Protein 4F0Q (pdb70)

Sequence (1800 aa):
KADIAWAASAEVANKPRLVFVGDELRYAQGANQRDVELDGFVNYHWLTSPGGLGLPKVMLEAGINAPAEVVGPDRSRRALIAIRSSPWKAGHETNPWHDEFDLDHGHVRYFGDHKPSTVGLPGETKGNRLLLEAARLHAGTTREERLLAPPLFLFRAVTVHRAGRAVVKGHVEFCGAAIIERLEHVVQRDPETGRSFPNLSLDLAVVSGGEIDGVDFRWIDDRRNAALAAGETLRHAPESWIRWVRQGRLAIPGIRRRVLASAVQSSKEQQPASGSAEAATLQTLYKFYDGRKHAFELLASRVAAEVFRESGARYKEGWLSRSSGDGGVDFIGRIDMGSLKASTPVVVLGQAKCIQPTSSVSPEQVARVVARLRRGWIGVYVTTGSFSRQAQVEIIDDQYPVVLIAGGTLAATVRRMVQANYGGDLDALLASTVDEYGAAVTHRRPEEVISLKADIAWAASAEVANKPRLVFVGDELRYAQGANQRDVELDGFVNYHWLTSPGGLGLPKVMLEAGINAPAEVVGPDRSRRALIAIRSSPWKAGHETNPWHDEFDLDHGHVRYFGDHKPSTVGLPGETKGNRLLLEAARLHAGTTREERLLAPPLFLFRAVTVHRAGRAVVKGHVEFCGAAIIERLEHVVQRDPETGRSFPNLSLDLAVVSGGEIDGVDFRWIDDRRNAALAAGETLRHAPESWIRWVRQGRLAIPGIRRRVLASAVQSSKEQQPASGSAEAATLQTLYKFYDGRKHAFELLASRVAAEVFRESGARYKEGWLSRSSGDGGVDFIGRIDMGSLKASTPVVVLGQAKCIQPTSSVSPEQVARVVARLRRGWIGVYVTTGSFSRQAQVEIIDDQYPVVLIAGGTLAATVRRMVQANYGGDLDALLASTVDEYGAAVTHRRPEEVISLIAWAASAEVANKPRLVFVGDELRYAQGANQRDVELDGFVNYHWLTSPGGLGLPKVMLEAGINAPAEVVGPDRSRRALIAIRSSPWKAGHETNPWHDEFDLDHGHVRYFGDHKPSTVGLPGETKGNRLLLEAARLHAGTTREERLLAPPLFLFRAVTVHRAGRAVVKGHVEFCGAAIIERLEHVVQRDPETGRSFPNLSLDLAVVSGGEIDGVDFRWIDDRRNAALAAGETLRHAPESWIRWVRQGRLAIPGIRRRVLASAVQSSKEQQPASGSAEAATLQTLYKFYDGRKHAFELLASRVAAEVFRESGARYKEGWLSRSSGDGGVDFIGRIDMGSLKASTPVVVLGQAKCIQPTSSVSPEQVARVVARLRRGWIGVYVTTGSFSRQAQVEIIDDQYPVVLIAGGTLAATVRRMVQANYGGDLDALLASTVDEYGAAVTHRRPEEVISLWAASAEVANKPRLVFVGDELRYAQGANQRDVELDGFVNYHWLTSPGGLGLPKVMLEAGINAPAEVVGPDRSRRALIAIRSSPWKAGHETNPWHDEFDLDHGHVRYFGDHKPSTVGLPGETKGNRLLLEAARLHAGTTREERLLAPPLFLFRAVTVHRAGRAVVKGHVEFCGAAIIERLEHVVQRDPETGRSFPNLSLDLAVVSGGEIDGVDFRWIDDRRNAALAAGETLRHAPESWIRWVRQGRLAIPGIRRRVLASAVQSSKEQQPASGSAEAATLQTLYKFYDGRKHAFELLASRVAAEVFRESGARYKEGWLSRSSGDGGVDFIGRIDMGSLKASTPVVVLGQAKCIQPTSSVSPEQVARVVARLRRGWIGVYVTTGSFSRQAQVEIIDDQYPVVLIAGGTLAATVRRMVQANYGGDLDALLASTVDEYGAAVTHRRPEEVISL

B-factor: mean 28.58, std 13.29, range [6.38, 129.26]

Structure (mmCIF, N/CA/C/O backbone):
data_4F0Q
#
_entry.id   4F0Q
#
_cell.length_a   87.764
_cell.length_b   144.284
_cell.length_c   87.842
_cell.angle_alpha   90.00
_cell.angle_beta   116.27
_cell.angle_gamma   90.00
#
_symmetry.space_group_name_H-M   'P 1 21 1'
#
loop_
_entity.id
_entity.type
_entity.pdbx_description
1 polymer 'Restriction endonuclease'
2 non-polymer 'MAGNESIUM ION'
3 water water
#
loop_
_atom_site.group_PDB
_atom_site.id
_atom_site.type_symbol
_atom_site.label_atom_id
_atom_site.label_alt_id
_atom_site.label_comp_id
_atom_site.label_asym_id
_atom_site.label_entity_id
_atom_site.label_seq_id
_atom_site.pdbx_PDB_ins_code
_atom_site.Cartn_x
_atom_site.Cartn_y
_atom_site.Cartn_z
_atom_site.occupancy
_atom_site.B_iso_or_equiv
_atom_site.auth_seq_id
_atom_site.auth_comp_id
_atom_site.auth_asym_id
_atom_site.auth_atom_id
_atom_site.pdbx_PDB_model_num
ATOM 1 N N . LYS A 1 5 ? 34.419 -26.193 2.365 1.00 76.13 5 LYS A N 1
ATOM 2 C CA . LYS A 1 5 ? 35.538 -25.622 1.624 1.00 77.66 5 LYS A CA 1
ATOM 3 C C . LYS A 1 5 ? 35.949 -24.273 2.203 1.00 80.11 5 LYS A C 1
ATOM 4 O O . LYS A 1 5 ? 37.114 -24.061 2.542 1.00 77.43 5 LYS A O 1
ATOM 6 N N . ALA A 1 6 ? 34.985 -23.365 2.313 1.00 77.09 6 ALA A N 1
ATOM 7 C CA . ALA A 1 6 ? 35.238 -22.037 2.860 1.00 69.06 6 ALA A CA 1
ATOM 8 C C . ALA A 1 6 ? 35.544 -22.110 4.352 1.00 65.99 6 ALA A C 1
ATOM 9 O O . ALA A 1 6 ? 36.518 -21.522 4.826 1.00 70.72 6 ALA A O 1
ATOM 11 N N . ASP A 1 7 ? 34.707 -22.837 5.085 1.00 69.57 7 ASP A N 1
ATOM 12 C CA . ASP A 1 7 ? 34.881 -22.999 6.523 1.00 69.75 7 ASP A CA 1
ATOM 13 C C . ASP A 1 7 ? 36.188 -23.716 6.841 1.00 68.66 7 ASP A C 1
ATOM 14 O O . ASP A 1 7 ? 36.843 -23.417 7.839 1.00 66.12 7 ASP A O 1
ATOM 16 N N . ILE A 1 8 ? 36.563 -24.660 5.983 1.00 69.37 8 ILE A N 1
ATOM 17 C CA . ILE A 1 8 ? 37.795 -25.420 6.163 1.00 69.68 8 ILE A CA 1
ATOM 18 C C . ILE A 1 8 ? 39.023 -24.526 6.028 1.00 63.49 8 ILE A C 1
ATOM 19 O O . ILE A 1 8 ? 39.904 -24.536 6.887 1.00 62.02 8 ILE A O 1
ATOM 21 N N . ALA A 1 9 ? 39.073 -23.754 4.946 1.00 63.59 9 ALA A N 1
ATOM 22 C CA . ALA A 1 9 ? 40.193 -22.854 4.692 1.00 60.62 9 ALA A CA 1
ATOM 23 C C . ALA A 1 9 ? 40.266 -21.749 5.741 1.00 60.63 9 ALA A C 1
ATOM 24 O O . ALA A 1 9 ? 41.351 -21.382 6.198 1.00 60.15 9 ALA A O 1
ATOM 26 N N . TRP A 1 10 ? 39.104 -21.226 6.119 1.00 60.04 10 TRP A N 1
ATOM 27 C CA . TRP A 1 10 ? 39.024 -20.168 7.120 1.00 51.53 10 TRP A CA 1
ATOM 28 C C . TRP A 1 10 ? 39.510 -20.653 8.484 1.00 50.92 10 TRP A C 1
ATOM 29 O O . TRP A 1 10 ? 40.313 -19.987 9.143 1.00 46.44 10 TRP A O 1
ATOM 40 N N . ALA A 1 11 ? 39.024 -21.820 8.898 1.00 54.06 11 ALA A N 1
ATOM 41 C CA . ALA A 1 11 ? 39.405 -22.397 10.183 1.00 49.95 11 ALA A CA 1
ATOM 42 C C . ALA A 1 11 ? 40.866 -22.833 10.190 1.00 51.99 11 ALA A C 1
ATOM 43 O O . ALA A 1 11 ? 41.519 -22.814 11.231 1.00 50.95 11 ALA A O 1
ATOM 45 N N . ALA A 1 12 ? 41.371 -23.234 9.026 1.00 49.69 12 ALA A N 1
ATOM 46 C CA . ALA A 1 12 ? 42.773 -23.610 8.897 1.00 45.92 12 ALA A CA 1
ATOM 47 C C . ALA A 1 12 ? 43.655 -22.378 9.053 1.00 39.94 12 ALA A C 1
ATOM 48 O O . ALA A 1 12 ? 44.661 -22.408 9.762 1.00 42.79 12 ALA A O 1
ATOM 50 N N . SER A 1 13 ? 43.265 -21.297 8.384 1.00 39.97 13 SER A N 1
ATOM 51 C CA . SER A 1 13 ? 43.979 -20.031 8.482 1.00 41.39 13 SER A CA 1
ATOM 52 C C . SER A 1 13 ? 43.984 -19.530 9.922 1.00 38.73 13 SER A C 1
ATOM 53 O O . SER A 1 13 ? 45.019 -19.102 10.440 1.00 42.56 13 SER A O 1
ATOM 55 N N . ALA A 1 14 ? 42.822 -19.597 10.565 1.00 40.12 14 ALA A N 1
ATOM 56 C CA . ALA A 1 14 ? 42.693 -19.181 11.957 1.00 37.85 14 ALA A CA 1
ATOM 57 C C . ALA A 1 14 ? 43.508 -20.082 12.882 1.00 38.63 14 ALA A C 1
ATOM 58 O O . ALA A 1 14 ? 43.974 -19.646 13.935 1.00 34.31 14 ALA A O 1
ATOM 60 N N . GLU A 1 15 ? 43.678 -21.338 12.480 1.00 40.85 15 GLU A N 1
ATOM 61 C CA . GLU A 1 15 ? 44.434 -22.299 13.275 1.00 37.27 15 GLU A CA 1
ATOM 62 C C . GLU A 1 15 ? 45.927 -22.014 13.191 1.00 34.70 15 GLU A C 1
ATOM 63 O O . GLU A 1 15 ? 46.636 -22.070 14.195 1.00 36.38 15 GLU A O 1
ATOM 69 N N . VAL A 1 16 ? 46.397 -21.713 11.985 1.00 39.51 16 VAL A N 1
ATOM 70 C CA . VAL A 1 16 ? 47.791 -21.343 11.778 1.00 35.32 16 VAL A CA 1
ATOM 71 C C . VAL A 1 16 ? 48.096 -20.026 12.486 1.00 32.22 16 VAL A C 1
ATOM 72 O O . VAL A 1 16 ? 49.161 -19.860 13.083 1.00 33.01 16 VAL A O 1
ATOM 76 N N . ALA A 1 17 ? 47.145 -19.099 12.428 1.00 33.47 17 ALA A N 1
ATOM 77 C CA . ALA A 1 17 ? 47.318 -17.781 13.032 1.00 28.32 17 ALA A CA 1
ATOM 78 C C . ALA A 1 17 ? 47.413 -17.829 14.556 1.00 30.14 17 ALA A C 1
ATOM 79 O O . ALA A 1 17 ? 48.024 -16.957 15.173 1.00 27.87 17 ALA A O 1
ATOM 81 N N . ASN A 1 18 ? 46.812 -18.851 15.158 1.00 33.53 18 ASN A N 1
ATOM 82 C CA . ASN A 1 18 ? 46.734 -18.934 16.613 1.00 30.40 18 ASN A CA 1
ATOM 83 C C . ASN A 1 18 ? 47.755 -19.895 17.219 1.00 29.45 18 ASN A C 1
ATOM 84 O O . ASN A 1 18 ? 47.757 -20.129 18.427 1.00 28.47 18 ASN A O 1
ATOM 89 N N . LYS A 1 19 ? 48.623 -20.446 16.376 1.00 29.20 19 LYS A N 1
ATOM 90 C CA . LYS A 1 19 ? 49.641 -21.383 16.835 1.00 27.91 19 LYS A CA 1
ATOM 91 C C . LYS A 1 19 ? 51.045 -20.890 16.499 1.00 27.59 19 LYS A C 1
ATOM 92 O O . LYS A 1 19 ? 51.380 -20.712 15.328 1.00 28.51 19 LYS A O 1
ATOM 98 N N . PRO A 1 20 ? 51.872 -20.669 17.532 1.00 25.64 20 PRO A N 1
ATOM 99 C CA . PRO A 1 20 ? 53.241 -20.173 17.356 1.00 25.97 20 PRO A CA 1
ATOM 100 C C . PRO A 1 20 ? 54.168 -21.238 16.780 1.00 25.80 20 PRO A C 1
ATOM 101 O O . PRO A 1 20 ? 54.131 -22.386 17.222 1.00 30.41 20 PRO A O 1
ATOM 105 N N . ARG A 1 21 ? 54.985 -20.859 15.802 1.00 22.60 21 ARG A N 1
ATOM 106 C CA . ARG A 1 21 ? 56.006 -21.758 15.274 1.00 24.28 21 ARG A CA 1
ATOM 107 C C . ARG A 1 21 ? 57.390 -21.110 15.335 1.00 22.51 21 ARG A C 1
ATOM 108 O O . ARG A 1 21 ? 57.814 -20.407 14.417 1.00 22.76 21 ARG A O 1
ATOM 116 N N . LEU A 1 22 ? 58.087 -21.357 16.439 1.00 22.01 22 LEU A N 1
ATOM 117 C CA . LEU A 1 22 ? 59.354 -20.696 16.720 1.00 21.13 22 LEU A CA 1
ATOM 118 C C . LEU A 1 22 ? 60.529 -21.358 16.013 1.00 20.55 22 LEU A C 1
ATOM 119 O O . LEU A 1 22 ? 60.776 -22.552 16.183 1.00 21.93 22 LEU A O 1
ATOM 124 N N . VAL A 1 23 ? 61.254 -20.575 15.222 1.00 21.52 23 VAL A N 1
ATOM 125 C CA . VAL A 1 23 ? 62.500 -21.044 14.630 1.00 15.84 23 VAL A CA 1
ATOM 126 C C . VAL A 1 23 ? 63.674 -20.384 15.349 1.00 16.94 23 VAL A C 1
ATOM 127 O O . VAL A 1 23 ? 63.697 -19.169 15.533 1.00 16.90 23 VAL A O 1
ATOM 131 N N . PHE A 1 24 ? 64.636 -21.194 15.776 1.00 19.76 24 PHE A N 1
ATOM 132 C CA . PHE A 1 24 ? 65.762 -20.686 16.549 1.00 17.99 24 PHE A CA 1
ATOM 133 C C . PHE A 1 24 ? 67.018 -20.546 15.700 1.00 15.31 24 PHE A C 1
ATOM 134 O O . PHE A 1 24 ? 67.150 -21.188 14.660 1.00 19.18 24 PHE A O 1
ATOM 142 N N . VAL A 1 25 ? 67.936 -19.696 16.147 1.00 17.65 25 VAL A N 1
ATOM 143 C CA . VAL A 1 25 ? 69.188 -19.485 15.432 1.00 18.71 25 VAL A CA 1
ATOM 144 C C . VAL A 1 25 ? 70.033 -20.753 15.447 1.00 17.51 25 VAL A C 1
ATOM 145 O O . VAL A 1 25 ? 70.452 -21.219 16.506 1.00 20.35 25 VAL A O 1
ATOM 149 N N . GLY A 1 26 ? 70.272 -21.311 14.265 1.00 16.26 26 GLY A N 1
ATOM 150 C CA . GLY A 1 26 ? 71.048 -22.530 14.142 1.00 16.40 26 GLY A CA 1
ATOM 151 C C . GLY A 1 26 ? 70.195 -23.721 13.752 1.00 18.29 26 GLY A C 1
ATOM 152 O O . GLY A 1 26 ? 70.713 -24.815 13.528 1.00 18.58 26 GLY A O 1
ATOM 153 N N . ASP A 1 27 ? 68.884 -23.506 13.673 1.00 19.23 27 ASP A N 1
ATOM 154 C CA . ASP A 1 27 ? 67.951 -24.560 13.285 1.00 16.53 27 ASP A CA 1
ATOM 155 C C . ASP A 1 27 ? 68.253 -25.086 11.888 1.00 14.58 27 ASP A C 1
ATOM 156 O O . ASP A 1 27 ? 68.369 -24.317 10.934 1.00 13.32 27 ASP A O 1
ATOM 161 N N . GLU A 1 28 ? 68.384 -26.404 11.781 1.00 14.52 28 GLU A N 1
ATOM 162 C CA . GLU A 1 28 ? 68.679 -27.050 10.510 1.00 17.81 28 GLU A CA 1
ATOM 163 C C . GLU A 1 28 ? 67.394 -27.430 9.786 1.00 17.58 28 GLU A C 1
ATOM 164 O O . GLU A 1 28 ? 66.650 -28.304 10.231 1.00 17.40 28 GLU A O 1
ATOM 170 N N . LEU A 1 29 ? 67.143 -26.764 8.665 1.00 17.31 29 LEU A N 1
ATOM 171 C CA . LEU A 1 29 ? 65.906 -26.945 7.921 1.00 15.54 29 LEU A CA 1
ATOM 172 C C . LEU A 1 29 ? 66.158 -27.653 6.596 1.00 21.50 29 LEU A C 1
ATOM 173 O O . LEU A 1 29 ? 67.175 -27.423 5.942 1.00 20.51 29 LEU A O 1
ATOM 178 N N . ARG A 1 30 ? 65.227 -28.517 6.207 1.00 20.94 30 ARG A N 1
ATOM 179 C CA . ARG A 1 30 ? 65.299 -29.193 4.919 1.00 20.59 30 ARG A CA 1
ATOM 180 C C . ARG A 1 30 ? 64.716 -28.296 3.836 1.00 19.44 30 ARG A C 1
ATOM 181 O O . ARG A 1 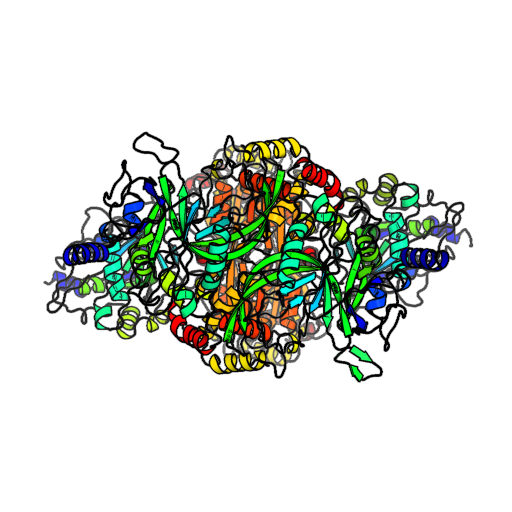30 ? 63.568 -27.864 3.935 1.00 20.26 30 ARG A O 1
ATOM 189 N N . TYR A 1 31 ? 65.506 -28.009 2.806 1.00 19.96 31 TYR A N 1
ATOM 190 C CA . TYR A 1 31 ? 65.027 -27.178 1.707 1.00 21.66 31 TYR A CA 1
ATOM 191 C C . TYR A 1 31 ? 64.949 -27.933 0.386 1.00 22.18 31 TYR A C 1
ATOM 192 O O . TYR A 1 31 ? 65.965 -28.362 -0.160 1.00 25.12 31 TYR A O 1
ATOM 201 N N . ALA A 1 32 ? 63.732 -28.084 -0.123 1.00 27.62 32 ALA A N 1
ATOM 202 C CA . ALA A 1 32 ? 63.513 -28.661 -1.442 1.00 32.93 32 ALA A CA 1
ATOM 203 C C . ALA A 1 32 ? 62.634 -27.724 -2.260 1.00 31.18 32 ALA A C 1
ATOM 204 O O . ALA A 1 32 ? 61.566 -27.312 -1.809 1.00 30.11 32 ALA A O 1
ATOM 206 N N . GLN A 1 33 ? 63.089 -27.386 -3.463 1.00 38.50 33 GLN A N 1
ATOM 207 C CA . GLN A 1 33 ? 62.380 -26.437 -4.318 1.00 38.05 33 GLN A CA 1
ATOM 208 C C . GLN A 1 33 ? 61.010 -26.954 -4.752 1.00 37.16 33 GLN A C 1
ATOM 209 O O . GLN A 1 33 ? 60.147 -26.176 -5.162 1.00 38.70 33 GLN A O 1
ATOM 211 N N . GLY A 1 34 ? 60.816 -28.265 -4.658 1.00 34.68 34 GLY A N 1
ATOM 212 C CA . GLY A 1 34 ? 59.554 -28.877 -5.031 1.00 34.00 34 GLY A CA 1
ATOM 213 C C . GLY A 1 34 ? 58.746 -29.346 -3.836 1.00 30.45 34 GLY A C 1
ATOM 214 O O . GLY A 1 34 ? 57.658 -29.901 -3.995 1.00 32.68 34 GLY A O 1
ATOM 215 N N . ALA A 1 35 ? 59.278 -29.122 -2.638 1.00 30.24 35 ALA A N 1
ATOM 216 C CA . ALA A 1 35 ? 58.608 -29.535 -1.410 1.00 27.84 35 ALA A CA 1
ATOM 217 C C . ALA A 1 35 ? 57.277 -28.819 -1.231 1.00 28.69 35 ALA A C 1
ATOM 218 O O . ALA A 1 35 ? 57.092 -27.701 -1.711 1.00 29.22 35 ALA A O 1
ATOM 220 N N . ASN A 1 36 ? 56.350 -29.472 -0.539 1.00 31.09 36 ASN A N 1
ATOM 221 C CA . ASN A 1 36 ? 55.040 -28.890 -0.286 1.00 28.59 36 ASN A CA 1
ATOM 222 C C . ASN A 1 36 ? 55.033 -28.042 0.980 1.00 26.49 36 ASN A C 1
ATOM 223 O O . ASN A 1 36 ? 56.069 -27.851 1.615 1.00 27.79 36 ASN A O 1
ATOM 228 N N . GLN A 1 37 ? 53.858 -27.542 1.343 1.00 26.65 37 GLN A N 1
ATOM 229 C CA . GLN A 1 37 ? 53.726 -26.641 2.477 1.00 23.30 37 GLN A CA 1
ATOM 230 C C . GLN A 1 37 ? 52.838 -27.244 3.557 1.00 27.29 37 GLN A C 1
ATOM 231 O O . GLN A 1 37 ?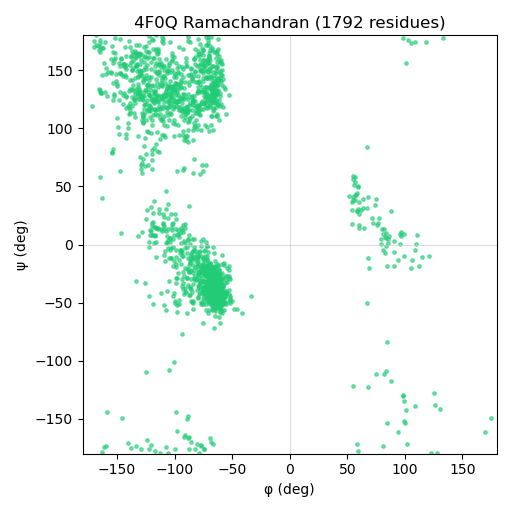 52.379 -26.545 4.461 1.00 28.08 37 GLN A O 1
ATOM 237 N N . ARG A 1 38 ? 52.605 -28.549 3.461 1.00 27.12 38 ARG A N 1
ATOM 238 C CA . ARG A 1 38 ? 51.730 -29.243 4.398 1.00 28.85 38 ARG A CA 1
ATOM 239 C C . ARG A 1 38 ? 52.516 -29.935 5.508 1.00 29.85 38 ARG A C 1
ATOM 240 O O . ARG A 1 38 ? 52.233 -29.742 6.690 1.00 34.89 38 ARG A O 1
ATOM 242 N N . ASP A 1 39 ? 53.502 -30.738 5.124 1.00 33.03 39 ASP A N 1
ATOM 243 C CA . ASP A 1 39 ? 54.295 -31.489 6.093 1.00 29.91 39 ASP A CA 1
ATOM 244 C C . ASP A 1 39 ? 55.183 -30.588 6.947 1.00 30.09 39 ASP A C 1
ATOM 245 O O . ASP A 1 39 ? 55.921 -29.751 6.429 1.00 33.72 39 ASP A O 1
ATOM 250 N N . VAL A 1 40 ? 55.105 -30.770 8.260 1.00 30.99 40 VAL A N 1
ATOM 251 C CA . VAL A 1 40 ? 55.874 -29.961 9.198 1.00 25.98 40 VAL A CA 1
ATOM 252 C C . VAL A 1 40 ? 57.313 -30.454 9.297 1.00 27.67 40 VAL A C 1
ATOM 253 O O . VAL A 1 40 ? 58.164 -29.799 9.900 1.00 30.63 40 VAL A O 1
ATOM 257 N N . GLU A 1 41 ? 57.579 -31.611 8.701 1.00 26.30 41 GLU A N 1
ATOM 258 C CA . GLU A 1 41 ? 58.901 -32.219 8.755 1.00 28.92 41 GLU A CA 1
ATOM 259 C C . GLU A 1 41 ? 59.205 -32.934 7.442 1.00 28.83 41 GLU A C 1
ATOM 260 O O . GLU A 1 41 ? 58.310 -33.496 6.812 1.00 26.40 41 GLU A O 1
ATOM 266 N N . LEU A 1 42 ? 60.468 -32.904 7.029 1.00 28.16 42 LEU A N 1
ATOM 267 C CA . LEU A 1 42 ? 60.871 -33.515 5.767 1.00 26.59 42 LEU A CA 1
ATOM 268 C C . LEU A 1 42 ? 62.301 -34.044 5.831 1.00 28.23 42 LEU A C 1
ATOM 269 O O . LEU A 1 42 ? 63.233 -33.299 6.140 1.00 29.43 42 LEU A O 1
ATOM 274 N N . ASP A 1 43 ? 62.461 -35.331 5.534 1.00 30.69 43 ASP A N 1
ATOM 275 C CA . ASP A 1 43 ? 63.764 -35.997 5.561 1.00 27.95 43 ASP A CA 1
ATOM 276 C C . ASP A 1 43 ? 64.480 -35.852 6.903 1.00 25.34 43 ASP A C 1
ATOM 277 O O . ASP A 1 43 ? 65.691 -35.636 6.952 1.00 26.01 43 ASP A O 1
ATOM 282 N N . GLY A 1 44 ? 63.721 -35.971 7.988 1.00 24.03 44 GLY A N 1
ATOM 283 C CA . GLY A 1 44 ? 64.283 -35.916 9.325 1.00 22.91 44 GLY A CA 1
ATOM 284 C C . GLY A 1 44 ? 64.468 -34.505 9.848 1.00 23.12 44 GLY A C 1
ATOM 285 O O . GLY A 1 44 ? 64.914 -34.308 10.979 1.00 25.89 44 GLY A O 1
ATOM 286 N N . PHE A 1 45 ? 64.126 -33.520 9.025 1.00 25.79 45 PHE A N 1
ATOM 287 C CA . PHE A 1 45 ? 64.276 -32.120 9.406 1.00 23.28 45 PHE A CA 1
ATOM 288 C C . PHE A 1 45 ? 63.007 -31.324 9.128 1.00 23.04 45 PHE A C 1
ATOM 289 O O . PHE A 1 45 ? 62.147 -31.757 8.361 1.00 26.92 45 PHE A O 1
ATOM 297 N N . VAL A 1 46 ? 62.897 -30.160 9.759 1.00 23.21 46 VAL A N 1
ATOM 298 C CA . VAL A 1 46 ? 61.748 -29.287 9.566 1.00 22.01 46 VAL A CA 1
ATOM 299 C C . VAL A 1 46 ? 61.688 -28.774 8.132 1.00 23.66 46 VAL A C 1
ATOM 300 O O . VAL A 1 46 ? 62.663 -28.228 7.615 1.00 23.21 46 VAL A O 1
ATOM 304 N N . ASN A 1 47 ? 60.540 -28.966 7.492 1.00 23.92 47 ASN A N 1
ATOM 305 C CA . ASN A 1 47 ? 60.333 -28.495 6.130 1.00 23.76 47 ASN A CA 1
ATOM 306 C C . ASN A 1 47 ? 60.348 -26.971 6.070 1.00 23.09 47 ASN A C 1
ATOM 307 O O . ASN A 1 47 ? 59.601 -26.307 6.788 1.00 22.97 47 ASN A O 1
ATOM 312 N N . TYR A 1 48 ? 61.212 -26.428 5.218 1.00 22.85 48 TYR A N 1
ATOM 313 C CA . TYR A 1 48 ? 61.353 -24.984 5.068 1.00 20.64 48 TYR A CA 1
ATOM 314 C C . TYR A 1 48 ? 60.057 -24.327 4.606 1.00 20.19 48 TYR A C 1
ATOM 315 O O . TYR A 1 48 ? 59.597 -23.353 5.202 1.00 20.72 48 TYR A O 1
ATOM 324 N N . HIS A 1 49 ? 59.478 -24.865 3.537 1.00 22.50 49 HIS A N 1
ATOM 325 C CA . HIS A 1 49 ? 58.304 -24.263 2.913 1.00 21.80 49 HIS A CA 1
ATOM 326 C C . HIS A 1 49 ? 57.077 -24.254 3.818 1.00 19.59 49 HIS A C 1
ATOM 327 O O . HIS A 1 49 ? 56.203 -23.401 3.675 1.00 20.00 49 HIS A O 1
ATOM 334 N N . TRP A 1 50 ? 57.011 -25.198 4.749 1.00 22.61 50 TRP A N 1
ATOM 335 C CA . TRP A 1 50 ? 55.936 -25.190 5.731 1.00 23.46 50 TRP A CA 1
ATOM 336 C C . TRP A 1 50 ? 56.176 -24.108 6.775 1.00 22.41 50 TRP A C 1
ATOM 337 O O . TRP A 1 50 ? 55.251 -23.406 7.180 1.00 24.86 50 TRP A O 1
ATOM 348 N N . LEU A 1 51 ? 57.425 -23.987 7.210 1.00 20.32 51 LEU A N 1
ATOM 349 C CA . LEU A 1 51 ? 57.788 -23.029 8.246 1.00 18.95 51 LEU A CA 1
ATOM 350 C C . LEU A 1 51 ? 57.617 -21.592 7.762 1.00 18.18 51 LEU A C 1
ATOM 351 O O . LEU A 1 51 ? 57.195 -20.720 8.520 1.00 20.87 51 LEU A O 1
ATOM 356 N N . THR A 1 52 ? 57.936 -21.355 6.494 1.00 17.93 52 THR A N 1
ATOM 357 C CA . THR A 1 52 ? 57.872 -20.010 5.929 1.00 21.42 52 THR A CA 1
ATOM 358 C C . THR A 1 52 ? 56.502 -19.686 5.340 1.00 22.57 52 THR A C 1
ATOM 359 O O . THR A 1 52 ? 56.093 -18.525 5.305 1.00 21.32 52 THR A O 1
ATOM 363 N N . SER A 1 53 ? 55.799 -20.712 4.874 1.00 20.94 53 SER A N 1
ATOM 364 C CA . SER A 1 53 ? 54.487 -20.521 4.269 1.00 22.83 53 SER A CA 1
ATOM 365 C C . SER A 1 53 ? 53.634 -21.778 4.377 1.00 24.43 53 SER A C 1
ATOM 366 O O . SER A 1 53 ? 53.501 -22.520 3.405 1.00 26.57 53 SER A O 1
ATOM 369 N N . PRO A 1 54 ? 53.043 -22.013 5.559 1.00 23.51 54 PRO A N 1
ATOM 370 C CA . PRO A 1 54 ? 52.236 -23.213 5.811 1.00 24.48 54 PRO A CA 1
ATOM 371 C C . PRO A 1 54 ? 51.037 -23.312 4.871 1.00 29.35 54 PRO A C 1
ATOM 372 O O . PRO A 1 54 ? 50.484 -22.288 4.469 1.00 34.60 54 PRO A O 1
ATOM 376 N N . GLY A 1 55 ? 50.650 -24.537 4.529 1.00 23.98 55 GLY A N 1
ATOM 377 C CA . GLY A 1 55 ? 49.580 -24.770 3.576 1.00 24.62 55 GLY A CA 1
ATOM 378 C C . GLY A 1 55 ? 48.230 -24.234 4.009 1.00 26.85 55 GLY A C 1
ATOM 379 O O . GLY A 1 55 ? 47.395 -23.888 3.173 1.00 31.27 55 GLY A O 1
ATOM 380 N N . GLY A 1 56 ? 48.014 -24.159 5.319 1.00 23.75 56 GLY A N 1
ATOM 381 C CA . GLY A 1 56 ? 46.756 -23.676 5.856 1.00 27.26 56 GLY A CA 1
ATOM 382 C C . GLY A 1 56 ? 46.596 -22.172 5.730 1.00 29.49 56 GLY A C 1
ATOM 383 O O . GLY A 1 56 ? 45.539 -21.624 6.046 1.00 26.66 56 GLY A O 1
ATOM 384 N N . LEU A 1 57 ? 47.646 -21.504 5.263 1.00 25.34 57 LEU A N 1
ATOM 385 C CA . LEU A 1 57 ? 47.628 -20.056 5.113 1.00 28.29 57 LEU A CA 1
ATOM 386 C C . LEU A 1 57 ? 47.149 -19.653 3.720 1.00 28.42 57 LEU A C 1
ATOM 387 O O . LEU A 1 57 ? 46.709 -18.524 3.506 1.00 27.88 57 LEU A O 1
ATOM 392 N N . GLY A 1 58 ? 47.237 -20.586 2.777 1.00 25.45 58 GLY A N 1
ATOM 393 C CA . GLY A 1 58 ? 46.777 -20.350 1.421 1.00 23.34 58 GLY A CA 1
ATOM 394 C C . GLY A 1 58 ? 47.610 -19.324 0.678 1.00 24.52 58 GLY A C 1
ATOM 395 O O . GLY A 1 58 ? 47.103 -18.598 -0.176 1.00 26.82 58 GLY A O 1
ATOM 396 N N . LEU A 1 59 ? 48.896 -19.265 1.005 1.00 23.85 59 LEU A N 1
ATOM 397 C CA . LEU A 1 59 ? 49.801 -18.305 0.386 1.00 23.08 59 LEU A CA 1
ATOM 398 C C . LEU A 1 59 ? 50.858 -19.012 -0.455 1.00 21.30 59 LEU A C 1
ATOM 399 O O . LEU A 1 59 ? 51.160 -20.181 -0.219 1.00 25.10 59 LEU A O 1
ATOM 404 N N . PRO A 1 60 ? 51.415 -18.306 -1.452 1.00 20.00 60 PRO A N 1
ATOM 405 C CA . PRO A 1 60 ? 52.511 -18.859 -2.256 1.00 24.34 60 PRO A CA 1
ATOM 406 C C . PRO A 1 60 ? 53.756 -19.111 -1.412 1.00 20.95 60 PRO A C 1
ATOM 407 O O . PRO A 1 60 ? 53.855 -18.611 -0.292 1.00 20.29 60 PRO A O 1
ATOM 411 N N . LYS A 1 61 ? 54.696 -19.880 -1.952 1.00 21.82 61 LYS A N 1
ATOM 412 C CA . LYS A 1 61 ? 55.923 -20.205 -1.237 1.00 22.65 61 LYS A CA 1
ATOM 413 C C . LYS A 1 61 ? 56.854 -19.003 -1.143 1.00 24.71 61 LYS A C 1
ATOM 414 O O . LYS A 1 61 ? 56.865 -18.141 -2.023 1.00 26.38 61 LYS A O 1
ATOM 420 N N . VAL A 1 62 ? 57.632 -18.952 -0.068 1.00 22.40 62 VAL A N 1
ATOM 421 C CA . VAL A 1 62 ? 58.712 -17.984 0.048 1.00 21.72 62 VAL A CA 1
ATOM 422 C C . VAL A 1 62 ? 59.978 -18.638 -0.490 1.00 19.18 62 VAL A C 1
ATOM 423 O O . VAL A 1 62 ? 60.715 -19.287 0.250 1.00 18.46 62 VAL A O 1
ATOM 427 N N . MET A 1 63 ? 60.213 -18.479 -1.789 1.00 24.09 63 MET A N 1
ATOM 428 C CA . MET A 1 63 ? 61.326 -19.146 -2.457 1.00 26.03 63 MET A CA 1
ATOM 429 C C . MET A 1 63 ? 62.678 -18.719 -1.900 1.00 26.51 63 MET A C 1
ATOM 430 O O . MET A 1 63 ? 62.892 -17.548 -1.589 1.00 25.03 63 MET A O 1
ATOM 435 N N . LEU A 1 64 ? 63.586 -19.682 -1.773 1.00 23.64 64 LEU A N 1
ATOM 436 C CA . LEU A 1 64 ? 64.916 -19.415 -1.246 1.00 20.12 64 LEU A CA 1
ATOM 437 C C . LEU A 1 64 ? 65.989 -19.911 -2.210 1.00 21.11 64 LEU A C 1
ATOM 438 O O . LEU A 1 64 ? 66.710 -20.866 -1.921 1.00 22.80 64 LEU A O 1
ATOM 443 N N . GLU A 1 65 ? 66.084 -19.259 -3.364 1.00 25.86 65 GLU A N 1
ATOM 444 C CA . GLU A 1 65 ? 67.115 -19.586 -4.340 1.00 26.63 65 GLU A CA 1
ATOM 445 C C . GLU A 1 65 ? 68.465 -19.067 -3.864 1.00 28.42 65 GLU A C 1
ATOM 446 O O . GLU A 1 65 ? 68.583 -18.538 -2.758 1.00 27.13 65 GLU A O 1
ATOM 452 N N . ALA A 1 66 ? 69.483 -19.216 -4.702 1.00 30.74 66 ALA A N 1
ATOM 453 C CA . ALA A 1 66 ? 70.806 -18.706 -4.373 1.00 29.13 66 ALA A CA 1
ATOM 454 C C . ALA A 1 66 ? 70.797 -17.181 -4.347 1.00 27.25 66 ALA A C 1
ATOM 455 O O . ALA A 1 66 ? 70.375 -16.536 -5.307 1.00 28.38 66 ALA A O 1
ATOM 457 N N . GLY A 1 67 ? 71.250 -16.609 -3.237 1.00 27.69 67 GLY A N 1
ATOM 458 C CA . GLY A 1 67 ? 71.387 -15.170 -3.131 1.00 23.36 67 GLY A CA 1
ATOM 459 C C . GLY A 1 67 ? 70.241 -14.468 -2.432 1.00 17.98 67 GLY A C 1
ATOM 460 O O . GLY A 1 67 ? 69.830 -14.853 -1.338 1.00 16.89 67 GLY A O 1
ATOM 461 N N . ILE A 1 68 ? 69.723 -13.428 -3.077 1.00 17.64 68 ILE A N 1
ATOM 462 C CA . ILE A 1 68 ? 68.712 -12.565 -2.481 1.00 21.16 68 ILE A CA 1
ATOM 463 C C . ILE A 1 68 ? 67.324 -12.846 -3.048 1.00 16.32 68 ILE A C 1
ATOM 464 O O . ILE A 1 68 ? 67.123 -12.835 -4.262 1.00 16.85 68 ILE A O 1
ATOM 469 N N . ASN A 1 69 ? 66.371 -13.091 -2.154 1.00 18.84 69 ASN A N 1
ATOM 470 C CA . ASN A 1 69 ? 65.012 -13.447 -2.544 1.00 19.97 69 ASN A CA 1
ATOM 471 C C . ASN A 1 69 ? 63.980 -12.554 -1.868 1.00 20.93 69 ASN A C 1
ATOM 472 O O . ASN A 1 69 ? 64.193 -12.077 -0.755 1.00 23.14 69 ASN A O 1
ATOM 477 N N . ALA A 1 70 ? 62.855 -12.340 -2.541 1.00 23.85 70 ALA A N 1
ATOM 478 C CA . ALA A 1 70 ? 61.769 -11.546 -1.977 1.00 23.24 70 ALA A CA 1
ATOM 479 C C . ALA A 1 70 ? 60.439 -11.865 -2.649 1.00 25.30 70 ALA A C 1
ATOM 480 O O . ALA A 1 70 ? 60.336 -11.838 -3.875 1.00 26.43 70 ALA A O 1
ATOM 482 N N . PRO A 1 71 ? 59.415 -12.181 -1.841 1.00 27.07 71 PRO A N 1
ATOM 483 C CA . PRO A 1 71 ? 58.065 -12.443 -2.349 1.00 31.32 71 PRO A CA 1
ATOM 484 C C . PRO A 1 71 ? 57.456 -11.190 -2.967 1.00 33.03 71 PRO A C 1
ATOM 485 O O . PRO A 1 71 ? 57.977 -10.092 -2.762 1.00 32.44 71 PRO A O 1
ATOM 489 N N . ALA A 1 72 ? 56.368 -11.356 -3.714 1.00 35.39 72 ALA A N 1
ATOM 490 C CA . ALA A 1 72 ? 55.679 -10.224 -4.324 1.00 38.50 72 ALA A CA 1
ATOM 491 C C . ALA A 1 72 ? 55.162 -9.266 -3.256 1.00 32.14 72 ALA A C 1
ATOM 492 O O . ALA A 1 72 ? 54.723 -9.690 -2.187 1.00 29.83 72 ALA A O 1
ATOM 494 N N . GLU A 1 73 ? 55.224 -7.972 -3.552 1.00 31.64 73 GLU A N 1
ATOM 495 C CA . GLU A 1 73 ? 54.868 -6.937 -2.586 1.00 28.97 73 GLU A CA 1
ATOM 496 C C . GLU A 1 73 ? 53.405 -7.014 -2.152 1.00 30.18 73 GLU A C 1
ATOM 497 O O . GLU A 1 73 ? 52.513 -7.228 -2.972 1.00 40.07 73 GLU A O 1
ATOM 503 N N . VAL A 1 74 ? 53.171 -6.837 -0.855 1.00 29.27 74 VAL A N 1
ATOM 504 C CA . VAL A 1 74 ? 51.825 -6.910 -0.295 1.00 20.88 74 VAL A CA 1
ATOM 505 C C . VAL A 1 74 ? 51.173 -5.534 -0.206 1.00 25.38 74 VAL A C 1
ATOM 506 O O . VAL A 1 74 ? 51.739 -4.604 0.368 1.00 24.06 74 VAL A O 1
ATOM 510 N N . VAL A 1 75 ? 49.979 -5.411 -0.778 1.00 29.83 75 VAL A N 1
ATOM 511 C CA . VAL A 1 75 ? 49.214 -4.175 -0.685 1.00 30.54 75 VAL A CA 1
ATOM 512 C C . VAL A 1 75 ? 48.340 -4.198 0.565 1.00 27.72 75 VAL A C 1
ATOM 513 O O . VAL A 1 75 ? 47.326 -4.894 0.613 1.00 25.09 75 VAL A O 1
ATOM 517 N N . GLY A 1 76 ? 48.745 -3.441 1.579 1.00 31.12 76 GLY A N 1
ATOM 518 C CA . GLY A 1 76 ? 48.001 -3.379 2.822 1.00 26.82 76 GLY A CA 1
ATOM 519 C C . GLY A 1 76 ? 46.930 -2.309 2.793 1.00 27.71 76 GLY A C 1
ATOM 520 O O . GLY A 1 76 ? 46.826 -1.559 1.821 1.00 27.82 76 GLY A O 1
ATOM 521 N N . PRO A 1 77 ? 46.121 -2.234 3.861 1.00 29.80 77 PRO A N 1
ATOM 522 C CA . PRO A 1 77 ? 45.065 -1.225 3.983 1.00 30.21 77 PRO A CA 1
ATOM 523 C C . PRO A 1 77 ? 45.662 0.174 4.022 1.00 27.24 77 PRO A C 1
ATOM 524 O O . PRO A 1 77 ? 45.170 1.081 3.352 1.00 24.95 77 PRO A O 1
ATOM 528 N N . ASP A 1 78 ? 46.722 0.333 4.807 1.00 27.82 78 ASP A N 1
ATOM 529 C CA . ASP A 1 78 ? 47.393 1.618 4.951 1.00 27.37 78 ASP A CA 1
ATOM 530 C C . ASP A 1 78 ? 48.240 1.946 3.727 1.00 29.86 78 ASP A C 1
ATOM 531 O O . ASP A 1 78 ? 48.120 3.027 3.150 1.00 32.91 78 ASP A O 1
ATOM 536 N N . ARG A 1 79 ? 49.092 1.003 3.337 1.00 29.72 79 ARG A N 1
ATOM 537 C CA . ARG A 1 79 ? 49.974 1.181 2.192 1.00 25.55 79 ARG A CA 1
ATOM 538 C C . ARG A 1 79 ? 50.598 -0.145 1.778 1.00 30.85 79 ARG A C 1
ATOM 539 O O . ARG A 1 79 ? 50.474 -1.148 2.482 1.00 29.95 79 ARG A O 1
ATOM 547 N N . SER A 1 80 ? 51.268 -0.141 0.632 1.00 32.01 80 SER A N 1
ATOM 548 C CA . SER A 1 80 ? 51.947 -1.331 0.138 1.00 31.90 80 SER A CA 1
ATOM 549 C C . SER A 1 80 ? 53.259 -1.530 0.890 1.00 28.13 80 SER A C 1
ATOM 550 O O . SER A 1 80 ? 53.868 -0.564 1.351 1.00 30.01 80 SER A O 1
ATOM 553 N N . ARG A 1 81 ? 53.692 -2.780 1.017 1.00 29.21 81 ARG A N 1
ATOM 554 C CA . ARG A 1 81 ? 54.896 -3.084 1.784 1.00 24.86 81 ARG A CA 1
ATOM 555 C C . ARG A 1 81 ? 55.566 -4.389 1.356 1.00 19.99 81 ARG A C 1
ATOM 556 O O . ARG A 1 81 ? 54.902 -5.337 0.937 1.00 17.16 81 ARG A O 1
ATOM 564 N N . ARG A 1 82 ? 56.889 -4.425 1.471 1.00 21.92 82 ARG A N 1
ATOM 565 C CA . ARG A 1 82 ? 57.647 -5.647 1.242 1.00 21.98 82 ARG A CA 1
ATOM 566 C C . ARG A 1 82 ? 57.704 -6.442 2.544 1.00 18.52 82 ARG A C 1
ATOM 567 O O . ARG A 1 82 ? 58.204 -5.953 3.558 1.00 15.11 82 ARG A O 1
ATOM 575 N N . ALA A 1 83 ? 57.182 -7.665 2.511 1.00 22.09 83 ALA A N 1
ATOM 576 C CA . ALA A 1 83 ? 57.076 -8.497 3.707 1.00 14.04 83 ALA A CA 1
ATOM 577 C C . ALA A 1 83 ? 58.431 -8.804 4.340 1.00 14.50 83 ALA A C 1
ATOM 578 O O . ALA A 1 83 ? 58.635 -8.567 5.531 1.00 14.55 83 ALA A O 1
ATOM 580 N N . LEU A 1 84 ? 59.350 -9.333 3.541 1.00 16.03 84 LEU A N 1
ATOM 581 C CA . LEU A 1 84 ? 60.676 -9.686 4.036 1.00 14.68 84 LEU A CA 1
ATOM 582 C C . LEU A 1 84 ? 61.650 -9.915 2.890 1.00 15.27 84 LEU A C 1
ATOM 583 O O . LEU A 1 84 ? 61.255 -9.979 1.726 1.00 19.72 84 LEU A O 1
ATOM 588 N N . ILE A 1 85 ? 62.928 -10.034 3.232 1.00 18.68 85 ILE A N 1
ATOM 589 C CA . ILE A 1 85 ? 63.948 -10.433 2.273 1.00 15.87 85 ILE A CA 1
ATOM 590 C C . ILE A 1 85 ? 64.669 -11.677 2.779 1.00 16.76 85 ILE A C 1
ATOM 591 O O . ILE A 1 85 ? 65.316 -11.650 3.826 1.00 22.06 85 ILE A O 1
ATOM 596 N N . ALA A 1 86 ? 64.540 -12.770 2.034 1.00 19.19 86 ALA A N 1
ATOM 597 C CA . ALA A 1 86 ? 65.156 -14.036 2.409 1.00 18.28 86 ALA A CA 1
ATOM 598 C C . ALA A 1 86 ? 66.499 -14.208 1.713 1.00 18.39 86 ALA A C 1
ATOM 599 O O . ALA A 1 86 ? 66.570 -14.257 0.487 1.00 21.56 86 ALA A O 1
ATOM 601 N N . ILE A 1 87 ? 67.563 -14.302 2.503 1.00 17.59 87 ILE A N 1
ATOM 602 C CA . ILE A 1 87 ? 68.912 -14.411 1.961 1.00 16.10 87 ILE A CA 1
ATOM 603 C C . ILE A 1 87 ? 69.521 -15.789 2.206 1.00 18.11 87 ILE A C 1
ATOM 604 O O . ILE A 1 87 ? 69.561 -16.273 3.337 1.00 20.04 87 ILE A O 1
ATOM 609 N N . ARG A 1 88 ? 69.986 -16.417 1.130 1.00 21.53 88 ARG A N 1
ATOM 610 C CA . ARG A 1 88 ? 70.631 -17.720 1.214 1.00 23.60 88 ARG A CA 1
ATOM 611 C C . ARG A 1 88 ? 72.107 -17.603 0.851 1.00 21.97 88 ARG A C 1
ATOM 612 O O . ARG A 1 88 ? 72.458 -17.393 -0.310 1.00 25.28 88 ARG A O 1
ATOM 620 N N . SER A 1 89 ? 72.966 -17.736 1.854 1.00 20.92 89 SER A N 1
ATOM 621 C CA . SER A 1 89 ? 74.401 -17.595 1.652 1.00 23.14 89 SER A CA 1
ATOM 622 C C . SER A 1 89 ? 75.065 -18.953 1.472 1.00 25.07 89 SER A C 1
ATOM 623 O O . SER A 1 89 ? 74.634 -19.949 2.050 1.00 23.15 89 SER A O 1
ATOM 626 N N . SER A 1 90 ? 76.119 -18.981 0.664 1.00 32.40 90 SER A N 1
ATOM 627 C CA . SER A 1 90 ? 76.859 -20.206 0.399 1.00 36.12 90 SER A CA 1
ATOM 628 C C . SER A 1 90 ? 78.215 -19.859 -0.206 1.00 46.43 90 SER A C 1
ATOM 629 O O . SER A 1 90 ? 78.330 -18.886 -0.954 1.00 51.00 90 SER A O 1
ATOM 632 N N . PRO A 1 91 ? 79.248 -20.658 0.110 1.00 56.09 91 PRO A N 1
ATOM 633 C CA . PRO A 1 91 ? 79.163 -21.816 1.007 1.00 64.75 91 PRO A CA 1
ATOM 634 C C . PRO A 1 91 ? 79.729 -21.572 2.403 1.00 60.64 91 PRO A C 1
ATOM 635 O O . PRO A 1 91 ? 79.518 -22.409 3.282 1.00 57.56 91 PRO A O 1
ATOM 639 N N . TRP A 1 92 ? 80.443 -20.459 2.585 1.00 66.69 92 TRP A N 1
ATOM 640 C CA . TRP A 1 92 ? 81.289 -20.210 3.763 1.00 73.78 92 TRP A CA 1
ATOM 641 C C . TRP A 1 92 ? 82.492 -21.164 3.789 1.00 73.71 92 TRP A C 1
ATOM 642 O O . TRP A 1 92 ? 83.634 -20.738 3.967 1.00 67.52 92 TRP A O 1
ATOM 644 N N . LYS A 1 93 ? 82.214 -22.455 3.637 1.00 74.73 93 LYS A N 1
ATOM 645 C CA . LYS A 1 93 ? 83.222 -23.473 3.322 1.00 66.32 93 LYS A CA 1
ATOM 646 C C . LYS A 1 93 ? 84.331 -23.718 4.352 1.00 66.52 93 LYS A C 1
ATOM 647 O O . LYS A 1 93 ? 85.445 -24.080 3.977 1.00 68.38 93 LYS A O 1
ATOM 649 N N . ALA A 1 94 ? 84.020 -23.536 5.633 1.00 67.45 94 ALA A N 1
ATOM 650 C CA . ALA A 1 94 ? 84.926 -23.936 6.711 1.00 70.16 94 ALA A CA 1
ATOM 651 C C . ALA A 1 94 ? 86.352 -23.410 6.541 1.00 69.77 94 ALA A C 1
ATOM 652 O O . ALA A 1 94 ? 87.320 -24.137 6.764 1.00 65.18 94 ALA A O 1
ATOM 654 N N . GLY A 1 95 ? 86.477 -22.154 6.122 1.00 73.38 95 GLY A N 1
ATOM 655 C CA . GLY A 1 95 ? 87.778 -21.526 5.963 1.00 66.24 95 GLY A CA 1
ATOM 656 C C . GLY A 1 95 ? 88.548 -21.944 4.723 1.00 63.49 95 GLY A C 1
ATOM 657 O O . GLY A 1 95 ? 89.762 -21.750 4.648 1.00 53.76 95 GLY A O 1
ATOM 658 N N . HIS A 1 96 ? 87.848 -22.510 3.746 1.00 63.96 96 HIS A N 1
ATOM 659 C CA . HIS A 1 96 ? 88.484 -22.939 2.505 1.00 61.83 96 HIS A CA 1
ATOM 660 C C . HIS A 1 96 ? 87.995 -22.116 1.316 1.00 62.26 96 HIS A C 1
ATOM 661 O O . HIS A 1 96 ? 87.940 -22.608 0.189 1.00 62.45 96 HIS A O 1
ATOM 663 N N . GLU A 1 97 ? 87.645 -20.860 1.576 1.00 60.14 97 GLU A N 1
ATOM 664 C CA . GLU A 1 97 ? 87.129 -19.974 0.536 1.00 53.59 97 GLU A CA 1
ATOM 665 C C . GLU A 1 97 ? 88.247 -19.411 -0.335 1.00 50.15 97 GLU A C 1
ATOM 666 O O . GLU A 1 97 ? 89.323 -19.073 0.159 1.00 50.16 97 GLU A O 1
ATOM 668 N N . THR A 1 98 ? 87.984 -19.311 -1.635 1.00 43.87 98 THR A N 1
ATOM 669 C CA . THR A 1 98 ? 88.954 -18.759 -2.573 1.00 42.63 98 THR A CA 1
ATOM 670 C C . THR A 1 98 ? 88.610 -17.316 -2.933 1.00 37.63 98 THR A C 1
ATOM 671 O O . THR A 1 98 ? 89.459 -16.569 -3.421 1.00 35.86 98 THR A O 1
ATOM 675 N N . ASN A 1 99 ? 87.361 -16.932 -2.689 1.00 35.92 99 ASN A N 1
ATOM 676 C CA . ASN A 1 99 ? 86.911 -15.568 -2.940 1.00 27.66 99 ASN A CA 1
ATOM 677 C C . ASN A 1 99 ? 87.077 -14.693 -1.703 1.00 26.56 99 ASN A C 1
ATOM 678 O O . ASN A 1 99 ? 86.428 -14.926 -0.683 1.00 26.87 99 ASN A O 1
ATOM 683 N N . PRO A 1 100 ? 87.953 -13.680 -1.791 1.00 24.40 100 PRO A N 1
ATOM 684 C CA . PRO A 1 100 ? 88.244 -12.769 -0.677 1.00 20.57 100 PRO A CA 1
ATOM 685 C C . PRO A 1 100 ? 87.019 -11.974 -0.235 1.00 19.53 100 PRO A C 1
ATOM 686 O O . PRO A 1 100 ? 86.998 -11.447 0.878 1.00 22.47 100 PRO A O 1
ATOM 690 N N . TRP A 1 101 ? 86.013 -11.887 -1.099 1.00 18.80 101 TRP A N 1
ATOM 691 C CA . TRP A 1 101 ? 84.792 -11.159 -0.775 1.00 17.78 101 TRP A CA 1
ATOM 692 C C . TRP A 1 101 ? 83.625 -12.106 -0.518 1.00 15.99 101 TRP A C 1
ATOM 693 O O . TRP A 1 101 ? 82.523 -11.906 -1.027 1.00 20.17 101 TRP A O 1
ATOM 704 N N . HIS A 1 102 ? 83.879 -13.141 0.275 1.00 18.25 102 HIS A N 1
ATOM 705 C CA . HIS A 1 102 ? 82.835 -14.072 0.676 1.00 16.90 102 HIS A CA 1
ATOM 706 C C . HIS A 1 102 ? 82.082 -13.502 1.870 1.00 19.00 102 HIS A C 1
ATOM 707 O O . HIS A 1 102 ? 82.590 -12.626 2.569 1.00 19.31 102 HIS A O 1
ATOM 714 N N . ASP A 1 103 ? 80.870 -13.999 2.099 1.00 20.10 103 ASP A N 1
ATOM 715 C CA . ASP A 1 103 ? 80.061 -13.540 3.222 1.00 20.63 103 ASP A CA 1
ATOM 716 C C . ASP A 1 103 ? 80.710 -13.920 4.548 1.00 17.32 103 ASP A C 1
ATOM 717 O O . ASP A 1 103 ? 81.135 -15.060 4.737 1.00 19.08 103 ASP A O 1
ATOM 722 N N . GLU A 1 104 ? 80.789 -12.959 5.462 1.00 20.37 104 GLU A N 1
ATOM 723 C CA . GLU A 1 104 ? 81.387 -13.203 6.770 1.00 18.53 104 GLU A CA 1
ATOM 724 C C . GLU A 1 104 ? 80.317 -13.278 7.854 1.00 19.01 104 GLU A C 1
ATOM 725 O O . GLU A 1 104 ? 79.644 -12.291 8.146 1.00 21.27 104 GLU A O 1
ATOM 727 N N . PHE A 1 105 ? 80.165 -14.457 8.446 1.00 21.91 105 PHE A N 1
ATOM 728 C CA . PHE A 1 105 ? 79.170 -14.664 9.491 1.00 16.23 105 PHE A CA 1
ATOM 729 C C . PHE A 1 105 ? 79.785 -14.641 10.884 1.00 17.34 105 PHE A C 1
ATOM 730 O O . PHE A 1 105 ? 80.635 -15.467 11.215 1.00 20.55 105 PHE A O 1
ATOM 738 N N . ASP A 1 106 ? 79.348 -13.684 11.695 1.00 17.03 106 ASP A N 1
ATOM 739 C CA . ASP A 1 106 ? 79.757 -13.609 13.091 1.00 20.71 106 ASP A CA 1
ATOM 740 C C . ASP A 1 106 ? 78.515 -13.515 13.969 1.00 20.08 106 ASP A C 1
ATOM 741 O O . ASP A 1 106 ? 78.201 -12.454 14.510 1.00 19.89 106 ASP A O 1
ATOM 746 N N . LEU A 1 107 ? 77.810 -14.634 14.101 1.00 15.69 107 LEU A N 1
ATOM 747 C CA . LEU A 1 107 ? 76.532 -14.661 14.801 1.00 16.11 107 LEU A CA 1
ATOM 748 C C . LEU A 1 107 ? 76.685 -14.556 16.317 1.00 20.19 107 LEU A C 1
ATOM 749 O O . LEU A 1 107 ? 75.714 -14.300 17.029 1.00 21.03 107 LEU A O 1
ATOM 754 N N . ASP A 1 108 ? 77.905 -14.754 16.806 1.00 18.87 108 ASP A N 1
ATOM 755 C CA . ASP A 1 108 ? 78.185 -14.609 18.231 1.00 17.28 108 ASP A CA 1
ATOM 756 C C . ASP A 1 108 ? 78.143 -13.145 18.652 1.00 15.11 108 ASP A C 1
ATOM 757 O O . ASP A 1 108 ? 77.860 -12.829 19.807 1.00 16.97 108 ASP A O 1
ATOM 762 N N . HIS A 1 109 ? 78.427 -12.254 17.707 1.00 15.43 109 HIS A N 1
ATOM 763 C CA . HIS A 1 109 ? 78.386 -10.821 17.972 1.00 17.56 109 HIS A CA 1
ATOM 764 C C . HIS A 1 109 ? 77.313 -10.134 17.133 1.00 18.47 109 HIS A C 1
ATOM 765 O O . HIS A 1 109 ? 77.295 -8.909 17.012 1.00 22.18 109 HIS A O 1
ATOM 772 N N . GLY A 1 110 ? 76.427 -10.937 16.553 1.00 17.08 110 GLY A N 1
ATOM 773 C CA . GLY A 1 110 ? 75.276 -10.428 15.830 1.00 16.08 110 GLY A CA 1
ATOM 774 C C . GLY A 1 110 ? 75.587 -9.569 14.620 1.00 18.23 110 GLY A C 1
ATOM 775 O O . GLY A 1 110 ? 74.810 -8.682 14.271 1.00 17.14 110 GLY A O 1
ATOM 776 N N . HIS A 1 111 ? 76.721 -9.824 13.976 1.00 17.43 111 HIS A N 1
ATOM 777 C CA . HIS A 1 111 ? 77.073 -9.089 12.766 1.00 18.48 111 HIS A CA 1
ATOM 778 C C . HIS A 1 111 ? 77.321 -10.016 11.583 1.00 20.10 111 HIS A C 1
ATOM 779 O O . HIS A 1 111 ? 77.949 -11.066 11.722 1.00 18.54 111 HIS A O 1
ATOM 786 N N . VAL A 1 112 ? 76.817 -9.621 10.418 1.00 20.35 112 VAL A N 1
ATOM 787 C CA . VAL A 1 112 ? 77.054 -10.373 9.191 1.00 21.48 112 VAL A CA 1
ATOM 788 C C . VAL A 1 112 ? 77.434 -9.441 8.044 1.00 20.32 112 VAL A C 1
ATOM 789 O O . VAL A 1 112 ? 76.685 -8.526 7.702 1.00 17.66 112 VAL A O 1
ATOM 793 N N . ARG A 1 113 ? 78.607 -9.673 7.465 1.00 15.94 113 ARG A N 1
ATOM 794 C CA . ARG A 1 113 ? 79.044 -8.934 6.288 1.00 16.77 113 ARG A CA 1
ATOM 795 C C . ARG A 1 113 ? 78.561 -9.657 5.039 1.00 17.41 113 ARG A C 1
ATOM 796 O O . ARG A 1 113 ? 78.991 -10.776 4.758 1.00 19.38 113 ARG A O 1
ATOM 804 N N . TYR A 1 114 ? 77.662 -9.020 4.294 1.00 18.41 114 TYR A N 1
ATOM 805 C CA . TYR A 1 114 ? 77.055 -9.666 3.134 1.00 16.69 114 TYR A CA 1
ATOM 806 C C . TYR A 1 114 ? 77.264 -8.879 1.843 1.00 14.77 114 TYR A C 1
ATOM 807 O O . TYR A 1 114 ? 77.018 -7.677 1.792 1.00 14.60 114 TYR A O 1
ATOM 816 N N . PHE A 1 115 ? 77.709 -9.571 0.800 1.00 13.46 115 PHE A N 1
ATOM 817 C CA . PHE A 1 115 ? 77.962 -8.938 -0.490 1.00 12.96 115 PHE A CA 1
ATOM 818 C C . PHE A 1 115 ? 76.814 -9.169 -1.468 1.00 14.74 115 PHE A C 1
ATOM 819 O O . PHE A 1 115 ? 76.181 -10.225 -1.460 1.00 16.24 115 PHE A O 1
ATOM 827 N N . GLY A 1 116 ? 76.559 -8.176 -2.314 1.00 14.62 116 GLY A N 1
ATOM 828 C CA . GLY A 1 116 ? 75.437 -8.214 -3.235 1.00 17.17 116 GLY A CA 1
ATOM 829 C C . GLY A 1 116 ? 75.549 -9.226 -4.362 1.00 19.76 116 GLY A C 1
ATOM 830 O O . GLY A 1 116 ? 76.405 -10.110 -4.338 1.00 18.80 116 GLY A O 1
ATOM 831 N N . ASP A 1 117 ? 74.679 -9.089 -5.359 1.00 19.57 117 ASP A N 1
ATOM 832 C CA . ASP A 1 117 ? 74.613 -10.052 -6.454 1.00 18.90 117 ASP A CA 1
ATOM 833 C C . ASP A 1 117 ? 75.115 -9.483 -7.779 1.00 17.82 117 ASP A C 1
ATOM 834 O O . ASP A 1 117 ? 74.822 -10.027 -8.844 1.00 23.94 117 ASP A O 1
ATOM 839 N N . HIS A 1 118 ? 75.864 -8.387 -7.715 1.00 17.67 118 HIS A N 1
ATOM 840 C CA . HIS A 1 118 ? 76.459 -7.810 -8.914 1.00 19.14 118 HIS A CA 1
ATOM 841 C C . HIS A 1 118 ? 77.505 -8.771 -9.467 1.00 19.68 118 HIS A C 1
ATOM 842 O O . HIS A 1 118 ? 78.301 -9.335 -8.716 1.00 20.46 118 HIS A O 1
ATOM 849 N N . LYS A 1 119 ? 77.495 -8.961 -10.781 1.00 22.68 119 LYS A N 1
ATOM 850 C CA . LYS A 1 119 ? 78.380 -9.925 -11.423 1.00 21.88 119 LYS A CA 1
ATOM 851 C C . LYS A 1 119 ? 79.399 -9.231 -12.324 1.00 22.31 119 LYS A C 1
ATOM 852 O O . LYS A 1 119 ? 79.200 -8.081 -12.715 1.00 26.14 119 LYS A O 1
ATOM 858 N N . PRO A 1 120 ? 80.508 -9.922 -12.642 1.00 19.35 120 PRO A N 1
ATOM 859 C CA . PRO A 1 120 ? 81.511 -9.374 -13.562 1.00 22.54 120 PRO A CA 1
ATOM 860 C C . PRO A 1 120 ? 80.937 -9.030 -14.937 1.00 27.63 120 PRO A C 1
ATOM 861 O O . PRO A 1 120 ? 81.443 -8.125 -15.601 1.00 29.41 120 PRO A O 1
ATOM 865 N N . SER A 1 121 ? 79.893 -9.741 -15.351 1.00 27.22 121 SER A N 1
ATOM 866 C CA . SER A 1 121 ? 79.296 -9.530 -16.666 1.00 26.41 121 SER A CA 1
ATOM 867 C C . SER A 1 121 ? 78.169 -8.502 -16.636 1.00 24.08 121 SER A C 1
ATOM 868 O O . SER A 1 121 ? 77.594 -8.173 -17.672 1.00 30.88 121 SER A O 1
ATOM 871 N N . THR A 1 122 ? 77.853 -7.998 -15.447 1.00 22.85 122 THR A N 1
ATOM 872 C CA . THR A 1 122 ? 76.788 -7.013 -15.298 1.00 21.54 122 THR A CA 1
ATOM 873 C C . THR A 1 122 ? 77.199 -5.660 -15.870 1.00 23.76 122 THR A C 1
ATOM 874 O O . THR A 1 122 ? 78.222 -5.095 -15.483 1.00 29.27 122 THR A O 1
ATOM 878 N N . VAL A 1 123 ? 76.396 -5.146 -16.795 1.00 24.36 123 VAL A N 1
ATOM 879 C CA . VAL A 1 123 ? 76.679 -3.864 -17.429 1.00 29.07 123 VAL A CA 1
ATOM 880 C C . VAL A 1 123 ? 75.875 -2.729 -16.794 1.00 30.01 123 VAL A C 1
ATOM 881 O O . VAL A 1 123 ? 74.644 -2.746 -16.794 1.00 31.22 123 VAL A O 1
ATOM 885 N N . GLY A 1 124 ? 76.582 -1.746 -16.247 1.00 26.26 124 GLY A N 1
ATOM 886 C CA . GLY A 1 124 ? 75.939 -0.613 -15.610 1.00 27.76 124 GLY A CA 1
ATOM 887 C C . GLY A 1 124 ? 76.287 -0.501 -14.139 1.00 24.75 124 GLY A C 1
ATOM 888 O O . GLY A 1 124 ? 76.949 -1.374 -13.579 1.00 25.05 124 GLY A O 1
ATOM 889 N N . LEU A 1 125 ? 75.835 0.579 -13.512 1.00 22.38 125 LEU A N 1
ATOM 890 C CA . LEU A 1 125 ? 76.111 0.819 -12.102 1.00 24.81 125 LEU A CA 1
ATOM 891 C C . LEU A 1 125 ? 75.214 -0.032 -11.210 1.00 28.35 125 LEU A C 1
ATOM 892 O O . LEU A 1 125 ? 74.085 -0.351 -11.582 1.00 33.11 125 LEU A O 1
ATOM 897 N N . PRO A 1 126 ? 75.721 -0.411 -10.027 1.00 23.41 126 PRO A N 1
ATOM 898 C CA . PRO A 1 126 ? 74.901 -1.113 -9.035 1.00 21.90 126 PRO A CA 1
ATOM 899 C C . PRO A 1 126 ? 73.893 -0.161 -8.397 1.00 20.91 126 PRO A C 1
ATOM 900 O O . PRO A 1 126 ? 74.212 1.009 -8.188 1.00 29.87 126 PRO A O 1
ATOM 904 N N . GLY A 1 127 ? 72.695 -0.652 -8.094 1.00 22.43 127 GLY A N 1
ATOM 905 C CA . GLY A 1 127 ? 72.351 -2.043 -8.321 1.00 21.76 127 GLY A CA 1
ATOM 906 C C . GLY A 1 127 ? 71.374 -2.260 -9.459 1.00 24.23 127 GLY A C 1
ATOM 907 O O . GLY A 1 127 ? 70.159 -2.221 -9.263 1.00 18.35 127 GLY A O 1
ATOM 908 N N . GLU A 1 128 ? 71.906 -2.495 -10.654 1.00 25.79 128 GLU A N 1
ATOM 909 C CA . GLU A 1 128 ? 71.074 -2.797 -11.810 1.00 26.06 128 GLU A CA 1
ATOM 910 C C . GLU A 1 128 ? 70.502 -4.203 -11.676 1.00 25.26 128 GLU A C 1
ATOM 911 O O . GLU A 1 128 ? 69.441 -4.509 -12.219 1.00 33.04 128 GLU A O 1
ATOM 917 N N . THR A 1 129 ? 71.216 -5.056 -10.948 1.00 23.23 129 THR A N 1
ATOM 918 C CA . THR A 1 129 ? 70.766 -6.419 -10.698 1.00 20.40 129 THR A CA 1
ATOM 919 C C . THR A 1 129 ? 69.575 -6.431 -9.743 1.00 21.11 129 THR A C 1
ATOM 920 O O . THR A 1 129 ? 69.356 -5.471 -9.003 1.00 19.40 129 THR A O 1
ATOM 924 N N . LYS A 1 130 ? 68.810 -7.519 -9.769 1.00 22.36 130 LYS A N 1
ATOM 925 C CA . LYS A 1 130 ? 67.606 -7.650 -8.952 1.00 24.69 130 LYS A CA 1
ATOM 926 C C . LYS A 1 130 ? 67.915 -7.561 -7.460 1.00 21.04 130 LYS A C 1
ATOM 927 O O . LYS A 1 130 ? 67.330 -6.747 -6.735 1.00 27.56 130 LYS A O 1
ATOM 933 N N . GLY A 1 131 ? 68.837 -8.410 -7.016 1.00 22.85 131 GLY A N 1
ATOM 934 C CA . GLY A 1 131 ? 69.202 -8.504 -5.616 1.00 15.94 131 GLY A CA 1
ATOM 935 C C . GLY A 1 131 ? 69.639 -7.188 -5.008 1.00 15.94 131 GLY A C 1
ATOM 936 O O . GLY A 1 131 ? 69.136 -6.792 -3.959 1.00 16.88 131 GLY A O 1
ATOM 937 N N . ASN A 1 132 ? 70.573 -6.510 -5.668 1.00 21.60 132 ASN A N 1
ATOM 938 C CA . ASN A 1 132 ? 71.063 -5.218 -5.194 1.00 20.36 132 ASN A CA 1
ATOM 939 C C . ASN A 1 132 ? 69.981 -4.144 -5.184 1.00 17.23 132 ASN A C 1
ATOM 940 O O . ASN A 1 132 ? 69.997 -3.247 -4.341 1.00 16.48 132 ASN A O 1
ATOM 945 N N . ARG A 1 133 ? 69.045 -4.239 -6.123 1.00 18.13 133 ARG A N 1
ATOM 946 C CA . ARG A 1 133 ? 67.916 -3.319 -6.162 1.00 19.68 133 ARG A CA 1
ATOM 947 C C . ARG A 1 133 ? 67.019 -3.545 -4.949 1.00 15.04 133 ARG A C 1
ATOM 948 O O . ARG A 1 133 ? 66.551 -2.590 -4.324 1.00 14.94 133 ARG A O 1
ATOM 956 N N . LEU A 1 134 ? 66.791 -4.812 -4.615 1.00 14.25 134 LEU A N 1
ATOM 957 C CA . LEU A 1 134 ? 66.022 -5.153 -3.421 1.00 14.94 134 LEU A CA 1
ATOM 958 C C . LEU A 1 134 ? 66.731 -4.680 -2.154 1.00 13.70 134 LEU A C 1
ATOM 959 O O . LEU A 1 134 ? 66.095 -4.192 -1.218 1.00 14.07 134 LEU A O 1
ATOM 964 N N . LEU A 1 135 ? 68.053 -4.823 -2.135 1.00 16.90 135 LEU A N 1
ATOM 965 C CA . LEU A 1 135 ? 68.855 -4.420 -0.984 1.00 16.43 135 LEU A CA 1
ATOM 966 C C . LEU A 1 135 ? 68.872 -2.906 -0.795 1.00 14.28 135 LEU A C 1
ATOM 967 O O . LEU A 1 135 ? 68.903 -2.421 0.332 1.00 13.38 135 LEU A O 1
ATOM 972 N N . LEU A 1 136 ? 68.861 -2.164 -1.899 1.00 14.81 136 LEU A N 1
ATOM 973 C CA . LEU A 1 136 ? 68.810 -0.705 -1.838 1.00 13.86 136 LEU A CA 1
ATOM 974 C C . LEU A 1 136 ? 67.425 -0.232 -1.407 1.00 14.36 136 LEU A C 1
ATOM 975 O O . LEU A 1 136 ? 67.291 0.641 -0.537 1.00 18.94 136 LEU A O 1
ATOM 980 N N . GLU A 1 137 ? 66.398 -0.820 -2.017 1.00 15.96 137 GLU A N 1
ATOM 981 C CA . GLU A 1 137 ? 65.015 -0.507 -1.672 1.00 15.88 137 GLU A CA 1
ATOM 982 C C . GLU A 1 137 ? 64.730 -0.809 -0.204 1.00 16.48 137 GLU A C 1
ATOM 983 O O . GLU A 1 137 ? 63.931 -0.125 0.436 1.00 14.85 137 GLU A O 1
ATOM 989 N N . ALA A 1 138 ? 65.393 -1.833 0.325 1.00 15.05 138 ALA A N 1
ATOM 990 C CA . ALA A 1 138 ? 65.288 -2.154 1.743 1.00 14.83 138 ALA A CA 1
ATOM 991 C C . ALA A 1 138 ? 66.098 -1.168 2.577 1.00 13.15 138 ALA A C 1
ATOM 992 O O . ALA A 1 138 ? 65.669 -0.757 3.652 1.00 14.36 138 ALA A O 1
ATOM 994 N N . ALA A 1 139 ? 67.268 -0.791 2.068 1.00 13.23 139 ALA A N 1
ATOM 995 C CA . ALA A 1 139 ? 68.165 0.125 2.766 1.00 12.68 139 ALA A CA 1
ATOM 996 C C . ALA A 1 139 ? 67.502 1.476 2.987 1.00 14.37 139 ALA A C 1
ATOM 997 O O . ALA A 1 139 ? 67.754 2.146 3.989 1.00 14.06 139 ALA A O 1
ATOM 999 N N . ARG A 1 140 ? 66.655 1.869 2.041 1.00 13.74 140 ARG A N 1
ATOM 1000 C CA . ARG A 1 140 ? 65.877 3.097 2.173 1.00 12.29 140 ARG A CA 1
ATOM 1001 C C . ARG A 1 140 ? 65.003 3.084 3.431 1.00 14.02 140 ARG A C 1
ATOM 1002 O O . ARG A 1 140 ? 64.804 4.117 4.071 1.00 11.85 140 ARG A O 1
ATOM 1010 N N . LEU A 1 141 ? 64.499 1.907 3.790 1.00 13.65 141 LEU A N 1
ATOM 1011 C CA . LEU A 1 141 ? 63.566 1.783 4.908 1.00 14.54 141 LEU A CA 1
ATOM 1012 C C . LEU A 1 141 ? 64.233 1.372 6.221 1.00 15.69 141 LEU A C 1
ATOM 1013 O O . LEU A 1 141 ? 63.712 1.650 7.301 1.00 13.71 141 LEU A O 1
ATOM 1018 N N . HIS A 1 142 ? 65.382 0.712 6.127 1.00 16.22 142 HIS A N 1
ATOM 1019 C CA . HIS A 1 142 ? 66.139 0.330 7.314 1.00 12.15 142 HIS A CA 1
ATOM 1020 C C . HIS A 1 142 ? 66.843 1.544 7.907 1.00 15.27 142 HIS A C 1
ATOM 1021 O O . HIS A 1 142 ? 67.347 1.501 9.029 1.00 15.12 142 HIS A O 1
ATOM 1028 N N . ALA A 1 143 ? 66.873 2.625 7.136 1.00 17.36 143 ALA A N 1
ATOM 1029 C CA . ALA A 1 143 ? 67.362 3.905 7.621 1.00 17.17 143 ALA A CA 1
ATOM 1030 C C . ALA A 1 143 ? 66.248 4.939 7.511 1.00 17.39 143 ALA A C 1
ATOM 1031 O O . ALA A 1 143 ? 66.504 6.120 7.276 1.00 17.99 143 ALA A O 1
ATOM 1033 N N . GLY A 1 144 ? 65.011 4.479 7.677 1.00 17.15 144 GLY A N 1
ATOM 1034 C CA . GLY A 1 144 ? 63.849 5.347 7.619 1.00 16.09 144 GLY A CA 1
ATOM 1035 C C . GLY A 1 144 ? 63.904 6.451 8.657 1.00 17.13 144 GLY A C 1
ATOM 1036 O O . GLY A 1 144 ? 64.267 6.215 9.809 1.00 16.70 144 GLY A O 1
ATOM 1037 N N . THR A 1 145 ? 63.538 7.660 8.246 1.00 18.00 145 THR A N 1
ATOM 1038 C CA . THR A 1 145 ? 63.653 8.830 9.111 1.00 18.01 145 THR A CA 1
ATOM 1039 C C . THR A 1 145 ? 62.522 8.932 10.129 1.00 15.83 145 THR A C 1
ATOM 1040 O O . THR A 1 145 ? 62.571 9.765 11.032 1.00 17.55 145 THR A O 1
ATOM 1044 N N . THR A 1 146 ? 61.501 8.096 9.975 1.00 18.81 146 THR A N 1
ATOM 1045 C CA . THR A 1 146 ? 60.390 8.069 10.921 1.00 17.06 146 THR A CA 1
ATOM 1046 C C . THR A 1 146 ? 60.048 6.638 11.315 1.00 17.26 146 THR A C 1
ATOM 1047 O O . THR A 1 146 ? 60.467 5.686 10.657 1.00 17.69 146 THR A O 1
ATOM 1051 N N . ARG A 1 147 ? 59.283 6.496 12.392 1.00 17.92 147 ARG A N 1
ATOM 1052 C CA . ARG A 1 147 ? 58.808 5.189 12.825 1.00 18.06 147 ARG A CA 1
ATOM 1053 C C . ARG A 1 147 ? 57.881 4.600 11.768 1.00 18.25 147 ARG A C 1
ATOM 1054 O O . ARG A 1 147 ? 57.843 3.387 11.563 1.00 18.44 147 ARG A O 1
ATOM 1062 N N . GLU A 1 148 ? 57.144 5.476 11.093 1.00 18.47 148 GLU A N 1
ATOM 1063 C CA . GLU A 1 148 ? 56.194 5.065 10.070 1.00 18.46 148 GLU A CA 1
ATOM 1064 C C . GLU A 1 148 ? 56.900 4.421 8.879 1.00 21.84 148 GLU A C 1
ATOM 1065 O O . GLU A 1 148 ? 56.383 3.483 8.271 1.00 19.93 148 GLU A O 1
ATOM 1071 N N . GLU A 1 149 ? 58.082 4.931 8.548 1.00 21.87 149 GLU A N 1
ATOM 1072 C CA . GLU A 1 149 ? 58.866 4.375 7.450 1.00 15.25 149 GLU A CA 1
ATOM 1073 C C . GLU A 1 149 ? 59.517 3.057 7.852 1.00 15.94 149 GLU A C 1
ATOM 1074 O O . GLU A 1 149 ? 59.605 2.129 7.049 1.00 17.12 149 GLU A O 1
ATOM 1080 N N . ARG A 1 150 ? 59.967 2.980 9.101 1.00 20.91 150 ARG A N 1
ATOM 1081 C CA . ARG A 1 150 ? 60.632 1.783 9.604 1.00 17.43 150 ARG A CA 1
ATOM 1082 C C . ARG A 1 150 ? 59.657 0.624 9.792 1.00 13.51 150 ARG A C 1
ATOM 1083 O O . ARG A 1 150 ? 60.062 -0.538 9.829 1.00 13.93 150 ARG A O 1
ATOM 1091 N N . LEU A 1 151 ? 58.373 0.947 9.906 1.00 17.88 151 LEU A N 1
ATOM 1092 C CA . LEU A 1 151 ? 57.329 -0.069 10.001 1.00 17.94 151 LEU A CA 1
ATOM 1093 C C . LEU A 1 151 ? 57.242 -0.876 8.711 1.00 18.26 151 LEU A C 1
ATOM 1094 O O . LEU A 1 151 ? 56.840 -2.039 8.720 1.00 17.50 151 LEU A O 1
ATOM 1099 N N . LEU A 1 152 ? 57.628 -0.247 7.605 1.00 20.94 152 LEU A N 1
ATOM 1100 C CA . LEU A 1 152 ? 57.541 -0.862 6.285 1.00 15.20 152 LEU A CA 1
ATOM 1101 C C . LEU A 1 152 ? 58.783 -1.677 5.942 1.00 14.44 152 LEU A C 1
ATOM 1102 O O . LEU A 1 152 ? 58.752 -2.506 5.033 1.00 16.94 152 LEU A O 1
ATOM 1107 N N . ALA A 1 153 ? 59.870 -1.433 6.669 1.00 12.55 153 ALA A N 1
ATOM 1108 C CA . ALA A 1 153 ? 61.150 -2.084 6.398 1.00 11.73 153 ALA A CA 1
ATOM 1109 C C . ALA A 1 153 ? 61.072 -3.604 6.494 1.00 14.32 153 ALA A C 1
ATOM 1110 O O . ALA A 1 153 ? 60.720 -4.149 7.540 1.00 15.33 153 ALA A O 1
ATOM 1112 N N . PRO A 1 154 ? 61.405 -4.294 5.392 1.00 15.42 154 PRO A N 1
ATOM 1113 C CA . PRO A 1 154 ? 61.393 -5.759 5.339 1.00 13.18 154 PRO A CA 1
ATOM 1114 C C . PRO A 1 154 ? 62.573 -6.374 6.086 1.00 13.77 154 PRO A C 1
ATOM 1115 O O . PRO A 1 154 ? 63.724 -6.082 5.761 1.00 18.98 154 PRO A O 1
ATOM 1119 N N . PRO A 1 155 ? 62.287 -7.218 7.088 1.00 14.32 155 PRO A N 1
ATOM 1120 C CA . PRO A 1 155 ? 63.319 -7.919 7.860 1.00 17.16 155 PRO A CA 1
ATOM 1121 C C . PRO A 1 155 ? 64.189 -8.802 6.974 1.00 13.36 155 PRO A C 1
ATOM 1122 O O . PRO A 1 155 ? 63.679 -9.441 6.056 1.00 15.25 155 PRO A O 1
ATOM 1126 N N . LEU A 1 156 ? 65.489 -8.832 7.248 1.00 17.12 156 LEU A N 1
ATOM 1127 C CA . LEU A 1 156 ? 66.402 -9.686 6.496 1.00 18.91 156 LEU A CA 1
ATOM 1128 C C . LEU A 1 156 ? 66.645 -11.010 7.212 1.00 16.05 156 LEU A C 1
ATOM 1129 O O . LEU A 1 156 ? 67.518 -11.114 8.075 1.00 16.97 156 LEU A O 1
ATOM 1134 N N . PHE A 1 157 ? 65.859 -12.018 6.846 1.00 17.33 157 PHE A N 1
ATOM 1135 C CA . PHE A 1 157 ? 66.006 -13.356 7.404 1.00 17.70 157 PHE A CA 1
ATOM 1136 C C . PHE A 1 157 ? 67.176 -14.075 6.750 1.00 16.52 157 PHE A C 1
ATOM 1137 O O . PHE A 1 157 ? 67.128 -14.413 5.567 1.00 17.31 157 PHE A O 1
ATOM 1145 N N . LEU A 1 158 ? 68.227 -14.303 7.528 1.00 13.65 158 LEU A N 1
ATOM 1146 C CA . LEU A 1 158 ? 69.445 -14.902 7.002 1.00 15.98 158 LEU A CA 1
ATOM 1147 C C . LEU A 1 158 ? 69.406 -16.425 7.046 1.00 15.63 158 LEU A C 1
ATOM 1148 O O . LEU A 1 158 ? 68.960 -17.019 8.024 1.00 13.97 158 LEU A O 1
ATOM 1153 N N . PHE A 1 159 ? 69.872 -17.045 5.968 1.00 17.95 159 PHE A N 1
ATOM 1154 C CA . PHE A 1 159 ? 70.009 -18.493 5.904 1.00 15.93 159 PHE A CA 1
ATOM 1155 C C . PHE A 1 159 ? 71.344 -18.846 5.264 1.00 15.68 159 PHE A C 1
ATOM 1156 O O . PHE A 1 159 ? 71.854 -18.095 4.434 1.00 17.80 159 PHE A O 1
ATOM 1164 N N . ARG A 1 160 ? 71.916 -19.983 5.648 1.00 16.48 160 ARG A N 1
ATOM 1165 C CA . ARG A 1 160 ? 73.141 -20.442 4.994 1.00 19.51 160 ARG A CA 1
ATOM 1166 C C . ARG A 1 160 ? 73.158 -21.949 4.744 1.00 19.45 160 ARG A C 1
ATOM 1167 O O . ARG A 1 160 ? 72.856 -22.739 5.634 1.00 20.17 160 ARG A O 1
ATOM 1175 N N . ALA A 1 161 ? 73.509 -22.336 3.522 1.00 24.86 161 ALA A N 1
ATOM 1176 C CA . ALA A 1 161 ? 73.584 -23.746 3.154 1.00 25.77 161 ALA A CA 1
ATOM 1177 C C . ALA A 1 161 ? 74.670 -24.462 3.950 1.00 26.74 161 ALA A C 1
ATOM 1178 O O . ALA A 1 161 ? 75.860 -24.221 3.749 1.00 38.75 161 ALA A O 1
ATOM 1180 N N . VAL A 1 162 ? 74.253 -25.341 4.856 1.00 26.56 162 VAL A N 1
ATOM 1181 C CA . VAL A 1 162 ? 75.191 -26.045 5.722 1.00 25.84 162 VAL A CA 1
ATOM 1182 C C . VAL A 1 162 ? 75.065 -27.558 5.587 1.00 28.39 162 VAL A C 1
ATOM 1183 O O . VAL A 1 162 ? 74.089 -28.066 5.034 1.00 28.53 162 VAL A O 1
ATOM 1187 N N . THR A 1 163 ? 76.063 -28.271 6.100 1.00 28.80 163 THR A N 1
ATOM 1188 C CA . THR A 1 163 ? 76.058 -29.727 6.086 1.00 26.60 163 THR A CA 1
ATOM 1189 C C . THR A 1 163 ? 75.489 -30.271 7.390 1.00 25.85 163 THR A C 1
ATOM 1190 O O . THR A 1 163 ? 75.999 -29.975 8.471 1.00 31.13 163 THR A O 1
ATOM 1194 N N . VAL A 1 164 ? 74.428 -31.063 7.285 1.00 26.16 164 VAL A N 1
ATOM 1195 C CA . VAL A 1 164 ? 73.790 -31.638 8.462 1.00 27.81 164 VAL A CA 1
ATOM 1196 C C . VAL A 1 164 ? 74.236 -33.079 8.675 1.00 26.63 164 VAL A C 1
ATOM 1197 O O . VAL A 1 164 ? 75.092 -33.587 7.951 1.00 23.44 164 VAL A O 1
ATOM 1201 N N . HIS A 1 165 ? 73.655 -33.732 9.675 1.00 27.47 165 HIS A N 1
ATOM 1202 C CA . HIS A 1 165 ? 73.964 -35.129 9.952 1.00 26.77 165 HIS A CA 1
ATOM 1203 C C . HIS A 1 165 ? 72.699 -35.942 10.208 1.00 25.30 165 HIS A C 1
ATOM 1204 O O . HIS A 1 165 ? 71.855 -35.559 11.017 1.00 28.91 165 HIS A O 1
ATOM 1211 N N . ARG A 1 166 ? 72.575 -37.064 9.507 1.00 26.60 166 ARG A N 1
ATOM 1212 C CA . ARG A 1 166 ? 71.431 -37.951 9.674 1.00 22.97 166 ARG A CA 1
ATOM 1213 C C . ARG A 1 166 ? 71.886 -39.405 9.700 1.00 29.41 166 ARG A C 1
ATOM 1214 O O . ARG A 1 166 ? 72.601 -39.855 8.801 1.00 29.72 166 ARG A O 1
ATOM 1222 N N . ALA A 1 167 ? 71.471 -40.126 10.739 1.00 27.88 167 ALA A N 1
ATOM 1223 C CA . ALA A 1 167 ? 71.811 -41.539 10.917 1.00 27.38 167 ALA A CA 1
ATOM 1224 C C . ALA A 1 167 ? 73.317 -41.795 10.986 1.00 21.98 167 ALA A C 1
ATOM 1225 O O . ALA A 1 167 ? 73.793 -42.856 10.585 1.00 21.14 167 ALA A O 1
ATOM 1227 N N . GLY A 1 168 ? 74.060 -40.818 11.497 1.00 25.31 168 GLY A N 1
ATOM 1228 C CA . GLY A 1 168 ? 75.492 -40.968 11.691 1.00 23.35 168 GLY A CA 1
ATOM 1229 C C . GLY A 1 168 ? 76.339 -40.525 10.512 1.00 25.16 168 GLY A C 1
ATOM 1230 O O . GLY A 1 168 ? 77.567 -40.493 10.600 1.00 25.13 168 GLY A O 1
ATOM 1231 N N . ARG A 1 169 ? 75.686 -40.183 9.406 1.00 26.47 169 ARG A N 1
ATOM 1232 C CA . ARG A 1 169 ? 76.394 -39.762 8.202 1.00 24.68 169 ARG A CA 1
ATOM 1233 C C . ARG A 1 169 ? 76.317 -38.253 8.008 1.00 25.81 169 ARG A C 1
ATOM 1234 O O . ARG A 1 169 ? 75.619 -37.560 8.744 1.00 27.60 169 ARG A O 1
ATOM 1242 N N . ALA A 1 170 ? 77.036 -37.753 7.008 1.00 25.38 170 ALA A N 1
ATOM 1243 C CA . ALA A 1 170 ? 77.036 -36.328 6.702 1.00 25.33 170 ALA A CA 1
ATOM 1244 C C . ALA A 1 170 ? 76.271 -36.033 5.414 1.00 28.89 170 ALA A C 1
ATOM 1245 O O . ALA A 1 170 ? 76.541 -36.623 4.368 1.00 26.55 170 ALA A O 1
ATOM 1247 N N . VAL A 1 171 ? 75.311 -35.117 5.503 1.00 27.26 171 VAL A N 1
ATOM 1248 C CA . VAL A 1 171 ? 74.526 -34.707 4.345 1.00 24.28 171 VAL A CA 1
ATOM 1249 C C . VAL A 1 171 ? 74.870 -33.269 3.965 1.00 27.92 171 VAL A C 1
ATOM 1250 O O . VAL A 1 171 ? 74.497 -32.324 4.661 1.00 25.91 171 VAL A O 1
ATOM 1254 N N . VAL A 1 172 ? 75.580 -33.116 2.851 1.00 32.20 172 VAL A N 1
ATOM 1255 C CA . VAL A 1 172 ? 76.134 -31.825 2.452 1.00 28.88 172 VAL A CA 1
ATOM 1256 C C . VAL A 1 172 ? 75.117 -30.900 1.777 1.00 24.70 172 VAL A C 1
ATOM 1257 O O . VAL A 1 172 ? 75.105 -29.693 2.027 1.00 31.29 172 VAL A O 1
ATOM 1261 N N . LYS A 1 173 ? 74.255 -31.463 0.938 1.00 23.84 173 LYS A N 1
ATOM 1262 C CA . LYS A 1 173 ? 73.291 -30.659 0.194 1.00 23.60 173 LYS A CA 1
ATOM 1263 C C . LYS A 1 173 ? 71.855 -30.870 0.665 1.00 19.62 173 LYS A C 1
ATOM 1264 O O . LYS A 1 173 ? 71.514 -31.924 1.201 1.00 20.65 173 LYS A O 1
ATOM 1270 N N . GLY A 1 174 ? 71.020 -29.855 0.462 1.00 16.83 174 GLY A N 1
ATOM 1271 C CA . GLY A 1 174 ? 69.597 -29.967 0.723 1.00 19.35 174 GLY A CA 1
ATOM 1272 C C . GLY A 1 174 ? 69.130 -29.385 2.043 1.00 19.09 174 GLY A C 1
ATOM 1273 O O . GLY A 1 174 ? 67.978 -29.573 2.430 1.00 22.79 174 GLY A O 1
ATOM 1274 N N . HIS A 1 175 ? 70.014 -28.676 2.739 1.00 19.74 175 HIS A N 1
ATOM 1275 C CA . HIS A 1 175 ? 69.666 -28.115 4.041 1.00 19.39 175 HIS A CA 1
ATOM 1276 C C . HIS A 1 175 ? 70.188 -26.694 4.239 1.00 21.81 175 HIS A C 1
ATOM 1277 O O . HIS A 1 175 ? 71.296 -26.363 3.820 1.00 20.58 175 HIS A O 1
ATOM 1284 N N . VAL A 1 176 ? 69.379 -25.862 4.887 1.00 20.74 176 VAL A N 1
ATOM 1285 C CA . VAL A 1 176 ? 69.778 -24.499 5.212 1.00 21.16 176 VAL A CA 1
ATOM 1286 C C . VAL A 1 176 ? 69.653 -24.225 6.708 1.00 20.72 176 VAL A C 1
ATOM 1287 O O . VAL A 1 176 ? 68.760 -24.743 7.375 1.00 19.23 176 VAL A O 1
ATOM 1291 N N . GLU A 1 177 ? 70.562 -23.407 7.225 1.00 19.96 177 GLU A N 1
ATOM 1292 C CA . GLU A 1 177 ? 70.575 -23.050 8.635 1.00 16.94 177 GLU A CA 1
ATOM 1293 C C . GLU A 1 177 ? 70.062 -21.628 8.826 1.00 16.02 177 GLU A C 1
ATOM 1294 O O . GLU A 1 177 ? 70.445 -20.718 8.088 1.00 15.33 177 GLU A O 1
ATOM 1300 N N . PHE A 1 178 ? 69.193 -21.450 9.818 1.00 16.73 178 PHE A N 1
ATOM 1301 C CA . PHE A 1 178 ? 68.642 -20.140 10.145 1.00 15.61 178 PHE A CA 1
ATOM 1302 C C . PHE A 1 178 ? 69.639 -19.322 10.961 1.00 17.96 178 PHE A C 1
ATOM 1303 O O . PHE A 1 178 ? 70.198 -19.805 11.945 1.00 18.94 178 PHE A O 1
ATOM 1311 N N . CYS A 1 179 ? 69.856 -18.078 10.545 1.00 17.62 179 CYS A N 1
ATOM 1312 C CA . CYS A 1 179 ? 70.871 -17.227 11.157 1.00 15.69 179 CYS A CA 1
ATOM 1313 C C . CYS A 1 179 ? 70.287 -15.951 11.757 1.00 15.88 179 CYS A C 1
ATOM 1314 O O . CYS A 1 179 ? 71.025 -15.035 12.120 1.00 15.41 179 CYS A O 1
ATOM 1317 N N . GLY A 1 180 ? 68.964 -15.893 11.857 1.00 15.30 180 GLY A N 1
ATOM 1318 C CA . GLY A 1 180 ? 68.300 -14.775 12.501 1.00 16.53 180 GLY A CA 1
ATOM 1319 C C . GLY A 1 180 ? 67.767 -13.717 11.554 1.00 16.57 180 GLY A C 1
ATOM 1320 O O . GLY A 1 180 ? 67.931 -13.809 10.336 1.00 16.81 180 GLY A O 1
ATOM 1321 N N . ALA A 1 181 ? 67.114 -12.711 12.126 1.00 15.02 181 ALA A N 1
ATOM 1322 C CA . ALA A 1 181 ? 66.628 -11.566 11.366 1.00 17.83 181 ALA A CA 1
ATOM 1323 C C . ALA A 1 181 ? 67.623 -10.421 11.506 1.00 14.67 181 ALA A C 1
ATOM 1324 O O . ALA A 1 181 ? 68.143 -10.175 12.593 1.00 16.37 181 ALA A O 1
ATOM 1326 N N . ALA A 1 182 ? 67.887 -9.721 10.408 1.00 18.45 182 ALA A N 1
ATOM 1327 C CA . ALA A 1 182 ? 68.927 -8.698 10.405 1.00 15.76 182 ALA A CA 1
ATOM 1328 C C . ALA A 1 182 ? 68.440 -7.323 9.955 1.00 14.86 182 ALA A C 1
ATOM 1329 O O . ALA A 1 182 ? 67.505 -7.204 9.162 1.00 14.01 182 ALA A O 1
ATOM 1331 N N . ILE A 1 183 ? 69.090 -6.288 10.478 1.00 14.99 183 ILE A N 1
ATOM 1332 C CA . ILE A 1 183 ? 68.863 -4.918 10.040 1.00 13.81 183 ILE A CA 1
ATOM 1333 C C . ILE A 1 183 ? 70.063 -4.470 9.217 1.00 14.51 183 ILE A C 1
ATOM 1334 O O . ILE A 1 183 ? 71.205 -4.735 9.588 1.00 13.85 183 ILE A O 1
ATOM 1339 N N . ILE A 1 184 ? 69.809 -3.800 8.099 1.00 11.34 184 ILE A N 1
ATOM 1340 C CA . ILE A 1 184 ? 70.894 -3.229 7.316 1.00 14.36 184 ILE A CA 1
ATOM 1341 C C . ILE A 1 184 ? 71.507 -2.061 8.080 1.00 17.77 184 ILE A C 1
ATOM 1342 O O . ILE A 1 184 ? 70.983 -0.946 8.060 1.00 16.40 184 ILE A O 1
ATOM 1347 N N . GLU A 1 185 ? 72.612 -2.329 8.767 1.00 17.47 185 GLU A N 1
ATOM 1348 C CA . GLU A 1 185 ? 73.285 -1.301 9.549 1.00 20.75 185 GLU A CA 1
ATOM 1349 C C . GLU A 1 185 ? 74.092 -0.379 8.646 1.00 20.93 185 GLU A C 1
ATOM 1350 O O . GLU A 1 185 ? 74.146 0.832 8.869 1.00 23.07 185 GLU A O 1
ATOM 1356 N N . ARG A 1 186 ? 74.719 -0.951 7.625 1.00 17.20 186 ARG A N 1
ATOM 1357 C CA . ARG A 1 186 ? 75.472 -0.140 6.674 1.00 16.20 186 ARG A CA 1
ATOM 1358 C C . ARG A 1 186 ? 75.427 -0.732 5.267 1.00 16.00 186 ARG A C 1
ATOM 1359 O O . ARG A 1 186 ? 75.347 -1.945 5.098 1.00 19.70 186 ARG A O 1
ATOM 1367 N N . LEU A 1 187 ? 75.457 0.136 4.262 1.00 17.90 187 LEU A N 1
ATOM 1368 C CA . LEU A 1 187 ? 75.504 -0.297 2.870 1.00 17.82 187 LEU A CA 1
ATOM 1369 C C . LEU A 1 187 ? 76.474 0.595 2.108 1.00 17.86 187 LEU A C 1
ATOM 1370 O O . LEU A 1 187 ? 76.241 1.794 1.964 1.00 20.65 187 LEU A O 1
ATOM 1375 N N . GLU A 1 188 ? 77.560 0.008 1.617 1.00 18.95 188 GLU A N 1
ATOM 1376 C CA . GLU A 1 188 ? 78.602 0.786 0.958 1.00 21.00 188 GLU A CA 1
ATOM 1377 C C . GLU A 1 188 ? 79.044 0.210 -0.384 1.00 20.48 188 GLU A C 1
ATOM 1378 O O . GLU A 1 188 ? 78.772 -0.948 -0.701 1.00 13.84 188 GLU A O 1
ATOM 1384 N N . HIS A 1 189 ? 79.724 1.041 -1.168 1.00 17.75 189 HIS A N 1
ATOM 1385 C CA . HIS A 1 189 ? 80.261 0.638 -2.460 1.00 17.59 189 HIS A CA 1
ATOM 1386 C C . HIS A 1 189 ? 81.554 -0.143 -2.265 1.00 16.31 189 HIS A C 1
ATOM 1387 O O . HIS A 1 189 ? 82.326 0.142 -1.351 1.00 16.74 189 HIS A O 1
ATOM 1394 N N . VAL A 1 190 ? 81.785 -1.132 -3.120 1.00 17.43 190 VAL A N 1
ATOM 1395 C CA . VAL A 1 190 ? 83.018 -1.907 -3.061 1.00 15.65 190 VAL A CA 1
ATOM 1396 C C . VAL A 1 190 ? 83.414 -2.366 -4.462 1.00 14.04 190 VAL A C 1
ATOM 1397 O O . VAL A 1 190 ? 82.573 -2.447 -5.352 1.00 15.61 190 VAL A O 1
ATOM 1401 N N . VAL A 1 191 ? 84.698 -2.634 -4.666 1.00 19.70 191 VAL A N 1
ATOM 1402 C CA . VAL A 1 191 ? 85.161 -3.197 -5.928 1.00 15.74 191 VAL A CA 1
ATOM 1403 C C . VAL A 1 191 ? 85.795 -4.559 -5.680 1.00 15.05 191 VAL A C 1
ATOM 1404 O O . VAL A 1 191 ? 86.702 -4.693 -4.859 1.00 19.15 191 VAL A O 1
ATOM 1408 N N . GLN A 1 192 ? 85.304 -5.570 -6.388 1.00 13.69 192 GLN A N 1
ATOM 1409 C CA . GLN A 1 192 ? 85.778 -6.933 -6.205 1.00 14.93 192 GLN A CA 1
ATOM 1410 C C . GLN A 1 192 ? 86.490 -7.442 -7.450 1.00 17.36 192 GLN A C 1
ATOM 1411 O O . GLN A 1 192 ? 86.377 -6.858 -8.527 1.00 15.75 192 GLN A O 1
ATOM 1417 N N . ARG A 1 193 ? 87.223 -8.539 -7.288 1.00 17.96 193 ARG A N 1
ATOM 1418 C CA . ARG A 1 193 ? 87.935 -9.163 -8.394 1.00 17.75 193 ARG A CA 1
ATOM 1419 C C . ARG A 1 193 ? 87.718 -10.672 -8.381 1.00 19.05 193 ARG A C 1
ATOM 1420 O O . ARG A 1 193 ? 87.849 -11.315 -7.340 1.00 21.42 193 ARG A O 1
ATOM 1428 N N . ASP A 1 194 ? 87.374 -11.230 -9.537 1.00 18.68 194 ASP A N 1
ATOM 1429 C CA . ASP A 1 194 ? 87.233 -12.673 -9.677 1.00 19.97 194 ASP A CA 1
ATOM 1430 C C . ASP A 1 194 ? 88.614 -13.274 -9.909 1.00 22.64 194 ASP A C 1
ATOM 1431 O O . ASP A 1 194 ? 89.230 -13.034 -10.946 1.00 22.02 194 ASP A O 1
ATOM 1436 N N . PRO A 1 195 ? 89.106 -14.061 -8.941 1.00 20.57 195 PRO A N 1
ATOM 1437 C CA . PRO A 1 195 ? 90.458 -14.628 -9.008 1.00 21.01 195 PRO A CA 1
ATOM 1438 C C . PRO A 1 195 ? 90.634 -15.644 -10.137 1.00 25.91 195 PRO A C 1
ATOM 1439 O O . PRO A 1 195 ? 91.766 -15.920 -10.532 1.00 31.48 195 PRO A O 1
ATOM 1443 N N . GLU A 1 196 ? 89.534 -16.187 -10.648 1.00 29.72 196 GLU A N 1
ATOM 1444 C CA . GLU A 1 196 ? 89.609 -17.202 -11.694 1.00 31.90 196 GLU A CA 1
ATOM 1445 C C . GLU A 1 196 ? 89.599 -16.597 -13.098 1.00 22.95 196 GLU A C 1
ATOM 1446 O O . GLU A 1 196 ? 90.337 -17.043 -13.976 1.00 25.02 196 GLU A O 1
ATOM 1452 N N . THR A 1 197 ? 88.766 -15.582 -13.305 1.00 25.82 197 THR A N 1
ATOM 1453 C CA . THR A 1 197 ? 88.640 -14.954 -14.619 1.00 23.89 197 THR A CA 1
ATOM 1454 C C . THR A 1 197 ? 89.449 -13.664 -14.726 1.00 19.87 197 THR A C 1
ATOM 1455 O O . THR A 1 197 ? 89.742 -13.196 -15.826 1.00 20.55 197 THR A O 1
ATOM 1459 N N . GLY A 1 198 ? 89.801 -13.089 -13.581 1.00 18.43 198 GLY A N 1
ATOM 1460 C CA . GLY A 1 198 ? 90.630 -11.898 -13.547 1.00 17.62 198 GLY A CA 1
ATOM 1461 C C . GLY A 1 198 ? 89.868 -10.603 -13.750 1.00 16.03 198 GLY A C 1
ATOM 1462 O O . GLY A 1 198 ? 90.469 -9.535 -13.858 1.00 17.56 198 GLY A O 1
ATOM 1463 N N . ARG A 1 199 ? 88.543 -10.691 -13.800 1.00 18.77 199 ARG A N 1
ATOM 1464 C CA . ARG A 1 199 ? 87.714 -9.511 -14.022 1.00 14.91 199 ARG A CA 1
ATOM 1465 C C . ARG A 1 199 ? 87.395 -8.782 -12.721 1.00 14.58 199 ARG A C 1
ATOM 1466 O O . ARG A 1 199 ? 87.237 -9.402 -11.669 1.00 17.20 199 ARG A O 1
ATOM 1474 N N . SER A 1 200 ? 87.302 -7.458 -12.802 1.00 17.84 200 SER A N 1
ATOM 1475 C CA . SER A 1 200 ? 86.959 -6.638 -11.647 1.00 17.70 200 SER A CA 1
ATOM 1476 C C . SER A 1 200 ? 85.604 -5.974 -11.859 1.00 16.99 200 SER A C 1
ATOM 1477 O O . SER A 1 200 ? 85.223 -5.682 -12.991 1.00 17.60 200 SER A O 1
ATOM 1480 N N . PHE A 1 201 ? 84.877 -5.739 -10.771 1.00 20.05 201 PHE A N 1
ATOM 1481 C CA . PHE A 1 201 ? 83.517 -5.221 -10.877 1.00 15.59 201 PHE A CA 1
ATOM 1482 C C . PHE A 1 201 ? 83.036 -4.562 -9.587 1.00 14.87 201 PHE A C 1
ATOM 1483 O O . PHE A 1 201 ? 83.412 -4.983 -8.495 1.00 15.46 201 PHE A O 1
ATOM 1491 N N . PRO A 1 202 ? 82.196 -3.523 -9.713 1.00 15.94 202 PRO A N 1
ATOM 1492 C CA . PRO A 1 202 ? 81.594 -2.880 -8.541 1.00 14.88 202 PRO A CA 1
ATOM 1493 C C . PRO A 1 202 ? 80.574 -3.798 -7.881 1.00 15.49 202 PRO A C 1
ATOM 1494 O O . PRO A 1 202 ? 80.115 -4.751 -8.507 1.00 19.96 202 PRO A O 1
ATOM 1498 N N . ASN A 1 203 ? 80.229 -3.505 -6.632 1.00 18.26 203 ASN A N 1
ATOM 1499 C CA . ASN A 1 203 ? 79.294 -4.319 -5.868 1.00 15.42 203 ASN A CA 1
ATOM 1500 C C . ASN A 1 203 ? 78.905 -3.601 -4.581 1.00 15.02 203 ASN A C 1
ATOM 1501 O O . ASN A 1 203 ? 79.504 -2.585 -4.219 1.00 13.34 203 ASN A O 1
ATOM 1506 N N . LEU A 1 204 ? 77.900 -4.132 -3.893 1.00 17.18 204 LEU A N 1
ATOM 1507 C CA . LEU A 1 204 ? 77.449 -3.558 -2.634 1.00 15.22 204 LEU A CA 1
ATOM 1508 C C . LEU A 1 204 ? 77.864 -4.434 -1.458 1.00 15.64 204 LEU A C 1
ATOM 1509 O O . LEU A 1 204 ? 77.608 -5.637 -1.446 1.00 17.33 204 LEU A O 1
ATOM 1514 N N . SER A 1 205 ? 78.516 -3.820 -0.476 1.00 15.88 205 SER A N 1
ATOM 1515 C CA . SER A 1 205 ? 78.913 -4.511 0.743 1.00 14.36 205 SER A CA 1
ATOM 1516 C C . SER A 1 205 ? 78.057 -4.022 1.905 1.00 16.00 205 SER A C 1
ATOM 1517 O O . SER A 1 205 ? 77.942 -2.819 2.138 1.00 17.90 205 SER A O 1
ATOM 1520 N N . LEU A 1 206 ? 77.456 -4.958 2.631 1.00 15.29 206 LEU A N 1
ATOM 1521 C CA . LEU A 1 206 ? 76.494 -4.613 3.671 1.00 16.50 206 LEU A CA 1
ATOM 1522 C C . LEU A 1 206 ? 76.888 -5.117 5.058 1.00 15.84 206 LEU A C 1
ATOM 1523 O O . LEU A 1 206 ? 77.199 -6.296 5.242 1.00 16.89 206 LEU A O 1
ATOM 1528 N N . ASP A 1 207 ? 76.877 -4.203 6.024 1.00 14.12 207 ASP A N 1
ATOM 1529 C CA . ASP A 1 207 ? 76.989 -4.553 7.432 1.00 15.62 207 ASP A CA 1
ATOM 1530 C C . ASP A 1 207 ? 75.595 -4.797 7.987 1.00 18.43 207 ASP A C 1
ATOM 1531 O O . ASP A 1 207 ? 74.780 -3.871 8.076 1.00 14.48 207 ASP A O 1
ATOM 1536 N N . LEU A 1 208 ? 75.327 -6.048 8.351 1.00 18.20 208 LEU A N 1
ATOM 1537 C CA . LEU A 1 208 ? 74.024 -6.445 8.867 1.00 18.99 208 LEU A CA 1
ATOM 1538 C C . LEU A 1 208 ? 74.088 -6.735 10.360 1.00 15.40 208 LEU A C 1
ATOM 1539 O O . LEU A 1 208 ? 75.039 -7.350 10.848 1.00 15.55 208 LEU A O 1
ATOM 1544 N N . ALA A 1 209 ? 73.063 -6.292 11.079 1.00 16.64 209 ALA A N 1
ATOM 1545 C CA . ALA A 1 209 ? 72.976 -6.510 12.515 1.00 14.26 209 ALA A CA 1
ATOM 1546 C C . ALA A 1 209 ? 71.867 -7.502 12.844 1.00 15.34 209 ALA A C 1
ATOM 1547 O O . ALA A 1 209 ? 70.684 -7.171 12.764 1.00 16.81 209 ALA A O 1
ATOM 1549 N N . VAL A 1 210 ? 72.254 -8.720 13.206 1.00 13.73 210 VAL A N 1
ATOM 1550 C CA . VAL A 1 210 ? 71.292 -9.738 13.607 1.00 15.15 210 VAL A CA 1
ATOM 1551 C C . VAL A 1 210 ? 70.705 -9.383 14.968 1.00 13.31 210 VAL A C 1
ATOM 1552 O O . VAL A 1 210 ? 71.429 -9.283 15.956 1.00 14.47 210 VAL A O 1
ATOM 1556 N N . VAL A 1 211 ? 69.390 -9.192 15.012 1.00 15.57 211 VAL A N 1
ATOM 1557 C CA . VAL A 1 211 ? 68.723 -8.736 16.228 1.00 13.19 211 VAL A CA 1
ATOM 1558 C C . VAL A 1 211 ? 68.587 -9.828 17.286 1.00 15.21 211 VAL A C 1
ATOM 1559 O O . VAL A 1 211 ? 68.359 -10.996 16.969 1.00 12.81 211 VAL A O 1
ATOM 1563 N N . SER A 1 212 ? 68.733 -9.432 18.547 1.00 14.91 212 SER A N 1
ATOM 1564 C CA . SER A 1 212 ? 68.533 -10.341 19.668 1.00 14.21 212 SER A CA 1
ATOM 1565 C C . SER A 1 212 ? 67.078 -10.789 19.716 1.00 15.77 212 SER A C 1
ATOM 1566 O O . SER A 1 212 ? 66.168 -9.995 19.479 1.00 16.73 212 SER A O 1
ATOM 1569 N N . GLY A 1 213 ? 66.862 -12.063 20.023 1.00 17.89 213 GLY A N 1
ATOM 1570 C CA . GLY A 1 213 ? 65.524 -12.623 20.030 1.00 16.19 213 GLY A CA 1
ATOM 1571 C C . GLY A 1 213 ? 64.730 -12.304 21.282 1.00 16.63 213 GLY A C 1
ATOM 1572 O O . GLY A 1 213 ? 63.501 -12.368 21.277 1.00 19.07 213 GLY A O 1
ATOM 1573 N N . GLY A 1 214 ? 65.429 -11.960 22.359 1.00 16.19 214 GLY A N 1
ATOM 1574 C CA . GLY A 1 214 ? 64.779 -11.659 23.621 1.00 13.10 214 GLY A CA 1
ATOM 1575 C C . GLY A 1 214 ? 64.578 -12.896 24.476 1.00 16.00 214 GLY A C 1
ATOM 1576 O O . GLY A 1 214 ? 65.542 -13.541 24.882 1.00 19.83 214 GLY A O 1
ATOM 1577 N N . GLU A 1 215 ? 63.319 -13.233 24.743 1.00 16.10 215 GLU A N 1
ATOM 1578 C CA . GLU A 1 215 ? 62.993 -14.381 25.585 1.00 15.77 215 GLU A CA 1
ATOM 1579 C C . GLU A 1 215 ? 63.341 -15.713 24.924 1.00 17.09 215 GLU A C 1
ATOM 1580 O O . GLU A 1 215 ? 63.438 -16.741 25.595 1.00 19.09 215 GLU A O 1
ATOM 1586 N N . ILE A 1 216 ? 63.518 -15.691 23.608 1.00 20.74 216 ILE A N 1
ATOM 1587 C CA . ILE A 1 216 ? 63.944 -16.874 22.868 1.00 17.23 216 ILE A CA 1
ATOM 1588 C C . ILE A 1 216 ? 65.085 -16.511 21.923 1.00 16.52 216 ILE A C 1
ATOM 1589 O O . ILE A 1 216 ? 65.224 -15.356 21.528 1.00 15.50 216 ILE A O 1
ATOM 1594 N N . ASP A 1 217 ? 65.906 -17.493 21.568 1.00 15.52 217 ASP A N 1
ATOM 1595 C CA . ASP A 1 217 ? 66.978 -17.260 20.608 1.00 14.29 217 ASP A CA 1
ATOM 1596 C C . ASP A 1 217 ? 66.490 -17.572 19.198 1.00 18.01 217 ASP A C 1
ATOM 1597 O O . ASP A 1 217 ? 66.956 -18.514 18.561 1.00 21.02 217 ASP A O 1
ATOM 1602 N N . GLY A 1 218 ? 65.543 -16.772 18.720 1.00 14.47 218 GLY A N 1
ATOM 1603 C CA . GLY A 1 218 ? 64.966 -16.969 17.405 1.00 17.43 218 GLY A CA 1
ATOM 1604 C C . GLY A 1 218 ? 63.743 -16.100 17.192 1.00 19.03 218 GLY A C 1
ATOM 1605 O O . GLY A 1 218 ? 63.545 -15.114 17.902 1.00 19.99 218 GLY A O 1
ATOM 1606 N N . VAL A 1 219 ? 62.919 -16.461 16.213 1.00 15.77 219 VAL A N 1
ATOM 1607 C CA . VAL A 1 219 ? 61.727 -15.678 15.900 1.00 19.41 219 VAL A CA 1
ATOM 1608 C C . VAL A 1 219 ? 60.484 -16.544 15.711 1.00 20.12 219 VAL A C 1
ATOM 1609 O O . VAL A 1 219 ? 60.576 -17.749 15.469 1.00 19.02 219 VAL A O 1
ATOM 1613 N N . ASP A 1 220 ? 59.322 -15.910 15.835 1.00 19.02 220 ASP A N 1
ATOM 1614 C CA . ASP A 1 220 ? 58.051 -16.550 15.536 1.00 18.23 220 ASP A CA 1
ATOM 1615 C C . ASP A 1 220 ? 57.694 -16.196 14.100 1.00 21.01 220 ASP A C 1
ATOM 1616 O O . ASP A 1 220 ? 57.670 -15.022 13.735 1.00 19.39 220 ASP A O 1
ATOM 1621 N N . PHE A 1 221 ? 57.419 -17.209 13.284 1.00 20.77 221 PHE A N 1
ATOM 1622 C CA . PHE A 1 221 ? 57.138 -16.979 11.871 1.00 21.69 221 PHE A CA 1
ATOM 1623 C C . PHE A 1 221 ? 55.761 -16.372 11.621 1.00 20.05 221 PHE A C 1
ATOM 1624 O O . PHE A 1 221 ? 55.422 -16.037 10.486 1.00 24.20 221 PHE A O 1
ATOM 1632 N N . ARG A 1 222 ? 54.971 -16.226 12.681 1.00 22.69 222 ARG A N 1
ATOM 1633 C CA . ARG A 1 222 ? 53.687 -15.544 12.580 1.00 20.96 222 ARG A CA 1
ATOM 1634 C C . ARG A 1 222 ? 53.899 -14.050 12.344 1.00 21.04 222 ARG A C 1
ATOM 1635 O O . ARG A 1 222 ? 52.996 -13.348 11.890 1.00 23.07 222 ARG A O 1
ATOM 1643 N N . TRP A 1 223 ? 55.101 -13.579 12.663 1.00 17.89 223 TRP A N 1
ATOM 1644 C CA . TRP A 1 223 ? 55.527 -12.222 12.348 1.00 17.22 223 TRP A CA 1
ATOM 1645 C C . TRP A 1 223 ? 55.449 -12.014 10.839 1.00 19.30 223 TRP A C 1
ATOM 1646 O O . TRP A 1 223 ? 54.871 -11.035 10.354 1.00 20.95 223 TRP A O 1
ATOM 1657 N N . ILE A 1 224 ? 56.031 -12.956 10.104 1.00 21.43 224 ILE A N 1
ATOM 1658 C CA . ILE A 1 224 ? 56.024 -12.917 8.648 1.00 25.65 224 ILE A CA 1
ATOM 1659 C C . ILE A 1 224 ? 54.613 -13.120 8.106 1.00 22.63 224 ILE A C 1
ATOM 1660 O O . ILE A 1 224 ? 54.226 -12.491 7.121 1.00 23.52 224 ILE A O 1
ATOM 1665 N N . ASP A 1 225 ? 53.847 -13.990 8.760 1.00 24.16 225 ASP A N 1
ATOM 1666 C CA . ASP A 1 225 ? 52.451 -14.211 8.395 1.00 18.94 225 ASP A CA 1
ATOM 1667 C C . ASP A 1 225 ? 51.684 -12.898 8.436 1.00 18.41 225 ASP A C 1
ATOM 1668 O O . ASP A 1 225 ? 50.921 -12.585 7.524 1.00 21.70 225 ASP A O 1
ATOM 1673 N N . ASP A 1 226 ? 51.898 -12.132 9.501 1.00 22.10 226 ASP A N 1
ATOM 1674 C CA . ASP A 1 226 ? 51.259 -10.832 9.652 1.00 20.77 226 ASP A CA 1
ATOM 1675 C C . ASP A 1 226 ? 51.769 -9.844 8.610 1.00 20.71 226 ASP A C 1
ATOM 1676 O O . ASP A 1 226 ? 50.985 -9.103 8.019 1.00 23.20 226 ASP A O 1
ATOM 1681 N N . ARG A 1 227 ? 53.081 -9.833 8.385 1.00 21.13 227 ARG A N 1
ATOM 1682 C CA . ARG A 1 227 ? 53.655 -8.954 7.369 1.00 15.87 227 ARG A CA 1
ATOM 1683 C C . ARG A 1 227 ? 53.199 -9.326 5.955 1.00 21.68 227 ARG A C 1
ATOM 1684 O O . ARG A 1 227 ? 53.091 -8.463 5.084 1.00 16.07 227 ARG A O 1
ATOM 1692 N N . ARG A 1 228 ? 52.932 -10.610 5.734 1.00 19.40 228 ARG A N 1
ATOM 1693 C CA . ARG A 1 228 ? 52.428 -11.073 4.445 1.00 20.05 228 ARG A CA 1
ATOM 1694 C C . ARG A 1 228 ? 50.909 -10.955 4.376 1.00 21.46 228 ARG A C 1
ATOM 1695 O O . ARG A 1 228 ? 50.309 -11.161 3.322 1.00 21.61 228 ARG A O 1
ATOM 1703 N N . ASN A 1 229 ? 50.294 -10.627 5.507 1.00 23.29 229 ASN A N 1
ATOM 1704 C CA . ASN A 1 229 ? 48.843 -10.508 5.584 1.00 21.54 229 ASN A CA 1
ATOM 1705 C C . ASN A 1 229 ? 48.359 -9.176 5.020 1.00 22.37 229 ASN A C 1
ATOM 1706 O O . ASN A 1 229 ? 48.663 -8.114 5.562 1.00 21.93 229 ASN A O 1
ATOM 1711 N N . ALA A 1 230 ? 47.601 -9.241 3.929 1.00 26.13 230 ALA A N 1
ATOM 1712 C CA . ALA A 1 230 ? 47.112 -8.040 3.260 1.00 22.95 230 ALA A CA 1
ATOM 1713 C C . ALA A 1 230 ? 46.004 -7.355 4.053 1.00 20.40 230 ALA A C 1
ATOM 1714 O O . ALA A 1 230 ? 45.707 -6.180 3.835 1.00 21.71 230 ALA A O 1
ATOM 1716 N N . ALA A 1 231 ? 45.398 -8.094 4.976 1.00 19.90 231 ALA A N 1
ATOM 1717 C CA . ALA A 1 231 ? 44.314 -7.562 5.794 1.00 20.76 231 ALA A CA 1
ATOM 1718 C C . ALA A 1 231 ? 44.848 -6.701 6.933 1.00 25.50 231 ALA A C 1
ATOM 1719 O O . ALA A 1 231 ? 44.109 -5.918 7.532 1.00 25.15 231 ALA A O 1
ATOM 1721 N N . LEU A 1 232 ? 46.136 -6.849 7.225 1.00 28.19 232 LEU A N 1
ATOM 1722 C CA . LEU A 1 232 ? 46.760 -6.134 8.332 1.00 24.27 232 LEU A CA 1
ATOM 1723 C C . LEU A 1 232 ? 47.611 -4.967 7.847 1.00 23.89 232 LEU A C 1
ATOM 1724 O O . LEU A 1 232 ? 48.374 -5.098 6.890 1.00 21.52 232 LEU A O 1
ATOM 1729 N N . ALA A 1 233 ? 47.475 -3.826 8.515 1.00 25.57 233 ALA A N 1
ATOM 1730 C CA . ALA A 1 233 ? 48.333 -2.680 8.247 1.00 23.59 233 ALA A CA 1
ATOM 1731 C C . ALA A 1 233 ? 49.737 -2.992 8.747 1.00 21.63 233 ALA A C 1
ATOM 1732 O O . ALA A 1 233 ? 49.923 -3.907 9.547 1.00 19.76 233 ALA A O 1
ATOM 1734 N N . ALA A 1 234 ? 50.721 -2.233 8.276 1.00 23.93 234 ALA A N 1
ATOM 1735 C CA . ALA A 1 234 ? 52.115 -2.463 8.650 1.00 22.02 234 ALA A CA 1
ATOM 1736 C C . ALA A 1 234 ? 52.333 -2.331 10.155 1.00 21.00 234 ALA A C 1
ATOM 1737 O O . ALA A 1 234 ? 53.171 -3.023 10.731 1.00 20.42 234 ALA A O 1
ATOM 1739 N N . GLY A 1 235 ? 51.571 -1.443 10.784 1.00 23.93 235 GLY A N 1
ATOM 1740 C CA . GLY A 1 235 ? 51.669 -1.232 12.217 1.00 21.58 235 GLY A CA 1
ATOM 1741 C C . GLY A 1 235 ? 50.950 -2.299 13.020 1.00 19.33 235 GLY A C 1
ATOM 1742 O O . GLY A 1 235 ? 51.044 -2.333 14.246 1.00 21.15 235 GLY A O 1
ATOM 1743 N N . GLU A 1 236 ? 50.229 -3.173 12.324 1.00 16.14 236 GLU A N 1
ATOM 1744 C CA . GLU A 1 236 ? 49.504 -4.259 12.971 1.00 17.39 236 GLU A CA 1
ATOM 1745 C C . GLU A 1 236 ? 50.247 -5.581 12.812 1.00 22.33 236 GLU A C 1
ATOM 1746 O O . GLU A 1 236 ? 49.696 -6.649 13.083 1.00 21.99 236 GLU A O 1
ATOM 1752 N N . THR A 1 237 ? 51.500 -5.504 12.372 1.00 22.60 237 THR A N 1
ATOM 1753 C CA . THR A 1 237 ? 52.287 -6.697 12.080 1.00 18.41 237 THR A CA 1
ATOM 1754 C C . THR A 1 237 ? 53.404 -6.927 13.092 1.00 16.78 237 THR A C 1
ATOM 1755 O O . THR A 1 237 ? 54.322 -7.706 12.841 1.00 19.13 237 THR A O 1
ATOM 1759 N N . LEU A 1 238 ? 53.321 -6.254 14.235 1.00 21.29 238 LEU A N 1
ATOM 1760 C CA . LEU A 1 238 ? 54.370 -6.341 15.245 1.00 17.94 238 LEU A CA 1
ATOM 1761 C C . LEU A 1 238 ? 53.955 -7.146 16.475 1.00 22.37 238 LEU A C 1
ATOM 1762 O O . LEU A 1 238 ? 54.649 -7.131 17.491 1.00 28.09 238 LEU A O 1
ATOM 1767 N N . ARG A 1 239 ? 52.831 -7.849 16.385 1.00 21.07 239 ARG A N 1
ATOM 1768 C CA . ARG A 1 239 ? 52.316 -8.586 17.537 1.00 23.10 239 ARG A CA 1
ATOM 1769 C C . ARG A 1 239 ? 53.103 -9.862 17.839 1.00 26.45 239 ARG A C 1
ATOM 1770 O O . ARG A 1 239 ? 53.114 -10.336 18.975 1.00 27.01 239 ARG A O 1
ATOM 1778 N N . HIS A 1 240 ? 53.763 -10.411 16.824 1.00 26.04 240 HIS A N 1
ATOM 1779 C CA . HIS A 1 240 ? 54.576 -11.610 17.005 1.00 20.61 240 HIS A CA 1
ATOM 1780 C C . HIS A 1 240 ? 56.035 -11.343 16.654 1.00 19.91 240 HIS A C 1
ATOM 1781 O O . HIS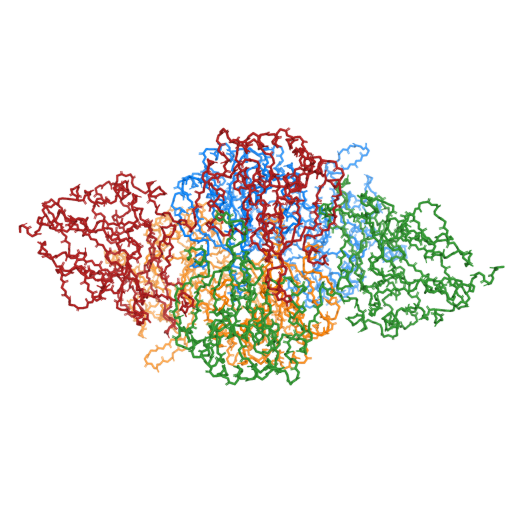 A 1 240 ? 56.811 -12.270 16.418 1.00 17.00 240 HIS A O 1
ATOM 1788 N N . ALA A 1 241 ? 56.399 -10.065 16.625 1.00 17.60 241 ALA A N 1
ATOM 1789 C CA . ALA A 1 241 ? 57.759 -9.652 16.303 1.00 16.07 241 ALA A CA 1
ATOM 1790 C C . ALA A 1 241 ? 58.611 -9.583 17.567 1.00 16.75 241 ALA A C 1
ATOM 1791 O O . ALA A 1 241 ? 58.082 -9.396 18.662 1.00 18.78 241 ALA A O 1
ATOM 1793 N N . PRO A 1 242 ? 59.937 -9.752 17.423 1.00 17.30 242 PRO A N 1
ATOM 1794 C CA . PRO A 1 242 ? 60.851 -9.621 18.562 1.00 17.71 242 PRO A CA 1
ATOM 1795 C C . PRO A 1 242 ? 60.791 -8.225 19.177 1.00 18.17 242 PRO A C 1
ATOM 1796 O O . PRO A 1 242 ? 60.532 -7.255 18.465 1.00 19.72 242 PRO A O 1
ATOM 1800 N N . GLU A 1 243 ? 61.026 -8.134 20.482 1.00 17.55 243 GLU A N 1
ATOM 1801 C CA . GLU A 1 243 ? 61.011 -6.851 21.178 1.00 18.56 243 GLU A CA 1
ATOM 1802 C C . GLU A 1 243 ? 62.090 -5.913 20.645 1.00 16.77 243 GLU A C 1
ATOM 1803 O O . GLU A 1 243 ? 61.907 -4.696 20.615 1.00 21.20 243 GLU A O 1
ATOM 1809 N N . SER A 1 244 ? 63.213 -6.489 20.227 1.00 20.07 244 SER A N 1
ATOM 1810 C CA . SER A 1 244 ? 64.330 -5.715 19.695 1.00 18.64 244 SER A CA 1
ATOM 1811 C C . SER A 1 244 ? 63.949 -5.000 18.403 1.00 17.60 244 SER A C 1
ATOM 1812 O O . SER A 1 244 ? 64.329 -3.847 18.183 1.00 15.64 244 SER A O 1
ATOM 1815 N N . TRP A 1 245 ? 63.193 -5.688 17.553 1.00 17.54 245 TRP A N 1
ATOM 1816 C CA . TRP A 1 245 ? 62.764 -5.114 16.285 1.00 18.69 245 TRP A CA 1
ATOM 1817 C C . TRP A 1 245 ? 61.738 -4.011 16.513 1.00 15.70 245 TRP A C 1
ATOM 1818 O O . TRP A 1 245 ? 61.704 -3.024 15.783 1.00 17.11 245 TRP A O 1
ATOM 1829 N N . ILE A 1 246 ? 60.901 -4.191 17.530 1.00 18.51 246 ILE A N 1
ATOM 1830 C CA . ILE A 1 246 ? 59.930 -3.174 17.916 1.00 16.66 246 ILE A CA 1
ATOM 1831 C C . ILE A 1 246 ? 60.657 -1.930 18.420 1.00 13.25 246 ILE A C 1
ATOM 1832 O O . ILE A 1 246 ? 60.309 -0.798 18.060 1.00 18.16 246 ILE A O 1
ATOM 1837 N N . ARG A 1 247 ? 61.678 -2.151 19.244 1.00 14.30 247 ARG A N 1
ATOM 1838 C CA . ARG A 1 247 ? 62.496 -1.061 19.761 1.00 15.45 247 ARG A CA 1
ATOM 1839 C C . ARG A 1 247 ? 63.202 -0.322 18.630 1.00 14.60 247 ARG A C 1
ATOM 1840 O O . ARG A 1 247 ? 63.317 0.900 18.661 1.00 14.58 247 ARG A O 1
ATOM 1848 N N . TRP A 1 248 ? 63.678 -1.064 17.634 1.00 16.52 248 TRP A N 1
ATOM 1849 C CA . TRP A 1 248 ? 64.309 -0.435 16.479 1.00 13.89 248 TRP A CA 1
ATOM 1850 C C . TRP A 1 248 ? 63.304 0.386 15.680 1.00 15.55 248 TRP A C 1
ATOM 1851 O O . TRP A 1 248 ? 63.608 1.496 15.242 1.00 18.87 248 TRP A O 1
ATOM 1862 N N . VAL A 1 249 ? 62.114 -0.171 15.482 1.00 12.83 249 VAL A N 1
ATOM 1863 C CA . VAL A 1 249 ? 61.047 0.533 14.783 1.00 15.51 249 VAL A CA 1
ATOM 1864 C C . VAL A 1 249 ? 60.740 1.853 15.484 1.00 18.37 249 VAL A C 1
ATOM 1865 O O . VAL A 1 249 ? 60.586 2.889 14.835 1.00 17.25 249 VAL A O 1
ATOM 1869 N N . ARG A 1 250 ? 60.684 1.817 16.813 1.00 16.74 250 ARG A N 1
ATOM 1870 C CA . ARG A 1 250 ? 60.412 3.023 17.591 1.00 14.58 250 ARG A CA 1
ATOM 1871 C C . ARG A 1 250 ? 61.545 4.050 17.524 1.00 16.61 250 ARG A C 1
ATOM 1872 O O . ARG A 1 250 ? 61.315 5.219 17.213 1.00 15.72 250 ARG A O 1
ATOM 1880 N N . GLN A 1 251 ? 62.766 3.607 17.809 1.00 15.59 251 GLN A N 1
ATOM 1881 C CA . GLN A 1 251 ? 63.902 4.513 17.978 1.00 16.76 251 GLN A CA 1
ATOM 1882 C C . GLN A 1 251 ? 64.702 4.772 16.701 1.00 17.69 251 GLN A C 1
ATOM 1883 O O . GLN A 1 251 ? 65.102 5.904 16.433 1.00 20.89 251 GLN A O 1
ATOM 1889 N N . GLY A 1 252 ? 64.948 3.723 15.923 1.00 17.66 252 GLY A N 1
ATOM 1890 C CA . GLY A 1 252 ? 65.723 3.856 14.703 1.00 13.77 252 GLY A CA 1
ATOM 1891 C C . GLY A 1 252 ? 67.165 3.427 14.883 1.00 15.56 252 GLY A C 1
ATOM 1892 O O . GLY A 1 252 ? 67.439 2.389 15.483 1.00 19.04 252 GLY A O 1
ATOM 1893 N N . ARG A 1 253 ? 68.091 4.232 14.369 1.00 20.32 253 ARG A N 1
ATOM 1894 C CA . ARG A 1 253 ? 69.515 3.914 14.445 1.00 19.12 253 ARG A CA 1
ATOM 1895 C C . ARG A 1 253 ? 70.043 3.943 15.876 1.00 15.93 253 ARG A C 1
ATOM 1896 O O . ARG A 1 253 ? 71.093 3.374 16.170 1.00 19.77 253 ARG A O 1
ATOM 1904 N N . LEU A 1 254 ? 69.311 4.610 16.761 1.00 15.15 254 LEU A N 1
ATOM 1905 C CA . LEU A 1 254 ? 69.706 4.720 18.160 1.00 18.25 254 LEU A CA 1
ATOM 1906 C C . LEU A 1 254 ? 69.596 3.380 18.882 1.00 22.78 254 LEU A C 1
ATOM 1907 O O . LEU A 1 254 ? 70.299 3.133 19.863 1.00 21.33 254 LEU A O 1
ATOM 1912 N N . ALA A 1 255 ? 68.713 2.518 18.389 1.00 21.33 255 ALA A N 1
ATOM 1913 C CA . ALA A 1 255 ? 68.473 1.222 19.014 1.00 17.12 255 ALA A CA 1
ATOM 1914 C C . ALA A 1 255 ? 69.503 0.180 18.590 1.00 18.58 255 ALA A C 1
ATOM 1915 O O . ALA A 1 255 ? 69.813 -0.738 19.347 1.00 20.11 255 ALA A O 1
ATOM 1917 N N . ILE A 1 256 ? 70.030 0.335 17.379 1.00 17.54 256 ILE A N 1
ATOM 1918 C CA . ILE A 1 256 ? 70.970 -0.626 16.797 1.00 19.11 256 ILE A CA 1
ATOM 1919 C C . ILE A 1 256 ? 72.189 -1.007 17.665 1.00 21.78 256 ILE A C 1
ATOM 1920 O O . ILE A 1 256 ? 72.527 -2.188 17.755 1.00 23.74 256 ILE A O 1
ATOM 1925 N N . PRO A 1 257 ? 72.849 -0.024 18.311 1.00 23.13 257 PRO A N 1
ATOM 1926 C CA . PRO A 1 257 ? 74.008 -0.415 19.126 1.00 24.19 257 PRO A CA 1
ATOM 1927 C C . PRO A 1 257 ? 73.671 -1.263 20.356 1.00 24.22 257 PRO A C 1
ATOM 1928 O O . PRO A 1 257 ? 74.588 -1.662 21.071 1.00 25.60 257 PRO A O 1
ATOM 1932 N N . GLY A 1 258 ? 72.392 -1.536 20.598 1.00 20.75 258 GLY A N 1
ATOM 1933 C CA . GLY A 1 258 ? 71.999 -2.280 21.781 1.00 21.36 258 GLY A CA 1
ATOM 1934 C C . GLY A 1 258 ? 71.043 -3.432 21.538 1.00 19.24 258 GLY A C 1
ATOM 1935 O O . GLY A 1 258 ? 70.547 -4.037 22.488 1.00 21.56 258 GLY A O 1
ATOM 1936 N N . ILE A 1 259 ? 70.786 -3.747 20.272 1.00 18.94 259 ILE A N 1
ATOM 1937 C CA . ILE A 1 259 ? 69.835 -4.805 19.937 1.00 21.18 259 ILE A CA 1
ATOM 1938 C C . ILE A 1 259 ? 70.465 -5.961 19.164 1.00 19.40 259 ILE A C 1
ATOM 1939 O O . ILE A 1 259 ? 69.762 -6.854 18.693 1.00 18.41 259 ILE A O 1
ATOM 1944 N N . ARG A 1 260 ? 71.788 -5.946 19.037 1.00 19.32 260 ARG A N 1
ATOM 1945 C CA . ARG A 1 260 ? 72.492 -7.008 18.327 1.00 15.39 260 ARG A CA 1
ATOM 1946 C C . ARG A 1 260 ? 72.507 -8.303 19.131 1.00 15.63 260 ARG A C 1
ATOM 1947 O O . ARG A 1 260 ? 72.623 -8.282 20.356 1.00 14.62 260 ARG A O 1
ATOM 1955 N N . ARG A 1 261 ? 72.389 -9.428 18.431 1.00 13.86 261 ARG A N 1
ATOM 1956 C CA . ARG A 1 261 ? 72.433 -10.740 19.068 1.00 14.86 261 ARG A CA 1
ATOM 1957 C C . ARG A 1 261 ? 73.806 -11.002 19.682 1.00 21.03 261 ARG A C 1
ATOM 1958 O O . ARG A 1 261 ? 74.835 -10.719 19.070 1.00 14.44 261 ARG A O 1
ATOM 1966 N N . ARG A 1 262 ? 73.812 -11.542 20.897 1.00 20.34 262 ARG A N 1
ATOM 1967 C CA . ARG A 1 262 ? 75.053 -11.804 21.612 1.00 20.88 262 ARG A CA 1
ATOM 1968 C C . ARG A 1 262 ? 75.085 -13.223 22.166 1.00 18.61 262 ARG A C 1
ATOM 1969 O O . ARG A 1 262 ? 74.136 -13.670 22.808 1.00 15.80 262 ARG A O 1
ATOM 1977 N N . VAL A 1 263 ? 76.181 -13.929 21.909 1.00 19.28 263 VAL A N 1
ATOM 1978 C CA . VAL A 1 263 ? 76.377 -15.264 22.460 1.00 20.02 263 VAL A CA 1
ATOM 1979 C C . VAL A 1 263 ? 77.640 -15.302 23.308 1.00 19.16 263 VAL A C 1
ATOM 1980 O O . VAL A 1 263 ? 78.741 -15.082 22.804 1.00 19.06 263 VAL A O 1
ATOM 1984 N N . LEU A 1 264 ? 77.476 -15.573 24.599 1.00 21.45 264 LEU A N 1
ATOM 1985 C CA . LEU A 1 264 ? 78.613 -15.662 25.508 1.00 21.63 264 LEU A CA 1
ATOM 1986 C C . LEU A 1 264 ? 79.389 -16.955 25.281 1.00 21.45 264 LEU A C 1
ATOM 1987 O O . LEU A 1 264 ? 78.968 -18.029 25.708 1.00 19.83 264 LEU A O 1
ATOM 1992 N N . ALA A 1 265 ? 80.524 -16.840 24.600 1.00 23.55 265 ALA A N 1
ATOM 1993 C CA . ALA A 1 265 ? 81.357 -17.995 24.300 1.00 22.61 265 ALA A CA 1
ATOM 1994 C C . ALA A 1 265 ? 82.808 -17.729 24.678 1.00 25.21 265 ALA A C 1
ATOM 1995 O O . ALA A 1 265 ? 83.204 -16.583 24.890 1.00 25.71 265 ALA A O 1
ATOM 1997 N N . SER A 1 266 ? 83.595 -18.797 24.764 1.00 26.65 266 SER A N 1
ATOM 1998 C CA . SER A 1 266 ? 85.012 -18.677 25.078 1.00 28.88 266 SER A CA 1
ATOM 1999 C C . SER A 1 266 ? 85.741 -17.898 23.989 1.00 26.28 266 SER A C 1
ATOM 2000 O O . SER A 1 266 ? 85.603 -18.194 22.802 1.00 28.66 266 SER A O 1
ATOM 2003 N N . ALA A 1 267 ? 86.511 -16.896 24.401 1.00 29.00 267 ALA A N 1
ATOM 2004 C CA . ALA A 1 267 ? 87.257 -16.068 23.461 1.00 26.53 267 ALA A CA 1
ATOM 2005 C C . ALA A 1 267 ? 88.631 -16.665 23.174 1.00 24.85 267 ALA A C 1
ATOM 2006 O O . ALA A 1 267 ? 89.446 -16.067 22.473 1.00 19.37 267 ALA A O 1
ATOM 2008 N N . VAL A 1 268 ? 88.878 -17.849 23.724 1.00 26.90 268 VAL A N 1
ATOM 2009 C CA . VAL A 1 268 ? 90.138 -18.548 23.505 1.00 22.36 268 VAL A CA 1
ATOM 2010 C C . VAL A 1 268 ? 90.058 -19.439 22.270 1.00 21.96 268 VAL A C 1
ATOM 2011 O O . VAL A 1 268 ? 89.309 -20.415 22.244 1.00 25.34 268 VAL A O 1
ATOM 2015 N N . GLN A 1 269 ? 90.831 -19.094 21.247 1.00 22.98 269 GLN A N 1
ATOM 2016 C CA . GLN A 1 269 ? 90.864 -19.881 20.023 1.00 24.32 269 GLN A CA 1
ATOM 2017 C C . GLN A 1 269 ? 92.011 -20.880 20.055 1.00 24.95 269 GLN A C 1
ATOM 2018 O O . GLN A 1 269 ? 93.097 -20.575 20.546 1.00 25.72 269 GLN A O 1
ATOM 2024 N N . SER A 1 270 ? 91.763 -22.075 19.532 1.00 23.93 270 SER A N 1
ATOM 2025 C CA . SER A 1 270 ? 92.805 -23.086 19.433 1.00 27.24 270 SER A CA 1
ATOM 2026 C C . SER A 1 270 ? 93.792 -22.686 18.346 1.00 26.33 270 SER A C 1
ATOM 2027 O O . SER A 1 270 ? 93.563 -21.722 17.615 1.00 24.08 270 SER A O 1
ATOM 2030 N N . SER A 1 271 ? 94.892 -23.424 18.242 1.00 23.42 271 SER A N 1
ATOM 2031 C CA . SER A 1 271 ? 95.873 -23.163 17.199 1.00 23.76 271 SER A CA 1
ATOM 2032 C C . SER A 1 271 ? 95.270 -23.441 15.827 1.00 23.25 271 SER A C 1
ATOM 2033 O O . SER A 1 271 ? 95.612 -22.784 14.847 1.00 26.92 271 SER A O 1
ATOM 2036 N N . LYS A 1 272 ? 94.360 -24.409 15.770 1.00 25.19 272 LYS A N 1
ATOM 2037 C CA . LYS A 1 272 ? 93.724 -24.789 14.513 1.00 27.13 272 LYS A CA 1
ATOM 2038 C C . LYS A 1 272 ? 92.743 -23.724 14.031 1.00 27.00 272 LYS A C 1
ATOM 2039 O O . LYS A 1 272 ? 92.588 -23.508 12.829 1.00 28.35 272 LYS A O 1
ATOM 2045 N N . GLU A 1 273 ? 92.086 -23.058 14.974 1.00 23.21 273 GLU A N 1
ATOM 2046 C CA . GLU A 1 273 ? 91.127 -22.012 14.642 1.00 23.84 273 GLU A CA 1
ATOM 2047 C C . GLU A 1 273 ? 91.816 -20.761 14.103 1.00 23.92 273 GLU A C 1
ATOM 2048 O O . GLU A 1 273 ? 91.324 -20.124 13.173 1.00 25.95 273 GLU A O 1
ATOM 2054 N N . GLN A 1 274 ? 92.956 -20.415 14.691 1.00 26.41 274 GLN A N 1
ATOM 2055 C CA . GLN A 1 274 ? 93.703 -19.233 14.274 1.00 25.99 274 GLN A CA 1
ATOM 2056 C C . GLN A 1 274 ? 94.364 -19.449 12.916 1.00 21.26 274 GLN A C 1
ATOM 2057 O O . GLN A 1 274 ? 94.650 -18.495 12.193 1.00 21.48 274 GLN A O 1
ATOM 2063 N N . GLN A 1 275 ? 94.609 -20.711 12.581 1.00 22.50 275 GLN A N 1
ATOM 2064 C CA . GLN A 1 275 ? 95.187 -21.072 11.296 1.00 20.78 275 GLN A CA 1
ATOM 2065 C C . GLN A 1 275 ? 94.077 -21.316 10.280 1.00 24.90 275 GLN A C 1
ATOM 2066 O O . GLN A 1 275 ? 92.959 -21.669 10.656 1.00 22.93 275 GLN A O 1
ATOM 2072 N N . PRO A 1 276 ? 94.377 -21.123 8.986 1.00 27.59 276 PRO A N 1
ATOM 2073 C CA . PRO A 1 276 ? 93.382 -21.383 7.939 1.00 32.00 276 PRO A CA 1
ATOM 2074 C C . PRO A 1 276 ? 93.129 -22.877 7.763 1.00 31.46 276 PRO A C 1
ATOM 2075 O O . PRO A 1 276 ? 93.756 -23.690 8.443 1.00 33.29 276 PRO A O 1
ATOM 2079 N N . ALA A 1 277 ? 92.221 -23.232 6.859 1.00 33.45 277 ALA A N 1
ATOM 2080 C CA . ALA A 1 277 ? 91.911 -24.634 6.595 1.00 32.57 277 ALA A CA 1
ATOM 2081 C C . ALA A 1 277 ? 93.129 -25.371 6.046 1.00 32.89 277 ALA A C 1
ATOM 2082 O O . ALA A 1 277 ? 94.111 -24.748 5.643 1.00 37.26 277 ALA A O 1
ATOM 2084 N N . SER A 1 278 ? 93.055 -26.699 6.030 1.00 38.93 278 SER A N 1
ATOM 2085 C CA . SER A 1 278 ? 94.188 -27.534 5.637 1.00 40.02 278 SER A CA 1
ATOM 2086 C C . SER A 1 278 ? 94.655 -27.292 4.201 1.00 40.28 278 SER A C 1
ATOM 2087 O O . SER A 1 278 ? 95.791 -26.876 3.974 1.00 49.52 278 SER A O 1
ATOM 2090 N N . GLY A 1 279 ? 93.778 -27.555 3.238 1.00 33.19 279 GLY A N 1
ATOM 2091 C CA . GLY A 1 279 ? 94.133 -27.422 1.836 1.00 35.10 279 GLY A CA 1
ATOM 2092 C C . GLY A 1 279 ? 93.614 -26.149 1.199 1.00 36.34 279 GLY A C 1
ATOM 2093 O O . GLY A 1 279 ? 93.534 -26.046 -0.025 1.00 33.12 279 GLY A O 1
ATOM 2094 N N . SER A 1 280 ? 93.264 -25.174 2.032 1.00 35.40 280 SER A N 1
ATOM 2095 C CA . SER A 1 280 ? 92.717 -23.910 1.554 1.00 29.78 280 SER A CA 1
ATOM 2096 C C . SER A 1 280 ? 93.749 -23.095 0.783 1.00 26.01 280 SER A C 1
ATOM 2097 O O . SER A 1 280 ? 94.942 -23.394 0.817 1.00 36.52 280 SER A O 1
ATOM 2100 N N . ALA A 1 281 ? 93.280 -22.065 0.087 1.00 25.72 281 ALA A N 1
ATOM 2101 C CA . ALA A 1 281 ? 94.165 -21.168 -0.644 1.00 28.55 281 ALA A CA 1
ATOM 2102 C C . ALA A 1 281 ? 94.916 -20.272 0.332 1.00 28.19 281 ALA A C 1
ATOM 2103 O O . ALA A 1 281 ? 96.066 -19.893 0.094 1.00 32.30 281 ALA A O 1
ATOM 2105 N N . GLU A 1 282 ? 94.256 -19.944 1.438 1.00 28.64 282 GLU A N 1
ATOM 2106 C CA . GLU A 1 282 ? 94.850 -19.105 2.470 1.00 26.26 282 GLU A CA 1
ATOM 2107 C C . GLU A 1 282 ? 95.976 -19.842 3.188 1.00 27.86 282 GLU A C 1
ATOM 2108 O O . GLU A 1 282 ? 96.902 -19.221 3.708 1.00 29.99 282 GLU A O 1
ATOM 2114 N N . ALA A 1 283 ? 95.892 -21.169 3.209 1.00 27.55 283 ALA A N 1
ATOM 2115 C CA . ALA A 1 283 ? 96.946 -21.995 3.787 1.00 25.44 283 ALA A CA 1
ATOM 2116 C C . ALA A 1 283 ? 98.214 -21.904 2.946 1.00 24.68 283 ALA A C 1
ATOM 2117 O O . ALA A 1 283 ? 99.309 -21.689 3.472 1.00 27.19 283 ALA A O 1
ATOM 2119 N N . ALA A 1 284 ? 98.055 -22.072 1.637 1.00 25.38 284 ALA A N 1
ATOM 2120 C CA . ALA A 1 284 ? 99.166 -21.955 0.701 1.00 27.80 284 ALA A CA 1
ATOM 2121 C C . ALA A 1 284 ? 99.745 -20.547 0.742 1.00 25.26 284 ALA A C 1
ATOM 2122 O O . ALA A 1 284 ? 100.964 -20.362 0.693 1.00 31.61 284 ALA A O 1
ATOM 2124 N N . THR A 1 285 ? 98.859 -19.558 0.834 1.00 25.29 285 THR A N 1
ATOM 2125 C CA . THR A 1 285 ? 99.270 -18.164 0.952 1.00 22.61 285 THR A CA 1
ATOM 2126 C C . THR A 1 285 ? 100.136 -17.962 2.188 1.00 23.18 285 THR A C 1
ATOM 2127 O O . THR A 1 285 ? 101.193 -17.335 2.122 1.00 23.23 285 THR A O 1
ATOM 2131 N N . LEU A 1 286 ? 99.686 -18.511 3.312 1.00 25.03 286 LEU A N 1
ATOM 2132 C CA . LEU A 1 286 ? 100.419 -18.404 4.568 1.00 24.26 286 LEU A CA 1
ATOM 2133 C C . LEU A 1 286 ? 101.773 -19.099 4.490 1.00 21.84 286 LEU A C 1
ATOM 2134 O O . LEU A 1 286 ? 102.765 -18.602 5.023 1.00 21.73 286 LEU A O 1
ATOM 2139 N N . GLN A 1 287 ? 101.810 -20.252 3.830 1.00 24.24 287 GLN A N 1
ATOM 2140 C CA . GLN A 1 287 ? 103.063 -20.975 3.640 1.00 25.21 287 GLN A CA 1
ATOM 2141 C C . GLN A 1 287 ? 104.042 -20.143 2.821 1.00 26.85 287 GLN A C 1
ATOM 2142 O O . GLN A 1 287 ? 105.230 -20.064 3.145 1.00 28.72 287 GLN A O 1
ATOM 2148 N N . THR A 1 288 ? 103.532 -19.515 1.766 1.00 28.48 288 THR A N 1
ATOM 2149 C CA . THR A 1 288 ? 104.338 -18.622 0.945 1.00 25.07 288 THR A CA 1
ATOM 2150 C C . THR A 1 288 ? 104.881 -17.469 1.785 1.00 22.90 288 THR A C 1
ATOM 2151 O O . THR A 1 288 ? 106.058 -17.121 1.692 1.00 24.35 288 THR A O 1
ATOM 2155 N N . LEU A 1 289 ? 104.016 -16.891 2.615 1.00 22.23 289 LEU A N 1
ATOM 2156 C CA . LEU A 1 289 ? 104.398 -15.772 3.472 1.00 22.16 289 LEU A CA 1
ATOM 2157 C C . LEU A 1 289 ? 105.485 -16.155 4.471 1.00 20.58 289 LEU A C 1
ATOM 2158 O O . LEU A 1 289 ? 106.402 -15.376 4.727 1.00 20.90 289 LEU A O 1
ATOM 2163 N N . TYR A 1 290 ? 105.382 -17.355 5.035 1.00 24.34 290 TYR A N 1
ATOM 2164 C CA . TYR A 1 290 ? 106.385 -17.819 5.986 1.00 23.51 290 TYR A CA 1
ATOM 2165 C C . TYR A 1 290 ? 107.714 -18.116 5.302 1.00 22.58 290 TYR A C 1
ATOM 2166 O O . TYR A 1 290 ? 108.770 -17.711 5.786 1.00 22.37 2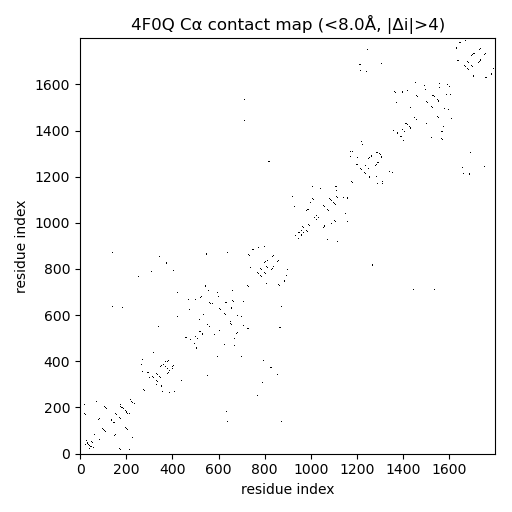90 TYR A O 1
ATOM 2175 N N . LYS A 1 291 ? 107.655 -18.826 4.179 1.00 27.47 291 LYS A N 1
ATOM 2176 C CA . LYS A 1 291 ? 108.863 -19.193 3.446 1.00 22.63 291 LYS A CA 1
ATOM 2177 C C . LYS A 1 291 ? 109.586 -17.970 2.887 1.00 23.91 291 LYS A C 1
ATOM 2178 O O . LYS A 1 291 ? 110.811 -17.968 2.762 1.00 23.24 291 LYS A O 1
ATOM 2184 N N . PHE A 1 292 ? 108.825 -16.932 2.555 1.00 26.23 292 PHE A N 1
ATOM 2185 C CA . PHE A 1 292 ? 109.404 -15.708 2.013 1.00 20.99 292 PHE A CA 1
ATOM 2186 C C . PHE A 1 292 ? 110.039 -14.857 3.107 1.00 18.71 292 PHE A C 1
ATOM 2187 O O . PHE A 1 292 ? 111.194 -14.446 2.995 1.00 21.58 292 PHE A O 1
ATOM 2195 N N . TYR A 1 293 ? 109.278 -14.600 4.166 1.00 17.89 293 TYR A N 1
ATOM 2196 C CA . TYR A 1 293 ? 109.728 -13.721 5.239 1.00 18.38 293 TYR A CA 1
ATOM 2197 C C . TYR A 1 293 ? 110.447 -14.462 6.360 1.00 18.38 293 TYR A C 1
ATOM 2198 O O . TYR A 1 293 ? 110.601 -13.933 7.460 1.00 23.36 293 TYR A O 1
ATOM 2207 N N . ASP A 1 294 ? 110.885 -15.685 6.079 1.00 24.14 294 ASP A N 1
ATOM 2208 C CA . ASP A 1 294 ? 111.633 -16.464 7.057 1.00 21.30 294 ASP A CA 1
ATOM 2209 C C . ASP A 1 294 ? 112.987 -15.814 7.312 1.00 25.55 294 ASP A C 1
ATOM 2210 O O . ASP A 1 294 ? 113.509 -15.855 8.426 1.00 26.19 294 ASP A O 1
ATOM 2215 N N . GLY A 1 295 ? 113.546 -15.208 6.269 1.00 24.11 295 GLY A N 1
ATOM 2216 C CA . GLY A 1 295 ? 114.816 -14.513 6.374 1.00 24.68 295 GLY A CA 1
ATOM 2217 C C . GLY A 1 295 ? 114.676 -13.028 6.101 1.00 22.41 295 GLY A C 1
ATOM 2218 O O . GLY A 1 295 ? 115.666 -12.331 5.881 1.00 26.13 295 GLY A O 1
ATOM 2219 N N . ARG A 1 296 ? 113.438 -12.544 6.114 1.00 21.62 296 ARG A N 1
ATOM 2220 C CA . ARG A 1 296 ? 113.157 -11.130 5.890 1.00 19.24 296 ARG A CA 1
ATOM 2221 C C . ARG A 1 296 ? 112.312 -10.563 7.028 1.00 23.50 296 ARG A C 1
ATOM 2222 O O . ARG A 1 296 ? 111.086 -10.493 6.933 1.00 27.31 296 ARG A O 1
ATOM 2230 N N . LYS A 1 297 ? 112.983 -10.153 8.098 1.00 21.72 297 LYS A N 1
ATOM 2231 C CA . LYS A 1 297 ? 112.322 -9.709 9.323 1.00 24.68 297 LYS A CA 1
ATOM 2232 C C . LYS A 1 297 ? 111.591 -8.374 9.174 1.00 20.36 297 LYS A C 1
ATOM 2233 O O . LYS A 1 297 ? 110.389 -8.274 9.439 1.00 20.26 297 LYS A O 1
ATOM 2239 N N . HIS A 1 298 ? 112.321 -7.350 8.747 1.00 20.47 298 HIS A N 1
ATOM 2240 C CA . HIS A 1 298 ? 111.783 -5.994 8.713 1.00 25.07 298 HIS A CA 1
ATOM 2241 C C . HIS A 1 298 ? 110.845 -5.751 7.530 1.00 25.41 298 HIS A C 1
ATOM 2242 O O . HIS A 1 298 ? 109.960 -4.894 7.593 1.00 24.94 298 HIS A O 1
ATOM 2249 N N . ALA A 1 299 ? 111.037 -6.509 6.455 1.00 23.73 299 ALA A N 1
ATOM 2250 C CA . ALA A 1 299 ? 110.097 -6.487 5.343 1.00 24.31 299 ALA A CA 1
ATOM 2251 C C . ALA A 1 299 ? 108.768 -7.047 5.833 1.00 20.95 299 ALA A C 1
ATOM 2252 O O . ALA A 1 299 ? 107.693 -6.550 5.480 1.00 23.71 299 ALA A O 1
ATOM 2254 N N . PHE A 1 300 ? 108.855 -8.082 6.663 1.00 20.39 300 PHE A N 1
ATOM 2255 C CA . PHE A 1 300 ? 107.676 -8.651 7.296 1.00 18.39 300 PHE A CA 1
ATOM 2256 C C . PHE A 1 300 ? 107.086 -7.663 8.290 1.00 17.50 300 PHE A C 1
ATOM 2257 O O . PHE A 1 300 ? 105.886 -7.678 8.541 1.00 18.80 300 PHE A O 1
ATOM 2265 N N . GLU A 1 301 ? 107.932 -6.809 8.858 1.00 17.48 301 GLU A N 1
ATOM 2266 C CA . GLU A 1 301 ? 107.447 -5.745 9.732 1.00 20.12 301 GLU A CA 1
ATOM 2267 C C . GLU A 1 301 ? 106.617 -4.724 8.948 1.00 15.46 301 GLU A C 1
ATOM 2268 O O . GLU A 1 301 ? 105.557 -4.289 9.406 1.00 15.35 301 GLU A O 1
ATOM 2274 N N . LEU A 1 302 ? 107.099 -4.353 7.765 1.00 19.24 302 LEU A N 1
ATOM 2275 C CA . LEU A 1 302 ? 106.366 -3.431 6.896 1.00 19.28 302 LEU A CA 1
ATOM 2276 C C . LEU A 1 302 ? 105.039 -4.041 6.445 1.00 17.34 302 LEU A C 1
ATOM 2277 O O . LEU A 1 302 ? 103.977 -3.395 6.512 1.00 17.11 302 LEU A O 1
ATOM 2282 N N . LEU A 1 303 ? 105.109 -5.289 5.986 1.00 17.27 303 LEU A N 1
ATOM 2283 C CA . LEU A 1 303 ? 103.912 -6.025 5.595 1.00 17.76 303 LEU A CA 1
ATOM 2284 C C . LEU A 1 303 ? 102.915 -6.080 6.745 1.00 15.58 303 LEU A C 1
ATOM 2285 O O . LEU A 1 303 ? 101.716 -5.926 6.541 1.00 15.42 303 LEU A O 1
ATOM 2290 N N . ALA A 1 304 ? 103.421 -6.291 7.955 1.00 18.48 304 ALA A N 1
ATOM 2291 C CA . ALA A 1 304 ? 102.574 -6.368 9.138 1.00 13.85 304 ALA A CA 1
ATOM 2292 C C . ALA A 1 304 ? 101.949 -5.018 9.458 1.00 13.78 304 ALA A C 1
ATOM 2293 O O . ALA A 1 304 ? 100.830 -4.956 9.959 1.00 15.61 304 ALA A O 1
ATOM 2295 N N . SER A 1 305 ? 102.675 -3.940 9.178 1.00 15.36 305 SER A N 1
ATOM 2296 C CA . SER A 1 305 ? 102.128 -2.600 9.369 1.00 14.93 305 SER A CA 1
ATOM 2297 C C . SER A 1 305 ? 100.970 -2.359 8.402 1.00 17.45 305 SER A C 1
ATOM 2298 O O . SER A 1 305 ? 99.904 -1.868 8.798 1.00 16.10 305 SER A O 1
ATOM 2301 N N . ARG A 1 306 ? 101.177 -2.716 7.137 1.00 17.22 306 ARG A N 1
ATOM 2302 C CA . ARG A 1 306 ? 100.122 -2.559 6.136 1.00 13.01 306 ARG A CA 1
ATOM 2303 C C . ARG A 1 306 ? 98.894 -3.416 6.452 1.00 14.47 306 ARG A C 1
ATOM 2304 O O . ARG A 1 306 ? 97.753 -2.954 6.347 1.00 18.84 306 ARG A O 1
ATOM 2312 N N . VAL A 1 307 ? 99.141 -4.662 6.844 1.00 15.86 307 VAL A N 1
ATOM 2313 C CA . VAL A 1 307 ? 98.081 -5.597 7.203 1.00 15.42 307 VAL A CA 1
ATOM 2314 C C . VAL A 1 307 ? 97.304 -5.100 8.417 1.00 18.36 307 VAL A C 1
ATOM 2315 O O . VAL A 1 307 ? 96.080 -5.194 8.459 1.00 20.27 307 VAL A O 1
ATOM 2319 N N . ALA A 1 308 ? 98.023 -4.562 9.397 1.00 15.71 308 ALA A N 1
ATOM 2320 C CA . ALA A 1 308 ? 97.393 -3.985 10.578 1.00 16.33 308 ALA A CA 1
ATOM 2321 C C . ALA A 1 308 ? 96.500 -2.821 10.175 1.00 18.48 308 ALA A C 1
ATOM 2322 O O . ALA A 1 308 ? 95.357 -2.720 10.627 1.00 20.32 308 ALA A O 1
ATOM 2324 N N . ALA A 1 309 ? 97.027 -1.950 9.317 1.00 17.18 309 ALA A N 1
ATOM 2325 C CA . ALA A 1 309 ? 96.256 -0.822 8.801 1.00 15.39 309 ALA A CA 1
ATOM 2326 C C . ALA A 1 309 ? 94.964 -1.290 8.134 1.00 19.00 309 ALA A C 1
ATOM 2327 O O . ALA A 1 309 ? 93.889 -0.727 8.366 1.00 19.82 309 ALA A O 1
ATOM 2329 N N . GLU A 1 310 ? 95.074 -2.334 7.317 1.00 19.34 310 GLU A N 1
ATOM 2330 C CA . GLU A 1 310 ? 93.917 -2.886 6.617 1.00 18.86 310 GLU A CA 1
ATOM 2331 C C . GLU A 1 310 ? 92.879 -3.458 7.586 1.00 20.73 310 GLU A C 1
ATOM 2332 O O . GLU A 1 310 ? 91.679 -3.200 7.456 1.00 21.67 310 GLU A O 1
ATOM 2338 N N . VAL A 1 311 ? 93.355 -4.233 8.555 1.00 19.08 311 VAL A N 1
ATOM 2339 C CA . VAL A 1 311 ? 92.494 -4.845 9.561 1.00 24.62 311 VAL A CA 1
ATOM 2340 C C . VAL A 1 311 ? 91.749 -3.781 10.358 1.00 25.89 311 VAL A C 1
ATOM 2341 O O . VAL A 1 311 ? 90.557 -3.919 10.631 1.00 28.70 311 VAL A O 1
ATOM 2345 N N . PHE A 1 312 ? 92.452 -2.712 10.717 1.00 23.45 312 PHE A N 1
ATOM 2346 C CA . PHE A 1 312 ? 91.819 -1.612 11.433 1.00 22.42 312 PHE A CA 1
ATOM 2347 C C . PHE A 1 312 ? 90.801 -0.857 10.583 1.00 26.09 312 PHE A C 1
ATOM 2348 O O . PHE A 1 312 ? 89.717 -0.533 11.065 1.00 29.57 312 PHE A O 1
ATOM 2356 N N . ARG A 1 313 ? 91.136 -0.587 9.325 1.00 25.59 313 ARG A N 1
ATOM 2357 C CA . ARG A 1 313 ? 90.196 0.110 8.452 1.00 24.76 313 ARG A CA 1
ATOM 2358 C C . ARG A 1 313 ? 88.976 -0.744 8.136 1.00 29.02 313 ARG A C 1
ATOM 2359 O O . ARG A 1 313 ? 87.920 -0.225 7.780 1.00 28.98 313 ARG A O 1
ATOM 2367 N N . GLU A 1 314 ? 89.131 -2.057 8.262 1.00 31.50 314 GLU A N 1
ATOM 2368 C CA . GLU A 1 314 ? 88.044 -2.986 7.972 1.00 30.95 314 GLU A CA 1
ATOM 2369 C C . GLU A 1 314 ? 86.915 -2.823 8.984 1.00 35.56 314 GLU A C 1
ATOM 2370 O O . GLU A 1 314 ? 85.752 -3.102 8.687 1.00 39.12 314 GLU A O 1
ATOM 2376 N N . SER A 1 315 ? 87.269 -2.362 10.180 1.00 37.98 315 SER A N 1
ATOM 2377 C CA . SER A 1 315 ? 86.297 -2.141 11.242 1.00 40.98 315 SER A CA 1
ATOM 2378 C C . SER A 1 315 ? 85.782 -0.707 11.228 1.00 37.17 315 SER A C 1
ATOM 2379 O O . SER A 1 315 ? 85.113 -0.272 12.166 1.00 36.31 315 SER A O 1
ATOM 2382 N N . GLY A 1 316 ? 86.100 0.024 10.165 1.00 39.03 316 GLY A N 1
ATOM 2383 C CA . GLY A 1 316 ? 85.695 1.412 10.045 1.00 36.51 316 GLY A CA 1
ATOM 2384 C C . GLY A 1 316 ? 86.620 2.373 10.767 1.00 41.27 316 GLY A C 1
ATOM 2385 O O . GLY A 1 316 ? 86.479 3.592 10.640 1.00 42.43 316 GLY A O 1
ATOM 2386 N N . ALA A 1 317 ? 87.566 1.830 11.528 1.00 34.76 317 ALA A N 1
ATOM 2387 C CA . ALA A 1 317 ? 88.520 2.656 12.260 1.00 28.29 317 ALA A CA 1
ATOM 2388 C C . ALA A 1 317 ? 89.437 3.417 11.311 1.00 24.98 317 ALA A C 1
ATOM 2389 O O . ALA A 1 317 ? 90.050 2.829 10.420 1.00 27.04 317 ALA A O 1
ATOM 2391 N N . ARG A 1 318 ? 89.529 4.728 11.506 1.00 31.64 318 ARG A N 1
ATOM 2392 C CA . ARG A 1 318 ? 90.375 5.566 10.664 1.00 30.85 318 ARG A CA 1
ATOM 2393 C C . ARG A 1 318 ? 91.833 5.498 11.096 1.00 22.87 318 ARG A C 1
ATOM 2394 O O . ARG A 1 318 ? 92.247 6.166 12.037 1.00 23.69 318 ARG A O 1
ATOM 2402 N N . TYR A 1 319 ? 92.604 4.681 10.390 1.00 22.90 319 TYR A N 1
ATOM 2403 C CA . TYR A 1 319 ? 93.986 4.422 10.752 1.00 22.47 319 TYR A CA 1
ATOM 2404 C C . TYR A 1 319 ? 94.936 5.353 10.002 1.00 24.62 319 TYR A C 1
ATOM 2405 O O . TYR A 1 319 ? 94.738 5.642 8.821 1.00 27.48 319 TYR A O 1
ATOM 2414 N N . LYS A 1 320 ? 95.963 5.827 10.699 1.00 21.94 320 LYS A N 1
ATOM 2415 C CA . LYS A 1 320 ? 96.977 6.672 10.082 1.00 22.02 320 LYS A CA 1
ATOM 2416 C C . LYS A 1 320 ? 98.328 5.968 10.087 1.00 21.38 320 LYS A C 1
ATOM 2417 O O . LYS A 1 320 ? 98.800 5.516 11.130 1.00 23.22 320 LYS A O 1
ATOM 2423 N N . GLU A 1 321 ? 98.940 5.874 8.911 1.00 25.77 321 GLU A N 1
ATOM 2424 C CA . GLU A 1 321 ? 100.229 5.211 8.756 1.00 25.98 321 GLU A CA 1
ATOM 2425 C C . GLU A 1 321 ? 101.345 5.983 9.454 1.00 26.01 321 GLU A C 1
ATOM 2426 O O . GLU A 1 321 ? 101.550 7.168 9.194 1.00 34.30 321 GLU A O 1
ATOM 2432 N N . GLY A 1 322 ? 102.062 5.304 10.344 1.00 20.89 322 GLY A N 1
ATOM 2433 C CA . GLY A 1 322 ? 103.148 5.927 11.078 1.00 23.06 322 GLY A CA 1
ATOM 2434 C C . GLY A 1 322 ? 104.507 5.594 10.496 1.00 22.37 322 GLY A C 1
ATOM 2435 O O . GLY A 1 322 ? 104.909 6.174 9.486 1.00 23.93 322 GLY A O 1
ATOM 2436 N N . TRP A 1 323 ? 105.216 4.659 11.126 1.00 23.07 323 TRP A N 1
ATOM 2437 C CA . TRP A 1 323 ? 106.549 4.279 10.655 1.00 22.41 323 TRP A CA 1
ATOM 2438 C C . TRP A 1 323 ? 107.035 2.945 11.217 1.00 19.86 323 TRP A C 1
ATOM 2439 O O . TRP A 1 323 ? 106.325 2.275 11.963 1.00 17.62 323 TRP A O 1
ATOM 2450 N N . LEU A 1 324 ? 108.255 2.569 10.845 1.00 18.45 324 LEU A N 1
ATOM 2451 C CA . LEU A 1 324 ? 108.898 1.374 11.380 1.00 19.55 324 LEU A CA 1
ATOM 2452 C C . LEU A 1 324 ? 109.980 1.770 12.378 1.00 22.80 324 LEU A C 1
ATOM 2453 O O . LEU A 1 324 ? 110.563 2.849 12.277 1.00 27.52 324 LEU A O 1
ATOM 2458 N N . SER A 1 325 ? 110.248 0.891 13.339 1.00 19.34 325 SER A N 1
ATOM 2459 C CA . SER A 1 325 ? 111.210 1.184 14.396 1.00 23.43 325 SER A CA 1
ATOM 2460 C C . SER A 1 325 ? 112.651 1.215 13.887 1.00 25.11 325 SER A C 1
ATOM 2461 O O . SER A 1 325 ? 113.388 2.165 14.152 1.00 24.37 325 SER A O 1
ATOM 2464 N N . ARG A 1 326 ? 113.047 0.174 13.161 1.00 24.00 326 ARG A N 1
ATOM 2465 C CA . ARG A 1 326 ? 114.410 0.076 12.646 1.00 23.79 326 ARG A CA 1
ATOM 2466 C C . ARG A 1 326 ? 114.482 -0.778 11.386 1.00 26.62 326 ARG A C 1
ATOM 2467 O O . ARG A 1 326 ? 113.540 -1.499 11.056 1.00 29.99 326 ARG A O 1
ATOM 2475 N N . SER A 1 327 ? 115.610 -0.690 10.687 1.00 23.97 327 SER A N 1
ATOM 2476 C CA . SER A 1 327 ? 115.832 -1.474 9.478 1.00 22.96 327 SER A CA 1
ATOM 2477 C C . SER A 1 327 ? 116.771 -2.640 9.763 1.00 27.85 327 SER A C 1
ATOM 2478 O O . SER A 1 327 ? 117.027 -3.474 8.895 1.00 28.54 327 SER A O 1
ATOM 2480 N N . SER A 1 328 ? 117.284 -2.687 10.989 1.00 32.36 328 SER A N 1
ATOM 2481 C CA . SER A 1 328 ? 118.171 -3.761 11.420 1.00 30.91 328 SER A CA 1
ATOM 2482 C C . SER A 1 328 ? 118.109 -3.916 12.935 1.00 27.29 328 SER A C 1
ATOM 2483 O O . SER A 1 328 ? 117.900 -2.942 13.657 1.00 33.74 328 SER A O 1
ATOM 2486 N N . GLY A 1 329 ? 118.290 -5.142 13.412 1.00 31.31 329 GLY A N 1
ATOM 2487 C CA . GLY A 1 329 ? 118.233 -5.418 14.836 1.00 27.80 329 GLY A CA 1
ATOM 2488 C C . GLY A 1 329 ? 116.855 -5.869 15.281 1.00 32.80 329 GLY A C 1
ATOM 2489 O O . GLY A 1 329 ? 116.038 -6.296 14.465 1.00 31.38 329 GLY A O 1
ATOM 2490 N N . ASP A 1 330 ? 116.595 -5.769 16.581 1.00 30.51 330 ASP A N 1
ATOM 2491 C CA . ASP A 1 330 ? 115.325 -6.214 17.143 1.00 25.66 330 ASP A CA 1
ATOM 2492 C C . ASP A 1 330 ? 114.920 -5.340 18.328 1.00 23.02 330 ASP A C 1
ATOM 2493 O O . ASP A 1 330 ? 115.753 -4.656 18.920 1.00 25.60 330 ASP A O 1
ATOM 2498 N N . GLY A 1 331 ? 113.635 -5.365 18.664 1.00 22.74 331 GLY A N 1
ATOM 2499 C CA . GLY A 1 331 ? 113.120 -4.605 19.788 1.00 24.98 331 GLY A CA 1
ATOM 2500 C C . GLY A 1 331 ? 111.706 -5.025 20.139 1.00 26.31 331 GLY A C 1
ATOM 2501 O O . GLY A 1 331 ? 111.138 -5.909 19.499 1.00 28.17 331 GLY A O 1
ATOM 2502 N N . GLY A 1 332 ? 111.137 -4.391 21.158 1.00 25.85 332 GLY A N 1
ATOM 2503 C CA . GLY A 1 332 ? 109.792 -4.713 21.597 1.00 29.36 332 GLY A CA 1
ATOM 2504 C C . GLY A 1 332 ? 108.732 -4.301 20.594 1.00 30.54 332 GLY A C 1
ATOM 2505 O O . GLY A 1 332 ? 107.814 -5.065 20.296 1.00 31.28 332 GLY A O 1
ATOM 2506 N N . VAL A 1 333 ? 108.862 -3.086 20.069 1.00 28.98 333 VAL A N 1
ATOM 2507 C CA . VAL A 1 333 ? 107.903 -2.557 19.107 1.00 24.30 333 VAL A CA 1
ATOM 2508 C C . VAL A 1 333 ? 108.505 -2.521 17.706 1.00 24.14 333 VAL A C 1
ATOM 2509 O O . VAL A 1 333 ? 109.615 -2.028 17.514 1.00 22.52 333 VAL A O 1
ATOM 2513 N N . ASP A 1 334 ? 107.767 -3.044 16.732 1.00 23.31 334 ASP A N 1
ATOM 2514 C CA . ASP A 1 334 ? 108.258 -3.131 15.361 1.00 17.58 334 ASP A CA 1
ATOM 2515 C C . ASP A 1 334 ? 107.748 -2.001 14.468 1.00 18.07 334 ASP A C 1
ATOM 2516 O O . ASP A 1 334 ? 108.420 -1.609 13.515 1.00 21.91 334 ASP A O 1
ATOM 2521 N N . PHE A 1 335 ? 106.562 -1.483 14.771 1.00 19.08 335 PHE A N 1
ATOM 2522 C CA . PHE A 1 335 ? 106.025 -0.350 14.019 1.00 18.10 335 PHE A CA 1
ATOM 2523 C C . PHE A 1 335 ? 105.019 0.482 14.812 1.00 17.76 335 PHE A C 1
ATOM 2524 O O . PHE A 1 335 ? 104.447 0.019 15.797 1.00 17.38 335 PHE A O 1
ATOM 2532 N N . ILE A 1 336 ? 104.820 1.719 14.368 1.00 19.25 336 ILE A N 1
ATOM 2533 C CA . ILE A 1 336 ? 103.924 2.655 15.033 1.00 18.84 336 ILE A CA 1
ATOM 2534 C C . ILE A 1 336 ? 102.875 3.175 14.055 1.00 18.62 336 ILE A C 1
ATOM 2535 O O . ILE A 1 336 ? 103.186 3.475 12.901 1.00 17.91 336 ILE A O 1
ATOM 2540 N N . GLY A 1 337 ? 101.632 3.258 14.524 1.00 18.00 337 GLY A N 1
ATOM 2541 C CA . GLY A 1 337 ? 100.542 3.837 13.760 1.00 17.07 337 GLY A CA 1
ATOM 2542 C C . GLY A 1 337 ? 99.646 4.665 14.663 1.00 18.05 337 GLY A C 1
ATOM 2543 O O . GLY A 1 337 ? 99.984 4.909 15.821 1.00 22.95 337 GLY A O 1
ATOM 2544 N N . ARG A 1 338 ? 98.501 5.096 14.145 1.00 20.14 338 ARG A N 1
ATOM 2545 C CA . ARG A 1 338 ? 97.586 5.920 14.929 1.00 22.86 338 ARG A CA 1
ATOM 2546 C C . ARG A 1 338 ? 96.142 5.786 14.460 1.00 19.68 338 ARG A C 1
ATOM 2547 O O . ARG A 1 338 ? 95.871 5.744 13.260 1.00 22.38 338 ARG A O 1
ATOM 2555 N N . ILE A 1 339 ? 95.218 5.722 15.412 1.00 18.46 339 ILE A N 1
ATOM 2556 C CA . ILE A 1 339 ? 93.797 5.686 15.089 1.00 20.96 339 ILE A CA 1
ATOM 2557 C C . ILE A 1 339 ? 93.096 6.913 15.658 1.00 23.03 339 ILE A C 1
ATOM 2558 O O . ILE A 1 339 ? 93.296 7.265 16.817 1.00 25.49 339 ILE A O 1
ATOM 2563 N N . ASP A 1 340 ? 92.283 7.571 14.840 1.00 20.66 340 ASP A N 1
ATOM 2564 C CA . ASP A 1 340 ? 91.503 8.707 15.313 1.00 25.10 340 ASP A CA 1
ATOM 2565 C C . ASP A 1 340 ? 90.130 8.241 15.781 1.00 27.80 340 ASP A C 1
ATOM 2566 O O . ASP A 1 340 ? 89.220 8.052 14.973 1.00 28.30 340 ASP A O 1
ATOM 2571 N N . MET A 1 341 ? 89.990 8.050 17.089 1.00 28.45 341 MET A N 1
ATOM 2572 C CA . MET A 1 341 ? 88.743 7.550 17.660 1.00 28.09 341 MET A CA 1
ATOM 2573 C C . MET A 1 341 ? 87.730 8.667 17.883 1.00 28.55 341 MET A C 1
ATOM 2574 O O . MET A 1 341 ? 88.003 9.639 18.586 1.00 31.20 341 MET A O 1
ATOM 2579 N N . GLY A 1 342 ? 86.557 8.514 17.278 1.00 27.87 342 GLY A N 1
ATOM 2580 C CA . GLY A 1 342 ? 85.519 9.525 17.348 1.00 27.15 342 GLY A CA 1
ATOM 2581 C C . GLY A 1 342 ? 84.984 9.840 15.966 1.00 23.00 342 GLY A C 1
ATOM 2582 O O . GLY A 1 342 ? 84.826 8.946 15.135 1.00 23.78 342 GLY A O 1
ATOM 2583 N N . SER A 1 343 ? 84.707 11.116 15.718 1.00 28.63 343 SER A N 1
ATOM 2584 C CA . SER A 1 343 ? 84.214 11.549 14.416 1.00 28.39 343 SER A CA 1
ATOM 2585 C C . SER A 1 343 ? 85.117 12.625 13.825 1.00 28.98 343 SER A C 1
ATOM 2586 O O . SER A 1 343 ? 86.215 12.868 14.323 1.00 33.91 343 SER A O 1
ATOM 2589 N N . LEU A 1 344 ? 84.647 13.269 12.763 1.00 29.40 344 LEU A N 1
ATOM 2590 C CA . LEU A 1 344 ? 85.433 14.282 12.071 1.00 26.77 344 LEU A CA 1
ATOM 2591 C C . LEU A 1 344 ? 85.626 15.530 12.930 1.00 27.61 344 LEU A C 1
ATOM 2592 O O . LEU A 1 344 ? 86.727 16.075 13.008 1.00 36.54 344 LEU A O 1
ATOM 2597 N N . LYS A 1 345 ? 84.555 15.977 13.577 1.00 28.61 345 LYS A N 1
ATOM 2598 C CA . LYS A 1 345 ? 84.613 17.179 14.403 1.00 32.57 345 LYS A CA 1
ATOM 2599 C C . LYS A 1 345 ? 85.125 16.876 15.811 1.00 33.16 345 LYS A C 1
ATOM 2600 O O . LYS A 1 345 ? 85.806 17.700 16.425 1.00 33.80 345 LYS A O 1
ATOM 2606 N N . ALA A 1 346 ? 84.795 15.691 16.315 1.00 30.47 346 ALA A N 1
ATOM 2607 C CA . ALA A 1 346 ? 85.219 15.277 17.648 1.00 32.21 346 ALA A CA 1
ATOM 2608 C C . ALA A 1 346 ? 85.979 13.956 17.597 1.00 30.75 346 ALA A C 1
ATOM 2609 O O . ALA A 1 346 ? 85.416 12.920 17.248 1.00 27.94 346 ALA A O 1
ATOM 2611 N N . SER A 1 347 ? 87.258 13.995 17.955 1.00 33.36 347 SER A N 1
ATOM 2612 C CA . SER A 1 347 ? 88.095 12.804 17.908 1.00 31.55 347 SER A CA 1
ATOM 2613 C C . SER A 1 347 ? 89.336 12.927 18.788 1.00 29.66 347 SER A C 1
ATOM 2614 O O . SER A 1 347 ? 89.837 14.026 19.026 1.00 35.28 347 SER A O 1
ATOM 2617 N N . THR A 1 348 ? 89.828 11.790 19.266 1.00 29.78 348 THR A N 1
ATOM 2618 C CA . THR A 1 348 ? 91.085 11.757 20.001 1.00 28.55 348 THR A CA 1
ATOM 2619 C C . THR A 1 348 ? 92.030 10.737 19.363 1.00 28.86 348 THR A C 1
ATOM 2620 O O . THR A 1 348 ? 91.592 9.693 18.872 1.00 26.73 348 THR A O 1
ATOM 2624 N N . PRO A 1 349 ? 93.332 11.059 19.328 1.00 26.34 349 PRO A N 1
ATOM 2625 C CA . PRO A 1 349 ? 94.320 10.158 18.729 1.00 21.56 349 PRO A CA 1
ATOM 2626 C C . PRO A 1 349 ? 94.799 9.078 19.697 1.00 28.05 349 PRO A C 1
ATOM 2627 O O . PRO A 1 349 ? 95.265 9.387 20.795 1.00 28.38 349 PRO A O 1
ATOM 2631 N N . VAL A 1 350 ? 94.670 7.820 19.290 1.00 28.44 350 VAL A N 1
ATOM 2632 C CA . VAL A 1 350 ? 95.219 6.710 20.058 1.00 25.77 350 VAL A CA 1
ATOM 2633 C C . VAL A 1 350 ? 96.396 6.080 19.315 1.00 25.24 350 VAL A C 1
ATOM 2634 O O . VAL A 1 350 ? 96.295 5.737 18.132 1.00 22.95 350 VAL A O 1
ATOM 2638 N N . VAL A 1 351 ? 97.518 5.951 20.016 1.00 28.85 351 VAL A N 1
ATOM 2639 C CA . VAL A 1 351 ? 98.749 5.449 19.420 1.00 25.68 351 VAL A CA 1
ATOM 2640 C C . VAL A 1 351 ? 98.740 3.927 19.323 1.00 22.14 351 VAL A C 1
ATOM 2641 O O . VAL A 1 351 ? 98.411 3.230 20.286 1.00 24.45 351 VAL A O 1
ATOM 2645 N N . VAL A 1 352 ? 99.097 3.420 18.148 1.00 19.56 352 VAL A N 1
ATOM 2646 C CA . VAL A 1 352 ? 99.125 1.985 17.909 1.00 21.26 352 VAL A CA 1
ATOM 2647 C C . VAL A 1 352 ? 100.556 1.460 17.884 1.00 20.63 352 VAL A C 1
ATOM 2648 O O . VAL A 1 352 ? 101.366 1.870 17.055 1.00 20.60 352 VAL A O 1
ATOM 2652 N N . LEU A 1 353 ? 100.860 0.553 18.805 1.00 17.15 353 LEU A N 1
ATOM 2653 C CA . LEU A 1 353 ? 102.165 -0.090 18.844 1.00 14.65 353 LEU A CA 1
ATOM 2654 C C . LEU A 1 353 ? 102.083 -1.455 18.175 1.00 14.91 353 LEU A C 1
ATOM 2655 O O . LEU A 1 353 ? 101.287 -2.307 18.571 1.00 20.11 353 LEU A O 1
ATOM 2660 N N . GLY A 1 354 ? 102.905 -1.656 17.154 1.00 17.48 354 GLY A N 1
ATOM 2661 C CA . GLY A 1 354 ? 102.877 -2.891 16.397 1.00 16.80 354 GLY A CA 1
ATOM 2662 C C . GLY A 1 354 ? 104.053 -3.804 16.674 1.00 16.33 354 GLY A C 1
ATOM 2663 O O . GLY A 1 354 ? 105.158 -3.347 16.961 1.00 16.37 354 GLY A O 1
ATOM 2664 N N . GLN A 1 355 ? 103.802 -5.105 16.588 1.00 18.43 355 GLN A N 1
ATOM 2665 C CA . GLN A 1 355 ? 104.846 -6.111 16.727 1.00 19.26 355 GLN A CA 1
ATOM 2666 C C . GLN A 1 355 ? 104.634 -7.213 15.701 1.00 17.98 355 GLN A C 1
ATOM 2667 O O . GLN A 1 355 ? 103.520 -7.695 15.527 1.00 17.81 355 GLN A O 1
ATOM 2673 N N . ALA A 1 356 ? 105.705 -7.608 15.023 1.00 20.34 356 ALA A N 1
ATOM 2674 C CA . ALA A 1 356 ? 105.615 -8.629 13.988 1.00 19.30 356 ALA A CA 1
ATOM 2675 C C . ALA A 1 356 ? 106.606 -9.759 14.233 1.00 18.92 356 ALA A C 1
ATOM 2676 O O . ALA A 1 356 ? 107.788 -9.515 14.479 1.00 19.67 356 ALA A O 1
ATOM 2678 N N . LYS A 1 357 ? 106.127 -10.997 14.163 1.00 16.11 357 LYS A N 1
ATOM 2679 C CA . LYS A 1 357 ? 107.016 -12.143 14.325 1.00 20.78 357 LYS A CA 1
ATOM 2680 C C . LYS A 1 357 ? 106.694 -13.277 13.358 1.00 17.38 357 LYS A C 1
ATOM 2681 O O . LYS A 1 357 ? 105.651 -13.921 13.461 1.00 21.54 357 LYS A O 1
ATOM 2687 N N . CYS A 1 358 ? 107.605 -13.515 12.420 1.00 20.58 358 CYS A N 1
ATOM 2688 C CA . CYS A 1 358 ? 107.426 -14.558 11.419 1.00 18.26 358 CYS A CA 1
ATOM 2689 C C . CYS A 1 358 ? 108.006 -15.889 11.886 1.00 24.30 358 CYS A C 1
ATOM 2690 O O . CYS A 1 358 ? 109.180 -16.182 11.656 1.00 27.17 358 CYS A O 1
ATOM 2693 N N . ILE A 1 359 ? 107.176 -16.688 12.547 1.00 25.16 359 ILE A N 1
ATOM 2694 C CA . ILE A 1 359 ? 107.575 -18.018 12.988 1.00 21.72 359 ILE A CA 1
ATOM 2695 C C . ILE A 1 359 ? 106.834 -19.067 12.173 1.00 21.39 359 ILE A C 1
ATOM 2696 O O . ILE A 1 359 ? 106.007 -18.728 11.327 1.00 23.16 359 ILE A O 1
ATOM 2701 N N . GLN A 1 360 ? 107.139 -20.337 12.426 1.00 23.51 360 GLN A N 1
ATOM 2702 C CA . GLN A 1 360 ? 106.429 -21.438 11.786 1.00 21.96 360 GLN A CA 1
ATOM 2703 C C . GLN A 1 360 ? 104.936 -21.317 12.055 1.00 23.62 360 GLN A C 1
ATOM 2704 O O . GLN A 1 360 ? 104.529 -21.065 13.189 1.00 28.85 360 GLN A O 1
ATOM 2710 N N . PRO A 1 361 ? 104.113 -21.485 11.008 1.00 23.69 361 PRO A N 1
ATOM 2711 C CA . PRO A 1 361 ? 102.652 -21.416 11.130 1.00 21.59 361 PRO A CA 1
ATOM 2712 C C . PRO A 1 361 ? 102.120 -22.380 12.188 1.00 23.82 361 PRO A C 1
ATOM 2713 O O . PRO A 1 361 ? 101.069 -22.129 12.777 1.00 23.63 361 PRO A O 1
ATOM 2717 N N . THR A 1 362 ? 102.850 -23.466 12.424 1.00 26.14 362 THR A N 1
ATOM 2718 C CA . THR A 1 362 ? 102.482 -24.437 13.448 1.00 24.07 362 THR A CA 1
ATOM 2719 C C . THR A 1 362 ? 102.975 -24.006 14.829 1.00 22.75 362 THR A C 1
ATOM 2720 O O . THR A 1 362 ? 102.412 -24.404 15.848 1.00 24.72 362 THR A O 1
ATOM 2724 N N . SER A 1 363 ? 104.026 -23.191 14.856 1.00 20.59 363 SER A N 1
ATOM 2725 C CA . SER A 1 363 ? 104.575 -22.693 16.113 1.00 20.72 363 SER A CA 1
ATOM 2726 C C . SER A 1 363 ? 103.630 -21.694 16.767 1.00 22.49 363 SER A C 1
ATOM 2727 O O . SER A 1 363 ? 102.715 -21.179 16.125 1.00 24.92 363 SER A O 1
ATOM 2730 N N . SER A 1 364 ? 103.859 -21.417 18.046 1.00 22.20 364 SER A N 1
ATOM 2731 C CA . SER A 1 364 ? 102.959 -20.558 18.803 1.00 22.03 364 SER A CA 1
ATOM 2732 C C . SER A 1 364 ? 103.690 -19.403 19.487 1.00 21.08 364 SER A C 1
ATOM 2733 O O . SER A 1 364 ? 104.892 -19.479 19.742 1.00 24.16 364 SER A O 1
ATOM 2736 N N . VAL A 1 365 ? 102.952 -18.336 19.779 1.00 17.13 365 VAL A N 1
ATOM 2737 C CA . VAL A 1 365 ? 103.510 -17.164 20.447 1.00 16.28 365 VAL A CA 1
ATOM 2738 C C . VAL A 1 365 ? 103.241 -17.204 21.950 1.00 20.18 365 VAL A C 1
ATOM 2739 O O . VAL A 1 365 ? 102.094 -17.314 22.384 1.00 19.32 365 VAL A O 1
ATOM 2743 N N . SER A 1 366 ? 104.309 -17.107 22.736 1.00 19.94 366 SER A N 1
ATOM 2744 C CA . SER A 1 366 ? 104.229 -17.232 24.188 1.00 19.35 366 SER A CA 1
ATOM 2745 C C . SER A 1 366 ? 103.625 -15.988 24.841 1.00 18.89 366 SER A C 1
ATOM 2746 O O . SER A 1 366 ? 103.622 -14.913 24.244 1.00 20.36 366 SER A O 1
ATOM 2749 N N . PRO A 1 367 ? 103.101 -16.135 26.073 1.00 20.75 367 PRO A N 1
ATOM 2750 C CA . PRO A 1 367 ? 102.580 -14.991 26.832 1.00 21.14 367 PRO A CA 1
ATOM 2751 C C . PRO A 1 367 ? 103.638 -13.923 27.114 1.00 23.90 367 PRO A C 1
ATOM 2752 O O . PRO A 1 367 ? 103.303 -12.741 27.210 1.00 21.14 367 PRO A O 1
ATOM 2756 N N . GLU A 1 368 ? 104.896 -14.335 27.247 1.00 24.75 368 GLU A N 1
ATOM 2757 C CA . GLU A 1 368 ? 105.986 -13.387 27.454 1.00 21.32 368 GLU A CA 1
ATOM 2758 C C . GLU A 1 368 ? 106.145 -12.482 26.236 1.00 19.16 368 GLU A C 1
ATOM 2759 O O . GLU A 1 368 ? 106.328 -11.269 26.365 1.00 20.60 368 GLU A O 1
ATOM 2765 N N . GLN A 1 369 ? 106.063 -13.087 25.056 1.00 18.00 369 GLN A N 1
ATOM 2766 C CA . GLN A 1 369 ? 106.246 -12.372 23.799 1.00 20.23 369 GLN A CA 1
ATOM 2767 C C . GLN A 1 369 ? 105.184 -11.299 23.564 1.00 19.74 369 GLN A C 1
ATOM 2768 O O . GLN A 1 369 ? 105.486 -10.230 23.034 1.00 21.13 369 GLN A O 1
ATOM 2774 N N . VAL A 1 370 ? 103.945 -11.577 23.961 1.00 20.27 370 VAL A N 1
ATOM 2775 C CA . VAL A 1 370 ? 102.886 -10.578 23.843 1.00 22.32 370 VAL A CA 1
ATOM 2776 C C . VAL A 1 370 ? 102.992 -9.553 24.971 1.00 20.72 370 VAL A C 1
ATOM 2777 O O . VAL A 1 370 ? 102.764 -8.356 24.765 1.00 21.65 370 VAL A O 1
ATOM 2784 N N . ALA A 1 371 ? 103.370 -10.022 26.158 1.00 22.26 371 ALA A N 1
ATOM 2785 C CA . ALA A 1 371 ? 103.532 -9.137 27.305 1.00 20.94 371 ALA A CA 1
ATOM 2786 C C . ALA A 1 371 ? 104.639 -8.112 27.074 1.00 25.40 371 ALA A C 1
ATOM 2787 O O . ALA A 1 371 ? 104.616 -7.027 27.655 1.00 27.19 371 ALA A O 1
ATOM 2789 N N . ARG A 1 372 ? 105.604 -8.455 26.226 1.00 24.34 372 ARG A N 1
ATOM 2790 C CA . ARG A 1 372 ? 106.691 -7.534 25.911 1.00 21.57 372 ARG A CA 1
ATOM 2791 C C . ARG A 1 372 ? 106.172 -6.316 25.156 1.00 23.68 372 ARG A C 1
ATOM 2792 O O . ARG A 1 372 ? 106.749 -5.230 25.231 1.00 24.87 372 ARG A O 1
ATOM 2800 N N . VAL A 1 373 ? 105.075 -6.503 24.432 1.00 21.23 373 VAL A N 1
ATOM 2801 C CA . VAL A 1 373 ? 104.459 -5.417 23.687 1.00 22.71 373 VAL A CA 1
ATOM 2802 C C . VAL A 1 373 ? 103.413 -4.719 24.549 1.00 23.84 373 VAL A C 1
ATOM 2803 O O . VAL A 1 373 ? 103.261 -3.498 24.491 1.00 26.88 373 VAL A O 1
ATOM 2807 N N . VAL A 1 374 ? 102.699 -5.501 25.353 1.00 22.31 374 VAL A N 1
ATOM 2808 C CA . VAL A 1 374 ? 101.679 -4.950 26.241 1.00 24.05 374 VAL A CA 1
ATOM 2809 C C . VAL A 1 374 ? 102.286 -4.021 27.295 1.00 22.90 374 VAL A C 1
ATOM 2810 O O . VAL A 1 374 ? 101.717 -2.977 27.616 1.00 27.77 374 VAL A O 1
ATOM 2814 N N . ALA A 1 375 ? 103.450 -4.396 27.815 1.00 21.05 375 ALA A N 1
ATOM 2815 C CA . ALA A 1 375 ? 104.124 -3.608 28.845 1.00 24.94 375 ALA A CA 1
ATOM 2816 C C . ALA A 1 375 ? 104.507 -2.216 28.347 1.00 26.26 375 ALA A C 1
ATOM 2817 O O . ALA A 1 375 ? 104.623 -1.276 29.132 1.00 27.49 375 ALA A O 1
ATOM 2819 N N . ARG A 1 376 ? 104.701 -2.093 27.038 1.00 24.85 376 ARG A N 1
ATOM 2820 C CA . ARG A 1 376 ? 105.070 -0.820 26.430 1.00 28.96 376 ARG A CA 1
ATOM 2821 C C . ARG A 1 376 ? 103.880 0.130 26.324 1.00 27.40 376 ARG A C 1
ATOM 2822 O O . ARG A 1 376 ? 104.052 1.336 26.145 1.00 30.96 376 ARG A O 1
ATOM 2830 N N . LEU A 1 377 ? 102.675 -0.418 26.437 1.00 25.13 377 LEU A N 1
ATOM 2831 C CA . LEU A 1 377 ? 101.460 0.367 26.253 1.00 20.79 377 LEU A CA 1
ATOM 2832 C C . LEU A 1 377 ? 101.136 1.259 27.446 1.00 24.68 377 LEU A C 1
ATOM 2833 O O . LEU A 1 377 ? 101.222 0.837 28.599 1.00 27.90 377 LEU A O 1
ATOM 2838 N N . ARG A 1 378 ? 100.765 2.500 27.151 1.00 26.22 378 ARG A N 1
ATOM 2839 C CA . ARG A 1 378 ? 100.258 3.420 28.157 1.00 24.34 378 ARG A CA 1
ATOM 2840 C C . ARG A 1 378 ? 98.757 3.553 27.960 1.00 23.48 378 ARG A C 1
ATOM 2841 O O . ARG A 1 378 ? 98.188 2.925 27.068 1.00 24.26 378 ARG A O 1
ATOM 2849 N N . ARG A 1 379 ? 98.109 4.365 28.788 1.00 30.97 379 ARG A N 1
ATOM 2850 C CA . ARG A 1 379 ? 96.689 4.629 28.599 1.00 34.12 379 ARG A CA 1
ATOM 2851 C C . ARG A 1 379 ? 96.485 5.480 27.350 1.00 31.62 379 ARG A C 1
ATOM 2852 O O . ARG A 1 379 ? 97.200 6.458 27.127 1.00 28.88 379 ARG A O 1
ATOM 2860 N N . GLY A 1 380 ? 95.514 5.093 26.532 1.00 31.45 380 GLY A N 1
ATOM 2861 C CA . GLY A 1 380 ? 95.274 5.767 25.271 1.00 27.78 380 GLY A CA 1
ATOM 2862 C C . GLY A 1 380 ? 96.071 5.133 24.151 1.00 25.21 380 GLY A C 1
ATOM 2863 O O . GLY A 1 380 ? 96.053 5.606 23.017 1.00 28.14 380 GLY A O 1
ATOM 2864 N N . TRP A 1 381 ? 96.783 4.059 24.478 1.00 28.72 381 TRP A N 1
ATOM 2865 C CA . TRP A 1 381 ? 97.544 3.309 23.489 1.00 25.80 381 TRP A CA 1
ATOM 2866 C C . TRP A 1 381 ? 96.951 1.920 23.311 1.00 24.49 381 TRP A C 1
ATOM 2867 O O . TRP A 1 381 ? 96.441 1.328 24.262 1.00 23.10 381 TRP A O 1
ATOM 2878 N N . ILE A 1 382 ? 97.013 1.404 22.089 1.00 24.32 382 ILE A N 1
ATOM 2879 C CA . ILE A 1 382 ? 96.626 0.023 21.832 1.00 22.78 382 ILE A CA 1
ATOM 2880 C C . ILE A 1 382 ? 97.763 -0.701 21.127 1.00 21.74 382 ILE A C 1
ATOM 2881 O O . ILE A 1 382 ? 98.663 -0.069 20.577 1.00 21.89 382 ILE A O 1
ATOM 2886 N N . GLY A 1 383 ? 97.723 -2.027 21.146 1.00 21.32 383 GLY A N 1
ATOM 2887 C CA . GLY A 1 383 ? 98.759 -2.817 20.510 1.00 21.32 383 GLY A CA 1
ATOM 2888 C C . GLY A 1 383 ? 98.219 -3.685 19.393 1.00 20.27 383 GLY A C 1
ATOM 2889 O O . GLY A 1 383 ? 97.007 -3.828 19.239 1.00 23.59 383 GLY A O 1
ATOM 2890 N N . VAL A 1 384 ? 99.123 -4.256 18.605 1.00 22.36 384 VAL A N 1
ATOM 2891 C CA . VAL A 1 384 ? 98.744 -5.212 17.571 1.00 17.66 384 VAL A CA 1
ATOM 2892 C C . VAL A 1 384 ? 99.890 -6.187 17.294 1.00 18.12 384 VAL A C 1
ATOM 2893 O O . VAL A 1 384 ? 101.028 -5.779 17.067 1.00 22.50 384 VAL A O 1
ATOM 2897 N N . TYR A 1 385 ? 99.586 -7.480 17.336 1.00 19.80 385 TYR A N 1
ATOM 2898 C CA . TYR A 1 385 ? 100.603 -8.508 17.152 1.00 19.49 385 TYR A CA 1
ATOM 2899 C C . TYR A 1 385 ? 100.308 -9.347 15.912 1.00 14.11 385 TYR A C 1
ATOM 2900 O O . TYR A 1 385 ? 99.333 -10.096 15.873 1.00 15.28 385 TYR A O 1
ATOM 2909 N N . VAL A 1 386 ? 101.161 -9.213 14.903 1.00 17.03 386 VAL A N 1
ATOM 2910 C CA . VAL A 1 386 ? 101.013 -9.945 13.652 1.00 15.20 386 VAL A CA 1
ATOM 2911 C C . VAL A 1 386 ? 102.022 -11.088 13.563 1.00 16.87 386 VAL A C 1
ATOM 2912 O O . VAL A 1 386 ? 103.236 -10.880 13.680 1.00 13.25 386 VAL A O 1
ATOM 2916 N N . THR A 1 387 ? 101.511 -12.297 13.360 1.00 18.88 387 THR A N 1
ATOM 2917 C CA . THR A 1 387 ? 102.363 -13.475 13.266 1.00 19.60 387 THR A CA 1
ATOM 2918 C C . THR A 1 387 ? 101.818 -14.473 12.250 1.00 17.68 387 THR A C 1
ATOM 2919 O O . THR A 1 387 ? 100.616 -14.510 11.982 1.00 15.65 387 THR A O 1
ATOM 2923 N N . THR A 1 388 ? 102.712 -15.273 11.680 1.00 17.68 388 THR A N 1
ATOM 2924 C CA . THR A 1 388 ? 102.326 -16.299 10.720 1.00 18.48 388 THR A CA 1
ATOM 2925 C C . THR A 1 388 ? 101.796 -17.540 11.432 1.00 17.75 388 THR A C 1
ATOM 2926 O O . THR A 1 388 ? 101.121 -18.374 10.829 1.00 16.96 388 THR A O 1
ATOM 2930 N N . GLY A 1 389 ? 102.109 -17.654 12.719 1.00 21.53 389 GLY A N 1
ATOM 2931 C CA . GLY A 1 389 ? 101.661 -18.781 13.516 1.00 20.04 389 GLY A CA 1
ATOM 2932 C C . GLY A 1 389 ? 100.433 -18.450 14.341 1.00 21.06 389 GLY A C 1
ATOM 2933 O O . GLY A 1 389 ? 99.562 -17.700 13.903 1.00 19.54 389 GLY A O 1
ATOM 2934 N N . SER A 1 390 ? 100.366 -19.014 15.542 1.00 24.91 390 SER A N 1
ATOM 2935 C CA . SER A 1 390 ? 99.235 -18.786 16.433 1.00 21.00 390 SER A CA 1
ATOM 2936 C C . SER A 1 390 ? 99.701 -18.262 17.786 1.00 19.09 390 SER A C 1
ATOM 2937 O O . SER A 1 390 ? 100.896 -18.241 18.076 1.00 17.83 390 SER A O 1
ATOM 2940 N N . PHE A 1 391 ? 98.750 -17.834 18.607 1.00 18.31 391 PHE A N 1
ATOM 2941 C CA . PHE A 1 391 ? 99.049 -17.425 19.972 1.00 18.83 391 PHE A CA 1
ATOM 2942 C C . PHE A 1 391 ? 98.667 -18.548 20.927 1.00 20.10 391 PHE A C 1
ATOM 2943 O O . PHE A 1 391 ? 97.605 -19.156 20.786 1.00 19.67 391 PHE A O 1
ATOM 2951 N N . SER A 1 392 ? 99.539 -18.825 21.891 1.00 19.31 392 SER A N 1
ATOM 2952 C CA . SER A 1 392 ? 99.312 -19.901 22.850 1.00 23.12 392 SER A CA 1
ATOM 2953 C C . SER A 1 392 ? 98.058 -19.652 23.676 1.00 23.47 392 SER A C 1
ATOM 2954 O O . SER A 1 392 ? 97.592 -18.518 23.785 1.00 22.63 392 SER A O 1
ATOM 2957 N N . ARG A 1 393 ? 97.516 -20.719 24.254 1.00 25.38 393 ARG A N 1
ATOM 2958 C CA . ARG A 1 393 ? 96.300 -20.617 25.047 1.00 24.70 393 ARG A CA 1
ATOM 2959 C C . ARG A 1 393 ? 96.518 -19.734 26.269 1.00 24.83 393 ARG A C 1
ATOM 2960 O O . ARG A 1 393 ? 95.660 -18.924 26.623 1.00 24.31 393 ARG A O 1
ATOM 2968 N N . GLN A 1 394 ? 97.676 -19.888 26.903 1.00 24.59 394 GLN A N 1
ATOM 2969 C CA . GLN A 1 394 ? 97.999 -19.128 28.103 1.00 21.73 394 GLN A CA 1
ATOM 2970 C C . GLN A 1 394 ? 98.119 -17.636 27.805 1.00 21.60 394 GLN A C 1
ATOM 2971 O O . GLN A 1 394 ? 97.729 -16.800 28.620 1.00 23.29 394 GLN A O 1
ATOM 2977 N N . ALA A 1 395 ? 98.654 -17.310 26.632 1.00 19.24 395 ALA A N 1
ATOM 2978 C CA . ALA A 1 395 ? 98.772 -15.921 26.204 1.00 20.73 395 ALA A CA 1
ATOM 2979 C C . ALA A 1 395 ? 97.396 -15.272 26.106 1.00 22.00 395 ALA A C 1
ATOM 2980 O O . ALA A 1 395 ? 97.158 -14.205 26.674 1.00 22.76 395 ALA A O 1
ATOM 2982 N N . GLN A 1 396 ? 96.493 -15.934 25.389 1.00 21.75 396 GLN A N 1
ATOM 2983 C CA . GLN A 1 396 ? 95.129 -15.450 25.219 1.00 18.44 396 GLN A CA 1
ATOM 2984 C C . GLN A 1 396 ? 94.408 -15.345 26.559 1.00 20.53 396 GLN A C 1
ATOM 2985 O O . GLN A 1 396 ? 93.667 -14.392 26.799 1.00 21.68 396 GLN A O 1
ATOM 2991 N N . VAL A 1 397 ? 94.631 -16.329 27.426 1.00 25.30 397 VAL A N 1
ATOM 2992 C CA . VAL A 1 397 ? 94.040 -16.328 28.761 1.00 23.96 397 VAL A CA 1
ATOM 2993 C C . VAL A 1 397 ? 94.496 -15.113 29.567 1.00 23.23 397 VAL A C 1
ATOM 2994 O O . VAL A 1 397 ? 93.686 -14.435 30.199 1.00 28.56 397 VAL A O 1
ATOM 2998 N N . GLU A 1 398 ? 95.794 -14.832 29.527 1.00 20.80 398 GLU A N 1
ATOM 2999 C CA . GLU A 1 398 ? 96.343 -13.689 30.248 1.00 21.46 398 GLU A CA 1
ATOM 3000 C C . GLU A 1 398 ? 95.908 -12.361 29.630 1.00 20.24 398 GLU A C 1
ATOM 3001 O O . GLU A 1 398 ? 95.832 -11.345 30.320 1.00 20.71 398 GLU A O 1
ATOM 3007 N N . ILE A 1 399 ? 95.621 -12.373 28.331 1.00 23.81 399 ILE A N 1
ATOM 3008 C CA . ILE A 1 399 ? 95.106 -11.185 27.655 1.00 19.67 399 ILE A CA 1
ATOM 3009 C C . ILE A 1 399 ? 93.668 -10.894 28.083 1.00 21.95 399 ILE A C 1
ATOM 3010 O O . ILE A 1 399 ? 93.317 -9.754 28.387 1.00 20.21 399 ILE A O 1
ATOM 3015 N N . ILE A 1 400 ? 92.844 -11.936 28.111 1.00 20.90 400 ILE A N 1
ATOM 3016 C CA . ILE A 1 400 ? 91.445 -11.808 28.508 1.00 24.63 400 ILE A CA 1
ATOM 3017 C C . ILE A 1 400 ? 91.298 -11.438 29.984 1.00 30.08 400 ILE A C 1
ATOM 3018 O O . ILE A 1 400 ? 90.546 -10.526 30.331 1.00 33.00 400 ILE A O 1
ATOM 3023 N N . ASP A 1 401 ? 92.020 -12.148 30.845 1.00 29.62 401 ASP A N 1
ATOM 3024 C CA . ASP A 1 401 ? 91.927 -11.933 32.287 1.00 31.31 401 ASP A CA 1
ATOM 3025 C C . ASP A 1 401 ? 92.385 -10.541 32.709 1.00 33.87 401 ASP A C 1
ATOM 3026 O O . ASP A 1 401 ? 91.654 -9.817 33.385 1.00 37.29 401 ASP A O 1
ATOM 3031 N N . ASP A 1 402 ? 93.595 -10.170 32.304 1.00 29.59 402 ASP A N 1
ATOM 3032 C CA . ASP A 1 402 ? 94.173 -8.894 32.708 1.00 25.90 402 ASP A CA 1
ATOM 3033 C C . ASP A 1 402 ? 93.777 -7.755 31.772 1.00 25.49 402 ASP A C 1
ATOM 3034 O O . ASP A 1 402 ? 94.293 -6.643 31.886 1.00 28.47 402 ASP A O 1
ATOM 3039 N N . GLN A 1 403 ? 92.860 -8.046 30.853 1.00 29.93 403 GLN A N 1
ATOM 3040 C CA . GLN A 1 403 ? 92.314 -7.052 29.929 1.00 29.02 403 GLN A CA 1
ATOM 3041 C C . GLN A 1 403 ? 93.388 -6.319 29.125 1.00 24.61 403 GLN A C 1
ATOM 3042 O O . GLN A 1 403 ? 93.499 -5.095 29.196 1.00 24.44 403 GLN A O 1
ATOM 3048 N N . TYR A 1 404 ? 94.174 -7.071 28.362 1.00 21.75 404 TYR A N 1
ATOM 3049 C CA . TYR A 1 404 ? 95.215 -6.478 27.530 1.00 20.61 404 TYR A CA 1
ATOM 3050 C C . TYR A 1 404 ? 94.633 -5.921 26.235 1.00 17.39 404 TYR A C 1
ATOM 3051 O O . TYR A 1 404 ? 94.067 -6.665 25.435 1.00 19.48 404 TYR A O 1
ATOM 3060 N N . PRO A 1 405 ? 94.771 -4.604 26.027 1.00 22.55 405 PRO A N 1
ATOM 3061 C CA . PRO A 1 405 ? 94.283 -3.950 24.809 1.00 21.72 405 PRO A CA 1
ATOM 3062 C C . PRO A 1 405 ? 95.190 -4.220 23.612 1.00 21.85 405 PRO A C 1
ATOM 3063 O O . PRO A 1 405 ? 95.845 -3.303 23.117 1.00 23.46 405 PRO A O 1
ATOM 3067 N N . VAL A 1 406 ? 95.222 -5.466 23.155 1.00 22.94 406 VAL A N 1
ATOM 3068 C CA . VAL A 1 406 ? 96.061 -5.839 22.024 1.00 18.54 406 VAL A CA 1
ATOM 3069 C C . VAL A 1 406 ? 95.269 -6.608 20.968 1.00 16.58 406 VAL A C 1
ATOM 3070 O O . VAL A 1 406 ? 94.573 -7.576 21.276 1.00 23.46 406 VAL A O 1
ATOM 3074 N N . VAL A 1 407 ? 95.367 -6.158 19.722 1.00 17.85 407 VAL A N 1
ATOM 3075 C CA . VAL A 1 407 ? 94.710 -6.829 18.609 1.00 17.51 407 VAL A CA 1
ATOM 3076 C C . VAL A 1 407 ? 95.567 -7.992 18.125 1.00 17.36 407 VAL A C 1
ATOM 3077 O O . VAL A 1 407 ? 96.753 -7.824 17.843 1.00 18.08 407 VAL A O 1
ATOM 3081 N N . LEU A 1 408 ? 94.963 -9.173 18.035 1.00 17.54 408 LEU A N 1
ATOM 3082 C CA . LEU A 1 408 ? 95.687 -10.368 17.619 1.00 16.24 408 LEU A CA 1
ATOM 3083 C C . LEU A 1 408 ? 95.467 -10.682 16.144 1.00 15.03 408 LEU A C 1
ATOM 3084 O O . LEU A 1 408 ? 94.333 -10.837 15.694 1.00 20.57 408 LEU A O 1
ATOM 3089 N N . ILE A 1 409 ? 96.562 -10.774 15.398 1.00 14.82 409 ILE A N 1
ATOM 3090 C CA . ILE A 1 409 ? 96.510 -11.156 13.992 1.00 14.04 409 ILE A CA 1
ATOM 3091 C C . ILE A 1 409 ? 97.383 -12.384 13.750 1.00 18.31 409 ILE A C 1
ATOM 3092 O O . ILE A 1 409 ? 98.601 -12.276 13.586 1.00 17.65 409 ILE A O 1
ATOM 3097 N N . ALA A 1 410 ? 96.750 -13.554 13.739 1.00 16.93 410 ALA A N 1
ATOM 3098 C CA . ALA A 1 410 ? 97.458 -14.813 13.550 1.00 18.21 410 ALA A CA 1
ATOM 3099 C C . ALA A 1 410 ? 97.518 -15.206 12.076 1.00 20.60 410 ALA A C 1
ATOM 3100 O O . ALA A 1 410 ? 97.242 -14.389 11.198 1.00 18.20 410 ALA A O 1
ATOM 3102 N N . GLY A 1 411 ? 97.869 -16.463 11.820 1.00 18.93 411 GLY A N 1
ATOM 3103 C CA . GLY A 1 411 ? 98.089 -16.952 10.470 1.00 16.85 411 GLY A CA 1
ATOM 3104 C C . GLY A 1 411 ? 96.906 -16.844 9.526 1.00 16.77 411 GLY A C 1
ATOM 3105 O O . GLY A 1 411 ? 97.058 -16.410 8.385 1.00 16.55 411 GLY A O 1
ATOM 3106 N N . GLY A 1 412 ? 95.729 -17.247 9.993 1.00 19.83 412 GLY A N 1
ATOM 3107 C CA . GLY A 1 412 ? 94.531 -17.208 9.173 1.00 16.05 412 GLY A CA 1
ATOM 3108 C C . GLY A 1 412 ? 94.125 -15.795 8.806 1.00 14.82 412 GLY A C 1
ATOM 3109 O O . GLY A 1 412 ? 93.860 -15.494 7.639 1.00 20.40 412 GLY A O 1
ATOM 3110 N N . THR A 1 413 ? 94.080 -14.925 9.810 1.00 14.07 413 THR A N 1
ATOM 3111 C CA . THR A 1 413 ? 93.724 -13.527 9.605 1.00 14.32 413 THR A CA 1
ATOM 3112 C C . THR A 1 413 ? 94.729 -12.843 8.686 1.00 14.79 413 THR A C 1
ATOM 3113 O O . THR A 1 413 ? 94.350 -12.091 7.787 1.00 12.80 413 THR A O 1
ATOM 3117 N N . LEU A 1 414 ? 96.011 -13.115 8.914 1.00 19.32 414 LEU A N 1
ATOM 3118 C CA . LEU A 1 414 ? 97.078 -12.561 8.087 1.00 14.16 414 LEU A CA 1
ATOM 3119 C C . LEU A 1 414 ? 96.944 -13.004 6.635 1.00 14.39 414 LEU A C 1
ATOM 3120 O O . LEU A 1 414 ? 97.053 -12.191 5.722 1.00 15.29 414 LEU A O 1
ATOM 3125 N N . ALA A 1 415 ? 96.707 -14.296 6.431 1.00 13.61 415 ALA A N 1
ATOM 3126 C CA . ALA A 1 415 ? 96.574 -14.851 5.088 1.00 13.58 415 ALA A CA 1
ATOM 3127 C C . ALA A 1 415 ? 95.369 -14.269 4.357 1.00 13.97 415 ALA A C 1
ATOM 3128 O O . ALA A 1 415 ? 95.474 -13.862 3.198 1.00 15.86 415 ALA A O 1
ATOM 3130 N N . ALA A 1 416 ? 94.229 -14.232 5.041 1.00 17.22 416 ALA A N 1
ATOM 3131 C CA . ALA A 1 416 ? 93.003 -13.690 4.462 1.00 19.20 416 ALA A CA 1
ATOM 3132 C C . ALA A 1 416 ? 93.163 -12.216 4.096 1.00 15.21 416 ALA A C 1
ATOM 3133 O O . ALA A 1 416 ? 92.798 -11.791 2.993 1.00 20.29 416 ALA A O 1
ATOM 3135 N N . THR A 1 417 ? 93.717 -11.446 5.028 1.00 13.74 417 THR A N 1
ATOM 3136 C CA . THR A 1 417 ? 93.927 -10.018 4.825 1.00 15.65 417 THR A CA 1
ATOM 3137 C C . THR A 1 417 ? 94.871 -9.762 3.658 1.00 15.18 417 THR A C 1
ATOM 3138 O O . THR A 1 417 ? 94.588 -8.937 2.794 1.00 19.19 417 THR A O 1
ATOM 3142 N N . VAL A 1 418 ? 95.992 -10.478 3.639 1.00 16.40 418 VAL A N 1
ATOM 3143 C CA . VAL A 1 418 ? 96.978 -10.344 2.572 1.00 16.26 418 VAL A CA 1
ATOM 3144 C C . VAL A 1 418 ? 96.378 -10.699 1.213 1.00 16.94 418 VAL A C 1
ATOM 3145 O O . VAL A 1 418 ? 96.596 -9.994 0.227 1.00 18.50 418 VAL A O 1
ATOM 3149 N N . ARG A 1 419 ? 95.610 -11.783 1.170 1.00 20.46 419 ARG A N 1
ATOM 3150 C CA . ARG A 1 419 ? 94.933 -12.186 -0.059 1.00 19.55 419 ARG A CA 1
ATOM 3151 C C . ARG A 1 419 ? 93.961 -11.113 -0.544 1.00 17.82 419 ARG A C 1
ATOM 3152 O O . ARG A 1 419 ? 93.908 -10.807 -1.739 1.00 18.64 419 ARG A O 1
ATOM 3160 N N . ARG A 1 420 ? 93.201 -10.540 0.385 1.00 17.59 420 ARG A N 1
ATOM 3161 C CA . ARG A 1 420 ? 92.273 -9.462 0.048 1.00 18.84 420 ARG A CA 1
ATOM 3162 C C . ARG A 1 420 ? 93.012 -8.249 -0.520 1.00 15.21 420 ARG A C 1
ATOM 3163 O O . ARG A 1 420 ? 92.624 -7.705 -1.555 1.00 18.61 420 ARG A O 1
ATOM 3171 N N . MET A 1 421 ? 94.076 -7.838 0.165 1.00 14.21 421 MET A N 1
ATOM 3172 C CA . MET A 1 421 ? 94.896 -6.703 -0.253 1.00 17.33 421 MET A CA 1
ATOM 3173 C C . MET A 1 421 ? 95.455 -6.904 -1.655 1.00 16.06 421 MET A C 1
ATOM 3174 O O . MET A 1 421 ? 95.362 -6.023 -2.512 1.00 16.56 421 MET A O 1
ATOM 3179 N N . VAL A 1 422 ? 96.039 -8.075 -1.875 1.00 15.78 422 VAL A N 1
ATOM 3180 C CA . VAL A 1 422 ? 96.661 -8.406 -3.148 1.00 18.03 422 VAL A CA 1
ATOM 3181 C C . VAL A 1 422 ? 95.637 -8.465 -4.280 1.00 16.27 422 VAL A C 1
ATOM 3182 O O . VAL A 1 422 ? 95.873 -7.936 -5.368 1.00 15.81 422 VAL A O 1
ATOM 3186 N N . GLN A 1 423 ? 94.495 -9.092 -4.019 1.00 16.33 423 GLN A N 1
ATOM 3187 C CA . GLN A 1 423 ? 93.442 -9.185 -5.026 1.00 16.50 423 GLN A CA 1
ATOM 3188 C C . GLN A 1 423 ? 92.822 -7.826 -5.352 1.00 17.09 423 GLN A C 1
ATOM 3189 O O . GLN A 1 423 ? 92.416 -7.579 -6.487 1.00 16.35 423 GLN A O 1
ATOM 3195 N N . ALA A 1 424 ? 92.760 -6.946 -4.358 1.00 16.86 424 ALA A N 1
ATOM 3196 C CA . ALA A 1 424 ? 92.094 -5.658 -4.529 1.00 14.19 424 ALA A CA 1
ATOM 3197 C C . ALA A 1 424 ? 93.031 -4.534 -4.966 1.00 14.22 424 ALA A C 1
ATOM 3198 O O . ALA A 1 424 ? 92.574 -3.450 -5.327 1.00 13.12 424 ALA A O 1
ATOM 3200 N N . ASN A 1 425 ? 94.337 -4.784 -4.938 1.00 17.49 425 ASN A N 1
ATOM 3201 C CA . ASN A 1 425 ? 95.300 -3.734 -5.265 1.00 15.49 425 ASN A CA 1
ATOM 3202 C C . ASN A 1 425 ? 96.310 -4.075 -6.360 1.00 14.39 425 ASN A C 1
ATOM 3203 O O . ASN A 1 425 ? 96.726 -3.199 -7.117 1.00 12.70 425 ASN A O 1
ATOM 3208 N N . TYR A 1 426 ? 96.701 -5.343 -6.446 1.00 17.78 426 TYR A N 1
ATOM 3209 C CA . TYR A 1 426 ? 97.776 -5.734 -7.352 1.00 15.96 426 TYR A CA 1
ATOM 3210 C C . TYR A 1 426 ? 97.376 -6.823 -8.342 1.00 13.99 426 TYR A C 1
ATOM 3211 O O . TYR A 1 426 ? 98.214 -7.612 -8.777 1.00 17.66 426 TYR A O 1
ATOM 3220 N N . GLY A 1 427 ? 96.096 -6.858 -8.699 1.00 10.53 427 GLY A N 1
ATOM 3221 C CA . GLY A 1 427 ? 95.596 -7.806 -9.678 1.00 13.01 427 GLY A CA 1
ATOM 3222 C C . GLY A 1 427 ? 95.832 -9.259 -9.310 1.00 15.19 427 GLY A C 1
ATOM 3223 O O . GLY A 1 427 ? 95.972 -10.115 -10.185 1.00 15.40 427 GLY A O 1
ATOM 3224 N N . GLY A 1 428 ? 95.884 -9.538 -8.012 1.00 14.13 428 GLY A N 1
ATOM 3225 C CA . GLY A 1 428 ? 96.062 -10.896 -7.534 1.00 16.07 428 GLY A CA 1
ATOM 3226 C C . GLY A 1 428 ? 97.492 -11.391 -7.631 1.00 18.55 428 GLY A C 1
ATOM 3227 O O . GLY A 1 428 ? 97.736 -12.598 -7.669 1.00 21.06 428 GLY A O 1
ATOM 3228 N N . ASP A 1 429 ? 98.440 -10.459 -7.667 1.00 16.79 429 ASP A N 1
ATOM 3229 C CA . ASP A 1 429 ? 99.857 -10.809 -7.719 1.00 19.21 429 ASP A CA 1
ATOM 3230 C C . ASP A 1 429 ? 100.540 -10.555 -6.377 1.00 16.34 429 ASP A C 1
ATOM 3231 O O . ASP A 1 429 ? 100.858 -9.416 -6.030 1.00 18.05 429 ASP A O 1
ATOM 3236 N N . LEU A 1 430 ? 100.753 -11.631 -5.626 1.00 15.65 430 LEU A N 1
ATOM 3237 C CA . LEU A 1 430 ? 101.352 -11.560 -4.298 1.00 14.18 430 LEU A CA 1
ATOM 3238 C C . LEU A 1 430 ? 102.773 -11.003 -4.352 1.00 17.61 430 LEU A C 1
ATOM 3239 O O . LEU A 1 430 ? 103.215 -10.279 -3.447 1.00 20.51 430 LEU A O 1
ATOM 3244 N N . ASP A 1 431 ? 103.479 -11.337 -5.427 1.00 17.31 431 ASP A N 1
ATOM 3245 C CA . ASP A 1 431 ? 104.858 -10.904 -5.606 1.00 17.58 431 ASP A CA 1
ATOM 3246 C C . ASP A 1 431 ? 105.002 -9.387 -5.620 1.00 16.86 431 ASP A C 1
ATOM 3247 O O . ASP A 1 431 ? 106.016 -8.860 -5.172 1.00 20.15 431 ASP A O 1
ATOM 3252 N N . ALA A 1 432 ? 103.999 -8.687 -6.139 1.00 19.11 432 ALA A N 1
ATOM 3253 C CA . ALA A 1 432 ? 104.040 -7.229 -6.171 1.00 18.12 432 ALA A CA 1
ATOM 3254 C C . ALA A 1 432 ? 104.099 -6.669 -4.753 1.00 19.31 432 ALA A C 1
ATOM 3255 O O . ALA A 1 432 ? 104.940 -5.822 -4.438 1.00 22.27 432 ALA A O 1
ATOM 3257 N N . LEU A 1 433 ? 103.214 -7.171 -3.896 1.00 18.87 433 LEU A N 1
ATOM 3258 C CA . LEU A 1 433 ? 103.178 -6.760 -2.498 1.00 16.07 433 LEU A CA 1
ATOM 3259 C C . LEU A 1 433 ? 104.453 -7.154 -1.759 1.00 21.86 433 LEU A C 1
ATOM 3260 O O . LEU A 1 433 ? 105.043 -6.335 -1.047 1.00 22.13 433 LEU A O 1
ATOM 3265 N N . LEU A 1 434 ? 104.880 -8.405 -1.926 1.00 23.45 434 LEU A N 1
ATOM 3266 C CA . LEU A 1 434 ? 106.071 -8.883 -1.223 1.00 19.16 434 LEU A CA 1
ATOM 3267 C C . LEU A 1 434 ? 107.318 -8.080 -1.604 1.00 18.51 434 LEU A C 1
ATOM 3268 O O . LEU A 1 434 ? 108.071 -7.627 -0.735 1.00 22.30 434 LEU A O 1
ATOM 3273 N N . ALA A 1 435 ? 107.520 -7.898 -2.906 1.00 19.07 435 ALA A N 1
ATOM 3274 C CA . ALA A 1 435 ? 108.646 -7.124 -3.415 1.00 21.48 435 ALA A CA 1
ATOM 3275 C C . ALA A 1 435 ? 108.546 -5.667 -2.986 1.00 22.76 435 ALA A C 1
ATOM 3276 O O . ALA A 1 435 ? 109.562 -5.009 -2.763 1.00 32.83 435 ALA A O 1
ATOM 3278 N N . SER A 1 436 ? 107.319 -5.165 -2.878 1.00 21.50 436 SER A N 1
ATOM 3279 C CA . SER A 1 436 ? 107.103 -3.827 -2.341 1.00 22.02 436 SER A CA 1
ATOM 3280 C C . SER A 1 436 ? 107.635 -3.741 -0.913 1.00 21.09 436 SER A C 1
ATOM 3281 O O . SER A 1 436 ? 108.358 -2.804 -0.564 1.00 24.76 436 SER A O 1
ATOM 3284 N N . THR A 1 437 ? 107.284 -4.731 -0.097 1.00 22.57 437 THR A N 1
ATOM 3285 C CA . THR A 1 437 ? 107.729 -4.767 1.295 1.00 23.15 437 THR A CA 1
ATOM 3286 C C . THR A 1 437 ? 109.246 -4.897 1.410 1.00 25.73 437 THR A C 1
ATOM 3287 O O . THR A 1 437 ? 109.862 -4.303 2.297 1.00 24.73 437 THR A O 1
ATOM 3291 N N . VAL A 1 438 ? 109.845 -5.677 0.514 1.00 23.17 438 VAL A N 1
ATOM 3292 C CA . VAL A 1 438 ? 111.295 -5.852 0.515 1.00 21.62 438 VAL A CA 1
ATOM 3293 C C . VAL A 1 438 ? 112.015 -4.569 0.100 1.00 25.28 438 VAL A C 1
ATOM 3294 O O . VAL A 1 438 ? 113.047 -4.209 0.669 1.00 24.14 438 VAL A O 1
ATOM 3298 N N . ASP A 1 439 ? 111.456 -3.872 -0.883 1.00 25.76 439 ASP A N 1
ATOM 3299 C CA . ASP A 1 439 ? 112.105 -2.690 -1.442 1.00 25.44 439 ASP A CA 1
ATOM 3300 C C . ASP A 1 439 ? 111.865 -1.412 -0.642 1.00 28.21 439 ASP A C 1
ATOM 3301 O O . ASP A 1 439 ? 112.640 -0.460 -0.746 1.00 31.11 439 ASP A O 1
ATOM 3306 N N . GLU A 1 440 ? 110.800 -1.380 0.152 1.00 23.31 440 GLU A N 1
ATOM 3307 C CA . GLU A 1 440 ? 110.404 -0.128 0.791 1.00 23.37 440 GLU A CA 1
ATOM 3308 C C . GLU A 1 440 ? 110.455 -0.112 2.321 1.00 24.10 440 GLU A C 1
ATOM 3309 O O . GLU A 1 440 ? 110.003 0.851 2.940 1.00 24.97 440 GLU A O 1
ATOM 3315 N N . TYR A 1 441 ? 111.006 -1.153 2.936 1.00 22.83 441 TYR A N 1
ATOM 3316 C CA . TYR A 1 441 ? 111.018 -1.217 4.398 1.00 24.11 441 TYR A CA 1
ATOM 3317 C C . TYR A 1 441 ? 112.062 -0.296 5.031 1.00 24.62 441 TYR A C 1
ATOM 3318 O O . TYR A 1 441 ? 111.863 0.212 6.134 1.00 25.63 441 TYR A O 1
ATOM 3327 N N . GLY A 1 442 ? 113.171 -0.082 4.330 1.00 24.03 442 GLY A N 1
ATOM 3328 C CA . GLY A 1 442 ? 114.232 0.772 4.832 1.00 23.75 442 GLY A CA 1
ATOM 3329 C C . GLY A 1 442 ? 113.831 2.233 4.913 1.00 25.46 442 GLY A C 1
ATOM 3330 O O . GLY A 1 442 ? 114.210 2.939 5.848 1.00 26.97 442 GLY A O 1
ATOM 3331 N N . ALA A 1 443 ? 113.057 2.686 3.932 1.00 29.77 443 ALA A N 1
ATOM 3332 C CA . ALA A 1 443 ? 112.630 4.081 3.870 1.00 30.75 443 ALA A CA 1
ATOM 3333 C C . ALA A 1 443 ? 111.405 4.346 4.741 1.00 30.88 443 ALA A C 1
ATOM 3334 O O . ALA A 1 443 ? 110.930 5.479 4.830 1.00 34.50 443 ALA A O 1
ATOM 3336 N N . ALA A 1 444 ? 110.897 3.298 5.381 1.00 29.14 444 ALA A N 1
ATOM 3337 C CA . ALA A 1 444 ? 109.736 3.423 6.254 1.00 24.69 444 ALA A CA 1
ATOM 3338 C C . ALA A 1 444 ? 110.168 3.511 7.712 1.00 24.52 444 ALA A C 1
ATOM 3339 O O . ALA A 1 444 ? 109.351 3.381 8.622 1.00 27.89 444 ALA A O 1
ATOM 3341 N N . VAL A 1 445 ? 111.459 3.740 7.926 1.00 27.12 445 VAL A N 1
ATOM 3342 C CA . VAL A 1 445 ? 112.026 3.740 9.268 1.00 22.78 445 VAL A CA 1
ATOM 3343 C C . VAL A 1 445 ? 112.366 5.140 9.769 1.00 29.03 445 VAL A C 1
ATOM 3344 O O . VAL A 1 445 ? 113.111 5.877 9.123 1.00 36.64 445 VAL A O 1
ATOM 3348 N N . THR A 1 446 ? 111.806 5.504 10.919 1.00 24.49 446 THR A N 1
ATOM 3349 C CA . THR A 1 446 ? 112.204 6.721 11.618 1.00 22.99 446 THR A CA 1
ATOM 3350 C C . THR A 1 446 ? 112.567 6.357 13.052 1.00 24.42 446 THR A C 1
ATOM 3351 O O . THR A 1 446 ? 112.183 5.296 13.544 1.00 21.42 446 THR A O 1
ATOM 3355 N N . HIS A 1 447 ? 113.305 7.235 13.721 1.00 26.20 447 HIS A N 1
ATOM 3356 C CA . HIS A 1 447 ? 113.710 6.986 15.099 1.00 24.90 447 HIS A CA 1
ATOM 3357 C C . HIS A 1 447 ? 112.930 7.881 16.057 1.00 22.31 447 HIS A C 1
ATOM 3358 O O . HIS A 1 447 ? 113.430 8.268 17.114 1.00 22.48 447 HIS A O 1
ATOM 3365 N N . ARG A 1 448 ? 111.697 8.204 15.681 1.00 22.52 448 ARG A N 1
ATOM 3366 C CA . ARG A 1 448 ? 110.859 9.082 16.486 1.00 23.06 448 ARG A CA 1
ATOM 3367 C C . ARG A 1 448 ? 110.170 8.318 17.610 1.00 24.37 448 ARG A C 1
ATOM 3368 O O . ARG A 1 448 ? 109.974 7.105 17.522 1.00 23.13 448 ARG A O 1
ATOM 3376 N N . ARG A 1 449 ? 109.808 9.037 18.668 1.00 22.55 449 ARG A N 1
ATOM 3377 C CA . ARG A 1 449 ? 109.027 8.465 19.755 1.00 22.92 449 ARG A CA 1
ATOM 3378 C C . ARG A 1 449 ? 107.634 8.124 19.239 1.00 26.45 449 ARG A C 1
ATOM 3379 O O . ARG A 1 449 ? 107.127 8.797 18.343 1.00 26.15 449 ARG A O 1
ATOM 3387 N N . PRO A 1 450 ? 107.013 7.072 19.797 1.00 26.28 450 PRO A N 1
ATOM 3388 C CA . PRO A 1 450 ? 105.654 6.679 19.408 1.00 26.02 450 PRO A CA 1
ATOM 3389 C C . PRO A 1 450 ? 104.663 7.832 19.551 1.00 28.13 450 PRO A C 1
ATOM 3390 O O . PRO A 1 450 ? 103.817 8.024 18.679 1.00 28.37 450 PRO A O 1
ATOM 3394 N N . GLU A 1 451 ? 104.788 8.591 20.636 1.00 30.59 451 GLU A N 1
ATOM 3395 C CA . GLU A 1 451 ? 103.923 9.738 20.900 1.00 31.77 451 GLU A CA 1
ATOM 3396 C C . GLU A 1 451 ? 103.881 10.707 19.719 1.00 24.55 451 GLU A C 1
ATOM 3397 O O . GLU A 1 451 ? 102.824 11.246 19.376 1.00 31.23 451 GLU A O 1
ATOM 3403 N N . GLU A 1 452 ? 105.033 10.903 19.084 1.00 25.30 452 GLU A N 1
ATOM 3404 C CA . GLU A 1 452 ? 105.154 11.816 17.951 1.00 23.48 452 GLU A CA 1
ATOM 3405 C C . GLU A 1 452 ? 104.208 11.470 16.798 1.00 26.31 452 GLU A C 1
ATOM 3406 O O . GLU A 1 452 ? 103.974 12.298 15.916 1.00 26.09 452 GLU A O 1
ATOM 3412 N N . VAL A 1 453 ? 103.653 10.259 16.814 1.00 28.93 453 VAL A N 1
ATOM 3413 C CA . VAL A 1 453 ? 102.703 9.845 15.783 1.00 24.24 453 VAL A CA 1
ATOM 3414 C C . VAL A 1 453 ? 101.440 10.707 15.819 1.00 25.19 453 VAL A C 1
ATOM 3415 O O . VAL A 1 453 ? 100.670 10.735 14.859 1.00 26.84 453 VAL A O 1
ATOM 3419 N N . ILE A 1 454 ? 101.234 11.414 16.928 1.00 29.55 454 ILE A N 1
ATOM 3420 C CA . ILE A 1 454 ? 100.106 12.331 17.039 1.00 29.82 454 ILE A CA 1
ATOM 3421 C C . ILE A 1 454 ? 100.275 13.505 16.072 1.00 30.50 454 ILE A C 1
ATOM 3422 O O . ILE A 1 454 ? 99.296 14.058 15.568 1.00 31.32 454 ILE A O 1
ATOM 3427 N N . SER A 1 455 ? 101.525 13.860 15.790 1.00 32.25 455 SER A N 1
ATOM 3428 C CA . SER A 1 455 ? 101.821 14.993 14.916 1.00 33.74 455 SER A CA 1
ATOM 3429 C C . SER A 1 455 ? 101.636 14.671 13.432 1.00 32.57 455 SER A C 1
ATOM 3430 O O . SER A 1 455 ? 101.824 15.536 12.576 1.00 31.52 455 SER A O 1
ATOM 3433 N N . LEU A 1 456 ? 101.273 13.429 13.130 1.00 28.66 456 LEU A N 1
ATOM 3434 C CA . LEU A 1 456 ? 101.017 13.030 11.751 1.00 26.33 456 LEU A CA 1
ATOM 3435 C C . LEU A 1 456 ? 99.596 13.390 11.331 1.00 24.63 456 LEU A C 1
ATOM 3436 O O . LEU A 1 456 ? 99.217 13.214 10.173 1.00 29.43 456 LEU A O 1
ATOM 3441 N N . LYS B 1 5 ? 97.233 29.059 -38.544 1.00 43.41 5 LYS B N 1
ATOM 3442 C CA . LYS B 1 5 ? 96.543 28.860 -37.275 1.00 46.87 5 LYS B CA 1
ATOM 3443 C C . LYS B 1 5 ? 97.074 27.632 -36.545 1.00 55.62 5 LYS B C 1
ATOM 3444 O O . LYS B 1 5 ? 96.823 27.449 -35.355 1.00 59.06 5 LYS B O 1
ATOM 3446 N N . ALA B 1 6 ? 97.810 26.793 -37.267 1.00 59.06 6 ALA B N 1
ATOM 3447 C CA . ALA B 1 6 ? 98.375 25.578 -36.691 1.00 55.37 6 ALA B CA 1
ATOM 3448 C C . ALA B 1 6 ? 99.643 25.880 -35.901 1.00 51.67 6 ALA B C 1
ATOM 3449 O O . ALA B 1 6 ? 99.815 25.400 -34.780 1.00 56.52 6 ALA B O 1
ATOM 3451 N N . ASP B 1 7 ? 100.527 26.676 -36.492 1.00 49.79 7 ASP B N 1
ATOM 3452 C CA . ASP B 1 7 ? 101.779 27.049 -35.844 1.00 55.91 7 ASP B CA 1
ATOM 3453 C C . ASP B 1 7 ? 101.523 27.930 -34.626 1.00 55.13 7 ASP B C 1
ATOM 3454 O O . ASP B 1 7 ? 102.204 27.811 -33.606 1.00 54.88 7 ASP B O 1
ATOM 3456 N N . ILE B 1 8 ? 100.534 28.811 -34.741 1.00 53.63 8 ILE B N 1
ATOM 3457 C CA . ILE B 1 8 ? 100.162 29.699 -33.646 1.00 55.13 8 ILE B CA 1
ATOM 3458 C C . ILE B 1 8 ? 99.596 28.909 -32.471 1.00 56.08 8 ILE B C 1
ATOM 3459 O O . ILE B 1 8 ? 99.946 29.160 -31.317 1.00 58.03 8 ILE B O 1
ATOM 3461 N N . ALA B 1 9 ? 98.721 27.954 -32.772 1.00 52.90 9 ALA B N 1
ATOM 3462 C CA . ALA B 1 9 ? 98.124 27.108 -31.745 1.00 54.69 9 ALA B CA 1
ATOM 3463 C C . ALA B 1 9 ? 99.175 26.211 -31.099 1.00 49.94 9 ALA B C 1
ATOM 3464 O O . ALA B 1 9 ? 99.136 25.964 -29.893 1.00 48.92 9 ALA B O 1
ATOM 3466 N N . TRP B 1 10 ? 100.112 25.729 -31.910 1.00 44.96 10 TRP B N 1
ATOM 3467 C CA . TRP B 1 10 ? 101.201 24.898 -31.412 1.00 48.17 10 TRP B CA 1
ATOM 3468 C C . TRP B 1 10 ? 102.084 25.686 -30.451 1.00 41.38 10 TRP B C 1
ATOM 3469 O O . TRP B 1 10 ? 102.420 25.205 -29.367 1.00 37.08 10 TRP B O 1
ATOM 3471 N N . ALA B 1 11 ? 102.449 26.900 -30.853 1.00 45.43 11 ALA B N 1
ATOM 3472 C CA . ALA B 1 11 ? 103.291 27.763 -30.031 1.00 45.84 11 ALA B CA 1
ATOM 3473 C C . ALA B 1 11 ? 102.587 28.171 -28.740 1.00 45.79 11 ALA B C 1
ATOM 3474 O O . ALA B 1 11 ? 103.205 28.226 -27.675 1.00 46.27 11 ALA B O 1
ATOM 3476 N N . ALA B 1 12 ? 101.292 28.454 -28.843 1.00 44.55 12 ALA B N 1
ATOM 3477 C CA . ALA B 1 12 ? 100.496 28.834 -27.681 1.00 40.89 12 ALA B CA 1
ATOM 3478 C C . ALA B 1 12 ? 100.401 27.686 -26.681 1.00 39.47 12 ALA B C 1
ATOM 3479 O O . ALA B 1 12 ? 100.697 27.856 -25.495 1.00 37.74 12 ALA B O 1
ATOM 3481 N N . SER B 1 13 ? 99.991 26.519 -27.169 1.00 40.23 13 SER B N 1
ATOM 3482 C CA . SER B 1 13 ? 99.864 25.333 -26.329 1.00 38.21 13 SER B CA 1
ATOM 3483 C C . SER B 1 13 ? 101.197 24.953 -25.690 1.00 39.98 13 SER B C 1
ATOM 3484 O O . SER B 1 13 ? 101.245 24.562 -24.522 1.00 36.66 13 SER B O 1
ATOM 3486 N N . ALA B 1 14 ? 102.276 25.073 -26.458 1.00 38.98 14 ALA B N 1
ATOM 3487 C CA . ALA B 1 14 ? 103.610 24.777 -25.948 1.00 33.89 14 ALA B CA 1
ATOM 3488 C C . ALA B 1 14 ? 104.003 25.760 -24.849 1.00 34.83 14 ALA B C 1
ATOM 3489 O O . ALA B 1 14 ? 104.568 25.369 -23.825 1.00 33.36 14 ALA B O 1
ATOM 3491 N N . GLU B 1 15 ? 103.695 27.035 -25.070 1.00 39.53 15 GLU B N 1
ATOM 3492 C CA . GLU B 1 15 ? 103.996 28.080 -24.097 1.00 37.50 15 GLU B CA 1
ATOM 3493 C C . GLU B 1 15 ? 103.209 27.870 -22.808 1.00 35.38 15 GLU B C 1
ATOM 3494 O O . GLU B 1 15 ? 103.684 28.195 -21.720 1.00 34.75 15 GLU B O 1
ATOM 3496 N N . VAL B 1 16 ? 102.002 27.328 -22.937 1.00 39.50 16 VAL B N 1
ATOM 3497 C CA . VAL B 1 16 ? 101.182 27.013 -21.772 1.00 33.51 16 VAL B CA 1
ATOM 3498 C C . VAL B 1 16 ? 101.749 25.815 -21.014 1.00 26.67 16 VAL B C 1
ATOM 3499 O O . VAL B 1 16 ? 101.877 25.845 -19.792 1.00 25.02 16 VAL B O 1
ATOM 3503 N N . ALA B 1 17 ? 102.100 24.766 -21.753 1.00 25.62 17 ALA B N 1
ATOM 3504 C CA . ALA B 1 17 ? 102.628 23.543 -21.157 1.00 26.43 17 ALA B CA 1
ATOM 3505 C C . ALA B 1 17 ? 104.050 23.719 -20.631 1.00 25.68 17 ALA B C 1
ATOM 3506 O O . ALA B 1 17 ? 104.578 22.842 -19.948 1.00 20.27 17 ALA B O 1
ATOM 3508 N N . ASN B 1 18 ? 104.666 24.852 -20.954 1.00 29.87 18 ASN B N 1
ATOM 3509 C CA . ASN B 1 18 ? 106.029 25.132 -20.518 1.00 26.59 18 ASN B CA 1
ATOM 3510 C C . ASN B 1 18 ? 106.084 25.766 -19.128 1.00 29.08 18 ASN B C 1
ATOM 3511 O O . ASN B 1 18 ? 107.051 25.577 -18.388 1.00 26.78 18 ASN B O 1
ATOM 3516 N N . LYS B 1 19 ? 105.040 26.512 -18.777 1.00 30.70 19 LYS B N 1
ATOM 3517 C CA . LYS B 1 19 ? 105.004 27.245 -17.513 1.00 25.45 19 LYS B CA 1
ATOM 3518 C C . LYS B 1 19 ? 104.187 26.525 -16.444 1.00 24.46 19 LYS B C 1
ATOM 3519 O O . LYS B 1 19 ? 103.017 26.210 -16.662 1.00 24.51 19 LYS B O 1
ATOM 3525 N N . PRO B 1 20 ? 104.805 26.266 -15.280 1.00 21.28 20 PRO B N 1
ATOM 3526 C CA . PRO B 1 20 ? 104.120 25.652 -14.138 1.00 20.64 20 PRO B CA 1
ATOM 3527 C C . PRO B 1 20 ? 102.985 26.535 -13.632 1.00 21.28 20 PRO B C 1
ATOM 3528 O O . PRO B 1 20 ? 103.226 27.673 -13.231 1.00 21.60 20 PRO B O 1
ATOM 3532 N N . ARG B 1 21 ? 101.764 26.011 -13.657 1.00 20.81 21 ARG B N 1
ATOM 3533 C CA . ARG B 1 21 ? 100.599 26.765 -13.212 1.00 18.17 21 ARG B CA 1
ATOM 3534 C C . ARG B 1 21 ? 100.061 26.168 -11.917 1.00 19.97 21 ARG B C 1
ATOM 3535 O O . ARG B 1 21 ? 99.262 25.231 -11.933 1.00 18.29 21 ARG B O 1
ATOM 3543 N N . LEU B 1 22 ? 100.506 26.724 -10.795 1.00 20.90 22 LEU B N 1
ATOM 3544 C CA . LEU B 1 22 ? 100.221 26.151 -9.486 1.00 18.19 22 LEU B CA 1
ATOM 3545 C C . LEU B 1 22 ? 98.985 26.755 -8.833 1.00 19.06 22 LEU B C 1
ATOM 3546 O O . LEU B 1 22 ? 98.619 27.899 -9.101 1.00 19.98 22 LEU B O 1
ATOM 3551 N N . VAL B 1 23 ? 98.345 25.970 -7.974 1.00 18.60 23 VAL B N 1
ATOM 3552 C CA . VAL B 1 23 ? 97.283 26.474 -7.113 1.00 15.97 23 VAL B CA 1
ATOM 3553 C C . VAL B 1 23 ? 97.363 25.771 -5.762 1.00 14.22 23 VAL B C 1
ATOM 3554 O O . VAL B 1 23 ? 97.471 24.547 -5.694 1.00 16.14 23 VAL B O 1
ATOM 3558 N N . PHE B 1 24 ? 97.336 26.549 -4.685 1.00 15.02 24 PHE B N 1
ATOM 3559 C CA . PHE B 1 24 ? 97.501 25.989 -3.350 1.00 15.89 24 PHE B CA 1
ATOM 3560 C C . PHE B 1 24 ? 96.169 25.872 -2.621 1.00 16.81 24 PHE B C 1
ATOM 3561 O O . PHE B 1 24 ? 95.199 26.546 -2.966 1.00 17.49 24 PHE B O 1
ATOM 3569 N N . VAL B 1 25 ? 96.130 25.008 -1.612 1.00 16.78 25 VAL B N 1
ATOM 3570 C CA . VAL B 1 25 ? 94.944 24.858 -0.779 1.00 17.94 25 VAL B CA 1
ATOM 3571 C C . VAL B 1 25 ? 94.690 26.140 0.005 1.00 17.68 25 VAL B C 1
ATOM 3572 O O . VAL B 1 25 ? 95.557 26.607 0.743 1.00 18.79 25 VAL B O 1
ATOM 3576 N N . GLY B 1 26 ? 93.503 26.711 -0.168 1.00 17.12 26 GLY B N 1
ATOM 3577 C CA . GLY B 1 26 ? 93.141 27.933 0.525 1.00 18.83 26 GLY B CA 1
ATOM 3578 C C . GLY B 1 26 ? 93.144 29.146 -0.383 1.00 18.71 26 GLY B C 1
ATOM 3579 O O . GLY B 1 26 ? 92.630 30.204 -0.018 1.00 21.57 26 GLY B O 1
ATOM 3580 N N . ASP B 1 27 ? 93.728 28.993 -1.568 1.00 20.42 27 ASP B N 1
ATOM 3581 C CA . ASP B 1 27 ? 93.770 30.070 -2.552 1.00 19.08 27 ASP B CA 1
ATOM 3582 C C . ASP B 1 27 ? 92.369 30.463 -3.006 1.00 18.40 27 ASP B C 1
ATOM 3583 O O . ASP B 1 27 ? 91.550 29.607 -3.341 1.00 16.45 27 ASP B O 1
ATOM 3588 N N . GLU B 1 28 ? 92.104 31.764 -3.013 1.00 20.35 28 GLU B N 1
ATOM 3589 C CA . GLU B 1 28 ? 90.804 32.282 -3.418 1.00 20.67 28 GLU B CA 1
ATOM 3590 C C . GLU B 1 28 ? 90.793 32.614 -4.905 1.00 19.68 28 GLU B C 1
ATOM 3591 O O . GLU B 1 28 ? 91.678 33.308 -5.404 1.00 21.37 28 GLU B O 1
ATOM 3597 N N . LEU B 1 29 ? 89.784 32.110 -5.607 1.00 18.44 29 LEU B N 1
ATOM 3598 C CA . LEU B 1 29 ? 89.685 32.277 -7.049 1.00 18.09 29 LEU B CA 1
ATOM 3599 C C . LEU B 1 29 ? 88.369 32.944 -7.427 1.00 26.37 29 LEU B C 1
ATOM 3600 O O . LEU B 1 29 ? 87.311 32.583 -6.912 1.00 28.22 29 LEU B O 1
ATOM 3605 N N . ARG B 1 30 ? 88.440 33.917 -8.329 1.00 26.24 30 ARG B N 1
ATOM 3606 C CA . ARG B 1 30 ? 87.244 34.586 -8.823 1.00 26.44 30 ARG B CA 1
ATOM 3607 C C . ARG B 1 30 ? 86.535 33.706 -9.839 1.00 28.28 30 ARG B C 1
ATOM 3608 O O . ARG B 1 30 ? 87.083 33.403 -10.899 1.00 28.19 30 ARG B O 1
ATOM 3616 N N . TYR B 1 31 ? 85.314 33.294 -9.516 1.00 26.79 31 TYR B N 1
ATOM 3617 C CA . TYR B 1 31 ? 84.547 32.458 -10.428 1.00 24.69 31 TYR B CA 1
ATOM 3618 C C . TYR B 1 31 ? 83.433 33.231 -11.122 1.00 25.60 31 TYR B C 1
ATOM 3619 O O . TYR B 1 31 ? 82.465 33.656 -10.492 1.00 22.90 31 TYR B O 1
ATOM 3628 N N . ALA B 1 32 ? 83.590 33.414 -12.427 1.00 30.92 32 ALA B N 1
ATOM 3629 C CA . ALA B 1 32 ? 82.547 33.998 -13.256 1.00 31.70 32 ALA B CA 1
ATOM 3630 C C . ALA B 1 32 ? 82.295 33.068 -14.436 1.00 30.86 32 ALA B C 1
ATOM 3631 O O . ALA B 1 32 ? 83.146 32.919 -15.311 1.00 31.19 32 ALA B O 1
ATOM 3633 N N . GLN B 1 33 ? 81.126 32.434 -14.445 1.00 33.01 33 GLN B N 1
ATOM 3634 C CA . GLN B 1 33 ? 80.788 31.445 -15.465 1.00 29.35 33 GLN B CA 1
ATOM 3635 C C . GLN B 1 33 ? 80.790 32.030 -16.876 1.00 37.09 33 GLN B C 1
ATOM 3636 O O . GLN B 1 33 ? 80.984 31.307 -17.854 1.00 36.80 33 GLN B O 1
ATOM 3638 N N . GLY B 1 34 ? 80.574 33.338 -16.975 1.00 36.39 34 GLY B N 1
ATOM 3639 C CA . GLY B 1 34 ? 80.531 34.010 -18.261 1.00 34.64 34 GLY B CA 1
ATOM 3640 C C . GLY B 1 34 ? 81.817 34.734 -18.615 1.00 36.97 34 GLY B C 1
ATOM 3641 O O . GLY B 1 34 ? 81.872 35.467 -19.602 1.00 35.86 34 GLY B O 1
ATOM 3642 N N . ALA B 1 35 ? 82.856 34.527 -17.812 1.00 39.37 35 ALA B N 1
ATOM 3643 C CA . ALA B 1 35 ? 84.144 35.174 -18.041 1.00 29.80 35 ALA B CA 1
ATOM 3644 C C . ALA B 1 35 ? 84.909 34.504 -19.176 1.00 31.14 35 ALA B C 1
ATOM 3645 O O . ALA B 1 35 ? 84.382 33.631 -19.863 1.00 33.85 35 ALA B O 1
ATOM 3647 N N . ASN B 1 36 ? 86.157 34.921 -19.367 1.00 30.82 36 ASN B N 1
ATOM 3648 C CA . ASN B 1 36 ? 87.002 34.350 -20.408 1.00 27.00 36 ASN B CA 1
ATOM 3649 C C . ASN B 1 36 ? 88.088 33.449 -19.833 1.00 28.90 36 ASN B C 1
ATOM 3650 O O . ASN B 1 36 ? 88.119 33.186 -18.630 1.00 30.97 36 ASN B O 1
ATOM 3655 N N . GLN B 1 37 ? 88.981 32.982 -20.699 1.00 29.87 37 GLN B N 1
ATOM 3656 C CA . GLN B 1 37 ? 90.043 32.073 -20.289 1.00 27.68 37 GLN B CA 1
ATOM 3657 C C . GLN B 1 37 ? 91.418 32.656 -20.593 1.00 25.00 37 GLN B C 1
ATOM 3658 O O . GLN B 1 37 ? 92.427 31.954 -20.530 1.00 24.50 37 GLN B O 1
ATOM 3664 N N . ARG B 1 38 ? 91.452 33.944 -20.921 1.00 31.62 38 ARG B N 1
ATOM 3665 C CA . ARG B 1 38 ? 92.698 34.606 -21.294 1.00 34.03 38 ARG B CA 1
ATOM 3666 C C . ARG B 1 38 ? 93.296 35.403 -20.137 1.00 31.97 38 ARG B C 1
ATOM 3667 O O . ARG B 1 38 ? 94.484 35.281 -19.838 1.00 30.75 38 ARG B O 1
ATOM 3669 N N . ASP B 1 39 ? 92.468 36.218 -19.492 1.00 32.98 39 ASP B N 1
ATOM 3670 C CA . ASP B 1 39 ? 92.923 37.056 -18.387 1.00 31.52 39 ASP B CA 1
ATOM 3671 C C . ASP B 1 39 ? 93.329 36.218 -17.181 1.00 30.56 39 ASP B C 1
ATOM 3672 O O . ASP B 1 39 ? 92.574 35.356 -16.732 1.00 30.47 39 ASP B O 1
ATOM 3677 N N . VAL B 1 40 ? 94.525 36.477 -16.662 1.00 33.02 40 VAL B N 1
ATOM 3678 C CA . VAL B 1 40 ? 95.042 35.735 -15.518 1.00 28.32 40 VAL B CA 1
ATOM 3679 C C . VAL B 1 40 ? 94.367 36.166 -14.219 1.00 28.27 40 VAL B C 1
ATOM 3680 O O . VAL B 1 40 ? 94.189 35.361 -13.305 1.00 24.66 40 VAL B O 1
ATOM 3684 N N . GLU B 1 41 ? 93.984 37.437 -14.149 1.00 30.53 41 GLU B N 1
ATOM 3685 C CA . GLU B 1 41 ? 93.364 37.988 -12.951 1.00 28.24 41 GLU B CA 1
ATOM 3686 C C . GLU B 1 41 ? 91.996 38.573 -13.276 1.00 32.19 41 GLU B C 1
ATOM 3687 O O . GLU B 1 41 ? 91.804 39.185 -14.328 1.00 33.14 41 GLU B O 1
ATOM 3693 N N . LEU B 1 42 ? 91.045 38.379 -12.370 1.00 30.79 42 LEU B N 1
ATOM 3694 C CA . LEU B 1 42 ? 89.690 38.876 -12.566 1.00 24.77 42 LEU B CA 1
ATOM 3695 C C . LEU B 1 42 ? 89.137 39.454 -11.269 1.00 22.65 42 LEU B C 1
ATOM 3696 O O . LEU B 1 42 ? 88.923 38.726 -10.300 1.00 24.48 42 LEU B O 1
ATOM 3701 N N . ASP B 1 43 ? 88.918 40.766 -11.260 1.00 22.49 43 ASP B N 1
ATOM 3702 C CA . ASP B 1 43 ? 88.378 41.471 -10.098 1.00 22.25 43 ASP B CA 1
ATOM 3703 C C . ASP B 1 43 ? 89.222 41.285 -8.836 1.00 24.91 43 ASP B C 1
ATOM 3704 O O . ASP B 1 43 ? 88.687 41.069 -7.749 1.00 27.71 43 ASP B O 1
ATOM 3709 N N . GLY B 1 44 ? 90.540 41.368 -8.987 1.00 23.18 44 GLY B N 1
ATOM 3710 C CA . GLY B 1 44 ? 91.444 41.306 -7.853 1.00 23.38 44 GLY B CA 1
ATOM 3711 C C . GLY B 1 44 ? 91.793 39.901 -7.398 1.00 26.57 44 GLY B C 1
ATOM 3712 O O . GLY B 1 44 ? 92.472 39.721 -6.386 1.00 32.69 44 GLY B O 1
ATOM 3713 N N . PHE B 1 45 ? 91.331 38.902 -8.142 1.00 28.96 45 PHE B N 1
ATOM 3714 C CA . PHE B 1 45 ? 91.623 37.509 -7.820 1.00 25.25 45 PHE B CA 1
ATOM 3715 C C . PHE B 1 45 ? 92.058 36.740 -9.060 1.00 25.65 45 PHE B C 1
ATOM 3716 O O . PHE B 1 45 ? 91.807 37.170 -10.185 1.00 26.45 45 PHE B O 1
ATOM 3724 N N . VAL B 1 46 ? 92.713 35.603 -8.849 1.00 24.11 46 VAL B N 1
ATOM 3725 C CA . VAL B 1 46 ? 93.113 34.740 -9.952 1.00 20.83 46 VAL B CA 1
ATOM 3726 C C . VAL B 1 46 ? 91.882 34.193 -10.664 1.00 26.19 46 VAL B C 1
ATOM 3727 O O . VAL B 1 46 ? 91.011 33.587 -10.039 1.00 27.50 46 VAL B O 1
ATOM 3731 N N . ASN B 1 47 ? 91.811 34.422 -11.972 1.00 25.17 47 ASN B N 1
ATOM 3732 C CA . ASN B 1 47 ? 90.691 33.950 -12.775 1.00 22.16 47 ASN B CA 1
ATOM 3733 C C . ASN B 1 47 ? 90.611 32.428 -12.784 1.00 20.92 47 ASN B C 1
ATOM 3734 O O . ASN B 1 47 ? 91.558 31.750 -13.183 1.00 20.56 47 ASN B O 1
ATOM 3739 N N . TYR B 1 48 ? 89.475 31.904 -12.333 1.00 22.04 48 TYR B N 1
ATOM 3740 C CA . TYR B 1 48 ? 89.260 30.464 -12.240 1.00 19.88 48 TYR B CA 1
ATOM 3741 C C . TYR B 1 48 ? 89.403 29.770 -13.590 1.00 18.54 48 TYR B C 1
ATOM 3742 O O . TYR B 1 48 ? 90.053 28.730 -13.698 1.00 19.98 48 TYR B O 1
ATOM 3751 N N . HIS B 1 49 ? 88.791 30.351 -14.616 1.00 20.21 49 HIS B N 1
ATOM 3752 C CA . HIS B 1 49 ? 88.753 29.728 -15.934 1.00 20.35 49 HIS B CA 1
ATOM 3753 C C . HIS B 1 49 ? 90.098 29.762 -16.651 1.00 20.48 49 HIS B C 1
ATOM 3754 O O . HIS B 1 49 ? 90.350 28.951 -17.541 1.00 20.35 49 HIS B O 1
ATOM 3761 N N . TRP B 1 50 ? 90.960 30.696 -16.266 1.00 21.60 50 TRP B N 1
ATOM 3762 C CA . TRP B 1 50 ? 92.314 30.722 -16.802 1.00 20.54 50 TRP B CA 1
ATOM 3763 C C . TRP B 1 50 ? 93.155 29.633 -16.150 1.00 20.01 50 TRP B C 1
ATOM 3764 O O . TRP B 1 50 ? 93.951 28.965 -16.810 1.00 21.11 50 TRP B O 1
ATOM 3775 N N . LEU B 1 51 ? 92.975 29.466 -14.845 1.00 15.45 51 LEU B N 1
ATOM 3776 C CA . LEU B 1 51 ? 93.719 28.473 -14.083 1.00 15.81 51 LEU B CA 1
ATOM 3777 C C . LEU B 1 51 ? 93.331 27.056 -14.488 1.00 16.74 51 LEU B C 1
ATOM 3778 O O . LEU B 1 51 ? 94.192 26.195 -14.669 1.00 20.75 51 LEU B O 1
ATOM 3783 N N . THR B 1 52 ? 92.032 26.822 -14.635 1.00 17.68 52 THR B N 1
ATOM 3784 C CA . THR B 1 52 ? 91.525 25.487 -14.936 1.00 15.44 52 THR B CA 1
ATOM 3785 C C . THR B 1 52 ? 91.609 25.141 -16.419 1.00 21.43 52 THR B C 1
ATOM 3786 O O . THR B 1 52 ? 91.764 23.975 -16.783 1.00 21.48 52 THR B O 1
ATOM 3790 N N . SER B 1 53 ? 91.505 26.154 -17.272 1.00 21.06 53 SER B N 1
ATOM 3791 C CA . SER B 1 53 ? 91.542 25.937 -18.713 1.00 21.99 53 SER B CA 1
ATOM 3792 C C . SER B 1 53 ? 92.026 27.179 -19.452 1.00 26.39 53 SER B C 1
ATOM 3793 O O . SER B 1 53 ? 91.221 27.934 -19.996 1.00 27.12 53 SER B O 1
ATOM 3796 N N . PRO B 1 54 ? 93.351 27.391 -19.476 1.00 27.18 54 PRO B N 1
ATOM 3797 C CA . PRO B 1 54 ? 93.940 28.549 -20.158 1.00 28.28 54 PRO B CA 1
ATOM 3798 C C . PRO B 1 54 ? 93.642 28.532 -21.654 1.00 26.67 54 PRO B C 1
ATOM 3799 O O . PRO B 1 54 ? 93.612 27.462 -22.264 1.00 28.08 54 PRO B O 1
ATOM 3803 N N . GLY B 1 55 ? 93.424 29.710 -22.231 1.00 27.97 55 GLY B N 1
ATOM 3804 C CA . GLY B 1 55 ? 93.023 29.829 -23.622 1.00 22.92 55 GLY B CA 1
ATOM 3805 C C . GLY B 1 55 ? 94.056 29.347 -24.622 1.00 21.83 55 GLY B C 1
ATOM 3806 O O . GLY B 1 55 ? 93.723 29.048 -25.768 1.00 31.63 55 GLY B O 1
ATOM 3807 N N . GLY B 1 56 ? 95.311 29.270 -24.190 1.00 20.99 56 GLY B N 1
ATOM 3808 C CA . GLY B 1 56 ? 96.390 28.833 -25.057 1.00 23.45 56 GLY B CA 1
ATOM 3809 C C . GLY B 1 56 ? 96.259 27.385 -25.489 1.00 25.57 56 GLY B C 1
ATOM 3810 O O . GLY B 1 56 ? 96.856 26.967 -26.481 1.00 29.14 56 GLY B O 1
ATOM 3811 N N . LEU B 1 57 ? 95.472 26.618 -24.742 1.00 27.48 57 LEU B N 1
ATOM 3812 C CA . LEU B 1 57 ? 95.255 25.209 -25.047 1.00 24.71 57 LEU B CA 1
ATOM 3813 C C . LEU B 1 57 ? 94.114 25.022 -26.042 1.00 23.63 57 LEU B C 1
ATOM 3814 O O . LEU B 1 57 ? 94.036 24.001 -26.725 1.00 26.00 57 LEU B O 1
ATOM 3819 N N . GLY B 1 58 ? 93.229 26.010 -26.116 1.00 22.06 58 GLY B N 1
ATOM 3820 C CA . GLY B 1 58 ? 92.097 25.955 -27.022 1.00 22.35 58 GLY B CA 1
ATOM 3821 C C . GLY B 1 58 ? 91.049 24.958 -26.571 1.00 24.14 58 GLY B C 1
ATOM 3822 O O . GLY B 1 58 ? 90.199 24.535 -27.354 1.00 33.59 58 GLY B O 1
ATOM 3823 N N . LEU B 1 59 ? 91.112 24.584 -25.298 1.00 26.14 59 LEU B N 1
ATOM 3824 C CA . LEU B 1 59 ? 90.176 23.623 -24.731 1.00 27.18 59 LEU B CA 1
ATOM 3825 C C . LEU B 1 59 ? 88.979 24.337 -24.112 1.00 20.36 59 LEU B C 1
ATOM 3826 O O . LEU B 1 59 ? 89.099 25.478 -23.666 1.00 23.46 59 LEU B O 1
ATOM 3831 N N . PRO B 1 60 ? 87.816 23.669 -24.093 1.00 21.16 60 PRO B N 1
ATOM 3832 C CA . PRO B 1 60 ? 86.605 24.227 -23.482 1.00 21.56 60 PRO B CA 1
ATOM 3833 C C . PRO B 1 60 ? 86.774 24.481 -21.985 1.00 25.74 60 PRO B C 1
ATOM 3834 O O . PRO B 1 60 ? 87.748 24.027 -21.384 1.00 26.97 60 PRO B O 1
ATOM 3838 N N . LYS B 1 61 ? 85.828 25.204 -21.396 1.00 22.04 61 LYS B N 1
ATOM 3839 C CA . LYS B 1 61 ? 85.871 25.511 -19.973 1.00 22.41 61 LYS B CA 1
ATOM 3840 C C . LYS B 1 61 ? 85.580 24.289 -19.114 1.00 27.01 61 LYS B C 1
ATOM 3841 O O . LYS B 1 61 ? 84.768 23.439 -19.478 1.00 27.73 61 LYS B O 1
ATOM 3847 N N . VAL B 1 62 ? 86.251 24.208 -17.971 1.00 27.23 62 VAL B N 1
ATOM 3848 C CA . VAL B 1 62 ? 85.874 23.256 -16.939 1.00 23.43 62 VAL B CA 1
ATOM 3849 C C . VAL B 1 62 ? 84.883 23.968 -16.026 1.00 23.46 62 VAL B C 1
ATOM 3850 O O . VAL B 1 62 ? 85.276 24.653 -15.081 1.00 20.82 62 VAL B O 1
ATOM 3854 N N . MET B 1 63 ? 83.598 23.824 -16.332 1.00 26.45 63 MET B N 1
ATOM 3855 C CA . MET B 1 63 ? 82.553 24.540 -15.607 1.00 23.45 63 MET B CA 1
ATOM 3856 C C . MET B 1 63 ? 82.416 24.055 -14.170 1.00 23.23 63 MET B C 1
ATOM 3857 O O . MET B 1 63 ? 82.539 22.864 -13.891 1.00 22.69 63 MET B O 1
ATOM 3862 N N . LEU B 1 64 ? 82.158 24.992 -13.264 1.00 20.80 64 LEU B N 1
ATOM 3863 C CA . LEU B 1 64 ? 82.008 24.671 -11.852 1.00 23.41 64 LEU B CA 1
ATOM 3864 C C . LEU B 1 64 ? 80.621 25.070 -11.357 1.00 24.12 64 LEU B C 1
ATOM 3865 O O . LEU B 1 64 ? 80.482 25.963 -10.522 1.00 28.80 64 LEU B O 1
ATOM 3870 N N . GLU B 1 65 ? 79.595 24.413 -11.886 1.00 25.67 65 GLU B N 1
ATOM 3871 C CA . GLU B 1 65 ? 78.237 24.630 -11.410 1.00 30.45 65 GLU B CA 1
ATOM 3872 C C . GLU B 1 65 ? 78.099 23.989 -10.036 1.00 31.36 65 GLU B C 1
ATOM 3873 O O . GLU B 1 65 ? 78.831 23.054 -9.711 1.00 33.13 65 GLU B O 1
ATOM 3879 N N . ALA B 1 66 ? 77.168 24.496 -9.232 1.00 32.26 66 ALA B N 1
ATOM 3880 C CA . ALA B 1 66 ? 76.973 24.000 -7.872 1.00 29.53 66 ALA B CA 1
ATOM 3881 C C . ALA B 1 66 ? 76.720 22.495 -7.844 1.00 36.76 66 ALA B C 1
ATOM 3882 O O . ALA B 1 66 ? 75.692 22.019 -8.323 1.00 49.85 66 ALA B O 1
ATOM 3884 N N . GLY B 1 67 ? 77.672 21.752 -7.290 1.00 31.39 67 GLY B N 1
ATOM 3885 C CA . GLY B 1 67 ? 77.537 20.313 -7.169 1.00 20.91 67 GLY B CA 1
ATOM 3886 C C . GLY B 1 67 ? 78.687 19.538 -7.782 1.00 20.27 67 GLY B C 1
ATOM 3887 O O . GLY B 1 67 ? 79.853 19.790 -7.482 1.00 18.69 67 GLY B O 1
ATOM 3888 N N . ILE B 1 68 ? 78.351 18.592 -8.650 1.00 24.55 68 ILE B N 1
ATOM 3889 C CA . ILE B 1 68 ? 79.341 17.699 -9.239 1.00 20.49 68 ILE B CA 1
ATOM 3890 C C . ILE B 1 68 ? 79.509 17.950 -10.734 1.00 18.62 68 ILE B C 1
ATOM 3891 O O . ILE B 1 68 ? 78.578 17.764 -11.517 1.00 18.22 68 ILE B O 1
ATOM 3896 N N . ASN B 1 69 ? 80.707 18.374 -11.121 1.00 20.62 69 ASN B N 1
ATOM 3897 C CA . ASN B 1 69 ? 80.999 18.700 -12.510 1.00 19.75 69 ASN B CA 1
ATOM 3898 C C . ASN B 1 69 ? 82.079 17.793 -13.087 1.00 20.20 69 ASN B C 1
ATOM 3899 O O . ASN B 1 69 ? 82.916 17.268 -12.353 1.00 20.52 69 ASN B O 1
ATOM 3904 N N . ALA B 1 70 ? 82.053 17.618 -14.405 1.00 20.07 70 ALA B N 1
ATOM 3905 C CA . ALA B 1 70 ? 83.069 16.839 -15.105 1.00 24.27 70 ALA B CA 1
ATOM 3906 C C . ALA B 1 70 ? 83.033 17.123 -16.603 1.00 26.34 70 ALA B C 1
ATOM 3907 O O . ALA B 1 70 ? 81.968 17.081 -17.219 1.00 22.78 70 ALA B O 1
ATOM 3909 N N . PRO B 1 71 ? 84.200 17.423 -17.192 1.00 25.51 71 PRO B N 1
ATOM 3910 C CA . PRO B 1 71 ? 84.318 17.652 -18.636 1.00 27.19 71 PRO B CA 1
ATOM 3911 C C . PRO B 1 71 ? 84.081 16.372 -19.432 1.00 28.85 71 PRO B C 1
ATOM 3912 O O . PRO B 1 71 ? 83.858 15.312 -18.846 1.00 28.62 71 PRO B O 1
ATOM 3916 N N . ALA B 1 72 ? 84.135 16.475 -20.756 1.00 33.21 72 ALA B N 1
ATOM 3917 C CA . ALA B 1 72 ? 83.913 15.323 -21.623 1.00 35.26 72 ALA B CA 1
ATOM 3918 C C . ALA B 1 72 ? 85.028 14.292 -21.478 1.00 33.63 72 ALA B C 1
ATOM 3919 O O . ALA B 1 72 ? 86.159 14.629 -21.125 1.00 32.64 72 ALA B O 1
ATOM 3921 N N . GLU B 1 73 ? 84.696 13.034 -21.752 1.00 33.82 73 GLU B N 1
ATOM 3922 C CA . GLU B 1 73 ? 85.651 11.940 -21.627 1.00 29.68 73 GLU B CA 1
ATOM 3923 C C . GLU B 1 73 ? 86.756 12.057 -22.674 1.00 31.36 73 GLU B C 1
ATOM 3924 O O . GLU B 1 73 ? 86.486 12.273 -23.855 1.00 31.84 73 GLU B O 1
ATOM 3930 N N . VAL B 1 74 ? 88.000 11.916 -22.230 1.00 34.63 74 VAL B N 1
ATOM 3931 C CA . VAL B 1 74 ? 89.151 12.030 -23.119 1.00 27.30 74 VAL B CA 1
ATOM 3932 C C . VAL B 1 74 ? 89.511 10.687 -23.744 1.00 24.40 74 VAL B C 1
ATOM 3933 O O . VAL B 1 74 ? 89.858 9.737 -23.042 1.00 27.48 74 VAL B O 1
ATOM 3937 N N . VAL B 1 75 ? 89.426 10.614 -25.068 1.00 28.62 75 VAL B N 1
ATOM 3938 C CA . VAL B 1 75 ? 89.778 9.398 -25.788 1.00 23.94 75 VAL B CA 1
ATOM 3939 C C . VAL B 1 75 ? 91.258 9.410 -26.156 1.00 26.72 75 VAL B C 1
ATOM 3940 O O . VAL B 1 75 ? 91.648 9.949 -27.192 1.00 24.86 75 VAL B O 1
ATOM 3944 N N . GLY B 1 76 ? 92.080 8.822 -25.293 1.00 24.40 76 GLY B N 1
ATOM 3945 C CA . GLY B 1 76 ? 93.506 8.740 -25.541 1.00 22.75 76 GLY B CA 1
ATOM 3946 C C . GLY B 1 76 ? 93.834 7.639 -26.529 1.00 22.75 76 GLY B C 1
ATOM 3947 O O . GLY B 1 76 ? 92.935 6.956 -27.018 1.00 23.85 76 GLY B O 1
ATOM 3948 N N . PRO B 1 77 ? 95.128 7.458 -26.828 1.00 26.19 77 PRO B N 1
ATOM 3949 C CA . PRO B 1 77 ? 95.562 6.412 -27.758 1.00 25.88 77 PRO B CA 1
ATOM 3950 C C . PRO B 1 77 ? 95.501 5.038 -27.106 1.00 22.42 77 PRO B C 1
ATOM 3951 O O . PRO B 1 77 ? 95.514 4.022 -27.801 1.00 23.44 77 PRO B O 1
ATOM 3955 N N . ASP B 1 78 ? 95.430 5.014 -25.779 1.00 22.92 78 ASP B N 1
ATOM 3956 C CA . ASP B 1 78 ? 95.381 3.763 -25.034 1.00 23.84 78 ASP B CA 1
ATOM 3957 C C . ASP B 1 78 ? 93.953 3.383 -24.649 1.00 22.90 78 ASP B C 1
ATOM 3958 O O . ASP B 1 78 ? 93.464 2.312 -25.011 1.00 26.37 78 ASP B O 1
ATOM 3963 N N . ARG B 1 79 ? 93.295 4.272 -23.913 1.00 25.03 79 ARG B N 1
ATOM 3964 C CA . ARG B 1 79 ? 91.956 4.035 -23.396 1.00 22.63 79 ARG B CA 1
ATOM 3965 C C . ARG B 1 79 ? 91.210 5.359 -23.353 1.00 21.91 79 ARG B C 1
ATOM 3966 O O . ARG B 1 79 ? 91.772 6.407 -23.667 1.00 24.81 79 ARG B O 1
ATOM 3974 N N . SER B 1 80 ? 89.944 5.306 -22.958 1.00 22.83 80 SER B N 1
ATOM 3975 C CA . SER B 1 80 ? 89.152 6.513 -22.768 1.00 25.02 80 SER B CA 1
ATOM 3976 C C . SER B 1 80 ? 89.115 6.839 -21.278 1.00 23.58 80 SER B C 1
ATOM 3977 O O . SER B 1 80 ? 88.985 5.939 -20.448 1.00 29.04 80 SER B O 1
ATOM 3980 N N . ARG B 1 81 ? 89.236 8.117 -20.933 1.00 23.71 81 ARG B N 1
ATOM 3981 C CA . ARG B 1 81 ? 89.341 8.498 -19.527 1.00 23.44 81 ARG B CA 1
ATOM 3982 C C . ARG B 1 81 ? 88.618 9.794 -19.175 1.00 22.65 81 ARG B C 1
ATOM 3983 O O . ARG B 1 81 ? 88.444 10.676 -20.016 1.00 22.30 81 ARG B O 1
ATOM 3991 N N . ARG B 1 82 ? 88.208 9.896 -17.914 1.00 19.54 82 ARG B N 1
ATOM 3992 C CA . ARG B 1 82 ? 87.648 11.127 -17.378 1.00 19.10 82 ARG B CA 1
ATOM 3993 C C . ARG B 1 82 ? 88.790 12.016 -16.904 1.00 16.84 82 ARG B C 1
ATOM 3994 O O . ARG B 1 82 ? 89.637 11.582 -16.122 1.00 19.65 82 ARG B O 1
ATOM 4002 N N . ALA B 1 83 ? 88.815 13.254 -17.386 1.00 17.73 83 ALA B N 1
ATOM 4003 C CA . ALA B 1 83 ? 89.874 14.194 -17.038 1.00 17.01 83 ALA B CA 1
ATOM 4004 C C . ALA B 1 83 ? 89.940 14.427 -15.532 1.00 14.72 83 ALA B C 1
ATOM 4005 O O . ALA B 1 83 ? 90.964 14.173 -14.898 1.00 15.94 83 ALA B O 1
ATOM 4007 N N . LEU B 1 84 ? 88.836 14.903 -14.967 1.00 14.11 84 LEU B N 1
ATOM 4008 C CA . LEU B 1 84 ? 88.753 15.157 -13.536 1.00 15.68 84 LEU B CA 1
ATOM 4009 C C . LEU B 1 84 ? 87.303 15.329 -13.110 1.00 13.92 84 LEU B C 1
ATOM 4010 O O . LEU B 1 84 ? 86.400 15.366 -13.945 1.00 20.03 84 LEU B O 1
ATOM 4015 N N . ILE B 1 85 ? 87.087 15.429 -11.804 1.00 16.52 85 ILE B N 1
ATOM 4016 C CA . ILE B 1 85 ? 85.776 15.770 -11.273 1.00 16.62 85 ILE B CA 1
ATOM 4017 C C . ILE B 1 85 ? 85.873 17.042 -10.440 1.00 14.14 85 ILE B C 1
ATOM 4018 O O . ILE B 1 85 ? 86.457 17.043 -9.357 1.00 17.72 85 ILE B O 1
ATOM 4023 N N . ALA B 1 86 ? 85.309 18.126 -10.962 1.00 18.29 86 ALA B N 1
ATOM 4024 C CA . ALA B 1 86 ? 85.332 19.412 -10.275 1.00 16.68 86 ALA B CA 1
ATOM 4025 C C . ALA B 1 86 ? 84.112 19.562 -9.375 1.00 14.96 86 ALA B C 1
ATOM 4026 O O . ALA B 1 86 ? 82.982 19.640 -9.854 1.00 13.81 86 ALA B O 1
ATOM 4028 N N . ILE B 1 87 ? 84.349 19.604 -8.069 1.00 17.96 87 ILE B N 1
ATOM 4029 C CA . ILE B 1 87 ? 83.267 19.668 -7.094 1.00 17.26 87 ILE B CA 1
ATOM 4030 C C . ILE B 1 87 ? 83.185 21.031 -6.416 1.00 14.37 87 ILE B C 1
ATOM 4031 O O . ILE B 1 87 ? 84.179 21.533 -5.893 1.00 17.28 87 ILE B O 1
ATOM 4036 N N . ARG B 1 88 ? 81.997 21.628 -6.430 1.00 19.00 88 ARG B N 1
ATOM 4037 C CA . ARG B 1 88 ? 81.782 22.909 -5.766 1.00 19.51 88 ARG B CA 1
ATOM 4038 C C . ARG B 1 88 ? 80.848 22.777 -4.567 1.00 23.36 88 ARG B C 1
ATOM 4039 O O . ARG B 1 88 ? 79.659 22.503 -4.721 1.00 24.53 88 ARG B O 1
ATOM 4047 N N . SER B 1 89 ? 81.397 22.973 -3.372 1.00 27.26 89 SER B N 1
ATOM 4048 C CA . SER B 1 89 ? 80.594 22.991 -2.156 1.00 30.78 89 SER B CA 1
ATOM 4049 C C . SER B 1 89 ? 80.087 24.410 -1.918 1.00 32.99 89 SER B C 1
ATOM 4050 O O . SER B 1 89 ? 80.871 25.327 -1.683 1.00 32.15 89 SER B O 1
ATOM 4053 N N . SER B 1 90 ? 78.770 24.580 -1.979 1.00 40.31 90 SER B N 1
ATOM 4054 C CA . SER B 1 90 ? 78.155 25.910 -1.986 1.00 46.63 90 SER B CA 1
ATOM 4055 C C . SER B 1 90 ? 77.895 26.609 -0.633 1.00 58.27 90 SER B C 1
ATOM 4056 O O . SER B 1 90 ? 78.261 27.775 -0.478 1.00 59.71 90 SER B O 1
ATOM 4059 N N . PRO B 1 91 ? 77.263 25.919 0.340 1.00 64.72 91 PRO B N 1
ATOM 4060 C CA . PRO B 1 91 ? 76.832 26.644 1.546 1.00 66.28 91 PRO B CA 1
ATOM 4061 C C . PRO B 1 91 ? 77.975 27.228 2.382 1.00 71.71 91 PRO B C 1
ATOM 4062 O O . PRO B 1 91 ? 78.929 26.528 2.717 1.00 70.85 91 PRO B O 1
ATOM 4066 N N . TRP B 1 92 ? 77.864 28.513 2.704 1.00 74.17 92 TRP B N 1
ATOM 4067 C CA . TRP B 1 92 ? 78.832 29.194 3.553 1.00 84.36 92 TRP B CA 1
ATOM 4068 C C . TRP B 1 92 ? 78.142 29.571 4.860 1.00 84.07 92 TRP B C 1
ATOM 4069 O O . TRP B 1 92 ? 77.732 30.716 5.056 1.00 76.58 92 TRP B O 1
ATOM 4071 N N . LYS B 1 93 ? 78.010 28.589 5.745 1.00 84.74 93 LYS B N 1
ATOM 4072 C CA . LYS B 1 93 ? 77.185 28.728 6.937 1.00 79.08 93 LYS B CA 1
ATOM 4073 C C . LYS B 1 93 ? 77.966 29.210 8.147 1.00 75.28 93 LYS B C 1
ATOM 4074 O O . LYS B 1 93 ? 77.449 29.993 8.947 1.00 71.75 93 LYS B O 1
ATOM 4076 N N . ALA B 1 94 ? 79.200 28.727 8.280 1.00 70.93 94 ALA B N 1
ATOM 4077 C CA . ALA B 1 94 ? 80.011 28.958 9.474 1.00 76.88 94 ALA B CA 1
ATOM 4078 C C . ALA B 1 94 ? 79.308 28.385 10.699 1.00 78.40 94 ALA B C 1
ATOM 4079 O O . ALA B 1 94 ? 79.518 28.834 11.825 1.00 82.83 94 ALA B O 1
ATOM 4081 N N . GLY B 1 95 ? 78.477 27.377 10.460 1.00 72.62 95 GLY B N 1
ATOM 4082 C CA . GLY B 1 95 ? 77.678 26.770 11.504 1.00 66.83 95 GLY B CA 1
ATOM 4083 C C . GLY B 1 95 ? 76.190 27.026 11.338 1.00 61.49 95 GLY B C 1
ATOM 4084 O O . GLY B 1 95 ? 75.373 26.310 11.910 1.00 55.06 95 GLY B O 1
ATOM 4085 N N . HIS B 1 96 ? 75.832 28.035 10.548 1.00 66.60 96 HIS B N 1
ATOM 4086 C CA . HIS B 1 96 ? 74.427 28.424 10.400 1.00 62.95 96 HIS B CA 1
ATOM 4087 C C . HIS B 1 96 ? 73.673 27.664 9.309 1.00 64.41 96 HIS B C 1
ATOM 4088 O O . HIS B 1 96 ? 72.773 28.213 8.673 1.00 69.44 96 HIS B O 1
ATOM 4090 N N . GLU B 1 97 ? 74.033 26.403 9.100 1.00 61.60 97 GLU B N 1
ATOM 4091 C CA . GLU B 1 97 ? 73.378 25.588 8.083 1.00 58.50 97 GLU B CA 1
ATOM 4092 C C . GLU B 1 97 ? 72.104 24.955 8.630 1.00 55.19 97 GLU B C 1
ATOM 4093 O O . GLU B 1 97 ? 72.053 24.546 9.790 1.00 54.28 97 GLU B O 1
ATOM 4095 N N . THR B 1 98 ? 71.075 24.878 7.792 1.00 49.46 98 THR B N 1
ATOM 4096 C CA . THR B 1 98 ? 69.806 24.284 8.202 1.00 50.80 98 THR B CA 1
ATOM 4097 C C . THR B 1 98 ? 69.685 22.841 7.722 1.00 40.35 98 THR B C 1
ATOM 4098 O O . THR B 1 98 ? 68.725 22.148 8.052 1.00 44.39 98 THR B O 1
ATOM 4102 N N . ASN B 1 99 ? 70.666 22.396 6.944 1.00 33.79 99 ASN B N 1
ATOM 4103 C CA . ASN B 1 99 ? 70.691 21.027 6.447 1.00 28.60 99 ASN B CA 1
ATOM 4104 C C . ASN B 1 99 ? 71.703 20.182 7.214 1.00 26.14 99 ASN B C 1
ATOM 4105 O O . ASN B 1 99 ? 72.907 20.420 7.125 1.00 28.34 99 ASN B O 1
ATOM 4110 N N . PRO B 1 100 ? 71.211 19.192 7.976 1.00 25.45 100 PRO B N 1
ATOM 4111 C CA . PRO B 1 100 ? 72.045 18.323 8.814 1.00 20.08 100 PRO B CA 1
ATOM 4112 C C . PRO B 1 100 ? 73.084 17.556 8.004 1.00 22.84 100 PRO B C 1
ATOM 4113 O O . PRO B 1 100 ? 74.178 17.289 8.502 1.00 30.41 100 PRO B O 1
ATOM 4117 N N . TRP B 1 101 ? 72.742 17.207 6.769 1.00 21.78 101 TRP B N 1
ATOM 4118 C CA . TRP B 1 101 ? 73.661 16.477 5.903 1.00 23.38 101 TRP B CA 1
ATOM 4119 C C . TRP B 1 101 ? 74.379 17.413 4.938 1.00 19.31 101 TRP B C 1
ATOM 4120 O O . TRP B 1 101 ? 74.217 17.314 3.722 1.00 20.18 101 TRP B O 1
ATOM 4131 N N . HIS B 1 102 ? 75.170 18.325 5.494 1.00 22.89 102 HIS B N 1
ATOM 4132 C CA . HIS B 1 102 ? 75.968 19.244 4.694 1.00 19.15 102 HIS B CA 1
ATOM 4133 C C . HIS B 1 102 ? 77.413 18.764 4.632 1.00 17.21 102 HIS B C 1
ATOM 4134 O O . HIS B 1 102 ? 77.840 17.951 5.452 1.00 15.49 102 HIS B O 1
ATOM 4141 N N . ASP B 1 103 ? 78.161 19.271 3.657 1.00 19.72 103 ASP B N 1
ATOM 4142 C CA . ASP B 1 103 ? 79.554 18.874 3.475 1.00 21.40 103 ASP B CA 1
ATOM 4143 C C . ASP B 1 103 ? 80.417 19.287 4.664 1.00 20.40 103 ASP B C 1
ATOM 4144 O O . ASP B 1 103 ? 80.383 20.439 5.099 1.00 20.08 103 ASP B O 1
ATOM 4149 N N . GLU B 1 104 ? 81.186 18.336 5.186 1.00 24.33 104 GLU B N 1
ATOM 4150 C CA . GLU B 1 104 ? 82.080 18.599 6.307 1.00 20.97 104 GLU B CA 1
ATOM 4151 C C . GLU B 1 104 ? 83.526 18.665 5.829 1.00 20.46 104 GLU B C 1
ATOM 4152 O O . GLU B 1 104 ? 83.970 17.822 5.048 1.00 18.31 104 GLU B O 1
ATOM 4158 N N . PHE B 1 105 ? 84.256 19.668 6.305 1.00 21.83 105 PHE B N 1
ATOM 4159 C CA . PHE B 1 105 ? 85.636 19.874 5.883 1.00 19.57 105 PHE B CA 1
ATOM 4160 C C . PHE B 1 105 ? 86.623 19.763 7.039 1.00 19.26 105 PHE B C 1
ATOM 4161 O O . PHE B 1 105 ? 86.531 20.493 8.025 1.00 20.91 105 PHE B O 1
ATOM 4169 N N . ASP B 1 106 ? 87.566 18.837 6.903 1.00 19.22 106 ASP B N 1
ATOM 4170 C CA . ASP B 1 106 ? 88.654 18.687 7.860 1.00 22.41 106 ASP B CA 1
ATOM 4171 C C . ASP B 1 106 ? 89.966 18.657 7.087 1.00 17.66 106 ASP B C 1
ATOM 4172 O O . ASP B 1 106 ? 90.670 17.647 7.066 1.00 21.12 106 ASP B O 1
ATOM 4177 N N . LEU B 1 107 ? 90.282 19.776 6.444 1.00 19.40 107 LEU B N 1
ATOM 4178 C CA . LEU B 1 107 ? 91.446 19.867 5.569 1.00 17.10 107 LEU B CA 1
ATOM 4179 C C . LEU B 1 107 ? 92.762 19.758 6.336 1.00 18.24 107 LEU B C 1
ATOM 4180 O O . LEU B 1 107 ? 93.793 19.406 5.763 1.00 17.90 107 LEU B O 1
ATOM 4185 N N . ASP B 1 108 ? 92.720 20.059 7.631 1.00 20.13 108 ASP B N 1
ATOM 4186 C CA . ASP B 1 108 ? 93.894 19.936 8.488 1.00 19.42 108 ASP B CA 1
ATOM 4187 C C . ASP B 1 108 ? 94.345 18.485 8.614 1.00 18.74 108 ASP B C 1
ATOM 4188 O O . ASP B 1 108 ? 95.518 18.211 8.865 1.00 16.09 108 ASP B O 1
ATOM 4193 N N . HIS B 1 109 ? 93.407 17.559 8.442 1.00 21.39 109 HIS B N 1
ATOM 4194 C CA . HIS B 1 109 ? 93.718 16.136 8.512 1.00 21.51 109 HIS B CA 1
ATOM 4195 C C . HIS B 1 109 ? 93.393 15.423 7.203 1.00 19.70 109 HIS B C 1
ATOM 4196 O O . HIS B 1 109 ? 93.314 14.196 7.161 1.00 26.26 109 HIS B O 1
ATOM 4203 N N . GLY B 1 110 ? 93.202 16.203 6.142 1.00 17.07 110 GLY B N 1
ATOM 4204 C CA . GLY B 1 110 ? 92.974 15.662 4.813 1.00 15.67 110 GLY B CA 1
ATOM 4205 C C . GLY B 1 110 ? 91.747 14.778 4.698 1.00 20.22 110 GLY B C 1
ATOM 4206 O O . GLY B 1 110 ? 91.755 13.787 3.970 1.00 21.66 110 GLY B O 1
ATOM 4207 N N . HIS B 1 111 ? 90.688 15.138 5.414 1.00 16.34 111 HIS B N 1
ATOM 4208 C CA . HIS B 1 111 ? 89.456 14.362 5.392 1.00 19.73 111 HIS B CA 1
ATOM 4209 C C . HIS B 1 111 ? 88.262 15.249 5.059 1.00 21.17 111 HIS B C 1
ATOM 4210 O O . HIS B 1 111 ? 88.054 16.285 5.689 1.00 21.72 111 HIS B O 1
ATOM 4217 N N . VAL B 1 112 ? 87.483 14.847 4.061 1.00 20.69 112 VAL B N 1
ATOM 4218 C CA . VAL B 1 112 ? 86.288 15.601 3.692 1.00 20.41 112 VAL B CA 1
ATOM 4219 C C . VAL B 1 112 ? 85.076 14.686 3.554 1.00 18.99 112 VAL B C 1
ATOM 4220 O O . VAL B 1 112 ? 85.131 13.681 2.854 1.00 13.63 112 VAL B O 1
ATOM 4224 N N . ARG B 1 113 ? 83.985 15.033 4.228 1.00 18.84 113 ARG B N 1
ATOM 4225 C CA . ARG B 1 113 ? 82.737 14.299 4.063 1.00 17.20 113 ARG B CA 1
ATOM 4226 C C . ARG B 1 113 ? 81.844 15.014 3.056 1.00 16.74 113 ARG B C 1
ATOM 4227 O O . ARG B 1 113 ? 81.443 16.157 3.274 1.00 19.59 113 ARG B O 1
ATOM 4235 N N . TYR B 1 114 ? 81.541 14.337 1.952 1.00 13.65 114 TYR B N 1
ATOM 4236 C CA . TYR B 1 114 ? 80.770 14.945 0.871 1.00 15.71 114 TYR B CA 1
ATOM 4237 C C . TYR B 1 114 ? 79.479 14.179 0.597 1.00 16.21 114 TYR B C 1
ATOM 4238 O O . TYR B 1 114 ? 79.446 12.957 0.692 1.00 15.12 114 TYR B O 1
ATOM 4247 N N . PHE B 1 115 ? 78.416 14.900 0.256 1.00 17.49 115 PHE B N 1
ATOM 4248 C CA . PHE B 1 115 ? 77.129 14.267 -0.025 1.00 15.28 115 PHE B CA 1
ATOM 4249 C C . PHE B 1 115 ? 76.694 14.465 -1.474 1.00 16.01 115 PHE B C 1
ATOM 4250 O O . PHE B 1 115 ? 76.912 15.525 -2.060 1.00 18.72 115 PHE B O 1
ATOM 4258 N N . GLY B 1 116 ? 76.073 13.434 -2.040 1.00 14.29 116 GLY B N 1
ATOM 4259 C CA . GLY B 1 116 ? 75.682 13.436 -3.437 1.00 14.26 116 GLY B CA 1
ATOM 4260 C C . GLY B 1 116 ? 74.567 14.402 -3.794 1.00 19.08 116 GLY B C 1
ATOM 4261 O O . GLY B 1 116 ? 74.165 15.237 -2.984 1.00 18.82 116 GLY B O 1
ATOM 4262 N N . ASP B 1 117 ? 74.060 14.278 -5.017 1.00 18.97 117 ASP B N 1
ATOM 4263 C CA . ASP B 1 117 ? 73.069 15.215 -5.537 1.00 20.67 117 ASP B CA 1
ATOM 4264 C C . ASP B 1 117 ? 71.703 14.571 -5.772 1.00 21.01 117 ASP B C 1
ATOM 4265 O O . ASP B 1 117 ? 70.938 15.017 -6.627 1.00 24.70 117 ASP B O 1
ATOM 4270 N N . HIS B 1 118 ? 71.401 13.523 -5.016 1.00 19.23 118 HIS B N 1
ATOM 4271 C CA . HIS B 1 118 ? 70.085 12.903 -5.078 1.00 18.74 118 HIS B CA 1
ATOM 4272 C C . HIS B 1 118 ? 69.080 13.833 -4.406 1.00 22.69 118 HIS B C 1
ATOM 4273 O O . HIS B 1 118 ? 69.348 14.376 -3.334 1.00 21.88 118 HIS B O 1
ATOM 4280 N N . LYS B 1 119 ? 67.928 14.019 -5.043 1.00 24.47 119 LYS B N 1
ATOM 4281 C CA . LYS B 1 119 ? 66.921 14.956 -4.554 1.00 25.66 119 LYS B CA 1
ATOM 4282 C C . LYS B 1 119 ? 65.639 14.229 -4.149 1.00 24.70 119 LYS B C 1
ATOM 4283 O O . LYS B 1 119 ? 65.447 13.068 -4.506 1.00 28.17 119 LYS B O 1
ATOM 4289 N N . PRO B 1 120 ? 64.766 14.901 -3.379 1.00 25.52 120 PRO B N 1
ATOM 4290 C CA . PRO B 1 120 ? 63.469 14.301 -3.041 1.00 29.31 120 PRO B CA 1
ATOM 4291 C C . PRO B 1 120 ? 62.616 14.026 -4.277 1.00 30.54 120 PRO B C 1
ATOM 4292 O O . PRO B 1 120 ? 61.853 13.058 -4.296 1.00 32.59 120 PRO B O 1
ATOM 4296 N N . SER B 1 121 ? 62.750 14.867 -5.298 1.00 28.88 121 SER B N 1
ATOM 4297 C CA . SER B 1 121 ? 61.976 14.715 -6.526 1.00 24.37 121 SER B CA 1
ATOM 4298 C C . SER B 1 121 ? 62.609 13.702 -7.473 1.00 26.13 121 SER B C 1
ATOM 4299 O O . SER B 1 121 ? 62.050 13.392 -8.525 1.00 31.43 121 SER B O 1
ATOM 4302 N N . THR B 1 122 ? 63.780 13.194 -7.101 1.00 28.40 122 THR B N 1
ATOM 4303 C CA . THR B 1 122 ? 64.466 12.198 -7.913 1.00 18.78 122 THR B CA 1
ATOM 4304 C C . THR B 1 122 ? 63.752 10.857 -7.824 1.00 24.78 122 THR B C 1
ATOM 4305 O O . THR B 1 122 ? 63.437 10.382 -6.733 1.00 29.36 122 THR B O 1
ATOM 4309 N N . VAL B 1 123 ? 63.491 10.252 -8.978 1.00 24.64 123 VAL B N 1
ATOM 4310 C CA . VAL B 1 123 ? 62.865 8.938 -9.019 1.00 25.78 123 VAL B CA 1
ATOM 4311 C C . VAL B 1 123 ? 63.855 7.880 -9.498 1.00 22.25 123 VAL B C 1
ATOM 4312 O O . VAL B 1 123 ? 64.388 7.961 -10.605 1.00 27.52 123 VAL B O 1
ATOM 4316 N N . GLY B 1 124 ? 64.111 6.893 -8.647 1.00 24.05 124 GLY B N 1
ATOM 4317 C CA . GLY B 1 124 ? 65.045 5.834 -8.974 1.00 30.85 124 GLY B CA 1
ATOM 4318 C C . GLY B 1 124 ? 66.101 5.635 -7.905 1.00 29.34 124 GLY B C 1
ATOM 4319 O O . GLY B 1 124 ? 66.108 6.327 -6.887 1.00 28.56 124 GLY B O 1
ATOM 4320 N N . LEU B 1 125 ? 66.998 4.683 -8.143 1.00 29.33 125 LEU B N 1
ATOM 4321 C CA . LEU B 1 125 ? 68.054 4.361 -7.192 1.00 25.81 125 LEU B CA 1
ATOM 4322 C C . LEU B 1 125 ? 69.268 5.261 -7.389 1.00 27.79 125 LEU B C 1
ATOM 4323 O O . LEU B 1 125 ? 69.522 5.732 -8.497 1.00 30.01 125 LEU B O 1
ATOM 4328 N N . PRO B 1 126 ? 70.020 5.511 -6.308 1.00 28.50 126 PRO B N 1
ATOM 4329 C CA . PRO B 1 126 ? 71.297 6.222 -6.427 1.00 28.35 126 PRO B CA 1
ATOM 4330 C C . PRO B 1 126 ? 72.319 5.372 -7.178 1.00 21.71 126 PRO B C 1
ATOM 4331 O O . PRO B 1 126 ? 72.550 4.223 -6.801 1.00 32.08 126 PRO B O 1
ATOM 4335 N N . GLY B 1 127 ? 72.922 5.929 -8.224 1.00 24.56 127 GLY B N 1
ATOM 4336 C CA . GLY B 1 127 ? 72.652 7.296 -8.626 1.00 21.36 127 GLY B CA 1
ATOM 4337 C C . GLY B 1 127 ? 72.104 7.426 -10.034 1.00 27.63 127 GLY B C 1
ATOM 4338 O O . GLY B 1 127 ? 72.845 7.322 -11.013 1.00 18.64 127 GLY B O 1
ATOM 4339 N N . GLU B 1 128 ? 70.799 7.654 -10.135 1.00 25.49 128 GLU B N 1
ATOM 4340 C CA . GLU B 1 128 ? 70.170 7.922 -11.422 1.00 24.98 128 GLU B CA 1
ATOM 4341 C C . GLU B 1 128 ? 70.499 9.338 -11.878 1.00 25.98 128 GLU B C 1
ATOM 4342 O O . GLU B 1 128 ? 70.400 9.657 -13.062 1.00 38.92 128 GLU B O 1
ATOM 4348 N N . THR B 1 129 ? 70.890 10.182 -10.929 1.00 25.61 129 THR B N 1
ATOM 4349 C CA . THR B 1 129 ? 71.299 11.548 -11.234 1.00 23.46 129 THR B CA 1
ATOM 4350 C C . THR B 1 129 ? 72.715 11.573 -11.802 1.00 26.32 129 THR B C 1
ATOM 4351 O O . THR B 1 129 ? 73.493 10.642 -11.594 1.00 22.71 129 THR B O 1
ATOM 4355 N N . LYS B 1 130 ? 73.040 12.647 -12.516 1.00 26.40 130 LYS B N 1
ATOM 4356 C CA . LYS B 1 130 ? 74.325 12.770 -13.201 1.00 26.02 130 LYS B CA 1
ATOM 4357 C C . LYS B 1 130 ? 75.513 12.745 -12.240 1.00 20.82 130 LYS B C 1
ATOM 4358 O O . LYS B 1 130 ? 76.469 11.990 -12.438 1.00 25.72 130 LYS B O 1
ATOM 4364 N N . GLY B 1 131 ? 75.442 13.574 -11.203 1.00 20.39 131 GLY B N 1
ATOM 4365 C CA . GLY B 1 131 ? 76.521 13.701 -10.241 1.00 17.28 131 GLY B CA 1
ATOM 4366 C C . GLY B 1 131 ? 76.880 12.404 -9.544 1.00 17.51 131 GLY B C 1
ATOM 4367 O O . GLY B 1 131 ? 78.050 12.019 -9.498 1.00 17.94 131 GLY B O 1
ATOM 4368 N N . ASN B 1 132 ? 75.873 11.728 -8.999 1.00 19.40 132 ASN B N 1
ATOM 4369 C CA . ASN B 1 132 ? 76.087 10.453 -8.324 1.00 18.02 132 ASN B CA 1
ATOM 4370 C C . ASN B 1 132 ? 76.595 9.371 -9.269 1.00 14.39 132 ASN B C 1
ATOM 4371 O O . ASN B 1 132 ? 77.327 8.472 -8.857 1.00 19.14 132 ASN B O 1
ATOM 4376 N N . ARG B 1 133 ? 76.207 9.462 -10.538 1.00 20.06 133 ARG B N 1
ATOM 4377 C CA . ARG B 1 133 ? 76.717 8.541 -11.546 1.00 20.26 133 ARG B CA 1
ATOM 4378 C C . ARG B 1 133 ? 78.205 8.780 -11.765 1.00 16.60 133 ARG B C 1
ATOM 4379 O O . ARG B 1 133 ? 78.992 7.834 -11.843 1.00 15.94 133 ARG B O 1
ATOM 4387 N N . LEU B 1 134 ? 78.582 10.051 -11.861 1.00 19.17 134 LEU B N 1
ATOM 4388 C CA . LEU B 1 134 ? 79.986 10.422 -11.995 1.00 17.36 134 LEU B CA 1
ATOM 4389 C C . LEU B 1 134 ? 80.793 9.932 -10.797 1.00 16.45 134 LEU B C 1
ATOM 4390 O O . LEU B 1 134 ? 81.899 9.415 -10.953 1.00 19.27 134 LEU B O 1
ATOM 4395 N N . LEU B 1 135 ? 80.230 10.091 -9.603 1.00 17.80 135 LEU B N 1
ATOM 4396 C CA . LEU B 1 135 ? 80.903 9.665 -8.378 1.00 15.72 135 LEU B CA 1
ATOM 4397 C C . LEU B 1 135 ? 81.054 8.147 -8.288 1.00 16.03 135 LEU B C 1
ATOM 4398 O O . LEU B 1 135 ? 82.079 7.652 -7.829 1.00 14.65 135 LEU B O 1
ATOM 4403 N N . LEU B 1 136 ? 80.030 7.414 -8.717 1.00 17.08 136 LEU B N 1
ATOM 4404 C CA . LEU B 1 136 ? 80.083 5.954 -8.708 1.00 14.84 136 LEU B CA 1
ATOM 4405 C C . LEU B 1 136 ? 81.098 5.430 -9.721 1.00 17.09 136 LEU B C 1
ATOM 4406 O O . LEU B 1 136 ? 81.926 4.568 -9.404 1.00 18.71 136 LEU B O 1
ATOM 4411 N N . GLU B 1 137 ? 81.030 5.961 -10.939 1.00 19.35 137 GLU B N 1
ATOM 4412 C CA . GLU B 1 137 ? 81.958 5.576 -11.997 1.00 18.85 137 GLU B CA 1
ATOM 4413 C C . GLU B 1 137 ? 83.393 5.944 -11.636 1.00 16.25 137 GLU B C 1
ATOM 4414 O O . GLU B 1 137 ? 84.336 5.263 -12.036 1.00 18.63 137 GLU B O 1
ATOM 4420 N N . ALA B 1 138 ? 83.553 7.023 -10.877 1.00 15.96 138 ALA B N 1
ATOM 4421 C CA . ALA B 1 138 ? 84.869 7.416 -10.392 1.00 15.87 138 ALA B CA 1
ATOM 4422 C C . ALA B 1 138 ? 85.350 6.447 -9.320 1.00 16.55 138 ALA B C 1
ATOM 4423 O O . ALA B 1 138 ? 86.482 5.974 -9.367 1.00 14.41 138 ALA B O 1
ATOM 4425 N N . ALA B 1 139 ? 84.477 6.151 -8.361 1.00 15.43 139 ALA B N 1
ATOM 4426 C CA . ALA B 1 139 ? 84.807 5.260 -7.252 1.00 14.05 139 ALA B CA 1
ATOM 4427 C C . ALA B 1 139 ? 85.169 3.865 -7.744 1.00 15.03 139 ALA B C 1
ATOM 4428 O O . ALA B 1 139 ? 85.937 3.151 -7.098 1.00 12.42 139 ALA B O 1
ATOM 4430 N N . ARG B 1 140 ? 84.608 3.481 -8.886 1.00 13.86 140 ARG B N 1
ATOM 4431 C CA . ARG B 1 140 ? 84.976 2.227 -9.535 1.00 13.84 140 ARG B CA 1
ATOM 4432 C C . ARG B 1 140 ? 86.476 2.192 -9.837 1.00 16.15 140 ARG B C 1
ATOM 4433 O O . ARG B 1 140 ? 87.116 1.143 -9.745 1.00 13.31 140 ARG B O 1
ATOM 4441 N N . LEU B 1 141 ? 87.034 3.349 -10.180 1.00 17.08 141 LEU B N 1
ATOM 4442 C CA . LEU B 1 141 ? 88.444 3.447 -10.541 1.00 14.40 141 LEU B CA 1
ATOM 4443 C C . LEU B 1 141 ? 89.336 3.789 -9.347 1.00 16.07 141 LEU B C 1
ATOM 4444 O O . LEU B 1 141 ? 90.485 3.354 -9.278 1.00 14.80 141 LEU B O 1
ATOM 4449 N N . HIS B 1 142 ? 88.804 4.572 -8.413 1.00 14.50 142 HIS B N 1
ATOM 4450 C CA . HIS B 1 142 ? 89.535 4.931 -7.203 1.00 12.15 142 HIS B CA 1
ATOM 4451 C C . HIS B 1 142 ? 89.829 3.688 -6.375 1.00 16.57 142 HIS B C 1
ATOM 4452 O O . HIS B 1 142 ? 90.824 3.629 -5.653 1.00 16.82 142 HIS B O 1
ATOM 4459 N N . ALA B 1 143 ? 88.953 2.696 -6.489 1.00 13.57 143 ALA B N 1
ATOM 4460 C CA . ALA B 1 143 ? 89.187 1.399 -5.875 1.00 13.98 143 ALA B CA 1
ATOM 4461 C C . ALA B 1 143 ? 89.570 0.391 -6.952 1.00 12.62 143 ALA B C 1
ATOM 4462 O O . ALA B 1 143 ? 89.205 -0.782 -6.877 1.00 14.39 143 ALA B O 1
ATOM 4464 N N . GLY B 1 144 ? 90.301 0.864 -7.957 1.00 14.98 144 GLY B N 1
ATOM 4465 C CA . GLY B 1 144 ? 90.776 0.012 -9.031 1.00 13.95 144 GLY B CA 1
ATOM 4466 C C . GLY B 1 144 ? 91.703 -1.070 -8.516 1.00 12.55 144 GLY B C 1
ATOM 4467 O O . GLY B 1 144 ? 92.518 -0.827 -7.627 1.00 13.72 144 GLY B O 1
ATOM 4468 N N . THR B 1 145 ? 91.579 -2.267 -9.080 1.00 13.50 145 THR B N 1
ATOM 4469 C CA . THR B 1 145 ? 92.320 -3.428 -8.597 1.00 14.59 145 THR B CA 1
ATOM 4470 C C . THR B 1 145 ? 93.723 -3.531 -9.188 1.00 13.53 145 THR B C 1
ATOM 4471 O O . THR B 1 145 ? 94.503 -4.400 -8.800 1.00 15.45 145 THR B O 1
ATOM 4475 N N . THR B 1 146 ? 94.037 -2.655 -10.136 1.00 17.62 146 THR B N 1
ATOM 4476 C CA . THR B 1 146 ? 95.367 -2.617 -10.735 1.00 12.50 146 THR B CA 1
ATOM 4477 C C . THR B 1 146 ? 95.843 -1.180 -10.873 1.00 12.48 146 THR B C 1
ATOM 4478 O O . THR B 1 146 ? 95.059 -0.242 -10.735 1.00 11.33 146 THR B O 1
ATOM 4482 N N . ARG B 1 147 ? 97.132 -1.010 -11.148 1.00 16.98 147 ARG B N 1
ATOM 4483 C CA . ARG B 1 147 ? 97.686 0.316 -11.378 1.00 14.74 147 ARG B CA 1
ATOM 4484 C C . ARG B 1 147 ? 97.099 0.916 -12.650 1.00 13.91 147 ARG B C 1
ATOM 4485 O O . ARG B 1 147 ? 96.878 2.122 -12.734 1.00 18.25 147 ARG B O 1
ATOM 4493 N N . GLU B 1 148 ? 96.841 0.059 -13.632 1.00 18.62 148 GLU B N 1
ATOM 4494 C CA . GLU B 1 148 ? 96.271 0.488 -14.904 1.00 20.44 148 GLU B CA 1
ATOM 4495 C C . GLU B 1 148 ? 94.883 1.103 -14.734 1.00 22.01 148 GLU B C 1
ATOM 4496 O O . GLU B 1 148 ? 94.536 2.067 -15.418 1.00 18.25 148 GLU B O 1
ATOM 4502 N N . GLU B 1 149 ? 94.092 0.542 -13.825 1.00 18.28 149 GLU B N 1
ATOM 4503 C CA . GLU B 1 149 ? 92.763 1.077 -13.548 1.00 14.33 149 GLU B CA 1
ATOM 4504 C C . GLU B 1 149 ? 92.846 2.387 -12.777 1.00 13.60 149 GLU B C 1
ATOM 4505 O O . GLU B 1 149 ? 92.100 3.326 -13.052 1.00 18.17 149 GLU B O 1
ATOM 4511 N N . ARG B 1 150 ? 93.760 2.445 -11.813 1.00 15.81 150 ARG B N 1
ATOM 4512 C CA . ARG B 1 150 ? 93.940 3.644 -11.000 1.00 15.72 150 ARG B CA 1
ATOM 4513 C C . ARG B 1 150 ? 94.546 4.789 -11.806 1.00 15.32 150 ARG B C 1
ATOM 4514 O O . ARG B 1 150 ? 94.447 5.952 -11.416 1.00 12.88 150 ARG B O 1
ATOM 4522 N N . LEU B 1 151 ? 95.172 4.451 -12.930 1.00 18.32 151 LEU B N 1
ATOM 4523 C CA . LEU B 1 151 ? 95.712 5.452 -13.845 1.00 18.21 151 LEU B CA 1
ATOM 4524 C C . LEU B 1 151 ? 94.589 6.269 -14.465 1.00 14.32 151 LEU B C 1
ATOM 4525 O O . LEU B 1 151 ? 94.757 7.450 -14.767 1.00 13.77 151 LEU B O 1
ATOM 4530 N N . LEU B 1 152 ? 93.440 5.626 -14.648 1.00 17.85 152 LEU B N 1
ATOM 4531 C CA . LEU B 1 152 ? 92.301 6.239 -15.318 1.00 15.48 152 LEU B CA 1
ATOM 4532 C C . LEU B 1 152 ? 91.434 7.040 -14.356 1.00 12.81 152 LEU B C 1
ATOM 4533 O O . LEU B 1 152 ? 90.607 7.845 -14.781 1.00 14.47 152 LEU B O 1
ATOM 4538 N N . ALA B 1 153 ? 91.626 6.810 -13.060 1.00 13.74 153 ALA B N 1
ATOM 4539 C CA . ALA B 1 153 ? 90.813 7.450 -12.030 1.00 13.81 153 ALA B CA 1
ATOM 4540 C C . ALA B 1 153 ? 90.932 8.970 -12.056 1.00 16.10 153 ALA B C 1
ATOM 4541 O O . ALA B 1 153 ? 92.020 9.517 -11.874 1.00 14.58 153 ALA B O 1
ATOM 4543 N N . PRO B 1 154 ? 89.804 9.657 -12.288 1.00 16.31 154 PRO B N 1
ATOM 4544 C CA . PRO B 1 154 ? 89.775 11.122 -12.300 1.00 14.14 154 PRO B CA 1
ATOM 4545 C C . PRO B 1 154 ? 89.874 11.698 -10.892 1.00 17.70 154 PRO B C 1
ATOM 4546 O O . PRO B 1 154 ? 89.087 11.325 -10.022 1.00 19.90 154 PRO B O 1
ATOM 4550 N N . PRO B 1 155 ? 90.843 12.596 -10.666 1.00 21.72 155 PRO B N 1
ATOM 4551 C CA . PRO B 1 155 ? 90.998 13.245 -9.361 1.00 16.88 155 PRO B CA 1
ATOM 4552 C C . PRO B 1 155 ? 89.822 14.161 -9.045 1.00 14.13 155 PRO B C 1
ATOM 4553 O O . PRO B 1 155 ? 89.339 14.871 -9.925 1.00 16.54 155 PRO B O 1
ATOM 4557 N N . LEU B 1 156 ? 89.364 14.133 -7.799 1.00 16.63 156 LEU B N 1
ATOM 4558 C CA . LEU B 1 156 ? 88.288 15.015 -7.365 1.00 15.70 156 LEU B CA 1
ATOM 4559 C C . LEU B 1 156 ? 88.852 16.337 -6.861 1.00 12.79 156 LEU B C 1
ATOM 4560 O O . LEU B 1 156 ? 89.304 16.431 -5.720 1.00 16.37 156 LEU B O 1
ATOM 4565 N N . PHE B 1 157 ? 88.835 17.353 -7.718 1.00 14.52 157 PHE B N 1
ATOM 4566 C CA . PHE B 1 157 ? 89.263 18.688 -7.317 1.00 15.75 157 PHE B CA 1
ATOM 4567 C C . PHE B 1 157 ? 88.157 19.382 -6.534 1.00 15.31 157 PHE B C 1
ATOM 4568 O O . PHE B 1 157 ? 87.053 19.584 -7.042 1.00 17.53 157 PHE B O 1
ATOM 4576 N N . LEU B 1 158 ? 88.462 19.743 -5.293 1.00 15.11 158 LEU B N 1
ATOM 4577 C CA . LEU B 1 158 ? 87.465 20.301 -4.392 1.00 14.81 158 LEU B CA 1
ATOM 4578 C C . LEU B 1 158 ? 87.480 21.825 -4.390 1.00 14.08 158 LEU B C 1
ATOM 4579 O O . LEU B 1 158 ? 88.537 22.448 -4.325 1.00 16.40 158 LEU B O 1
ATOM 4584 N N . PHE B 1 159 ? 86.293 22.415 -4.468 1.00 18.94 159 PHE B N 1
ATOM 4585 C CA . PHE B 1 159 ? 86.143 23.861 -4.391 1.00 17.91 159 PHE B CA 1
ATOM 4586 C C . PHE B 1 159 ? 85.034 24.208 -3.407 1.00 19.28 159 PHE B C 1
ATOM 4587 O O . PHE B 1 159 ? 83.970 23.593 -3.418 1.00 21.69 159 PHE B O 1
ATOM 4595 N N . ARG B 1 160 ? 85.288 25.192 -2.552 1.00 23.10 160 ARG B N 1
ATOM 4596 C CA . ARG B 1 160 ? 84.309 25.598 -1.551 1.00 23.49 160 ARG B CA 1
ATOM 4597 C C . ARG B 1 160 ? 84.029 27.094 -1.625 1.00 28.72 160 ARG B C 1
ATOM 4598 O O . ARG B 1 160 ? 84.932 27.910 -1.456 1.00 27.17 160 ARG B O 1
ATOM 4606 N N . ALA B 1 161 ? 82.772 27.446 -1.880 1.00 28.91 161 ALA B N 1
ATOM 4607 C CA . ALA B 1 161 ? 82.364 28.844 -1.961 1.00 32.27 161 ALA B CA 1
ATOM 4608 C C . ALA B 1 161 ? 82.567 29.553 -0.626 1.00 39.78 161 ALA B C 1
ATOM 4609 O O . ALA B 1 161 ? 81.866 29.277 0.347 1.00 45.11 161 ALA B O 1
ATOM 4611 N N . VAL B 1 162 ? 83.534 30.464 -0.590 1.00 48.53 162 VAL B N 1
ATOM 4612 C CA . VAL B 1 162 ? 83.879 31.177 0.636 1.00 48.55 162 VAL B CA 1
ATOM 4613 C C . VAL B 1 162 ? 83.815 32.689 0.439 1.00 55.10 162 VAL B C 1
ATOM 4614 O O . VAL B 1 162 ? 84.339 33.219 -0.541 1.00 55.20 162 VAL B O 1
ATOM 4618 N N . THR B 1 163 ? 83.165 33.375 1.375 1.00 55.49 163 THR B N 1
ATOM 4619 C CA . THR B 1 163 ? 83.082 34.831 1.353 1.00 61.01 163 THR B CA 1
ATOM 4620 C C . THR B 1 163 ? 84.464 35.461 1.515 1.00 58.15 163 THR B C 1
ATOM 4621 O O . THR B 1 163 ? 85.128 35.269 2.534 1.00 62.62 163 THR B O 1
ATOM 4625 N N . VAL B 1 164 ? 84.890 36.213 0.505 1.00 54.29 164 VAL B N 1
ATOM 4626 C CA . VAL B 1 164 ? 86.214 36.828 0.511 1.00 53.43 164 VAL B CA 1
ATOM 4627 C C . VAL B 1 164 ? 86.171 38.273 0.998 1.00 59.61 164 VAL B C 1
ATOM 4628 O O . VAL B 1 164 ? 85.099 38.853 1.160 1.00 58.53 164 VAL B O 1
ATOM 4632 N N . HIS B 1 165 ? 87.349 38.845 1.229 1.00 61.18 165 HIS B N 1
ATOM 4633 C CA . HIS B 1 165 ? 87.463 40.232 1.667 1.00 55.88 165 HIS B CA 1
ATOM 4634 C C . HIS B 1 165 ? 88.615 40.928 0.949 1.00 58.53 165 HIS B C 1
ATOM 4635 O O . HIS B 1 165 ? 89.765 40.495 1.036 1.00 56.67 165 HIS B O 1
ATOM 4637 N N . ARG B 1 166 ? 88.301 42.008 0.240 1.00 62.16 166 ARG B N 1
ATOM 4638 C CA . ARG B 1 166 ? 89.304 42.735 -0.532 1.00 53.67 166 ARG B CA 1
ATOM 4639 C C . ARG B 1 166 ? 89.505 44.154 -0.009 1.00 57.38 166 ARG B C 1
ATOM 4640 O O . ARG B 1 166 ? 88.872 45.096 -0.488 1.00 57.55 166 ARG B O 1
ATOM 4642 N N . ALA B 1 167 ? 90.390 44.288 0.976 1.00 67.97 167 ALA B N 1
ATOM 4643 C CA . ALA B 1 167 ? 90.734 45.578 1.573 1.00 68.74 167 ALA B CA 1
ATOM 4644 C C . ALA B 1 167 ? 89.524 46.342 2.112 1.00 62.42 167 ALA B C 1
ATOM 4645 O O . ALA B 1 167 ? 89.328 47.516 1.796 1.00 53.15 167 ALA B O 1
ATOM 4647 N N . GLY B 1 168 ? 88.720 45.667 2.927 1.00 62.64 168 GLY B N 1
ATOM 4648 C CA . GLY B 1 168 ? 87.572 46.292 3.558 1.00 63.72 168 GLY B CA 1
ATOM 4649 C C . GLY B 1 168 ? 86.268 46.057 2.820 1.00 67.06 168 GLY B C 1
ATOM 4650 O O . GLY B 1 168 ? 85.253 46.684 3.124 1.00 63.85 168 GLY B O 1
ATOM 4651 N N . ARG B 1 169 ? 86.294 45.150 1.849 1.00 64.41 169 ARG B N 1
ATOM 4652 C CA . ARG B 1 169 ? 85.106 44.845 1.059 1.00 58.64 169 ARG B CA 1
ATOM 4653 C C . ARG B 1 169 ? 84.817 43.347 1.034 1.00 57.12 169 ARG B C 1
ATOM 4654 O O . ARG B 1 169 ? 85.497 42.586 0.346 1.00 55.08 169 ARG B O 1
ATOM 4656 N N . ALA B 1 170 ? 83.802 42.931 1.785 1.00 55.90 170 ALA B N 1
ATOM 4657 C CA . ALA B 1 170 ? 83.420 41.525 1.843 1.00 55.41 170 ALA B CA 1
ATOM 4658 C C . ALA B 1 170 ? 82.421 41.170 0.744 1.00 55.20 170 ALA B C 1
ATOM 4659 O O . ALA B 1 170 ? 81.369 41.797 0.622 1.00 49.60 170 ALA B O 1
ATOM 4661 N N . VAL B 1 171 ? 82.761 40.162 -0.054 1.00 63.80 171 VAL B N 1
ATOM 4662 C CA . VAL B 1 171 ? 81.893 39.707 -1.136 1.00 64.82 171 VAL B CA 1
ATOM 4663 C C . VAL B 1 171 ? 81.398 38.287 -0.878 1.00 63.12 171 VAL B C 1
ATOM 4664 O O . VAL B 1 171 ? 82.194 37.361 -0.723 1.00 58.08 171 VAL B O 1
ATOM 4666 N N . VAL B 1 172 ? 80.079 38.121 -0.842 1.00 65.48 172 VAL B N 1
ATOM 4667 C CA . VAL B 1 172 ? 79.471 36.843 -0.485 1.00 68.08 172 VAL B CA 1
ATOM 4668 C C . VAL B 1 172 ? 79.596 35.778 -1.574 1.00 65.94 172 VAL B C 1
ATOM 4669 O O . VAL B 1 172 ? 79.874 34.615 -1.283 1.00 65.42 172 VAL B O 1
ATOM 4671 N N . LYS B 1 173 ? 79.387 36.175 -2.826 1.00 61.40 173 LYS B N 1
ATOM 4672 C CA . LYS B 1 173 ? 79.388 35.220 -3.930 1.00 61.16 173 LYS B CA 1
ATOM 4673 C C . LYS B 1 173 ? 80.406 35.569 -5.012 1.00 48.38 173 LYS B C 1
ATOM 4674 O O . LYS B 1 173 ? 80.938 36.678 -5.048 1.00 43.13 173 LYS B O 1
ATOM 4676 N N . GLY B 1 174 ? 80.672 34.606 -5.890 1.00 41.44 174 GLY B N 1
ATOM 4677 C CA . GLY B 1 174 ? 81.559 34.820 -7.019 1.00 33.51 174 GLY B CA 1
ATOM 4678 C C . GLY B 1 174 ? 82.987 34.367 -6.784 1.00 30.51 174 GLY B C 1
ATOM 4679 O O . GLY B 1 174 ? 83.865 34.618 -7.609 1.00 30.76 174 GLY B O 1
ATOM 4680 N N . HIS B 1 175 ? 83.225 33.697 -5.661 1.00 29.23 175 HIS B N 1
ATOM 4681 C CA . HIS B 1 175 ? 84.569 33.240 -5.326 1.00 30.65 175 HIS B CA 1
ATOM 4682 C C . HIS B 1 175 ? 84.587 31.821 -4.768 1.00 28.00 175 HIS B C 1
ATOM 4683 O O . HIS B 1 175 ? 83.797 31.477 -3.889 1.00 27.76 175 HIS B O 1
ATOM 4690 N N . VAL B 1 176 ? 85.501 31.004 -5.282 1.00 26.85 176 VAL B N 1
ATOM 4691 C CA . VAL B 1 176 ? 85.666 29.638 -4.800 1.00 24.48 176 VAL B CA 1
ATOM 4692 C C . VAL B 1 176 ? 87.052 29.426 -4.196 1.00 24.65 176 VAL B C 1
ATOM 4693 O O . VAL B 1 176 ? 88.025 30.054 -4.608 1.00 20.65 176 VAL B O 1
ATOM 4697 N N . GLU B 1 177 ? 87.131 28.539 -3.212 1.00 24.45 177 GLU B N 1
ATOM 4698 C CA . GLU B 1 177 ? 88.386 28.243 -2.538 1.00 21.71 177 GLU B CA 1
ATOM 4699 C C . GLU B 1 177 ? 88.848 26.838 -2.892 1.00 19.67 177 GLU B C 1
ATOM 4700 O O . GLU B 1 177 ? 88.103 25.874 -2.721 1.00 20.65 177 GLU B O 1
ATOM 4706 N N . PHE B 1 178 ? 90.074 26.723 -3.390 1.00 19.22 178 PHE B N 1
ATOM 4707 C CA . PHE B 1 178 ? 90.629 25.419 -3.731 1.00 17.40 178 PHE B CA 1
ATOM 4708 C C . PHE B 1 178 ? 90.971 24.637 -2.468 1.00 16.98 178 PHE B C 1
ATOM 4709 O O . PHE B 1 178 ? 91.747 25.099 -1.632 1.00 16.69 178 PHE B O 1
ATOM 4717 N N . CYS B 1 179 ? 90.387 23.451 -2.335 1.00 21.27 179 CYS B N 1
ATOM 4718 C CA . CYS B 1 179 ? 90.544 22.652 -1.126 1.00 15.93 179 CYS B CA 1
ATOM 4719 C C . CYS B 1 179 ? 91.293 21.344 -1.373 1.00 15.17 179 CYS B C 1
ATOM 4720 O O . CYS B 1 179 ? 91.278 20.449 -0.530 1.00 16.82 179 CYS B O 1
ATOM 4723 N N . GLY B 1 180 ? 91.937 21.236 -2.531 1.00 16.00 180 GLY B N 1
ATOM 4724 C CA . GLY B 1 180 ? 92.814 20.113 -2.814 1.00 14.38 180 GLY B CA 1
ATOM 4725 C C . GLY B 1 180 ? 92.252 19.042 -3.731 1.00 12.94 180 GLY B C 1
ATOM 4726 O O . GLY B 1 180 ? 91.093 19.096 -4.141 1.00 14.41 180 GLY B O 1
ATOM 4727 N N . ALA B 1 181 ? 93.095 18.064 -4.054 1.00 14.22 181 ALA B N 1
ATOM 4728 C CA . ALA B 1 181 ? 92.695 16.916 -4.862 1.00 13.42 181 ALA B CA 1
ATOM 4729 C C . ALA B 1 181 ? 92.444 15.720 -3.954 1.00 13.46 181 ALA B C 1
ATOM 4730 O O . ALA B 1 181 ? 93.277 15.394 -3.109 1.00 14.12 181 ALA B O 1
ATOM 4732 N N . ALA B 1 182 ? 91.303 15.062 -4.132 1.00 12.47 182 ALA B N 1
ATOM 4733 C CA . ALA B 1 182 ? 90.897 14.008 -3.208 1.00 12.29 182 ALA B CA 1
ATOM 4734 C C . ALA B 1 182 ? 90.699 12.640 -3.855 1.00 9.03 182 ALA B C 1
ATOM 4735 O O . ALA B 1 182 ? 90.360 12.531 -5.033 1.00 9.94 182 ALA B O 1
ATOM 4737 N N . ILE B 1 183 ? 90.919 11.600 -3.058 1.00 11.32 183 ILE B N 1
ATOM 4738 C CA . ILE B 1 183 ? 90.631 10.231 -3.456 1.00 11.95 183 ILE B CA 1
ATOM 4739 C C . ILE B 1 183 ? 89.403 9.745 -2.696 1.00 10.10 183 ILE B C 1
ATOM 4740 O O . ILE B 1 183 ? 89.310 9.924 -1.482 1.00 16.43 183 ILE B O 1
ATOM 4745 N N . ILE B 1 184 ? 88.456 9.146 -3.410 1.00 9.05 184 ILE B N 1
ATOM 4746 C CA . ILE B 1 184 ? 87.280 8.572 -2.771 1.00 12.95 184 ILE B CA 1
ATOM 4747 C C . ILE B 1 184 ? 87.695 7.388 -1.905 1.00 13.31 184 ILE B C 1
ATOM 4748 O O . ILE B 1 184 ? 87.904 6.283 -2.405 1.00 13.64 184 ILE B O 1
ATOM 4753 N N . GLU B 1 185 ? 87.829 7.636 -0.606 1.00 15.29 185 GLU B N 1
ATOM 4754 C CA . GLU B 1 185 ? 88.262 6.611 0.336 1.00 17.40 185 GLU B CA 1
ATOM 4755 C C . GLU B 1 185 ? 87.112 5.679 0.705 1.00 22.01 185 GLU B C 1
ATOM 4756 O O . GLU B 1 185 ? 87.311 4.479 0.894 1.00 23.22 185 GLU B O 1
ATOM 4762 N N . ARG B 1 186 ? 85.909 6.233 0.806 1.00 16.97 186 ARG B N 1
ATOM 4763 C CA . ARG B 1 186 ? 84.733 5.419 1.099 1.00 18.44 186 ARG B CA 1
ATOM 4764 C C . ARG B 1 186 ? 83.488 5.991 0.430 1.00 17.39 186 ARG B C 1
ATOM 4765 O O . ARG B 1 186 ? 83.365 7.200 0.265 1.00 17.83 186 ARG B O 1
ATOM 4773 N N . LEU B 1 187 ? 82.575 5.111 0.032 1.00 20.58 187 LEU B N 1
ATOM 4774 C CA . LEU B 1 187 ? 81.312 5.531 -0.563 1.00 18.68 187 LEU B CA 1
ATOM 4775 C C . LEU B 1 187 ? 80.202 4.606 -0.078 1.00 20.29 187 LEU B C 1
ATOM 4776 O O . LEU B 1 187 ? 80.224 3.405 -0.345 1.00 20.52 187 LEU B O 1
ATOM 4781 N N . GLU B 1 188 ? 79.233 5.169 0.634 1.00 19.23 188 GLU B N 1
ATOM 4782 C CA . GLU B 1 188 ? 78.157 4.367 1.202 1.00 21.24 188 GLU B CA 1
ATOM 4783 C C . GLU B 1 188 ? 76.773 4.963 0.968 1.00 18.28 188 GLU B C 1
ATOM 4784 O O . GLU B 1 188 ? 76.637 6.086 0.485 1.00 16.35 188 GLU B O 1
ATOM 4790 N N . HIS B 1 189 ? 75.750 4.190 1.312 1.00 16.71 189 HIS B N 1
ATOM 4791 C CA . HIS B 1 189 ? 74.368 4.615 1.158 1.00 17.47 189 HIS B CA 1
ATOM 4792 C C . HIS B 1 189 ? 73.953 5.442 2.367 1.00 13.70 189 HIS B C 1
ATOM 4793 O O . HIS B 1 189 ? 74.328 5.131 3.496 1.00 17.44 189 HIS B O 1
ATOM 4800 N N . VAL B 1 190 ? 73.186 6.500 2.131 1.00 16.69 190 VAL B N 1
ATOM 4801 C CA . VAL B 1 190 ? 72.692 7.326 3.225 1.00 16.06 190 VAL B CA 1
ATOM 4802 C C . VAL B 1 190 ? 71.223 7.677 3.001 1.00 13.34 190 VAL B C 1
ATOM 4803 O O . VAL B 1 190 ? 70.762 7.747 1.866 1.00 16.18 190 VAL B O 1
ATOM 4807 N N . VAL B 1 191 ? 70.480 7.860 4.087 1.00 16.18 191 VAL B N 1
ATOM 4808 C CA . VAL B 1 191 ? 69.113 8.355 3.989 1.00 17.74 191 VAL B CA 1
ATOM 4809 C C . VAL B 1 191 ? 69.003 9.693 4.708 1.00 15.07 191 VAL B C 1
ATOM 4810 O O . VAL B 1 191 ? 69.313 9.803 5.894 1.00 15.50 191 VAL B O 1
ATOM 4814 N N . GLN B 1 192 ? 68.569 10.711 3.975 1.00 16.62 192 GLN B N 1
ATOM 4815 C CA . GLN B 1 192 ? 68.508 12.061 4.510 1.00 16.73 192 GLN B CA 1
ATOM 4816 C C . GLN B 1 192 ? 67.077 12.570 4.576 1.00 16.30 192 GLN B C 1
ATOM 4817 O O . GLN B 1 192 ? 66.166 11.984 3.984 1.00 17.83 192 GLN B O 1
ATOM 4823 N N . ARG B 1 193 ? 66.889 13.666 5.303 1.00 16.86 193 ARG B N 1
ATOM 4824 C CA . ARG B 1 193 ? 65.595 14.328 5.379 1.00 18.84 193 ARG B CA 1
ATOM 4825 C C . ARG B 1 193 ? 65.757 15.808 5.046 1.00 18.96 193 ARG B C 1
ATOM 4826 O O . ARG B 1 193 ? 66.740 16.437 5.449 1.00 21.04 193 ARG B O 1
ATOM 4834 N N . ASP B 1 194 ? 64.799 16.354 4.301 1.00 22.59 194 ASP B N 1
ATOM 4835 C CA . ASP B 1 194 ? 64.816 17.766 3.953 1.00 22.62 194 ASP B CA 1
ATOM 4836 C C . ASP B 1 194 ? 63.987 18.556 4.959 1.00 25.45 194 ASP B C 1
ATOM 4837 O O . ASP B 1 194 ? 62.763 18.438 4.990 1.00 26.95 194 ASP B O 1
ATOM 4842 N N . PRO B 1 195 ? 64.656 19.373 5.786 1.00 24.54 195 PRO B N 1
ATOM 4843 C CA . PRO B 1 195 ? 64.016 20.098 6.891 1.00 26.89 195 PRO B CA 1
ATOM 4844 C C . PRO B 1 195 ? 63.001 21.154 6.447 1.00 30.24 195 PRO B C 1
ATOM 4845 O O . PRO B 1 195 ? 62.307 21.713 7.297 1.00 36.20 195 PRO B O 1
ATOM 4849 N N . GLU B 1 196 ? 62.909 21.423 5.148 1.00 26.76 196 GLU B N 1
ATOM 4850 C CA . GLU B 1 196 ? 61.992 22.449 4.661 1.00 33.67 196 GLU B CA 1
ATOM 4851 C C . GLU B 1 196 ? 60.700 21.865 4.091 1.00 28.27 196 GLU B C 1
ATOM 4852 O O . GLU B 1 196 ? 59.615 22.393 4.333 1.00 28.20 196 GLU B O 1
ATOM 4858 N N . THR B 1 197 ? 60.820 20.778 3.335 1.00 25.45 197 THR B N 1
ATOM 4859 C CA . THR B 1 197 ? 59.655 20.138 2.731 1.00 19.32 197 THR B CA 1
ATOM 4860 C C . THR B 1 197 ? 59.218 18.904 3.516 1.00 19.09 197 THR B C 1
ATOM 4861 O O . THR B 1 197 ? 58.118 18.390 3.318 1.00 18.81 197 THR B O 1
ATOM 4865 N N . GLY B 1 198 ? 60.088 18.433 4.405 1.00 18.39 198 GLY B N 1
ATOM 4866 C CA . GLY B 1 198 ? 59.771 17.305 5.263 1.00 19.10 198 GLY B CA 1
ATOM 4867 C C . GLY B 1 198 ? 59.811 15.964 4.556 1.00 16.49 198 GLY B C 1
ATOM 4868 O O . GLY B 1 198 ? 59.278 14.974 5.056 1.00 19.38 198 GLY B O 1
ATOM 4869 N N . ARG B 1 199 ? 60.447 15.929 3.391 1.00 16.66 199 ARG B N 1
ATOM 4870 C CA . ARG B 1 199 ? 60.537 14.700 2.613 1.00 15.01 199 ARG B CA 1
ATOM 4871 C C . ARG B 1 199 ? 61.880 14.009 2.817 1.00 15.60 199 ARG B C 1
ATOM 4872 O O . ARG B 1 199 ? 62.922 14.660 2.877 1.00 15.53 199 ARG B O 1
ATOM 4880 N N . SER B 1 200 ? 61.846 12.685 2.927 1.00 17.95 200 SER B N 1
ATOM 4881 C CA . SER B 1 200 ? 63.061 11.903 3.106 1.00 16.32 200 SER B CA 1
ATOM 4882 C C . SER B 1 200 ? 63.464 11.240 1.794 1.00 19.66 200 SER B C 1
ATOM 4883 O O . SER B 1 200 ? 62.613 10.927 0.961 1.00 20.57 200 SER B O 1
ATOM 4886 N N . PHE B 1 201 ? 64.763 11.027 1.611 1.00 20.29 201 PHE B N 1
ATOM 4887 C CA . PHE B 1 201 ? 65.268 10.502 0.347 1.00 19.55 201 PHE B CA 1
ATOM 4888 C C . PHE B 1 201 ? 66.631 9.837 0.507 1.00 18.63 201 PHE B C 1
ATOM 4889 O O . PHE B 1 201 ? 67.426 10.241 1.353 1.00 18.15 201 PHE B O 1
ATOM 4897 N N . PRO B 1 202 ? 66.903 8.809 -0.311 1.00 20.79 202 PRO B N 1
ATOM 4898 C CA . PRO B 1 202 ? 68.222 8.171 -0.320 1.00 19.26 202 PRO B CA 1
ATOM 4899 C C . PRO B 1 202 ? 69.249 9.045 -1.033 1.00 20.15 202 PRO B C 1
ATOM 4900 O O . PRO B 1 202 ? 68.872 9.958 -1.767 1.00 19.48 202 PRO B O 1
ATOM 4904 N N . ASN B 1 203 ? 70.528 8.759 -0.815 1.00 20.22 203 ASN B N 1
ATOM 4905 C CA . ASN B 1 203 ? 71.617 9.531 -1.397 1.00 16.64 203 ASN B CA 1
ATOM 4906 C C . ASN B 1 203 ? 72.944 8.816 -1.162 1.00 16.59 203 ASN B C 1
ATOM 4907 O O . ASN B 1 203 ? 72.991 7.786 -0.484 1.00 14.23 203 ASN B O 1
ATOM 4912 N N . LEU B 1 204 ? 74.019 9.360 -1.722 1.00 19.97 204 LEU B N 1
ATOM 4913 C CA . LEU B 1 204 ? 75.347 8.788 -1.542 1.00 16.44 204 LEU B CA 1
ATOM 4914 C C . LEU B 1 204 ? 76.199 9.633 -0.599 1.00 14.19 204 LEU B C 1
ATOM 4915 O O . LEU B 1 204 ? 76.231 10.859 -0.703 1.00 17.36 204 LEU B O 1
ATOM 4920 N N . SER B 1 205 ? 76.879 8.964 0.325 1.00 14.48 205 SER B N 1
ATOM 4921 C CA . SER B 1 205 ? 77.790 9.621 1.252 1.00 17.14 205 SER B CA 1
ATOM 4922 C C . SER B 1 205 ? 79.220 9.216 0.920 1.00 18.37 205 SER B C 1
ATOM 4923 O O . SER B 1 205 ? 79.493 8.048 0.650 1.00 18.57 205 SER B O 1
ATOM 4926 N N . LEU B 1 206 ? 80.131 10.183 0.936 1.00 15.31 206 LEU B N 1
ATOM 4927 C CA . LEU B 1 206 ? 81.513 9.935 0.540 1.00 16.86 206 LEU B CA 1
ATOM 4928 C C . LEU B 1 206 ? 82.534 10.430 1.559 1.00 15.04 206 LEU B C 1
ATOM 4929 O O . LEU B 1 206 ? 82.498 11.585 1.988 1.00 15.11 206 LEU B O 1
ATOM 4934 N N . ASP B 1 207 ? 83.441 9.537 1.941 1.00 16.11 207 ASP B N 1
ATOM 4935 C CA . ASP B 1 207 ? 84.615 9.900 2.719 1.00 17.25 207 ASP B CA 1
ATOM 4936 C C . ASP B 1 207 ? 85.787 10.088 1.765 1.00 18.53 207 ASP B C 1
ATOM 4937 O O . ASP B 1 207 ? 86.219 9.142 1.099 1.00 14.91 207 ASP B O 1
ATOM 4942 N N . LEU B 1 208 ? 86.286 11.318 1.703 1.00 21.72 208 LEU B N 1
ATOM 4943 C CA . LEU B 1 208 ? 87.339 11.694 0.770 1.00 17.50 208 LEU B CA 1
ATOM 4944 C C . LEU B 1 208 ? 88.651 11.983 1.489 1.00 14.57 208 LEU B C 1
ATOM 4945 O O . LEU B 1 208 ? 88.676 12.655 2.524 1.00 14.83 208 LEU B O 1
ATOM 4950 N N . ALA B 1 209 ? 89.739 11.475 0.921 1.00 14.63 209 ALA B N 1
ATOM 4951 C CA . ALA B 1 209 ? 91.073 11.716 1.448 1.00 18.06 209 ALA B CA 1
ATOM 4952 C C . ALA B 1 209 ? 91.810 12.723 0.573 1.00 20.07 209 ALA B C 1
ATOM 4953 O O . ALA B 1 209 ? 92.218 12.404 -0.544 1.00 16.22 209 ALA B O 1
ATOM 4955 N N . VAL B 1 210 ? 91.970 13.941 1.081 1.00 20.28 210 VAL B N 1
ATOM 4956 C CA . VAL B 1 210 ? 92.710 14.971 0.365 1.00 18.06 210 VAL B CA 1
ATOM 4957 C C . VAL B 1 210 ? 94.203 14.689 0.468 1.00 17.34 210 VAL B C 1
ATOM 4958 O O . VAL B 1 210 ? 94.770 14.699 1.561 1.00 19.54 210 VAL B O 1
ATOM 4962 N N . VAL B 1 211 ? 94.833 14.432 -0.673 1.00 15.73 211 VAL B N 1
ATOM 4963 C CA . VAL B 1 211 ? 96.234 14.028 -0.699 1.00 16.02 211 VAL B CA 1
ATOM 4964 C C . VAL B 1 211 ? 97.192 15.189 -0.452 1.00 16.94 211 VAL B C 1
ATOM 4965 O O . VAL B 1 211 ? 96.873 16.348 -0.722 1.00 17.02 211 VAL B O 1
ATOM 4969 N N . SER B 1 212 ? 98.370 14.862 0.068 1.00 19.62 212 SER B N 1
ATOM 4970 C CA . SER B 1 212 ? 99.410 15.852 0.303 1.00 16.79 212 SER B CA 1
ATOM 4971 C C . SER B 1 212 ? 100.067 16.237 -1.016 1.00 15.71 212 SER B C 1
ATOM 4972 O O . SER B 1 212 ? 100.289 15.389 -1.879 1.00 19.97 212 SER B O 1
ATOM 4975 N N . GLY B 1 213 ? 100.375 17.520 -1.169 1.00 14.94 213 GLY B N 1
ATOM 4976 C CA . GLY B 1 213 ? 101.002 18.005 -2.383 1.00 17.11 213 GLY B CA 1
ATOM 4977 C C . GLY B 1 213 ? 102.508 17.835 -2.367 1.00 17.76 213 GLY B C 1
ATOM 4978 O O . GLY B 1 213 ? 103.174 18.011 -3.387 1.00 22.43 213 GLY B O 1
ATOM 4979 N N . GLY B 1 214 ? 103.048 17.490 -1.203 1.00 15.26 214 GLY B N 1
ATOM 4980 C CA . GLY B 1 214 ? 104.479 17.307 -1.051 1.00 12.77 214 GLY B CA 1
ATOM 4981 C C . GLY B 1 214 ? 105.239 18.618 -1.016 1.00 14.34 214 GLY B C 1
ATOM 4982 O O . GLY B 1 214 ? 105.112 19.393 -0.069 1.00 16.84 214 GLY B O 1
ATOM 4983 N N . GLU B 1 215 ? 106.025 18.866 -2.060 1.00 14.49 215 GLU B N 1
ATOM 4984 C CA . GLU B 1 215 ? 106.873 20.051 -2.141 1.00 14.12 215 GLU B CA 1
ATOM 4985 C C . GLU B 1 215 ? 106.073 21.351 -2.094 1.00 16.42 215 GLU B C 1
ATOM 4986 O O . GLU B 1 215 ? 106.576 22.386 -1.654 1.00 15.02 215 GLU B O 1
ATOM 4992 N N . ILE B 1 216 ? 104.828 21.292 -2.554 1.00 19.78 216 ILE B N 1
ATOM 4993 C CA . ILE B 1 216 ? 103.929 22.438 -2.488 1.00 17.37 216 ILE B CA 1
ATOM 4994 C C . ILE B 1 216 ? 102.607 22.025 -1.851 1.00 14.09 216 ILE B C 1
ATOM 4995 O O . ILE B 1 216 ? 102.160 20.893 -2.015 1.00 12.63 216 ILE B O 1
ATOM 5000 N N . ASP B 1 217 ? 101.988 22.942 -1.115 1.00 13.52 217 ASP B N 1
ATOM 5001 C CA . ASP B 1 217 ? 100.688 22.668 -0.513 1.00 15.75 217 ASP B CA 1
ATOM 5002 C C . ASP B 1 217 ? 99.574 22.942 -1.519 1.00 15.96 217 ASP B C 1
ATOM 5003 O O . ASP B 1 217 ? 98.727 23.809 -1.309 1.00 17.75 217 ASP B O 1
ATOM 5008 N N . GLY B 1 218 ? 99.592 22.195 -2.617 1.00 15.48 218 GLY B N 1
ATOM 5009 C CA . GLY B 1 218 ? 98.590 22.321 -3.657 1.00 14.30 218 GLY B CA 1
ATOM 5010 C C . GLY B 1 218 ? 98.929 21.439 -4.842 1.00 16.97 218 GLY B C 1
ATOM 5011 O O . GLY B 1 218 ? 99.547 20.385 -4.681 1.00 20.90 218 GLY B O 1
ATOM 5012 N N . VAL B 1 219 ? 98.530 21.869 -6.035 1.00 19.96 219 VAL B N 1
ATOM 5013 C CA . VAL B 1 219 ? 98.796 21.100 -7.248 1.00 14.94 219 VAL B CA 1
ATOM 5014 C C . VAL B 1 219 ? 99.280 21.964 -8.410 1.00 14.58 219 VAL B C 1
ATOM 5015 O O . VAL B 1 219 ? 99.051 23.177 -8.443 1.00 16.32 219 VAL B O 1
ATOM 5019 N N . ASP B 1 220 ? 99.961 21.323 -9.356 1.00 15.79 220 ASP B N 1
ATOM 5020 C CA . ASP B 1 220 ? 100.305 21.944 -10.628 1.00 16.44 220 ASP B CA 1
ATOM 5021 C C . ASP B 1 220 ? 99.192 21.599 -11.607 1.00 15.09 220 ASP B C 1
ATOM 5022 O O . ASP B 1 220 ? 98.982 20.430 -11.926 1.00 12.27 220 ASP B O 1
ATOM 5027 N N . PHE B 1 221 ? 98.482 22.615 -12.087 1.00 15.75 221 PHE B N 1
ATOM 5028 C CA . PHE B 1 221 ? 97.307 22.385 -12.922 1.00 17.58 221 PHE B CA 1
ATOM 5029 C C . PHE B 1 221 ? 97.638 21.872 -14.324 1.00 17.32 221 PHE B C 1
ATOM 5030 O O . PHE B 1 221 ? 96.739 21.612 -15.122 1.00 15.44 221 PHE B O 1
ATOM 5038 N N . ARG B 1 222 ? 98.926 21.722 -14.617 1.00 18.35 222 ARG B N 1
ATOM 5039 C CA . ARG B 1 222 ? 99.351 21.104 -15.868 1.00 15.88 222 ARG B CA 1
ATOM 5040 C C . ARG B 1 222 ? 99.072 19.604 -15.833 1.00 14.95 222 ARG B C 1
ATOM 5041 O O . ARG B 1 222 ? 99.032 18.945 -16.870 1.00 17.88 222 ARG B O 1
ATOM 5049 N N . TRP B 1 223 ? 98.888 19.077 -14.626 1.00 18.54 223 TRP B N 1
ATOM 5050 C CA . TRP B 1 223 ? 98.488 17.689 -14.419 1.00 16.80 223 TRP B CA 1
ATOM 5051 C C . TRP B 1 223 ? 97.160 17.423 -15.123 1.00 14.15 223 TRP B C 1
ATOM 5052 O O . TRP B 1 223 ? 97.010 16.442 -15.860 1.00 15.23 223 TRP B O 1
ATOM 5063 N N . ILE B 1 224 ? 96.202 18.315 -14.896 1.00 16.46 224 ILE B N 1
ATOM 5064 C CA . ILE B 1 224 ? 94.891 18.216 -15.523 1.00 17.75 224 ILE B CA 1
ATOM 5065 C C . ILE B 1 224 ? 94.986 18.494 -17.022 1.00 20.56 224 ILE B C 1
ATOM 5066 O O . ILE B 1 224 ? 94.279 17.880 -17.821 1.00 19.89 224 ILE B O 1
ATOM 5071 N N . ASP B 1 225 ? 95.872 19.414 -17.397 1.00 18.17 225 ASP B N 1
ATOM 5072 C CA . ASP B 1 225 ? 96.110 19.717 -18.804 1.00 16.96 225 ASP B CA 1
ATOM 5073 C C . ASP B 1 225 ? 96.562 18.464 -19.545 1.00 17.49 225 ASP B C 1
ATOM 5074 O O . ASP B 1 225 ? 96.150 18.218 -20.679 1.00 23.15 225 ASP B O 1
ATOM 5079 N N . ASP B 1 226 ? 97.409 17.673 -18.895 1.00 17.92 226 ASP B N 1
ATOM 5080 C CA . ASP B 1 226 ? 97.852 16.404 -19.457 1.00 17.89 226 ASP B CA 1
ATOM 5081 C C . ASP B 1 226 ? 96.717 15.387 -19.443 1.00 21.73 226 ASP B C 1
ATOM 5082 O O . ASP B 1 226 ? 96.573 14.597 -20.376 1.00 25.03 226 ASP B O 1
ATOM 5087 N N . ARG B 1 227 ? 95.909 15.408 -18.386 1.00 22.06 227 ARG B N 1
ATOM 5088 C CA . ARG B 1 227 ? 94.755 14.514 -18.306 1.00 20.20 227 ARG B CA 1
ATOM 5089 C C . ARG B 1 227 ? 93.650 14.880 -19.304 1.00 21.57 227 ARG B C 1
ATOM 5090 O O . ARG B 1 227 ? 92.754 14.078 -19.568 1.00 20.33 227 ARG B O 1
ATOM 5098 N N . ARG B 1 228 ? 93.718 16.089 -19.855 1.00 18.93 228 ARG B N 1
ATOM 5099 C CA . ARG B 1 228 ? 92.743 16.532 -20.848 1.00 21.45 228 ARG B CA 1
ATOM 5100 C C . ARG B 1 228 ? 93.275 16.380 -22.271 1.00 20.16 228 ARG B C 1
ATOM 5101 O O . ARG B 1 228 ? 92.527 16.522 -23.239 1.00 22.19 228 ARG B O 1
ATOM 5109 N N . ASN B 1 229 ? 94.568 16.096 -22.390 1.00 22.26 229 ASN B N 1
ATOM 5110 C CA . ASN B 1 229 ? 95.204 15.935 -23.693 1.00 23.12 229 ASN B CA 1
ATOM 5111 C C . ASN B 1 229 ? 95.045 14.516 -24.232 1.00 22.44 229 ASN B C 1
ATOM 5112 O O . ASN B 1 229 ? 95.560 13.560 -23.652 1.00 23.69 229 ASN B O 1
ATOM 5117 N N . ALA B 1 230 ? 94.332 14.390 -25.347 1.00 26.40 230 ALA B N 1
ATOM 5118 C CA . ALA B 1 230 ? 94.026 13.087 -25.931 1.00 23.21 230 ALA B CA 1
ATOM 5119 C C . ALA B 1 230 ? 95.251 12.417 -26.543 1.00 20.64 230 ALA B C 1
ATOM 5120 O O . ALA B 1 230 ? 95.263 11.207 -26.756 1.00 22.35 230 ALA B O 1
ATOM 5122 N N . ALA B 1 231 ? 96.281 13.207 -26.823 1.00 21.17 231 ALA B N 1
ATOM 5123 C CA . ALA B 1 231 ? 97.503 12.682 -27.421 1.00 22.92 231 ALA B CA 1
ATOM 5124 C C . ALA B 1 231 ? 98.320 11.883 -26.412 1.00 24.80 231 ALA B C 1
ATOM 5125 O O . ALA B 1 231 ? 99.288 11.214 -26.777 1.00 25.97 231 ALA B O 1
ATOM 5127 N N . LEU B 1 232 ? 97.922 11.953 -25.146 1.00 24.31 232 LEU B N 1
ATOM 5128 C CA . LEU B 1 232 ? 98.656 11.296 -24.070 1.00 24.37 232 LEU B CA 1
ATOM 5129 C C . LEU B 1 232 ? 97.917 10.077 -23.526 1.00 20.30 232 LEU B C 1
ATOM 5130 O O . LEU B 1 232 ? 96.689 10.072 -23.432 1.00 19.58 232 LEU B O 1
ATOM 5135 N N . ALA B 1 233 ? 98.675 9.046 -23.170 1.00 21.15 233 ALA B N 1
ATOM 5136 C CA . ALA B 1 233 ? 98.116 7.882 -22.497 1.00 21.36 233 ALA B CA 1
ATOM 5137 C C . ALA B 1 233 ? 97.933 8.202 -21.018 1.00 20.90 233 ALA B C 1
ATOM 5138 O O . ALA B 1 233 ? 98.462 9.197 -20.524 1.00 21.08 233 ALA B O 1
ATOM 5140 N N . ALA B 1 234 ? 97.186 7.359 -20.312 1.00 20.55 234 ALA B N 1
ATOM 5141 C CA . ALA B 1 234 ? 96.915 7.582 -18.895 1.00 17.41 234 ALA B CA 1
ATOM 5142 C C . ALA B 1 234 ? 98.185 7.496 -18.054 1.00 22.91 234 ALA B C 1
ATOM 5143 O O . ALA B 1 234 ? 98.270 8.086 -16.977 1.00 23.12 234 ALA B O 1
ATOM 5145 N N . GLY B 1 235 ? 99.171 6.756 -18.552 1.00 21.47 235 GLY B N 1
ATOM 5146 C CA . GLY B 1 235 ? 100.440 6.621 -17.863 1.00 17.86 235 GLY B CA 1
ATOM 5147 C C . GLY B 1 235 ? 101.408 7.732 -18.217 1.00 13.66 235 GLY B C 1
ATOM 5148 O O . GLY B 1 235 ? 102.531 7.768 -17.719 1.00 20.67 235 GLY B O 1
ATOM 5149 N N . GLU B 1 236 ? 100.967 8.643 -19.079 1.00 14.99 236 GLU B N 1
ATOM 5150 C CA . GLU B 1 236 ? 101.802 9.754 -19.517 1.00 18.57 236 GLU B CA 1
ATOM 5151 C C . GLU B 1 236 ? 101.319 11.075 -18.928 1.00 21.20 236 GLU B C 1
ATOM 5152 O O . GLU B 1 236 ? 101.734 12.149 -19.366 1.00 20.52 236 GLU B O 1
ATOM 5158 N N . THR B 1 237 ? 100.444 10.992 -17.932 1.00 18.45 237 THR B N 1
ATOM 5159 C CA . THR B 1 237 ? 99.834 12.182 -17.350 1.00 17.83 237 THR B CA 1
ATOM 5160 C C . THR B 1 237 ? 100.241 12.399 -15.895 1.00 19.56 237 THR B C 1
ATOM 5161 O O . THR B 1 237 ? 99.641 13.211 -15.193 1.00 17.18 237 THR B O 1
ATOM 5165 N N . LEU B 1 238 ? 101.264 11.676 -15.448 1.00 22.59 238 LEU B N 1
ATOM 5166 C CA . LEU B 1 238 ? 101.701 11.750 -14.056 1.00 15.70 238 LEU B CA 1
ATOM 5167 C C . LEU B 1 238 ? 102.980 12.564 -13.880 1.00 20.90 238 LEU B C 1
ATOM 5168 O O . LEU B 1 238 ? 103.535 12.627 -12.782 1.00 21.53 238 LEU B O 1
ATOM 5173 N N . ARG B 1 239 ? 103.445 13.185 -14.959 1.00 19.33 239 ARG B N 1
ATOM 5174 C CA . ARG B 1 239 ? 104.702 13.927 -14.923 1.00 14.55 239 ARG B CA 1
ATOM 5175 C C . ARG B 1 239 ? 104.629 15.187 -14.062 1.00 21.48 239 ARG B C 1
ATOM 5176 O O . ARG B 1 239 ? 105.645 15.645 -13.539 1.00 22.98 239 ARG B O 1
ATOM 5184 N N . HIS B 1 240 ? 103.429 15.740 -13.912 1.00 22.22 240 HIS B N 1
ATOM 5185 C CA . HIS B 1 240 ? 103.234 16.927 -13.082 1.00 16.85 240 HIS B CA 1
ATOM 5186 C C . HIS B 1 240 ? 102.307 16.644 -11.904 1.00 16.15 240 HIS B C 1
ATOM 5187 O O . HIS B 1 240 ? 101.918 17.556 -11.175 1.00 16.23 240 HIS B O 1
ATOM 5194 N N . ALA B 1 241 ? 101.956 15.376 -11.724 1.00 17.77 241 ALA B N 1
ATOM 5195 C CA . ALA B 1 241 ? 101.083 14.968 -10.631 1.00 15.97 241 ALA B CA 1
ATOM 5196 C C . ALA B 1 241 ? 101.834 14.990 -9.303 1.00 15.92 241 ALA B C 1
ATOM 5197 O O . ALA B 1 241 ? 103.056 14.851 -9.279 1.00 22.49 241 ALA B O 1
ATOM 5199 N N . PRO B 1 242 ? 101.104 15.185 -8.192 1.00 15.24 242 PRO B N 1
ATOM 5200 C CA . PRO B 1 242 ? 101.713 15.093 -6.861 1.00 18.03 242 PRO B CA 1
ATOM 5201 C C . PRO B 1 242 ? 102.306 13.709 -6.626 1.00 16.02 242 PRO B C 1
ATOM 5202 O O . PRO B 1 242 ? 101.754 12.721 -7.110 1.00 15.40 242 PRO B O 1
ATOM 5206 N N . GLU B 1 243 ? 103.415 13.645 -5.895 1.00 17.13 243 GLU B N 1
ATOM 5207 C CA . GLU B 1 243 ? 104.086 12.377 -5.625 1.00 15.05 243 GLU B CA 1
ATOM 5208 C C . GLU B 1 243 ? 103.201 11.421 -4.833 1.00 15.93 243 GLU B C 1
ATOM 5209 O O . GLU B 1 243 ? 103.292 10.204 -4.992 1.00 18.38 243 GLU B O 1
ATOM 5215 N N . SER B 1 244 ? 102.349 11.979 -3.979 1.00 17.05 244 SER B N 1
ATOM 5216 C CA . SER B 1 244 ? 101.414 11.178 -3.200 1.00 16.68 244 SER B CA 1
ATOM 5217 C C . SER B 1 244 ? 100.440 10.461 -4.125 1.00 15.34 244 SER B C 1
ATOM 5218 O O . SER B 1 244 ? 100.063 9.313 -3.881 1.00 17.42 244 SER B O 1
ATOM 5221 N N . TRP B 1 245 ? 100.041 11.142 -5.195 1.00 14.36 245 TRP B N 1
ATOM 5222 C CA . TRP B 1 245 ? 99.099 10.568 -6.145 1.00 17.05 245 TRP B CA 1
ATOM 5223 C C . TRP B 1 245 ? 99.753 9.463 -6.963 1.00 18.26 245 TRP B C 1
ATOM 5224 O O . TRP B 1 245 ? 99.116 8.462 -7.280 1.00 15.86 245 TRP B O 1
ATOM 5235 N N . ILE B 1 246 ? 101.023 9.655 -7.307 1.00 13.75 246 ILE B N 1
ATOM 5236 C CA . ILE B 1 246 ? 101.786 8.640 -8.023 1.00 14.79 246 ILE B CA 1
ATOM 5237 C C . ILE B 1 246 ? 101.937 7.408 -7.136 1.00 13.70 246 ILE B C 1
ATOM 5238 O O . ILE B 1 246 ? 101.821 6.264 -7.596 1.00 14.35 246 ILE B O 1
ATOM 5243 N N . ARG B 1 247 ? 102.180 7.662 -5.854 1.00 17.09 247 ARG B N 1
ATOM 5244 C CA . ARG B 1 247 ? 102.280 6.603 -4.861 1.00 15.85 247 ARG B CA 1
ATOM 5245 C C . ARG B 1 247 ? 100.965 5.844 -4.740 1.00 15.02 247 ARG B C 1
ATOM 5246 O O . ARG B 1 247 ? 100.963 4.627 -4.586 1.00 16.41 247 ARG B O 1
ATOM 5254 N N . TRP B 1 248 ? 99.846 6.561 -4.804 1.00 15.65 248 TRP B N 1
ATOM 5255 C CA . TRP B 1 248 ? 98.541 5.911 -4.743 1.00 15.87 248 TRP B CA 1
ATOM 5256 C C . TRP B 1 248 ? 98.250 5.101 -6.002 1.00 13.79 248 TRP B C 1
ATOM 5257 O O . TRP B 1 248 ? 97.635 4.041 -5.936 1.00 15.50 248 TRP B O 1
ATOM 5268 N N . VAL B 1 249 ? 98.677 5.612 -7.150 1.00 14.71 249 VAL B N 1
ATOM 5269 C CA . VAL B 1 249 ? 98.495 4.898 -8.406 1.00 13.64 249 VAL B CA 1
ATOM 5270 C C . VAL B 1 249 ? 99.286 3.594 -8.363 1.00 14.18 249 VAL B C 1
ATOM 5271 O O . VAL B 1 249 ? 98.820 2.558 -8.841 1.00 15.71 249 VAL B O 1
ATOM 5275 N N . ARG B 1 250 ? 100.468 3.643 -7.754 1.00 14.74 250 ARG B N 1
ATOM 5276 C CA . ARG B 1 250 ? 101.302 2.449 -7.620 1.00 12.05 250 ARG B CA 1
ATOM 5277 C C . ARG B 1 250 ? 100.771 1.437 -6.597 1.00 13.08 250 ARG B C 1
ATOM 5278 O O . ARG B 1 250 ? 100.550 0.272 -6.926 1.00 17.67 250 ARG B O 1
ATOM 5286 N N . GLN B 1 251 ? 100.570 1.890 -5.363 1.00 13.58 251 GLN B N 1
ATOM 5287 C CA . GLN B 1 251 ? 100.250 1.009 -4.240 1.00 14.09 251 GLN B CA 1
ATOM 5288 C C . GLN B 1 251 ? 98.758 0.714 -4.091 1.00 16.22 251 GLN B C 1
ATOM 5289 O O . GLN B 1 251 ? 98.364 -0.423 -3.831 1.00 19.68 251 GLN B O 1
ATOM 5295 N N . GLY B 1 252 ? 97.935 1.746 -4.236 1.00 17.66 252 GLY B N 1
ATOM 5296 C CA . GLY B 1 252 ? 96.495 1.592 -4.157 1.00 16.00 252 GLY B CA 1
ATOM 5297 C C . GLY B 1 252 ? 95.932 1.951 -2.796 1.00 15.52 252 GLY B C 1
ATOM 5298 O O . GLY B 1 252 ? 96.231 3.012 -2.248 1.00 16.14 252 GLY B O 1
ATOM 5299 N N . ARG B 1 253 ? 95.115 1.055 -2.252 1.00 17.49 253 ARG B N 1
ATOM 5300 C CA . ARG B 1 253 ? 94.483 1.251 -0.951 1.00 21.51 253 ARG B CA 1
ATOM 5301 C C . ARG B 1 253 ? 95.518 1.412 0.160 1.00 18.46 253 ARG B C 1
ATOM 5302 O O . ARG B 1 253 ? 95.281 2.102 1.151 1.00 22.27 253 ARG B O 1
ATOM 5310 N N . LEU B 1 254 ? 96.673 0.782 -0.023 1.00 20.89 254 LEU B N 1
ATOM 5311 C CA . LEU B 1 254 ? 97.722 0.782 0.991 1.00 21.19 254 LEU B CA 1
ATOM 5312 C C . LEU B 1 254 ? 98.366 2.156 1.157 1.00 22.74 254 LEU B C 1
ATOM 5313 O O . LEU B 1 254 ? 98.953 2.454 2.197 1.00 21.30 254 LEU B O 1
ATOM 5318 N N . ALA B 1 255 ? 98.256 2.988 0.127 1.00 19.65 255 ALA B N 1
ATOM 5319 C CA . ALA B 1 255 ? 98.876 4.308 0.142 1.00 18.65 255 ALA B CA 1
ATOM 5320 C C . ALA B 1 255 ? 98.038 5.327 0.908 1.00 19.65 255 ALA B C 1
ATOM 5321 O O . ALA B 1 255 ? 98.574 6.266 1.493 1.00 18.35 255 ALA B O 1
ATOM 5323 N N . ILE B 1 256 ? 96.723 5.127 0.900 1.00 23.02 256 ILE B N 1
ATOM 5324 C CA . ILE B 1 256 ? 95.774 6.062 1.512 1.00 23.10 256 ILE B CA 1
ATOM 5325 C C . ILE B 1 256 ? 96.078 6.505 2.957 1.00 24.39 256 ILE B C 1
ATOM 5326 O O . ILE B 1 256 ? 96.059 7.703 3.244 1.00 22.33 256 ILE B O 1
ATOM 5331 N N . PRO B 1 257 ? 96.370 5.557 3.870 1.00 22.55 257 PRO B N 1
ATOM 5332 C CA . PRO B 1 257 ? 96.594 6.018 5.247 1.00 25.95 257 PRO B CA 1
ATOM 5333 C C . PRO B 1 257 ? 97.920 6.753 5.456 1.00 25.05 257 PRO B C 1
ATOM 5334 O O . PRO B 1 257 ? 98.216 7.142 6.584 1.00 24.54 257 PRO B O 1
ATOM 5338 N N . GLY B 1 258 ? 98.698 6.948 4.395 1.00 24.26 258 GLY B N 1
ATOM 5339 C CA . GLY B 1 258 ? 99.986 7.603 4.522 1.00 18.36 258 GLY B CA 1
ATOM 5340 C C . GLY B 1 258 ? 100.214 8.761 3.568 1.00 17.93 258 GLY B C 1
ATOM 5341 O O . GLY B 1 258 ? 101.332 9.261 3.456 1.00 22.03 258 GLY B O 1
ATOM 5342 N N . ILE B 1 259 ? 99.161 9.195 2.881 1.00 19.11 259 ILE B N 1
ATOM 5343 C CA . ILE B 1 259 ? 99.293 10.279 1.909 1.00 17.55 259 ILE B CA 1
ATOM 5344 C C . ILE B 1 259 ? 98.384 11.467 2.210 1.00 16.86 259 ILE B C 1
ATOM 5345 O O . ILE B 1 259 ? 98.419 12.474 1.504 1.00 18.31 259 ILE B O 1
ATOM 5350 N N . ARG B 1 260 ? 97.573 11.348 3.256 1.00 15.52 260 ARG B N 1
ATOM 5351 C CA . ARG B 1 260 ? 96.625 12.401 3.601 1.00 17.95 260 ARG B CA 1
ATOM 5352 C C . ARG B 1 260 ? 97.311 13.711 3.976 1.00 16.29 260 ARG B C 1
ATOM 5353 O O . ARG B 1 260 ? 98.364 13.713 4.615 1.00 20.79 260 ARG B O 1
ATOM 5361 N N . ARG B 1 261 ? 96.706 14.822 3.567 1.00 17.51 261 ARG B N 1
ATOM 5362 C CA . ARG B 1 261 ? 97.224 16.147 3.884 1.00 18.31 261 ARG B CA 1
ATOM 5363 C C . ARG B 1 261 ? 97.206 16.378 5.391 1.00 19.04 261 ARG B C 1
ATOM 5364 O O . ARG B 1 261 ? 96.290 15.936 6.085 1.00 18.17 261 ARG B O 1
ATOM 5372 N N . ARG B 1 262 ? 98.226 17.065 5.893 1.00 21.71 262 ARG B N 1
ATOM 5373 C CA . ARG B 1 262 ? 98.335 17.340 7.319 1.00 21.25 262 ARG B CA 1
ATOM 5374 C C . ARG B 1 262 ? 98.846 18.754 7.582 1.00 18.06 262 ARG B C 1
ATOM 5375 O O . ARG B 1 262 ? 99.948 19.114 7.171 1.00 15.13 262 ARG B O 1
ATOM 5383 N N . VAL B 1 263 ? 98.032 19.550 8.267 1.00 19.79 263 VAL B N 1
ATOM 5384 C CA . VAL B 1 263 ? 98.433 20.889 8.676 1.00 17.38 263 VAL B CA 1
ATOM 5385 C C . VAL B 1 263 ? 98.739 20.907 10.166 1.00 20.99 263 VAL B C 1
ATOM 5386 O O . VAL B 1 263 ? 97.889 20.564 10.988 1.00 22.88 263 VAL B O 1
ATOM 5390 N N . LEU B 1 264 ? 99.961 21.302 10.509 1.00 19.51 264 LEU B N 1
ATOM 5391 C CA . LEU B 1 264 ? 100.379 21.366 11.903 1.00 20.68 264 LEU B CA 1
ATOM 5392 C C . LEU B 1 264 ? 99.805 22.602 12.584 1.00 19.06 264 LEU B C 1
ATOM 5393 O O . LEU B 1 264 ? 100.344 23.701 12.455 1.00 19.83 264 LEU B O 1
ATOM 5398 N N . ALA B 1 265 ? 98.705 22.415 13.305 1.00 20.13 265 ALA B N 1
ATOM 5399 C CA . ALA B 1 265 ? 98.056 23.514 14.008 1.00 21.25 265 ALA B CA 1
ATOM 5400 C C . ALA B 1 265 ? 97.686 23.115 15.431 1.00 21.62 265 ALA B C 1
ATOM 5401 O O . ALA B 1 265 ? 97.705 21.935 15.780 1.00 21.57 265 ALA B O 1
ATOM 5403 N N . SER B 1 266 ? 97.351 24.106 16.249 1.00 25.03 266 SER B N 1
ATOM 5404 C CA . SER B 1 266 ? 96.951 23.853 17.626 1.00 27.94 266 SER B CA 1
ATOM 5405 C C . SER B 1 266 ? 95.541 23.274 17.689 1.00 28.34 266 SER B C 1
ATOM 5406 O O . SER B 1 266 ? 94.625 23.768 17.030 1.00 23.37 266 SER B O 1
ATOM 5409 N N . ALA B 1 267 ? 95.374 22.225 18.487 1.00 27.04 267 ALA B N 1
ATOM 5410 C CA . ALA B 1 267 ? 94.070 21.599 18.664 1.00 29.78 267 ALA B CA 1
ATOM 5411 C C . ALA B 1 267 ? 93.232 22.375 19.675 1.00 28.19 267 ALA B C 1
ATOM 5412 O O . ALA B 1 267 ? 92.058 22.072 19.887 1.00 26.20 267 ALA B O 1
ATOM 5414 N N . VAL B 1 268 ? 93.847 23.378 20.295 1.00 29.47 268 VAL B N 1
ATOM 5415 C CA . VAL B 1 268 ? 93.160 24.223 21.263 1.00 26.89 268 VAL B CA 1
ATOM 5416 C C . VAL B 1 268 ? 92.110 25.091 20.580 1.00 28.29 268 VAL B C 1
ATOM 5417 O O . VAL B 1 268 ? 92.440 26.003 19.822 1.00 32.33 268 VAL B O 1
ATOM 5421 N N . GLN B 1 269 ? 90.844 24.798 20.852 1.00 31.04 269 GLN B N 1
ATOM 5422 C CA . GLN B 1 269 ? 89.743 25.541 20.257 1.00 27.19 269 GLN B CA 1
ATOM 5423 C C . GLN B 1 269 ? 89.186 26.551 21.249 1.00 26.68 269 GLN B C 1
ATOM 5424 O O . GLN B 1 269 ? 88.955 26.227 22.413 1.00 30.24 269 GLN B O 1
ATOM 5430 N N . SER B 1 270 ? 88.974 27.778 20.784 1.00 22.68 270 SER B N 1
ATOM 5431 C CA . SER B 1 270 ? 88.388 28.813 21.624 1.00 25.76 270 SER B CA 1
ATOM 5432 C C . SER B 1 270 ? 86.927 28.481 21.895 1.00 23.59 270 SER B C 1
ATOM 5433 O O . SER B 1 270 ? 86.373 27.560 21.296 1.00 27.22 270 SER B O 1
ATOM 5436 N N . SER B 1 271 ? 86.304 29.233 22.795 1.00 23.95 271 SER B N 1
ATOM 5437 C CA . SER B 1 271 ? 84.906 29.001 23.137 1.00 23.26 271 SER B CA 1
ATOM 5438 C C . SER B 1 271 ? 83.990 29.258 21.947 1.00 23.18 271 SER B C 1
ATOM 5439 O O . SER B 1 271 ? 82.878 28.739 21.888 1.00 24.49 271 SER B O 1
ATOM 5442 N N . LYS B 1 272 ? 84.463 30.058 20.999 1.00 26.83 272 LYS B N 1
ATOM 5443 C CA . LYS B 1 272 ? 83.686 30.358 19.804 1.00 27.69 272 LYS B CA 1
ATOM 5444 C C . LYS B 1 272 ? 83.751 29.212 18.798 1.00 27.90 272 LYS B C 1
ATOM 5445 O O . LYS B 1 272 ? 82.780 28.935 18.093 1.00 34.46 272 LYS B O 1
ATOM 5451 N N . GLU B 1 273 ? 84.900 28.547 18.740 1.00 21.69 273 GLU B N 1
ATOM 5452 C CA . GLU B 1 273 ? 85.082 27.414 17.843 1.00 21.90 273 GLU B CA 1
ATOM 5453 C C . GLU B 1 273 ? 84.373 26.169 18.373 1.00 25.36 273 GLU B C 1
ATOM 5454 O O . GLU B 1 273 ? 84.051 25.257 17.612 1.00 26.10 273 GLU B O 1
ATOM 5460 N N . GLN B 1 274 ? 84.129 26.138 19.680 1.00 25.87 274 GLN B N 1
ATOM 5461 C CA . GLN B 1 274 ? 83.446 25.009 20.306 1.00 22.85 274 GLN B CA 1
ATOM 5462 C C . GLN B 1 274 ? 81.936 25.215 20.316 1.00 23.12 274 GLN B C 1
ATOM 5463 O O . GLN B 1 274 ? 81.168 24.261 20.443 1.00 21.88 274 GLN B O 1
ATOM 5469 N N . GLN B 1 275 ? 81.518 26.469 20.187 1.00 23.43 275 GLN B N 1
ATOM 5470 C CA . GLN B 1 275 ? 80.104 26.814 20.176 1.00 22.55 275 GLN B CA 1
ATOM 5471 C C . GLN B 1 275 ? 79.601 26.978 18.747 1.00 24.68 275 GLN B C 1
ATOM 5472 O O . GLN B 1 275 ? 80.372 27.324 17.852 1.00 29.89 275 GLN B O 1
ATOM 5478 N N . PRO B 1 276 ? 78.302 26.723 18.525 1.00 26.57 276 PRO B N 1
ATOM 5479 C CA . PRO B 1 276 ? 77.711 26.896 17.195 1.00 30.79 276 PRO B CA 1
ATOM 5480 C C . PRO B 1 276 ? 77.642 28.367 16.802 1.00 31.79 276 PRO B C 1
ATOM 5481 O O . PRO B 1 276 ? 77.833 29.235 17.654 1.00 33.37 276 PRO B O 1
ATOM 5485 N N . ALA B 1 277 ? 77.374 28.639 15.527 1.00 32.07 277 ALA B N 1
ATOM 5486 C CA . ALA B 1 277 ? 77.259 30.012 15.044 1.00 34.62 277 ALA B CA 1
ATOM 5487 C C . ALA B 1 277 ? 76.129 30.748 15.755 1.00 35.23 277 ALA B C 1
ATOM 5488 O O . ALA B 1 277 ? 75.200 30.126 16.269 1.00 35.87 277 ALA B O 1
ATOM 5490 N N . SER B 1 278 ? 76.216 32.075 15.777 1.00 40.30 278 SER B N 1
ATOM 5491 C CA . SER B 1 278 ? 75.261 32.908 16.505 1.00 44.23 278 SER B CA 1
ATOM 5492 C C . SER B 1 278 ? 73.819 32.725 16.036 1.00 42.85 278 SER B C 1
ATOM 5493 O O . SER B 1 278 ? 72.937 32.400 16.831 1.00 47.17 278 SER B O 1
ATOM 5496 N N . GLY B 1 279 ? 73.582 32.936 14.746 1.00 37.39 279 GLY B N 1
ATOM 5497 C CA . GLY B 1 279 ? 72.244 32.818 14.194 1.00 44.13 279 GLY B CA 1
ATOM 5498 C C . GLY B 1 279 ? 71.953 31.436 13.644 1.00 44.49 279 GLY B C 1
ATOM 5499 O O . GLY B 1 279 ? 71.009 31.248 12.876 1.00 46.12 279 GLY B O 1
ATOM 5500 N N . SER B 1 280 ? 72.766 30.464 14.042 1.00 43.18 280 SER B N 1
ATOM 5501 C CA . SER B 1 280 ? 72.634 29.101 13.541 1.00 43.66 280 SER B CA 1
ATOM 5502 C C . SER B 1 280 ? 71.392 28.405 14.082 1.00 36.19 280 SER B C 1
ATOM 5503 O O . SER B 1 280 ? 70.832 28.811 15.100 1.00 34.65 280 SER B O 1
ATOM 5506 N N . ALA B 1 281 ? 70.966 27.354 13.389 1.00 33.55 281 ALA B N 1
ATOM 5507 C CA . ALA B 1 281 ? 69.900 26.496 13.884 1.00 30.34 281 ALA B CA 1
ATOM 5508 C C . ALA B 1 281 ? 70.465 25.635 15.004 1.00 29.05 281 ALA B C 1
ATOM 5509 O O . ALA B 1 281 ? 69.739 25.181 15.891 1.00 31.51 281 ALA B O 1
ATOM 5511 N N . GLU B 1 282 ? 71.776 25.422 14.954 1.00 29.27 282 GLU B N 1
ATOM 5512 C CA . GLU B 1 282 ? 72.479 24.667 15.982 1.00 28.68 282 GLU B CA 1
ATOM 5513 C C . GLU B 1 282 ? 72.483 25.429 17.302 1.00 24.95 282 GLU B C 1
ATOM 5514 O O . GLU B 1 282 ? 72.471 24.827 18.373 1.00 26.23 282 GLU B O 1
ATOM 5520 N N . ALA B 1 283 ? 72.502 26.757 17.221 1.00 27.17 283 ALA B N 1
ATOM 5521 C CA . ALA B 1 283 ? 72.452 27.595 18.414 1.00 26.16 283 ALA B CA 1
ATOM 5522 C C . ALA B 1 283 ? 71.094 27.482 19.095 1.00 26.14 283 ALA B C 1
ATOM 5523 O O . ALA B 1 283 ? 71.011 27.338 20.315 1.00 25.57 283 ALA B O 1
ATOM 5525 N N . ALA B 1 284 ? 70.033 27.551 18.296 1.00 26.12 284 ALA B N 1
ATOM 5526 C CA . ALA B 1 284 ? 68.675 27.410 18.805 1.00 23.63 284 ALA B CA 1
ATOM 5527 C C . ALA B 1 284 ? 68.477 26.021 19.399 1.00 22.29 284 ALA B C 1
ATOM 5528 O O . ALA B 1 284 ? 67.867 25.868 20.461 1.00 30.34 284 ALA B O 1
ATOM 5530 N N . THR B 1 285 ? 69.002 25.015 18.706 1.00 25.54 285 THR B N 1
ATOM 5531 C CA . THR B 1 285 ? 68.934 23.637 19.177 1.00 23.54 285 THR B CA 1
ATOM 5532 C C . THR B 1 285 ? 69.625 23.500 20.528 1.00 21.64 285 THR B C 1
ATOM 5533 O O . THR B 1 285 ? 69.081 22.904 21.457 1.00 19.03 285 THR B O 1
ATOM 5537 N N . LEU B 1 286 ? 70.824 24.065 20.628 1.00 22.28 286 LEU B N 1
ATOM 5538 C CA . LEU B 1 286 ? 71.609 24.007 21.855 1.00 24.50 286 LEU B CA 1
ATOM 5539 C C . LEU B 1 286 ? 70.916 24.730 23.004 1.00 22.65 286 LEU B C 1
ATOM 5540 O O . LEU B 1 286 ? 70.959 24.277 24.147 1.00 24.05 286 LEU B O 1
ATOM 5545 N N . GLN B 1 287 ? 70.281 25.857 22.696 1.00 22.79 287 GLN B N 1
ATOM 5546 C CA . GLN B 1 287 ? 69.539 26.610 23.701 1.00 23.73 287 GLN B CA 1
ATOM 5547 C C . GLN B 1 287 ? 68.343 25.813 24.203 1.00 24.10 287 GLN B C 1
ATOM 5548 O O . GLN B 1 287 ? 68.051 25.805 25.400 1.00 24.91 287 GLN B O 1
ATOM 5554 N N . THR B 1 288 ? 67.656 25.141 23.285 1.00 22.97 288 THR B N 1
ATOM 5555 C CA . THR B 1 288 ? 66.540 24.279 23.658 1.00 24.18 288 THR B CA 1
ATOM 5556 C C . THR B 1 288 ? 67.026 23.143 24.554 1.00 26.67 288 THR B C 1
ATOM 5557 O O . THR B 1 288 ? 66.395 22.820 25.562 1.00 28.66 288 THR B O 1
ATOM 5561 N N . LEU B 1 289 ? 68.158 22.550 24.183 1.00 21.90 289 LEU B N 1
ATOM 5562 C CA . LEU B 1 289 ? 68.754 21.462 24.952 1.00 19.66 289 LEU B CA 1
ATOM 5563 C C . LEU B 1 289 ? 69.128 21.908 26.361 1.00 22.50 289 LEU B C 1
ATOM 5564 O O . LEU B 1 289 ? 68.926 21.173 27.328 1.00 22.13 289 LEU B O 1
ATOM 5569 N N . TYR B 1 290 ? 69.678 23.113 26.471 1.00 25.85 290 TYR B N 1
ATOM 5570 C CA . TYR B 1 290 ? 70.063 23.653 27.769 1.00 26.50 290 TYR B CA 1
ATOM 5571 C C . TYR B 1 290 ? 68.844 23.954 28.634 1.00 26.86 290 TYR B C 1
ATOM 5572 O O . TYR B 1 290 ? 68.810 23.602 29.813 1.00 25.59 290 TYR B O 1
ATOM 5581 N N . LYS B 1 291 ? 67.846 24.604 28.041 1.00 29.50 291 LYS B N 1
ATOM 5582 C CA . LYS B 1 291 ? 66.625 24.952 28.761 1.00 27.18 291 LYS B CA 1
ATOM 5583 C C . LYS B 1 291 ? 65.841 23.711 29.174 1.00 27.34 291 LYS B C 1
ATOM 5584 O O . LYS B 1 291 ? 65.073 23.743 30.136 1.00 33.29 291 LYS B O 1
ATOM 5590 N N . PHE B 1 292 ? 66.041 22.618 28.446 1.00 23.07 292 PHE B N 1
ATOM 5591 C CA . PHE B 1 292 ? 65.355 21.368 28.750 1.00 22.12 292 PHE B CA 1
ATOM 5592 C C . PHE B 1 292 ? 66.077 20.561 29.826 1.00 22.80 292 PHE B C 1
ATOM 5593 O O . PHE B 1 292 ? 65.459 20.105 30.787 1.00 26.86 292 PHE B O 1
ATOM 5601 N N . TYR B 1 293 ? 67.384 20.388 29.661 1.00 24.66 293 TYR B N 1
ATOM 5602 C CA . TYR B 1 293 ? 68.158 19.535 30.559 1.00 23.35 293 TYR B CA 1
ATOM 5603 C C . TYR B 1 293 ? 68.823 20.291 31.706 1.00 23.51 293 TYR B C 1
ATOM 5604 O O . TYR B 1 293 ? 69.710 19.757 32.372 1.00 22.46 293 TYR B O 1
ATOM 5613 N N . ASP B 1 294 ? 68.397 21.529 31.935 1.00 29.41 294 ASP B N 1
ATOM 5614 C CA . ASP B 1 294 ? 68.923 22.318 33.044 1.00 26.58 294 ASP B CA 1
ATOM 5615 C C . ASP B 1 294 ? 68.555 21.677 34.378 1.00 27.51 294 ASP B C 1
ATOM 5616 O O . ASP B 1 294 ? 69.294 21.786 35.356 1.00 29.52 294 ASP B O 1
ATOM 5618 N N . GLY B 1 295 ? 67.409 21.003 34.405 1.00 30.50 295 GLY B N 1
ATOM 5619 C CA . GLY B 1 295 ? 66.948 20.325 35.602 1.00 28.91 295 GLY B CA 1
ATOM 5620 C C . GLY B 1 295 ? 66.774 18.831 35.401 1.00 24.86 295 GLY B C 1
ATOM 5621 O O . GLY B 1 295 ? 66.241 18.139 36.268 1.00 34.09 295 GLY B O 1
ATOM 5622 N N . ARG B 1 296 ? 67.223 18.333 34.253 1.00 27.35 296 ARG B N 1
ATOM 5623 C CA . ARG B 1 296 ? 67.139 16.909 33.945 1.00 26.80 296 ARG B CA 1
ATOM 5624 C C . ARG B 1 296 ? 68.528 16.320 33.711 1.00 25.76 296 ARG B C 1
ATOM 5625 O O . ARG B 1 296 ? 68.957 16.151 32.569 1.00 26.44 296 ARG B O 1
ATOM 5633 N N . LYS B 1 297 ? 69.219 16.004 34.802 1.00 23.53 297 LYS B N 1
ATOM 5634 C CA . LYS B 1 297 ? 70.602 15.534 34.747 1.00 26.02 297 LYS B CA 1
ATOM 5635 C C . LYS B 1 297 ? 70.770 14.181 34.056 1.00 20.95 297 LYS B C 1
ATOM 5636 O O . LYS B 1 297 ? 71.519 14.054 33.085 1.00 25.77 297 LYS B O 1
ATOM 5642 N N . HIS B 1 298 ? 70.070 13.173 34.563 1.00 23.49 298 HIS B N 1
ATOM 5643 C CA . HIS B 1 298 ? 70.271 11.800 34.111 1.00 25.97 298 HIS B CA 1
ATOM 5644 C C . HIS B 1 298 ? 69.658 11.530 32.736 1.00 24.17 298 HIS B C 1
ATOM 5645 O O . HIS B 1 298 ? 70.140 10.674 31.988 1.00 26.87 298 HIS B O 1
ATOM 5652 N N . ALA B 1 299 ? 68.600 12.264 32.405 1.00 22.05 299 ALA B N 1
ATOM 5653 C CA . ALA B 1 299 ? 68.030 12.206 31.066 1.00 21.96 299 ALA B CA 1
ATOM 5654 C C . ALA B 1 299 ? 69.058 12.738 30.073 1.00 20.52 299 ALA B C 1
ATOM 5655 O O . ALA B 1 299 ? 69.216 12.206 28.970 1.00 21.98 299 ALA B O 1
ATOM 5657 N N . PHE B 1 300 ? 69.763 13.788 30.485 1.00 23.21 300 PHE B N 1
ATOM 5658 C CA . PHE B 1 300 ? 70.852 14.340 29.691 1.00 19.80 300 PHE B CA 1
ATOM 5659 C C . PHE B 1 300 ? 72.009 13.356 29.625 1.00 15.78 300 PHE B C 1
ATOM 5660 O O . PHE B 1 300 ? 72.758 13.342 28.654 1.00 16.24 300 PHE B O 1
ATOM 5668 N N . GLU B 1 301 ? 72.159 12.540 30.664 1.00 16.29 301 GLU B N 1
ATOM 5669 C CA . GLU B 1 301 ? 73.178 11.497 30.660 1.00 19.21 301 GLU B CA 1
ATOM 5670 C C . GLU B 1 301 ? 72.865 10.434 29.606 1.00 18.66 301 GLU B C 1
ATOM 5671 O O . GLU B 1 301 ? 73.754 9.991 28.873 1.00 17.14 301 GLU B O 1
ATOM 5677 N N . LEU B 1 302 ? 71.598 10.033 29.529 1.00 18.24 302 LEU B N 1
ATOM 5678 C CA . LEU B 1 302 ? 71.166 9.075 28.514 1.00 17.08 302 LEU B CA 1
ATOM 5679 C C . LEU B 1 302 ? 71.344 9.662 27.115 1.00 16.11 302 LEU B C 1
ATOM 5680 O O . LEU B 1 302 ? 71.862 8.997 26.204 1.00 15.88 302 LEU B O 1
ATOM 5685 N N . LEU B 1 303 ? 70.912 10.911 26.957 1.00 17.57 303 LEU B N 1
ATOM 5686 C CA . LEU B 1 303 ? 71.094 11.634 25.703 1.00 18.86 303 LEU B CA 1
ATOM 5687 C C . LEU B 1 303 ? 72.562 11.663 25.297 1.00 14.64 303 LEU B C 1
ATOM 5688 O O . LEU B 1 303 ? 72.893 11.482 24.131 1.00 16.44 303 LEU B O 1
ATOM 5693 N N . ALA B 1 304 ? 73.436 11.887 26.272 1.00 20.78 304 ALA B N 1
ATOM 5694 C CA . ALA B 1 304 ? 74.869 11.967 26.021 1.00 16.02 304 ALA B CA 1
ATOM 5695 C C . ALA B 1 304 ? 75.441 10.612 25.633 1.00 14.44 304 ALA B C 1
ATOM 5696 O O . ALA B 1 304 ? 76.360 10.532 24.819 1.00 15.62 304 ALA B O 1
ATOM 5698 N N . SER B 1 305 ? 74.903 9.548 26.221 1.00 15.64 305 SER B N 1
ATOM 5699 C CA . SER B 1 305 ? 75.319 8.199 25.853 1.00 16.74 305 SER B CA 1
ATOM 5700 C C . SER B 1 305 ? 74.951 7.920 24.398 1.00 17.40 305 SER B C 1
ATOM 5701 O O . SER B 1 305 ? 75.749 7.362 23.638 1.00 16.80 305 SER B O 1
ATOM 5704 N N . ARG B 1 306 ? 73.743 8.325 24.012 1.00 17.03 306 ARG B N 1
ATOM 5705 C CA . ARG B 1 306 ? 73.288 8.142 22.635 1.00 14.50 306 ARG B CA 1
ATOM 5706 C C . ARG B 1 306 ? 74.100 8.979 21.643 1.00 15.68 306 ARG B C 1
ATOM 5707 O O . ARG B 1 306 ? 74.453 8.510 20.557 1.00 18.95 306 ARG B O 1
ATOM 5715 N N . VAL B 1 307 ? 74.392 10.219 22.024 1.00 16.07 307 VAL B N 1
ATOM 5716 C CA . VAL B 1 307 ? 75.178 11.126 21.194 1.00 16.46 307 VAL B CA 1
ATOM 5717 C C . VAL B 1 307 ? 76.595 10.599 20.993 1.00 17.63 307 VAL B C 1
ATOM 5718 O O . VAL B 1 307 ? 77.110 10.595 19.875 1.00 19.11 307 VAL B O 1
ATOM 5722 N N . ALA B 1 308 ? 77.215 10.152 22.081 1.00 17.86 308 ALA B N 1
ATOM 5723 C CA . ALA B 1 308 ? 78.546 9.559 22.023 1.00 16.61 308 ALA B CA 1
ATOM 5724 C C . ALA B 1 308 ? 78.532 8.318 21.141 1.00 18.63 308 ALA B C 1
ATOM 5725 O O . ALA B 1 308 ? 79.467 8.079 20.369 1.00 18.60 308 ALA B O 1
ATOM 5727 N N . ALA B 1 309 ? 77.464 7.534 21.259 1.00 18.25 309 ALA B N 1
ATOM 5728 C CA . ALA B 1 309 ? 77.277 6.368 20.404 1.00 17.01 309 ALA B CA 1
ATOM 5729 C C . ALA B 1 309 ? 77.251 6.778 18.937 1.00 20.51 309 ALA B C 1
ATOM 5730 O O . ALA B 1 309 ? 77.836 6.110 18.087 1.00 22.39 309 ALA B O 1
ATOM 5732 N N . GLU B 1 310 ? 76.579 7.888 18.647 1.00 21.02 310 GLU B N 1
ATOM 5733 C CA . GLU B 1 310 ? 76.463 8.369 17.273 1.00 21.56 310 GLU B CA 1
ATOM 5734 C C . GLU B 1 310 ? 77.795 8.894 16.735 1.00 20.79 310 GLU B C 1
ATOM 5735 O O . GLU B 1 310 ? 78.125 8.693 15.566 1.00 20.55 310 GLU B O 1
ATOM 5741 N N . VAL B 1 311 ? 78.555 9.564 17.595 1.00 19.90 311 VAL B N 1
ATOM 5742 C CA . VAL B 1 311 ? 79.858 10.105 17.222 1.00 19.49 311 VAL B CA 1
ATOM 5743 C C . VAL B 1 311 ? 80.860 8.989 16.939 1.00 21.87 311 VAL B C 1
ATOM 5744 O O . VAL B 1 311 ? 81.599 9.038 15.954 1.00 20.48 311 VAL B O 1
ATOM 5748 N N . PHE B 1 312 ? 80.873 7.976 17.800 1.00 22.16 312 PHE B N 1
ATOM 5749 C CA . PHE B 1 312 ? 81.815 6.869 17.657 1.00 19.98 312 PHE B CA 1
ATOM 5750 C C . PHE B 1 312 ? 81.493 5.937 16.488 1.00 26.35 312 PHE B C 1
ATOM 5751 O O . PHE B 1 312 ? 82.320 5.110 16.107 1.00 35.98 312 PHE B O 1
ATOM 5759 N N . ARG B 1 313 ? 80.300 6.074 15.919 1.00 27.61 313 ARG B N 1
ATOM 5760 C CA . ARG B 1 313 ? 79.874 5.194 14.832 1.00 26.17 313 ARG B CA 1
ATOM 5761 C C . ARG B 1 313 ? 79.959 5.846 13.454 1.00 27.51 313 ARG B C 1
ATOM 5762 O O . ARG B 1 313 ? 79.682 5.199 12.444 1.00 31.84 313 ARG B O 1
ATOM 5770 N N . GLU B 1 314 ? 80.334 7.121 13.414 1.00 28.28 314 GLU B N 1
ATOM 5771 C CA . GLU B 1 314 ? 80.434 7.846 12.149 1.00 30.15 314 GLU B CA 1
ATOM 5772 C C . GLU B 1 314 ? 81.455 7.208 11.214 1.00 38.01 314 GLU B C 1
ATOM 5773 O O . GLU B 1 314 ? 81.178 6.984 10.034 1.00 42.10 314 GLU B O 1
ATOM 5779 N N . SER B 1 315 ? 82.634 6.915 11.752 1.00 46.51 315 SER B N 1
ATOM 5780 C CA . SER B 1 315 ? 83.701 6.292 10.980 1.00 43.23 315 SER B CA 1
ATOM 5781 C C . SER B 1 315 ? 83.336 4.865 10.586 1.00 43.71 315 SER B C 1
ATOM 5782 O O . SER B 1 315 ? 83.867 4.322 9.617 1.00 48.63 315 SER B O 1
ATOM 5785 N N . GLY B 1 316 ? 82.424 4.264 11.341 1.00 39.71 316 GLY B N 1
ATOM 5786 C CA . GLY B 1 316 ? 82.003 2.900 11.088 1.00 37.02 316 GLY B CA 1
ATOM 5787 C C . GLY B 1 316 ? 82.491 1.965 12.175 1.00 35.89 316 GLY B C 1
ATOM 5788 O O . GLY B 1 316 ? 82.360 0.746 12.065 1.00 33.67 316 GLY B O 1
ATOM 5789 N N . ALA B 1 317 ? 83.060 2.545 13.228 1.00 41.33 317 ALA B N 1
ATOM 5790 C CA . ALA B 1 317 ? 83.564 1.772 14.356 1.00 39.91 317 ALA B CA 1
ATOM 5791 C C . ALA B 1 317 ? 82.432 1.049 15.075 1.00 31.75 317 ALA B C 1
ATOM 5792 O O . ALA B 1 317 ? 81.308 1.544 15.142 1.00 33.35 317 ALA B O 1
ATOM 5794 N N . ARG B 1 318 ? 82.741 -0.125 15.613 1.00 29.96 318 ARG B N 1
ATOM 5795 C CA . ARG B 1 318 ? 81.740 -0.963 16.257 1.00 29.13 318 ARG B CA 1
ATOM 5796 C C . ARG B 1 318 ? 81.527 -0.547 17.707 1.00 24.99 318 ARG B C 1
ATOM 5797 O O . ARG B 1 318 ? 82.194 -1.048 18.611 1.00 28.45 318 ARG B O 1
ATOM 5805 N N . TYR B 1 319 ? 80.594 0.375 17.921 1.00 21.57 319 TYR B N 1
ATOM 5806 C CA . TYR B 1 319 ? 80.289 0.855 19.261 1.00 21.91 319 TYR B CA 1
ATOM 5807 C C . TYR B 1 319 ? 79.138 0.063 19.869 1.00 24.25 319 TYR B C 1
ATOM 5808 O O . TYR B 1 319 ? 78.061 -0.038 19.282 1.00 24.03 319 TYR B O 1
ATOM 5817 N N . LYS B 1 320 ? 79.374 -0.500 21.049 1.00 19.89 320 LYS B N 1
ATOM 5818 C CA . LYS B 1 320 ? 78.344 -1.247 21.756 1.00 18.74 320 LYS B CA 1
ATOM 5819 C C . LYS B 1 320 ? 77.717 -0.393 22.850 1.00 21.02 320 LYS B C 1
ATOM 5820 O O . LYS B 1 320 ? 78.419 0.244 23.635 1.00 20.16 320 LYS B O 1
ATOM 5826 N N . GLU B 1 321 ? 76.389 -0.377 22.888 1.00 27.53 321 GLU B N 1
ATOM 5827 C CA . GLU B 1 321 ? 75.662 0.329 23.933 1.00 27.43 321 GLU B CA 1
ATOM 5828 C C . GLU B 1 321 ? 75.897 -0.342 25.279 1.00 25.66 321 GLU B C 1
ATOM 5829 O O . GLU B 1 321 ? 75.761 -1.558 25.409 1.00 30.12 321 GLU B O 1
ATOM 5835 N N . GLY B 1 322 ? 76.259 0.455 26.278 1.00 21.09 322 GLY B N 1
ATOM 5836 C CA . GLY B 1 322 ? 76.482 -0.064 27.612 1.00 18.42 322 GLY B CA 1
ATOM 5837 C C . GLY B 1 322 ? 75.342 0.296 28.541 1.00 23.93 322 GLY B C 1
ATOM 5838 O O . GLY B 1 322 ? 74.245 -0.250 28.418 1.00 24.71 322 GLY B O 1
ATOM 5839 N N . TRP B 1 323 ? 75.589 1.223 29.464 1.00 23.43 323 TRP B N 1
ATOM 5840 C CA . TRP B 1 323 ? 74.561 1.583 30.445 1.00 21.04 323 TRP B CA 1
ATOM 5841 C C . TRP B 1 323 ? 74.851 2.888 31.174 1.00 18.29 323 TRP B C 1
ATOM 5842 O O . TRP B 1 323 ? 75.965 3.395 31.132 1.00 21.27 323 TRP B O 1
ATOM 5853 N N . LEU B 1 324 ? 73.841 3.420 31.852 1.00 18.79 324 LEU B N 1
ATOM 5854 C CA . LEU B 1 324 ? 74.029 4.591 32.701 1.00 19.63 324 LEU B CA 1
ATOM 5855 C C . LEU B 1 324 ? 74.450 4.159 34.102 1.00 22.02 324 LEU B C 1
ATOM 5856 O O . LEU B 1 324 ? 73.938 3.175 34.634 1.00 24.01 324 LEU B O 1
ATOM 5861 N N . SER B 1 325 ? 75.383 4.899 34.691 1.00 19.03 325 SER B N 1
ATOM 5862 C CA . SER B 1 325 ? 75.949 4.536 35.985 1.00 20.09 325 SER B CA 1
ATOM 5863 C C . SER B 1 325 ? 74.992 4.799 37.143 1.00 28.03 325 SER B C 1
ATOM 5864 O O . SER B 1 325 ? 75.002 4.078 38.141 1.00 31.80 325 SER B O 1
ATOM 5867 N N . ARG B 1 326 ? 74.165 5.829 37.008 1.00 26.08 326 ARG B N 1
ATOM 5868 C CA . ARG B 1 326 ? 73.325 6.269 38.115 1.00 24.13 326 ARG B CA 1
ATOM 5869 C C . ARG B 1 326 ? 71.942 6.728 37.676 1.00 27.29 326 ARG B C 1
ATOM 5870 O O . ARG B 1 326 ? 71.757 7.210 36.558 1.00 28.95 326 ARG B O 1
ATOM 5878 N N . SER B 1 327 ? 70.975 6.573 38.574 1.00 29.76 327 SER B N 1
ATOM 5879 C CA . SER B 1 327 ? 69.634 7.101 38.365 1.00 28.10 327 SER B CA 1
ATOM 5880 C C . SER B 1 327 ? 69.427 8.290 39.295 1.00 31.47 327 SER B C 1
ATOM 5881 O O . SER B 1 327 ? 68.484 9.065 39.135 1.00 32.55 327 SER B O 1
ATOM 5883 N N . SER B 1 328 ? 70.322 8.421 40.269 1.00 33.75 328 SER B N 1
ATOM 5884 C CA . SER B 1 328 ? 70.293 9.530 41.215 1.00 33.91 328 SER B CA 1
ATOM 5885 C C . SER B 1 328 ? 71.695 9.793 41.754 1.00 32.38 328 SER B C 1
ATOM 5886 O O . SER B 1 328 ? 72.548 8.906 41.745 1.00 28.02 328 SER B O 1
ATOM 5889 N N . GLY B 1 329 ? 71.930 11.014 42.222 1.00 36.46 329 GLY B N 1
ATOM 5890 C CA . GLY B 1 329 ? 73.231 11.384 42.748 1.00 37.74 329 GLY B CA 1
ATOM 5891 C C . GLY B 1 329 ? 74.209 11.742 41.647 1.00 33.36 329 GLY B C 1
ATOM 5892 O O . GLY B 1 329 ? 73.840 11.811 40.475 1.00 34.77 329 GLY B O 1
ATOM 5893 N N . ASP B 1 330 ? 75.463 11.967 42.023 1.00 35.49 330 ASP B N 1
ATOM 5894 C CA . ASP B 1 330 ? 76.481 12.364 41.060 1.00 29.94 330 ASP B CA 1
ATOM 5895 C C . ASP B 1 330 ? 77.752 11.537 41.231 1.00 32.03 330 ASP B C 1
ATOM 5896 O O . ASP B 1 330 ? 78.081 11.105 42.336 1.00 37.09 330 ASP B O 1
ATOM 5901 N N . GLY B 1 331 ? 78.461 11.317 40.128 1.00 28.33 331 GLY B N 1
ATOM 5902 C CA . GLY B 1 331 ? 79.696 10.556 40.149 1.00 25.18 331 GLY B CA 1
ATOM 5903 C C . GLY B 1 331 ? 80.645 10.987 39.049 1.00 27.74 331 GLY B C 1
ATOM 5904 O O . GLY B 1 331 ? 80.318 11.858 38.242 1.00 24.44 331 GLY B O 1
ATOM 5905 N N . GLY B 1 332 ? 81.824 10.374 39.015 1.00 26.99 332 GLY B N 1
ATOM 5906 C CA . GLY B 1 332 ? 82.828 10.703 38.019 1.00 22.23 332 GLY B CA 1
ATOM 5907 C C . GLY B 1 332 ? 82.454 10.225 36.630 1.00 28.50 332 GLY B C 1
ATOM 5908 O O . GLY B 1 332 ? 82.710 10.908 35.638 1.00 29.09 332 GLY B O 1
ATOM 5909 N N . VAL B 1 333 ? 81.847 9.045 36.558 1.00 23.41 333 VAL B N 1
ATOM 5910 C CA . VAL B 1 333 ? 81.435 8.474 35.282 1.00 19.99 333 VAL B CA 1
ATOM 5911 C C . VAL B 1 333 ? 79.916 8.368 35.207 1.00 21.03 333 VAL B C 1
ATOM 5912 O O . VAL B 1 333 ? 79.277 7.826 36.108 1.00 21.22 333 VAL B O 1
ATOM 5916 N N . ASP B 1 334 ? 79.342 8.895 34.130 1.00 18.87 334 ASP B N 1
ATOM 5917 C CA . ASP B 1 334 ? 77.894 8.922 33.973 1.00 14.47 334 ASP B CA 1
ATOM 5918 C C . ASP B 1 334 ? 77.370 7.775 33.114 1.00 17.83 334 ASP B C 1
ATOM 5919 O O . ASP B 1 334 ? 76.236 7.329 33.293 1.00 19.02 334 ASP B O 1
ATOM 5924 N N . PHE B 1 335 ? 78.188 7.299 32.180 1.00 16.51 335 PHE B N 1
ATOM 5925 C CA . PHE B 1 335 ? 77.789 6.167 31.350 1.00 15.32 335 PHE B CA 1
ATOM 5926 C C . PHE B 1 335 ? 78.966 5.328 30.854 1.00 17.49 335 PHE B C 1
ATOM 5927 O O . PHE B 1 335 ? 80.109 5.781 30.832 1.00 15.68 335 PHE B O 1
ATOM 5935 N N . ILE B 1 336 ? 78.660 4.096 30.460 1.00 19.64 336 ILE B N 1
ATOM 5936 C CA . ILE B 1 336 ? 79.651 3.143 29.987 1.00 17.68 336 ILE B CA 1
ATOM 5937 C C . ILE B 1 336 ? 79.271 2.653 28.598 1.00 18.73 336 ILE B C 1
ATOM 5938 O O . ILE B 1 336 ? 78.098 2.370 28.331 1.00 22.88 336 ILE B O 1
ATOM 5943 N N . GLY B 1 337 ? 80.270 2.559 27.722 1.00 20.35 337 GLY B N 1
ATOM 5944 C CA . GLY B 1 337 ? 80.098 2.009 26.390 1.00 14.62 337 GLY B CA 1
ATOM 5945 C C . GLY B 1 337 ? 81.266 1.111 26.026 1.00 16.97 337 GLY B C 1
ATOM 5946 O O . GLY B 1 337 ? 82.142 0.860 26.854 1.00 16.19 337 GLY B O 1
ATOM 5947 N N . ARG B 1 338 ? 81.289 0.627 24.788 1.00 19.64 338 ARG B N 1
ATOM 5948 C CA . ARG B 1 338 ? 82.346 -0.281 24.351 1.00 18.86 338 ARG B CA 1
ATOM 5949 C C . ARG B 1 338 ? 82.625 -0.163 22.856 1.00 19.55 338 ARG B C 1
ATOM 5950 O O . ARG B 1 338 ? 81.703 -0.016 22.055 1.00 21.20 338 ARG B O 1
ATOM 5958 N N . ILE B 1 339 ? 83.900 -0.234 22.486 1.00 19.86 339 ILE B N 1
ATOM 5959 C CA . ILE B 1 339 ? 84.295 -0.171 21.082 1.00 18.97 339 ILE B CA 1
ATOM 5960 C C . ILE B 1 339 ? 85.213 -1.327 20.698 1.00 21.42 339 ILE B C 1
ATOM 5961 O O . ILE B 1 339 ? 86.380 -1.358 21.084 1.00 23.36 339 ILE B O 1
ATOM 5966 N N . ASP B 1 340 ? 84.682 -2.274 19.932 1.00 24.00 340 ASP B N 1
ATOM 5967 C CA . ASP B 1 340 ? 85.475 -3.400 19.448 1.00 26.04 340 ASP B CA 1
ATOM 5968 C C . ASP B 1 340 ? 86.318 -2.952 18.259 1.00 26.11 340 ASP B C 1
ATOM 5969 O O . ASP B 1 340 ? 85.781 -2.599 17.210 1.00 23.60 340 ASP B O 1
ATOM 5974 N N . MET B 1 341 ? 87.638 -2.968 18.419 1.00 27.80 341 MET B N 1
ATOM 5975 C CA . MET B 1 341 ? 88.511 -2.389 17.403 1.00 33.50 341 MET B CA 1
ATOM 5976 C C . MET B 1 341 ? 89.323 -3.379 16.566 1.00 38.75 341 MET B C 1
ATOM 5977 O O . MET B 1 341 ? 90.004 -4.259 17.094 1.00 34.85 341 MET B O 1
ATOM 5982 N N . GLY B 1 342 ? 89.222 -3.221 15.247 1.00 38.24 342 GLY B N 1
ATOM 5983 C CA . GLY B 1 342 ? 90.145 -3.841 14.313 1.00 38.81 342 GLY B CA 1
ATOM 5984 C C . GLY B 1 342 ? 89.864 -5.269 13.891 1.00 46.69 342 GLY B C 1
ATOM 5985 O O . GLY B 1 342 ? 89.269 -5.506 12.839 1.00 52.18 342 GLY B O 1
ATOM 5986 N N . SER B 1 343 ? 90.305 -6.209 14.721 1.00 45.64 343 SER B N 1
ATOM 5987 C CA . SER B 1 343 ? 90.401 -7.626 14.368 1.00 47.16 343 SER B CA 1
ATOM 5988 C C . SER B 1 343 ? 89.198 -8.255 13.649 1.00 51.99 343 SER B C 1
ATOM 5989 O O . SER B 1 343 ? 89.363 -8.845 12.573 1.00 56.17 343 SER B O 1
ATOM 5992 N N . LEU B 1 344 ? 88.011 -8.153 14.253 1.00 44.95 344 LEU B N 1
ATOM 5993 C CA . LEU B 1 344 ? 86.782 -8.774 13.727 1.00 49.67 344 LEU B CA 1
ATOM 5994 C C . LEU B 1 344 ? 86.804 -10.302 13.779 1.00 54.75 344 LEU B C 1
ATOM 5995 O O . LEU B 1 344 ? 85.779 -10.945 13.565 1.00 53.28 344 LEU B O 1
ATOM 6000 N N . LYS B 1 345 ? 87.973 -10.872 14.057 1.00 54.28 345 LYS B N 1
ATOM 6001 C CA . LYS B 1 345 ? 88.111 -12.309 14.227 1.00 55.82 345 LYS B CA 1
ATOM 6002 C C . LYS B 1 345 ? 88.325 -12.589 15.711 1.00 54.13 345 LYS B C 1
ATOM 6003 O O . LYS B 1 345 ? 87.589 -13.358 16.329 1.00 49.06 345 LYS B O 1
ATOM 6005 N N . ALA B 1 346 ? 89.350 -11.965 16.274 1.00 47.34 346 ALA B N 1
ATOM 6006 C CA . ALA B 1 346 ? 89.568 -11.991 17.715 1.00 42.86 346 ALA B CA 1
ATOM 6007 C C . ALA B 1 346 ? 89.518 -10.562 18.233 1.00 44.79 346 ALA B C 1
ATOM 6008 O O . ALA B 1 346 ? 90.548 -9.976 18.578 1.00 43.28 346 ALA B O 1
ATOM 6010 N N . SER B 1 347 ? 88.310 -10.009 18.275 1.00 43.15 347 SER B N 1
ATOM 6011 C CA . SER B 1 347 ? 88.108 -8.590 18.546 1.00 41.88 347 SER B CA 1
ATOM 6012 C C . SER B 1 347 ? 88.570 -8.172 19.934 1.00 34.49 347 SER B C 1
ATOM 6013 O O . SER B 1 347 ? 88.319 -8.859 20.923 1.00 33.25 347 SER B O 1
ATOM 6016 N N . THR B 1 348 ? 89.250 -7.035 19.994 1.00 31.41 348 THR B N 1
ATOM 6017 C CA . THR B 1 348 ? 89.637 -6.447 21.261 1.00 26.17 348 THR B CA 1
ATOM 6018 C C . THR B 1 348 ? 88.672 -5.316 21.593 1.00 25.59 348 THR B C 1
ATOM 6019 O O . THR B 1 348 ? 88.493 -4.390 20.802 1.00 23.97 348 THR B O 1
ATOM 6023 N N . PRO B 1 349 ? 88.020 -5.413 22.758 1.00 25.26 349 PRO B N 1
ATOM 6024 C CA . PRO B 1 349 ? 87.067 -4.407 23.230 1.00 22.18 349 PRO B CA 1
ATOM 6025 C C . PRO B 1 349 ? 87.765 -3.243 23.921 1.00 21.56 349 PRO B C 1
ATOM 6026 O O . PRO B 1 349 ? 88.784 -3.429 24.585 1.00 21.96 349 PRO B O 1
ATOM 6030 N N . VAL B 1 350 ? 87.212 -2.048 23.755 1.00 24.12 350 VAL B N 1
ATOM 6031 C CA . VAL B 1 350 ? 87.747 -0.855 24.389 1.00 19.38 350 VAL B CA 1
ATOM 6032 C C . VAL B 1 350 ? 86.671 -0.233 25.262 1.00 16.95 350 VAL B C 1
ATOM 6033 O O . VAL B 1 350 ? 85.638 0.216 24.767 1.00 17.54 350 VAL B O 1
ATOM 6037 N N . VAL B 1 351 ? 86.914 -0.225 26.566 1.00 19.59 351 VAL B N 1
ATOM 6038 C CA . VAL B 1 351 ? 85.938 0.289 27.514 1.00 19.76 351 VAL B CA 1
ATOM 6039 C C . VAL B 1 351 ? 85.842 1.808 27.421 1.00 18.45 351 VAL B C 1
ATOM 6040 O O . VAL B 1 351 ? 86.849 2.515 27.498 1.00 18.39 351 VAL B O 1
ATOM 6044 N N . VAL B 1 352 ? 84.620 2.298 27.236 1.00 17.60 352 VAL B N 1
ATOM 6045 C CA . VAL B 1 352 ? 84.366 3.725 27.103 1.00 16.97 352 VAL B CA 1
ATOM 6046 C C . VAL B 1 352 ? 83.738 4.285 28.371 1.00 17.04 352 VAL B C 1
ATOM 6047 O O . VAL B 1 352 ? 82.642 3.883 28.761 1.00 21.04 352 VAL B O 1
ATOM 6051 N N . LEU B 1 353 ? 84.439 5.214 29.010 1.00 14.00 353 LEU B N 1
ATOM 6052 C CA . LEU B 1 353 ? 83.934 5.880 30.202 1.00 16.57 353 LEU B CA 1
ATOM 6053 C C . LEU B 1 353 ? 83.402 7.259 29.840 1.00 15.49 353 LEU B C 1
ATOM 6054 O O . LEU B 1 353 ? 84.148 8.126 29.383 1.00 18.06 353 LEU B O 1
ATOM 6059 N N . GLY B 1 354 ? 82.106 7.457 30.043 1.00 15.29 354 GLY B N 1
ATOM 6060 C CA . GLY B 1 354 ? 81.463 8.692 29.643 1.00 15.06 354 GLY B CA 1
ATOM 6061 C C . GLY B 1 354 ? 81.038 9.580 30.793 1.00 15.97 354 GLY B C 1
ATOM 6062 O O . GLY B 1 354 ? 80.638 9.102 31.853 1.00 17.59 354 GLY B O 1
ATOM 6063 N N . GLN B 1 355 ? 81.127 10.887 30.572 1.00 15.00 355 GLN B N 1
ATOM 6064 C CA . GLN B 1 355 ? 80.698 11.874 31.552 1.00 16.71 355 GLN B CA 1
ATOM 6065 C C . GLN B 1 355 ? 79.898 12.981 30.880 1.00 20.39 355 GLN B C 1
ATOM 6066 O O . GLN B 1 355 ? 80.363 13.607 29.927 1.00 19.22 355 GLN B O 1
ATOM 6072 N N . ALA B 1 356 ? 78.692 13.217 31.385 1.00 20.13 356 ALA B N 1
ATOM 6073 C CA . ALA B 1 356 ? 77.826 14.260 30.853 1.00 16.96 356 ALA B CA 1
ATOM 6074 C C . ALA B 1 356 ? 77.669 15.388 31.862 1.00 16.90 356 ALA B C 1
ATOM 6075 O O . ALA B 1 356 ? 77.523 15.142 33.059 1.00 19.65 356 ALA B O 1
ATOM 6077 N N . LYS B 1 357 ? 77.699 16.627 31.381 1.00 17.14 357 LYS B N 1
ATOM 6078 C CA . LYS B 1 357 ? 77.515 17.772 32.268 1.00 19.04 357 LYS B CA 1
ATOM 6079 C C . LYS B 1 357 ? 76.868 18.954 31.553 1.00 20.18 357 LYS B C 1
ATOM 6080 O O . LYS B 1 357 ? 77.489 19.601 30.710 1.00 23.08 357 LYS B O 1
ATOM 6086 N N . CYS B 1 358 ? 75.616 19.231 31.898 1.00 20.26 358 CYS B N 1
ATOM 6087 C CA . CYS B 1 358 ? 74.883 20.328 31.282 1.00 22.48 358 CYS B CA 1
ATOM 6088 C C . CYS B 1 358 ? 75.121 21.639 32.022 1.00 23.52 358 CYS B C 1
ATOM 6089 O O . CYS B 1 358 ? 74.646 21.832 33.142 1.00 22.63 358 CYS B O 1
ATOM 6092 N N . ILE B 1 359 ? 75.868 22.535 31.388 1.00 25.70 359 ILE B N 1
ATOM 6093 C CA . ILE B 1 359 ? 76.130 23.855 31.942 1.00 24.76 359 ILE B CA 1
ATOM 6094 C C . ILE B 1 359 ? 75.659 24.919 30.960 1.00 26.63 359 ILE B C 1
ATOM 6095 O O . ILE B 1 359 ? 75.145 24.598 29.888 1.00 25.08 359 ILE B O 1
ATOM 6100 N N . GLN B 1 360 ? 75.827 26.184 31.331 1.00 25.39 360 GLN B N 1
ATOM 6101 C CA . GLN B 1 360 ? 75.489 27.285 30.439 1.00 26.98 360 GLN B CA 1
ATOM 6102 C C . GLN B 1 360 ? 76.391 27.237 29.212 1.00 23.73 360 GLN B C 1
ATOM 6103 O O . GLN B 1 360 ? 77.605 27.082 29.343 1.00 28.08 360 GLN B O 1
ATOM 6109 N N . PRO B 1 361 ? 75.797 27.358 28.014 1.00 27.68 361 PRO B N 1
ATOM 6110 C CA . PRO B 1 361 ? 76.529 27.326 26.742 1.00 25.37 361 PRO B CA 1
ATOM 6111 C C . PRO B 1 361 ? 77.693 28.316 26.689 1.00 25.55 361 PRO B C 1
ATOM 6112 O O . PRO B 1 361 ? 78.662 28.076 25.969 1.00 28.30 361 PRO B O 1
ATOM 6116 N N . THR B 1 362 ? 77.598 29.407 27.442 1.00 31.42 362 THR B N 1
ATOM 6117 C CA . THR B 1 362 ? 78.661 30.407 27.474 1.00 29.62 362 THR B CA 1
ATOM 6118 C C . THR B 1 362 ? 79.749 30.052 28.487 1.00 24.59 362 THR B C 1
ATOM 6119 O O . THR B 1 362 ? 80.807 30.681 28.518 1.00 24.18 362 THR B O 1
ATOM 6123 N N . SER B 1 363 ? 79.484 29.042 29.311 1.00 23.21 363 SER B N 1
ATOM 6124 C CA . SER B 1 363 ? 80.451 28.584 30.304 1.00 21.51 363 SER B CA 1
ATOM 6125 C C . SER B 1 363 ? 81.306 27.449 29.749 1.00 22.71 363 SER B C 1
ATOM 6126 O O . SER B 1 363 ? 81.003 26.891 28.695 1.00 23.69 363 SER B O 1
ATOM 6129 N N . SER B 1 364 ? 82.374 27.108 30.462 1.00 19.79 364 SER B N 1
ATOM 6130 C CA . SER B 1 364 ? 83.290 26.070 30.000 1.00 22.15 364 SER B CA 1
ATOM 6131 C C . SER B 1 364 ? 83.596 25.036 31.081 1.00 22.64 364 SER B C 1
ATOM 6132 O O . SER B 1 364 ? 83.224 25.204 32.242 1.00 23.74 364 SER B O 1
ATOM 6135 N N . VAL B 1 365 ? 84.277 23.965 30.684 1.00 26.18 365 VAL B N 1
ATOM 6136 C CA . VAL B 1 365 ? 84.621 22.882 31.599 1.00 23.45 365 VAL B CA 1
ATOM 6137 C C . VAL B 1 365 ? 86.075 22.984 32.056 1.00 21.70 365 VAL B C 1
ATOM 6138 O O . VAL B 1 365 ? 86.991 23.054 31.238 1.00 22.09 365 VAL B O 1
ATOM 6142 N N . SER B 1 366 ? 86.274 22.991 33.371 1.00 22.45 366 SER B N 1
ATOM 6143 C CA . SER B 1 366 ? 87.603 23.121 33.961 1.00 17.77 366 SER B CA 1
ATOM 6144 C C . SER B 1 366 ? 88.409 21.830 33.804 1.00 19.93 366 SER B C 1
ATOM 6145 O O . SER B 1 366 ? 87.832 20.755 33.649 1.00 18.97 366 SER B O 1
ATOM 6148 N N . PRO B 1 367 ? 89.751 21.935 33.837 1.00 19.68 367 PRO B N 1
ATOM 6149 C CA . PRO B 1 367 ? 90.627 20.761 33.719 1.00 19.32 367 PRO B CA 1
ATOM 6150 C C . PRO B 1 367 ? 90.426 19.739 34.836 1.00 20.74 367 PRO B C 1
ATOM 6151 O O . PRO B 1 367 ? 90.652 18.547 34.617 1.00 19.44 367 PRO B O 1
ATOM 6155 N N . GLU B 1 368 ? 90.015 20.201 36.014 1.00 21.00 368 GLU B N 1
ATOM 6156 C CA . GLU B 1 368 ? 89.739 19.308 37.135 1.00 20.63 368 GLU B CA 1
ATOM 6157 C C . GLU B 1 368 ? 88.585 18.366 36.804 1.00 19.34 368 GLU B C 1
ATOM 6158 O O . GLU B 1 368 ? 88.661 17.158 37.046 1.00 22.62 368 GLU B O 1
ATOM 6164 N N . GLN B 1 369 ? 87.521 18.934 36.244 1.00 21.47 369 GLN B N 1
ATOM 6165 C CA . GLN B 1 369 ? 86.332 18.174 35.875 1.00 21.22 369 GLN B CA 1
ATOM 6166 C C . GLN B 1 369 ? 86.640 17.108 34.827 1.00 19.74 369 GLN B C 1
ATOM 6167 O O . GLN B 1 369 ? 86.103 16.002 34.880 1.00 18.58 369 GLN B O 1
ATOM 6173 N N . VAL B 1 370 ? 87.508 17.447 33.879 1.00 21.78 370 VAL B N 1
ATOM 6174 C CA . VAL B 1 370 ? 87.925 16.507 32.845 1.00 20.59 370 VAL B CA 1
ATOM 6175 C C . VAL B 1 370 ? 88.784 15.401 33.448 1.00 22.22 370 VAL B C 1
ATOM 6176 O O . VAL B 1 370 ? 88.586 14.212 33.173 1.00 21.64 370 VAL B O 1
ATOM 6180 N N . ALA B 1 371 ? 89.737 15.804 34.282 1.00 23.47 371 ALA B N 1
ATOM 6181 C CA . ALA B 1 371 ? 90.654 14.860 34.906 1.00 23.38 371 ALA B CA 1
ATOM 6182 C C . ALA B 1 371 ? 89.943 13.925 35.883 1.00 25.70 371 ALA B C 1
ATOM 6183 O O . ALA B 1 371 ? 90.461 12.859 36.212 1.00 28.36 371 ALA B O 1
ATOM 6185 N N . ARG B 1 372 ? 88.762 14.323 36.346 1.00 22.78 372 ARG B N 1
ATOM 6186 C CA . ARG B 1 372 ? 87.968 13.450 37.206 1.00 23.78 372 ARG B CA 1
ATOM 6187 C C . ARG B 1 372 ? 87.487 12.235 36.421 1.00 21.52 372 ARG B C 1
ATOM 6188 O O . ARG B 1 372 ? 87.319 11.146 36.971 1.00 23.31 372 ARG B O 1
ATOM 6196 N N . VAL B 1 373 ? 87.279 12.431 35.124 1.00 19.69 373 VAL B N 1
ATOM 6197 C CA . VAL B 1 373 ? 86.853 11.356 34.243 1.00 19.29 373 VAL B CA 1
ATOM 6198 C C . VAL B 1 373 ? 88.068 10.604 33.717 1.00 21.78 373 VAL B C 1
ATOM 6199 O O . VAL B 1 373 ? 88.032 9.384 33.554 1.00 23.85 373 VAL B O 1
ATOM 6203 N N . VAL B 1 374 ? 89.143 11.341 33.453 1.00 21.53 374 VAL B N 1
ATOM 6204 C CA . VAL B 1 374 ? 90.368 10.743 32.926 1.00 23.90 374 VAL B CA 1
ATOM 6205 C C . VAL B 1 374 ? 91.038 9.811 33.940 1.00 21.69 374 VAL B C 1
ATOM 6206 O O . VAL B 1 374 ? 91.566 8.759 33.575 1.00 22.49 374 VAL B O 1
ATOM 6210 N N . ALA B 1 375 ? 90.996 10.193 35.214 1.00 22.42 375 ALA B N 1
ATOM 6211 C CA . ALA B 1 375 ? 91.631 9.417 36.279 1.00 22.90 375 ALA B CA 1
ATOM 6212 C C . ALA B 1 375 ? 91.060 8.005 36.405 1.00 24.59 375 ALA B C 1
ATOM 6213 O O . ALA B 1 375 ? 91.736 7.092 36.878 1.00 19.90 375 ALA B O 1
ATOM 6215 N N . ARG B 1 376 ? 89.813 7.834 35.978 1.00 26.18 376 ARG B N 1
ATOM 6216 C CA . ARG B 1 376 ? 89.135 6.547 36.068 1.00 24.21 376 ARG B CA 1
ATOM 6217 C C . ARG B 1 376 ? 89.553 5.594 34.950 1.00 25.09 376 ARG B C 1
ATOM 6218 O O . ARG B 1 376 ? 89.278 4.396 35.010 1.00 27.65 376 ARG B O 1
ATOM 6226 N N . LEU B 1 377 ? 90.219 6.132 33.934 1.00 22.04 377 LEU B N 1
ATOM 6227 C CA . LEU B 1 377 ? 90.597 5.343 32.766 1.00 18.14 377 LEU B CA 1
ATOM 6228 C C . LEU B 1 377 ? 91.766 4.400 33.033 1.00 22.62 377 LEU B C 1
ATOM 6229 O O . LEU B 1 377 ? 92.815 4.815 33.526 1.00 23.54 377 LEU B O 1
ATOM 6234 N N . ARG B 1 378 ? 91.573 3.127 32.701 1.00 26.20 378 ARG B N 1
ATOM 6235 C CA . ARG B 1 378 ? 92.643 2.141 32.771 1.00 22.91 378 ARG B CA 1
ATOM 6236 C C . ARG B 1 378 ? 93.359 2.068 31.430 1.00 21.52 378 ARG B C 1
ATOM 6237 O O . ARG B 1 378 ? 93.214 2.956 30.590 1.00 23.26 378 ARG B O 1
ATOM 6245 N N . ARG B 1 379 ? 94.131 1.005 31.232 1.00 28.55 379 ARG B N 1
ATOM 6246 C CA . ARG B 1 379 ? 94.804 0.780 29.960 1.00 29.99 379 ARG B CA 1
ATOM 6247 C C . ARG B 1 379 ? 93.824 0.199 28.947 1.00 23.51 379 ARG B C 1
ATOM 6248 O O . ARG B 1 379 ? 93.097 -0.748 29.248 1.00 25.49 379 ARG B O 1
ATOM 6250 N N . GLY B 1 380 ? 93.802 0.776 27.750 1.00 24.73 380 GLY B N 1
ATOM 6251 C CA . GLY B 1 380 ? 92.902 0.323 26.705 1.00 27.23 380 GLY B CA 1
ATOM 6252 C C . GLY B 1 380 ? 91.494 0.849 26.881 1.00 24.96 380 GLY B C 1
ATOM 6253 O O . GLY B 1 380 ? 90.556 0.371 26.243 1.00 19.60 380 GLY B O 1
ATOM 6254 N N . TRP B 1 381 ? 91.347 1.832 27.761 1.00 22.16 381 TRP B N 1
ATOM 6255 C CA . TRP B 1 381 ? 90.066 2.487 27.974 1.00 19.76 381 TRP B CA 1
ATOM 6256 C C . TRP B 1 381 ? 90.132 3.893 27.403 1.00 20.63 381 TRP B C 1
ATOM 6257 O O . TRP B 1 381 ? 91.199 4.505 27.375 1.00 18.74 381 TRP B O 1
ATOM 6268 N N . ILE B 1 382 ? 88.998 4.408 26.941 1.00 21.03 382 ILE B N 1
ATOM 6269 C CA . ILE B 1 382 ? 88.948 5.799 26.505 1.00 15.71 382 ILE B CA 1
ATOM 6270 C C . ILE B 1 382 ? 87.769 6.537 27.121 1.00 15.55 382 ILE B C 1
ATOM 6271 O O . ILE B 1 382 ? 86.739 5.940 27.423 1.00 19.79 382 ILE B O 1
ATOM 6276 N N . GLY B 1 383 ? 87.936 7.839 27.317 1.00 18.32 383 GLY B N 1
ATOM 6277 C CA . GLY B 1 383 ? 86.897 8.651 27.915 1.00 15.57 383 GLY B CA 1
ATOM 6278 C C . GLY B 1 383 ? 86.151 9.471 26.886 1.00 16.56 383 GLY B C 1
ATOM 6279 O O . GLY B 1 383 ? 86.616 9.648 25.761 1.00 18.39 383 GLY B O 1
ATOM 6280 N N . VAL B 1 384 ? 84.977 9.958 27.270 1.00 15.08 384 VAL B N 1
ATOM 6281 C CA . VAL B 1 384 ? 84.221 10.884 26.436 1.00 17.52 384 VAL B CA 1
ATOM 6282 C C . VAL B 1 384 ? 83.440 11.852 27.322 1.00 16.28 384 VAL B C 1
ATOM 6283 O O . VAL B 1 384 ? 82.777 11.440 28.270 1.00 21.35 384 VAL B O 1
ATOM 6287 N N . TYR B 1 385 ? 83.545 13.142 27.024 1.00 19.38 385 TYR B N 1
ATOM 6288 C CA . TYR B 1 385 ? 82.914 14.167 27.847 1.00 18.16 385 TYR B CA 1
ATOM 6289 C C . TYR B 1 385 ? 81.945 15.005 27.019 1.00 14.71 385 TYR B C 1
ATOM 6290 O O . TYR B 1 385 ? 82.350 15.708 26.096 1.00 13.71 385 TYR B O 1
ATOM 6299 N N . VAL B 1 386 ? 80.664 14.927 27.361 1.00 18.96 386 VAL B N 1
ATOM 6300 C CA . VAL B 1 386 ? 79.630 15.657 26.636 1.00 18.02 386 VAL B CA 1
ATOM 6301 C C . VAL B 1 386 ? 79.081 16.819 27.462 1.00 16.11 386 VAL B C 1
ATOM 6302 O O . VAL B 1 386 ? 78.687 16.643 28.620 1.00 15.24 386 VAL B O 1
ATOM 6306 N N . THR B 1 387 ? 79.059 18.006 26.862 1.00 18.71 387 THR B N 1
ATOM 6307 C CA . THR B 1 387 ? 78.561 19.192 27.550 1.00 23.25 387 THR B CA 1
ATOM 6308 C C . THR B 1 387 ? 77.888 20.169 26.588 1.00 20.50 387 THR B C 1
ATOM 6309 O O . THR B 1 387 ? 78.202 20.199 25.399 1.00 17.07 387 THR B O 1
ATOM 6313 N N . THR B 1 388 ? 76.957 20.962 27.112 1.00 20.77 388 THR B N 1
ATOM 6314 C CA . THR B 1 388 ? 76.274 21.979 26.320 1.00 23.23 388 THR B CA 1
ATOM 6315 C C . THR B 1 388 ? 77.144 23.220 26.175 1.00 21.06 388 THR B C 1
ATOM 6316 O O . THR B 1 388 ? 76.989 23.998 25.232 1.00 23.24 388 THR B O 1
ATOM 6320 N N . GLY B 1 389 ? 78.053 23.403 27.125 1.00 27.99 389 GLY B N 1
ATOM 6321 C CA . GLY B 1 389 ? 78.986 24.510 27.082 1.00 22.69 389 GLY B CA 1
ATOM 6322 C C . GLY B 1 389 ? 80.229 24.138 26.301 1.00 23.35 389 GLY B C 1
ATOM 6323 O O . GLY B 1 389 ? 80.170 23.350 25.357 1.00 23.91 389 GLY B O 1
ATOM 6324 N N . SER B 1 390 ? 81.361 24.703 26.702 1.00 26.05 390 SER B N 1
ATOM 6325 C CA . SER B 1 390 ? 82.621 24.450 26.022 1.00 21.32 390 SER B CA 1
ATOM 6326 C C . SER B 1 390 ? 83.640 23.852 26.980 1.00 20.92 390 SER B C 1
ATOM 6327 O O . SER B 1 390 ? 83.314 23.505 28.114 1.00 26.60 390 SER B O 1
ATOM 6330 N N . PHE B 1 391 ? 84.876 23.728 26.512 1.00 21.66 391 PHE B N 1
ATOM 6331 C CA . PHE B 1 391 ? 85.977 23.295 27.359 1.00 23.05 391 PHE B CA 1
ATOM 6332 C C . PHE B 1 391 ? 86.999 24.419 27.461 1.00 22.84 391 PHE B C 1
ATOM 6333 O O . PHE B 1 391 ? 87.418 24.977 26.446 1.00 24.53 391 PHE B O 1
ATOM 6341 N N . SER B 1 392 ? 87.385 24.755 28.688 1.00 24.10 392 SER B N 1
ATOM 6342 C CA . SER B 1 392 ? 88.334 25.838 28.931 1.00 25.19 392 SER B CA 1
ATOM 6343 C C . SER B 1 392 ? 89.664 25.571 28.235 1.00 25.05 392 SER B C 1
ATOM 6344 O O . SER B 1 392 ? 90.006 24.422 27.957 1.00 25.18 392 SER B O 1
ATOM 6347 N N . ARG B 1 393 ? 90.405 26.638 27.955 1.00 26.62 393 ARG B N 1
ATOM 6348 C CA . ARG B 1 393 ? 91.689 26.521 27.275 1.00 26.02 393 ARG B CA 1
ATOM 6349 C C . ARG B 1 393 ? 92.659 25.650 28.063 1.00 25.33 393 ARG B C 1
ATOM 6350 O O . ARG B 1 393 ? 93.368 24.821 27.492 1.00 26.57 393 ARG B O 1
ATOM 6358 N N . GLN B 1 394 ? 92.681 25.840 29.379 1.00 26.48 394 GLN B N 1
ATOM 6359 C CA . GLN B 1 394 ? 93.593 25.097 30.237 1.00 23.21 394 GLN B CA 1
ATOM 6360 C C . GLN B 1 394 ? 93.269 23.607 30.241 1.00 24.88 394 GLN B C 1
ATOM 6361 O O . GLN B 1 394 ? 94.171 22.769 30.282 1.00 26.24 394 GLN B O 1
ATOM 6367 N N . ALA B 1 395 ? 91.981 23.283 30.194 1.00 21.59 395 ALA B N 1
ATOM 6368 C CA . ALA B 1 395 ? 91.550 21.893 30.110 1.00 23.93 395 ALA B CA 1
ATOM 6369 C C . ALA B 1 395 ? 92.070 21.264 28.822 1.00 26.22 395 ALA B C 1
ATOM 6370 O O . ALA B 1 395 ? 92.590 20.146 28.826 1.00 25.61 395 ALA B O 1
ATOM 6372 N N . GLN B 1 396 ? 91.938 22.002 27.725 1.00 23.52 396 GLN B N 1
ATOM 6373 C CA . GLN B 1 396 ? 92.383 21.531 26.421 1.00 21.28 396 GLN B CA 1
ATOM 6374 C C . GLN B 1 396 ? 93.890 21.309 26.386 1.00 23.72 396 GLN B C 1
ATOM 6375 O O . GLN B 1 396 ? 94.352 20.251 25.964 1.00 25.77 396 GLN B O 1
ATOM 6381 N N . VAL B 1 397 ? 94.655 22.302 26.832 1.00 25.64 397 VAL B N 1
ATOM 6382 C CA . VAL B 1 397 ? 96.111 22.196 26.815 1.00 23.29 397 VAL B CA 1
ATOM 6383 C C . VAL B 1 397 ? 96.608 21.128 27.789 1.00 25.13 397 VAL B C 1
ATOM 6384 O O . VAL B 1 397 ? 97.680 20.554 27.596 1.00 24.16 397 VAL B O 1
ATOM 6388 N N . GLU B 1 398 ? 95.822 20.857 28.826 1.00 23.23 398 GLU B N 1
ATOM 6389 C CA . GLU B 1 398 ? 96.174 19.816 29.783 1.00 20.10 398 GLU B CA 1
ATOM 6390 C C . GLU B 1 398 ? 95.889 18.437 29.196 1.00 22.76 398 GLU B C 1
ATOM 6391 O O . GLU B 1 398 ? 96.596 17.473 29.485 1.00 26.14 398 GLU B O 1
ATOM 6397 N N . ILE B 1 399 ? 94.852 18.352 28.368 1.00 24.55 399 ILE B N 1
ATOM 6398 C CA . ILE B 1 399 ? 94.552 17.117 27.650 1.00 20.34 399 ILE B CA 1
ATOM 6399 C C . ILE B 1 399 ? 95.621 16.841 26.594 1.00 23.08 399 ILE B C 1
ATOM 6400 O O . ILE B 1 399 ? 96.085 15.710 26.441 1.00 23.67 399 ILE B O 1
ATOM 6405 N N . ILE B 1 400 ? 96.017 17.889 25.881 1.00 24.57 400 ILE B N 1
ATOM 6406 C CA . ILE B 1 400 ? 97.009 17.778 24.817 1.00 24.64 400 ILE B CA 1
ATOM 6407 C C . ILE B 1 400 ? 98.404 17.447 25.345 1.00 29.02 400 ILE B C 1
ATOM 6408 O O . ILE B 1 400 ? 99.036 16.495 24.885 1.00 29.57 400 ILE B O 1
ATOM 6413 N N . ASP B 1 401 ? 98.879 18.232 26.308 1.00 27.48 401 ASP B N 1
ATOM 6414 C CA . ASP B 1 401 ? 100.232 18.062 26.833 1.00 29.81 401 ASP B CA 1
ATOM 6415 C C . ASP B 1 401 ? 100.449 16.709 27.507 1.00 31.91 401 ASP B C 1
ATOM 6416 O O . ASP B 1 401 ? 101.554 16.167 27.480 1.00 34.24 401 ASP B O 1
ATOM 6421 N N . ASP B 1 402 ? 99.395 16.165 28.106 1.00 30.66 402 ASP B N 1
ATOM 6422 C CA . ASP B 1 402 ? 99.503 14.899 28.824 1.00 27.04 402 ASP B CA 1
ATOM 6423 C C . ASP B 1 402 ? 98.914 13.733 28.035 1.00 25.71 402 ASP B C 1
ATOM 6424 O O . ASP B 1 402 ? 98.892 12.599 28.517 1.00 29.39 402 ASP B O 1
ATOM 6429 N N . GLN B 1 403 ? 98.442 14.023 26.825 1.00 29.87 403 GLN B N 1
ATOM 6430 C CA . GLN B 1 403 ? 97.887 13.012 25.925 1.00 31.39 403 GLN B CA 1
ATOM 6431 C C . GLN B 1 403 ? 96.726 12.237 26.546 1.00 29.07 403 GLN B C 1
ATOM 6432 O O . GLN B 1 403 ? 96.738 11.006 26.582 1.00 30.34 403 GLN B O 1
ATOM 6438 N N . TYR B 1 404 ? 95.726 12.963 27.033 1.00 23.53 404 TYR B N 1
ATOM 6439 C CA . TYR B 1 404 ? 94.555 12.340 27.638 1.00 25.92 404 TYR B CA 1
ATOM 6440 C C . TYR B 1 404 ? 93.636 11.735 26.580 1.00 22.17 404 TYR B C 1
ATOM 6441 O O . TYR B 1 404 ? 93.148 12.443 25.700 1.00 19.48 404 TYR B O 1
ATOM 6450 N N . PRO B 1 405 ? 93.395 10.417 26.669 1.00 23.27 405 PRO B N 1
ATOM 6451 C CA . PRO B 1 405 ? 92.525 9.709 25.724 1.00 20.63 405 PRO B CA 1
ATOM 6452 C C . PRO B 1 405 ? 91.046 9.983 25.981 1.00 21.40 405 PRO B C 1
ATOM 6453 O O . PRO B 1 405 ? 90.296 9.060 26.297 1.00 23.00 405 PRO B O 1
ATOM 6457 N N . VAL B 1 406 ? 90.636 11.239 25.841 1.00 19.48 406 VAL B N 1
ATOM 6458 C CA . VAL B 1 406 ? 89.243 11.611 26.048 1.00 18.48 406 VAL B CA 1
ATOM 6459 C C . VAL B 1 406 ? 88.698 12.415 24.868 1.00 19.90 406 VAL B C 1
ATOM 6460 O O . VAL B 1 406 ? 89.306 13.395 24.435 1.00 19.59 406 VAL B O 1
ATOM 6464 N N . VAL B 1 407 ? 87.558 11.982 24.341 1.00 18.82 407 VAL B N 1
ATOM 6465 C CA . VAL B 1 407 ? 86.902 12.686 23.247 1.00 17.79 407 VAL B CA 1
ATOM 6466 C C . VAL B 1 407 ? 86.026 13.806 23.795 1.00 16.27 407 VAL B C 1
ATOM 6467 O O . VAL B 1 407 ? 85.201 13.582 24.681 1.00 18.01 407 VAL B O 1
ATOM 6471 N N . LEU B 1 408 ? 86.214 15.012 23.270 1.00 19.22 408 LEU B N 1
ATOM 6472 C CA . LEU B 1 408 ? 85.461 16.171 23.732 1.00 15.41 408 LEU B CA 1
ATOM 6473 C C . LEU B 1 408 ? 84.264 16.461 22.836 1.00 16.80 408 LEU B C 1
ATOM 6474 O O . LEU B 1 408 ? 84.395 16.549 21.616 1.00 20.69 408 LEU B O 1
ATOM 6479 N N . ILE B 1 409 ? 83.097 16.606 23.454 1.00 16.44 409 ILE B N 1
ATOM 6480 C CA . ILE B 1 409 ? 81.880 16.969 22.740 1.00 16.44 409 ILE B CA 1
ATOM 6481 C C . ILE B 1 409 ? 81.275 18.233 23.345 1.00 22.88 409 ILE B C 1
ATOM 6482 O O . ILE B 1 409 ? 80.577 18.184 24.364 1.00 22.98 409 ILE B O 1
ATOM 6487 N N . ALA B 1 410 ? 81.562 19.367 22.714 1.00 25.00 410 ALA B N 1
ATOM 6488 C CA . ALA B 1 410 ? 81.075 20.659 23.178 1.00 22.85 410 ALA B CA 1
ATOM 6489 C C . ALA B 1 410 ? 79.684 20.949 22.626 1.00 19.59 410 ALA B C 1
ATOM 6490 O O . ALA B 1 410 ? 79.050 20.076 22.036 1.00 15.57 410 ALA B O 1
ATOM 6492 N N . GLY B 1 411 ? 79.223 22.182 22.814 1.00 21.30 411 GLY B N 1
ATOM 6493 C CA . GLY B 1 411 ? 77.881 22.574 22.424 1.00 17.64 411 GLY B CA 1
ATOM 6494 C C . GLY B 1 411 ? 77.591 22.496 20.937 1.00 17.22 411 GLY B C 1
ATOM 6495 O O . GLY B 1 411 ? 76.495 22.111 20.537 1.00 18.65 411 GLY B O 1
ATOM 6496 N N . GLY B 1 412 ? 78.569 22.867 20.117 1.00 20.18 412 GLY B N 1
ATOM 6497 C CA . GLY B 1 412 ? 78.396 22.849 18.675 1.00 23.36 412 GLY B CA 1
ATOM 6498 C C . GLY B 1 412 ? 78.234 21.443 18.133 1.00 20.76 412 GLY B C 1
ATOM 6499 O O . GLY B 1 412 ? 77.269 21.142 17.425 1.00 26.98 412 GLY B O 1
ATOM 6500 N N . THR B 1 413 ? 79.188 20.582 18.472 1.00 20.30 413 THR B N 1
ATOM 6501 C CA . THR B 1 413 ? 79.158 19.188 18.051 1.00 18.56 413 THR B CA 1
ATOM 6502 C C . THR B 1 413 ? 77.921 18.482 18.598 1.00 17.30 413 THR B C 1
ATOM 6503 O O . THR B 1 413 ? 77.286 17.696 17.897 1.00 21.39 413 THR B O 1
ATOM 6507 N N . LEU B 1 414 ? 77.580 18.775 19.849 1.00 20.11 414 LEU B N 1
ATOM 6508 C CA . LEU B 1 414 ? 76.400 18.194 20.480 1.00 18.78 414 LEU B CA 1
ATOM 6509 C C . LEU B 1 414 ? 75.124 18.593 19.747 1.00 19.16 414 LEU B C 1
ATOM 6510 O O . LEU B 1 414 ? 74.284 17.747 19.446 1.00 23.77 414 LEU B O 1
ATOM 6515 N N . ALA B 1 415 ? 74.990 19.884 19.462 1.00 20.56 415 ALA B N 1
ATOM 6516 C CA . ALA B 1 415 ? 73.815 20.402 18.771 1.00 18.89 415 ALA B CA 1
ATOM 6517 C C . ALA B 1 415 ? 73.686 19.811 17.372 1.00 18.73 415 ALA B C 1
ATOM 6518 O O . ALA B 1 415 ? 72.604 19.381 16.970 1.00 19.11 415 ALA B O 1
ATOM 6520 N N . ALA B 1 416 ? 74.794 19.792 16.638 1.00 21.20 416 ALA B N 1
ATOM 6521 C CA . ALA B 1 416 ? 74.811 19.235 15.289 1.00 22.58 416 ALA B CA 1
ATOM 6522 C C . ALA B 1 416 ? 74.430 17.756 15.296 1.00 16.83 416 ALA B C 1
ATOM 6523 O O . ALA B 1 416 ? 73.613 17.305 14.486 1.00 21.62 416 ALA B O 1
ATOM 6525 N N . THR B 1 417 ? 75.023 17.012 16.226 1.00 19.40 417 THR B N 1
ATOM 6526 C CA . THR B 1 417 ? 74.773 15.580 16.350 1.00 21.56 417 THR B CA 1
ATOM 6527 C C . THR B 1 417 ? 73.310 15.302 16.666 1.00 20.86 417 THR B C 1
ATOM 6528 O O . THR B 1 417 ? 72.659 14.524 15.972 1.00 18.32 417 THR B O 1
ATOM 6532 N N . VAL B 1 418 ? 72.801 15.946 17.713 1.00 19.07 418 VAL B N 1
ATOM 6533 C CA . VAL B 1 418 ? 71.410 15.780 18.121 1.00 17.04 418 VAL B CA 1
ATOM 6534 C C . VAL B 1 418 ? 70.453 16.155 16.992 1.00 14.54 418 VAL B C 1
ATOM 6535 O O . VAL B 1 418 ? 69.453 15.475 16.764 1.00 15.94 418 VAL B O 1
ATOM 6539 N N . ARG B 1 419 ? 70.774 17.228 16.276 1.00 19.69 419 ARG B N 1
ATOM 6540 C CA . ARG B 1 419 ? 69.948 17.669 15.158 1.00 22.44 419 ARG B CA 1
ATOM 6541 C C . ARG B 1 419 ? 69.905 16.617 14.051 1.00 20.12 419 ARG B C 1
ATOM 6542 O O . ARG B 1 419 ? 68.839 16.322 13.502 1.00 22.22 419 ARG B O 1
ATOM 6550 N N . ARG B 1 420 ? 71.063 16.045 13.734 1.00 19.06 420 ARG B N 1
ATOM 6551 C CA . ARG B 1 420 ? 71.134 14.997 12.720 1.00 16.45 420 ARG B CA 1
ATOM 6552 C C . ARG B 1 420 ? 70.378 13.735 13.144 1.00 15.83 420 ARG B C 1
ATOM 6553 O O . ARG B 1 420 ? 69.671 13.128 12.340 1.00 16.97 420 ARG B O 1
ATOM 6561 N N . MET B 1 421 ? 70.529 13.349 14.409 1.00 18.04 421 MET B N 1
ATOM 6562 C CA . MET B 1 421 ? 69.843 12.179 14.953 1.00 17.88 421 MET B CA 1
ATOM 6563 C C . MET B 1 421 ? 68.332 12.353 14.882 1.00 16.64 421 MET B C 1
ATOM 6564 O O . MET B 1 421 ? 67.607 11.463 14.432 1.00 16.62 421 MET B O 1
ATOM 6569 N N . VAL B 1 422 ? 67.869 13.511 15.336 1.00 18.20 422 VAL B N 1
ATOM 6570 C CA . VAL B 1 422 ? 66.453 13.842 15.330 1.00 16.89 422 VAL B CA 1
ATOM 6571 C C . VAL B 1 422 ? 65.890 13.852 13.910 1.00 19.00 422 VAL B C 1
ATOM 6572 O O . VAL B 1 422 ? 64.833 13.274 13.649 1.00 18.04 422 VAL B O 1
ATOM 6576 N N . GLN B 1 423 ? 66.605 14.496 12.992 1.00 17.26 423 GLN B N 1
ATOM 6577 C CA . GLN B 1 423 ? 66.168 14.551 11.600 1.00 17.14 423 GLN B CA 1
ATOM 6578 C C . GLN B 1 423 ? 66.171 13.175 10.931 1.00 15.85 423 GLN B C 1
ATOM 6579 O O . GLN B 1 423 ? 65.380 12.919 10.024 1.00 16.59 423 GLN B O 1
ATOM 6585 N N . ALA B 1 424 ? 67.053 12.290 11.388 1.00 15.85 424 ALA B N 1
ATOM 6586 C CA . ALA B 1 424 ? 67.217 10.984 10.753 1.00 13.72 424 ALA B CA 1
ATOM 6587 C C . ALA B 1 424 ? 66.419 9.863 11.415 1.00 16.11 424 ALA B C 1
ATOM 6588 O O . ALA B 1 424 ? 66.368 8.749 10.894 1.00 15.68 424 ALA B O 1
ATOM 6590 N N . ASN B 1 425 ? 65.801 10.145 12.559 1.00 19.41 425 ASN B N 1
ATOM 6591 C CA . ASN B 1 425 ? 65.084 9.101 13.289 1.00 16.41 425 ASN B CA 1
ATOM 6592 C C . ASN B 1 425 ? 63.687 9.484 13.776 1.00 17.72 425 ASN B C 1
ATOM 6593 O O . ASN B 1 425 ? 62.800 8.633 13.858 1.00 16.02 425 ASN B O 1
ATOM 6598 N N . TYR B 1 426 ? 63.490 10.758 14.096 1.00 16.91 426 TYR B N 1
ATOM 6599 C CA . TYR B 1 426 ? 62.222 11.198 14.668 1.00 16.37 426 TYR B CA 1
ATOM 6600 C C . TYR B 1 426 ? 61.496 12.226 13.805 1.00 15.09 426 TYR B C 1
ATOM 6601 O O . TYR B 1 426 ? 60.728 13.040 14.315 1.00 17.42 426 TYR B O 1
ATOM 6610 N N . GLY B 1 427 ? 61.739 12.180 12.500 1.00 12.95 427 GLY B N 1
ATOM 6611 C CA . GLY B 1 427 ? 61.064 13.056 11.559 1.00 13.23 427 GLY B CA 1
ATOM 6612 C C . GLY B 1 427 ? 61.267 14.535 11.832 1.00 16.35 427 GLY B C 1
ATOM 6613 O O . GLY B 1 427 ? 60.410 15.356 11.509 1.00 17.89 427 GLY B O 1
ATOM 6614 N N . GLY B 1 428 ? 62.403 14.875 12.431 1.00 15.54 428 GLY B N 1
ATOM 6615 C CA . GLY B 1 428 ? 62.719 16.260 12.724 1.00 13.94 428 GLY B CA 1
ATOM 6616 C C . GLY B 1 428 ? 62.070 16.761 13.998 1.00 17.04 428 GLY B C 1
ATOM 6617 O O . GLY B 1 428 ? 62.044 17.965 14.256 1.00 22.02 428 GLY B O 1
ATOM 6618 N N . ASP B 1 429 ? 61.552 15.837 14.802 1.00 17.62 429 ASP B N 1
ATOM 6619 C CA . ASP B 1 429 ? 60.910 16.194 16.064 1.00 19.46 429 ASP B CA 1
ATOM 6620 C C . ASP B 1 429 ? 61.852 15.980 17.247 1.00 16.84 429 ASP B C 1
ATOM 6621 O O . ASP B 1 429 ? 62.081 14.850 17.677 1.00 20.44 429 ASP B O 1
ATOM 6626 N N . LEU B 1 430 ? 62.393 17.079 17.762 1.00 17.64 430 LEU B N 1
ATOM 6627 C CA . LEU B 1 430 ? 63.347 17.047 18.865 1.00 18.04 430 LEU B CA 1
ATOM 6628 C C . LEU B 1 430 ? 62.717 16.482 20.136 1.00 19.08 430 LEU B C 1
ATOM 6629 O O . LEU B 1 430 ? 63.354 15.735 20.892 1.00 17.72 430 LEU B O 1
ATOM 6634 N N . ASP B 1 431 ? 61.455 16.839 20.357 1.00 19.58 431 ASP B N 1
ATOM 6635 C CA . ASP B 1 431 ? 60.730 16.438 21.556 1.00 17.58 431 ASP B CA 1
ATOM 6636 C C . ASP B 1 431 ? 60.584 14.926 21.686 1.00 16.47 431 ASP B C 1
ATOM 6637 O O . ASP B 1 431 ? 60.507 14.403 22.792 1.00 19.96 431 ASP B O 1
ATOM 6642 N N . ALA B 1 432 ? 60.534 14.227 20.557 1.00 17.84 432 ALA B N 1
ATOM 6643 C CA . ALA B 1 432 ? 60.456 12.773 20.577 1.00 15.13 432 ALA B CA 1
ATOM 6644 C C . ALA B 1 432 ? 61.700 12.201 21.246 1.00 18.80 432 ALA B C 1
ATOM 6645 O O . ALA B 1 432 ? 61.609 11.341 22.126 1.00 19.28 432 ALA B O 1
ATOM 6647 N N . LEU B 1 433 ? 62.861 12.702 20.834 1.00 16.61 433 LEU B N 1
ATOM 6648 C CA . LEU B 1 433 ? 64.131 12.279 21.410 1.00 17.54 433 LEU B CA 1
ATOM 6649 C C . LEU B 1 433 ? 64.248 12.684 22.876 1.00 18.15 433 LEU B C 1
ATOM 6650 O O . LEU B 1 433 ? 64.602 11.861 23.725 1.00 20.30 433 LEU B O 1
ATOM 6655 N N . LEU B 1 434 ? 63.952 13.949 23.168 1.00 17.60 434 LEU B N 1
ATOM 6656 C CA . LEU B 1 434 ? 64.055 14.454 24.538 1.00 17.71 434 LEU B CA 1
ATOM 6657 C C . LEU B 1 434 ? 63.177 13.657 25.503 1.00 18.57 434 LEU B C 1
ATOM 6658 O O . LEU B 1 434 ? 63.640 13.187 26.549 1.00 20.18 434 LEU B O 1
ATOM 6663 N N . ALA B 1 435 ? 61.909 13.498 25.138 1.00 18.51 435 ALA B N 1
ATOM 6664 C CA . ALA B 1 435 ? 60.960 12.747 25.949 1.00 22.85 435 ALA B CA 1
ATOM 6665 C C . ALA B 1 435 ? 61.344 11.274 26.033 1.00 21.22 435 ALA B C 1
ATOM 6666 O O . ALA B 1 435 ? 61.085 10.620 27.044 1.00 27.81 435 ALA B O 1
ATOM 6668 N N . SER B 1 436 ? 61.955 10.753 24.972 1.00 22.58 436 SER B N 1
ATOM 6669 C CA . SER B 1 436 ? 62.454 9.382 25.000 1.00 21.83 436 SER B CA 1
ATOM 6670 C C . SER B 1 436 ? 63.514 9.253 26.086 1.00 24.49 436 SER B C 1
ATOM 6671 O O . SER B 1 436 ? 63.517 8.288 26.851 1.00 30.97 436 SER B O 1
ATOM 6674 N N . THR B 1 437 ? 64.407 10.237 26.153 1.00 24.74 437 THR B N 1
ATOM 6675 C CA . THR B 1 437 ? 65.446 10.249 27.179 1.00 22.73 437 THR B CA 1
ATOM 6676 C C . THR B 1 437 ? 64.845 10.384 28.576 1.00 24.42 437 THR B C 1
ATOM 6677 O O . THR B 1 437 ? 65.335 9.782 29.529 1.00 23.39 437 THR B O 1
ATOM 6681 N N . VAL B 1 438 ? 63.783 11.176 28.690 1.00 25.19 438 VAL B N 1
ATOM 6682 C CA . VAL B 1 438 ? 63.100 11.350 29.972 1.00 24.50 438 VAL B CA 1
ATOM 6683 C C . VAL B 1 438 ? 62.447 10.052 30.451 1.00 27.50 438 VAL B C 1
ATOM 6684 O O . VAL B 1 438 ? 62.502 9.716 31.635 1.00 25.85 438 VAL B O 1
ATOM 6688 N N . ASP B 1 439 ? 61.838 9.320 29.525 1.00 31.02 439 ASP B N 1
ATOM 6689 C CA . ASP B 1 439 ? 61.121 8.097 29.868 1.00 30.85 439 ASP B CA 1
ATOM 6690 C C . ASP B 1 439 ? 62.042 6.899 30.085 1.00 32.98 439 ASP B C 1
ATOM 6691 O O . ASP B 1 439 ? 61.743 6.019 30.892 1.00 35.39 439 ASP B O 1
ATOM 6696 N N . GLU B 1 440 ? 63.162 6.868 29.369 1.00 30.90 440 GLU B N 1
ATOM 6697 C CA . GLU B 1 440 ? 63.984 5.663 29.317 1.00 26.76 440 GLU B CA 1
ATOM 6698 C C . GLU B 1 440 ? 65.290 5.722 30.109 1.00 28.43 440 GLU B C 1
ATOM 6699 O O . GLU B 1 440 ? 66.059 4.761 30.095 1.00 35.27 440 GLU B O 1
ATOM 6705 N N . TYR B 1 441 ? 65.553 6.827 30.799 1.00 25.30 441 TYR B N 1
ATOM 6706 C CA . TYR B 1 441 ? 66.828 6.957 31.506 1.00 23.80 441 TYR B CA 1
ATOM 6707 C C . TYR B 1 441 ? 66.904 6.076 32.752 1.00 25.02 441 TYR B C 1
ATOM 6708 O O . TYR B 1 441 ? 67.967 5.558 33.087 1.00 26.43 441 TYR B O 1
ATOM 6717 N N . GLY B 1 442 ? 65.774 5.908 33.430 1.00 22.69 442 GLY B N 1
ATOM 6718 C CA . GLY B 1 442 ? 65.729 5.118 34.647 1.00 21.40 442 GLY B CA 1
ATOM 6719 C C . GLY B 1 442 ? 65.982 3.641 34.411 1.00 23.39 442 GLY B C 1
ATOM 6720 O O . GLY B 1 442 ? 66.670 2.987 35.195 1.00 21.07 442 GLY B O 1
ATOM 6721 N N . ALA B 1 443 ? 65.424 3.116 33.325 1.00 22.98 443 ALA B N 1
ATOM 6722 C CA . ALA B 1 443 ? 65.560 1.701 32.995 1.00 23.83 443 ALA B CA 1
ATOM 6723 C C . ALA B 1 443 ? 66.881 1.400 32.289 1.00 25.97 443 ALA B C 1
ATOM 6724 O O . ALA B 1 443 ? 67.240 0.238 32.097 1.00 26.70 443 ALA B O 1
ATOM 6726 N N . ALA B 1 444 ? 67.599 2.450 31.906 1.00 23.62 444 ALA B N 1
ATOM 6727 C CA . ALA B 1 444 ? 68.878 2.292 31.222 1.00 24.45 444 ALA B CA 1
ATOM 6728 C C . ALA B 1 444 ? 70.028 2.199 32.219 1.00 25.06 444 ALA B C 1
ATOM 6729 O O . ALA B 1 444 ? 71.194 2.128 31.831 1.00 27.19 444 ALA B O 1
ATOM 6731 N N . VAL B 1 445 ? 69.690 2.194 33.504 1.00 27.16 445 VAL B N 1
ATOM 6732 C CA . VAL B 1 445 ? 70.691 2.183 34.563 1.00 20.90 445 VAL B CA 1
ATOM 6733 C C . VAL B 1 445 ? 70.934 0.785 35.123 1.00 23.17 445 VAL B C 1
ATOM 6734 O O . VAL B 1 445 ? 69.995 0.080 35.490 1.00 25.20 445 VAL B O 1
ATOM 6738 N N . THR B 1 446 ? 72.202 0.386 35.174 1.00 21.47 446 THR B N 1
ATOM 6739 C CA . THR B 1 446 ? 72.600 -0.826 35.879 1.00 22.57 446 THR B CA 1
ATOM 6740 C C . THR B 1 446 ? 73.631 -0.444 36.933 1.00 21.50 446 THR B C 1
ATOM 6741 O O . THR B 1 446 ? 74.064 0.706 36.994 1.00 19.14 446 THR B O 1
ATOM 6745 N N . HIS B 1 447 ? 74.022 -1.405 37.763 1.00 20.92 447 HIS B N 1
ATOM 6746 C CA . HIS B 1 447 ? 75.041 -1.154 38.775 1.00 19.78 447 HIS B CA 1
ATOM 6747 C C . HIS B 1 447 ? 76.255 -2.046 38.538 1.00 20.89 447 HIS B C 1
ATOM 6748 O O . HIS B 1 447 ? 76.884 -2.526 39.480 1.00 23.69 447 HIS B O 1
ATOM 6755 N N . ARG B 1 448 ? 76.579 -2.259 37.267 1.00 21.12 448 ARG B N 1
ATOM 6756 C CA . ARG B 1 448 ? 77.691 -3.123 36.893 1.00 19.51 448 ARG B CA 1
ATOM 6757 C C . ARG B 1 448 ? 78.995 -2.343 36.787 1.00 19.73 448 ARG B C 1
ATOM 6758 O O . ARG B 1 448 ? 78.990 -1.128 36.586 1.00 18.56 448 ARG B O 1
ATOM 6766 N N . ARG B 1 449 ? 80.111 -3.051 36.926 1.00 20.44 449 ARG B N 1
ATOM 6767 C CA . ARG B 1 449 ? 81.425 -2.469 36.695 1.00 20.49 449 ARG B CA 1
ATOM 6768 C C . ARG B 1 449 ? 81.601 -2.220 35.203 1.00 22.43 449 ARG B C 1
ATOM 6769 O O . ARG B 1 449 ? 81.055 -2.961 34.388 1.00 23.66 449 ARG B O 1
ATOM 6777 N N . PRO B 1 450 ? 82.356 -1.170 34.841 1.00 20.68 450 PRO B N 1
ATOM 6778 C CA . PRO B 1 450 ? 82.611 -0.831 33.435 1.00 19.31 450 PRO B CA 1
ATOM 6779 C C . PRO B 1 450 ? 83.156 -2.012 32.637 1.00 20.25 450 PRO B C 1
ATOM 6780 O O . PRO B 1 450 ? 82.723 -2.236 31.508 1.00 20.22 450 PRO B O 1
ATOM 6784 N N . GLU B 1 451 ? 84.084 -2.758 33.228 1.00 24.24 451 GLU B N 1
ATOM 6785 C CA . GLU B 1 451 ? 84.693 -3.912 32.570 1.00 21.92 451 GLU B CA 1
ATOM 6786 C C . GLU B 1 451 ? 83.653 -4.932 32.110 1.00 20.74 451 GLU B C 1
ATOM 6787 O O . GLU B 1 451 ? 83.822 -5.584 31.078 1.00 29.47 451 GLU B O 1
ATOM 6789 N N . GLU B 1 452 ? 82.567 -5.051 32.868 1.00 22.24 452 GLU B N 1
ATOM 6790 C CA . GLU B 1 452 ? 81.497 -5.988 32.536 1.00 22.01 452 GLU B CA 1
ATOM 6791 C C . GLU B 1 452 ? 80.892 -5.719 31.156 1.00 23.31 452 GLU B C 1
ATOM 6792 O O . GLU B 1 452 ? 80.230 -6.587 30.584 1.00 24.45 452 GLU B O 1
ATOM 6798 N N . VAL B 1 453 ? 81.138 -4.525 30.617 1.00 22.82 453 VAL B N 1
ATOM 6799 C CA . VAL B 1 453 ? 80.643 -4.168 29.289 1.00 21.06 453 VAL B CA 1
ATOM 6800 C C . VAL B 1 453 ? 81.234 -5.081 28.216 1.00 19.70 453 VAL B C 1
ATOM 6801 O O . VAL B 1 453 ? 80.711 -5.168 27.106 1.00 18.02 453 VAL B O 1
ATOM 6805 N N . ILE B 1 454 ? 82.323 -5.766 28.558 1.00 26.62 454 ILE B N 1
ATOM 6806 C CA . ILE B 1 454 ? 82.947 -6.717 27.645 1.00 23.31 454 ILE B CA 1
ATOM 6807 C C . ILE B 1 454 ? 82.016 -7.904 27.375 1.00 20.77 454 ILE B C 1
ATOM 6808 O O . ILE B 1 454 ? 82.054 -8.505 26.301 1.00 23.00 454 ILE B O 1
ATOM 6813 N N . SER B 1 455 ? 81.156 -8.217 28.341 1.00 24.01 455 SER B N 1
ATOM 6814 C CA . SER B 1 455 ? 80.244 -9.354 28.210 1.00 27.85 455 SER B CA 1
ATOM 6815 C C . SER B 1 455 ? 78.957 -9.006 27.464 1.00 24.68 455 SER B C 1
ATOM 6816 O O . SER B 1 455 ? 78.054 -9.835 27.348 1.00 23.60 455 SER B O 1
ATOM 6819 N N . LEU B 1 456 ? 78.876 -7.779 26.962 1.00 24.63 456 LEU B N 1
ATOM 6820 C CA . LEU B 1 456 ? 77.720 -7.348 26.183 1.00 24.36 456 LEU B CA 1
ATOM 6821 C C . LEU B 1 456 ? 77.884 -7.698 24.708 1.00 24.88 456 LEU B C 1
ATOM 6822 O O . LEU B 1 456 ? 76.934 -7.602 23.932 1.00 25.95 456 LEU B O 1
ATOM 6827 N N . ILE C 1 8 ? 58.403 -30.395 73.925 1.00 48.87 8 ILE C N 1
ATOM 6828 C CA . ILE C 1 8 ? 59.379 -29.475 73.354 1.00 54.80 8 ILE C CA 1
ATOM 6829 C C . ILE C 1 8 ? 58.963 -29.003 71.963 1.00 53.71 8 ILE C C 1
ATOM 6830 O O . ILE C 1 8 ? 59.772 -28.452 71.218 1.00 52.63 8 ILE C O 1
ATOM 6832 N N . ALA C 1 9 ? 57.697 -29.221 71.620 1.00 55.11 9 ALA C N 1
ATOM 6833 C CA . ALA C 1 9 ? 57.174 -28.794 70.327 1.00 52.22 9 ALA C CA 1
ATOM 6834 C C . ALA C 1 9 ? 57.022 -27.278 70.278 1.00 48.72 9 ALA C C 1
ATOM 6835 O O . ALA C 1 9 ? 56.911 -26.689 69.202 1.00 45.30 9 ALA C O 1
ATOM 6837 N N . TRP C 1 10 ? 57.020 -26.653 71.450 1.00 52.25 10 TRP C N 1
ATOM 6838 C CA . TRP C 1 10 ? 56.876 -25.207 71.549 1.00 54.19 10 TRP C CA 1
ATOM 6839 C C . TRP C 1 10 ? 58.064 -24.580 72.271 1.00 47.68 10 TRP C C 1
ATOM 6840 O O . TRP C 1 10 ? 58.599 -23.564 71.830 1.00 44.49 10 TRP C O 1
ATOM 6842 N N . ALA C 1 11 ? 58.473 -25.197 73.376 1.00 45.81 11 ALA C N 1
ATOM 6843 C CA . ALA C 1 11 ? 59.557 -24.675 74.206 1.00 46.88 11 ALA C CA 1
ATOM 6844 C C . ALA C 1 11 ? 60.882 -24.572 73.451 1.00 46.65 11 ALA C C 1
ATOM 6845 O O . ALA C 1 11 ? 61.613 -23.592 73.599 1.00 48.72 11 ALA C O 1
ATOM 6847 N N . ALA C 1 12 ? 61.187 -25.585 72.647 1.00 47.27 12 ALA C N 1
ATOM 6848 C CA . ALA C 1 12 ? 62.399 -25.571 71.835 1.00 43.52 12 ALA C CA 1
ATOM 6849 C C . ALA C 1 12 ? 62.277 -24.537 70.722 1.00 36.55 12 ALA C C 1
ATOM 6850 O O . ALA C 1 12 ? 63.223 -23.801 70.438 1.00 33.32 12 ALA C O 1
ATOM 6852 N N . SER C 1 13 ? 61.103 -24.487 70.099 1.00 40.10 13 SER C N 1
ATOM 6853 C CA . SER C 1 13 ? 60.829 -23.516 69.048 1.00 33.00 13 SER C CA 1
ATOM 6854 C C . SER C 1 13 ? 60.804 -22.099 69.612 1.00 34.04 13 SER C C 1
ATOM 6855 O O . SER C 1 13 ? 61.119 -21.138 68.911 1.00 33.46 13 SER C O 1
ATOM 6857 N N . ALA C 1 14 ? 60.428 -21.977 70.881 1.00 35.63 14 ALA C N 1
ATOM 6858 C CA . ALA C 1 14 ? 60.435 -20.685 71.558 1.00 36.60 14 ALA C CA 1
ATOM 6859 C C . ALA C 1 14 ? 61.861 -20.257 71.892 1.00 34.32 14 ALA C C 1
ATOM 6860 O O . ALA C 1 14 ? 62.205 -19.081 71.775 1.00 33.68 14 ALA C O 1
ATOM 6862 N N . GLU C 1 15 ? 62.684 -21.215 72.311 1.00 34.98 15 GLU C N 1
ATOM 6863 C CA . GLU C 1 15 ? 64.097 -20.952 72.571 1.00 33.07 15 GLU C CA 1
ATOM 6864 C C . GLU C 1 15 ? 64.814 -20.557 71.287 1.00 29.52 15 GLU C C 1
ATOM 6865 O O . GLU C 1 15 ? 65.733 -19.739 71.301 1.00 30.50 15 GLU C O 1
ATOM 6871 N N . VAL C 1 16 ? 64.390 -21.151 70.178 1.00 30.95 16 VAL C N 1
ATOM 6872 C CA . VAL C 1 16 ? 64.914 -20.786 68.870 1.00 28.93 16 VAL C CA 1
ATOM 6873 C C . VAL C 1 16 ? 64.442 -19.385 68.494 1.00 29.50 16 VAL C C 1
ATOM 6874 O O . VAL C 1 16 ? 65.209 -18.580 67.963 1.00 30.02 16 VAL C O 1
ATOM 6878 N N . ALA C 1 17 ? 63.180 -19.094 68.795 1.00 27.83 17 ALA C N 1
ATOM 6879 C CA . ALA C 1 17 ? 62.570 -17.822 68.416 1.00 25.91 17 ALA C CA 1
ATOM 6880 C C . ALA C 1 17 ? 63.115 -16.619 69.189 1.00 26.67 17 ALA C C 1
ATOM 6881 O O . ALA C 1 17 ? 63.079 -15.493 68.693 1.00 24.34 17 ALA C O 1
ATOM 6883 N N . ASN C 1 18 ? 63.620 -16.854 70.396 1.00 28.35 18 ASN C N 1
ATOM 6884 C CA . ASN C 1 18 ? 64.135 -15.762 71.223 1.00 25.65 18 ASN C CA 1
ATOM 6885 C C . ASN C 1 18 ? 65.646 -15.541 71.101 1.00 24.71 18 ASN C C 1
ATOM 6886 O O . ASN C 1 18 ? 66.206 -14.663 71.756 1.00 27.74 18 ASN C O 1
ATOM 6891 N N . LYS C 1 19 ? 66.297 -16.337 70.258 1.00 24.76 19 LYS C N 1
ATOM 6892 C CA . LYS C 1 19 ? 67.737 -16.212 70.042 1.00 24.12 19 LYS C CA 1
ATOM 6893 C C . LYS C 1 19 ? 68.055 -15.837 68.602 1.00 21.31 19 LYS C C 1
ATOM 6894 O O . LYS C 1 19 ? 67.780 -16.604 67.682 1.00 23.77 19 LYS C O 1
ATOM 6900 N N . PRO C 1 20 ? 68.643 -14.649 68.405 1.00 22.07 20 PRO C N 1
ATOM 6901 C CA . PRO C 1 20 ? 69.001 -14.161 67.070 1.00 18.97 20 PRO C CA 1
ATOM 6902 C C . PRO C 1 20 ? 70.179 -14.925 66.483 1.00 22.89 20 PRO C C 1
ATOM 6903 O O . PRO C 1 20 ? 71.094 -15.305 67.214 1.00 29.13 20 PRO C O 1
ATOM 6907 N N . ARG C 1 21 ? 70.148 -15.149 65.174 1.00 21.64 21 ARG C N 1
ATOM 6908 C CA . ARG C 1 21 ? 71.268 -15.761 64.471 1.00 23.46 21 ARG C CA 1
ATOM 6909 C C . ARG C 1 21 ? 71.870 -14.773 63.481 1.00 23.29 21 ARG C C 1
ATOM 6910 O O . ARG C 1 21 ? 71.579 -14.820 62.285 1.00 20.40 21 ARG C O 1
ATOM 6918 N N . LEU C 1 22 ? 72.706 -13.876 63.991 1.00 24.51 22 LEU C N 1
ATOM 6919 C CA . LEU C 1 22 ? 73.346 -12.866 63.160 1.00 18.51 22 LEU C CA 1
ATOM 6920 C C . LEU C 1 22 ? 74.413 -13.475 62.260 1.00 20.57 22 LEU C C 1
ATOM 6921 O O . LEU C 1 22 ? 75.405 -14.028 62.736 1.00 26.59 22 LEU C O 1
ATOM 6926 N N . VAL C 1 23 ? 74.194 -13.372 60.955 1.00 23.99 23 VAL C N 1
ATOM 6927 C CA . VAL C 1 23 ? 75.151 -13.850 59.971 1.00 24.60 23 VAL C CA 1
ATOM 6928 C C . VAL C 1 23 ? 75.662 -12.662 59.170 1.00 22.72 23 VAL C C 1
ATOM 6929 O O . VAL C 1 23 ? 74.894 -11.995 58.476 1.00 22.96 23 VAL C O 1
ATOM 6933 N N . PHE C 1 24 ? 76.959 -12.401 59.275 1.00 21.81 24 PHE C N 1
ATOM 6934 C CA . PHE C 1 24 ? 77.561 -11.234 58.645 1.00 24.53 24 PHE C CA 1
ATOM 6935 C C . PHE C 1 24 ? 78.181 -11.592 57.299 1.00 26.95 24 PHE C C 1
ATOM 6936 O O . PHE C 1 24 ? 78.566 -12.739 57.069 1.00 24.55 24 PHE C O 1
ATOM 6944 N N . VAL C 1 25 ? 78.270 -10.607 56.412 1.00 25.34 25 VAL C N 1
ATOM 6945 C CA . VAL C 1 25 ? 78.862 -10.817 55.096 1.00 26.20 25 VAL C CA 1
ATOM 6946 C C . VAL C 1 25 ? 80.355 -11.111 55.209 1.00 25.71 25 VAL C C 1
ATOM 6947 O O . VAL C 1 25 ? 81.131 -10.277 55.677 1.00 20.93 25 VAL C O 1
ATOM 6951 N N . GLY C 1 26 ? 80.747 -12.306 54.782 1.00 31.60 26 GLY C N 1
ATOM 6952 C CA . GLY C 1 26 ? 82.133 -12.727 54.855 1.00 30.64 26 GLY C CA 1
ATOM 6953 C C . GLY C 1 26 ? 82.323 -13.894 55.805 1.00 37.39 26 GLY C C 1
ATOM 6954 O O . GLY C 1 26 ? 83.392 -14.503 55.847 1.00 50.00 26 GLY C O 1
ATOM 6955 N N . ASP C 1 27 ? 81.281 -14.203 56.570 1.00 29.57 27 ASP C N 1
ATOM 6956 C CA . ASP C 1 27 ? 81.330 -15.302 57.528 1.00 28.16 27 ASP C CA 1
ATOM 6957 C C . ASP C 1 27 ? 81.487 -16.647 56.829 1.00 27.95 27 ASP C C 1
ATOM 6958 O O . ASP C 1 27 ? 80.671 -17.020 55.987 1.00 27.80 27 ASP C O 1
ATOM 6963 N N . GLU C 1 28 ? 82.544 -17.368 57.184 1.00 34.48 28 GLU C N 1
ATOM 6964 C CA . GLU C 1 28 ? 82.799 -18.684 56.615 1.00 34.52 28 GLU C CA 1
ATOM 6965 C C . GLU C 1 28 ? 82.013 -19.752 57.367 1.00 32.83 28 GLU C C 1
ATOM 6966 O O . GLU C 1 28 ? 82.184 -19.931 58.574 1.00 32.26 28 GLU C O 1
ATOM 6972 N N . LEU C 1 29 ? 81.148 -20.457 56.646 1.00 29.74 29 LEU C N 1
ATOM 6973 C CA . LEU C 1 29 ? 80.278 -21.454 57.254 1.00 29.40 29 LEU C CA 1
ATOM 6974 C C . LEU C 1 29 ? 80.657 -22.862 56.812 1.00 33.97 29 LEU C C 1
ATOM 6975 O O . LEU C 1 29 ? 81.202 -23.057 55.726 1.00 34.68 29 LEU C O 1
ATOM 6980 N N . ARG C 1 30 ? 80.367 -23.843 57.660 1.00 33.91 30 ARG C N 1
ATOM 6981 C CA . ARG C 1 30 ? 80.639 -25.238 57.336 1.00 34.25 30 ARG C CA 1
ATOM 6982 C C . ARG C 1 30 ? 79.432 -25.906 56.689 1.00 31.87 30 ARG C C 1
ATOM 6983 O O . ARG C 1 30 ? 78.373 -26.026 57.305 1.00 33.07 30 ARG C O 1
ATOM 6991 N N . TYR C 1 31 ? 79.596 -26.340 55.444 1.00 33.53 31 TYR C N 1
ATOM 6992 C CA . TYR C 1 31 ? 78.533 -27.053 54.750 1.00 36.18 31 TYR C CA 1
ATOM 6993 C C . TYR C 1 31 ? 78.943 -28.491 54.456 1.00 39.83 31 TYR C C 1
ATOM 6994 O O . TYR C 1 31 ? 79.831 -28.740 53.640 1.00 37.40 31 TYR C O 1
ATOM 7003 N N . ALA C 1 32 ? 78.291 -29.434 55.128 1.00 40.45 32 ALA C N 1
ATOM 7004 C CA . ALA C 1 32 ? 78.594 -30.848 54.950 1.00 42.06 32 ALA C CA 1
ATOM 7005 C C . ALA C 1 32 ? 77.371 -31.619 54.468 1.00 41.66 32 ALA C C 1
ATOM 7006 O O . ALA C 1 32 ? 76.234 -31.193 54.672 1.00 36.47 32 ALA C O 1
ATOM 7008 N N . GLN C 1 33 ? 77.616 -32.757 53.826 1.00 51.82 33 GLN C N 1
ATOM 7009 C CA . GLN C 1 33 ? 76.540 -33.622 53.362 1.00 50.64 33 GLN C CA 1
ATOM 7010 C C . GLN C 1 33 ? 76.024 -34.478 54.513 1.00 50.35 33 GLN C C 1
ATOM 7011 O O . GLN C 1 33 ? 76.775 -35.247 55.112 1.00 47.99 33 GLN C O 1
ATOM 7013 N N . GLY C 1 34 ? 74.739 -34.337 54.818 1.00 51.85 34 GLY C N 1
ATOM 7014 C CA . GLY C 1 34 ? 74.140 -35.053 55.929 1.00 45.90 34 GLY C CA 1
ATOM 7015 C C . GLY C 1 34 ? 74.553 -34.450 57.256 1.00 45.16 34 GLY C C 1
ATOM 7016 O O . GLY C 1 34 ? 74.807 -35.166 58.224 1.00 44.55 34 GLY C O 1
ATOM 7017 N N . ALA C 1 35 ? 74.621 -33.123 57.298 1.00 47.86 35 ALA C N 1
ATOM 7018 C CA . ALA C 1 35 ? 75.022 -32.411 58.505 1.00 41.19 35 ALA C CA 1
ATOM 7019 C C . ALA C 1 35 ? 73.853 -32.251 59.470 1.00 36.30 35 ALA C C 1
ATOM 7020 O O . ALA C 1 35 ? 72.698 -32.152 59.054 1.00 35.17 35 ALA C O 1
ATOM 7022 N N . ASN C 1 36 ? 74.163 -32.227 60.761 1.00 44.51 36 ASN C N 1
ATOM 7023 C CA . ASN C 1 36 ? 73.149 -32.078 61.796 1.00 39.27 36 ASN C CA 1
ATOM 7024 C C . ASN C 1 36 ? 72.646 -30.640 61.880 1.00 38.82 36 ASN C C 1
ATOM 7025 O O . ASN C 1 36 ? 73.351 -29.704 61.501 1.00 39.91 36 ASN C O 1
ATOM 7030 N N . GLN C 1 37 ? 71.426 -30.468 62.376 1.00 37.43 37 GLN C N 1
ATOM 7031 C CA . GLN C 1 37 ? 70.827 -29.144 62.486 1.00 32.84 37 GLN C CA 1
ATOM 7032 C C . GLN C 1 37 ? 70.892 -28.612 63.915 1.00 31.11 37 GLN C C 1
ATOM 7033 O O . GLN C 1 37 ? 70.469 -27.490 64.185 1.00 32.98 37 GLN C O 1
ATOM 7039 N N . ARG C 1 38 ? 71.428 -29.417 64.826 1.00 38.47 38 ARG C N 1
ATOM 7040 C CA . ARG C 1 38 ? 71.508 -29.034 66.233 1.00 32.98 38 ARG C CA 1
ATOM 7041 C C . ARG C 1 38 ? 72.886 -28.493 66.608 1.00 34.23 38 ARG C C 1
ATOM 7042 O O . ARG C 1 38 ? 73.005 -27.617 67.465 1.00 37.60 38 ARG C O 1
ATOM 7044 N N . ASP C 1 39 ? 73.924 -29.021 65.967 1.00 32.63 39 ASP C N 1
ATOM 7045 C CA . ASP C 1 39 ? 75.292 -28.596 66.244 1.00 31.31 39 ASP C CA 1
ATOM 7046 C C . ASP C 1 39 ? 75.535 -27.178 65.740 1.00 29.10 39 ASP C C 1
ATOM 7047 O O . ASP C 1 39 ? 75.373 -26.899 64.554 1.00 34.57 39 ASP C O 1
ATOM 7049 N N . VAL C 1 40 ? 75.923 -26.287 66.646 1.00 27.90 40 VAL C N 1
ATOM 7050 C CA . VAL C 1 40 ? 76.143 -24.887 66.298 1.00 30.45 40 VAL C CA 1
ATOM 7051 C C . VAL C 1 40 ? 77.450 -24.695 65.535 1.00 31.55 40 VAL C C 1
ATOM 7052 O O . VAL C 1 40 ? 77.446 -24.348 64.354 1.00 31.17 40 VAL C O 1
ATOM 7056 N N . GLU C 1 41 ? 78.568 -24.918 66.217 1.00 32.83 41 GLU C N 1
ATOM 7057 C CA . GLU C 1 41 ? 79.879 -24.792 65.594 1.00 35.75 41 GLU C CA 1
ATOM 7058 C C . GLU C 1 41 ? 80.395 -26.156 65.151 1.00 42.80 41 GLU C C 1
ATOM 7059 O O . GLU C 1 41 ? 80.291 -27.138 65.886 1.00 45.33 41 GLU C O 1
ATOM 7061 N N . LEU C 1 42 ? 80.949 -26.210 63.944 1.00 39.61 42 LEU C N 1
ATOM 7062 C CA . LEU C 1 42 ? 81.443 -27.462 63.382 1.00 37.90 42 LEU C CA 1
ATOM 7063 C C . LEU C 1 42 ? 82.814 -27.280 62.735 1.00 40.59 42 LEU C C 1
ATOM 7064 O O . LEU C 1 42 ? 82.985 -26.435 61.857 1.00 46.08 42 LEU C O 1
ATOM 7069 N N . ASP C 1 43 ? 83.782 -28.079 63.179 1.00 36.66 43 ASP C N 1
ATOM 7070 C CA . ASP C 1 43 ? 85.143 -28.060 62.638 1.00 36.15 43 ASP C CA 1
ATOM 7071 C C . ASP C 1 43 ? 85.788 -26.675 62.647 1.00 37.67 43 ASP C C 1
ATOM 7072 O O . ASP C 1 43 ? 86.524 -26.319 61.726 1.00 40.39 43 ASP C O 1
ATOM 7077 N N . GLY C 1 44 ? 85.509 -25.899 63.688 1.00 34.47 44 GLY C N 1
ATOM 7078 C CA . GLY C 1 44 ? 86.080 -24.571 63.817 1.00 34.83 44 GLY C CA 1
ATOM 7079 C C . GLY C 1 44 ? 85.285 -23.505 63.089 1.00 38.09 44 GLY C C 1
ATOM 7080 O O . GLY C 1 44 ? 85.664 -22.333 63.081 1.00 42.15 44 GLY C O 1
ATOM 7081 N N . PHE C 1 45 ? 84.178 -23.912 62.473 1.00 33.74 45 PHE C N 1
ATOM 7082 C CA . PHE C 1 45 ? 83.312 -22.981 61.758 1.00 30.84 45 PHE C CA 1
ATOM 7083 C C . PHE C 1 45 ? 81.856 -23.175 62.168 1.00 35.02 45 PHE C C 1
ATOM 7084 O O . PHE C 1 45 ? 81.499 -24.189 62.770 1.00 34.06 45 PHE C O 1
ATOM 7092 N N . VAL C 1 46 ? 81.016 -22.201 61.836 1.00 33.23 46 VAL C N 1
ATOM 7093 C CA . VAL C 1 46 ? 79.593 -22.299 62.125 1.00 30.38 46 VAL C CA 1
ATOM 7094 C C . VAL C 1 46 ? 78.916 -23.278 61.168 1.00 28.33 46 VAL C C 1
ATOM 7095 O O . VAL C 1 46 ? 79.121 -23.213 59.953 1.00 29.14 46 VAL C O 1
ATOM 7099 N N . ASN C 1 47 ? 78.132 -24.199 61.723 1.00 27.44 47 ASN C N 1
ATOM 7100 C CA . ASN C 1 47 ? 77.375 -25.147 60.914 1.00 30.08 47 ASN C CA 1
ATOM 7101 C C . ASN C 1 47 ? 76.265 -24.444 60.143 1.00 30.34 47 ASN C C 1
ATOM 7102 O O . ASN C 1 47 ? 75.469 -23.704 60.720 1.00 28.72 47 ASN C O 1
ATOM 7107 N N . TYR C 1 48 ? 76.222 -24.680 58.836 1.00 29.34 48 TYR C N 1
ATOM 7108 C CA . TYR C 1 48 ? 75.248 -24.032 57.966 1.00 29.69 48 TYR C CA 1
ATOM 7109 C C . TYR C 1 48 ? 73.818 -24.476 58.257 1.00 25.35 48 TYR C C 1
ATOM 7110 O O . TYR C 1 48 ? 72.914 -23.648 58.354 1.00 26.37 48 TYR C O 1
ATOM 7119 N N . HIS C 1 49 ? 73.619 -25.783 58.382 1.00 25.37 49 HIS C N 1
ATOM 7120 C CA . HIS C 1 49 ? 72.279 -26.341 58.532 1.00 26.55 49 HIS C CA 1
ATOM 7121 C C . HIS C 1 49 ? 71.583 -25.889 59.810 1.00 26.59 49 HIS C C 1
ATOM 7122 O O . HIS C 1 49 ? 70.380 -25.631 59.807 1.00 29.23 49 HIS C O 1
ATOM 7129 N N . TRP C 1 50 ? 72.337 -25.789 60.899 1.00 28.22 50 TRP C N 1
ATOM 7130 C CA . TRP C 1 50 ? 71.792 -25.261 62.144 1.00 28.95 50 TRP C CA 1
ATOM 7131 C C . TRP C 1 50 ? 71.442 -23.788 61.981 1.00 27.57 50 TRP C C 1
ATOM 7132 O O . TRP C 1 50 ? 70.461 -23.303 62.540 1.00 29.21 50 TRP C O 1
ATOM 7143 N N . LEU C 1 51 ? 72.257 -23.082 61.206 1.00 28.80 51 LEU C N 1
ATOM 7144 C CA . LEU C 1 51 ? 72.079 -21.652 60.998 1.00 24.52 51 LEU C CA 1
ATOM 7145 C C . LEU C 1 51 ? 70.796 -21.362 60.227 1.00 23.30 51 LEU C C 1
ATOM 7146 O O . LEU C 1 51 ? 69.996 -20.519 60.631 1.00 23.72 51 LEU C O 1
ATOM 7151 N N . THR C 1 52 ? 70.603 -22.072 59.120 1.00 28.10 52 THR C N 1
ATOM 7152 C CA . THR C 1 52 ? 69.425 -21.879 58.280 1.00 26.89 52 THR C CA 1
ATOM 7153 C C . THR C 1 52 ? 68.191 -22.584 58.837 1.00 27.19 52 THR C C 1
ATOM 7154 O O . THR C 1 52 ? 67.063 -22.175 58.573 1.00 29.28 52 THR C O 1
ATOM 7158 N N . SER C 1 53 ? 68.409 -23.642 59.611 1.00 28.84 53 SER C N 1
ATOM 7159 C CA . SER C 1 53 ? 67.307 -24.356 60.246 1.00 27.14 53 SER C CA 1
ATOM 7160 C C . SER C 1 53 ? 67.734 -24.943 61.589 1.00 30.20 53 SER C C 1
ATOM 7161 O O . SER C 1 53 ? 68.290 -26.038 61.639 1.00 35.06 53 SER C O 1
ATOM 7164 N N . PRO C 1 54 ? 67.470 -24.211 62.682 1.00 30.91 54 PRO C N 1
ATOM 7165 C CA . PRO C 1 54 ? 67.945 -24.542 64.033 1.00 33.50 54 PRO C CA 1
ATOM 7166 C C . PRO C 1 54 ? 67.589 -25.949 64.526 1.00 37.96 54 PRO C C 1
ATOM 7167 O O . PRO C 1 54 ? 68.232 -26.444 65.454 1.00 40.58 54 PRO C O 1
ATOM 7171 N N . GLY C 1 55 ? 66.578 -26.571 63.924 1.00 33.32 55 GLY C N 1
ATOM 7172 C CA . GLY C 1 55 ? 66.130 -27.895 64.327 1.00 30.68 55 GLY C CA 1
ATOM 7173 C C . GLY C 1 55 ? 65.148 -27.896 65.488 1.00 28.01 55 GLY C C 1
ATOM 7174 O O . GLY C 1 55 ? 64.447 -28.881 65.722 1.00 25.83 55 GLY C O 1
ATOM 7175 N N . GLY C 1 56 ? 65.104 -26.790 66.224 1.00 33.17 56 GLY C N 1
ATOM 7176 C CA . GLY C 1 56 ? 64.153 -26.624 67.309 1.00 30.63 56 GLY C CA 1
ATOM 7177 C C . GLY C 1 56 ? 62.767 -26.350 66.762 1.00 30.95 56 GLY C C 1
ATOM 7178 O O . GLY C 1 56 ? 61.766 -26.472 67.468 1.00 37.92 56 GLY C O 1
ATOM 7179 N N . LEU C 1 57 ? 62.718 -25.985 65.485 1.00 32.94 57 LEU C N 1
ATOM 7180 C CA . LEU C 1 57 ? 61.468 -25.705 64.793 1.00 31.66 57 LEU C CA 1
ATOM 7181 C C . LEU C 1 57 ? 60.829 -26.999 64.303 1.00 30.97 57 LEU C C 1
ATOM 7182 O O . LEU C 1 57 ? 59.608 -27.096 64.186 1.00 38.58 57 LEU C O 1
ATOM 7187 N N . GLY C 1 58 ? 61.667 -27.991 64.018 1.00 31.78 58 GLY C N 1
ATOM 7188 C CA . GLY C 1 58 ? 61.198 -29.268 63.511 1.00 30.55 58 GLY C CA 1
ATOM 7189 C C . GLY C 1 58 ? 60.983 -29.232 62.011 1.00 28.96 58 GLY C C 1
ATOM 7190 O O . GLY C 1 58 ? 60.415 -30.157 61.431 1.00 30.73 58 GLY C O 1
ATOM 7191 N N . LEU C 1 59 ? 61.441 -28.154 61.384 1.00 33.76 59 LEU C N 1
ATOM 7192 C CA . LEU C 1 59 ? 61.293 -27.971 59.945 1.00 30.62 59 LEU C CA 1
ATOM 7193 C C . LEU C 1 59 ? 62.428 -28.648 59.184 1.00 34.37 59 LEU C C 1
ATOM 7194 O O . LEU C 1 59 ? 63.530 -28.795 59.714 1.00 32.75 59 LEU C O 1
ATOM 7199 N N . PRO C 1 60 ? 62.156 -29.070 57.938 1.00 31.87 60 PRO C N 1
ATOM 7200 C CA . PRO C 1 60 ? 63.200 -29.617 57.064 1.00 31.17 60 PRO C CA 1
ATOM 7201 C C . PRO C 1 60 ? 64.307 -28.593 56.849 1.00 31.18 60 PRO C C 1
ATOM 7202 O O . PRO C 1 60 ? 64.026 -27.396 56.812 1.00 33.79 60 PRO C O 1
ATOM 7206 N N . LYS C 1 61 ? 65.546 -29.051 56.715 1.00 28.52 61 LYS C N 1
ATOM 7207 C CA . LYS C 1 61 ? 66.670 -28.134 56.568 1.00 33.63 61 LYS C CA 1
ATOM 7208 C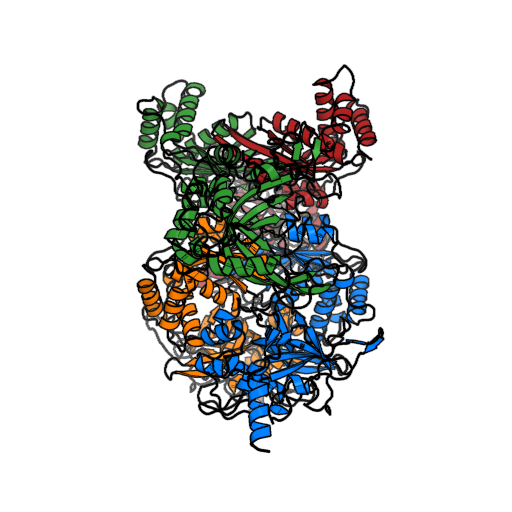 C . LYS C 1 61 ? 66.743 -27.519 55.173 1.00 32.03 61 LYS C C 1
ATOM 7209 O O . LYS C 1 61 ? 66.344 -28.138 54.186 1.00 27.04 61 LYS C O 1
ATOM 7215 N N . VAL C 1 62 ? 67.249 -26.292 55.107 1.00 30.54 62 VAL C N 1
ATOM 7216 C CA . VAL C 1 62 ? 67.398 -25.585 53.843 1.00 29.26 62 VAL C CA 1
ATOM 7217 C C . VAL C 1 62 ? 68.670 -26.034 53.131 1.00 28.95 62 VAL C C 1
ATOM 7218 O O . VAL C 1 62 ? 69.778 -25.683 53.538 1.00 27.31 62 VAL C O 1
ATOM 7222 N N . MET C 1 63 ? 68.502 -26.815 52.068 1.00 31.64 63 MET C N 1
ATOM 7223 C CA . MET C 1 63 ? 69.635 -27.352 51.322 1.00 30.82 63 MET C CA 1
ATOM 7224 C C . MET C 1 63 ? 70.383 -26.260 50.567 1.00 23.68 63 MET C C 1
ATOM 7225 O O . MET C 1 63 ? 69.781 -25.305 50.078 1.00 20.79 63 MET C O 1
ATOM 7230 N N . LEU C 1 64 ? 71.701 -26.407 50.477 1.00 24.84 64 LEU C N 1
ATOM 7231 C CA . LEU C 1 64 ? 72.526 -25.456 49.745 1.00 25.64 64 LEU C CA 1
ATOM 7232 C C . LEU C 1 64 ? 73.445 -26.180 48.765 1.00 26.07 64 LEU C C 1
ATOM 7233 O O . LEU C 1 64 ? 74.661 -26.221 48.947 1.00 28.55 64 LEU C O 1
ATOM 7238 N N . GLU C 1 65 ? 72.851 -26.762 47.730 1.00 28.36 65 GLU C N 1
ATOM 7239 C CA . GLU C 1 65 ? 73.625 -27.393 46.672 1.00 26.42 65 GLU C CA 1
ATOM 7240 C C . GLU C 1 65 ? 74.153 -26.317 45.734 1.00 26.77 65 GLU C C 1
ATOM 7241 O O . GLU C 1 65 ? 73.657 -25.189 45.735 1.00 28.39 65 GLU C O 1
ATOM 7247 N N . ALA C 1 66 ? 75.161 -26.664 44.940 1.00 27.42 66 ALA C N 1
ATOM 7248 C CA . ALA C 1 66 ? 75.766 -25.717 44.010 1.00 26.01 66 ALA C CA 1
ATOM 7249 C C . ALA C 1 66 ? 74.752 -25.223 42.984 1.00 29.04 66 ALA C C 1
ATOM 7250 O O . ALA C 1 66 ? 74.361 -25.958 42.078 1.00 42.00 66 ALA C O 1
ATOM 7252 N N . GLY C 1 67 ? 74.328 -23.973 43.136 1.00 24.14 67 GLY C N 1
ATOM 7253 C CA . GLY C 1 67 ? 73.360 -23.385 42.232 1.00 22.96 67 GLY C CA 1
ATOM 7254 C C . GLY C 1 67 ? 72.158 -22.807 42.951 1.00 21.32 67 GLY C C 1
ATOM 7255 O O . GLY C 1 67 ? 72.290 -22.173 43.998 1.00 22.12 67 GLY C O 1
ATOM 7256 N N . ILE C 1 68 ? 70.977 -23.036 42.387 1.00 22.27 68 ILE C N 1
ATOM 7257 C CA . ILE C 1 68 ? 69.745 -22.464 42.915 1.00 20.29 68 ILE C CA 1
ATOM 7258 C C . ILE C 1 68 ? 68.989 -23.457 43.789 1.00 21.07 68 ILE C C 1
ATOM 7259 O O . ILE C 1 68 ? 68.639 -24.549 43.345 1.00 22.06 68 ILE C O 1
ATOM 7264 N N . ASN C 1 69 ? 68.739 -23.066 45.035 1.00 26.75 69 ASN C N 1
ATOM 7265 C CA . ASN C 1 69 ? 68.005 -23.904 45.976 1.00 22.06 69 ASN C CA 1
ATOM 7266 C C . ASN C 1 69 ? 66.815 -23.163 46.571 1.00 20.92 69 ASN C C 1
ATOM 7267 O O . ASN C 1 69 ? 66.831 -21.939 46.674 1.00 23.12 69 ASN C O 1
ATOM 7272 N N . ALA C 1 70 ? 65.785 -23.909 46.960 1.00 26.55 70 ALA C N 1
ATOM 7273 C CA . ALA C 1 70 ? 64.598 -23.327 47.580 1.00 22.80 70 ALA C CA 1
ATOM 7274 C C . ALA C 1 70 ? 63.761 -24.392 48.277 1.00 25.80 70 ALA C C 1
ATOM 7275 O O . ALA C 1 70 ? 63.450 -25.427 47.687 1.00 25.32 70 ALA C O 1
ATOM 7277 N N . PRO C 1 71 ? 63.390 -24.140 49.541 1.00 24.90 71 PRO C N 1
ATOM 7278 C CA . PRO C 1 71 ? 62.534 -25.066 50.290 1.00 26.26 71 PRO C CA 1
ATOM 7279 C C . PRO C 1 71 ? 61.105 -25.053 49.759 1.00 25.87 71 PRO C C 1
ATOM 7280 O O . PRO C 1 71 ? 60.787 -24.263 48.870 1.00 26.31 71 PRO C O 1
ATOM 7284 N N . ALA C 1 72 ? 60.256 -25.921 50.301 1.00 21.73 72 ALA C N 1
ATOM 7285 C CA . ALA C 1 72 ? 58.878 -26.037 49.840 1.00 22.25 72 ALA C CA 1
ATOM 7286 C C . ALA C 1 72 ? 58.088 -24.754 50.078 1.00 25.37 72 ALA C C 1
ATOM 7287 O O . ALA C 1 72 ? 58.438 -23.949 50.942 1.00 32.51 72 ALA C O 1
ATOM 7289 N N . GLU C 1 73 ? 57.026 -24.571 49.299 1.00 26.47 73 GLU C N 1
ATOM 7290 C CA . GLU C 1 73 ? 56.154 -23.409 49.433 1.00 25.27 73 GLU C CA 1
ATOM 7291 C C . GLU C 1 73 ? 55.481 -23.369 50.800 1.00 29.15 73 GLU C C 1
ATOM 7292 O O . GLU C 1 73 ? 54.944 -24.371 51.270 1.00 32.41 73 GLU C O 1
ATOM 7298 N N . VAL C 1 74 ? 55.518 -22.201 51.432 1.00 30.89 74 VAL C N 1
ATOM 7299 C CA . VAL C 1 74 ? 54.890 -22.013 52.731 1.00 26.65 74 VAL C CA 1
ATOM 7300 C C . VAL C 1 74 ? 53.506 -21.396 52.568 1.00 26.28 74 VAL C C 1
ATOM 7301 O O . VAL C 1 74 ? 53.374 -20.198 52.317 1.00 26.62 74 VAL C O 1
ATOM 7305 N N . VAL C 1 75 ? 52.476 -22.224 52.704 1.00 29.79 75 VAL C N 1
ATOM 7306 C CA . VAL C 1 75 ? 51.102 -21.758 52.569 1.00 24.18 75 VAL C CA 1
ATOM 7307 C C . VAL C 1 75 ? 50.634 -21.074 53.850 1.00 27.02 75 VAL C C 1
ATOM 7308 O O . VAL C 1 75 ? 50.309 -21.735 54.837 1.00 25.19 75 VAL C O 1
ATOM 7312 N N . GLY C 1 76 ? 50.607 -19.746 53.830 1.00 25.53 76 GLY C N 1
ATOM 7313 C CA . GLY C 1 76 ? 50.172 -18.976 54.979 1.00 21.84 76 GLY C CA 1
ATOM 7314 C C . GLY C 1 76 ? 48.667 -19.018 55.155 1.00 31.54 76 GLY C C 1
ATOM 7315 O O . GLY C 1 76 ? 47.973 -19.715 54.414 1.00 32.50 76 GLY C O 1
ATOM 7316 N N . PRO C 1 77 ? 48.152 -18.270 56.144 1.00 35.58 77 PRO C N 1
ATOM 7317 C CA . PRO C 1 77 ? 46.712 -18.209 56.420 1.00 33.02 77 PRO C CA 1
ATOM 7318 C C . PRO C 1 77 ? 45.906 -17.659 55.245 1.00 33.90 77 PRO C C 1
ATOM 7319 O O . PRO C 1 77 ? 44.765 -18.075 55.042 1.00 34.63 77 PRO C O 1
ATOM 7323 N N . ASP C 1 78 ? 46.493 -16.745 54.480 1.00 31.97 78 ASP C N 1
ATOM 7324 C CA . ASP C 1 78 ? 45.795 -16.133 53.354 1.00 32.68 78 ASP C CA 1
ATOM 7325 C C . ASP C 1 78 ? 46.482 -16.407 52.018 1.00 34.50 78 ASP C C 1
ATOM 7326 O O . ASP C 1 78 ? 45.846 -16.858 51.066 1.00 37.89 78 ASP C O 1
ATOM 7331 N N . ARG C 1 79 ? 47.779 -16.131 51.953 1.00 32.21 79 ARG C N 1
ATOM 7332 C CA . ARG C 1 79 ? 48.536 -16.286 50.715 1.00 28.18 79 ARG C CA 1
ATOM 7333 C C . ARG C 1 79 ? 49.610 -17.362 50.824 1.00 22.28 79 ARG C C 1
ATOM 7334 O O . ARG C 1 79 ? 50.173 -17.587 51.895 1.00 24.54 79 ARG C O 1
ATOM 7342 N N . SER C 1 80 ? 49.890 -18.024 49.706 1.00 23.56 80 SER C N 1
ATOM 7343 C CA . SER C 1 80 ? 50.991 -18.975 49.634 1.00 22.23 80 SER C CA 1
ATOM 7344 C C . SER C 1 80 ? 52.252 -18.247 49.190 1.00 22.48 80 SER C C 1
ATOM 7345 O O . SER C 1 80 ? 52.200 -17.378 48.320 1.00 25.94 80 SER C O 1
ATOM 7348 N N . ARG C 1 81 ? 53.384 -18.600 49.787 1.00 27.24 81 ARG C N 1
ATOM 7349 C CA . ARG C 1 81 ? 54.625 -17.884 49.525 1.00 22.53 81 ARG C CA 1
ATOM 7350 C C . ARG C 1 81 ? 55.842 -18.799 49.511 1.00 22.81 81 ARG C C 1
ATOM 7351 O O . ARG C 1 81 ? 55.838 -19.872 50.114 1.00 24.69 81 ARG C O 1
ATOM 7359 N N . ARG C 1 82 ? 56.884 -18.362 48.813 1.00 24.88 82 ARG C N 1
ATOM 7360 C CA . ARG C 1 82 ? 58.176 -19.026 48.865 1.00 24.23 82 ARG C CA 1
ATOM 7361 C C . ARG C 1 82 ? 58.996 -18.360 49.962 1.00 24.46 82 ARG C C 1
ATOM 7362 O O . ARG C 1 82 ? 59.165 -17.140 49.962 1.00 26.94 82 ARG C O 1
ATOM 7370 N N . ALA C 1 83 ? 59.493 -19.158 50.901 1.00 21.16 83 ALA C N 1
ATOM 7371 C CA . ALA C 1 83 ? 60.221 -18.628 52.049 1.00 19.65 83 ALA C CA 1
ATOM 7372 C C . ALA C 1 83 ? 61.490 -17.893 51.633 1.00 21.54 83 ALA C C 1
ATOM 7373 O O . ALA C 1 83 ? 61.689 -16.732 51.988 1.00 19.07 83 ALA C O 1
ATOM 7375 N N . LEU C 1 84 ? 62.345 -18.574 50.878 1.00 23.26 84 LEU C N 1
ATOM 7376 C CA . LEU C 1 84 ? 63.592 -17.979 50.414 1.00 22.03 84 LEU C CA 1
ATOM 7377 C C . LEU C 1 84 ? 64.188 -18.781 49.265 1.00 22.45 84 LEU C C 1
ATOM 7378 O O . LEU C 1 84 ? 63.744 -19.891 48.970 1.00 19.73 84 LEU C O 1
ATOM 7383 N N . ILE C 1 85 ? 65.197 -18.205 48.621 1.00 20.65 85 ILE C N 1
ATOM 7384 C CA . ILE C 1 85 ? 65.951 -18.904 47.591 1.00 19.81 85 ILE C CA 1
ATOM 7385 C C . ILE C 1 85 ? 67.441 -18.819 47.899 1.00 20.18 85 ILE C C 1
ATOM 7386 O O . ILE C 1 85 ? 68.064 -17.773 47.721 1.00 27.59 85 ILE C O 1
ATOM 7391 N N . ALA C 1 86 ? 68.002 -19.923 48.377 1.00 19.84 86 ALA C N 1
ATOM 7392 C CA . ALA C 1 86 ? 69.418 -19.982 48.708 1.00 21.32 86 ALA C CA 1
ATOM 7393 C C . ALA C 1 86 ? 70.260 -20.216 47.457 1.00 22.43 86 ALA C C 1
ATOM 7394 O O . ALA C 1 86 ? 70.152 -21.255 46.806 1.00 21.42 86 ALA C O 1
ATOM 7396 N N . ILE C 1 87 ? 71.095 -19.238 47.127 1.00 23.28 87 ILE C N 1
ATOM 7397 C CA . ILE C 1 87 ? 71.950 -19.317 45.950 1.00 21.94 87 ILE C CA 1
ATOM 7398 C C . ILE C 1 87 ? 73.380 -19.666 46.345 1.00 22.14 87 ILE C C 1
ATOM 7399 O O . ILE C 1 87 ? 73.921 -19.113 47.303 1.00 20.53 87 ILE C O 1
ATOM 7404 N N . ARG C 1 88 ? 73.986 -20.594 45.611 1.00 24.44 88 ARG C N 1
ATOM 7405 C CA . ARG C 1 88 ? 75.375 -20.965 45.845 1.00 25.60 88 ARG C CA 1
ATOM 7406 C C . ARG C 1 88 ? 76.182 -20.890 44.552 1.00 28.45 88 ARG C C 1
ATOM 7407 O O . ARG C 1 88 ? 75.994 -21.703 43.646 1.00 28.37 88 ARG C O 1
ATOM 7415 N N . SER C 1 89 ? 77.075 -19.908 44.469 1.00 28.14 89 SER C N 1
ATOM 7416 C CA . SER C 1 89 ? 77.925 -19.744 43.295 1.00 34.22 89 SER C CA 1
ATOM 7417 C C . SER C 1 89 ? 78.861 -20.940 43.165 1.00 39.48 89 SER C C 1
ATOM 7418 O O . SER C 1 89 ? 79.423 -21.407 44.156 1.00 39.30 89 SER C O 1
ATOM 7421 N N . SER C 1 90 ? 79.026 -21.436 41.942 1.00 51.14 90 SER C N 1
ATOM 7422 C CA . SER C 1 90 ? 79.712 -22.709 41.729 1.00 55.14 90 SER C CA 1
ATOM 7423 C C . SER C 1 90 ? 81.251 -22.643 41.656 1.00 60.77 90 SER C C 1
ATOM 7424 O O . SER C 1 90 ? 81.923 -23.340 42.416 1.00 66.95 90 SER C O 1
ATOM 7426 N N . PRO C 1 91 ? 81.817 -21.819 40.752 1.00 62.57 91 PRO C N 1
ATOM 7427 C CA . PRO C 1 91 ? 83.280 -21.849 40.651 1.00 69.49 91 PRO C CA 1
ATOM 7428 C C . PRO C 1 91 ? 83.983 -20.632 41.261 1.00 71.47 91 PRO C C 1
ATOM 7429 O O . PRO C 1 91 ? 83.435 -19.529 41.262 1.00 68.91 91 PRO C O 1
ATOM 7433 N N . TRP C 1 92 ? 85.198 -20.850 41.761 1.00 68.83 92 TRP C N 1
ATOM 7434 C CA . TRP C 1 92 ? 86.032 -19.784 42.315 1.00 71.46 92 TRP C CA 1
ATOM 7435 C C . TRP C 1 92 ? 87.435 -20.304 42.616 1.00 83.12 92 TRP C C 1
ATOM 7436 O O . TRP C 1 92 ? 87.602 -21.214 43.429 1.00 83.34 92 TRP C O 1
ATOM 7438 N N . LYS C 1 93 ? 88.440 -19.724 41.965 1.00 86.01 93 LYS C N 1
ATOM 7439 C CA . LYS C 1 93 ? 89.826 -20.139 42.169 1.00 89.12 93 LYS C CA 1
ATOM 7440 C C . LYS C 1 93 ? 90.819 -19.123 41.612 1.00 96.94 93 LYS C C 1
ATOM 7441 O O . LYS C 1 93 ? 91.635 -19.462 40.758 1.00 104.00 93 LYS C O 1
ATOM 7443 N N . ALA C 1 94 ? 90.731 -17.883 42.095 1.00 94.24 94 ALA C N 1
ATOM 7444 C CA . ALA C 1 94 ? 91.596 -16.773 41.668 1.00 101.23 94 ALA C CA 1
ATOM 7445 C C . ALA C 1 94 ? 91.342 -16.303 40.232 1.00 108.47 94 ALA C C 1
ATOM 7446 O O . ALA C 1 94 ? 91.702 -15.185 39.865 1.00 108.36 94 ALA C O 1
ATOM 7448 N N . GLY C 1 95 ? 90.726 -17.164 39.429 1.00 107.07 95 GLY C N 1
ATOM 7449 C CA . GLY C 1 95 ? 90.269 -16.799 38.101 1.00 106.64 95 GLY C CA 1
ATOM 7450 C C . GLY C 1 95 ? 91.339 -16.492 37.066 1.00 104.29 95 GLY C C 1
ATOM 7451 O O . GLY C 1 95 ? 91.653 -15.317 36.876 1.00 101.41 95 GLY C O 1
ATOM 7452 N N . HIS C 1 96 ? 91.913 -17.492 36.385 1.00 100.95 96 HIS C N 1
ATOM 7453 C CA . HIS C 1 96 ? 91.733 -18.944 36.597 1.00 103.11 96 HIS C CA 1
ATOM 7454 C C . HIS C 1 96 ? 90.306 -19.517 36.602 1.00 94.69 96 HIS C C 1
ATOM 7455 O O . HIS C 1 96 ? 90.029 -20.514 37.269 1.00 84.40 96 HIS C O 1
ATOM 7457 N N . GLU C 1 97 ? 89.417 -18.875 35.853 1.00 86.27 97 GLU C N 1
ATOM 7458 C CA . GLU C 1 97 ? 88.026 -19.295 35.750 1.00 77.79 97 GLU C CA 1
ATOM 7459 C C . GLU C 1 97 ? 87.436 -18.613 34.527 1.00 72.47 97 GLU C C 1
ATOM 7460 O O . GLU C 1 97 ? 86.291 -18.162 34.535 1.00 66.43 97 GLU C O 1
ATOM 7462 N N . THR C 1 98 ? 88.245 -18.549 33.475 1.00 71.38 98 THR C N 1
ATOM 7463 C CA . THR C 1 98 ? 87.936 -17.763 32.287 1.00 68.22 98 THR C CA 1
ATOM 7464 C C . THR C 1 98 ? 86.761 -18.319 31.489 1.00 59.23 98 THR C C 1
ATOM 7465 O O . THR C 1 98 ? 86.901 -19.298 30.756 1.00 60.67 98 THR C O 1
ATOM 7469 N N . ASN C 1 99 ? 85.608 -17.676 31.640 1.00 54.63 99 ASN C N 1
ATOM 7470 C CA . ASN C 1 99 ? 84.410 -18.012 30.880 1.00 48.54 99 ASN C CA 1
ATOM 7471 C C . ASN C 1 99 ? 83.380 -16.895 31.018 1.00 41.67 99 ASN C C 1
ATOM 7472 O O . ASN C 1 99 ? 83.133 -16.412 32.122 1.00 41.53 99 ASN C O 1
ATOM 7474 N N . PRO C 1 100 ? 82.778 -16.481 29.892 1.00 35.50 100 PRO C N 1
ATOM 7475 C CA . PRO C 1 100 ? 81.910 -15.297 29.833 1.00 29.92 100 PRO C CA 1
ATOM 7476 C C . PRO C 1 100 ? 80.618 -15.404 30.645 1.00 28.81 100 PRO C C 1
ATOM 7477 O O . PRO C 1 100 ? 79.968 -14.382 30.864 1.00 30.53 100 PRO C O 1
ATOM 7481 N N . TRP C 1 101 ? 80.251 -16.605 31.080 1.00 29.83 101 TRP C N 1
ATOM 7482 C CA . TRP C 1 101 ? 79.042 -16.776 31.883 1.00 26.42 101 TRP C CA 1
ATOM 7483 C C . TRP C 1 101 ? 79.363 -16.965 33.361 1.00 26.06 101 TRP C C 1
ATOM 7484 O O . TRP C 1 101 ? 78.591 -17.578 34.098 1.00 26.38 101 TRP C O 1
ATOM 7495 N N . HIS C 1 102 ? 80.504 -16.435 33.789 1.00 28.13 102 HIS C N 1
ATOM 7496 C CA . HIS C 1 102 ? 80.919 -16.541 35.183 1.00 24.98 102 HIS C CA 1
ATOM 7497 C C . HIS C 1 102 ? 80.207 -15.511 36.049 1.00 23.75 102 HIS C C 1
ATOM 7498 O O . HIS C 1 102 ? 80.018 -14.366 35.640 1.00 22.42 102 HIS C O 1
ATOM 7500 N N . ASP C 1 103 ? 79.809 -15.929 37.247 1.00 25.75 103 ASP C N 1
ATOM 7501 C CA . ASP C 1 103 ? 79.155 -15.033 38.190 1.00 24.54 103 ASP C CA 1
ATOM 7502 C C . ASP C 1 103 ? 80.118 -13.942 38.638 1.00 24.73 103 ASP C C 1
ATOM 7503 O O . ASP C 1 103 ? 81.272 -14.216 38.968 1.00 28.04 103 ASP C O 1
ATOM 7508 N N . GLU C 1 104 ? 79.642 -12.702 38.642 1.00 23.64 104 GLU C N 1
ATOM 7509 C CA . GLU C 1 104 ? 80.481 -11.574 39.021 1.00 26.93 104 GLU C CA 1
ATOM 7510 C C . GLU C 1 104 ? 80.053 -10.994 40.365 1.00 22.75 104 GLU C C 1
ATOM 7511 O O . GLU C 1 104 ? 78.937 -10.497 40.511 1.00 18.28 104 GLU C O 1
ATOM 7517 N N . PHE C 1 105 ? 80.949 -11.060 41.343 1.00 21.08 105 PHE C N 1
ATOM 7518 C CA . PHE C 1 105 ? 80.656 -10.558 42.680 1.00 22.90 105 PHE C CA 1
ATOM 7519 C C . PHE C 1 105 ? 81.375 -9.246 42.983 1.00 25.47 105 PHE C C 1
ATOM 7520 O O . PHE C 1 105 ? 82.604 -9.182 42.998 1.00 30.49 105 PHE C O 1
ATOM 7528 N N . ASP C 1 106 ? 80.588 -8.201 43.218 1.00 23.54 106 ASP C N 1
ATOM 7529 C CA . ASP C 1 106 ? 81.112 -6.900 43.609 1.00 20.13 106 ASP C CA 1
ATOM 7530 C C . ASP C 1 106 ? 80.376 -6.443 44.866 1.00 21.84 106 ASP C C 1
ATOM 7531 O O . ASP C 1 106 ? 79.582 -5.503 44.832 1.00 22.75 106 ASP C O 1
ATOM 7536 N N . LEU C 1 107 ? 80.650 -7.124 45.975 1.00 28.53 107 LEU C N 1
ATOM 7537 C CA . LEU C 1 107 ? 79.908 -6.932 47.218 1.00 22.56 107 LEU C CA 1
ATOM 7538 C C . LEU C 1 107 ? 80.086 -5.548 47.839 1.00 27.36 107 LEU C C 1
ATOM 7539 O O . LEU C 1 107 ? 79.222 -5.082 48.583 1.00 28.91 107 LEU C O 1
ATOM 7544 N N . ASP C 1 108 ? 81.205 -4.895 47.537 1.00 26.94 108 ASP C N 1
ATOM 7545 C CA . ASP C 1 108 ? 81.467 -3.554 48.052 1.00 29.69 108 ASP C CA 1
ATOM 7546 C C . ASP C 1 108 ? 80.459 -2.540 47.521 1.00 23.64 108 ASP C C 1
ATOM 7547 O O . ASP C 1 108 ? 80.154 -1.550 48.185 1.00 24.74 108 ASP C O 1
ATOM 7552 N N . HIS C 1 109 ? 79.946 -2.794 46.322 1.00 26.60 109 HIS C N 1
ATOM 7553 C CA . HIS C 1 109 ? 78.949 -1.920 45.715 1.00 24.30 109 HIS C CA 1
ATOM 7554 C C . HIS C 1 109 ? 77.566 -2.561 45.732 1.00 24.60 109 HIS C C 1
ATOM 7555 O O . HIS C 1 109 ? 76.623 -2.038 45.138 1.00 27.25 109 HIS C O 1
ATOM 7562 N N . GLY C 1 110 ? 77.456 -3.697 46.416 1.00 28.24 110 GLY C N 1
ATOM 7563 C CA . GLY C 1 110 ? 76.190 -4.394 46.559 1.00 22.39 110 GLY C CA 1
ATOM 7564 C C . GLY C 1 110 ? 75.625 -4.890 45.241 1.00 21.02 110 GLY C C 1
ATOM 7565 O O . GLY C 1 110 ? 74.418 -4.827 45.014 1.00 16.14 110 GLY C O 1
ATOM 7566 N N . HIS C 1 111 ? 76.500 -5.385 44.372 1.00 20.07 111 HIS C N 1
ATOM 7567 C CA . HIS C 1 111 ? 76.087 -5.873 43.063 1.00 18.43 111 HIS C CA 1
ATOM 7568 C C . HIS C 1 111 ? 76.550 -7.302 42.819 1.00 16.59 111 HIS C C 1
ATOM 7569 O O . HIS C 1 111 ? 77.710 -7.636 43.062 1.00 18.02 111 HIS C O 1
ATOM 7576 N N . VAL C 1 112 ? 75.638 -8.144 42.342 1.00 17.78 112 VAL C N 1
ATOM 7577 C CA . VAL C 1 112 ? 75.980 -9.520 41.986 1.00 19.26 112 VAL C CA 1
ATOM 7578 C C . VAL C 1 112 ? 75.339 -9.939 40.665 1.00 18.95 112 VAL C C 1
ATOM 7579 O O . VAL C 1 112 ? 74.117 -9.952 40.534 1.00 15.90 112 VAL C O 1
ATOM 7583 N N . ARG C 1 113 ? 76.171 -10.280 39.686 1.00 16.52 113 ARG C N 1
ATOM 7584 C CA . ARG C 1 113 ? 75.685 -10.832 38.429 1.00 17.93 113 ARG C CA 1
ATOM 7585 C C . ARG C 1 113 ? 75.689 -12.351 38.530 1.00 18.07 113 ARG C C 1
ATOM 7586 O O . ARG C 1 113 ? 76.749 -12.964 38.641 1.00 18.61 113 ARG C O 1
ATOM 7594 N N . TYR C 1 114 ? 74.507 -12.959 38.500 1.00 14.81 114 TYR C N 1
ATOM 7595 C CA . TYR C 1 114 ? 74.406 -14.407 38.663 1.00 15.38 114 TYR C CA 1
ATOM 7596 C C . TYR C 1 114 ? 73.808 -15.090 37.437 1.00 18.79 114 TYR C C 1
ATOM 7597 O O . TYR C 1 114 ? 72.831 -14.614 36.866 1.00 16.51 114 TYR C O 1
ATOM 7606 N N . PHE C 1 115 ? 74.397 -16.212 37.039 1.00 18.60 115 PHE C N 1
ATOM 7607 C CA . PHE C 1 115 ? 73.902 -16.960 35.888 1.00 17.90 115 PHE C CA 1
ATOM 7608 C C . PHE C 1 115 ? 73.145 -18.217 36.306 1.00 16.47 115 PHE C C 1
ATOM 7609 O O . PHE C 1 115 ? 73.570 -18.939 37.206 1.00 16.43 115 PHE C O 1
ATOM 7617 N N . GLY C 1 116 ? 72.021 -18.469 35.640 1.00 18.95 116 GLY C N 1
ATOM 7618 C CA . GLY C 1 116 ? 71.140 -19.570 35.986 1.00 18.15 116 GLY C CA 1
ATOM 7619 C C . GLY C 1 116 ? 71.729 -20.950 35.757 1.00 20.91 116 GLY C C 1
ATOM 7620 O O . GLY C 1 116 ? 72.911 -21.094 35.444 1.00 24.68 116 GLY C O 1
ATOM 7621 N N . ASP C 1 117 ? 70.891 -21.971 35.905 1.00 24.38 117 ASP C N 1
ATOM 7622 C CA . ASP C 1 117 ? 71.347 -23.355 35.832 1.00 22.10 117 ASP C CA 1
ATOM 7623 C C . ASP C 1 117 ? 70.891 -24.093 34.574 1.00 25.92 117 ASP C C 1
ATOM 7624 O O . ASP C 1 117 ? 70.813 -25.322 34.567 1.00 27.53 117 ASP C O 1
ATOM 7629 N N . HIS C 1 118 ? 70.585 -23.351 33.514 1.00 22.17 118 HIS C N 1
ATOM 7630 C CA . HIS C 1 118 ? 70.175 -23.979 32.263 1.00 25.40 118 HIS C CA 1
ATOM 7631 C C . HIS C 1 118 ? 71.371 -24.677 31.623 1.00 26.61 118 HIS C C 1
ATOM 7632 O O . HIS C 1 118 ? 72.468 -24.123 31.568 1.00 30.87 118 HIS C O 1
ATOM 7639 N N . LYS C 1 119 ? 71.152 -25.898 31.146 1.00 30.50 119 LYS C N 1
ATOM 7640 C CA . LYS C 1 119 ? 72.229 -26.714 30.597 1.00 31.87 119 LYS C CA 1
ATOM 7641 C C . LYS C 1 119 ? 72.073 -26.904 29.088 1.00 28.96 119 LYS C C 1
ATOM 7642 O O . LYS C 1 119 ? 70.968 -26.792 28.558 1.00 29.96 119 LYS C O 1
ATOM 7648 N N . PRO C 1 120 ? 73.187 -27.183 28.388 1.00 30.48 120 PRO C N 1
ATOM 7649 C CA . PRO C 1 120 ? 73.135 -27.432 26.942 1.00 29.57 120 PRO C CA 1
ATOM 7650 C C . PRO C 1 120 ? 72.350 -28.693 26.588 1.00 31.10 120 PRO C C 1
ATOM 7651 O O . PRO C 1 120 ? 71.914 -28.840 25.447 1.00 38.19 120 PRO C O 1
ATOM 7655 N N . SER C 1 121 ? 72.175 -29.586 27.556 1.00 31.99 121 SER C N 1
ATOM 7656 C CA . SER C 1 121 ? 71.425 -30.816 27.335 1.00 32.50 121 SER C CA 1
ATOM 7657 C C . SER C 1 121 ? 69.958 -30.646 27.717 1.00 36.04 121 SER C C 1
ATOM 7658 O O . SER C 1 121 ? 69.131 -31.514 27.438 1.00 43.84 121 SER C O 1
ATOM 7661 N N . THR C 1 122 ? 69.643 -29.524 28.357 1.00 35.48 122 THR C N 1
ATOM 7662 C CA . THR C 1 122 ? 68.276 -29.242 28.780 1.00 34.20 122 THR C CA 1
ATOM 7663 C C . THR C 1 122 ? 67.368 -28.986 27.583 1.00 32.28 122 THR C C 1
ATOM 7664 O O . THR C 1 122 ? 67.601 -28.064 26.802 1.00 36.95 122 THR C O 1
ATOM 7668 N N . VAL C 1 123 ? 66.335 -29.809 27.442 1.00 36.33 123 VAL C N 1
ATOM 7669 C CA . VAL C 1 123 ? 65.359 -29.623 26.375 1.00 39.28 123 VAL C CA 1
ATOM 7670 C C . VAL C 1 123 ? 64.357 -28.534 26.747 1.00 37.79 123 VAL C C 1
ATOM 7671 O O . VAL C 1 123 ? 63.932 -28.436 27.897 1.00 31.98 123 VAL C O 1
ATOM 7675 N N . GLY C 1 124 ? 63.994 -27.708 25.772 1.00 36.43 124 GLY C N 1
ATOM 7676 C CA . GLY C 1 124 ? 63.040 -26.640 26.000 1.00 29.76 124 GLY C CA 1
ATOM 7677 C C . GLY C 1 124 ? 63.691 -25.286 26.204 1.00 36.70 124 GLY C C 1
ATOM 7678 O O . GLY C 1 124 ? 64.799 -25.037 25.726 1.00 38.90 124 GLY C O 1
ATOM 7679 N N . LEU C 1 125 ? 62.997 -24.410 26.924 1.00 29.59 125 LEU C N 1
ATOM 7680 C CA . LEU C 1 125 ? 63.450 -23.039 27.132 1.00 27.71 125 LEU C CA 1
ATOM 7681 C C . LEU C 1 125 ? 63.556 -22.726 28.624 1.00 27.41 125 LEU C C 1
ATOM 7682 O O . LEU C 1 125 ? 62.969 -23.430 29.446 1.00 29.74 125 LEU C O 1
ATOM 7687 N N . PRO C 1 126 ? 64.316 -21.677 28.982 1.00 24.75 126 PRO C N 1
ATOM 7688 C CA . PRO C 1 126 ? 64.364 -21.259 30.387 1.00 24.86 126 PRO C CA 1
ATOM 7689 C C . PRO C 1 126 ? 63.008 -20.737 30.852 1.00 25.22 126 PRO C C 1
ATOM 7690 O O . PRO C 1 126 ? 62.381 -19.953 30.142 1.00 34.26 126 PRO C O 1
ATOM 7694 N N . GLY C 1 127 ? 62.565 -21.165 32.030 1.00 27.65 127 GLY C N 1
ATOM 7695 C CA . GLY C 1 127 ? 63.336 -22.075 32.855 1.00 26.15 127 GLY C CA 1
ATOM 7696 C C . GLY C 1 127 ? 62.742 -23.467 32.918 1.00 27.32 127 GLY C C 1
ATOM 7697 O O . GLY C 1 127 ? 61.868 -23.744 33.740 1.00 26.46 127 GLY C O 1
ATOM 7698 N N . GLU C 1 128 ? 63.220 -24.349 32.047 1.00 29.70 128 GLU C N 1
ATOM 7699 C CA . GLU C 1 128 ? 62.749 -25.726 32.035 1.00 26.30 128 GLU C CA 1
ATOM 7700 C C . GLU C 1 128 ? 63.334 -26.478 33.221 1.00 27.11 128 GLU C C 1
ATOM 7701 O O . GLU C 1 128 ? 62.816 -27.517 33.630 1.00 30.97 128 GLU C O 1
ATOM 7707 N N . THR C 1 129 ? 64.423 -25.946 33.767 1.00 29.10 129 THR C N 1
ATOM 7708 C CA . THR C 1 129 ? 64.999 -26.471 34.995 1.00 28.96 129 THR C CA 1
ATOM 7709 C C . THR C 1 129 ? 64.265 -25.878 36.192 1.00 28.61 129 THR C C 1
ATOM 7710 O O . THR C 1 129 ? 63.608 -24.843 36.076 1.00 29.24 129 THR C O 1
ATOM 7714 N N . LYS C 1 130 ? 64.374 -26.539 37.340 1.00 28.02 130 LYS C N 1
ATOM 7715 C CA . LYS C 1 130 ? 63.678 -26.098 38.543 1.00 32.22 130 LYS C CA 1
ATOM 7716 C C . LYS C 1 130 ? 64.198 -24.750 39.031 1.00 30.26 130 LYS C C 1
ATOM 7717 O O . LYS C 1 130 ? 63.416 -23.857 39.366 1.00 28.39 130 LYS C O 1
ATOM 7719 N N . GLY C 1 131 ? 65.520 -24.610 39.058 1.00 28.23 131 GLY C N 1
ATOM 7720 C CA . GLY C 1 131 ? 66.161 -23.401 39.541 1.00 23.49 131 GLY C CA 1
ATOM 7721 C C . GLY C 1 131 ? 65.759 -22.152 38.781 1.00 22.20 131 GLY C C 1
ATOM 7722 O O . GLY C 1 131 ? 65.361 -21.154 39.382 1.00 24.99 131 GLY C O 1
ATOM 7723 N N . ASN C 1 132 ? 65.864 -22.204 37.457 1.00 20.87 132 ASN C N 1
ATOM 7724 C CA . ASN C 1 132 ? 65.478 -21.073 36.621 1.00 22.63 132 ASN C CA 1
ATOM 7725 C C . ASN C 1 132 ? 63.987 -20.757 36.719 1.00 20.02 132 ASN C C 1
ATOM 7726 O O . ASN C 1 132 ? 63.582 -19.596 36.618 1.00 20.55 132 ASN C O 1
ATOM 7731 N N . ARG C 1 133 ? 63.175 -21.791 36.921 1.00 24.82 133 ARG C N 1
ATOM 7732 C CA . ARG C 1 133 ? 61.745 -21.601 37.136 1.00 23.48 133 ARG C CA 1
ATOM 7733 C C . ARG C 1 133 ? 61.528 -20.822 38.424 1.00 19.69 133 ARG C C 1
ATOM 7734 O O . ARG C 1 133 ? 60.679 -19.932 38.491 1.00 20.37 133 ARG C O 1
ATOM 7742 N N . LEU C 1 134 ? 62.308 -21.165 39.445 1.00 22.01 134 LEU C N 1
ATOM 7743 C CA . LEU C 1 134 ? 62.270 -20.450 40.714 1.00 23.31 134 LEU C CA 1
ATOM 7744 C C . LEU C 1 134 ? 62.731 -19.010 40.525 1.00 23.83 134 LEU C C 1
ATOM 7745 O O . LEU C 1 134 ? 62.248 -18.104 41.201 1.00 23.94 134 LEU C O 1
ATOM 7750 N N . LEU C 1 135 ? 63.666 -18.808 39.600 1.00 25.72 135 LEU C N 1
ATOM 7751 C CA . LEU C 1 135 ? 64.183 -17.473 39.309 1.00 19.12 135 LEU C CA 1
ATOM 7752 C C . LEU C 1 135 ? 63.137 -16.588 38.641 1.00 17.47 135 LEU C C 1
ATOM 7753 O O . LEU C 1 135 ? 63.004 -15.415 38.982 1.00 19.96 135 LEU C O 1
ATOM 7758 N N . LEU C 1 136 ? 62.405 -17.148 37.683 1.00 20.98 136 LEU C N 1
ATOM 7759 C CA . LEU C 1 136 ? 61.327 -16.417 37.024 1.00 22.82 136 LEU C CA 1
ATOM 7760 C C . LEU C 1 136 ? 60.213 -16.124 38.022 1.00 21.84 136 LEU C C 1
ATOM 7761 O O . LEU C 1 136 ? 59.708 -14.997 38.106 1.00 22.77 136 LEU C O 1
ATOM 7766 N N . GLU C 1 137 ? 59.846 -17.156 38.779 1.00 21.93 137 GLU C N 1
ATOM 7767 C CA . GLU C 1 137 ? 58.821 -17.059 39.811 1.00 21.74 137 GLU C CA 1
ATOM 7768 C C . GLU C 1 137 ? 59.138 -15.962 40.822 1.00 22.32 137 GLU C C 1
ATOM 7769 O O . GLU C 1 137 ? 58.256 -15.206 41.229 1.00 26.81 137 GLU C O 1
ATOM 7775 N N . ALA C 1 138 ? 60.403 -15.877 41.219 1.00 20.32 138 ALA C N 1
ATOM 7776 C CA . ALA C 1 138 ? 60.833 -14.893 42.205 1.00 19.55 138 ALA C CA 1
ATOM 7777 C C . ALA C 1 138 ? 60.916 -13.496 41.605 1.00 17.62 138 ALA C C 1
ATOM 7778 O O . ALA C 1 138 ? 60.445 -12.528 42.201 1.00 19.68 138 ALA C O 1
ATOM 7780 N N . ALA C 1 139 ? 61.517 -13.400 40.423 1.00 17.34 139 ALA C N 1
ATOM 7781 C CA . ALA C 1 139 ? 61.705 -12.116 39.759 1.00 17.33 139 ALA C CA 1
ATOM 7782 C C . ALA C 1 139 ? 60.373 -11.469 39.412 1.00 21.62 139 ALA C C 1
ATOM 7783 O O . ALA C 1 139 ? 60.276 -10.245 39.319 1.00 25.16 139 ALA C O 1
ATOM 7785 N N . ARG C 1 140 ? 59.348 -12.294 39.219 1.00 25.36 140 ARG C N 1
ATOM 7786 C CA . ARG C 1 140 ? 58.012 -11.778 38.950 1.00 18.62 140 ARG C CA 1
ATOM 7787 C C . ARG C 1 140 ? 57.488 -10.989 40.151 1.00 21.15 140 ARG C C 1
ATOM 7788 O O . ARG C 1 140 ? 56.692 -10.063 39.998 1.00 25.55 140 ARG C O 1
ATOM 7796 N N . LEU C 1 141 ? 57.948 -11.357 41.343 1.00 19.96 141 LEU C N 1
ATOM 7797 C CA . LEU C 1 141 ? 57.544 -10.681 42.573 1.00 20.58 141 LEU C CA 1
ATOM 7798 C C . LEU C 1 141 ? 58.513 -9.566 42.958 1.00 20.72 141 LEU C C 1
ATOM 7799 O O . LEU C 1 141 ? 58.120 -8.576 43.576 1.00 22.13 141 LEU C O 1
ATOM 7804 N N . HIS C 1 142 ? 59.781 -9.731 42.594 1.00 21.64 142 HIS C N 1
ATOM 7805 C CA . HIS C 1 142 ? 60.794 -8.718 42.872 1.00 17.10 142 HIS C CA 1
ATOM 7806 C C . HIS C 1 142 ? 60.591 -7.479 42.005 1.00 22.94 142 HIS C C 1
ATOM 7807 O O . HIS C 1 142 ? 61.140 -6.413 42.288 1.00 25.85 142 HIS C O 1
ATOM 7814 N N . ALA C 1 143 ? 59.800 -7.627 40.947 1.00 24.11 143 ALA C N 1
ATOM 7815 C CA . ALA C 1 143 ? 59.475 -6.512 40.067 1.00 23.30 143 ALA C CA 1
ATOM 7816 C C . ALA C 1 143 ? 58.046 -6.039 40.311 1.00 23.60 143 ALA C C 1
ATOM 7817 O O . ALA C 1 143 ? 57.428 -5.423 39.443 1.00 24.67 143 ALA C O 1
ATOM 7819 N N . GLY C 1 144 ? 57.529 -6.333 41.500 1.00 22.35 144 GLY C N 1
ATOM 7820 C CA . GLY C 1 144 ? 56.171 -5.967 41.856 1.00 23.93 144 GLY C CA 1
ATOM 7821 C C . GLY C 1 144 ? 55.968 -4.470 41.975 1.00 23.75 144 GLY C C 1
ATOM 7822 O O . GLY C 1 144 ? 56.818 -3.759 42.510 1.00 24.31 144 GLY C O 1
ATOM 7823 N N . THR C 1 145 ? 54.834 -3.992 41.472 1.00 29.24 145 THR C N 1
ATOM 7824 C CA . THR C 1 145 ? 54.505 -2.573 41.524 1.00 29.40 145 THR C CA 1
ATOM 7825 C C . THR C 1 145 ? 53.770 -2.247 42.822 1.00 29.09 145 THR C C 1
ATOM 7826 O O . THR C 1 145 ? 53.745 -1.099 43.265 1.00 32.76 145 THR C O 1
ATOM 7830 N N . THR C 1 146 ? 53.179 -3.270 43.432 1.00 27.55 146 THR C N 1
ATOM 7831 C CA . THR C 1 146 ? 52.446 -3.095 44.680 1.00 25.18 146 THR C CA 1
ATOM 7832 C C . THR C 1 146 ? 53.265 -3.576 45.874 1.00 25.00 146 THR C C 1
ATOM 7833 O O . THR C 1 146 ? 54.255 -4.290 45.713 1.00 27.57 146 THR C O 1
ATOM 7837 N N . ARG C 1 147 ? 52.843 -3.182 47.071 1.00 24.38 147 ARG C N 1
ATOM 7838 C CA . ARG C 1 147 ? 53.538 -3.566 48.294 1.00 20.79 147 ARG C CA 1
ATOM 7839 C C . ARG C 1 147 ? 53.325 -5.039 48.629 1.00 21.76 147 ARG C C 1
ATOM 7840 O O . ARG C 1 147 ? 54.198 -5.680 49.213 1.00 22.90 147 ARG C O 1
ATOM 7848 N N . GLU C 1 148 ? 52.164 -5.568 48.256 1.00 22.41 148 GLU C N 1
ATOM 7849 C CA . GLU C 1 148 ? 51.834 -6.965 48.523 1.00 18.70 148 GLU C CA 1
ATOM 7850 C C . GLU C 1 148 ? 52.742 -7.917 47.748 1.00 22.36 148 GLU C C 1
ATOM 7851 O O . GLU C 1 148 ? 53.206 -8.925 48.287 1.00 24.97 148 GLU C O 1
ATOM 7853 N N . GLU C 1 149 ? 52.990 -7.591 46.482 1.00 23.27 149 GLU C N 1
ATOM 7854 C CA . GLU C 1 149 ? 53.870 -8.393 45.638 1.00 22.06 149 GLU C CA 1
ATOM 7855 C C . GLU C 1 149 ? 55.278 -8.455 46.216 1.00 20.76 149 GLU C C 1
ATOM 7856 O O . GLU C 1 149 ? 55.848 -9.535 46.365 1.00 21.55 149 GLU C O 1
ATOM 7862 N N . ARG C 1 150 ? 55.832 -7.291 46.542 1.00 19.20 150 ARG C N 1
ATOM 7863 C CA . ARG C 1 150 ? 57.167 -7.214 47.123 1.00 18.73 150 ARG C CA 1
ATOM 7864 C C . ARG C 1 150 ? 57.202 -7.856 48.507 1.00 21.56 150 ARG C C 1
ATOM 7865 O O . ARG C 1 150 ? 58.255 -8.287 48.978 1.00 20.56 150 ARG C O 1
ATOM 7873 N N . LEU C 1 151 ? 56.041 -7.919 49.151 1.00 21.89 151 LEU C N 1
ATOM 7874 C CA . LEU C 1 151 ? 55.922 -8.554 50.456 1.00 19.19 151 LEU C CA 1
ATOM 7875 C C . LEU C 1 151 ? 55.994 -10.070 50.313 1.00 19.59 151 LEU C C 1
ATOM 7876 O O . LEU C 1 151 ? 56.559 -10.757 51.164 1.00 18.70 151 LEU C O 1
ATOM 7881 N N . LEU C 1 152 ? 55.421 -10.585 49.230 1.00 21.64 152 LEU C N 1
ATOM 7882 C CA . LEU C 1 152 ? 55.429 -12.023 48.972 1.00 21.53 152 LEU C CA 1
ATOM 7883 C C . LEU C 1 152 ? 56.741 -12.488 48.345 1.00 19.70 152 LEU C C 1
ATOM 7884 O O . LEU C 1 152 ? 57.002 -13.688 48.252 1.00 23.21 152 LEU C O 1
ATOM 7889 N N . ALA C 1 153 ? 57.563 -11.534 47.917 1.00 20.92 153 ALA C N 1
ATOM 7890 C CA . ALA C 1 153 ? 58.814 -11.843 47.229 1.00 20.01 153 ALA C CA 1
ATOM 7891 C C . ALA C 1 153 ? 59.833 -12.517 48.146 1.00 18.09 153 ALA C C 1
ATOM 7892 O O . ALA C 1 153 ? 60.138 -12.007 49.223 1.00 19.45 153 ALA C O 1
ATOM 7894 N N . PRO C 1 154 ? 60.363 -13.672 47.713 1.00 17.31 154 PRO C N 1
ATOM 7895 C CA . PRO C 1 154 ? 61.361 -14.422 48.482 1.00 19.41 154 PRO C CA 1
ATOM 7896 C C . PRO C 1 154 ? 62.756 -13.813 48.366 1.00 20.63 154 PRO C C 1
ATOM 7897 O O . PRO C 1 154 ? 63.203 -13.508 47.260 1.00 21.53 154 PRO C O 1
ATOM 7901 N N . PRO C 1 155 ? 63.439 -13.629 49.505 1.00 20.37 155 PRO C N 1
ATOM 7902 C CA . PRO C 1 155 ? 64.807 -13.106 49.512 1.00 19.34 155 PRO C CA 1
ATOM 7903 C C . PRO C 1 155 ? 65.783 -14.106 48.905 1.00 19.73 155 PRO C C 1
ATOM 7904 O O . PRO C 1 155 ? 65.613 -15.313 49.079 1.00 20.58 155 PRO C O 1
ATOM 7908 N N . LEU C 1 156 ? 66.790 -13.608 48.197 1.00 20.42 156 LEU C N 1
ATOM 7909 C CA . LEU C 1 156 ? 67.821 -14.470 47.635 1.00 17.67 156 LEU C CA 1
ATOM 7910 C C . LEU C 1 156 ? 69.084 -14.427 48.486 1.00 19.47 156 LEU C C 1
ATOM 7911 O O . LEU C 1 156 ? 69.837 -13.455 48.448 1.00 19.60 156 LEU C O 1
ATOM 7916 N N . PHE C 1 157 ? 69.304 -15.483 49.262 1.00 20.92 157 PHE C N 1
ATOM 7917 C CA . PHE C 1 157 ? 70.491 -15.583 50.101 1.00 18.98 157 PHE C CA 1
ATOM 7918 C C . PHE C 1 157 ? 71.664 -16.129 49.297 1.00 19.61 157 PHE C C 1
ATOM 7919 O O . PHE C 1 157 ? 71.580 -17.213 48.722 1.00 24.10 157 PHE C O 1
ATOM 7927 N N . LEU C 1 158 ? 72.755 -15.372 49.261 1.00 19.15 158 LEU C N 1
ATOM 7928 C CA . LEU C 1 158 ? 73.907 -15.726 48.441 1.00 22.97 158 LEU C CA 1
ATOM 7929 C C . LEU C 1 158 ? 75.017 -16.388 49.250 1.00 18.96 158 LEU C C 1
ATOM 7930 O O . LEU C 1 158 ? 75.367 -15.929 50.336 1.00 18.80 158 LEU C O 1
ATOM 7935 N N . PHE C 1 159 ? 75.567 -17.469 48.704 1.00 22.42 159 PHE C N 1
ATOM 7936 C CA . PHE C 1 159 ? 76.671 -18.191 49.324 1.00 22.42 159 PHE C CA 1
ATOM 7937 C C . PHE C 1 159 ? 77.714 -18.529 48.262 1.00 26.04 159 PHE C C 1
ATOM 7938 O O . PHE C 1 159 ? 77.378 -18.688 47.085 1.00 26.79 159 PHE C O 1
ATOM 7946 N N . ARG C 1 160 ? 78.975 -18.636 48.677 1.00 30.34 160 ARG C N 1
ATOM 7947 C CA . ARG C 1 160 ? 80.067 -18.928 47.746 1.00 35.61 160 ARG C CA 1
ATOM 7948 C C . ARG C 1 160 ? 81.048 -19.962 48.270 1.00 29.66 160 ARG C C 1
ATOM 7949 O O . ARG C 1 160 ? 81.445 -19.906 49.428 1.00 30.96 160 ARG C O 1
ATOM 7957 N N . ALA C 1 161 ? 81.458 -20.886 47.406 1.00 34.60 161 ALA C N 1
ATOM 7958 C CA . ALA C 1 161 ? 82.520 -21.831 47.739 1.00 36.26 161 ALA C CA 1
ATOM 7959 C C . ALA C 1 161 ? 83.828 -21.086 47.984 1.00 39.77 161 ALA C C 1
ATOM 7960 O O . ALA C 1 161 ? 84.321 -20.374 47.107 1.00 43.33 161 ALA C O 1
ATOM 7962 N N . VAL C 1 162 ? 84.386 -21.249 49.179 1.00 42.43 162 VAL C N 1
ATOM 7963 C CA . VAL C 1 162 ? 85.579 -20.505 49.573 1.00 39.61 162 VAL C CA 1
ATOM 7964 C C . VAL C 1 162 ? 86.661 -21.407 50.174 1.00 46.44 162 VAL C C 1
ATOM 7965 O O . VAL C 1 162 ? 86.368 -22.317 50.952 1.00 44.65 162 VAL C O 1
ATOM 7969 N N . THR C 1 163 ? 87.909 -21.157 49.789 1.00 49.98 163 THR C N 1
ATOM 7970 C CA . THR C 1 163 ? 89.050 -21.869 50.352 1.00 48.12 163 THR C CA 1
ATOM 7971 C C . THR C 1 163 ? 89.457 -21.236 51.677 1.00 50.56 163 THR C C 1
ATOM 7972 O O . THR C 1 163 ? 89.824 -20.062 51.726 1.00 57.98 163 THR C O 1
ATOM 7976 N N . VAL C 1 164 ? 89.393 -22.018 52.750 1.00 55.29 164 VAL C N 1
ATOM 7977 C CA . VAL C 1 164 ? 89.642 -21.497 54.089 1.00 54.19 164 VAL C CA 1
ATOM 7978 C C . VAL C 1 164 ? 90.943 -22.031 54.683 1.00 60.97 164 VAL C C 1
ATOM 7979 O O . VAL C 1 164 ? 91.644 -22.826 54.057 1.00 61.27 164 VAL C O 1
ATOM 7983 N N . HIS C 1 165 ? 91.260 -21.581 55.894 1.00 68.57 165 HIS C N 1
ATOM 7984 C CA . HIS C 1 165 ? 92.450 -22.041 56.605 1.00 64.01 165 HIS C CA 1
ATOM 7985 C C . HIS C 1 165 ? 92.193 -22.195 58.100 1.00 69.66 165 HIS C C 1
ATOM 7986 O O . HIS C 1 165 ? 92.297 -21.233 58.860 1.00 77.28 165 HIS C O 1
ATOM 7993 N N . ARG C 1 166 ? 91.858 -23.411 58.517 1.00 70.72 166 ARG C N 1
ATOM 7994 C CA . ARG C 1 166 ? 91.706 -23.711 59.934 1.00 75.55 166 ARG C CA 1
ATOM 7995 C C . ARG C 1 166 ? 93.040 -24.186 60.508 1.00 86.12 166 ARG C C 1
ATOM 7996 O O . ARG C 1 166 ? 93.633 -25.146 60.013 1.00 86.45 166 ARG C O 1
ATOM 7998 N N . ALA C 1 167 ? 93.578 -23.457 61.475 1.00 88.74 167 ALA C N 1
ATOM 7999 C CA . ALA C 1 167 ? 94.843 -23.857 62.082 1.00 82.06 167 ALA C CA 1
ATOM 8000 C C . ALA C 1 167 ? 95.969 -24.046 61.056 1.00 81.81 167 ALA C C 1
ATOM 8001 O O . ALA C 1 167 ? 96.786 -24.957 61.190 1.00 79.33 167 ALA C O 1
ATOM 8003 N N . GLY C 1 168 ? 96.018 -23.182 60.044 1.00 81.37 168 GLY C N 1
ATOM 8004 C CA . GLY C 1 168 ? 97.121 -23.174 59.093 1.00 78.71 168 GLY C CA 1
ATOM 8005 C C . GLY C 1 168 ? 97.155 -24.173 57.943 1.00 77.05 168 GLY C C 1
ATOM 8006 O O . GLY C 1 168 ? 98.169 -24.271 57.251 1.00 73.29 168 GLY C O 1
ATOM 8007 N N . ARG C 1 169 ? 96.071 -24.912 57.725 1.00 81.49 169 ARG C N 1
ATOM 8008 C CA . ARG C 1 169 ? 96.013 -25.878 56.623 1.00 73.66 169 ARG C CA 1
ATOM 8009 C C . ARG C 1 169 ? 94.927 -25.481 55.625 1.00 69.10 169 ARG C C 1
ATOM 8010 O O . ARG C 1 169 ? 93.810 -25.159 56.029 1.00 63.87 169 ARG C O 1
ATOM 8012 N N . ALA C 1 170 ? 95.242 -25.485 54.329 1.00 55.41 170 ALA C N 1
ATOM 8013 C CA . ALA C 1 170 ? 94.280 -24.961 53.369 1.00 53.98 170 ALA C CA 1
ATOM 8014 C C . ALA C 1 170 ? 93.192 -25.983 53.056 1.00 57.26 170 ALA C C 1
ATOM 8015 O O . ALA C 1 170 ? 93.476 -27.162 52.844 1.00 58.99 170 ALA C O 1
ATOM 8017 N N . VAL C 1 171 ? 91.947 -25.520 53.026 1.00 59.86 171 VAL C N 1
ATOM 8018 C CA . VAL C 1 171 ? 90.812 -26.385 52.724 1.00 61.13 171 VAL C CA 1
ATOM 8019 C C . VAL C 1 171 ? 89.973 -25.784 51.602 1.00 57.48 171 VAL C C 1
ATOM 8020 O O . VAL C 1 171 ? 89.320 -24.757 51.788 1.00 57.55 171 VAL C O 1
ATOM 8022 N N . VAL C 1 172 ? 89.991 -26.430 50.441 1.00 51.76 172 VAL C N 1
ATOM 8023 C CA . VAL C 1 172 ? 89.307 -25.906 49.262 1.00 51.87 172 VAL C CA 1
ATOM 8024 C C . VAL C 1 172 ? 87.787 -26.070 49.327 1.00 52.74 172 VAL C C 1
ATOM 8025 O O . VAL C 1 172 ? 87.043 -25.122 49.069 1.00 51.94 172 VAL C O 1
ATOM 8029 N N . LYS C 1 173 ? 87.332 -27.266 49.684 1.00 49.85 173 LYS C N 1
ATOM 8030 C CA . LYS C 1 173 ? 85.905 -27.565 49.699 1.00 43.44 173 LYS C CA 1
ATOM 8031 C C . LYS C 1 173 ? 85.370 -27.761 51.114 1.00 44.05 173 LYS C C 1
ATOM 8032 O O . LYS C 1 173 ? 86.127 -27.743 52.085 1.00 47.89 173 LYS C O 1
ATOM 8034 N N . GLY C 1 174 ? 84.058 -27.945 51.219 1.00 37.12 174 GLY C N 1
ATOM 8035 C CA . GLY C 1 174 ? 83.417 -28.185 52.499 1.00 37.61 174 GLY C CA 1
ATOM 8036 C C . GLY C 1 174 ? 83.079 -26.914 53.254 1.00 38.68 174 GLY C C 1
ATOM 8037 O O . GLY C 1 174 ? 82.616 -26.965 54.392 1.00 35.68 174 GLY C O 1
ATOM 8038 N N . HIS C 1 175 ? 83.309 -25.768 52.621 1.00 41.06 175 HIS C N 1
ATOM 8039 C CA . HIS C 1 175 ? 83.044 -24.485 53.260 1.00 35.63 175 HIS C CA 1
ATOM 8040 C C . HIS C 1 175 ? 82.361 -23.504 52.315 1.00 35.92 175 HIS C C 1
ATOM 8041 O O . HIS C 1 175 ? 82.674 -23.448 51.126 1.00 32.21 175 HIS C O 1
ATOM 8048 N N . VAL C 1 176 ? 81.426 -22.732 52.857 1.00 35.89 176 VAL C N 1
ATOM 8049 C CA . VAL C 1 176 ? 80.773 -21.678 52.095 1.00 29.56 176 VAL C CA 1
ATOM 8050 C C . VAL C 1 176 ? 81.018 -20.319 52.740 1.00 29.26 176 VAL C C 1
ATOM 8051 O O . VAL C 1 176 ? 81.644 -20.222 53.796 1.00 30.02 176 VAL C O 1
ATOM 8055 N N . GLU C 1 177 ? 80.524 -19.273 52.092 1.00 30.43 177 GLU C N 1
ATOM 8056 C CA . GLU C 1 177 ? 80.708 -17.913 52.572 1.00 27.31 177 GLU C CA 1
ATOM 8057 C C . GLU C 1 177 ? 79.472 -17.088 52.254 1.00 25.52 177 GLU C C 1
ATOM 8058 O O . GLU C 1 177 ? 79.082 -16.960 51.089 1.00 26.85 177 GLU C O 1
ATOM 8064 N N . PHE C 1 178 ? 78.858 -16.541 53.299 1.00 22.46 178 PHE C N 1
ATOM 8065 C CA . PHE C 1 178 ? 77.668 -15.715 53.156 1.00 21.63 178 PHE C CA 1
ATOM 8066 C C . PHE C 1 178 ? 78.009 -14.399 52.471 1.00 20.28 178 PHE C C 1
ATOM 8067 O O . PHE C 1 178 ? 79.013 -13.762 52.790 1.00 23.06 178 PHE C O 1
ATOM 8075 N N . CYS C 1 179 ? 77.167 -13.996 51.525 1.00 24.18 179 CYS C N 1
ATOM 8076 C CA . CYS C 1 179 ? 77.426 -12.803 50.732 1.00 21.12 179 CYS C CA 1
ATOM 8077 C C . CYS C 1 179 ? 76.295 -11.787 50.844 1.00 20.91 179 CYS C C 1
ATOM 8078 O O . CYS C 1 179 ? 76.331 -10.737 50.205 1.00 24.97 179 CYS C O 1
ATOM 8081 N N . GLY C 1 180 ? 75.291 -12.106 51.655 1.00 24.80 180 GLY C N 1
ATOM 8082 C CA . GLY C 1 180 ? 74.183 -11.197 51.886 1.00 19.13 180 GLY C CA 1
ATOM 8083 C C . GLY C 1 180 ? 72.877 -11.636 51.253 1.00 17.73 180 GLY C C 1
ATOM 8084 O O . GLY C 1 180 ? 72.823 -12.630 50.528 1.00 13.74 180 GLY C O 1
ATOM 8085 N N . ALA C 1 181 ? 71.814 -10.892 51.544 1.00 24.31 181 ALA C N 1
ATOM 8086 C CA . ALA C 1 181 ? 70.519 -11.109 50.912 1.00 20.32 181 ALA C CA 1
ATOM 8087 C C . ALA C 1 181 ? 70.310 -10.039 49.849 1.00 19.77 181 ALA C C 1
ATOM 8088 O O . ALA C 1 181 ? 70.467 -8.849 50.119 1.00 22.94 181 ALA C O 1
ATOM 8090 N N . ALA C 1 182 ? 69.960 -10.460 48.638 1.00 20.00 182 ALA C N 1
ATOM 8091 C CA . ALA C 1 182 ? 69.885 -9.535 47.513 1.00 16.24 182 ALA C CA 1
ATOM 8092 C C . ALA C 1 182 ? 68.490 -9.426 46.906 1.00 19.06 182 ALA C C 1
ATOM 8093 O O . ALA C 1 182 ? 67.643 -10.301 47.089 1.00 19.33 182 ALA C O 1
ATOM 8095 N N . ILE C 1 183 ? 68.269 -8.335 46.181 1.00 18.88 183 ILE C N 1
ATOM 8096 C CA . ILE C 1 183 ? 67.033 -8.123 45.446 1.00 17.21 183 ILE C CA 1
ATOM 8097 C C . ILE C 1 183 ? 67.298 -8.303 43.958 1.00 18.00 183 ILE C C 1
ATOM 8098 O O . ILE C 1 183 ? 68.283 -7.787 43.433 1.00 20.80 183 ILE C O 1
ATOM 8103 N N . ILE C 1 184 ? 66.424 -9.042 43.282 1.00 17.38 184 ILE C N 1
ATOM 8104 C CA . ILE C 1 184 ? 66.517 -9.191 41.835 1.00 18.40 184 ILE C CA 1
ATOM 8105 C C . ILE C 1 184 ? 66.103 -7.885 41.166 1.00 17.10 184 ILE C C 1
ATOM 8106 O O . ILE C 1 184 ? 64.916 -7.594 41.049 1.00 17.83 184 ILE C O 1
ATOM 8111 N N . GLU C 1 185 ? 67.078 -7.092 40.736 1.00 18.32 185 GLU C N 1
ATOM 8112 C CA . GLU C 1 185 ? 66.770 -5.828 40.076 1.00 21.49 185 GLU C CA 1
ATOM 8113 C C . GLU C 1 185 ? 66.741 -5.964 38.552 1.00 18.14 185 GLU C C 1
ATOM 8114 O O . GLU C 1 185 ? 66.198 -5.099 37.863 1.00 19.22 185 GLU C O 1
ATOM 8120 N N . ARG C 1 186 ? 67.312 -7.046 38.027 1.00 18.20 186 ARG C N 1
ATOM 8121 C CA . ARG C 1 186 ? 67.199 -7.312 36.592 1.00 17.25 186 ARG C CA 1
ATOM 8122 C C . ARG C 1 186 ? 67.229 -8.801 36.245 1.00 16.52 186 ARG C C 1
ATOM 8123 O O . ARG C 1 186 ? 68.001 -9.567 36.817 1.00 19.09 186 ARG C O 1
ATOM 8131 N N . LEU C 1 187 ? 66.369 -9.201 35.312 1.00 17.44 187 LEU C N 1
ATOM 8132 C CA . LEU C 1 187 ? 66.408 -10.544 34.744 1.00 19.24 187 LEU C CA 1
ATOM 8133 C C . LEU C 1 187 ? 66.393 -10.441 33.226 1.00 17.81 187 LEU C C 1
ATOM 8134 O O . LEU C 1 187 ? 65.500 -9.820 32.648 1.00 23.50 187 LEU C O 1
ATOM 8139 N N . GLU C 1 188 ? 67.379 -11.053 32.580 1.00 17.67 188 GLU C N 1
ATOM 8140 C CA . GLU C 1 188 ? 67.418 -11.067 31.123 1.00 17.59 188 GLU C CA 1
ATOM 8141 C C . GLU C 1 188 ? 67.729 -12.464 30.604 1.00 15.23 188 GLU C C 1
ATOM 8142 O O . GLU C 1 188 ? 68.159 -13.336 31.358 1.00 13.06 188 GLU C O 1
ATOM 8148 N N . HIS C 1 189 ? 67.493 -12.674 29.314 1.00 18.41 189 HIS C N 1
ATOM 8149 C CA . HIS C 1 189 ? 67.783 -13.954 28.683 1.00 16.37 189 HIS C CA 1
ATOM 8150 C C . HIS C 1 189 ? 69.075 -13.875 27.880 1.00 17.43 189 HIS C C 1
ATOM 8151 O O . HIS C 1 189 ? 69.288 -12.934 27.115 1.00 14.75 189 HIS C O 1
ATOM 8158 N N . VAL C 1 190 ? 69.936 -14.870 28.065 1.00 20.05 190 VAL C N 1
ATOM 8159 C CA . VAL C 1 190 ? 71.223 -14.906 27.383 1.00 23.61 190 VAL C CA 1
ATOM 8160 C C . VAL C 1 190 ? 71.399 -16.207 26.605 1.00 19.74 190 VAL C C 1
ATOM 8161 O O . VAL C 1 190 ? 70.638 -17.159 26.785 1.00 22.42 190 VAL C O 1
ATOM 8165 N N . VAL C 1 191 ? 72.400 -16.236 25.731 1.00 20.68 191 VAL C N 1
ATOM 8166 C CA . VAL C 1 191 ? 72.734 -17.438 24.975 1.00 23.50 191 VAL C CA 1
ATOM 8167 C C . VAL C 1 191 ? 74.205 -17.770 25.179 1.00 20.05 191 VAL C C 1
ATOM 8168 O O . VAL C 1 191 ? 75.078 -16.959 24.875 1.00 18.75 191 VAL C O 1
ATOM 8172 N N . GLN C 1 192 ? 74.480 -18.956 25.705 1.00 17.81 192 GLN C N 1
ATOM 8173 C CA . GLN C 1 192 ? 75.849 -19.334 26.025 1.00 22.57 192 GLN C CA 1
ATOM 8174 C C . GLN C 1 192 ? 76.332 -20.479 25.146 1.00 22.20 192 GLN C C 1
ATOM 8175 O O . GLN C 1 192 ? 75.534 -21.266 24.649 1.00 24.57 192 GLN C O 1
ATOM 8181 N N . ARG C 1 193 ? 77.642 -20.565 24.952 1.00 23.14 193 ARG C N 1
ATOM 8182 C CA . ARG C 1 193 ? 78.226 -21.695 24.240 1.00 26.68 193 ARG C CA 1
ATOM 8183 C C . ARG C 1 193 ? 79.164 -22.483 25.143 1.00 28.19 193 ARG C C 1
ATOM 8184 O O . ARG C 1 193 ? 80.185 -21.967 25.600 1.00 27.54 193 ARG C O 1
ATOM 8192 N N . ASP C 1 194 ? 78.810 -23.736 25.398 1.00 33.64 194 ASP C N 1
ATOM 8193 C CA . ASP C 1 194 ? 79.644 -24.612 26.208 1.00 34.26 194 ASP C CA 1
ATOM 8194 C C . ASP C 1 194 ? 80.857 -25.062 25.402 1.00 36.76 194 ASP C C 1
ATOM 8195 O O . ASP C 1 194 ? 80.718 -25.501 24.261 1.00 37.07 194 ASP C O 1
ATOM 8200 N N . PRO C 1 195 ? 82.056 -24.945 25.992 1.00 37.03 195 PRO C N 1
ATOM 8201 C CA . PRO C 1 195 ? 83.299 -25.299 25.298 1.00 37.25 195 PRO C CA 1
ATOM 8202 C C . PRO C 1 195 ? 83.401 -26.793 25.001 1.00 40.18 195 PRO C C 1
ATOM 8203 O O . PRO C 1 195 ? 83.883 -27.172 23.933 1.00 43.27 195 PRO C O 1
ATOM 8207 N N . GLU C 1 196 ? 82.948 -27.625 25.933 1.00 41.67 196 GLU C N 1
ATOM 8208 C CA . GLU C 1 196 ? 83.016 -29.073 25.768 1.00 42.80 196 GLU C CA 1
ATOM 8209 C C . GLU C 1 196 ? 81.926 -29.584 24.832 1.00 41.99 196 GLU C C 1
ATOM 8210 O O . GLU C 1 196 ? 82.023 -30.685 24.291 1.00 40.63 196 GLU C O 1
ATOM 8212 N N . THR C 1 197 ? 80.887 -28.779 24.645 1.00 45.30 197 THR C N 1
ATOM 8213 C CA . THR C 1 197 ? 79.775 -29.160 23.784 1.00 47.42 197 THR C CA 1
ATOM 8214 C C . THR C 1 197 ? 79.872 -28.486 22.419 1.00 46.84 197 THR C C 1
ATOM 8215 O O . THR C 1 197 ? 79.656 -29.121 21.387 1.00 43.17 197 THR C O 1
ATOM 8217 N N . GLY C 1 198 ? 80.196 -27.197 22.422 1.00 45.47 198 GLY C N 1
ATOM 8218 C CA . GLY C 1 198 ? 80.271 -26.426 21.194 1.00 45.14 198 GLY C CA 1
ATOM 8219 C C . GLY C 1 198 ? 78.903 -25.963 20.733 1.00 49.29 198 GLY C C 1
ATOM 8220 O O . GLY C 1 198 ? 78.780 -25.219 19.759 1.00 44.88 198 GLY C O 1
ATOM 8221 N N . ARG C 1 199 ? 77.869 -26.406 21.441 1.00 48.07 199 ARG C N 1
ATOM 8222 C CA . ARG C 1 199 ? 76.495 -26.063 21.098 1.00 45.82 199 ARG C CA 1
ATOM 8223 C C . ARG C 1 199 ? 75.987 -24.911 21.955 1.00 43.06 199 ARG C C 1
ATOM 8224 O O . ARG C 1 199 ? 76.321 -24.806 23.137 1.00 33.33 199 ARG C O 1
ATOM 8226 N N . SER C 1 200 ? 75.176 -24.047 21.352 1.00 38.99 200 SER C N 1
ATOM 8227 C CA . SER C 1 200 ? 74.605 -22.915 22.068 1.00 30.17 200 SER C CA 1
ATOM 8228 C C . SER C 1 200 ? 73.335 -23.315 22.809 1.00 24.34 200 SER C C 1
ATOM 8229 O O . SER C 1 200 ? 72.549 -24.127 22.323 1.00 27.81 200 SER C O 1
ATOM 8232 N N . PHE C 1 201 ? 73.149 -22.742 23.991 1.00 24.07 201 PHE C N 1
ATOM 8233 C CA . PHE C 1 201 ? 71.970 -23.007 24.803 1.00 23.87 201 PHE C CA 1
ATOM 8234 C C . PHE C 1 201 ? 71.513 -21.735 25.505 1.00 23.08 201 PHE C C 1
ATOM 8235 O O . PHE C 1 201 ? 72.337 -20.910 25.905 1.00 23.79 201 PHE C O 1
ATOM 8243 N N . PRO C 1 202 ? 70.191 -21.567 25.651 1.00 22.73 202 PRO C N 1
ATOM 8244 C CA . PRO C 1 202 ? 69.642 -20.396 26.340 1.00 21.53 202 PRO C CA 1
ATOM 8245 C C . PRO C 1 202 ? 69.890 -20.479 27.841 1.00 20.58 202 PRO C C 1
ATOM 8246 O O . PRO C 1 202 ? 70.123 -21.567 28.366 1.00 18.51 202 PRO C O 1
ATOM 8250 N N . ASN C 1 203 ? 69.843 -19.338 28.518 1.00 20.61 203 ASN C N 1
ATOM 8251 C CA . ASN C 1 203 ? 70.066 -19.289 29.956 1.00 19.18 203 ASN C CA 1
ATOM 8252 C C . ASN C 1 203 ? 69.532 -17.982 30.529 1.00 16.86 203 ASN C C 1
ATOM 8253 O O . ASN C 1 203 ? 69.172 -17.073 29.782 1.00 15.46 203 ASN C O 1
ATOM 8258 N N . LEU C 1 204 ? 69.471 -17.893 31.852 1.00 19.10 204 LEU C N 1
ATOM 8259 C CA . LEU C 1 204 ? 69.002 -16.679 32.508 1.00 20.51 204 LEU C CA 1
ATOM 8260 C C . LEU C 1 204 ? 70.155 -15.911 33.141 1.00 20.12 204 LEU C C 1
ATOM 8261 O O . LEU C 1 204 ? 71.151 -16.499 33.563 1.00 16.52 204 LEU C O 1
ATOM 8266 N N . SER C 1 205 ? 70.009 -14.591 33.197 1.00 18.74 205 SER C N 1
ATOM 8267 C CA . SER C 1 205 ? 71.006 -13.726 33.811 1.00 16.08 205 SER C CA 1
ATOM 8268 C C . SER C 1 205 ? 70.343 -12.759 34.784 1.00 18.42 205 SER C C 1
ATOM 8269 O O . SER C 1 205 ? 69.350 -12.110 34.451 1.00 19.28 205 SER C O 1
ATOM 8272 N N . LEU C 1 206 ? 70.904 -12.666 35.985 1.00 19.79 206 LEU C N 1
ATOM 8273 C CA . LEU C 1 206 ? 70.336 -11.841 37.042 1.00 20.17 206 LEU C CA 1
ATOM 8274 C C . LEU C 1 206 ? 71.288 -10.745 37.509 1.00 16.81 206 LEU C C 1
ATOM 8275 O O . LEU C 1 206 ? 72.434 -11.015 37.868 1.00 17.71 206 LEU C O 1
ATOM 8280 N N . ASP C 1 207 ? 70.804 -9.508 37.494 1.00 16.32 207 ASP C N 1
ATOM 8281 C CA . ASP C 1 207 ? 71.465 -8.422 38.200 1.00 18.48 207 ASP C CA 1
ATOM 8282 C C . ASP C 1 207 ? 70.803 -8.293 39.561 1.00 18.76 207 ASP C C 1
ATOM 8283 O O . ASP C 1 207 ? 69.611 -7.972 39.658 1.00 16.49 207 ASP C O 1
ATOM 8288 N N . LEU C 1 208 ? 71.588 -8.561 40.601 1.00 18.13 208 LEU C N 1
ATOM 8289 C CA . LEU C 1 208 ? 71.110 -8.593 41.977 1.00 16.74 208 LEU C CA 1
ATOM 8290 C C . LEU C 1 208 ? 71.709 -7.455 42.792 1.00 16.31 208 LEU C C 1
ATOM 8291 O O . LEU C 1 208 ? 72.906 -7.171 42.695 1.00 20.04 208 LEU C O 1
ATOM 8296 N N . ALA C 1 209 ? 70.873 -6.817 43.603 1.00 15.29 209 ALA C N 1
ATOM 8297 C CA . ALA C 1 209 ? 71.315 -5.726 44.461 1.00 18.84 209 ALA C CA 1
ATOM 8298 C C . ALA C 1 209 ? 71.313 -6.145 45.927 1.00 20.53 209 ALA C C 1
ATOM 8299 O O . ALA C 1 209 ? 70.260 -6.205 46.563 1.00 18.98 209 ALA C O 1
ATOM 8301 N N . VAL C 1 210 ? 72.497 -6.439 46.458 1.00 20.97 210 VAL C N 1
ATOM 8302 C CA . VAL C 1 210 ? 72.631 -6.841 47.854 1.00 19.62 210 VAL C CA 1
ATOM 8303 C C . VAL C 1 210 ? 72.335 -5.667 48.782 1.00 20.50 210 VAL C C 1
ATOM 8304 O O . VAL C 1 210 ? 73.026 -4.649 48.750 1.00 22.00 210 VAL C O 1
ATOM 8308 N N . VAL C 1 211 ? 71.303 -5.815 49.606 1.00 22.53 211 VAL C N 1
ATOM 8309 C CA . VAL C 1 211 ? 70.873 -4.739 50.490 1.00 21.98 211 VAL C CA 1
ATOM 8310 C C . VAL C 1 211 ? 71.869 -4.490 51.615 1.00 22.17 211 VAL C C 1
ATOM 8311 O O . VAL C 1 211 ? 72.697 -5.344 51.930 1.00 21.45 211 VAL C O 1
ATOM 8315 N N . SER C 1 212 ? 71.781 -3.309 52.215 1.00 21.73 212 SER C N 1
ATOM 8316 C CA . SER C 1 212 ? 72.629 -2.962 53.345 1.00 22.89 212 SER C CA 1
ATOM 8317 C C . SER C 1 212 ? 72.062 -3.546 54.631 1.00 22.55 212 SER C C 1
ATOM 8318 O O . SER C 1 212 ? 70.850 -3.545 54.842 1.00 19.24 212 SER C O 1
ATOM 8321 N N . GLY C 1 213 ? 72.944 -4.051 55.486 1.00 25.70 213 GLY C N 1
ATOM 8322 C CA . GLY C 1 213 ? 72.531 -4.592 56.766 1.00 24.55 213 GLY C CA 1
ATOM 8323 C C . GLY C 1 213 ? 72.700 -3.572 57.873 1.00 20.57 213 GLY C C 1
ATOM 8324 O O . GLY C 1 213 ? 72.618 -3.903 59.054 1.00 25.62 213 GLY C O 1
ATOM 8325 N N . GLY C 1 214 ? 72.932 -2.322 57.484 1.00 21.63 214 GLY C N 1
ATOM 8326 C CA . GLY C 1 214 ? 73.191 -1.261 58.437 1.00 28.26 214 GLY C CA 1
ATOM 8327 C C . GLY C 1 214 ? 74.657 -1.230 58.824 1.00 37.32 214 GLY C C 1
ATOM 8328 O O . GLY C 1 214 ? 75.518 -1.655 58.053 1.00 41.62 214 GLY C O 1
ATOM 8329 N N . GLU C 1 215 ? 74.945 -0.729 60.020 1.00 42.52 215 GLU C N 1
ATOM 8330 C CA . GLU C 1 215 ? 76.315 -0.699 60.520 1.00 41.93 215 GLU C CA 1
ATOM 8331 C C . GLU C 1 215 ? 76.770 -2.087 60.953 1.00 34.35 215 GLU C C 1
ATOM 8332 O O . GLU C 1 215 ? 77.967 -2.360 61.040 1.00 42.85 215 GLU C O 1
ATOM 8338 N N . ILE C 1 216 ? 75.807 -2.960 61.223 1.00 34.17 216 ILE C N 1
ATOM 8339 C CA . ILE C 1 216 ? 76.106 -4.333 61.612 1.00 34.37 216 ILE C CA 1
ATOM 8340 C C . ILE C 1 216 ? 76.606 -5.142 60.414 1.00 37.48 216 ILE C C 1
ATOM 8341 O O . ILE C 1 216 ? 77.496 -5.985 60.553 1.00 38.06 216 ILE C O 1
ATOM 8346 N N . ASP C 1 217 ? 76.045 -4.857 59.241 1.00 33.31 217 ASP C N 1
ATOM 8347 C CA . ASP C 1 217 ? 76.380 -5.565 58.006 1.00 25.88 217 ASP C CA 1
ATOM 8348 C C . ASP C 1 217 ? 76.156 -7.071 58.141 1.00 25.28 217 ASP C C 1
ATOM 8349 O O . ASP C 1 217 ? 77.073 -7.872 57.961 1.00 21.94 217 ASP C O 1
ATOM 8354 N N . GLY C 1 218 ? 74.923 -7.443 58.467 1.00 26.10 218 GLY C N 1
ATOM 8355 C CA . GLY C 1 218 ? 74.551 -8.837 58.610 1.00 22.21 218 GLY C CA 1
ATOM 8356 C C . GLY C 1 218 ? 73.047 -8.996 58.700 1.00 22.05 218 GLY C C 1
ATOM 8357 O O . GLY C 1 218 ? 72.320 -8.008 58.801 1.00 23.59 218 GLY C O 1
ATOM 8358 N N . VAL C 1 219 ? 72.576 -10.238 58.660 1.00 22.70 219 VAL C N 1
ATOM 8359 C CA . VAL C 1 219 ? 71.145 -10.507 58.762 1.00 23.07 219 VAL C CA 1
ATOM 8360 C C . VAL C 1 219 ? 70.834 -11.576 59.806 1.00 23.38 219 VAL C C 1
ATOM 8361 O O . VAL C 1 219 ? 71.607 -12.513 60.002 1.00 21.92 219 VAL C O 1
ATOM 8365 N N . ASP C 1 220 ? 69.699 -11.423 60.478 1.00 21.12 220 ASP C N 1
ATOM 8366 C CA . ASP C 1 220 ? 69.248 -12.409 61.451 1.00 19.62 220 ASP C CA 1
ATOM 8367 C C . ASP C 1 220 ? 68.461 -13.499 60.735 1.00 20.26 220 ASP C C 1
ATOM 8368 O O . ASP C 1 220 ? 67.458 -13.221 60.078 1.00 19.98 220 ASP C O 1
ATOM 8373 N N . PHE C 1 221 ? 68.920 -14.741 60.861 1.00 21.13 221 PHE C N 1
ATOM 8374 C CA . PHE C 1 221 ? 68.293 -15.855 60.155 1.00 18.42 221 PHE C CA 1
ATOM 8375 C C . PHE C 1 221 ? 66.965 -16.295 60.766 1.00 16.25 221 PHE C C 1
ATOM 8376 O O . PHE C 1 221 ? 66.373 -17.277 60.324 1.00 20.26 221 PHE C O 1
ATOM 8384 N N . ARG C 1 222 ? 66.505 -15.571 61.783 1.00 19.32 222 ARG C N 1
ATOM 8385 C CA . ARG C 1 222 ? 65.168 -15.783 62.326 1.00 18.48 222 ARG C CA 1
ATOM 8386 C C . ARG C 1 222 ? 64.137 -15.246 61.347 1.00 16.47 222 ARG C C 1
ATOM 8387 O O . ARG C 1 222 ? 62.964 -15.612 61.400 1.00 18.54 222 ARG C O 1
ATOM 8395 N N . TRP C 1 223 ? 64.589 -14.358 60.466 1.00 15.96 223 TRP C N 1
ATOM 8396 C CA . TRP C 1 223 ? 63.769 -13.846 59.378 1.00 16.27 223 TRP C CA 1
ATOM 8397 C C . TRP C 1 223 ? 63.304 -15.018 58.523 1.00 15.07 223 TRP C C 1
ATOM 8398 O O . 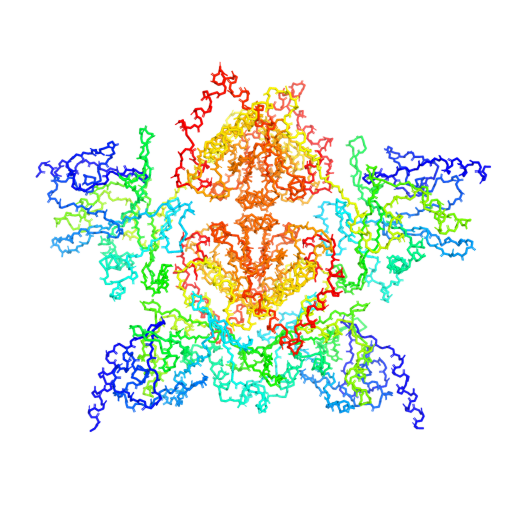TRP C 1 223 ? 62.130 -15.113 58.157 1.00 15.18 223 TRP C O 1
ATOM 8409 N N . ILE C 1 224 ? 64.239 -15.915 58.220 1.00 18.59 224 ILE C N 1
ATOM 8410 C CA . ILE C 1 224 ? 63.936 -17.130 57.478 1.00 16.49 224 ILE C CA 1
ATOM 8411 C C . ILE C 1 224 ? 62.918 -17.974 58.235 1.00 15.67 224 ILE C C 1
ATOM 8412 O O . ILE C 1 224 ? 61.990 -18.520 57.641 1.00 21.90 224 ILE C O 1
ATOM 8417 N N . ASP C 1 225 ? 63.092 -18.067 59.551 1.00 20.71 225 ASP C N 1
ATOM 8418 C CA . ASP C 1 225 ? 62.167 -18.813 60.398 1.00 20.74 225 ASP C CA 1
ATOM 8419 C C . ASP C 1 225 ? 60.754 -18.253 60.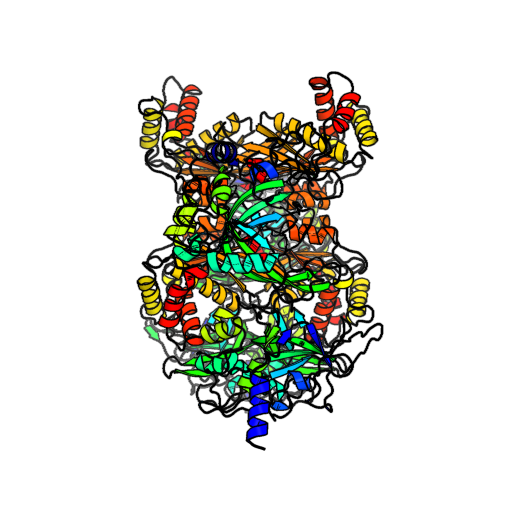294 1.00 18.25 225 ASP C C 1
ATOM 8420 O O . ASP C 1 225 ? 59.782 -19.006 60.238 1.00 18.92 225 ASP C O 1
ATOM 8425 N N . ASP C 1 226 ? 60.646 -16.929 60.264 1.00 17.09 226 ASP C N 1
ATOM 8426 C CA . ASP C 1 226 ? 59.350 -16.275 60.136 1.00 15.77 226 ASP C CA 1
ATOM 8427 C C . ASP C 1 226 ? 58.736 -16.509 58.760 1.00 20.19 226 ASP C C 1
ATOM 8428 O O . ASP C 1 226 ? 57.533 -16.742 58.643 1.00 19.93 226 ASP C O 1
ATOM 8433 N N . ARG C 1 227 ? 59.563 -16.451 57.719 1.00 23.23 227 ARG C N 1
ATOM 8434 C CA . ARG C 1 227 ? 59.077 -16.684 56.361 1.00 16.61 227 ARG C CA 1
ATOM 8435 C C . ARG C 1 227 ? 58.700 -18.146 56.117 1.00 19.67 227 ARG C C 1
ATOM 8436 O O . ARG C 1 227 ? 57.902 -18.447 55.229 1.00 21.76 227 ARG C O 1
ATOM 8444 N N . ARG C 1 228 ? 59.272 -19.050 56.906 1.00 18.55 228 ARG C N 1
ATOM 8445 C CA . ARG C 1 228 ? 58.940 -20.468 56.804 1.00 20.88 228 ARG C CA 1
ATOM 8446 C C . ARG C 1 228 ? 57.763 -20.825 57.708 1.00 24.45 228 ARG C C 1
ATOM 8447 O O . ARG C 1 228 ? 57.247 -21.942 57.659 1.00 25.21 228 ARG C O 1
ATOM 8455 N N . ASN C 1 229 ? 57.345 -19.870 58.532 1.00 22.53 229 ASN C N 1
ATOM 8456 C CA . ASN C 1 229 ? 56.246 -20.086 59.464 1.00 19.62 229 ASN C CA 1
ATOM 8457 C C . ASN C 1 229 ? 54.895 -19.998 58.760 1.00 22.72 229 ASN C C 1
ATOM 8458 O O . ASN C 1 229 ? 54.486 -18.927 58.312 1.00 26.01 229 ASN C O 1
ATOM 8463 N N . ALA C 1 230 ? 54.205 -21.131 58.668 1.00 25.74 230 ALA C N 1
ATOM 8464 C CA . ALA C 1 230 ? 52.930 -21.205 57.961 1.00 25.46 230 ALA C CA 1
ATOM 8465 C C . ALA C 1 230 ? 51.809 -20.477 58.699 1.00 29.72 230 ALA C C 1
ATOM 8466 O O . ALA C 1 230 ? 50.796 -20.110 58.101 1.00 27.67 230 ALA C O 1
ATOM 8468 N N . ALA C 1 231 ? 51.995 -20.271 59.999 1.00 25.32 231 ALA C N 1
ATOM 8469 C CA . ALA C 1 231 ? 50.998 -19.591 60.817 1.00 24.61 231 ALA C CA 1
ATOM 8470 C C . ALA C 1 231 ? 51.030 -18.084 60.594 1.00 24.69 231 ALA C C 1
ATOM 8471 O O . ALA C 1 231 ? 50.052 -17.386 60.861 1.00 24.13 231 ALA C O 1
ATOM 8473 N N . LEU C 1 232 ? 52.160 -17.587 60.100 1.00 28.34 232 LEU C N 1
ATOM 8474 C CA . LEU C 1 232 ? 52.342 -16.155 59.888 1.00 26.96 232 LEU C CA 1
ATOM 8475 C C . LEU C 1 232 ? 51.994 -15.735 58.465 1.00 26.59 232 LEU C C 1
ATOM 8476 O O . LEU C 1 232 ? 52.383 -16.393 57.500 1.00 27.58 232 LEU C O 1
ATOM 8481 N N . ALA C 1 233 ? 51.261 -14.632 58.343 1.00 24.50 233 ALA C N 1
ATOM 8482 C CA . ALA C 1 233 ? 51.020 -14.020 57.045 1.00 19.63 233 ALA C CA 1
ATOM 8483 C C . ALA C 1 233 ? 52.287 -13.298 56.608 1.00 17.54 233 ALA C C 1
ATOM 8484 O O . ALA C 1 233 ? 53.199 -13.100 57.411 1.00 22.84 233 ALA C O 1
ATOM 8486 N N . ALA C 1 234 ? 52.344 -12.906 55.340 1.00 20.12 234 ALA C N 1
ATOM 8487 C CA . ALA C 1 234 ? 53.532 -12.255 54.794 1.00 20.87 234 ALA C CA 1
ATOM 8488 C C . ALA C 1 234 ? 53.840 -10.937 55.500 1.00 21.05 234 ALA C C 1
ATOM 8489 O O . ALA C 1 234 ? 55.000 -10.540 55.613 1.00 22.56 234 ALA C O 1
ATOM 8491 N N . GLY C 1 235 ? 52.797 -10.269 55.982 1.00 22.10 235 GLY C N 1
ATOM 8492 C CA . GLY C 1 235 ? 52.953 -8.989 56.647 1.00 22.82 235 GLY C CA 1
ATOM 8493 C C . GLY C 1 235 ? 53.505 -9.093 58.056 1.00 19.15 235 GLY C C 1
ATOM 8494 O O . GLY C 1 235 ? 53.885 -8.087 58.653 1.00 21.06 235 GLY C O 1
ATOM 8495 N N . GLU C 1 236 ? 53.552 -10.311 58.586 1.00 19.71 236 GLU C N 1
ATOM 8496 C CA . GLU C 1 236 ? 54.030 -10.541 59.946 1.00 21.12 236 GLU C CA 1
ATOM 8497 C C . GLU C 1 236 ? 55.378 -11.258 59.983 1.00 21.99 236 GLU C C 1
ATOM 8498 O O . GLU C 1 236 ? 55.696 -11.943 60.955 1.00 23.67 236 GLU C O 1
ATOM 8504 N N . THR C 1 237 ? 56.172 -11.098 58.929 1.00 20.28 237 THR C N 1
ATOM 8505 C CA . THR C 1 237 ? 57.454 -11.789 58.840 1.00 19.30 237 THR C CA 1
ATOM 8506 C C . THR C 1 237 ? 58.632 -10.842 58.618 1.00 17.64 237 THR C C 1
ATOM 8507 O O . THR C 1 237 ? 59.685 -11.263 58.141 1.00 21.47 237 THR C O 1
ATOM 8511 N N . LEU C 1 238 ? 58.460 -9.569 58.968 1.00 17.60 238 LEU C N 1
ATOM 8512 C CA . LEU C 1 238 ? 59.506 -8.573 58.733 1.00 19.31 238 LEU C CA 1
ATOM 8513 C C . LEU C 1 238 ? 60.158 -8.025 60.006 1.00 17.23 238 LEU C C 1
ATOM 8514 O O . LEU C 1 238 ? 60.872 -7.024 59.955 1.00 14.29 238 LEU C O 1
ATOM 8519 N N . ARG C 1 239 ? 59.918 -8.677 61.140 1.00 19.97 239 ARG C N 1
ATOM 8520 C CA . ARG C 1 239 ? 60.501 -8.241 62.408 1.00 18.63 239 ARG C CA 1
ATOM 8521 C C . ARG C 1 239 ? 62.025 -8.326 62.403 1.00 19.41 239 ARG C C 1
ATOM 8522 O O . ARG C 1 239 ? 62.711 -7.373 62.773 1.00 20.66 239 ARG C O 1
ATOM 8530 N N . HIS C 1 240 ? 62.545 -9.475 61.987 1.00 19.49 240 HIS C N 1
ATOM 8531 C CA . HIS C 1 240 ? 63.977 -9.740 62.058 1.00 14.51 240 HIS C CA 1
ATOM 8532 C C . HIS C 1 240 ? 64.677 -9.456 60.734 1.00 17.32 240 HIS C C 1
ATOM 8533 O O . HIS C 1 240 ? 65.853 -9.777 60.560 1.00 18.14 240 HIS C O 1
ATOM 8540 N N . ALA C 1 241 ? 63.945 -8.849 59.807 1.00 16.52 241 ALA C N 1
ATOM 8541 C CA . ALA C 1 241 ? 64.499 -8.468 58.514 1.00 16.94 241 ALA C CA 1
ATOM 8542 C C . ALA C 1 241 ? 65.232 -7.136 58.632 1.00 16.55 241 ALA C C 1
ATOM 8543 O O . ALA C 1 241 ? 64.860 -6.294 59.449 1.00 19.21 241 ALA C O 1
ATOM 8545 N N . PRO C 1 242 ? 66.284 -6.943 57.820 1.00 18.30 242 PRO C N 1
ATOM 8546 C CA . PRO C 1 242 ? 67.017 -5.671 57.824 1.00 19.61 242 PRO C CA 1
ATOM 8547 C C . PRO C 1 242 ? 66.136 -4.514 57.360 1.00 17.72 242 PRO C C 1
ATOM 8548 O O . PRO C 1 242 ? 65.236 -4.719 56.545 1.00 18.88 242 PRO C O 1
ATOM 8552 N N . GLU C 1 243 ? 66.395 -3.318 57.879 1.00 18.25 243 GLU C N 1
ATOM 8553 C CA . GLU C 1 243 ? 65.568 -2.150 57.583 1.00 19.72 243 GLU C CA 1
ATOM 8554 C C . GLU C 1 243 ? 65.587 -1.769 56.104 1.00 18.63 243 GLU C C 1
ATOM 8555 O O . GLU C 1 243 ? 64.630 -1.185 55.595 1.00 17.88 243 GLU C O 1
ATOM 8561 N N . SER C 1 244 ? 66.678 -2.100 55.423 1.00 20.07 244 SER C N 1
ATOM 8562 C CA . SER C 1 244 ? 66.800 -1.825 53.996 1.00 19.03 244 SER C CA 1
ATOM 8563 C C . SER C 1 244 ? 65.760 -2.604 53.196 1.00 21.35 244 SER C C 1
ATOM 8564 O O . SER C 1 244 ? 65.124 -2.061 52.288 1.00 20.88 244 SER C O 1
ATOM 8567 N N . TRP C 1 245 ? 65.584 -3.875 53.544 1.00 20.14 245 TRP C N 1
ATOM 8568 C CA . TRP C 1 245 ? 64.627 -4.728 52.850 1.00 16.36 245 TRP C CA 1
ATOM 8569 C C . TRP C 1 245 ? 63.198 -4.256 53.081 1.00 18.65 245 TRP C C 1
ATOM 8570 O O . TRP C 1 245 ? 62.391 -4.230 52.155 1.00 21.53 245 TRP C O 1
ATOM 8581 N N . ILE C 1 246 ? 62.892 -3.893 54.322 1.00 21.05 246 ILE C N 1
ATOM 8582 C CA . ILE C 1 246 ? 61.576 -3.369 54.670 1.00 18.74 246 ILE C CA 1
ATOM 8583 C C . ILE C 1 246 ? 61.318 -2.075 53.906 1.00 18.25 246 ILE C C 1
ATOM 8584 O O . ILE C 1 246 ? 60.205 -1.823 53.436 1.00 20.76 246 ILE C O 1
ATOM 8589 N N . ARG C 1 247 ? 62.363 -1.262 53.782 1.00 19.10 247 ARG C N 1
ATOM 8590 C CA . ARG C 1 247 ? 62.294 -0.031 53.007 1.00 23.68 247 ARG C CA 1
ATOM 8591 C C . ARG C 1 247 ? 61.996 -0.337 51.544 1.00 21.44 247 ARG C C 1
ATOM 8592 O O . ARG C 1 247 ? 61.271 0.405 50.882 1.00 22.84 247 ARG C O 1
ATOM 8594 N N . TRP C 1 248 ? 62.557 -1.435 51.042 1.00 20.20 248 TRP C N 1
ATOM 8595 C CA . TRP C 1 248 ? 62.293 -1.855 49.670 1.00 19.06 248 TRP C CA 1
ATOM 8596 C C . TRP C 1 248 ? 60.849 -2.304 49.484 1.00 18.55 248 TRP C C 1
ATOM 8597 O O . TRP C 1 248 ? 60.190 -1.917 48.521 1.00 24.41 248 TRP C O 1
ATOM 8608 N N . VAL C 1 249 ? 60.367 -3.130 50.407 1.00 19.37 249 VAL C N 1
ATOM 8609 C CA . VAL C 1 249 ? 59.000 -3.635 50.355 1.00 20.74 249 VAL C CA 1
ATOM 8610 C C . VAL C 1 249 ? 57.997 -2.487 50.414 1.00 19.86 249 VAL C C 1
ATOM 8611 O O . VAL C 1 249 ? 57.001 -2.480 49.692 1.00 17.44 249 VAL C O 1
ATOM 8615 N N . ARG C 1 250 ? 58.275 -1.507 51.266 1.00 22.80 250 ARG C N 1
ATOM 8616 C CA . ARG C 1 250 ? 57.371 -0.376 51.438 1.00 24.33 250 ARG C CA 1
ATOM 8617 C C . ARG C 1 250 ? 57.425 0.618 50.277 1.00 22.22 250 ARG C C 1
ATOM 8618 O O . ARG C 1 250 ? 56.391 1.108 49.826 1.00 25.81 250 ARG C O 1
ATOM 8626 N N . GLN C 1 251 ? 58.629 0.910 49.793 1.00 25.14 251 GLN C N 1
ATOM 8627 C CA . GLN C 1 251 ? 58.805 1.936 48.769 1.00 22.51 251 GLN C CA 1
ATOM 8628 C C . GLN C 1 251 ? 58.872 1.375 47.349 1.00 24.40 251 GLN C C 1
ATOM 8629 O O . GLN C 1 251 ? 58.203 1.876 46.446 1.00 26.35 251 GLN C O 1
ATOM 8635 N N . GLY C 1 252 ? 59.685 0.342 47.153 1.00 21.18 252 GLY C N 1
ATOM 8636 C CA . GLY C 1 252 ? 59.803 -0.286 45.850 1.00 20.72 252 GLY C CA 1
ATOM 8637 C C . GLY C 1 252 ? 61.122 -0.021 45.150 1.00 27.61 252 GLY C C 1
ATOM 8638 O O . GLY C 1 252 ? 62.183 -0.029 45.774 1.00 28.91 252 GLY C O 1
ATOM 8639 N N . ARG C 1 253 ? 61.045 0.221 43.844 1.00 29.42 253 ARG C N 1
ATOM 8640 C CA . ARG C 1 253 ? 62.225 0.402 43.004 1.00 25.70 253 ARG C CA 1
ATOM 8641 C C . ARG C 1 253 ? 63.022 1.648 43.378 1.00 28.60 253 ARG C C 1
ATOM 8642 O O . ARG C 1 253 ? 64.249 1.666 43.274 1.00 30.33 253 ARG C O 1
ATOM 8650 N N . LEU C 1 254 ? 62.319 2.688 43.815 1.00 29.14 254 LEU C N 1
ATOM 8651 C CA . LEU C 1 254 ? 62.950 3.963 44.142 1.00 31.83 254 LEU C CA 1
ATOM 8652 C C . LEU C 1 254 ? 63.827 3.885 45.390 1.00 31.21 254 LEU C C 1
ATOM 8653 O O . LEU C 1 254 ? 64.654 4.766 45.633 1.00 29.87 254 LEU C O 1
ATOM 8658 N N . ALA C 1 255 ? 63.647 2.829 46.177 1.00 32.04 255 ALA C N 1
ATOM 8659 C CA . ALA C 1 255 ? 64.396 2.665 47.417 1.00 31.28 255 ALA C CA 1
ATOM 8660 C C . ALA C 1 255 ? 65.734 1.967 47.194 1.00 30.64 255 ALA C C 1
ATOM 8661 O O . ALA C 1 255 ? 66.663 2.131 47.984 1.00 32.04 255 ALA C O 1
ATOM 8663 N N . ILE C 1 256 ? 65.825 1.196 46.113 1.00 31.50 256 ILE C N 1
ATOM 8664 C CA . ILE C 1 256 ? 67.018 0.398 45.814 1.00 30.68 256 ILE C CA 1
ATOM 8665 C C . ILE C 1 256 ? 68.367 1.145 45.815 1.00 29.34 256 ILE C C 1
ATOM 8666 O O . ILE C 1 256 ? 69.308 0.696 46.473 1.00 29.09 256 ILE C O 1
ATOM 8671 N N . PRO C 1 257 ? 68.473 2.281 45.093 1.00 28.39 257 PRO C N 1
ATOM 8672 C CA . PRO C 1 257 ? 69.786 2.939 45.023 1.00 31.40 257 PRO C CA 1
ATOM 8673 C C . PRO C 1 257 ? 70.322 3.409 46.376 1.00 35.81 257 PRO C C 1
ATOM 8674 O O . PRO C 1 257 ? 71.531 3.590 46.519 1.00 35.64 257 PRO C O 1
ATOM 8678 N N . GLY C 1 258 ? 69.438 3.597 47.351 1.00 33.50 258 GLY C N 1
ATOM 8679 C CA . GLY C 1 258 ? 69.842 4.089 48.655 1.00 30.15 258 GLY C CA 1
ATOM 8680 C C . GLY C 1 258 ? 70.016 3.008 49.706 1.00 32.86 258 GLY C C 1
ATOM 8681 O O . GLY C 1 258 ? 70.649 3.236 50.737 1.00 35.51 258 GLY C O 1
ATOM 8682 N N . ILE C 1 259 ? 69.461 1.828 49.449 1.00 28.72 259 ILE C N 1
ATOM 8683 C CA . ILE C 1 259 ? 69.487 0.751 50.434 1.00 28.36 259 ILE C CA 1
ATOM 8684 C C . ILE C 1 259 ? 70.479 -0.356 50.088 1.00 28.08 259 ILE C C 1
ATOM 8685 O O . ILE C 1 259 ? 70.642 -1.308 50.852 1.00 24.87 259 ILE C O 1
ATOM 8690 N N . ARG C 1 260 ? 71.138 -0.237 48.940 1.00 29.91 260 ARG C N 1
ATOM 8691 C CA . ARG C 1 260 ? 72.112 -1.243 48.531 1.00 27.15 260 ARG C CA 1
ATOM 8692 C C . ARG C 1 260 ? 73.358 -1.179 49.408 1.00 27.61 260 ARG C C 1
ATOM 8693 O O . ARG C 1 260 ? 73.662 -0.144 50.002 1.00 28.28 260 ARG C O 1
ATOM 8701 N N . ARG C 1 261 ? 74.074 -2.295 49.485 1.00 26.38 261 ARG C N 1
ATOM 8702 C CA . ARG C 1 261 ? 75.261 -2.396 50.325 1.00 26.57 261 ARG C CA 1
ATOM 8703 C C . ARG C 1 261 ? 76.400 -1.534 49.787 1.00 28.22 261 ARG C C 1
ATOM 8704 O O . ARG C 1 261 ? 76.675 -1.533 48.587 1.00 25.24 261 ARG C O 1
ATOM 8712 N N . ARG C 1 262 ? 77.054 -0.799 50.682 1.00 26.32 262 ARG C N 1
ATOM 8713 C CA . ARG C 1 262 ? 78.169 0.063 50.306 1.00 26.86 262 ARG C CA 1
ATOM 8714 C C . ARG C 1 262 ? 79.278 0.001 51.353 1.00 26.62 262 ARG C C 1
ATOM 8715 O O . ARG C 1 262 ? 79.160 0.584 52.430 1.00 29.60 262 ARG C O 1
ATOM 8723 N N . VAL C 1 263 ? 80.355 -0.708 51.030 1.00 26.05 263 VAL C N 1
ATOM 8724 C CA . VAL C 1 263 ? 81.467 -0.873 51.959 1.00 25.86 263 VAL C CA 1
ATOM 8725 C C . VAL C 1 263 ? 82.794 -0.440 51.344 1.00 27.41 263 VAL C C 1
ATOM 8726 O O . VAL C 1 263 ? 83.217 -0.972 50.319 1.00 30.71 263 VAL C O 1
ATOM 8730 N N . LEU C 1 264 ? 83.446 0.530 51.978 1.00 27.60 264 LEU C N 1
ATOM 8731 C CA . LEU C 1 264 ? 84.751 0.999 51.526 1.00 27.14 264 LEU C CA 1
ATOM 8732 C C . LEU C 1 264 ? 85.848 0.033 51.958 1.00 30.38 264 LEU C C 1
ATOM 8733 O O . LEU C 1 264 ? 85.700 -0.687 52.946 1.00 28.47 264 LEU C O 1
ATOM 8738 N N . ALA C 1 265 ? 86.949 0.022 51.214 1.00 31.91 265 ALA C N 1
ATOM 8739 C CA . ALA C 1 265 ? 88.073 -0.853 51.525 1.00 34.04 265 ALA C CA 1
ATOM 8740 C C . ALA C 1 265 ? 88.789 -0.398 52.793 1.00 36.70 265 ALA C C 1
ATOM 8741 O O . ALA C 1 265 ? 89.347 -1.213 53.528 1.00 43.01 265 ALA C O 1
ATOM 8743 N N . SER C 1 266 ? 88.773 0.907 53.043 1.00 34.24 266 SER C N 1
ATOM 8744 C CA . SER C 1 266 ? 89.387 1.465 54.242 1.00 30.55 266 SER C CA 1
ATOM 8745 C C . SER C 1 266 ? 88.524 2.576 54.832 1.00 32.67 266 SER C C 1
ATOM 8746 O O . SER C 1 266 ? 87.512 2.964 54.248 1.00 27.83 266 SER C O 1
ATOM 8749 N N . ALA C 1 267 ? 88.933 3.085 55.989 1.00 29.33 267 ALA C N 1
ATOM 8750 C CA . ALA C 1 267 ? 88.160 4.096 56.699 1.00 32.15 267 ALA C CA 1
ATOM 8751 C C . ALA C 1 267 ? 88.306 5.481 56.078 1.00 28.85 267 ALA C C 1
ATOM 8752 O O . ALA C 1 267 ? 89.209 5.725 55.278 1.00 27.60 267 ALA C O 1
ATOM 8754 N N . VAL C 1 268 ? 87.406 6.383 56.456 1.00 30.45 268 VAL C N 1
ATOM 8755 C CA . VAL C 1 268 ? 87.431 7.755 55.970 1.00 31.18 268 VAL C CA 1
ATOM 8756 C C . VAL C 1 268 ? 87.584 8.733 57.129 1.00 31.94 268 VAL C C 1
ATOM 8757 O O . VAL C 1 268 ? 86.785 8.731 58.066 1.00 31.90 268 VAL C O 1
ATOM 8761 N N . GLN C 1 269 ? 88.617 9.566 57.065 1.00 28.44 269 GLN C N 1
ATOM 8762 C CA . GLN C 1 269 ? 88.844 10.574 58.092 1.00 27.39 269 GLN C CA 1
ATOM 8763 C C . GLN C 1 269 ? 87.869 11.734 57.939 1.00 28.39 269 GLN C C 1
ATOM 8764 O O . GLN C 1 269 ? 87.683 12.260 56.842 1.00 29.95 269 GLN C O 1
ATOM 8770 N N . SER C 1 270 ? 87.244 12.132 59.042 1.00 23.96 270 SER C N 1
ATOM 8771 C CA . SER C 1 270 ? 86.387 13.307 59.029 1.00 26.45 270 SER C CA 1
ATOM 8772 C C . SER C 1 270 ? 87.266 14.549 58.991 1.00 29.11 270 SER C C 1
ATOM 8773 O O . SER C 1 270 ? 88.475 14.466 59.210 1.00 29.18 270 SER C O 1
ATOM 8776 N N . SER C 1 271 ? 86.661 15.698 58.708 1.00 27.82 271 SER C N 1
ATOM 8777 C CA . SER C 1 271 ? 87.401 16.954 58.663 1.00 27.39 271 SER C CA 1
ATOM 8778 C C . SER C 1 271 ? 88.024 17.266 60.020 1.00 32.95 271 SER C C 1
ATOM 8779 O O . SER C 1 271 ? 89.107 17.844 60.098 1.00 34.21 271 SER C O 1
ATOM 8782 N N . LYS C 1 272 ? 87.334 16.871 61.085 1.00 34.35 272 LYS C N 1
ATOM 8783 C CA . LYS C 1 272 ? 87.843 17.040 62.441 1.00 32.77 272 LYS C CA 1
ATOM 8784 C C . LYS C 1 272 ? 89.104 16.208 62.655 1.00 31.01 272 LYS C C 1
ATOM 8785 O O . LYS C 1 272 ? 90.052 16.655 63.303 1.00 30.63 272 LYS C O 1
ATOM 8791 N N . GLU C 1 273 ? 89.109 14.997 62.105 1.00 26.61 273 GLU C N 1
ATOM 8792 C CA . GLU C 1 273 ? 90.249 14.096 62.233 1.00 26.24 273 GLU C CA 1
ATOM 8793 C C . GLU C 1 273 ? 91.473 14.627 61.492 1.00 29.24 273 GLU C C 1
ATOM 8794 O O . GLU C 1 273 ? 92.607 14.418 61.922 1.00 28.47 273 GLU C O 1
ATOM 8800 N N . GLN C 1 274 ? 91.237 15.314 60.379 1.00 29.92 274 GLN C N 1
ATOM 8801 C CA . GLN C 1 274 ? 92.324 15.821 59.546 1.00 34.79 274 GLN C CA 1
ATOM 8802 C C . GLN C 1 274 ? 92.819 17.187 60.012 1.00 31.50 274 GLN C C 1
ATOM 8803 O O . GLN C 1 274 ? 93.889 17.643 59.606 1.00 28.16 274 GLN C O 1
ATOM 8809 N N . GLN C 1 275 ? 92.034 17.836 60.863 1.00 33.13 275 GLN C N 1
ATOM 8810 C CA . GLN C 1 275 ? 92.384 19.155 61.373 1.00 27.02 275 GLN C CA 1
ATOM 8811 C C . GLN C 1 275 ? 92.887 19.074 62.811 1.00 31.97 275 GLN C C 1
ATOM 8812 O O . GLN C 1 275 ? 92.461 18.205 63.572 1.00 35.14 275 GLN C O 1
ATOM 8818 N N . PRO C 1 276 ? 93.805 19.981 63.183 1.00 31.12 276 PRO C N 1
ATOM 8819 C CA . PRO C 1 276 ? 94.343 20.044 64.546 1.00 35.68 276 PRO C CA 1
ATOM 8820 C C . PRO C 1 276 ? 93.252 20.269 65.587 1.00 37.46 276 PRO C C 1
ATOM 8821 O O . PRO C 1 276 ? 92.232 20.890 65.288 1.00 38.19 276 PRO C O 1
ATOM 8825 N N . ALA C 1 277 ? 93.473 19.762 66.796 1.00 34.66 277 ALA C N 1
ATOM 8826 C CA . ALA C 1 277 ? 92.515 19.921 67.883 1.00 34.88 277 ALA C CA 1
ATOM 8827 C C . ALA C 1 277 ? 92.364 21.390 68.262 1.00 35.51 277 ALA C C 1
ATOM 8828 O O . ALA C 1 277 ? 93.283 22.187 68.074 1.00 36.93 277 ALA C O 1
ATOM 8830 N N . SER C 1 278 ? 91.197 21.744 68.790 1.00 33.50 278 SER C N 1
ATOM 8831 C CA . SER C 1 278 ? 90.927 23.117 69.194 1.00 37.16 278 SER C CA 1
ATOM 8832 C C . SER C 1 278 ? 91.783 23.514 70.391 1.00 37.12 278 SER C C 1
ATOM 8833 O O . SER C 1 278 ? 91.919 22.753 71.349 1.00 39.32 278 SER C O 1
ATOM 8836 N N . GLY C 1 279 ? 92.366 24.707 70.325 1.00 30.84 279 GLY C N 1
ATOM 8837 C CA . GLY C 1 279 ? 93.171 25.223 71.416 1.00 30.41 279 GLY C CA 1
ATOM 8838 C C . GLY C 1 279 ? 94.572 24.646 71.459 1.00 34.92 279 GLY C C 1
ATOM 8839 O O . GLY C 1 279 ? 95.362 24.985 72.340 1.00 40.43 279 GLY C O 1
ATOM 8840 N N . SER C 1 280 ? 94.883 23.773 70.507 1.00 36.01 280 SER C N 1
ATOM 8841 C CA . SER C 1 280 ? 96.204 23.158 70.442 1.00 33.36 280 SER C CA 1
ATOM 8842 C C . SER C 1 280 ? 97.220 24.114 69.828 1.00 35.57 280 SER C C 1
ATOM 8843 O O . SER C 1 280 ? 96.853 25.112 69.207 1.00 32.76 280 SER C O 1
ATOM 8846 N N . ALA C 1 281 ? 98.499 23.802 70.008 1.00 37.82 281 ALA C N 1
ATOM 8847 C CA . ALA C 1 281 ? 99.573 24.628 69.473 1.00 36.39 281 ALA C CA 1
ATOM 8848 C C . ALA C 1 281 ? 99.591 24.579 67.952 1.00 32.24 281 ALA C C 1
ATOM 8849 O O . ALA C 1 281 ? 99.774 25.602 67.291 1.00 32.92 281 ALA C O 1
ATOM 8851 N N . GLU C 1 282 ? 99.394 23.385 67.401 1.00 27.86 282 GLU C N 1
ATOM 8852 C CA . GLU C 1 282 ? 99.429 23.199 65.955 1.00 30.26 282 GLU C CA 1
ATOM 8853 C C . GLU C 1 282 ? 98.202 23.792 65.267 1.00 32.46 282 GLU C C 1
ATOM 8854 O O . GLU C 1 282 ? 98.179 23.945 64.045 1.00 33.17 282 GLU C O 1
ATOM 8860 N N . ALA C 1 283 ? 97.184 24.124 66.055 1.00 32.45 283 ALA C N 1
ATOM 8861 C CA . ALA C 1 283 ? 96.010 24.810 65.533 1.00 30.26 283 ALA C CA 1
ATOM 8862 C C . ALA C 1 283 ? 96.366 26.257 65.217 1.00 27.73 283 ALA C C 1
ATOM 8863 O O . ALA C 1 283 ? 96.106 26.748 64.117 1.00 30.84 283 ALA C O 1
ATOM 8865 N N . ALA C 1 284 ? 96.970 26.931 66.191 1.00 31.13 284 ALA C N 1
ATOM 8866 C CA . ALA C 1 284 ? 97.443 28.296 66.005 1.00 33.62 284 ALA C CA 1
ATOM 8867 C C . ALA C 1 284 ? 98.566 28.327 64.975 1.00 29.85 284 ALA C C 1
ATOM 8868 O O . ALA C 1 284 ? 98.707 29.292 64.223 1.00 32.13 284 ALA C O 1
ATOM 8870 N N . THR C 1 285 ? 99.361 27.261 64.949 1.00 27.72 285 THR C N 1
ATOM 8871 C CA . THR C 1 285 ? 100.429 27.123 63.967 1.00 31.51 285 THR C CA 1
ATOM 8872 C C . THR C 1 285 ? 99.847 27.056 62.561 1.00 30.99 285 THR C C 1
ATOM 8873 O O . THR C 1 285 ? 100.327 27.727 61.649 1.00 34.04 285 THR C O 1
ATOM 8877 N N . LEU C 1 286 ? 98.803 26.250 62.397 1.00 31.25 286 LEU C N 1
ATOM 8878 C CA . LEU C 1 286 ? 98.124 26.133 61.112 1.00 29.95 286 LEU C CA 1
ATOM 8879 C C . LEU C 1 286 ? 97.472 27.454 60.717 1.00 27.64 286 LEU C C 1
ATOM 8880 O O . LEU C 1 286 ? 97.463 27.822 59.542 1.00 32.51 286 LEU C O 1
ATOM 8885 N N . GLN C 1 287 ? 96.928 28.165 61.701 1.00 30.07 287 GLN C N 1
ATOM 8886 C CA . GLN C 1 287 ? 96.333 29.474 61.450 1.00 32.82 287 GLN C CA 1
ATOM 8887 C C . GLN C 1 287 ? 97.375 30.466 60.939 1.00 35.27 287 GLN C C 1
ATOM 8888 O O . GLN C 1 287 ? 97.117 31.223 60.003 1.00 36.98 287 GLN C O 1
ATOM 8894 N N . THR C 1 288 ? 98.553 30.454 61.556 1.00 34.27 288 THR C N 1
ATOM 8895 C CA . THR C 1 288 ? 99.647 31.314 61.119 1.00 36.19 288 THR C CA 1
ATOM 8896 C C . THR C 1 288 ? 100.134 30.911 59.731 1.00 32.66 288 THR C C 1
ATOM 8897 O O . THR C 1 288 ? 100.514 31.762 58.926 1.00 34.45 288 THR C O 1
ATOM 8901 N N . LEU C 1 289 ? 100.119 29.609 59.459 1.00 33.74 289 LEU C N 1
ATOM 8902 C CA . LEU C 1 289 ? 100.524 29.090 58.157 1.00 32.37 289 LEU C CA 1
ATOM 8903 C C . LEU C 1 289 ? 99.585 29.559 57.054 1.00 31.59 289 LEU C C 1
ATOM 8904 O O . LEU C 1 289 ? 100.031 29.991 55.992 1.00 35.17 289 LEU C O 1
ATOM 8909 N N . TYR C 1 290 ? 98.283 29.472 57.306 1.00 29.91 290 TYR C N 1
ATOM 8910 C CA . TYR C 1 290 ? 97.300 29.924 56.330 1.00 34.41 290 TYR C CA 1
ATOM 8911 C C . TYR C 1 290 ? 97.351 31.437 56.159 1.00 33.03 290 TYR C C 1
ATOM 8912 O O . TYR C 1 290 ? 97.254 31.946 55.044 1.00 36.55 290 TYR C O 1
ATOM 8921 N N . LYS C 1 291 ? 97.501 32.149 57.272 1.00 33.86 291 LYS C N 1
ATOM 8922 C CA . LYS C 1 291 ? 97.590 33.604 57.252 1.00 31.30 291 LYS C CA 1
ATOM 8923 C C . LYS C 1 291 ? 98.792 34.054 56.430 1.00 29.24 291 LYS C C 1
ATOM 8924 O O . LYS C 1 291 ? 98.728 35.046 55.704 1.00 34.34 291 LYS C O 1
ATOM 8930 N N . PHE C 1 292 ? 99.885 33.307 56.545 1.00 29.53 292 PHE C N 1
ATOM 8931 C CA . PHE C 1 292 ? 101.128 33.640 55.859 1.00 28.64 292 PHE C CA 1
ATOM 8932 C C . PHE C 1 292 ? 101.079 33.290 54.374 1.00 32.41 292 PHE C C 1
ATOM 8933 O O . PHE C 1 292 ? 101.401 34.118 53.522 1.00 36.11 292 PHE C O 1
ATOM 8941 N N . TYR C 1 293 ? 100.671 32.063 54.068 1.00 31.32 293 TYR C N 1
ATOM 8942 C CA . TYR C 1 293 ? 100.709 31.565 52.696 1.00 31.47 293 TYR C CA 1
ATOM 8943 C C . TYR C 1 293 ? 99.424 31.818 51.912 1.00 33.37 293 TYR C C 1
ATOM 8944 O O . TYR C 1 293 ? 99.216 31.229 50.852 1.00 39.55 293 TYR C O 1
ATOM 8953 N N . ASP C 1 294 ? 98.564 32.689 52.429 1.00 34.16 294 ASP C N 1
ATOM 8954 C CA . ASP C 1 294 ? 97.331 33.027 51.728 1.00 35.41 294 ASP C CA 1
ATOM 8955 C C . ASP C 1 294 ? 97.643 33.839 50.475 1.00 37.95 294 ASP C C 1
ATOM 8956 O O . ASP C 1 294 ? 96.892 33.810 49.501 1.00 36.88 294 ASP C O 1
ATOM 8961 N N . GLY C 1 295 ? 98.761 34.558 50.509 1.00 35.59 295 GLY C N 1
ATOM 8962 C CA . GLY C 1 295 ? 99.188 35.362 49.379 1.00 35.30 295 GLY C CA 1
ATOM 8963 C C . GLY C 1 295 ? 100.518 34.903 48.812 1.00 41.17 295 GLY C C 1
ATOM 8964 O O . GLY C 1 295 ? 101.036 35.496 47.866 1.00 46.75 295 GLY C O 1
ATOM 8965 N N . ARG C 1 296 ? 101.072 33.843 49.393 1.00 40.25 296 ARG C N 1
ATOM 8966 C CA . ARG C 1 296 ? 102.342 33.293 48.934 1.00 37.14 296 ARG C CA 1
ATOM 8967 C C . ARG C 1 296 ? 102.169 31.860 48.437 1.00 38.70 296 ARG C C 1
ATOM 8968 O O . ARG C 1 296 ? 102.420 30.902 49.169 1.00 35.06 296 ARG C O 1
ATOM 8976 N N . LYS C 1 297 ? 101.743 31.725 47.185 1.00 40.03 297 LYS C N 1
ATOM 8977 C CA . LYS C 1 297 ? 101.454 30.420 46.601 1.00 34.53 297 LYS C CA 1
ATOM 8978 C C . LYS C 1 297 ? 102.712 29.574 46.416 1.00 31.38 297 LYS C C 1
ATOM 8979 O O . LYS C 1 297 ? 102.801 28.457 46.929 1.00 32.49 297 LYS C O 1
ATOM 8985 N N . HIS C 1 298 ? 103.681 30.115 45.683 1.00 30.42 298 HIS C N 1
ATOM 8986 C CA . HIS C 1 298 ? 104.913 29.396 45.371 1.00 35.68 298 HIS C CA 1
ATOM 8987 C C . HIS C 1 298 ? 105.694 29.008 46.626 1.00 35.71 298 HIS C C 1
ATOM 8988 O O . HIS C 1 298 ? 106.270 27.919 46.701 1.00 38.46 298 HIS C O 1
ATOM 8990 N N . ALA C 1 299 ? 105.708 29.906 47.607 1.00 36.83 299 ALA C N 1
ATOM 8991 C CA . ALA C 1 299 ? 106.372 29.641 48.877 1.00 34.30 299 ALA C CA 1
ATOM 8992 C C . ALA C 1 299 ? 105.730 28.445 49.570 1.00 29.31 299 ALA C C 1
ATOM 8993 O O . ALA C 1 299 ? 106.419 27.612 50.162 1.00 31.89 299 ALA C O 1
ATOM 8995 N N . PHE C 1 300 ? 104.407 28.359 49.482 1.00 32.21 300 PHE C N 1
ATOM 8996 C CA . PHE C 1 300 ? 103.683 27.237 50.063 1.00 33.70 300 PHE C CA 1
ATOM 8997 C C . PHE C 1 300 ? 103.903 25.968 49.253 1.00 28.57 300 PHE C C 1
ATOM 8998 O O . PHE C 1 300 ? 103.788 24.864 49.778 1.00 30.06 300 PHE C O 1
ATOM 9006 N N . GLU C 1 301 ? 104.212 26.128 47.970 1.00 30.25 301 GLU C N 1
ATOM 9007 C CA . GLU C 1 301 ? 104.553 24.986 47.130 1.00 31.01 301 GLU C CA 1
ATOM 9008 C C . GLU C 1 301 ? 105.886 24.398 47.583 1.00 30.84 301 GLU C C 1
ATOM 9009 O O . GLU C 1 301 ? 106.029 23.178 47.716 1.00 30.97 301 GLU C O 1
ATOM 9015 N N . LEU C 1 302 ? 106.855 25.275 47.828 1.00 34.03 302 LEU C N 1
ATOM 9016 C CA . LEU C 1 302 ? 108.153 24.853 48.345 1.00 31.17 302 LEU C CA 1
ATOM 9017 C C . LEU C 1 302 ? 108.008 24.196 49.714 1.00 31.27 302 LEU C C 1
ATOM 9018 O O . LEU C 1 302 ? 108.563 23.118 49.964 1.00 33.47 302 LEU C O 1
ATOM 9023 N N . LEU C 1 303 ? 107.263 24.856 50.598 1.00 33.52 303 LEU C N 1
ATOM 9024 C CA . LEU C 1 303 ? 106.994 24.321 51.927 1.00 31.02 303 LEU C CA 1
ATOM 9025 C C . LEU C 1 303 ? 106.367 22.938 51.833 1.00 30.98 303 LEU C C 1
ATOM 9026 O O . LEU C 1 303 ? 106.715 22.038 52.592 1.00 33.92 303 LEU C O 1
ATOM 9031 N N . ALA C 1 304 ? 105.445 22.777 50.889 1.00 27.69 304 ALA C N 1
ATOM 9032 C CA . ALA C 1 304 ? 104.782 21.499 50.671 1.00 26.05 304 ALA C CA 1
ATOM 9033 C C . ALA C 1 304 ? 105.776 20.443 50.209 1.00 28.25 304 ALA C C 1
ATOM 9034 O O . ALA C 1 304 ? 105.690 19.282 50.611 1.00 28.70 304 ALA C O 1
ATOM 9036 N N . SER C 1 305 ? 106.717 20.848 49.360 1.00 27.24 305 SER C N 1
ATOM 9037 C CA . SER C 1 305 ? 107.746 19.929 48.884 1.00 27.47 305 SER C CA 1
ATOM 9038 C C . SER C 1 305 ? 108.605 19.434 50.044 1.00 29.39 305 SER C C 1
ATOM 9039 O O . SER C 1 305 ? 108.876 18.236 50.165 1.00 29.44 305 SER C O 1
ATOM 9042 N N . ARG C 1 306 ? 109.020 20.364 50.900 1.00 33.93 306 ARG C N 1
ATOM 9043 C CA . ARG C 1 306 ? 109.846 20.025 52.056 1.00 36.93 306 ARG C CA 1
ATOM 9044 C C . ARG C 1 306 ? 109.099 19.139 53.057 1.00 30.88 306 ARG C C 1
ATOM 9045 O O . ARG C 1 306 ? 109.647 18.157 53.568 1.00 29.80 306 ARG C O 1
ATOM 9053 N N . VAL C 1 307 ? 107.846 19.492 53.326 1.00 28.44 307 VAL C N 1
ATOM 9054 C CA . VAL C 1 307 ? 107.000 18.728 54.236 1.00 28.51 307 VAL C CA 1
ATOM 9055 C C . VAL C 1 307 ? 106.790 17.303 53.734 1.00 30.85 307 VAL C C 1
ATOM 9056 O O . VAL C 1 307 ? 106.952 16.345 54.487 1.00 33.53 307 VAL C O 1
ATOM 9060 N N . ALA C 1 308 ? 106.438 17.172 52.458 1.00 29.61 308 ALA C N 1
ATOM 9061 C CA . ALA C 1 308 ? 106.243 15.862 51.847 1.00 27.51 308 ALA C CA 1
ATOM 9062 C C . ALA C 1 308 ? 107.532 15.047 51.887 1.00 29.47 308 ALA C C 1
ATOM 9063 O O . ALA C 1 308 ? 107.510 13.839 52.140 1.00 29.85 308 ALA C O 1
ATOM 9065 N N . ALA C 1 309 ? 108.654 15.719 51.639 1.00 31.15 309 ALA C N 1
ATOM 9066 C CA . ALA C 1 309 ? 109.963 15.081 51.716 1.00 33.01 309 ALA C CA 1
ATOM 9067 C C . ALA C 1 309 ? 110.206 14.501 53.106 1.00 30.89 309 ALA C C 1
ATOM 9068 O O . ALA C 1 309 ? 110.632 13.354 53.244 1.00 33.57 309 ALA C O 1
ATOM 9070 N N . GLU C 1 310 ? 109.922 15.298 54.132 1.00 29.72 310 GLU C N 1
ATOM 9071 C CA . GLU C 1 310 ? 110.086 14.853 55.513 1.00 32.75 310 GLU C CA 1
ATOM 9072 C C . GLU C 1 310 ? 109.150 13.692 55.843 1.00 38.71 310 GLU C C 1
ATOM 9073 O O . GLU C 1 310 ? 109.531 12.760 56.552 1.00 39.80 310 GLU C O 1
ATOM 9079 N N . VAL C 1 311 ? 107.928 13.754 55.319 1.00 36.00 311 VAL C N 1
ATOM 9080 C CA . VAL C 1 311 ? 106.934 12.705 55.532 1.00 33.19 311 VAL C CA 1
ATOM 9081 C C . VAL C 1 311 ? 107.394 11.370 54.953 1.00 35.01 311 VAL C C 1
ATOM 9082 O O . VAL C 1 311 ? 107.332 10.338 55.624 1.00 39.90 311 VAL C O 1
ATOM 9086 N N . PHE C 1 312 ? 107.860 11.393 53.708 1.00 31.59 312 PHE C N 1
ATOM 9087 C CA . PHE C 1 312 ? 108.371 10.179 53.080 1.00 33.63 312 PHE C CA 1
ATOM 9088 C C . PHE C 1 312 ? 109.686 9.723 53.711 1.00 39.65 312 PHE C C 1
ATOM 9089 O O . PHE C 1 312 ? 110.042 8.547 53.643 1.00 42.33 312 PHE C O 1
ATOM 9097 N N . ARG C 1 313 ? 110.397 10.659 54.332 1.00 37.26 313 ARG C N 1
ATOM 9098 C CA . ARG C 1 313 ? 111.670 10.350 54.970 1.00 39.29 313 ARG C CA 1
ATOM 9099 C C . ARG C 1 313 ? 111.458 9.688 56.328 1.00 45.63 313 ARG C C 1
ATOM 9100 O O . ARG C 1 313 ? 112.294 8.907 56.787 1.00 51.73 313 ARG C O 1
ATOM 9108 N N . GLU C 1 314 ? 110.334 10.005 56.962 1.00 45.23 314 GLU C N 1
ATOM 9109 C CA . GLU C 1 314 ? 110.050 9.564 58.326 1.00 44.71 314 GLU C CA 1
ATOM 9110 C C . GLU C 1 314 ? 109.966 8.047 58.471 1.00 52.12 314 GLU C C 1
ATOM 9111 O O . GLU C 1 314 ? 110.326 7.497 59.511 1.00 62.98 314 GLU C O 1
ATOM 9113 N N . SER C 1 315 ? 109.492 7.374 57.428 1.00 52.21 315 SER C N 1
ATOM 9114 C CA . SER C 1 315 ? 109.326 5.926 57.471 1.00 59.14 315 SER C CA 1
ATOM 9115 C C . SER C 1 315 ? 110.656 5.196 57.305 1.00 56.35 315 SER C C 1
ATOM 9116 O O . SER C 1 315 ? 110.735 3.983 57.496 1.00 58.21 315 SER C O 1
ATOM 9119 N N . GLY C 1 316 ? 111.698 5.941 56.954 1.00 58.10 316 GLY C N 1
ATOM 9120 C CA . GLY C 1 316 ? 113.000 5.355 56.698 1.00 58.46 316 GLY C CA 1
ATOM 9121 C C . GLY C 1 316 ? 113.184 5.096 55.217 1.00 57.33 316 GLY C C 1
ATOM 9122 O O . GLY C 1 316 ? 114.223 4.597 54.783 1.00 54.94 316 GLY C O 1
ATOM 9123 N N . ALA C 1 317 ? 112.161 5.439 54.441 1.00 53.45 317 ALA C N 1
ATOM 9124 C CA . ALA C 1 317 ? 112.199 5.271 52.995 1.00 54.73 317 ALA C CA 1
ATOM 9125 C C . ALA C 1 317 ? 113.191 6.239 52.362 1.00 52.62 317 ALA C C 1
ATOM 9126 O O . ALA C 1 317 ? 113.537 7.264 52.950 1.00 43.96 317 ALA C O 1
ATOM 9128 N N . ARG C 1 318 ? 113.644 5.906 51.158 1.00 49.28 318 ARG C N 1
ATOM 9129 C CA . ARG C 1 318 ? 114.620 6.724 50.452 1.00 41.61 318 ARG C CA 1
ATOM 9130 C C . ARG C 1 318 ? 113.927 7.747 49.561 1.00 34.69 318 ARG C C 1
ATOM 9131 O O . ARG C 1 318 ? 113.323 7.393 48.549 1.00 36.90 318 ARG C O 1
ATOM 9139 N N . TYR C 1 319 ? 114.015 9.017 49.942 1.00 38.10 319 TYR C N 1
ATOM 9140 C CA . TYR C 1 319 ? 113.388 10.086 49.174 1.00 35.31 319 TYR C CA 1
ATOM 9141 C C . TYR C 1 319 ? 114.426 11.034 48.582 1.00 36.79 319 TYR C C 1
ATOM 9142 O O . TYR C 1 319 ? 115.485 11.259 49.166 1.00 40.04 319 TYR C O 1
ATOM 9151 N N . LYS C 1 320 ? 114.108 11.583 47.415 1.00 35.17 320 LYS C N 1
ATOM 9152 C CA . LYS C 1 320 ? 114.990 12.509 46.721 1.00 32.45 320 LYS C CA 1
ATOM 9153 C C . LYS C 1 320 ? 114.193 13.701 46.211 1.00 35.73 320 LYS C C 1
ATOM 9154 O O . LYS C 1 320 ? 113.340 13.557 45.332 1.00 40.25 320 LYS C O 1
ATOM 9160 N N . GLU C 1 321 ? 114.466 14.874 46.772 1.00 34.36 321 GLU C N 1
ATOM 9161 C CA . GLU C 1 321 ? 113.806 16.098 46.336 1.00 31.82 321 GLU C CA 1
ATOM 9162 C C . GLU C 1 321 ? 114.232 16.466 44.921 1.00 33.66 321 GLU C C 1
ATOM 9163 O O . GLU C 1 321 ? 115.320 16.101 44.475 1.00 39.75 321 GLU C O 1
ATOM 9169 N N . GLY C 1 322 ? 113.367 17.189 44.219 1.00 33.60 322 GLY C N 1
ATOM 9170 C CA . GLY C 1 322 ? 113.657 17.610 42.863 1.00 33.31 322 GLY C CA 1
ATOM 9171 C C . GLY C 1 322 ? 113.545 19.111 42.686 1.00 33.60 322 GLY C C 1
ATOM 9172 O O . GLY C 1 322 ? 114.365 19.871 43.201 1.00 46.83 322 GLY C O 1
ATOM 9173 N N . TRP C 1 323 ? 112.519 19.537 41.959 1.00 34.89 323 TRP C N 1
ATOM 9174 C CA . TRP C 1 323 ? 112.341 20.946 41.636 1.00 37.12 323 TRP C CA 1
ATOM 9175 C C . TRP C 1 323 ? 110.868 21.334 41.655 1.00 42.19 323 TRP C C 1
ATOM 9176 O O . TRP C 1 323 ? 109.989 20.476 41.737 1.00 35.56 323 TRP C O 1
ATOM 9187 N N . LEU C 1 324 ? 110.607 22.635 41.580 1.00 49.96 324 LEU C N 1
ATOM 9188 C CA . LEU C 1 324 ? 109.244 23.138 41.478 1.00 45.36 324 LEU C CA 1
ATOM 9189 C C . LEU C 1 324 ? 108.889 23.363 40.012 1.00 50.32 324 LEU C C 1
ATOM 9190 O O . LEU C 1 324 ? 109.748 23.722 39.206 1.00 52.35 324 LEU C O 1
ATOM 9195 N N . SER C 1 325 ? 107.623 23.146 39.672 1.00 55.80 325 SER C N 1
ATOM 9196 C CA . SER C 1 325 ? 107.169 23.254 38.289 1.00 61.94 325 SER C CA 1
ATOM 9197 C C . SER C 1 325 ? 107.254 24.683 37.761 1.00 69.58 325 SER C C 1
ATOM 9198 O O . SER C 1 325 ? 108.106 24.998 36.930 1.00 71.80 325 SER C O 1
ATOM 9201 N N . ARG C 1 326 ? 106.368 25.546 38.248 1.00 72.25 326 ARG C N 1
ATOM 9202 C CA . ARG C 1 326 ? 106.315 26.925 37.781 1.00 73.69 326 ARG C CA 1
ATOM 9203 C C . ARG C 1 326 ? 106.380 27.922 38.932 1.00 79.76 326 ARG C C 1
ATOM 9204 O O . ARG C 1 326 ? 105.807 27.695 39.998 1.00 78.16 326 ARG C O 1
ATOM 9206 N N . SER C 1 327 ? 107.086 29.026 38.708 1.00 81.24 327 SER C N 1
ATOM 9207 C CA . SER C 1 327 ? 107.157 30.103 39.687 1.00 80.03 327 SER C CA 1
ATOM 9208 C C . SER C 1 327 ? 105.984 31.054 39.486 1.00 80.09 327 SER C C 1
ATOM 9209 O O . SER C 1 327 ? 105.707 31.906 40.329 1.00 82.80 327 SER C O 1
ATOM 9211 N N . SER C 1 328 ? 105.299 30.897 38.358 1.00 75.68 328 SER C N 1
ATOM 9212 C CA . SER C 1 328 ? 104.136 31.713 38.039 1.00 73.17 328 SER C CA 1
ATOM 9213 C C . SER C 1 328 ? 103.166 30.936 37.156 1.00 77.41 328 SER C C 1
ATOM 9214 O O . SER C 1 328 ? 103.580 30.115 36.336 1.00 78.38 328 SER C O 1
ATOM 9216 N N . GLY C 1 329 ? 101.875 31.198 37.326 1.00 71.76 329 GLY C N 1
ATOM 9217 C CA . GLY C 1 329 ? 100.855 30.517 36.553 1.00 60.69 329 GLY C CA 1
ATOM 9218 C C . GLY C 1 329 ? 100.174 29.416 37.341 1.00 56.84 329 GLY C C 1
ATOM 9219 O O . GLY C 1 329 ? 100.389 29.278 38.546 1.00 56.31 329 GLY C O 1
ATOM 9220 N N . ASP C 1 330 ? 99.350 28.629 36.657 1.00 50.92 330 ASP C N 1
ATOM 9221 C CA . ASP C 1 330 ? 98.604 27.555 37.300 1.00 55.36 330 ASP C CA 1
ATOM 9222 C C . ASP C 1 330 ? 98.729 26.249 36.519 1.00 48.66 330 ASP C C 1
ATOM 9223 O O . ASP C 1 330 ? 98.796 26.255 35.290 1.00 39.35 330 ASP C O 1
ATOM 9225 N N . GLY C 1 331 ? 98.757 25.133 37.241 1.00 40.61 331 GLY C N 1
ATOM 9226 C CA . GLY C 1 331 ? 98.904 23.829 36.620 1.00 36.06 331 GLY C CA 1
ATOM 9227 C C . GLY C 1 331 ? 98.439 22.687 37.505 1.00 37.20 331 GLY C C 1
ATOM 9228 O O . GLY C 1 331 ? 97.885 22.907 38.581 1.00 41.27 331 GLY C O 1
ATOM 9229 N N . GLY C 1 332 ? 98.671 21.461 37.046 1.00 38.81 332 GLY C N 1
ATOM 9230 C CA . GLY C 1 332 ? 98.241 20.277 37.767 1.00 37.87 332 GLY C CA 1
ATOM 9231 C C . GLY C 1 332 ? 99.260 19.769 38.770 1.00 45.89 332 GLY C C 1
ATOM 9232 O O . GLY C 1 332 ? 98.898 19.166 39.780 1.00 44.99 332 GLY C O 1
ATOM 9233 N N . VAL C 1 333 ? 100.538 20.008 38.491 1.00 43.86 333 VAL C N 1
ATOM 9234 C CA . VAL C 1 333 ? 101.608 19.591 39.392 1.00 34.63 333 VAL C CA 1
ATOM 9235 C C . VAL C 1 333 ? 102.452 20.783 39.829 1.00 34.40 333 VAL C C 1
ATOM 9236 O O . VAL C 1 333 ? 102.686 21.708 39.052 1.00 32.49 333 VAL C O 1
ATOM 9238 N N . ASP C 1 334 ? 102.907 20.755 41.078 1.00 38.54 334 ASP C N 1
ATOM 9239 C CA . ASP C 1 334 ? 103.702 21.848 41.625 1.00 31.19 334 ASP C CA 1
ATOM 9240 C C . ASP C 1 334 ? 105.164 21.458 41.819 1.00 30.86 334 ASP C C 1
ATOM 9241 O O . ASP C 1 334 ? 106.063 22.157 41.354 1.00 42.67 334 ASP C O 1
ATOM 9246 N N . PHE C 1 335 ? 105.404 20.346 42.508 1.00 28.19 335 PHE C N 1
ATOM 9247 C CA . PHE C 1 335 ? 106.774 19.885 42.722 1.00 28.62 335 PHE C CA 1
ATOM 9248 C C . PHE C 1 335 ? 106.966 18.418 42.343 1.00 31.73 335 PHE C C 1
ATOM 9249 O O . PHE C 1 335 ? 105.999 17.676 42.186 1.00 30.73 335 PHE C O 1
ATOM 9257 N N . ILE C 1 336 ? 108.223 18.013 42.187 1.00 33.90 336 ILE C N 1
ATOM 9258 C CA . ILE C 1 336 ? 108.548 16.657 41.755 1.00 30.14 336 ILE C CA 1
ATOM 9259 C C . ILE C 1 336 ? 109.596 16.026 42.667 1.00 30.47 336 ILE C C 1
ATOM 9260 O O . ILE C 1 336 ? 110.600 16.654 42.997 1.00 38.09 336 ILE C O 1
ATOM 9265 N N . GLY C 1 337 ? 109.355 14.783 43.075 1.00 31.12 337 GLY C N 1
ATOM 9266 C CA . GLY C 1 337 ? 110.290 14.058 43.916 1.00 30.36 337 GLY C CA 1
ATOM 9267 C C . GLY C 1 337 ? 110.521 12.644 43.419 1.00 30.62 337 GLY C C 1
ATOM 9268 O O . GLY C 1 337 ? 110.037 12.268 42.351 1.00 27.44 337 GLY C O 1
ATOM 9269 N N . ARG C 1 338 ? 111.260 11.857 44.193 1.00 33.07 338 ARG C N 1
ATOM 9270 C CA . ARG C 1 338 ? 111.546 10.476 43.819 1.00 29.93 338 ARG C CA 1
ATOM 9271 C C . ARG C 1 338 ? 111.644 9.574 45.048 1.00 30.82 338 ARG C C 1
ATOM 9272 O O . ARG C 1 338 ? 112.079 10.008 46.111 1.00 32.40 338 ARG C O 1
ATOM 9280 N N . ILE C 1 339 ? 111.226 8.322 44.899 1.00 31.39 339 ILE C N 1
ATOM 9281 C CA . ILE C 1 339 ? 111.332 7.346 45.976 1.00 29.62 339 ILE C CA 1
ATOM 9282 C C . ILE C 1 339 ? 112.065 6.100 45.500 1.00 29.56 339 ILE C C 1
ATOM 9283 O O . ILE C 1 339 ? 111.598 5.398 44.606 1.00 30.93 339 ILE C O 1
ATOM 9288 N N . ASP C 1 340 ? 113.215 5.828 46.104 1.00 33.73 340 ASP C N 1
ATOM 9289 C CA . ASP C 1 340 ? 114.018 4.673 45.723 1.00 35.08 340 ASP C CA 1
ATOM 9290 C C . ASP C 1 340 ? 113.499 3.404 46.392 1.00 33.68 340 ASP C C 1
ATOM 9291 O O . ASP C 1 340 ? 113.747 3.168 47.574 1.00 36.22 340 ASP C O 1
ATOM 9296 N N . MET C 1 341 ? 112.776 2.594 45.627 1.00 39.60 341 MET C N 1
ATOM 9297 C CA . MET C 1 341 ? 112.167 1.377 46.152 1.00 39.70 341 MET C CA 1
ATOM 9298 C C . MET C 1 341 ? 113.059 0.159 45.933 1.00 42.79 341 MET C C 1
ATOM 9299 O O . MET C 1 341 ? 113.310 -0.242 44.797 1.00 45.93 341 MET C O 1
ATOM 9301 N N . GLY C 1 342 ? 113.529 -0.426 47.029 1.00 44.26 342 GLY C N 1
ATOM 9302 C CA . GLY C 1 342 ? 114.405 -1.581 46.965 1.00 44.12 342 GLY C CA 1
ATOM 9303 C C . GLY C 1 342 ? 115.726 -1.333 47.667 1.00 47.38 342 GLY C C 1
ATOM 9304 O O . GLY C 1 342 ? 115.953 -0.253 48.213 1.00 48.10 342 GLY C O 1
ATOM 9305 N N . SER C 1 343 ? 116.600 -2.334 47.647 1.00 47.05 343 SER C N 1
ATOM 9306 C CA . SER C 1 343 ? 117.907 -2.232 48.288 1.00 47.91 343 SER C CA 1
ATOM 9307 C C . SER C 1 343 ? 118.765 -1.145 47.644 1.00 47.24 343 SER C C 1
ATOM 9308 O O . SER C 1 343 ? 118.468 -0.678 46.545 1.00 51.58 343 SER C O 1
ATOM 9310 N N . LEU C 1 344 ? 119.827 -0.747 48.336 1.00 40.69 344 LEU C N 1
ATOM 9311 C CA . LEU C 1 344 ? 120.714 0.302 47.845 1.00 36.08 344 LEU C CA 1
ATOM 9312 C C . LEU C 1 344 ? 121.419 -0.110 46.556 1.00 43.37 344 LEU C C 1
ATOM 9313 O O . LEU C 1 344 ? 121.837 -1.259 46.408 1.00 51.34 344 LEU C O 1
ATOM 9315 N N . LYS C 1 345 ? 121.528 0.836 45.626 1.00 43.53 345 LYS C N 1
ATOM 9316 C CA . LYS C 1 345 ? 122.211 0.630 44.347 1.00 52.53 345 LYS C CA 1
ATOM 9317 C C . LYS C 1 345 ? 121.602 -0.484 43.493 1.00 56.15 345 LYS C C 1
ATOM 9318 O O . LYS C 1 345 ? 122.212 -0.938 42.525 1.00 58.63 345 LYS C O 1
ATOM 9320 N N . ALA C 1 346 ? 120.397 -0.914 43.852 1.00 51.33 346 ALA C N 1
ATOM 9321 C CA . ALA C 1 346 ? 119.697 -1.954 43.110 1.00 52.70 346 ALA C CA 1
ATOM 9322 C C . ALA C 1 346 ? 118.198 -1.698 43.155 1.00 48.91 346 ALA C C 1
ATOM 9323 O O . ALA C 1 346 ? 117.397 -2.539 42.748 1.00 47.36 346 ALA C O 1
ATOM 9325 N N . SER C 1 347 ? 117.829 -0.522 43.652 1.00 50.21 347 SER C N 1
ATOM 9326 C CA . SER C 1 347 ? 116.428 -0.154 43.809 1.00 46.44 347 SER C CA 1
ATOM 9327 C C . SER C 1 347 ? 115.795 0.246 42.482 1.00 44.98 347 SER C C 1
ATOM 9328 O O . SER C 1 347 ? 116.407 0.118 41.422 1.00 44.79 347 SER C O 1
ATOM 9331 N N . THR C 1 348 ? 114.560 0.731 42.554 1.00 40.89 348 THR C N 1
ATOM 9332 C CA . THR C 1 348 ? 113.847 1.208 41.377 1.00 34.43 348 THR C CA 1
ATOM 9333 C C . THR C 1 348 ? 113.188 2.548 41.687 1.00 32.60 348 THR C C 1
ATOM 9334 O O . THR C 1 348 ? 112.446 2.666 42.662 1.00 36.59 348 THR C O 1
ATOM 9338 N N . PRO C 1 349 ? 113.467 3.567 40.861 1.00 30.19 349 PRO C N 1
ATOM 9339 C CA . PRO C 1 349 ? 112.948 4.920 41.087 1.00 28.96 349 PRO C CA 1
ATOM 9340 C C . PRO C 1 349 ? 111.436 5.024 40.907 1.00 31.88 349 PRO C C 1
ATOM 9341 O O . PRO C 1 349 ? 110.881 4.508 39.937 1.00 36.36 349 PRO C O 1
ATOM 9345 N N . VAL C 1 350 ? 110.783 5.694 41.851 1.00 35.86 350 VAL C N 1
ATOM 9346 C CA . VAL C 1 350 ? 109.349 5.940 41.789 1.00 30.05 350 VAL C CA 1
ATOM 9347 C C . VAL C 1 350 ? 109.099 7.443 41.766 1.00 31.91 350 VAL C C 1
ATOM 9348 O O . VAL C 1 350 ? 109.278 8.126 42.774 1.00 30.94 350 VAL C O 1
ATOM 9352 N N . VAL C 1 351 ? 108.696 7.956 40.609 1.00 31.65 351 VAL C N 1
ATOM 9353 C CA . VAL C 1 351 ? 108.467 9.386 40.447 1.00 27.95 351 VAL C CA 1
ATOM 9354 C C . VAL C 1 351 ? 107.287 9.849 41.296 1.00 28.63 351 VAL C C 1
ATOM 9355 O O . VAL C 1 351 ? 106.244 9.196 41.336 1.00 31.81 351 VAL C O 1
ATOM 9359 N N . VAL C 1 352 ? 107.462 10.974 41.981 1.00 31.72 352 VAL C N 1
ATOM 9360 C CA . VAL C 1 352 ? 106.419 11.511 42.844 1.00 28.13 352 VAL C CA 1
ATOM 9361 C C . VAL C 1 352 ? 105.960 12.884 42.366 1.00 24.84 352 VAL C C 1
ATOM 9362 O O . VAL C 1 352 ? 106.768 13.800 42.214 1.00 26.47 352 VAL C O 1
ATOM 9366 N N . LEU C 1 353 ? 104.659 13.020 42.126 1.00 28.08 353 LEU C N 1
ATOM 9367 C CA . LEU C 1 353 ? 104.090 14.306 41.735 1.00 25.59 353 LEU C CA 1
ATOM 9368 C C . LEU C 1 353 ? 103.363 14.958 42.905 1.00 22.14 353 LEU C C 1
ATOM 9369 O O . LEU C 1 353 ? 102.435 14.384 43.469 1.00 23.79 353 LEU C O 1
ATOM 9374 N N . GLY C 1 354 ? 103.791 16.163 43.263 1.00 23.08 354 GLY C N 1
ATOM 9375 C CA . GLY C 1 354 ? 103.238 16.854 44.409 1.00 19.46 354 GLY C CA 1
ATOM 9376 C C . GLY C 1 354 ? 102.489 18.125 44.065 1.00 20.59 354 GLY C C 1
ATOM 9377 O O . GLY C 1 354 ? 102.951 18.940 43.263 1.00 26.04 354 GLY C O 1
ATOM 9378 N N . GLN C 1 355 ? 101.326 18.289 44.687 1.00 24.59 355 GLN C N 1
ATOM 9379 C CA . GLN C 1 355 ? 100.502 19.475 44.489 1.00 25.87 355 GLN C CA 1
ATOM 9380 C C . GLN C 1 355 ? 100.294 20.209 45.808 1.00 23.69 355 GLN C C 1
ATOM 9381 O O . GLN C 1 355 ? 100.050 19.589 46.841 1.00 18.28 355 GLN C O 1
ATOM 9387 N N . ALA C 1 356 ? 100.397 21.533 45.769 1.00 25.54 356 ALA C N 1
ATOM 9388 C CA . ALA C 1 356 ? 100.168 22.351 46.951 1.00 25.56 356 ALA C CA 1
ATOM 9389 C C . ALA C 1 356 ? 98.949 23.242 46.751 1.00 31.13 356 ALA C C 1
ATOM 9390 O O . ALA C 1 356 ? 98.752 23.802 45.672 1.00 38.60 356 ALA C O 1
ATOM 9392 N N . LYS C 1 357 ? 98.132 23.368 47.790 1.00 30.43 357 LYS C N 1
ATOM 9393 C CA . LYS C 1 357 ? 96.950 24.220 47.716 1.00 29.68 357 LYS C CA 1
ATOM 9394 C C . LYS C 1 357 ? 96.600 24.819 49.074 1.00 32.07 357 LYS C C 1
ATOM 9395 O O . LYS C 1 357 ? 96.004 24.154 49.919 1.00 36.05 357 LYS C O 1
ATOM 9397 N N . CYS C 1 358 ? 96.969 26.079 49.278 1.00 30.13 358 CYS C N 1
ATOM 9398 C CA . CYS C 1 358 ? 96.691 26.752 50.541 1.00 29.07 358 CYS C CA 1
ATOM 9399 C C . CYS C 1 358 ? 95.285 27.346 50.572 1.00 37.39 358 CYS C C 1
ATOM 9400 O O . CYS C 1 358 ? 95.044 28.428 50.036 1.00 37.76 358 CYS C O 1
ATOM 9403 N N . ILE C 1 359 ? 94.361 26.627 51.201 1.00 36.25 359 ILE C N 1
ATOM 9404 C CA . ILE C 1 359 ? 92.991 27.099 51.364 1.00 35.17 359 ILE C CA 1
ATOM 9405 C C . ILE C 1 359 ? 92.664 27.233 52.847 1.00 32.38 359 ILE C C 1
ATOM 9406 O O . ILE C 1 359 ? 93.488 26.899 53.697 1.00 31.67 359 ILE C O 1
ATOM 9411 N N . GLN C 1 360 ? 91.470 27.734 53.153 1.00 34.45 360 GLN C N 1
ATOM 9412 C CA . GLN C 1 360 ? 91.004 27.831 54.535 1.00 33.42 360 GLN C CA 1
ATOM 9413 C C . GLN C 1 360 ? 91.024 26.460 55.201 1.00 29.29 360 GLN C C 1
ATOM 9414 O O . GLN C 1 360 ? 90.605 25.473 54.598 1.00 34.21 360 GLN C O 1
ATOM 9420 N N . PRO C 1 361 ? 91.518 26.396 56.448 1.00 28.47 361 PRO C N 1
ATOM 9421 C CA . PRO C 1 361 ? 91.569 25.156 57.233 1.00 30.00 361 PRO C CA 1
ATOM 9422 C C . PRO C 1 361 ? 90.203 24.483 57.335 1.00 28.90 361 PRO C C 1
ATOM 9423 O O . PRO C 1 361 ? 90.124 23.256 57.390 1.00 28.12 361 PRO C O 1
ATOM 9427 N N . THR C 1 362 ? 89.143 25.284 57.354 1.00 30.08 362 THR C N 1
ATOM 9428 C CA . THR C 1 362 ? 87.785 24.754 57.400 1.00 31.39 362 THR C CA 1
ATOM 9429 C C . THR C 1 362 ? 87.347 24.215 56.042 1.00 33.94 362 THR C C 1
ATOM 9430 O O . THR C 1 362 ? 86.559 23.272 55.964 1.00 37.82 362 THR C O 1
ATOM 9434 N N . SER C 1 363 ? 87.859 24.818 54.973 1.00 30.42 363 SER C N 1
ATOM 9435 C CA . SER C 1 363 ? 87.500 24.409 53.618 1.00 29.76 363 SER C CA 1
ATOM 9436 C C . SER C 1 363 ? 88.095 23.052 53.247 1.00 31.22 363 SER C C 1
ATOM 9437 O O . SER C 1 363 ? 89.106 22.629 53.811 1.00 27.55 363 SER C O 1
ATOM 9440 N N . SER C 1 364 ? 87.461 22.377 52.293 1.00 34.71 364 SER C N 1
ATOM 9441 C CA . SER C 1 364 ? 87.887 21.043 51.885 1.00 26.99 364 SER C CA 1
ATOM 9442 C C . SER C 1 364 ? 88.324 20.977 50.424 1.00 28.74 364 SER C C 1
ATOM 9443 O O . SER C 1 364 ? 87.978 21.841 49.616 1.00 27.51 364 SER C O 1
ATOM 9446 N N . VAL C 1 365 ? 89.083 19.937 50.100 1.00 26.68 365 VAL C N 1
ATOM 9447 C CA . VAL C 1 365 ? 89.557 19.710 48.742 1.00 26.13 365 VAL C CA 1
ATOM 9448 C C . VAL C 1 365 ? 88.637 18.726 48.020 1.00 24.38 365 VAL C C 1
ATOM 9449 O O . VAL C 1 365 ? 88.416 17.609 48.491 1.00 22.69 365 VAL C O 1
ATOM 9453 N N . SER C 1 366 ? 88.100 19.152 46.880 1.00 24.35 366 SER C N 1
ATOM 9454 C CA . SER C 1 366 ? 87.125 18.360 46.133 1.00 21.67 366 SER C CA 1
ATOM 9455 C C . SER C 1 366 ? 87.788 17.204 45.381 1.00 22.74 366 SER C C 1
ATOM 9456 O O . SER C 1 366 ? 88.992 17.240 45.131 1.00 25.12 366 SER C O 1
ATOM 9459 N N . PRO C 1 367 ? 87.003 16.167 45.031 1.00 21.07 367 PRO C N 1
ATOM 9460 C CA . PRO C 1 367 ? 87.514 15.027 44.258 1.00 21.36 367 PRO C CA 1
ATOM 9461 C C . PRO C 1 367 ? 88.098 15.430 42.907 1.00 18.11 367 PRO C C 1
ATOM 9462 O O . PRO C 1 367 ? 88.998 14.757 42.404 1.00 24.08 367 PRO C O 1
ATOM 9466 N N . GLU C 1 368 ? 87.585 16.512 42.331 1.00 21.99 368 GLU C N 1
ATOM 9467 C CA . GLU C 1 368 ? 88.027 16.965 41.017 1.00 22.93 368 GLU C CA 1
ATOM 9468 C C . GLU C 1 368 ? 89.488 17.402 41.033 1.00 20.75 368 GLU C C 1
ATOM 9469 O O . GLU C 1 368 ? 90.299 16.920 40.242 1.00 23.13 368 GLU C O 1
ATOM 9475 N N . GLN C 1 369 ? 89.817 18.312 41.944 1.00 25.98 369 GLN C N 1
ATOM 9476 C CA . GLN C 1 369 ? 91.168 18.860 42.031 1.00 23.71 369 GLN C CA 1
ATOM 9477 C C . GLN C 1 369 ? 92.197 17.840 42.523 1.00 23.67 369 GLN C C 1
ATOM 9478 O O . GLN C 1 369 ? 93.400 18.026 42.341 1.00 28.06 369 GLN C O 1
ATOM 9484 N N . VAL C 1 370 ? 91.721 16.766 43.147 1.00 23.23 370 VAL C N 1
ATOM 9485 C CA . VAL C 1 370 ? 92.585 15.648 43.508 1.00 23.50 370 VAL C CA 1
ATOM 9486 C C . VAL C 1 370 ? 92.832 14.805 42.262 1.00 22.90 370 VAL C C 1
ATOM 9487 O O . VAL C 1 370 ? 93.958 14.369 41.989 1.00 25.49 370 VAL C O 1
ATOM 9491 N N . ALA C 1 371 ? 91.765 14.594 41.499 1.00 22.71 371 ALA C N 1
ATOM 9492 C CA . ALA C 1 371 ? 91.842 13.823 40.267 1.00 24.43 371 ALA C CA 1
ATOM 9493 C C . ALA C 1 371 ? 92.685 14.528 39.210 1.00 23.20 371 ALA C C 1
ATOM 9494 O O . ALA C 1 371 ? 93.177 13.893 38.279 1.00 25.51 371 ALA C O 1
ATOM 9496 N N . ARG C 1 372 ? 92.848 15.841 39.351 1.00 22.19 372 ARG C N 1
ATOM 9497 C CA . ARG C 1 372 ? 93.710 16.592 38.446 1.00 22.12 372 ARG C CA 1
ATOM 9498 C C . ARG C 1 372 ? 95.156 16.141 38.612 1.00 27.52 372 ARG C C 1
ATOM 9499 O O . ARG C 1 372 ? 95.929 16.124 37.653 1.00 31.31 372 ARG C O 1
ATOM 9507 N N . VAL C 1 373 ? 95.511 15.768 39.836 1.00 22.82 373 VAL C N 1
ATOM 9508 C CA . VAL C 1 373 ? 96.849 15.274 40.129 1.00 24.08 373 VAL C CA 1
ATOM 9509 C C . VAL C 1 373 ? 96.935 13.779 39.845 1.00 25.01 373 VAL C C 1
ATOM 9510 O O . VAL C 1 373 ? 97.952 13.290 39.351 1.00 24.42 373 VAL C O 1
ATOM 9514 N N . VAL C 1 374 ? 95.861 13.058 40.157 1.00 27.26 374 VAL C N 1
ATOM 9515 C CA . VAL C 1 374 ? 95.811 11.617 39.916 1.00 23.55 374 VAL C CA 1
ATOM 9516 C C . VAL C 1 374 ? 95.957 11.280 38.429 1.00 23.50 374 VAL C C 1
ATOM 9517 O O . VAL C 1 374 ? 96.649 10.328 38.062 1.00 23.65 374 VAL C O 1
ATOM 9521 N N . ALA C 1 375 ? 95.319 12.077 37.578 1.00 23.18 375 ALA C N 1
ATOM 9522 C CA . ALA C 1 375 ? 95.308 11.822 36.139 1.00 24.33 375 ALA C CA 1
ATOM 9523 C C . ALA C 1 375 ? 96.651 12.102 35.468 1.00 27.64 375 ALA C C 1
ATOM 9524 O O . ALA C 1 375 ? 96.801 11.906 34.263 1.00 27.43 375 ALA C O 1
ATOM 9526 N N . ARG C 1 376 ? 97.627 12.557 36.246 1.00 31.23 376 ARG C N 1
ATOM 9527 C CA . ARG C 1 376 ? 98.957 12.833 35.717 1.00 29.22 376 ARG C CA 1
ATOM 9528 C C . ARG C 1 376 ? 99.898 11.654 35.934 1.00 29.63 376 ARG C C 1
ATOM 9529 O O . ARG C 1 376 ? 100.980 11.591 35.348 1.00 31.10 376 ARG C O 1
ATOM 9537 N N . LEU C 1 377 ? 99.475 10.716 36.775 1.00 31.02 377 LEU C N 1
ATOM 9538 C CA . LEU C 1 377 ? 100.337 9.616 37.192 1.00 27.92 377 LEU C CA 1
ATOM 9539 C C . LEU C 1 377 ? 100.450 8.517 36.145 1.00 30.47 377 LEU C C 1
ATOM 9540 O O . LEU C 1 377 ? 99.457 7.896 35.772 1.00 33.70 377 LEU C O 1
ATOM 9545 N N . ARG C 1 378 ? 101.669 8.279 35.677 1.00 30.59 378 ARG C N 1
ATOM 9546 C CA . ARG C 1 378 ? 101.934 7.140 34.815 1.00 28.29 378 ARG C CA 1
ATOM 9547 C C . ARG C 1 378 ? 102.112 5.899 35.675 1.00 29.37 378 ARG C C 1
ATOM 9548 O O . ARG C 1 378 ? 101.947 5.946 36.894 1.00 30.79 378 ARG C O 1
ATOM 9556 N N . ARG C 1 379 ? 102.443 4.786 35.032 1.00 31.53 379 ARG C N 1
ATOM 9557 C CA . ARG C 1 379 ? 102.728 3.548 35.741 1.00 34.19 379 ARG C CA 1
ATOM 9558 C C . ARG C 1 379 ? 104.004 3.689 36.562 1.00 38.89 379 ARG C C 1
ATOM 9559 O O . ARG C 1 379 ? 105.040 4.106 36.046 1.00 37.99 379 ARG C O 1
ATOM 9567 N N . GLY C 1 380 ? 103.923 3.339 37.841 1.00 40.43 380 GLY C N 1
ATOM 9568 C CA . GLY C 1 380 ? 105.070 3.418 38.725 1.00 38.48 380 GLY C CA 1
ATOM 9569 C C . GLY C 1 380 ? 105.240 4.791 39.343 1.00 39.39 380 GLY C C 1
ATOM 9570 O O . GLY C 1 380 ? 106.241 5.062 40.004 1.00 39.00 380 GLY C O 1
ATOM 9571 N N . TRP C 1 381 ? 104.262 5.663 39.122 1.00 36.96 381 TRP C N 1
ATOM 9572 C CA . TRP C 1 381 ? 104.294 7.003 39.695 1.00 27.81 381 TRP C CA 1
ATOM 9573 C C . TRP C 1 381 ? 103.247 7.135 40.793 1.00 30.78 381 TRP C C 1
ATOM 9574 O O . TRP C 1 381 ? 102.170 6.546 40.708 1.00 30.33 381 TRP C O 1
ATOM 9585 N N . ILE C 1 382 ? 103.571 7.905 41.826 1.00 31.37 382 ILE C N 1
ATOM 9586 C CA . ILE C 1 382 ? 102.612 8.205 42.882 1.00 27.72 382 ILE C CA 1
ATOM 9587 C C . ILE C 1 382 ? 102.496 9.713 43.082 1.00 24.08 382 ILE C C 1
ATOM 9588 O O . ILE C 1 382 ? 103.279 10.486 42.527 1.00 24.76 382 ILE C O 1
ATOM 9593 N N . GLY C 1 383 ? 101.514 10.127 43.874 1.00 26.41 383 GLY C N 1
ATOM 9594 C CA . GLY C 1 383 ? 101.268 11.539 44.090 1.00 28.26 383 GLY C CA 1
ATOM 9595 C C . GLY C 1 383 ? 101.102 11.919 45.547 1.00 21.46 383 GLY C C 1
ATOM 9596 O O . GLY C 1 383 ? 100.886 11.063 46.404 1.00 22.00 383 GLY C O 1
ATOM 9597 N N . VAL C 1 384 ? 101.208 13.214 45.824 1.00 22.82 384 VAL C N 1
ATOM 9598 C CA . VAL C 1 384 ? 101.008 13.734 47.171 1.00 23.41 384 VAL C CA 1
ATOM 9599 C C . VAL C 1 384 ? 100.338 15.108 47.134 1.00 21.18 384 VAL C C 1
ATOM 9600 O O . VAL C 1 384 ? 100.784 16.014 46.425 1.00 22.44 384 VAL C O 1
ATOM 9604 N N . TYR C 1 385 ? 99.256 15.251 47.891 1.00 20.30 385 TYR C N 1
ATOM 9605 C CA . TYR C 1 385 ? 98.510 16.502 47.927 1.00 23.04 385 TYR C CA 1
ATOM 9606 C C . TYR C 1 385 ? 98.635 17.164 49.296 1.00 22.58 385 TYR C C 1
ATOM 9607 O O . TYR C 1 385 ? 98.199 16.609 50.305 1.00 20.47 385 TYR C O 1
ATOM 9616 N N . VAL C 1 386 ? 99.227 18.353 49.320 1.00 25.70 386 VAL C N 1
ATOM 9617 C CA . VAL C 1 386 ? 99.413 19.097 50.561 1.00 26.95 386 VAL C CA 1
ATOM 9618 C C . VAL C 1 386 ? 98.536 20.348 50.604 1.00 27.69 386 VAL C C 1
ATOM 9619 O O . VAL C 1 386 ? 98.565 21.180 49.691 1.00 28.69 386 VAL C O 1
ATOM 9623 N N . THR C 1 387 ? 97.756 20.472 51.674 1.00 28.73 387 THR C N 1
ATOM 9624 C CA . THR C 1 387 ? 96.855 21.603 51.844 1.00 26.63 387 THR C CA 1
ATOM 9625 C C . THR C 1 387 ? 96.715 21.985 53.315 1.00 23.51 387 THR C C 1
ATOM 9626 O O . THR C 1 387 ? 96.995 21.182 54.204 1.00 23.37 387 THR C O 1
ATOM 9630 N N . THR C 1 388 ? 96.283 23.218 53.561 1.00 23.97 388 THR C N 1
ATOM 9631 C CA . THR C 1 388 ? 96.032 23.687 54.919 1.00 22.76 388 THR C CA 1
ATOM 9632 C C . THR C 1 388 ? 94.626 23.298 55.363 1.00 25.69 388 THR C C 1
ATOM 9633 O O . THR C 1 388 ? 94.288 23.381 56.544 1.00 22.35 388 THR C O 1
ATOM 9637 N N . GLY C 1 389 ? 93.810 22.873 54.404 1.00 27.64 389 GLY C N 1
ATOM 9638 C CA . GLY C 1 389 ? 92.458 22.435 54.689 1.00 23.61 389 GLY C CA 1
ATOM 9639 C C . GLY C 1 389 ? 92.369 20.926 54.786 1.00 23.62 389 GLY C C 1
ATOM 9640 O O . GLY C 1 389 ? 93.375 20.247 54.989 1.00 29.33 389 GLY C O 1
ATOM 9641 N N . SER C 1 390 ? 91.159 20.398 54.642 1.00 25.12 390 SER C N 1
ATOM 9642 C CA . SER C 1 390 ? 90.945 18.959 54.716 1.00 23.90 390 SER C CA 1
ATOM 9643 C C . SER C 1 390 ? 90.587 18.390 53.350 1.00 26.97 390 SER C C 1
ATOM 9644 O O . SER C 1 390 ? 90.402 19.131 52.385 1.00 27.32 390 SER C O 1
ATOM 9647 N N . PHE C 1 391 ? 90.501 17.068 53.273 1.00 25.24 391 PHE C N 1
ATOM 9648 C CA . PHE C 1 391 ? 90.050 16.406 52.058 1.00 21.86 391 PHE C CA 1
ATOM 9649 C C . PHE C 1 391 ? 88.610 15.951 52.237 1.00 20.82 391 PHE C C 1
ATOM 9650 O O . PHE C 1 391 ? 88.281 15.287 53.220 1.00 24.40 391 PHE C O 1
ATOM 9658 N N . SER C 1 392 ? 87.756 16.321 51.288 1.00 18.93 392 SER C N 1
ATOM 9659 C CA . SER C 1 392 ? 86.336 15.996 51.358 1.00 18.52 392 SER C CA 1
ATOM 9660 C C . SER C 1 392 ? 86.116 14.492 51.433 1.00 21.54 392 SER C C 1
ATOM 9661 O O . SER C 1 392 ? 86.964 13.709 51.004 1.00 25.16 392 SER C O 1
ATOM 9664 N N . ARG C 1 393 ? 84.975 14.097 51.989 1.00 20.97 393 ARG C N 1
ATOM 9665 C CA . ARG C 1 393 ? 84.645 12.687 52.142 1.00 24.81 393 ARG C CA 1
ATOM 9666 C C . ARG C 1 393 ? 84.650 11.961 50.803 1.00 24.18 393 ARG C C 1
ATOM 9667 O O . ARG C 1 393 ? 85.219 10.879 50.682 1.00 23.41 393 ARG C O 1
ATOM 9675 N N . GLN C 1 394 ? 84.024 12.569 49.800 1.00 26.46 394 GLN C N 1
ATOM 9676 C CA . GLN C 1 394 ? 83.908 11.954 48.482 1.00 22.64 394 GLN C CA 1
ATOM 9677 C C . GLN C 1 394 ? 85.264 11.790 47.800 1.00 23.59 394 GLN C C 1
ATOM 9678 O O . GLN C 1 394 ? 85.478 10.835 47.053 1.00 24.10 394 GLN C O 1
ATOM 9684 N N . ALA C 1 395 ? 86.173 12.723 48.061 1.00 23.06 395 ALA C N 1
ATOM 9685 C CA . ALA C 1 395 ? 87.529 12.634 47.533 1.00 23.38 395 ALA C CA 1
ATOM 9686 C C . ALA C 1 395 ? 88.210 11.380 48.065 1.00 24.10 395 ALA C C 1
ATOM 9687 O O . ALA C 1 395 ? 88.776 10.593 47.301 1.00 26.81 395 ALA C O 1
ATOM 9689 N N . GLN C 1 396 ? 88.138 11.196 49.379 1.00 25.47 396 GLN C N 1
ATOM 9690 C CA . GLN C 1 396 ? 88.704 10.022 50.029 1.00 20.78 396 GLN C CA 1
ATOM 9691 C C . GLN C 1 396 ? 88.026 8.754 49.528 1.00 23.89 396 GLN C C 1
ATOM 9692 O O . GLN C 1 396 ? 88.678 7.730 49.339 1.00 24.71 396 GLN C O 1
ATOM 9698 N N . VAL C 1 397 ? 86.716 8.832 49.314 1.00 24.32 397 VAL C N 1
ATOM 9699 C CA . VAL C 1 397 ? 85.947 7.710 48.787 1.00 25.32 397 VAL C CA 1
ATOM 9700 C C . VAL C 1 397 ? 86.470 7.288 47.419 1.00 24.91 397 VAL C C 1
ATOM 9701 O O . VAL C 1 397 ? 86.654 6.102 47.154 1.00 25.25 397 VAL C O 1
ATOM 9705 N N . GLU C 1 398 ? 86.724 8.268 46.558 1.00 24.40 398 GLU C N 1
ATOM 9706 C CA . GLU C 1 398 ? 87.215 7.991 45.213 1.00 23.90 398 GLU C CA 1
ATOM 9707 C C . GLU C 1 398 ? 88.688 7.590 45.209 1.00 24.84 398 GLU C C 1
ATOM 9708 O O . GLU C 1 398 ? 89.167 6.983 44.254 1.00 30.66 398 GLU C O 1
ATOM 9714 N N . ILE C 1 399 ? 89.406 7.928 46.276 1.00 28.65 399 ILE C N 1
ATOM 9715 C CA . ILE C 1 399 ? 90.793 7.493 46.415 1.00 26.96 399 ILE C CA 1
ATOM 9716 C C . ILE C 1 399 ? 90.858 6.031 46.859 1.00 24.77 399 ILE C C 1
ATOM 9717 O O . ILE C 1 399 ? 91.661 5.249 46.348 1.00 26.90 399 ILE C O 1
ATOM 9722 N N . ILE C 1 400 ? 89.995 5.667 47.801 1.00 27.91 400 ILE C N 1
ATOM 9723 C CA . ILE C 1 400 ? 89.946 4.307 48.327 1.00 28.53 400 ILE C CA 1
ATOM 9724 C C . ILE C 1 400 ? 89.352 3.331 47.316 1.00 27.65 400 ILE C C 1
ATOM 9725 O O . ILE C 1 400 ? 89.915 2.267 47.058 1.00 34.10 400 ILE C O 1
ATOM 9730 N N . ASP C 1 401 ? 88.213 3.706 46.744 1.00 26.58 401 ASP C N 1
ATOM 9731 C CA . ASP C 1 401 ? 87.444 2.807 45.892 1.00 25.83 401 ASP C CA 1
ATOM 9732 C C . ASP C 1 401 ? 88.065 2.625 44.509 1.00 27.57 401 ASP C C 1
ATOM 9733 O O . ASP C 1 401 ? 88.042 1.528 43.951 1.00 30.40 401 ASP C O 1
ATOM 9738 N N . ASP C 1 402 ? 88.618 3.700 43.957 1.00 29.93 402 ASP C N 1
ATOM 9739 C CA . ASP C 1 402 ? 89.215 3.646 42.626 1.00 29.92 402 ASP C CA 1
ATOM 9740 C C . ASP C 1 402 ? 90.707 3.321 42.688 1.00 29.82 402 ASP C C 1
ATOM 9741 O O . ASP C 1 402 ? 91.387 3.299 41.661 1.00 34.41 402 ASP C O 1
ATOM 9746 N N . GLN C 1 403 ? 91.201 3.075 43.900 1.00 23.69 403 GLN C N 1
ATOM 9747 C CA . GLN C 1 403 ? 92.588 2.672 44.129 1.00 24.19 403 GLN C CA 1
ATOM 9748 C C . GLN C 1 403 ? 93.617 3.681 43.620 1.00 24.35 403 GLN C C 1
ATOM 9749 O O . GLN C 1 403 ? 94.555 3.316 42.913 1.00 30.15 403 GLN C O 1
ATOM 9751 N N . TYR C 1 404 ? 93.440 4.945 43.989 1.00 27.13 404 TYR C N 1
ATOM 9752 C CA . TYR C 1 404 ? 94.385 5.993 43.615 1.00 23.98 404 TYR C CA 1
ATOM 9753 C C . TYR C 1 404 ? 95.600 5.997 44.541 1.00 27.09 404 TYR C C 1
ATOM 9754 O O . TYR C 1 404 ? 95.453 5.989 45.763 1.00 26.75 404 TYR C O 1
ATOM 9763 N N . PRO C 1 405 ? 96.808 6.005 43.957 1.00 29.22 405 PRO C N 1
ATOM 9764 C CA . PRO C 1 405 ? 98.057 6.063 44.725 1.00 30.59 405 PRO C CA 1
ATOM 9765 C C . PRO C 1 405 ? 98.436 7.490 45.123 1.00 26.50 405 PRO C C 1
ATOM 9766 O O . PRO C 1 405 ? 99.363 8.062 44.550 1.00 28.81 405 PRO C O 1
ATOM 9770 N N . VAL C 1 406 ? 97.729 8.054 46.097 1.00 26.82 406 VAL C N 1
ATOM 9771 C CA . VAL C 1 406 ? 97.978 9.429 46.521 1.00 29.12 406 VAL C CA 1
ATOM 9772 C C . VAL C 1 406 ? 98.087 9.563 48.040 1.00 31.67 406 VAL C C 1
ATOM 9773 O O . VAL C 1 406 ? 97.189 9.151 48.775 1.00 30.38 406 VAL C O 1
ATOM 9777 N N . VAL C 1 407 ? 99.194 10.140 48.500 1.00 26.41 407 VAL C N 1
ATOM 9778 C CA . VAL C 1 407 ? 99.380 10.426 49.918 1.00 25.48 407 VAL C CA 1
ATOM 9779 C C . VAL C 1 407 ? 98.723 11.755 50.278 1.00 24.89 407 VAL C C 1
ATOM 9780 O O . VAL C 1 407 ? 99.018 12.786 49.674 1.00 25.45 407 VAL C O 1
ATOM 9784 N N . LEU C 1 408 ? 97.833 11.726 51.264 1.00 23.14 408 LEU C N 1
ATOM 9785 C CA . LEU C 1 408 ? 97.107 12.923 51.672 1.00 21.16 408 LEU C CA 1
ATOM 9786 C C . LEU C 1 408 ? 97.744 13.587 52.887 1.00 22.17 408 LEU C C 1
ATOM 9787 O O . LEU C 1 408 ? 97.898 12.964 53.938 1.00 26.79 408 LEU C O 1
ATOM 9792 N N . ILE C 1 409 ? 98.109 14.856 52.735 1.00 21.68 409 ILE C N 1
ATOM 9793 C CA . ILE C 1 409 ? 98.663 15.637 53.836 1.00 20.57 409 ILE C CA 1
ATOM 9794 C C . ILE C 1 409 ? 97.790 16.859 54.107 1.00 23.19 409 ILE C C 1
ATOM 9795 O O . ILE C 1 409 ? 97.931 17.894 53.454 1.00 21.51 409 ILE C O 1
ATOM 9800 N N . ALA C 1 410 ? 96.884 16.730 55.070 1.00 23.20 410 ALA C N 1
ATOM 9801 C CA . ALA C 1 410 ? 95.954 17.805 55.398 1.00 25.05 410 ALA C CA 1
ATOM 9802 C C . ALA C 1 410 ? 96.543 18.774 56.419 1.00 23.37 410 ALA C C 1
ATOM 9803 O O . ALA C 1 410 ? 97.746 18.766 56.671 1.00 24.97 410 ALA C O 1
ATOM 9805 N N . GLY C 1 411 ? 95.683 19.602 57.004 1.00 24.84 411 GLY C N 1
ATOM 9806 C CA . GLY C 1 411 ? 96.109 20.629 57.938 1.00 25.84 411 GLY C CA 1
ATOM 9807 C C . GLY C 1 411 ? 96.809 20.107 59.179 1.00 29.92 411 GLY C C 1
ATOM 9808 O O . GLY C 1 411 ? 97.777 20.705 59.649 1.00 29.16 411 GLY C O 1
ATOM 9809 N N . GLY C 1 412 ? 96.319 18.992 59.712 1.00 31.29 412 GLY C N 1
ATOM 9810 C CA . GLY C 1 412 ? 96.898 18.400 60.904 1.00 31.32 412 GLY C CA 1
ATOM 9811 C C . GLY C 1 412 ? 98.315 17.902 60.685 1.00 28.17 412 GLY C C 1
ATOM 9812 O O . GLY C 1 412 ? 99.238 18.291 61.404 1.00 27.10 412 GLY C O 1
ATOM 9813 N N . THR C 1 413 ? 98.481 17.038 59.687 1.00 26.73 413 THR C N 1
ATOM 9814 C CA . THR C 1 413 ? 99.788 16.484 59.347 1.00 27.32 413 THR C CA 1
ATOM 9815 C C . THR C 1 413 ? 100.762 17.594 58.973 1.00 28.18 413 THR C C 1
ATOM 9816 O O . THR C 1 413 ? 101.932 17.563 59.356 1.00 35.27 413 THR C O 1
ATOM 9820 N N . LEU C 1 414 ? 100.264 18.576 58.227 1.00 31.07 414 LEU C N 1
ATOM 9821 C CA . LEU C 1 414 ? 101.064 19.728 57.833 1.00 27.65 414 LEU C CA 1
ATOM 9822 C C . LEU C 1 414 ? 101.570 20.483 59.053 1.00 26.40 414 LEU C C 1
ATOM 9823 O O . LEU C 1 414 ? 102.758 20.771 59.161 1.00 31.04 414 LEU C O 1
ATOM 9828 N N . ALA C 1 415 ? 100.658 20.796 59.968 1.00 26.54 415 ALA C N 1
ATOM 9829 C CA . ALA C 1 415 ? 101.002 21.535 61.179 1.00 29.32 415 ALA C CA 1
ATOM 9830 C C . ALA C 1 415 ? 102.017 20.778 62.031 1.00 29.59 415 ALA C C 1
ATOM 9831 O O . ALA C 1 415 ? 103.025 21.344 62.457 1.00 33.69 415 ALA C O 1
ATOM 9833 N N . ALA C 1 416 ? 101.747 19.498 62.268 1.00 27.94 416 ALA C N 1
ATOM 9834 C CA . ALA C 1 416 ? 102.633 18.656 63.067 1.00 26.24 416 ALA C CA 1
ATOM 9835 C C . ALA C 1 416 ? 104.035 18.569 62.468 1.00 32.42 416 ALA C C 1
ATOM 9836 O O . ALA C 1 416 ? 105.033 18.814 63.156 1.00 38.46 416 ALA C O 1
ATOM 9838 N N . THR C 1 417 ? 104.104 18.222 61.185 1.00 32.19 417 THR C N 1
ATOM 9839 C CA . THR C 1 417 ? 105.383 18.099 60.494 1.00 32.94 417 THR C CA 1
ATOM 9840 C C . THR C 1 417 ? 106.135 19.425 60.468 1.00 30.48 417 THR C C 1
ATOM 9841 O O . THR C 1 417 ? 107.357 19.453 60.586 1.00 33.85 417 THR C O 1
ATOM 9845 N N . VAL C 1 418 ? 105.398 20.521 60.319 1.00 31.42 418 VAL C N 1
ATOM 9846 C CA . VAL C 1 418 ? 105.999 21.850 60.323 1.00 31.02 418 VAL C CA 1
ATOM 9847 C C . VAL C 1 418 ? 106.613 22.168 61.683 1.00 35.37 418 VAL C C 1
ATOM 9848 O O . VAL C 1 418 ? 107.741 22.652 61.760 1.00 38.35 418 VAL C O 1
ATOM 9852 N N . ARG C 1 419 ? 105.876 21.879 62.753 1.00 32.92 419 ARG C N 1
ATOM 9853 C CA . ARG C 1 419 ? 106.391 22.106 64.100 1.00 31.73 419 ARG C CA 1
ATOM 9854 C C . ARG C 1 419 ? 107.623 21.244 64.385 1.00 34.94 419 ARG C C 1
ATOM 9855 O O . ARG C 1 419 ? 108.576 21.716 65.005 1.00 40.56 419 ARG C O 1
ATOM 9863 N N . ARG C 1 420 ? 107.608 19.992 63.929 1.00 35.92 420 ARG C N 1
ATOM 9864 C CA . ARG C 1 420 ? 108.793 19.137 64.043 1.00 34.06 420 ARG C CA 1
ATOM 9865 C C . ARG C 1 420 ? 109.975 19.764 63.315 1.00 38.78 420 ARG C C 1
ATOM 9866 O O . ARG C 1 420 ? 111.078 19.866 63.858 1.00 40.97 420 ARG C O 1
ATOM 9874 N N . MET C 1 421 ? 109.729 20.175 62.075 1.00 42.15 421 MET C N 1
ATOM 9875 C CA . MET C 1 421 ? 110.752 20.784 61.232 1.00 44.68 421 MET C CA 1
ATOM 9876 C C . MET C 1 421 ? 111.374 22.018 61.872 1.00 43.21 421 MET C C 1
ATOM 9877 O O . MET C 1 421 ? 112.590 22.200 61.841 1.00 50.48 421 MET C O 1
ATOM 9882 N N . VAL C 1 422 ? 110.537 22.869 62.450 1.00 38.58 422 VAL C N 1
ATOM 9883 C CA . VAL C 1 422 ? 111.030 24.098 63.051 1.00 40.02 422 VAL C CA 1
ATOM 9884 C C . VAL C 1 422 ? 111.687 23.821 64.404 1.00 47.43 422 VAL C C 1
ATOM 9885 O O . VAL C 1 422 ? 112.536 24.585 64.861 1.00 51.48 422 VAL C O 1
ATOM 9889 N N . GLN C 1 423 ? 111.307 22.715 65.036 1.00 45.48 423 GLN C N 1
ATOM 9890 C CA . GLN C 1 423 ? 111.920 22.330 66.303 1.00 43.02 423 GLN C CA 1
ATOM 9891 C C . GLN C 1 423 ? 113.327 21.772 66.090 1.00 49.40 423 GLN C C 1
ATOM 9892 O O . GLN C 1 423 ? 114.249 22.094 66.839 1.00 58.46 423 GLN C O 1
ATOM 9894 N N . ALA C 1 424 ? 113.490 20.945 65.060 1.00 44.39 424 ALA C N 1
ATOM 9895 C CA . ALA C 1 424 ? 114.774 20.295 64.796 1.00 50.47 424 ALA C CA 1
ATOM 9896 C C . ALA C 1 424 ? 115.709 21.110 63.897 1.00 50.41 424 ALA C C 1
ATOM 9897 O O . ALA C 1 424 ? 116.826 21.441 64.292 1.00 56.01 424 ALA C O 1
ATOM 9899 N N . ASN C 1 425 ? 115.252 21.426 62.689 1.00 52.98 425 ASN C N 1
ATOM 9900 C CA . ASN C 1 425 ? 116.108 22.071 61.692 1.00 53.18 425 ASN C CA 1
ATOM 9901 C C . ASN C 1 425 ? 116.445 23.537 61.959 1.00 57.06 425 ASN C C 1
ATOM 9902 O O . ASN C 1 425 ? 117.576 23.968 61.732 1.00 59.24 425 ASN C O 1
ATOM 9907 N N . TYR C 1 426 ? 115.466 24.301 62.431 1.00 49.85 426 TYR C N 1
ATOM 9908 C CA . TYR C 1 426 ? 115.643 25.741 62.595 1.00 51.38 426 TYR C CA 1
ATOM 9909 C C . TYR C 1 426 ? 115.820 26.148 64.055 1.00 54.49 426 TYR C C 1
ATOM 9910 O O . TYR C 1 426 ? 116.193 27.284 64.349 1.00 57.67 426 TYR C O 1
ATOM 9919 N N . GLY C 1 427 ? 115.545 25.212 64.959 1.00 51.49 427 GLY C N 1
ATOM 9920 C CA . GLY C 1 427 ? 115.801 25.390 66.379 1.00 50.82 427 GLY C CA 1
ATOM 9921 C C . GLY C 1 427 ? 115.188 26.620 67.023 1.00 47.83 427 GLY C C 1
ATOM 9922 O O . GLY C 1 427 ? 115.600 27.029 68.109 1.00 49.28 427 GLY C O 1
ATOM 9923 N N . GLY C 1 428 ? 114.202 27.214 66.361 1.00 47.52 428 GLY C N 1
ATOM 9924 C CA . GLY C 1 428 ? 113.554 28.404 66.879 1.00 52.66 428 GLY C CA 1
ATOM 9925 C C . GLY C 1 428 ? 112.082 28.451 66.534 1.00 43.84 428 GLY C C 1
ATOM 9926 O O . GLY C 1 428 ? 111.428 27.416 66.407 1.00 41.92 428 GLY C O 1
ATOM 9927 N N . ASP C 1 429 ? 111.557 29.660 66.382 1.00 52.41 429 ASP C N 1
ATOM 9928 C CA . ASP C 1 429 ? 110.165 29.833 65.999 1.00 47.67 429 ASP C CA 1
ATOM 9929 C C . ASP C 1 429 ? 109.994 29.693 64.488 1.00 38.50 429 ASP C C 1
ATOM 9930 O O . ASP C 1 429 ? 110.970 29.687 63.737 1.00 37.06 429 ASP C O 1
ATOM 9935 N N . LEU C 1 430 ? 108.742 29.585 64.058 1.00 36.94 430 LEU C N 1
ATOM 9936 C CA . LEU C 1 430 ? 108.400 29.308 62.669 1.00 36.42 430 LEU C CA 1
ATOM 9937 C C . LEU C 1 430 ? 108.923 30.355 61.685 1.00 38.07 430 LEU C C 1
ATOM 9938 O O . LEU C 1 430 ? 109.229 30.028 60.536 1.00 38.48 430 LEU C O 1
ATOM 9943 N N . ASP C 1 431 ? 109.034 31.598 62.153 1.00 40.72 431 ASP C N 1
ATOM 9944 C CA . ASP C 1 431 ? 109.436 32.740 61.328 1.00 35.71 431 ASP C CA 1
ATOM 9945 C C . ASP C 1 431 ? 110.570 32.434 60.354 1.00 38.01 431 ASP C C 1
ATOM 9946 O O . ASP C 1 431 ? 110.398 32.559 59.138 1.00 39.96 431 ASP C O 1
ATOM 9951 N N . ALA C 1 432 ? 111.709 32.010 60.897 1.00 32.39 432 ALA C N 1
ATOM 9952 C CA . ALA C 1 432 ? 112.871 31.646 60.093 1.00 34.71 432 ALA C CA 1
ATOM 9953 C C . ALA C 1 432 ? 112.480 30.715 58.958 1.00 41.37 432 ALA C C 1
ATOM 9954 O O . ALA C 1 432 ? 112.717 31.024 57.789 1.00 42.40 432 ALA C O 1
ATOM 9956 N N . LEU C 1 433 ? 111.851 29.597 59.313 1.00 39.17 433 LEU C N 1
ATOM 9957 C CA . LEU C 1 433 ? 111.414 28.609 58.333 1.00 35.73 433 LEU C CA 1
ATOM 9958 C C . LEU C 1 433 ? 110.599 29.284 57.244 1.00 32.60 433 LEU C C 1
ATOM 9959 O O . LEU C 1 433 ? 110.843 29.075 56.056 1.00 37.44 433 LEU C O 1
ATOM 9964 N N . LEU C 1 434 ? 109.643 30.111 57.660 1.00 28.09 434 LEU C N 1
ATOM 9965 C CA . LEU C 1 434 ? 108.806 30.843 56.717 1.00 32.90 434 LEU C CA 1
ATOM 9966 C C . LEU C 1 434 ? 109.661 31.683 55.763 1.00 37.18 434 LEU C C 1
ATOM 9967 O O . LEU C 1 434 ? 109.492 31.619 54.543 1.00 39.65 434 LEU C O 1
ATOM 9972 N N . ALA C 1 435 ? 110.589 32.452 56.328 1.00 36.66 435 ALA C N 1
ATOM 9973 C CA . ALA C 1 435 ? 111.545 33.215 55.530 1.00 35.16 435 ALA C CA 1
ATOM 9974 C C . ALA C 1 435 ? 112.305 32.287 54.586 1.00 40.74 435 ALA C C 1
ATOM 9975 O O . ALA C 1 435 ? 112.519 32.616 53.417 1.00 44.76 435 ALA C O 1
ATOM 9977 N N . SER C 1 436 ? 112.695 31.120 55.094 1.00 41.94 436 SER C N 1
ATOM 9978 C CA . SER C 1 436 ? 113.427 30.143 54.295 1.00 38.22 436 SER C CA 1
ATOM 9979 C C . SER C 1 436 ? 112.596 29.638 53.120 1.00 41.04 436 SER C C 1
ATOM 9980 O O . SER C 1 436 ? 113.141 29.247 52.089 1.00 48.46 436 SER C O 1
ATOM 9983 N N . THR C 1 437 ? 111.274 29.652 53.275 1.00 43.57 437 THR C N 1
ATOM 9984 C CA . THR C 1 437 ? 110.393 29.214 52.195 1.00 38.94 437 THR C CA 1
ATOM 9985 C C . THR C 1 437 ? 110.236 30.281 51.112 1.00 40.44 437 THR C C 1
ATOM 9986 O O . THR C 1 437 ? 109.620 30.039 50.072 1.00 45.19 437 THR C O 1
ATOM 9990 N N . VAL C 1 438 ? 110.811 31.455 51.355 1.00 42.48 438 VAL C N 1
ATOM 9991 C CA . VAL C 1 438 ? 110.764 32.547 50.391 1.00 42.97 438 VAL C CA 1
ATOM 9992 C C . VAL C 1 438 ? 112.150 32.828 49.812 1.00 49.33 438 VAL C C 1
ATOM 9993 O O . VAL C 1 438 ? 112.299 33.043 48.608 1.00 49.44 438 VAL C O 1
ATOM 9997 N N . ASP C 1 439 ? 113.164 32.810 50.672 1.00 51.32 439 ASP C N 1
ATOM 9998 C CA . ASP C 1 439 ? 114.528 33.133 50.259 1.00 52.54 439 ASP C CA 1
ATOM 9999 C C . ASP C 1 439 ? 115.286 31.950 49.651 1.00 59.50 439 ASP C C 1
ATOM 10000 O O . ASP C 1 439 ? 115.875 32.075 48.576 1.00 69.09 439 ASP C O 1
ATOM 10005 N N . GLU C 1 440 ? 115.276 30.813 50.343 1.00 55.10 440 GLU C N 1
ATOM 10006 C CA . GLU C 1 440 ? 116.012 29.631 49.891 1.00 57.35 440 GLU C CA 1
ATOM 10007 C C . GLU C 1 440 ? 115.536 29.133 48.528 1.00 61.20 440 GLU C C 1
ATOM 10008 O O . GLU C 1 440 ? 116.348 28.803 47.663 1.00 65.45 440 GLU C O 1
ATOM 10010 N N . TYR C 1 441 ? 114.222 29.081 48.342 1.00 59.26 441 TYR C N 1
ATOM 10011 C CA . TYR C 1 441 ? 113.649 28.673 47.064 1.00 63.22 441 TYR C CA 1
ATOM 10012 C C . TYR C 1 441 ? 112.217 29.175 46.902 1.00 64.80 441 TYR C C 1
ATOM 10013 O O . TYR C 1 441 ? 111.879 30.273 47.346 1.00 64.84 441 TYR C O 1
ATOM 10015 N N . GLY C 1 442 ? 111.378 28.362 46.268 1.00 68.55 442 GLY C N 1
ATOM 10016 C CA . GLY C 1 442 ? 110.017 28.760 45.961 1.00 60.13 442 GLY C CA 1
ATOM 10017 C C . GLY C 1 442 ? 109.940 29.341 44.563 1.00 67.04 442 GLY C C 1
ATOM 10018 O O . GLY C 1 442 ? 108.858 29.518 44.007 1.00 58.28 442 GLY C O 1
ATOM 10019 N N . ALA C 1 443 ? 111.105 29.637 43.996 1.00 80.37 443 ALA C N 1
ATOM 10020 C CA . ALA C 1 443 ? 111.195 30.171 42.644 1.00 78.06 443 ALA C CA 1
ATOM 10021 C C . ALA C 1 443 ? 111.995 29.227 41.755 1.00 76.72 443 ALA C C 1
ATOM 10022 O O . ALA C 1 443 ? 113.204 29.073 41.928 1.00 79.02 443 ALA C O 1
ATOM 10024 N N . ALA C 1 444 ? 111.314 28.594 40.805 1.00 79.92 444 ALA C N 1
ATOM 10025 C CA . ALA C 1 444 ? 111.963 27.648 39.906 1.00 73.54 444 ALA C CA 1
ATOM 10026 C C . ALA C 1 444 ? 111.239 27.543 38.569 1.00 73.96 444 ALA C C 1
ATOM 10027 O O . ALA C 1 444 ? 110.445 26.628 38.353 1.00 67.46 444 ALA C O 1
ATOM 10029 N N . VAL C 1 445 ? 111.520 28.483 37.671 1.00 82.07 445 VAL C N 1
ATOM 10030 C CA . VAL C 1 445 ? 110.975 28.434 36.319 1.00 83.09 445 VAL C CA 1
ATOM 10031 C C . VAL C 1 445 ? 111.765 27.429 35.489 1.00 89.79 445 VAL C C 1
ATOM 10032 O O . VAL C 1 445 ? 112.372 27.780 34.477 1.00 85.68 445 VAL C O 1
ATOM 10034 N N . THR C 1 446 ? 111.748 26.176 35.930 1.00 86.55 446 THR C N 1
ATOM 10035 C CA . THR C 1 446 ? 112.549 25.128 35.311 1.00 92.10 446 THR C CA 1
ATOM 10036 C C . THR C 1 446 ? 111.880 24.542 34.075 1.00 95.80 446 THR C C 1
ATOM 10037 O O . THR C 1 446 ? 110.675 24.690 33.873 1.00 96.71 446 THR C O 1
ATOM 10039 N N . HIS C 1 447 ? 112.680 23.880 33.249 1.00 94.21 447 HIS C N 1
ATOM 10040 C CA . HIS C 1 447 ? 112.182 23.226 32.051 1.00 91.12 447 HIS C CA 1
ATOM 10041 C C . HIS C 1 447 ? 112.556 21.753 32.087 1.00 94.24 447 HIS C C 1
ATOM 10042 O O . HIS C 1 447 ? 113.383 21.297 31.301 1.00 98.10 447 HIS C O 1
ATOM 10044 N N . ARG C 1 448 ? 111.952 21.008 33.004 1.00 85.26 448 ARG C N 1
ATOM 10045 C CA . ARG C 1 448 ? 112.299 19.603 33.164 1.00 73.72 448 ARG C CA 1
ATOM 10046 C C . ARG C 1 448 ? 111.081 18.686 33.163 1.00 71.87 448 ARG C C 1
ATOM 10047 O O . ARG C 1 448 ? 109.993 19.069 33.593 1.00 68.25 448 ARG C O 1
ATOM 10049 N N . ARG C 1 449 ? 111.285 17.468 32.678 1.00 67.20 449 ARG C N 1
ATOM 10050 C CA . ARG C 1 449 ? 110.231 16.468 32.614 1.00 62.38 449 ARG C CA 1
ATOM 10051 C C . ARG C 1 449 ? 110.206 15.685 33.923 1.00 55.80 449 ARG C C 1
ATOM 10052 O O . ARG C 1 449 ? 111.248 15.485 34.543 1.00 55.22 449 ARG C O 1
ATOM 10060 N N . PRO C 1 450 ? 109.012 15.261 34.361 1.00 52.32 450 PRO C N 1
ATOM 10061 C CA . PRO C 1 450 ? 108.877 14.487 35.600 1.00 45.05 450 PRO C CA 1
ATOM 10062 C C . PRO C 1 450 ? 109.741 13.228 35.622 1.00 47.42 450 PRO C C 1
ATOM 10063 O O . PRO C 1 450 ? 110.327 12.914 36.654 1.00 45.72 450 PRO C O 1
ATOM 10067 N N . GLU C 1 451 ? 109.821 12.527 34.496 1.00 51.33 451 GLU C N 1
ATOM 10068 C CA . GLU C 1 451 ? 110.606 11.297 34.407 1.00 44.98 451 GLU C CA 1
ATOM 10069 C C . GLU C 1 451 ? 112.104 11.551 34.573 1.00 42.71 451 GLU C C 1
ATOM 10070 O O . GLU C 1 451 ? 112.828 10.708 35.110 1.00 46.25 451 GLU C O 1
ATOM 10076 N N . GLU C 1 452 ? 112.556 12.718 34.121 1.00 39.18 452 GLU C N 1
ATOM 10077 C CA . GLU C 1 452 ? 113.968 13.102 34.188 1.00 42.03 452 GLU C CA 1
ATOM 10078 C C . GLU C 1 452 ? 114.566 12.963 35.589 1.00 41.85 452 GLU C C 1
ATOM 10079 O O . GLU C 1 452 ? 115.758 12.683 35.741 1.00 47.62 452 GLU C O 1
ATOM 10085 N N . VAL C 1 453 ? 113.728 13.129 36.609 1.00 41.13 453 VAL C N 1
ATOM 10086 C CA . VAL C 1 453 ? 114.165 13.025 38.002 1.00 35.33 453 VAL C CA 1
ATOM 10087 C C . VAL C 1 453 ? 114.810 11.670 38.316 1.00 35.81 453 VAL C C 1
ATOM 10088 O O . VAL C 1 453 ? 115.518 11.527 39.315 1.00 29.89 453 VAL C O 1
ATOM 10092 N N . ILE C 1 454 ? 114.569 10.682 37.457 1.00 39.07 454 ILE C N 1
ATOM 10093 C CA . ILE C 1 454 ? 115.151 9.354 37.625 1.00 37.43 454 ILE C CA 1
ATOM 10094 C C . ILE C 1 454 ? 116.672 9.397 37.524 1.00 38.74 454 ILE C C 1
ATOM 10095 O O . ILE C 1 454 ? 117.368 8.585 38.135 1.00 38.38 454 ILE C O 1
ATOM 10097 N N . SER C 1 455 ? 117.184 10.351 36.752 1.00 45.29 455 SER C N 1
ATOM 10098 C CA . SER C 1 455 ? 118.623 10.488 36.563 1.00 41.47 455 SER C CA 1
ATOM 10099 C C . SER C 1 455 ? 119.158 11.757 37.222 1.00 43.94 455 SER C C 1
ATOM 10100 O O . SER C 1 455 ? 120.300 12.151 36.986 1.00 49.27 455 SER C O 1
ATOM 10103 N N . LEU C 1 456 ? 118.330 12.390 38.047 1.00 44.60 456 LEU C N 1
ATOM 10104 C CA . LEU C 1 456 ? 118.727 13.610 38.745 1.00 43.39 456 LEU C CA 1
ATOM 10105 C C . LEU C 1 456 ? 119.819 13.327 39.773 1.00 46.25 456 LEU C C 1
ATOM 10106 O O . LEU C 1 456 ? 119.826 12.276 40.413 1.00 44.62 456 LEU C O 1
ATOM 10111 N N . TRP D 1 10 ? 150.532 32.122 11.869 1.00 68.95 10 TRP D N 1
ATOM 10112 C CA . TRP D 1 10 ? 151.395 30.955 11.731 1.00 67.56 10 TRP D CA 1
ATOM 10113 C C . TRP D 1 10 ? 151.523 30.204 13.051 1.00 61.58 10 TRP D C 1
ATOM 10114 O O . TRP D 1 10 ? 150.904 29.157 13.242 1.00 56.54 10 TRP D O 1
ATOM 10116 N N . ALA D 1 11 ? 152.328 30.746 13.960 1.00 57.38 11 ALA D N 1
ATOM 10117 C CA . ALA D 1 11 ? 152.552 30.125 15.261 1.00 53.26 11 ALA D CA 1
ATOM 10118 C C . ALA D 1 11 ? 151.272 30.075 16.090 1.00 52.36 11 ALA D C 1
ATOM 10119 O O . ALA D 1 11 ? 151.084 29.170 16.902 1.00 46.12 11 ALA D O 1
ATOM 10121 N N . ALA D 1 12 ? 150.396 31.053 15.879 1.00 55.36 12 ALA D N 1
ATOM 10122 C CA . ALA D 1 12 ? 149.117 31.101 16.579 1.00 50.19 12 ALA D CA 1
ATOM 10123 C C . ALA D 1 12 ? 148.157 30.057 16.019 1.00 46.14 12 ALA D C 1
ATOM 10124 O O . ALA D 1 12 ? 147.468 29.364 16.771 1.00 48.38 12 ALA D O 1
ATOM 10126 N N . SER D 1 13 ? 148.118 29.950 14.695 1.00 46.35 13 SER D N 1
ATOM 10127 C CA . SER D 1 13 ? 147.282 28.960 14.029 1.00 44.56 13 SER D CA 1
ATOM 10128 C C . SER D 1 13 ? 147.768 27.550 14.345 1.00 40.35 13 SER D C 1
ATOM 10129 O O . SER D 1 13 ? 146.968 26.626 14.492 1.00 31.71 13 SER D O 1
ATOM 10131 N N . ALA D 1 14 ? 149.084 27.393 14.450 1.00 39.64 14 ALA D N 1
ATOM 10132 C CA . ALA D 1 14 ? 149.678 26.110 14.803 1.00 35.14 14 ALA D CA 1
ATOM 10133 C C . ALA D 1 14 ? 149.433 25.799 16.275 1.00 38.44 14 ALA D C 1
ATOM 10134 O O . ALA D 1 14 ? 149.319 24.636 16.664 1.00 38.41 14 ALA D O 1
ATOM 10136 N N . GLU D 1 15 ? 149.359 26.847 17.089 1.00 42.41 15 GLU D N 1
ATOM 10137 C CA . GLU D 1 15 ? 149.021 26.700 18.499 1.00 42.53 15 GLU D CA 1
ATOM 10138 C C . GLU D 1 15 ? 147.584 26.216 18.628 1.00 37.01 15 GLU D C 1
ATOM 10139 O O . GLU D 1 15 ? 147.266 25.395 19.488 1.00 38.79 15 GLU D O 1
ATOM 10145 N N . VAL D 1 16 ? 146.722 26.732 17.758 1.00 35.03 16 VAL D N 1
ATOM 10146 C CA . VAL D 1 16 ? 145.322 26.331 17.731 1.00 36.42 16 VAL D CA 1
ATOM 10147 C C . VAL D 1 16 ? 145.163 24.880 17.285 1.00 30.33 16 VAL D C 1
ATOM 10148 O O . VAL D 1 16 ? 144.437 24.104 17.908 1.00 26.53 16 VAL D O 1
ATOM 10152 N N . ALA D 1 17 ? 145.862 24.516 16.213 1.00 29.34 17 ALA D N 1
ATOM 10153 C CA . ALA D 1 17 ? 145.731 23.188 15.618 1.00 26.80 17 ALA D CA 1
ATOM 10154 C C . ALA D 1 17 ? 146.330 22.075 16.476 1.00 26.79 17 ALA D C 1
ATOM 10155 O O . ALA D 1 17 ? 146.188 20.894 16.156 1.00 23.61 17 ALA D O 1
ATOM 10157 N N . ASN D 1 18 ? 146.995 22.450 17.564 1.00 27.86 18 ASN D N 1
ATOM 10158 C CA . ASN D 1 18 ? 147.626 21.471 18.445 1.00 30.94 18 ASN D CA 1
ATOM 10159 C C . ASN D 1 18 ? 146.918 21.309 19.788 1.00 23.91 18 ASN D C 1
ATOM 10160 O O . ASN D 1 18 ? 147.281 20.447 20.589 1.00 20.40 18 ASN D O 1
ATOM 10165 N N . LYS D 1 19 ? 145.907 22.139 20.028 1.00 27.94 19 LYS D N 1
ATOM 10166 C CA . LYS D 1 19 ? 145.139 22.073 21.266 1.00 22.64 19 LYS D CA 1
ATOM 10167 C C . LYS D 1 19 ? 143.702 21.638 21.000 1.00 24.19 19 LYS D C 1
ATOM 10168 O O . LYS D 1 19 ? 142.968 22.318 20.283 1.00 27.18 19 LYS D O 1
ATOM 10174 N N . PRO D 1 20 ? 143.296 20.499 21.579 1.00 25.33 20 PRO D N 1
ATOM 10175 C CA . PRO D 1 20 ? 141.924 20.008 21.417 1.00 24.53 20 PRO D CA 1
ATOM 10176 C C . PRO D 1 20 ? 140.918 20.939 22.079 1.00 25.89 20 PRO D C 1
ATOM 10177 O O . PRO D 1 20 ? 141.180 21.448 23.169 1.00 32.86 20 PRO D O 1
ATOM 10181 N N . ARG D 1 21 ? 139.783 21.162 21.425 1.00 23.29 21 ARG D N 1
ATOM 10182 C CA . ARG D 1 21 ? 138.715 21.963 22.009 1.00 25.94 21 ARG D CA 1
ATOM 10183 C C . ARG D 1 21 ? 137.442 21.135 22.146 1.00 24.92 21 ARG D C 1
ATOM 10184 O O . ARG D 1 21 ? 136.514 21.260 21.346 1.00 22.38 21 ARG D O 1
ATOM 10192 N N . LEU D 1 22 ? 137.412 20.288 23.168 1.00 23.98 22 LEU D N 1
ATOM 10193 C CA . LEU D 1 22 ? 136.290 19.387 23.390 1.00 23.79 22 LEU D CA 1
ATOM 10194 C C . LEU D 1 22 ? 135.089 20.116 23.977 1.00 22.85 22 LEU D C 1
ATOM 10195 O O . LEU D 1 22 ? 135.187 20.751 25.027 1.00 21.50 22 LEU D O 1
ATOM 10200 N N . VAL D 1 23 ? 133.956 20.024 23.292 1.00 27.56 23 VAL D N 1
ATOM 10201 C CA . VAL D 1 23 ? 132.704 20.532 23.834 1.00 26.29 23 VAL D CA 1
ATOM 10202 C C . VAL D 1 23 ? 131.724 19.374 24.009 1.00 28.44 23 VAL D C 1
ATOM 10203 O O . VAL D 1 23 ? 131.459 18.619 23.073 1.00 26.24 23 VAL D O 1
ATOM 10207 N N . PHE D 1 24 ? 131.208 19.221 25.223 1.00 29.32 24 PHE D N 1
ATOM 10208 C CA . PHE D 1 24 ? 130.362 18.081 25.549 1.00 24.62 24 PHE D CA 1
ATOM 10209 C C . PHE D 1 24 ? 128.887 18.452 25.486 1.00 28.97 24 PHE D C 1
ATOM 10210 O O . PHE D 1 24 ? 128.523 19.620 25.626 1.00 28.37 24 PHE D O 1
ATOM 10218 N N . VAL D 1 25 ? 128.041 17.450 25.268 1.00 29.09 25 VAL D N 1
ATOM 10219 C CA . VAL D 1 25 ? 126.604 17.669 25.192 1.00 30.25 25 VAL D CA 1
ATOM 10220 C C . VAL D 1 25 ? 126.051 18.092 26.549 1.00 29.70 25 VAL D C 1
ATOM 10221 O O . VAL D 1 25 ? 126.008 17.297 27.488 1.00 34.94 25 VAL D O 1
ATOM 10225 N N . GLY D 1 26 ? 125.633 19.349 26.645 1.00 27.48 26 GLY D N 1
ATOM 10226 C CA . GLY D 1 26 ? 125.092 19.881 27.881 1.00 32.31 26 GLY D CA 1
ATOM 10227 C C . GLY D 1 26 ? 125.877 21.074 28.388 1.00 31.21 26 GLY D C 1
ATOM 10228 O O . GLY D 1 26 ? 125.455 21.755 29.323 1.00 35.98 26 GLY D O 1
ATOM 10229 N N . ASP D 1 27 ? 127.025 21.328 27.768 1.00 32.19 27 ASP D N 1
ATOM 10230 C CA . ASP D 1 27 ? 127.868 22.452 28.157 1.00 30.81 27 ASP D CA 1
ATOM 10231 C C . ASP D 1 27 ? 127.210 23.784 27.818 1.00 33.50 27 ASP D C 1
ATOM 10232 O O . ASP D 1 27 ? 126.858 24.044 26.667 1.00 31.51 27 ASP D O 1
ATOM 10237 N N . GLU D 1 28 ? 127.047 24.621 28.836 1.00 40.40 28 GLU D N 1
ATOM 10238 C CA . GLU D 1 28 ? 126.414 25.923 28.677 1.00 38.50 28 GLU D CA 1
ATOM 10239 C C . GLU D 1 28 ? 127.419 26.952 28.178 1.00 37.73 28 GLU D C 1
ATOM 10240 O O . GLU D 1 28 ? 128.227 27.470 28.949 1.00 41.92 28 GLU D O 1
ATOM 10246 N N . LEU D 1 29 ? 127.364 27.244 26.883 1.00 38.66 29 LEU D N 1
ATOM 10247 C CA . LEU D 1 29 ? 128.291 28.185 26.270 1.00 37.39 29 LEU D CA 1
ATOM 10248 C C . LEU D 1 29 ? 127.798 29.620 26.398 1.00 41.85 29 LEU D C 1
ATOM 10249 O O . LEU D 1 29 ? 126.595 29.880 26.373 1.00 38.92 29 LEU D O 1
ATOM 10254 N N . ARG D 1 30 ? 128.739 30.549 26.533 1.00 39.24 30 ARG D N 1
ATOM 10255 C CA . ARG D 1 30 ? 128.415 31.966 26.607 1.00 40.04 30 ARG D CA 1
ATOM 10256 C C . ARG D 1 30 ? 128.344 32.577 25.212 1.00 40.07 30 ARG D C 1
ATOM 10257 O O . ARG D 1 30 ? 129.369 32.780 24.561 1.00 38.55 30 ARG D O 1
ATOM 10265 N N . TYR D 1 31 ? 127.130 32.861 24.753 1.00 35.25 31 TYR D N 1
ATOM 10266 C CA . TYR D 1 31 ? 126.947 33.534 23.474 1.00 36.03 31 TYR D CA 1
ATOM 10267 C C . TYR D 1 31 ? 126.600 34.997 23.706 1.00 37.70 31 TYR D C 1
ATOM 10268 O O . TYR D 1 31 ? 125.731 35.317 24.517 1.00 46.78 31 TYR D O 1
ATOM 10277 N N . ALA D 1 32 ? 127.284 35.885 22.994 1.00 33.55 32 ALA D N 1
ATOM 10278 C CA . ALA D 1 32 ? 127.062 37.314 23.161 1.00 37.15 32 ALA D CA 1
ATOM 10279 C C . ALA D 1 32 ? 127.380 38.084 21.889 1.00 38.95 32 ALA D C 1
ATOM 10280 O O . ALA D 1 32 ? 128.122 37.609 21.028 1.00 39.43 32 ALA D O 1
ATOM 10282 N N . GLN D 1 33 ? 126.808 39.278 21.780 1.00 46.85 33 GLN D N 1
ATOM 10283 C CA . GLN D 1 33 ? 127.097 40.168 20.667 1.00 51.66 33 GLN D CA 1
ATOM 10284 C C . GLN D 1 33 ? 128.448 40.822 20.909 1.00 52.76 33 GLN D C 1
ATOM 10285 O O . GLN D 1 33 ? 128.713 41.339 21.994 1.00 55.76 33 GLN D O 1
ATOM 10291 N N . GLY D 1 34 ? 129.304 40.789 19.895 1.00 52.09 34 GLY D N 1
ATOM 10292 C CA . GLY D 1 34 ? 130.661 41.284 20.029 1.00 57.40 34 GLY D CA 1
ATOM 10293 C C . GLY D 1 34 ? 131.585 40.267 20.677 1.00 61.09 34 GLY D C 1
ATOM 10294 O O . GLY D 1 34 ? 131.898 39.234 20.084 1.00 55.83 34 GLY D O 1
ATOM 10295 N N . ALA D 1 35 ? 132.020 40.567 21.898 1.00 64.51 35 ALA D N 1
ATOM 10296 C CA . ALA D 1 35 ? 132.930 39.702 22.653 1.00 66.66 35 ALA D CA 1
ATOM 10297 C C . ALA D 1 35 ? 134.263 39.435 21.941 1.00 64.01 35 ALA D C 1
ATOM 10298 O O . ALA D 1 35 ? 134.571 40.043 20.913 1.00 67.90 35 ALA D O 1
ATOM 10300 N N . ASN D 1 36 ? 135.051 38.524 22.503 1.00 58.02 36 ASN D N 1
ATOM 10301 C CA . ASN D 1 36 ? 136.377 38.230 21.975 1.00 56.53 36 ASN D CA 1
ATOM 10302 C C . ASN D 1 36 ? 136.534 36.767 21.577 1.00 54.23 36 ASN D C 1
ATOM 10303 O O . ASN D 1 36 ? 136.118 35.865 22.305 1.00 53.86 36 ASN D O 1
ATOM 10308 N N . GLN D 1 37 ? 137.138 36.541 20.416 1.00 50.58 37 GLN D N 1
ATOM 10309 C CA . GLN D 1 37 ? 137.387 35.188 19.940 1.00 44.08 37 GLN D CA 1
ATOM 10310 C C . GLN D 1 37 ? 138.620 34.592 20.606 1.00 43.13 37 GLN D C 1
ATOM 10311 O O . GLN D 1 37 ? 138.910 33.411 20.434 1.00 42.48 37 GLN D O 1
ATOM 10317 N N . ARG D 1 38 ? 139.350 35.411 21.358 1.00 47.09 38 ARG D N 1
ATOM 10318 C CA . ARG D 1 38 ? 140.583 34.955 21.994 1.00 49.43 38 ARG D CA 1
ATOM 10319 C C . ARG D 1 38 ? 140.382 34.462 23.429 1.00 45.17 38 ARG D C 1
ATOM 10320 O O . ARG D 1 38 ? 141.045 33.520 23.859 1.00 48.59 38 ARG D O 1
ATOM 10322 N N . ASP D 1 39 ? 139.474 35.092 24.170 1.00 47.09 39 ASP D N 1
ATOM 10323 C CA . ASP D 1 39 ? 139.220 34.684 25.552 1.00 47.92 39 ASP D CA 1
ATOM 10324 C C . ASP D 1 39 ? 138.533 33.322 25.633 1.00 44.27 39 ASP D C 1
ATOM 10325 O O . ASP D 1 39 ? 137.468 33.114 25.052 1.00 38.34 39 ASP D O 1
ATOM 10330 N N . VAL D 1 40 ? 139.151 32.401 26.366 1.00 46.91 40 VAL D N 1
ATOM 10331 C CA . VAL D 1 40 ? 138.652 31.034 26.477 1.00 46.13 40 VAL D CA 1
ATOM 10332 C C . VAL D 1 40 ? 137.360 30.941 27.287 1.00 41.12 40 VAL D C 1
ATOM 10333 O O . VAL D 1 40 ? 136.541 30.051 27.059 1.00 38.37 40 VAL D O 1
ATOM 10337 N N . GLU D 1 41 ? 137.181 31.864 28.227 1.00 38.98 41 GLU D N 1
ATOM 10338 C CA . GLU D 1 41 ? 136.005 31.853 29.089 1.00 39.63 41 GLU D CA 1
ATOM 10339 C C . GLU D 1 41 ? 135.412 33.253 29.209 1.00 43.33 41 GLU D C 1
ATOM 10340 O O . GLU D 1 41 ? 136.142 34.244 29.255 1.00 43.39 41 GLU D O 1
ATOM 10346 N N . LEU D 1 42 ? 134.086 33.330 29.256 1.00 39.97 42 LEU D N 1
ATOM 10347 C CA . LEU D 1 42 ? 133.400 34.615 29.320 1.00 44.12 42 LEU D CA 1
ATOM 10348 C C . LEU D 1 42 ? 132.179 34.559 30.234 1.00 50.61 42 LEU D C 1
ATOM 10349 O O . LEU D 1 42 ? 131.308 33.703 30.070 1.00 51.25 42 LEU D O 1
ATOM 10354 N N . ASP D 1 43 ? 132.128 35.481 31.193 1.00 53.02 43 ASP D N 1
ATOM 10355 C CA . ASP D 1 43 ? 131.022 35.575 32.146 1.00 47.68 43 ASP D CA 1
ATOM 10356 C C . ASP D 1 43 ? 130.804 34.283 32.931 1.00 48.37 43 ASP D C 1
ATOM 10357 O O . ASP D 1 43 ? 129.668 33.893 33.201 1.00 52.46 43 ASP D O 1
ATOM 10362 N N . GLY D 1 44 ? 131.901 33.623 33.292 1.00 42.57 44 GLY D N 1
ATOM 10363 C CA . GLY D 1 44 ? 131.836 32.402 34.075 1.00 40.88 44 GLY D CA 1
ATOM 10364 C C . GLY D 1 44 ? 131.491 31.182 33.245 1.00 38.32 44 GLY D C 1
ATOM 10365 O O . GLY D 1 44 ? 131.321 30.085 33.779 1.00 33.81 44 GLY D O 1
ATOM 10366 N N . PHE D 1 45 ? 131.388 31.372 31.934 1.00 42.81 45 PHE D N 1
ATOM 10367 C CA . PHE D 1 45 ? 131.049 30.284 31.026 1.00 43.12 45 PHE D CA 1
ATOM 10368 C C . PHE D 1 45 ? 131.990 30.255 29.828 1.00 36.84 45 PHE D C 1
ATOM 10369 O O . PHE D 1 45 ? 132.560 31.277 29.450 1.00 36.69 45 PHE D O 1
ATOM 10371 N N . VAL D 1 46 ? 132.147 29.075 29.235 1.00 35.10 46 VAL D N 1
ATOM 10372 C CA . VAL D 1 46 ? 133.002 28.912 28.067 1.00 33.74 46 VAL D CA 1
ATOM 10373 C C . VAL D 1 46 ? 132.498 29.760 26.905 1.00 34.52 46 VAL D C 1
ATOM 10374 O O . VAL D 1 46 ? 131.344 29.644 26.494 1.00 40.85 46 VAL D O 1
ATOM 10378 N N . ASN D 1 47 ? 133.370 30.619 26.386 1.00 36.94 47 ASN D N 1
ATOM 10379 C CA . ASN D 1 47 ? 133.014 31.495 25.277 1.00 37.65 47 ASN D CA 1
ATOM 10380 C C . ASN D 1 47 ? 132.748 30.714 23.995 1.00 36.75 47 ASN D C 1
ATOM 10381 O O . ASN D 1 47 ? 133.599 29.954 23.531 1.00 40.70 47 ASN D O 1
ATOM 10386 N N . TYR D 1 48 ? 131.560 30.908 23.431 1.00 34.75 48 TYR D N 1
ATOM 10387 C CA . TYR D 1 48 ? 131.160 30.231 22.204 1.00 33.41 48 TYR D CA 1
ATOM 10388 C C . TYR D 1 48 ? 132.042 30.623 21.023 1.00 31.17 48 TYR D C 1
ATOM 10389 O O . TYR D 1 48 ? 132.528 29.765 20.285 1.00 28.35 48 TYR D O 1
ATOM 10398 N N . HIS D 1 49 ? 132.236 31.927 20.849 1.00 31.55 49 HIS D N 1
ATOM 10399 C CA . HIS D 1 49 ? 132.952 32.454 19.694 1.00 31.01 49 HIS D CA 1
ATOM 10400 C C . HIS D 1 49 ? 134.412 32.017 19.645 1.00 28.91 49 HIS D C 1
ATOM 10401 O O . HIS D 1 49 ? 134.982 31.867 18.566 1.00 27.82 49 HIS D O 1
ATOM 10408 N N . TRP D 1 50 ? 135.017 31.812 20.810 1.00 33.20 50 TRP D N 1
ATOM 10409 C CA . TRP D 1 50 ? 136.369 31.272 20.862 1.00 34.30 50 TRP D CA 1
ATOM 10410 C C . TRP D 1 50 ? 136.342 29.786 20.537 1.00 31.83 50 TRP D C 1
ATOM 10411 O O . TRP D 1 50 ? 137.251 29.262 19.892 1.00 35.62 50 TRP D O 1
ATOM 10422 N N . LEU D 1 51 ? 135.288 29.116 20.989 1.00 27.81 51 LEU D N 1
ATOM 10423 C CA . LEU D 1 51 ? 135.166 27.671 20.848 1.00 27.47 51 LEU D CA 1
ATOM 10424 C C . LEU D 1 51 ? 134.974 27.257 19.392 1.00 25.71 51 LEU D C 1
ATOM 10425 O O . LEU D 1 51 ? 135.516 26.244 18.949 1.00 25.37 51 LEU D O 1
ATOM 10430 N N . THR D 1 52 ? 134.199 28.043 18.651 1.00 30.12 52 THR D N 1
ATOM 10431 C CA . THR D 1 52 ? 133.936 27.743 17.247 1.00 26.10 52 THR D CA 1
ATOM 10432 C C . THR D 1 52 ? 134.941 28.421 16.321 1.00 26.09 52 THR D C 1
ATOM 10433 O O . THR D 1 52 ? 135.217 27.931 15.228 1.00 26.49 52 THR D O 1
ATOM 10437 N N . SER D 1 53 ? 135.490 29.547 16.763 1.00 29.93 53 SER D N 1
ATOM 10438 C CA . SER D 1 53 ? 136.473 30.275 15.968 1.00 29.61 53 SER D CA 1
ATOM 10439 C C . SER D 1 53 ? 137.563 30.876 16.848 1.00 34.06 53 SER D C 1
ATOM 10440 O O . SER D 1 53 ? 137.421 31.998 17.334 1.00 35.21 53 SER D O 1
ATOM 10443 N N . PRO D 1 54 ? 138.660 30.129 17.047 1.00 34.32 54 PRO D N 1
ATOM 10444 C CA . PRO D 1 54 ? 139.762 30.537 17.927 1.00 35.28 54 PRO D CA 1
ATOM 10445 C C . PRO D 1 54 ? 140.310 31.933 17.631 1.00 39.35 54 PRO D C 1
ATOM 10446 O O . PRO D 1 54 ? 140.797 32.597 18.544 1.00 44.87 54 PRO D O 1
ATOM 10450 N N . GLY D 1 55 ? 140.226 32.371 16.379 1.00 38.46 55 GLY D N 1
ATOM 10451 C CA . GLY D 1 55 ? 140.721 33.681 15.999 1.00 39.65 55 GLY D CA 1
ATOM 10452 C C . GLY D 1 55 ? 142.174 33.651 15.565 1.00 39.39 55 GLY D C 1
ATOM 10453 O O . GLY D 1 55 ? 142.652 34.570 14.901 1.00 41.15 55 GLY D O 1
ATOM 10454 N N . GLY D 1 56 ? 142.879 32.589 15.943 1.00 42.87 56 GLY D N 1
ATOM 10455 C CA . GLY D 1 56 ? 144.270 32.414 15.566 1.00 36.67 56 GLY D CA 1
ATOM 10456 C C . GLY D 1 56 ? 144.377 31.876 14.153 1.00 38.02 56 GLY D C 1
ATOM 10457 O O . GLY D 1 56 ? 145.455 31.853 13.556 1.00 40.77 56 GLY D O 1
ATOM 10458 N N . LEU D 1 57 ? 143.238 31.444 13.624 1.00 34.38 57 LEU D N 1
ATOM 10459 C CA . LEU D 1 57 ? 143.152 30.924 12.268 1.00 36.82 57 LEU D CA 1
ATOM 10460 C C . LEU D 1 57 ? 142.988 32.072 11.279 1.00 34.39 57 LEU D C 1
ATOM 10461 O O . LEU D 1 57 ? 143.217 31.911 10.081 1.00 34.05 57 LEU D O 1
ATOM 10466 N N . GLY D 1 58 ? 142.588 33.232 11.791 1.00 38.52 58 GLY D N 1
ATOM 10467 C CA . GLY D 1 58 ? 142.336 34.389 10.953 1.00 37.07 58 GLY D CA 1
ATOM 10468 C C . GLY D 1 58 ? 141.038 34.233 10.187 1.00 40.66 58 GLY D C 1
ATOM 10469 O O . GLY D 1 58 ? 140.911 34.692 9.052 1.00 44.24 58 GLY D O 1
ATOM 10470 N N . LEU D 1 59 ? 140.068 33.579 10.818 1.00 36.94 59 LEU D N 1
ATOM 10471 C CA . LEU D 1 59 ? 138.790 33.292 10.183 1.00 32.34 59 LEU D CA 1
ATOM 10472 C C . LEU D 1 59 ? 137.653 34.047 10.866 1.00 31.74 59 LEU D C 1
ATOM 10473 O O . LEU D 1 59 ? 137.711 34.304 12.069 1.00 32.58 59 LEU D O 1
ATOM 10478 N N . PRO D 1 60 ? 136.618 34.413 10.092 1.00 26.89 60 PRO D N 1
ATOM 10479 C CA . PRO D 1 60 ? 135.433 35.097 10.622 1.00 29.92 60 PRO D CA 1
ATOM 10480 C C . PRO D 1 60 ? 134.693 34.250 11.654 1.00 32.29 60 PRO D C 1
ATOM 10481 O O . PRO D 1 60 ? 134.891 33.036 11.712 1.00 35.94 60 PRO D O 1
ATOM 10485 N N . LYS D 1 61 ? 133.848 34.890 12.455 1.00 30.84 61 LYS D N 1
ATOM 10486 C CA . LYS D 1 61 ? 133.105 34.196 13.500 1.00 32.71 61 LYS D CA 1
ATOM 10487 C C . LYS D 1 61 ? 132.052 33.257 12.922 1.00 30.51 61 LYS D C 1
ATOM 10488 O O . LYS D 1 61 ? 131.533 33.485 11.830 1.00 30.36 61 LYS D O 1
ATOM 10494 N N . VAL D 1 62 ? 131.745 32.198 13.663 1.00 32.95 62 VAL D N 1
ATOM 10495 C CA . VAL D 1 62 ? 130.655 31.303 13.303 1.00 32.33 62 VAL D CA 1
ATOM 10496 C C . VAL D 1 62 ? 129.393 31.770 14.015 1.00 32.11 62 VAL D C 1
ATOM 10497 O O . VAL D 1 62 ? 129.155 31.416 15.169 1.00 31.63 62 VAL D O 1
ATOM 10501 N N . MET D 1 63 ? 128.595 32.578 13.324 1.00 36.03 63 MET D N 1
ATOM 10502 C CA . MET D 1 63 ? 127.408 33.185 13.920 1.00 32.42 63 MET D CA 1
ATOM 10503 C C . MET D 1 63 ? 126.373 32.148 14.341 1.00 30.35 63 MET D C 1
ATOM 10504 O O . MET D 1 63 ? 126.113 31.187 13.620 1.00 27.55 63 MET D O 1
ATOM 10509 N N . LEU D 1 64 ? 125.790 32.350 15.518 1.00 32.35 64 LEU D N 1
ATOM 10510 C CA . LEU D 1 64 ? 124.756 31.457 16.022 1.00 28.12 64 LEU D CA 1
ATOM 10511 C C . LEU D 1 64 ? 123.495 32.244 16.353 1.00 31.09 64 LEU D C 1
ATOM 10512 O O . LEU D 1 64 ? 123.217 32.535 17.516 1.00 31.05 64 LEU D O 1
ATOM 10517 N N . GLU D 1 65 ? 122.738 32.595 15.319 1.00 35.17 65 GLU D N 1
ATOM 10518 C CA . GLU D 1 65 ? 121.481 33.305 15.504 1.00 34.86 65 GLU D CA 1
ATOM 10519 C C . GLU D 1 65 ? 120.350 32.302 15.687 1.00 32.57 65 GLU D C 1
ATOM 10520 O O . GLU D 1 65 ? 120.570 31.092 15.637 1.00 31.58 65 GLU D O 1
ATOM 10526 N N . ALA D 1 66 ? 119.140 32.807 15.903 1.00 35.22 66 ALA D N 1
ATOM 10527 C CA . ALA D 1 66 ? 117.975 31.945 16.050 1.00 33.61 66 ALA D CA 1
ATOM 10528 C C . ALA D 1 66 ? 117.681 31.236 14.734 1.00 29.49 66 ALA D C 1
ATOM 10529 O O . ALA D 1 66 ? 117.470 31.879 13.706 1.00 35.82 66 ALA D O 1
ATOM 10531 N N . GLY D 1 67 ? 117.678 29.907 14.769 1.00 26.31 67 GLY D N 1
ATOM 10532 C CA . GLY D 1 67 ? 117.423 29.126 13.574 1.00 24.88 67 GLY D CA 1
ATOM 10533 C C . GLY D 1 67 ? 118.685 28.576 12.939 1.00 20.35 67 GLY D C 1
ATOM 10534 O O . GLY D 1 67 ? 119.618 28.175 13.632 1.00 23.63 67 GLY D O 1
ATOM 10535 N N . ILE D 1 68 ? 118.714 28.565 11.610 1.00 22.32 68 ILE D N 1
ATOM 10536 C CA . ILE D 1 68 ? 119.822 27.974 10.869 1.00 22.12 68 ILE D CA 1
ATOM 10537 C C . ILE D 1 68 ? 120.900 29.005 10.546 1.00 27.99 68 ILE D C 1
ATOM 10538 O O . ILE D 1 68 ? 120.599 30.115 10.106 1.00 30.08 68 ILE D O 1
ATOM 10543 N N . ASN D 1 69 ? 122.155 28.631 10.772 1.00 29.43 69 ASN D N 1
ATOM 10544 C CA . ASN D 1 69 ? 123.286 29.496 10.458 1.00 26.07 69 ASN D CA 1
ATOM 10545 C C . ASN D 1 69 ? 124.386 28.734 9.731 1.00 23.19 69 ASN D C 1
ATOM 10546 O O . ASN D 1 69 ? 124.513 27.520 9.884 1.00 25.49 69 ASN D O 1
ATOM 10551 N N . ALA D 1 70 ? 125.178 29.455 8.943 1.00 23.55 70 ALA D N 1
ATOM 10552 C CA . ALA D 1 70 ? 126.317 28.872 8.242 1.00 23.04 70 ALA D CA 1
ATOM 10553 C C . ALA D 1 70 ? 127.245 29.966 7.727 1.00 28.97 70 ALA D C 1
ATOM 10554 O O . ALA D 1 70 ? 126.788 30.944 7.136 1.00 29.41 70 ALA D O 1
ATOM 10556 N N . PRO D 1 71 ? 128.557 29.806 7.956 1.00 30.05 71 PRO D N 1
ATOM 10557 C CA . PRO D 1 71 ? 129.545 30.762 7.446 1.00 24.02 71 PRO D CA 1
ATOM 10558 C C . PRO D 1 71 ? 129.716 30.626 5.936 1.00 27.51 71 PRO D C 1
ATOM 10559 O O . PRO D 1 71 ? 129.072 29.774 5.323 1.00 29.40 71 PRO D O 1
ATOM 10563 N N . ALA D 1 72 ? 130.570 31.458 5.350 1.00 26.89 72 ALA D N 1
ATOM 10564 C CA . ALA D 1 72 ? 130.800 31.431 3.909 1.00 27.61 72 ALA D CA 1
ATOM 10565 C C . ALA D 1 72 ? 131.396 30.099 3.467 1.00 29.35 72 ALA D C 1
ATOM 10566 O O . ALA D 1 72 ? 132.049 29.411 4.252 1.00 34.70 72 ALA D O 1
ATOM 10568 N N . GLU D 1 73 ? 131.163 29.739 2.209 1.00 32.15 73 GLU D N 1
ATOM 10569 C CA . GLU D 1 73 ? 131.662 28.477 1.674 1.00 30.58 73 GLU D CA 1
ATOM 10570 C C . GLU D 1 73 ? 133.185 28.450 1.632 1.00 34.47 73 GLU D C 1
ATOM 10571 O O . GLU D 1 73 ? 133.829 29.447 1.304 1.00 31.10 73 GLU D O 1
ATOM 10577 N N . VAL D 1 74 ? 133.753 27.298 1.972 1.00 36.20 74 VAL D N 1
ATOM 10578 C CA . VAL D 1 74 ? 135.196 27.117 1.952 1.00 26.89 74 VAL D CA 1
ATOM 10579 C C . VAL D 1 74 ? 135.649 26.648 0.576 1.00 32.02 74 VAL D C 1
ATOM 10580 O O . VAL D 1 74 ? 135.292 25.556 0.137 1.00 31.73 74 VAL D O 1
ATOM 10584 N N . VAL D 1 75 ? 136.432 27.479 -0.104 1.00 37.68 75 VAL D N 1
ATOM 10585 C CA . VAL D 1 75 ? 136.929 27.140 -1.431 1.00 29.06 75 VAL D CA 1
ATOM 10586 C C . VAL D 1 75 ? 138.252 26.389 -1.336 1.00 27.19 75 VAL D C 1
ATOM 10587 O O . VAL D 1 75 ? 139.321 26.996 -1.258 1.00 27.23 75 VAL D O 1
ATOM 10591 N N . GLY D 1 76 ? 138.172 25.062 -1.335 1.00 25.81 76 GLY D N 1
ATOM 10592 C CA . GLY D 1 76 ? 139.358 24.229 -1.292 1.00 24.45 76 GLY D CA 1
ATOM 10593 C C . GLY D 1 76 ? 140.080 24.253 -2.624 1.00 29.13 76 GLY D C 1
ATOM 10594 O O . GLY D 1 76 ? 139.557 24.783 -3.604 1.00 33.27 76 GLY D O 1
ATOM 10595 N N . PRO D 1 77 ? 141.287 23.669 -2.673 1.00 28.38 77 PRO D N 1
ATOM 10596 C CA . PRO D 1 77 ? 142.114 23.717 -3.886 1.00 31.85 77 PRO D CA 1
ATOM 10597 C C . PRO D 1 77 ? 141.480 23.009 -5.080 1.00 32.15 77 PRO D C 1
ATOM 10598 O O . PRO D 1 77 ? 141.665 23.443 -6.214 1.00 42.11 77 PRO D O 1
ATOM 10602 N N . ASP D 1 78 ? 140.744 21.934 -4.822 1.00 30.82 78 ASP D N 1
ATOM 10603 C CA . ASP D 1 78 ? 140.136 21.152 -5.890 1.00 32.24 78 ASP D CA 1
ATOM 10604 C C . ASP D 1 78 ? 138.627 21.375 -5.947 1.00 38.63 78 ASP D C 1
ATOM 10605 O O . ASP D 1 78 ? 138.045 21.473 -7.026 1.00 41.81 78 ASP D O 1
ATOM 10607 N N . ARG D 1 79 ? 137.999 21.452 -4.778 1.00 33.06 79 ARG D N 1
ATOM 10608 C CA . ARG D 1 79 ? 136.553 21.620 -4.699 1.00 34.99 79 ARG D CA 1
ATOM 10609 C C . ARG D 1 79 ? 136.157 22.540 -3.548 1.00 33.47 79 ARG D C 1
ATOM 10610 O O . ARG D 1 79 ? 136.945 22.780 -2.635 1.00 34.04 79 ARG D O 1
ATOM 10612 N N . SER D 1 80 ? 134.929 23.047 -3.595 1.00 33.89 80 SER D N 1
ATOM 10613 C CA . SER D 1 80 ? 134.416 23.920 -2.544 1.00 31.25 80 SER D CA 1
ATOM 10614 C C . SER D 1 80 ? 133.346 23.214 -1.716 1.00 32.44 80 SER D C 1
ATOM 10615 O O . SER D 1 80 ? 132.674 22.302 -2.201 1.00 31.10 80 SER D O 1
ATOM 10618 N N . ARG D 1 81 ? 133.190 23.644 -0.468 1.00 27.35 81 ARG D N 1
ATOM 10619 C CA . ARG D 1 81 ? 132.277 22.984 0.458 1.00 27.89 81 ARG D CA 1
ATOM 10620 C C . ARG D 1 81 ? 131.725 23.932 1.514 1.00 26.79 81 ARG D C 1
ATOM 10621 O O . ARG D 1 81 ? 132.247 25.027 1.718 1.00 28.07 81 ARG D O 1
ATOM 10629 N N . ARG D 1 82 ? 130.664 23.495 2.184 1.00 30.72 82 ARG D N 1
ATOM 10630 C CA . ARG D 1 82 ? 130.133 24.206 3.338 1.00 29.00 82 ARG D CA 1
ATOM 10631 C C . ARG D 1 82 ? 130.771 23.624 4.593 1.00 28.25 82 ARG D C 1
ATOM 10632 O O . ARG D 1 82 ? 130.727 22.413 4.812 1.00 28.43 82 ARG D O 1
ATOM 10640 N N . ALA D 1 83 ? 131.371 24.486 5.408 1.00 27.59 83 ALA D N 1
ATOM 10641 C CA . ALA D 1 83 ? 132.091 24.043 6.598 1.00 22.68 83 ALA D CA 1
ATOM 10642 C C . ALA D 1 83 ? 131.187 23.309 7.583 1.00 26.85 83 ALA D C 1
ATOM 10643 O O . ALA D 1 83 ? 131.447 22.162 7.941 1.00 23.12 83 ALA D O 1
ATOM 10645 N N . LEU D 1 84 ? 130.122 23.975 8.015 1.00 27.75 84 LEU D N 1
ATOM 10646 C CA . LEU D 1 84 ? 129.210 23.400 8.994 1.00 22.00 84 LEU D CA 1
ATOM 10647 C C . LEU D 1 84 ? 127.864 24.108 8.967 1.00 26.75 84 LEU D C 1
ATOM 10648 O O . LEU D 1 84 ? 127.686 25.099 8.258 1.00 24.67 84 LEU D O 1
ATOM 10653 N N . ILE D 1 85 ? 126.917 23.591 9.741 1.00 25.06 85 ILE D N 1
ATOM 10654 C CA . ILE D 1 85 ? 125.658 24.290 9.959 1.00 22.13 85 ILE D CA 1
ATOM 10655 C C . ILE D 1 85 ? 125.395 24.446 11.450 1.00 21.15 85 ILE D C 1
ATOM 10656 O O . ILE D 1 85 ? 125.168 23.464 12.159 1.00 25.97 85 ILE D O 1
ATOM 10661 N N . ALA D 1 86 ? 125.443 25.687 11.921 1.00 21.63 86 ALA D N 1
ATOM 10662 C CA . ALA D 1 86 ? 125.186 25.985 13.322 1.00 19.66 86 ALA D CA 1
ATOM 10663 C C . ALA D 1 86 ? 123.709 26.292 13.532 1.00 21.31 86 ALA D C 1
ATOM 10664 O O . ALA D 1 86 ? 123.225 27.353 13.143 1.00 23.78 86 ALA D O 1
ATOM 10666 N N . ILE D 1 87 ? 122.995 25.356 14.145 1.00 23.10 87 ILE D N 1
ATOM 10667 C CA . ILE D 1 87 ? 121.567 25.524 14.381 1.00 18.88 87 ILE D CA 1
ATOM 10668 C C . ILE D 1 87 ? 121.298 25.869 15.840 1.00 18.36 87 ILE D C 1
ATOM 10669 O O . ILE D 1 87 ? 121.808 25.209 16.737 1.00 20.38 87 ILE D O 1
ATOM 10674 N N . ARG D 1 88 ? 120.506 26.909 16.080 1.00 22.68 88 ARG D N 1
ATOM 10675 C CA . ARG D 1 88 ? 120.136 27.266 17.446 1.00 24.81 88 ARG D CA 1
ATOM 10676 C C . ARG D 1 88 ? 118.625 27.278 17.651 1.00 24.54 88 ARG D C 1
ATOM 10677 O O . ARG D 1 88 ? 117.902 28.031 16.995 1.00 26.94 88 ARG D O 1
ATOM 10685 N N . SER D 1 89 ? 118.161 26.435 18.569 1.00 24.20 89 SER D N 1
ATOM 10686 C CA . SER D 1 89 ? 116.751 26.375 18.929 1.00 32.33 89 SER D CA 1
ATOM 10687 C C . SER D 1 89 ? 116.486 27.245 20.152 1.00 36.72 89 SER D C 1
ATOM 10688 O O . SER D 1 89 ? 117.265 27.247 21.103 1.00 33.65 89 SER D O 1
ATOM 10691 N N . SER D 1 90 ? 115.381 27.980 20.120 1.00 47.61 90 SER D N 1
ATOM 10692 C CA . SER D 1 90 ? 115.054 28.926 21.185 1.00 51.93 90 SER D CA 1
ATOM 10693 C C . SER D 1 90 ? 114.098 28.418 22.279 1.00 64.00 90 SER D C 1
ATOM 10694 O O . SER D 1 90 ? 114.409 28.545 23.464 1.00 61.78 90 SER D O 1
ATOM 10696 N N . PRO D 1 91 ? 112.936 27.848 21.898 1.00 74.71 91 PRO D N 1
ATOM 10697 C CA . PRO D 1 91 ? 111.950 27.545 22.945 1.00 81.40 91 PRO D CA 1
ATOM 10698 C C . PRO D 1 91 ? 112.377 26.459 23.931 1.00 88.23 91 PRO D C 1
ATOM 10699 O O . PRO D 1 91 ? 112.916 25.424 23.538 1.00 82.80 91 PRO D O 1
ATOM 10703 N N . TRP D 1 92 ? 112.130 26.717 25.212 1.00 94.41 92 TRP D N 1
ATOM 10704 C CA . TRP D 1 92 ? 112.341 25.736 26.269 1.00 100.14 92 TRP D CA 1
ATOM 10705 C C . TRP D 1 92 ? 111.063 25.638 27.092 1.00 108.32 92 TRP D C 1
ATOM 10706 O O . TRP D 1 92 ? 111.054 25.927 28.289 1.00 111.00 92 TRP D O 1
ATOM 10708 N N . LYS D 1 93 ? 109.985 25.228 26.432 1.00 108.75 93 LYS D N 1
ATOM 10709 C CA . LYS D 1 93 ? 108.648 25.244 27.017 1.00 113.84 93 LYS D CA 1
ATOM 10710 C C . LYS D 1 93 ? 108.481 24.296 28.201 1.00 119.48 93 LYS D C 1
ATOM 10711 O O . LYS D 1 93 ? 108.180 24.732 29.313 1.00 122.64 93 LYS D O 1
ATOM 10713 N N . ALA D 1 94 ? 108.672 23.003 27.946 1.00 122.06 94 ALA D N 1
ATOM 10714 C CA . ALA D 1 94 ? 108.424 21.953 28.933 1.00 123.17 94 ALA D CA 1
ATOM 10715 C C . ALA D 1 94 ? 106.991 22.001 29.461 1.00 125.73 94 ALA D C 1
ATOM 10716 O O . ALA D 1 94 ? 106.754 21.855 30.660 1.00 125.94 94 ALA D O 1
ATOM 10718 N N . GLY D 1 95 ? 106.042 22.208 28.553 1.00 126.81 95 GLY D N 1
ATOM 10719 C CA . GLY D 1 95 ? 104.637 22.257 28.912 1.00 118.00 95 GLY D CA 1
ATOM 10720 C C . GLY D 1 95 ? 104.072 23.664 28.915 1.00 116.27 95 GLY D C 1
ATOM 10721 O O . GLY D 1 95 ? 102.858 23.855 28.829 1.00 105.83 95 GLY D O 1
ATOM 10722 N N . HIS D 1 96 ? 104.955 24.653 29.012 1.00 126.30 96 HIS D N 1
ATOM 10723 C CA . HIS D 1 96 ? 104.542 26.053 29.056 1.00 129.26 96 HIS D CA 1
ATOM 10724 C C . HIS D 1 96 ? 103.971 26.518 27.719 1.00 125.56 96 HIS D C 1
ATOM 10725 O O . HIS D 1 96 ? 102.935 27.181 27.672 1.00 123.04 96 HIS D O 1
ATOM 10727 N N . GLU D 1 97 ? 104.655 26.168 26.634 1.00 118.31 97 GLU D N 1
ATOM 10728 C CA . GLU D 1 97 ? 104.202 26.520 25.293 1.00 109.17 97 GLU D CA 1
ATOM 10729 C C . GLU D 1 97 ? 103.832 25.268 24.505 1.00 94.48 97 GLU D C 1
ATOM 10730 O O . GLU D 1 97 ? 104.644 24.356 24.353 1.00 93.54 97 GLU D O 1
ATOM 10732 N N . THR D 1 98 ? 102.601 25.232 24.004 1.00 90.21 98 THR D N 1
ATOM 10733 C CA . THR D 1 98 ? 102.102 24.070 23.279 1.00 83.63 98 THR D CA 1
ATOM 10734 C C . THR D 1 98 ? 101.990 24.339 21.781 1.00 74.19 98 THR D C 1
ATOM 10735 O O . THR D 1 98 ? 101.238 25.214 21.352 1.00 77.35 98 THR D O 1
ATOM 10739 N N . ASN D 1 99 ? 102.742 23.577 20.993 1.00 63.08 99 ASN D N 1
ATOM 10740 C CA . ASN D 1 99 ? 102.722 23.705 19.540 1.00 47.92 99 ASN D CA 1
ATOM 10741 C C . ASN D 1 99 ? 103.270 22.453 18.863 1.00 42.52 99 ASN D C 1
ATOM 10742 O O . ASN D 1 99 ? 104.340 21.967 19.229 1.00 42.79 99 ASN D O 1
ATOM 10744 N N . PRO D 1 100 ? 102.537 21.925 17.871 1.00 37.02 100 PRO D N 1
ATOM 10745 C CA . PRO D 1 100 ? 102.941 20.705 17.163 1.00 39.19 100 PRO D CA 1
ATOM 10746 C C . PRO D 1 100 ? 104.165 20.915 16.274 1.00 34.75 100 PRO D C 1
ATOM 10747 O O . PRO D 1 100 ? 104.811 19.942 15.881 1.00 35.71 100 PRO D O 1
ATOM 10751 N N . TRP D 1 101 ? 104.478 22.169 15.966 1.00 30.80 101 TRP D N 1
ATOM 10752 C CA . TRP D 1 101 ? 105.615 22.487 15.109 1.00 29.17 101 TRP D CA 1
ATOM 10753 C C . TRP D 1 101 ? 106.868 22.810 15.919 1.00 27.30 101 TRP D C 1
ATOM 10754 O O . TRP D 1 101 ? 107.865 23.276 15.369 1.00 24.95 101 TRP D O 1
ATOM 10765 N N . HIS D 1 102 ? 106.814 22.567 17.225 1.00 29.64 102 HIS D N 1
ATOM 10766 C CA . HIS D 1 102 ? 107.946 22.863 18.096 1.00 26.30 102 HIS D CA 1
ATOM 10767 C C . HIS D 1 102 ? 109.052 21.828 17.917 1.00 26.37 102 HIS D C 1
ATOM 10768 O O . HIS D 1 102 ? 108.779 20.659 17.643 1.00 26.95 102 HIS D O 1
ATOM 10775 N N . ASP D 1 103 ? 110.300 22.263 18.066 1.00 26.51 103 ASP D N 1
ATOM 10776 C CA . ASP D 1 103 ? 111.440 21.361 17.955 1.00 22.56 103 ASP D CA 1
ATOM 10777 C C . ASP D 1 103 ? 111.394 20.304 19.053 1.00 23.84 103 ASP D C 1
ATOM 10778 O O . ASP D 1 103 ? 111.218 20.625 20.228 1.00 27.56 103 ASP D O 1
ATOM 10783 N N . GLU D 1 104 ? 111.546 19.043 18.662 1.00 22.76 104 GLU D N 1
ATOM 10784 C CA . GLU D 1 104 ? 111.467 17.934 19.605 1.00 22.96 104 GLU D CA 1
ATOM 10785 C C . GLU D 1 104 ? 112.841 17.311 19.837 1.00 22.35 104 GLU D C 1
ATOM 10786 O O . GLU D 1 104 ? 113.401 16.669 18.948 1.00 18.24 104 GLU D O 1
ATOM 10792 N N . PHE D 1 105 ? 113.378 17.504 21.037 1.00 26.47 105 PHE D N 1
ATOM 10793 C CA . PHE D 1 105 ? 114.702 16.996 21.378 1.00 25.73 105 PHE D CA 1
ATOM 10794 C C . PHE D 1 105 ? 114.649 15.718 22.212 1.00 22.40 105 PHE D C 1
ATOM 10795 O O . PHE D 1 105 ? 114.113 15.707 23.320 1.00 27.40 105 PHE D O 1
ATOM 10803 N N . ASP D 1 106 ? 115.211 14.646 21.664 1.00 24.05 106 ASP D N 1
ATOM 10804 C CA . ASP D 1 106 ? 115.357 13.385 22.380 1.00 23.73 106 ASP D CA 1
ATOM 10805 C C . ASP D 1 106 ? 116.798 12.911 22.239 1.00 21.55 106 ASP D C 1
ATOM 10806 O O . ASP D 1 106 ? 117.093 11.993 21.472 1.00 25.12 106 ASP D O 1
ATOM 10811 N N . LEU D 1 107 ? 117.692 13.551 22.985 1.00 21.87 107 LEU D N 1
ATOM 10812 C CA . LEU D 1 107 ? 119.127 13.328 22.841 1.00 22.69 107 LEU D CA 1
ATOM 10813 C C . LEU D 1 107 ? 119.594 11.995 23.422 1.00 26.96 107 LEU D C 1
ATOM 10814 O O . LEU D 1 107 ? 120.646 11.482 23.040 1.00 24.15 107 LEU D O 1
ATOM 10819 N N . ASP D 1 108 ? 118.814 11.438 24.343 1.00 26.66 108 ASP D N 1
ATOM 10820 C CA . ASP D 1 108 ? 119.151 10.153 24.947 1.00 28.01 108 ASP D CA 1
ATOM 10821 C C . ASP D 1 108 ? 119.084 9.026 23.921 1.00 23.81 108 ASP D C 1
ATOM 10822 O O . ASP D 1 108 ? 119.835 8.055 24.000 1.00 27.12 108 ASP D O 1
ATOM 10827 N N . HIS D 1 109 ? 118.180 9.164 22.957 1.00 23.39 109 HIS D N 1
ATOM 10828 C CA . HIS D 1 109 ? 118.068 8.194 21.876 1.00 21.85 109 HIS D CA 1
ATOM 10829 C C . HIS D 1 109 ? 118.634 8.761 20.582 1.00 23.39 109 HIS D C 1
ATOM 10830 O O . HIS D 1 109 ? 118.408 8.212 19.505 1.00 26.52 109 HIS D O 1
ATOM 10837 N N . GLY D 1 110 ? 119.363 9.867 20.698 1.00 22.97 110 GLY D N 1
ATOM 10838 C CA . GLY D 1 110 ? 120.039 10.477 19.567 1.00 21.65 110 GLY D CA 1
ATOM 10839 C C . GLY D 1 110 ? 119.125 10.873 18.424 1.00 22.15 110 GLY D C 1
ATOM 10840 O O . GLY D 1 110 ? 119.438 10.623 17.260 1.00 24.76 110 GLY D O 1
ATOM 10841 N N . HIS D 1 111 ? 117.996 11.493 18.750 1.00 18.79 111 HIS D N 1
ATOM 10842 C CA . HIS D 1 111 ? 117.052 11.923 17.724 1.00 21.22 111 HIS D CA 1
ATOM 10843 C C . HIS D 1 111 ? 116.518 13.323 17.996 1.00 18.22 111 HIS D C 1
ATOM 10844 O O . HIS D 1 111 ? 116.129 13.640 19.117 1.00 21.21 111 HIS D O 1
ATOM 10851 N N . VAL D 1 112 ? 116.502 14.158 16.962 1.00 18.71 112 VAL D N 1
ATOM 10852 C CA . VAL D 1 112 ? 115.955 15.506 17.080 1.00 17.76 112 VAL D CA 1
ATOM 10853 C C . VAL D 1 112 ? 115.023 15.815 15.916 1.00 17.39 112 VAL D C 1
ATOM 10854 O O . VAL D 1 112 ? 115.373 15.603 14.759 1.00 19.69 112 VAL D O 1
ATOM 10858 N N . ARG D 1 113 ? 113.834 16.316 16.226 1.00 18.30 113 ARG D N 1
ATOM 10859 C CA . ARG D 1 113 ? 112.908 16.758 15.196 1.00 19.46 113 ARG D CA 1
ATOM 10860 C C . ARG D 1 113 ? 112.976 18.270 15.066 1.00 17.94 113 ARG D C 1
ATOM 10861 O O . ARG D 1 113 ? 112.475 18.989 15.928 1.00 20.88 113 ARG D O 1
ATOM 10869 N N . TYR D 1 114 ? 113.582 18.753 13.987 1.00 15.27 114 TYR D N 1
ATOM 10870 C CA . TYR D 1 114 ? 113.778 20.189 13.814 1.00 18.67 114 TYR D CA 1
ATOM 10871 C C . TYR D 1 114 ? 112.814 20.776 12.781 1.00 18.46 114 TYR D C 1
ATOM 10872 O O . TYR D 1 114 ? 112.316 20.064 11.916 1.00 19.80 114 TYR D O 1
ATOM 10881 N N . PHE D 1 115 ? 112.543 22.075 12.878 1.00 18.21 115 PHE D N 1
ATOM 10882 C CA . PHE D 1 115 ? 111.646 22.732 11.929 1.00 18.00 115 PHE D CA 1
ATOM 10883 C C . PHE D 1 115 ? 112.283 23.944 11.251 1.00 20.90 115 PHE D C 1
ATOM 10884 O O . PHE D 1 115 ? 113.042 24.686 11.870 1.00 22.51 115 PHE D O 1
ATOM 10892 N N . GLY D 1 116 ? 111.958 24.135 9.976 1.00 19.28 116 GLY D N 1
ATOM 10893 C CA . GLY D 1 116 ? 112.564 25.178 9.167 1.00 17.41 116 GLY D CA 1
ATOM 10894 C C . GLY D 1 116 ? 112.306 26.597 9.637 1.00 17.13 116 GLY D C 1
ATOM 10895 O O . GLY D 1 116 ? 111.573 26.825 10.599 1.00 17.89 116 GLY D O 1
ATOM 10896 N N . ASP D 1 117 ? 112.910 27.560 8.947 1.00 20.93 117 ASP D N 1
ATOM 10897 C CA . ASP D 1 117 ? 112.800 28.963 9.333 1.00 22.97 117 ASP D CA 1
ATOM 10898 C C . ASP D 1 117 ? 111.813 29.737 8.464 1.00 20.87 117 ASP D C 1
ATOM 10899 O O . ASP D 1 117 ? 111.845 30.966 8.428 1.00 23.43 117 ASP D O 1
ATOM 10904 N N . HIS D 1 118 ? 110.940 29.020 7.763 1.00 19.80 118 HIS D N 1
ATOM 10905 C CA . HIS D 1 118 ? 109.915 29.671 6.955 1.00 21.33 118 HIS D CA 1
ATOM 10906 C C . HIS D 1 118 ? 108.858 30.275 7.876 1.00 25.25 118 HIS D C 1
ATOM 10907 O O . HIS D 1 118 ? 108.313 29.592 8.743 1.00 25.61 118 HIS D O 1
ATOM 10914 N N . LYS D 1 119 ? 108.576 31.559 7.684 1.00 26.51 119 LYS D N 1
ATOM 10915 C CA . LYS D 1 119 ? 107.698 32.301 8.582 1.00 25.25 119 LYS D CA 1
ATOM 10916 C C . LYS D 1 119 ? 106.347 32.591 7.932 1.00 20.00 119 LYS D C 1
ATOM 10917 O O . LYS D 1 119 ? 106.228 32.545 6.709 1.00 22.02 119 LYS D O 1
ATOM 10923 N N . PRO D 1 120 ? 105.319 32.875 8.751 1.00 21.82 120 PRO D N 1
ATOM 10924 C CA . PRO D 1 120 ? 103.993 33.234 8.232 1.00 27.46 120 PRO D CA 1
ATOM 10925 C C . PRO D 1 120 ? 104.026 34.438 7.291 1.00 29.28 120 PRO D C 1
ATOM 10926 O O . PRO D 1 120 ? 103.169 34.552 6.414 1.00 28.20 120 PRO D O 1
ATOM 10930 N N . SER D 1 121 ? 105.004 35.318 7.473 1.00 29.00 121 SER D N 1
ATOM 10931 C CA . SER D 1 121 ? 105.108 36.528 6.666 1.00 26.72 121 SER D CA 1
ATOM 10932 C C . SER D 1 121 ? 106.072 36.367 5.494 1.00 28.88 121 SER D C 1
ATOM 10933 O O . SER D 1 121 ? 106.361 37.331 4.786 1.00 31.52 121 SER D O 1
ATOM 10936 N N . THR D 1 122 ? 106.571 35.151 5.292 1.00 30.03 122 THR D N 1
ATOM 10937 C CA . THR D 1 122 ? 107.498 34.884 4.196 1.00 27.99 122 THR D CA 1
ATOM 10938 C C . THR D 1 122 ? 106.773 34.916 2.855 1.00 27.86 122 THR D C 1
ATOM 10939 O O . THR D 1 122 ? 105.740 34.268 2.681 1.00 28.87 122 THR D O 1
ATOM 10943 N N . VAL D 1 123 ? 107.320 35.675 1.911 1.00 32.60 123 VAL D N 1
ATOM 10944 C CA . VAL D 1 123 ? 106.693 35.853 0.605 1.00 33.23 123 VAL D CA 1
ATOM 10945 C C . VAL D 1 123 ? 107.059 34.730 -0.364 1.00 31.54 123 VAL D C 1
ATOM 10946 O O . VAL D 1 123 ? 106.211 34.239 -1.110 1.00 40.63 123 VAL D O 1
ATOM 10950 N N . GLY D 1 124 ? 108.322 34.319 -0.341 1.00 30.01 124 GLY D N 1
ATOM 10951 C CA . GLY D 1 124 ? 108.804 33.295 -1.250 1.00 33.99 124 GLY D CA 1
ATOM 10952 C C . GLY D 1 124 ? 108.278 31.903 -0.952 1.00 37.42 124 GLY D C 1
ATOM 10953 O O . GLY D 1 124 ? 107.602 31.682 0.052 1.00 36.56 124 GLY D O 1
ATOM 10954 N N . LEU D 1 125 ? 108.591 30.963 -1.839 1.00 41.00 125 LEU D N 1
ATOM 10955 C CA . LEU D 1 125 ? 108.210 29.567 -1.665 1.00 37.81 125 LEU D CA 1
ATOM 10956 C C . LEU D 1 125 ? 109.350 28.828 -0.971 1.00 37.11 125 LEU D C 1
ATOM 10957 O O . LEU D 1 125 ? 110.517 29.107 -1.236 1.00 37.41 125 LEU D O 1
ATOM 10962 N N . PRO D 1 126 ? 109.008 27.873 -0.112 1.00 34.73 126 PRO D N 1
ATOM 10963 C CA . PRO D 1 126 ? 110.023 27.105 0.609 1.00 36.20 126 PRO D CA 1
ATOM 10964 C C . PRO D 1 126 ? 110.883 26.233 -0.304 1.00 39.66 126 PRO D C 1
ATOM 10965 O O . PRO D 1 126 ? 110.383 25.543 -1.191 1.00 41.86 126 PRO D O 1
ATOM 10969 N N . GLY D 1 127 ? 112.180 26.245 -0.032 1.00 35.50 127 GLY D N 1
ATOM 10970 C CA . GLY D 1 127 ? 112.705 27.225 0.889 1.00 31.84 127 GLY D CA 1
ATOM 10971 C C . GLY D 1 127 ? 113.585 28.213 0.156 1.00 30.06 127 GLY D C 1
ATOM 10972 O O . GLY D 1 127 ? 114.706 27.893 -0.228 1.00 32.37 127 GLY D O 1
ATOM 10973 N N . GLU D 1 128 ? 113.081 29.427 -0.020 1.00 37.20 128 GLU D N 1
ATOM 10974 C CA . GLU D 1 128 ? 113.880 30.498 -0.589 1.00 40.35 128 GLU D CA 1
ATOM 10975 C C . GLU D 1 128 ? 114.504 31.293 0.541 1.00 34.20 128 GLU D C 1
ATOM 10976 O O . GLU D 1 128 ? 115.325 32.180 0.319 1.00 35.18 128 GLU D O 1
ATOM 10982 N N . THR D 1 129 ? 114.115 30.953 1.763 1.00 32.19 129 THR D N 1
ATOM 10983 C CA . THR D 1 129 ? 114.741 31.530 2.942 1.00 28.04 129 THR D CA 1
ATOM 10984 C C . THR D 1 129 ? 116.151 30.968 3.057 1.00 26.54 129 THR D C 1
ATOM 10985 O O . THR D 1 129 ? 116.416 29.855 2.604 1.00 25.28 129 THR D O 1
ATOM 10989 N N . LYS D 1 130 ? 117.052 31.744 3.653 1.00 27.52 130 LYS D N 1
ATOM 10990 C CA . LYS D 1 130 ? 118.453 31.351 3.774 1.00 30.12 130 LYS D CA 1
ATOM 10991 C C . LYS D 1 130 ? 118.615 30.041 4.541 1.00 24.56 130 LYS D C 1
ATOM 10992 O O . LYS D 1 130 ? 119.335 29.137 4.106 1.00 22.15 130 LYS D O 1
ATOM 10994 N N . GLY D 1 131 ? 117.934 29.948 5.679 1.00 22.25 131 GLY D N 1
ATOM 10995 C CA . GLY D 1 131 ? 117.975 28.760 6.510 1.00 22.01 131 GLY D CA 1
ATOM 10996 C C . GLY D 1 131 ? 117.557 27.502 5.776 1.00 21.86 131 GLY D C 1
ATOM 10997 O O . GLY D 1 131 ? 118.316 26.537 5.715 1.00 21.37 131 GLY D O 1
ATOM 10998 N N . ASN D 1 132 ? 116.353 27.514 5.211 1.00 23.06 132 ASN D N 1
ATOM 10999 C CA . ASN D 1 132 ? 115.836 26.356 4.486 1.00 21.07 132 ASN D CA 1
ATOM 11000 C C . ASN D 1 132 ? 116.634 26.026 3.229 1.00 24.16 132 ASN D C 1
ATOM 11001 O O . ASN D 1 132 ? 116.699 24.869 2.816 1.00 27.15 132 ASN D O 1
ATOM 11006 N N . ARG D 1 133 ? 117.234 27.044 2.623 1.00 26.63 133 ARG D N 1
ATOM 11007 C CA . ARG D 1 133 ? 118.103 26.838 1.471 1.00 26.78 133 ARG D CA 1
ATOM 11008 C C . ARG D 1 133 ? 119.338 26.061 1.910 1.00 22.45 133 ARG D C 1
ATOM 11009 O O . ARG D 1 133 ? 119.730 25.079 1.271 1.00 26.57 133 ARG D O 1
ATOM 11017 N N . LEU D 1 134 ? 119.939 26.505 3.010 1.00 24.44 134 LEU D N 1
ATOM 11018 C CA . LEU D 1 134 ? 121.074 25.807 3.604 1.00 22.33 134 LEU D CA 1
ATOM 11019 C C . LEU D 1 134 ? 120.703 24.369 3.950 1.00 21.42 134 LEU D C 1
ATOM 11020 O O . LEU D 1 134 ? 121.480 23.444 3.716 1.00 20.68 134 LEU D O 1
ATOM 11025 N N . LEU D 1 135 ? 119.505 24.193 4.501 1.00 23.73 135 LEU D N 1
ATOM 11026 C CA . LEU D 1 135 ? 119.027 22.877 4.913 1.00 20.26 135 LEU D CA 1
ATOM 11027 C C . LEU D 1 135 ? 118.810 21.944 3.729 1.00 20.33 135 LEU D C 1
ATOM 11028 O O . LEU D 1 135 ? 119.047 20.744 3.834 1.00 23.10 135 LEU D O 1
ATOM 11033 N N . LEU D 1 136 ? 118.351 22.493 2.609 1.00 24.18 136 LEU D N 1
ATOM 11034 C CA . LEU D 1 136 ? 118.185 21.706 1.391 1.00 24.44 136 LEU D CA 1
ATOM 11035 C C . LEU D 1 136 ? 119.545 21.312 0.826 1.00 21.42 136 LEU D C 1
ATOM 11036 O O . LEU D 1 136 ? 119.787 20.137 0.517 1.00 23.87 136 LEU D O 1
ATOM 11041 N N . GLU D 1 137 ? 120.425 22.305 0.699 1.00 20.69 137 GLU D N 1
ATOM 11042 C CA . GLU D 1 137 ? 121.789 22.084 0.226 1.00 21.69 137 GLU D CA 1
ATOM 11043 C C . GLU D 1 137 ? 122.474 20.979 1.018 1.00 23.15 137 GLU D C 1
ATOM 11044 O O . GLU D 1 137 ? 123.106 20.091 0.446 1.00 21.01 137 GLU D O 1
ATOM 11050 N N . ALA D 1 138 ? 122.338 21.041 2.338 1.00 26.08 138 ALA D N 1
ATOM 11051 C CA . ALA D 1 138 ? 122.939 20.048 3.218 1.00 20.44 138 ALA D CA 1
ATOM 11052 C C . ALA D 1 138 ? 122.262 18.694 3.060 1.00 20.90 138 ALA D C 1
ATOM 11053 O O . ALA D 1 138 ? 122.934 17.670 2.959 1.00 24.86 138 ALA D O 1
ATOM 11055 N N . ALA D 1 139 ? 120.932 18.697 3.034 1.00 20.02 139 ALA D N 1
ATOM 11056 C CA . ALA D 1 139 ? 120.161 17.461 2.939 1.00 19.65 139 ALA D CA 1
ATOM 11057 C C . ALA D 1 139 ? 120.500 16.673 1.681 1.00 22.56 139 ALA D C 1
ATOM 11058 O O . ALA D 1 139 ? 120.498 15.443 1.695 1.00 22.69 139 ALA D O 1
ATOM 11060 N N . ARG D 1 140 ? 120.784 17.386 0.594 1.00 25.08 140 ARG D N 1
ATOM 11061 C CA . ARG D 1 140 ? 121.179 16.732 -0.651 1.00 21.51 140 ARG D CA 1
ATOM 11062 C C . ARG D 1 140 ? 122.483 15.955 -0.497 1.00 20.51 140 ARG D C 1
ATOM 11063 O O . ARG D 1 140 ? 122.693 14.942 -1.163 1.00 22.11 140 ARG D O 1
ATOM 11071 N N . LEU D 1 141 ? 123.353 16.435 0.386 1.00 23.30 141 LEU D N 1
ATOM 11072 C CA . LEU D 1 141 ? 124.654 15.810 0.599 1.00 21.73 141 LEU D CA 1
ATOM 11073 C C . LEU D 1 141 ? 124.601 14.713 1.660 1.00 21.03 141 LEU D C 1
ATOM 11074 O O . LEU D 1 141 ? 125.308 13.708 1.562 1.00 20.54 141 LEU D O 1
ATOM 11079 N N . HIS D 1 142 ? 123.765 14.912 2.673 1.00 20.99 142 HIS D N 1
ATOM 11080 C CA . HIS D 1 142 ? 123.598 13.925 3.736 1.00 21.12 142 HIS D CA 1
ATOM 11081 C C . HIS D 1 142 ? 122.931 12.653 3.216 1.00 21.44 142 HIS D C 1
ATOM 11082 O O . HIS D 1 142 ? 123.079 11.580 3.801 1.00 26.00 142 HIS D O 1
ATOM 11089 N N . ALA D 1 143 ? 122.197 12.780 2.114 1.00 23.16 143 ALA D N 1
ATOM 11090 C CA . ALA D 1 143 ? 121.506 11.643 1.517 1.00 21.59 143 ALA D CA 1
ATOM 11091 C C . ALA D 1 143 ? 122.307 11.039 0.366 1.00 23.75 143 ALA D C 1
ATOM 11092 O O . ALA D 1 143 ? 121.814 10.172 -0.357 1.00 30.54 143 ALA D O 1
ATOM 11094 N N . GLY D 1 144 ? 123.541 11.504 0.204 1.00 23.25 144 GLY D N 1
ATOM 11095 C CA . GLY D 1 144 ? 124.414 11.014 -0.847 1.00 28.54 144 GLY D CA 1
ATOM 11096 C C . GLY D 1 144 ? 124.695 9.528 -0.735 1.00 32.03 144 GLY D C 1
ATOM 11097 O O . GLY D 1 144 ? 124.867 9.000 0.363 1.00 30.29 144 GLY D O 1
ATOM 11098 N N . THR D 1 145 ? 124.741 8.853 -1.880 1.00 36.39 145 THR D N 1
ATOM 11099 C CA . THR D 1 145 ? 124.965 7.413 -1.917 1.00 35.17 145 THR D CA 1
ATOM 11100 C C . THR D 1 145 ? 126.449 7.104 -2.114 1.00 34.94 145 THR D C 1
ATOM 11101 O O . THR D 1 145 ? 126.865 5.945 -2.084 1.00 34.28 145 THR D O 1
ATOM 11105 N N . THR D 1 146 ? 127.244 8.151 -2.309 1.00 33.63 146 THR D N 1
ATOM 11106 C CA . THR D 1 146 ? 128.681 7.995 -2.505 1.00 32.15 146 THR D CA 1
ATOM 11107 C C . THR D 1 146 ? 129.473 8.645 -1.373 1.00 30.03 146 THR D C 1
ATOM 11108 O O . THR D 1 146 ? 128.978 9.549 -0.698 1.00 31.07 146 THR D O 1
ATOM 11112 N N . ARG D 1 147 ? 130.702 8.179 -1.171 1.00 26.07 147 ARG D N 1
ATOM 11113 C CA . ARG D 1 147 ? 131.565 8.715 -0.122 1.00 25.43 147 ARG D CA 1
ATOM 11114 C C . ARG D 1 147 ? 131.958 10.161 -0.405 1.00 24.50 147 ARG D C 1
ATOM 11115 O O . ARG D 1 147 ? 132.136 10.956 0.518 1.00 28.64 147 ARG D O 1
ATOM 11123 N N . GLU D 1 148 ? 132.094 10.492 -1.685 1.00 22.27 148 GLU D N 1
ATOM 11124 C CA . GLU D 1 148 ? 132.514 11.828 -2.091 1.00 24.30 148 GLU D CA 1
ATOM 11125 C C . GLU D 1 148 ? 131.461 12.876 -1.753 1.00 24.28 148 GLU D C 1
ATOM 11126 O O . GLU D 1 148 ? 131.791 14.017 -1.429 1.00 25.80 148 GLU D O 1
ATOM 11128 N N . GLU D 1 149 ? 130.193 12.486 -1.828 1.00 25.65 149 GLU D N 1
ATOM 11129 C CA . GLU D 1 149 ? 129.099 13.398 -1.516 1.00 24.27 149 GLU D CA 1
ATOM 11130 C C . GLU D 1 149 ? 128.910 13.560 -0.010 1.00 27.02 149 GLU D C 1
ATOM 11131 O O . GLU D 1 149 ? 128.529 14.631 0.461 1.00 27.73 149 GLU D O 1
ATOM 11137 N N . ARG D 1 150 ? 129.183 12.497 0.742 1.00 24.51 150 ARG D N 1
ATOM 11138 C CA . ARG D 1 150 ? 129.069 12.544 2.197 1.00 20.40 150 ARG D CA 1
ATOM 11139 C C . ARG D 1 150 ? 130.267 13.245 2.832 1.00 25.34 150 ARG D C 1
ATOM 11140 O O . ARG D 1 150 ? 130.177 13.760 3.947 1.00 27.85 150 ARG D O 1
ATOM 11148 N N . LEU D 1 151 ? 131.388 13.259 2.118 1.00 26.44 151 LEU D N 1
ATOM 11149 C CA . LEU D 1 151 ? 132.582 13.964 2.576 1.00 21.18 151 LEU D CA 1
ATOM 11150 C C . LEU D 1 151 ? 132.355 15.470 2.590 1.00 22.30 151 LEU D C 1
ATOM 11151 O O . LEU D 1 151 ? 132.865 16.177 3.459 1.00 25.27 151 LEU D O 1
ATOM 11156 N N . LEU D 1 152 ? 131.587 15.954 1.619 1.00 25.26 152 LEU D N 1
ATOM 11157 C CA . LEU D 1 152 ? 131.291 17.377 1.514 1.00 21.53 152 LEU D CA 1
ATOM 11158 C C . LEU D 1 152 ? 130.148 17.773 2.439 1.00 21.72 152 LEU D C 1
ATOM 11159 O O . LEU D 1 152 ? 129.977 18.950 2.757 1.00 24.03 152 LEU D O 1
ATOM 11164 N N . ALA D 1 153 ? 129.371 16.781 2.866 1.00 23.52 153 ALA D N 1
ATOM 11165 C CA . ALA D 1 153 ? 128.190 17.015 3.691 1.00 21.14 153 ALA D CA 1
ATOM 11166 C C . ALA D 1 153 ? 128.527 17.738 4.990 1.00 20.97 153 ALA D C 1
ATOM 11167 O O . ALA D 1 153 ? 129.284 17.226 5.814 1.00 24.54 153 ALA D O 1
ATOM 11169 N N . PRO D 1 154 ? 127.963 18.941 5.171 1.00 21.39 154 PRO D N 1
ATOM 11170 C CA . PRO D 1 154 ? 128.195 19.736 6.379 1.00 19.95 154 PRO D CA 1
ATOM 11171 C C . PRO D 1 154 ? 127.469 19.148 7.583 1.00 20.99 154 PRO D C 1
ATOM 11172 O O . PRO D 1 154 ? 126.287 18.819 7.485 1.00 25.56 154 PRO D O 1
ATOM 11176 N N . PRO D 1 155 ? 128.179 19.005 8.710 1.00 22.88 155 PRO D N 1
ATOM 11177 C CA . PRO D 1 155 ? 127.572 18.512 9.949 1.00 21.12 155 PRO D CA 1
ATOM 11178 C C . PRO D 1 155 ? 126.592 19.521 10.533 1.00 19.80 155 PRO D C 1
ATOM 11179 O O . PRO D 1 155 ? 126.771 20.730 10.350 1.00 16.73 155 PRO D O 1
ATOM 11183 N N . LEU D 1 156 ? 125.563 19.032 11.219 1.00 19.17 156 LEU D N 1
ATOM 11184 C CA . LEU D 1 156 ? 124.615 19.933 11.862 1.00 16.69 156 LEU D CA 1
ATOM 11185 C C . LEU D 1 156 ? 124.883 20.061 13.357 1.00 18.30 156 LEU D C 1
ATOM 11186 O O . LEU D 1 156 ? 124.402 19.260 14.155 1.00 17.26 156 LEU D O 1
ATOM 11191 N N . PHE D 1 157 ? 125.658 21.073 13.732 1.00 21.29 157 PHE D N 1
ATOM 11192 C CA . PHE D 1 157 ? 125.938 21.327 15.139 1.00 22.04 157 PHE D CA 1
ATOM 11193 C C . PHE D 1 157 ? 124.738 21.980 15.815 1.00 20.21 157 PHE D C 1
ATOM 11194 O O . PHE D 1 157 ? 124.278 23.048 15.401 1.00 20.07 157 PHE D O 1
ATOM 11202 N N . LEU D 1 158 ? 124.236 21.323 16.856 1.00 20.04 158 LEU D N 1
ATOM 11203 C CA . LEU D 1 158 ? 123.004 21.745 17.509 1.00 19.72 158 LEU D CA 1
ATOM 11204 C C . LEU D 1 158 ? 123.257 22.500 18.808 1.00 20.59 158 LEU D C 1
ATOM 11205 O O . LEU D 1 158 ? 124.097 22.110 19.619 1.00 22.62 158 LEU D O 1
ATOM 11210 N N . PHE D 1 159 ? 122.513 23.585 18.991 1.00 23.23 159 PHE D N 1
ATOM 11211 C CA . PHE D 1 159 ? 122.592 24.409 20.186 1.00 22.96 159 PHE D CA 1
ATOM 11212 C C . PHE D 1 159 ? 121.183 24.814 20.602 1.00 23.10 159 PHE D C 1
ATOM 11213 O O . PHE D 1 159 ? 120.277 24.861 19.771 1.00 23.71 159 PHE D O 1
ATOM 11221 N N . ARG D 1 160 ? 120.997 25.104 21.884 1.00 28.42 160 ARG D N 1
ATOM 11222 C CA . ARG D 1 160 ? 119.682 25.491 22.383 1.00 33.09 160 ARG D CA 1
ATOM 11223 C C . ARG D 1 160 ? 119.785 26.535 23.488 1.00 33.86 160 ARG D C 1
ATOM 11224 O O . ARG D 1 160 ? 120.805 26.634 24.168 1.00 37.65 160 ARG D O 1
ATOM 11232 N N . ALA D 1 161 ? 118.723 27.316 23.658 1.00 38.54 161 ALA D N 1
ATOM 11233 C CA . ALA D 1 161 ? 118.658 28.292 24.737 1.00 40.70 161 ALA D CA 1
ATOM 11234 C C . ALA D 1 161 ? 118.454 27.574 26.066 1.00 40.15 161 ALA D C 1
ATOM 11235 O O . ALA D 1 161 ? 117.446 26.897 26.265 1.00 48.44 161 ALA D O 1
ATOM 11237 N N . VAL D 1 162 ? 119.416 27.721 26.971 1.00 39.24 162 VAL D N 1
ATOM 11238 C CA . VAL D 1 162 ? 119.373 27.013 28.245 1.00 47.26 162 VAL D CA 1
ATOM 11239 C C . VAL D 1 162 ? 119.223 27.956 29.435 1.00 58.78 162 VAL D C 1
ATOM 11240 O O . VAL D 1 162 ? 119.355 29.173 29.301 1.00 54.23 162 VAL D O 1
ATOM 11242 N N . THR D 1 163 ? 118.942 27.378 30.599 1.00 68.88 163 THR D N 1
ATOM 11243 C CA . THR D 1 163 ? 118.828 28.139 31.837 1.00 72.82 163 THR D CA 1
ATOM 11244 C C . THR D 1 163 ? 119.824 27.613 32.865 1.00 74.70 163 THR D C 1
ATOM 11245 O O . THR D 1 163 ? 119.876 26.412 33.131 1.00 70.53 163 THR D O 1
ATOM 11247 N N . VAL D 1 164 ? 120.615 28.514 33.440 1.00 81.35 164 VAL D N 1
ATOM 11248 C CA . VAL D 1 164 ? 121.644 28.117 34.395 1.00 80.07 164 VAL D CA 1
ATOM 11249 C C . VAL D 1 164 ? 121.990 29.225 35.384 1.00 88.69 164 VAL D C 1
ATOM 11250 O O . VAL D 1 164 ? 122.362 30.331 34.989 1.00 85.58 164 VAL D O 1
ATOM 11252 N N . HIS D 1 165 ? 121.872 28.916 36.671 1.00 94.09 165 HIS D N 1
ATOM 11253 C CA . HIS D 1 165 ? 122.214 29.864 37.724 1.00 97.20 165 HIS D CA 1
ATOM 11254 C C . HIS D 1 165 ? 123.399 29.357 38.541 1.00 104.45 165 HIS D C 1
ATOM 11255 O O . HIS D 1 165 ? 123.233 28.555 39.460 1.00 108.27 165 HIS D O 1
ATOM 11257 N N . ARG D 1 166 ? 124.595 29.829 38.199 1.00 102.85 166 ARG D N 1
ATOM 11258 C CA . ARG D 1 166 ? 125.813 29.408 38.883 1.00 103.61 166 ARG D CA 1
ATOM 11259 C C . ARG D 1 166 ? 125.901 30.004 40.284 1.00 110.96 166 ARG D C 1
ATOM 11260 O O . ARG D 1 166 ? 126.278 29.321 41.238 1.00 112.49 166 ARG D O 1
ATOM 11262 N N . ALA D 1 167 ? 125.554 31.281 40.402 1.00 111.83 167 ALA D N 1
ATOM 11263 C CA . ALA D 1 167 ? 125.569 31.962 41.691 1.00 109.15 167 ALA D CA 1
ATOM 11264 C C . ALA D 1 167 ? 124.213 31.850 42.380 1.00 111.25 167 ALA D C 1
ATOM 11265 O O . ALA D 1 167 ? 124.015 32.382 43.473 1.00 111.96 167 ALA D O 1
ATOM 11267 N N . GLY D 1 168 ? 123.284 31.153 41.734 1.00 110.96 168 GLY D N 1
ATOM 11268 C CA . GLY D 1 168 ? 121.952 30.965 42.278 1.00 105.85 168 GLY D CA 1
ATOM 11269 C C . GLY D 1 168 ? 121.009 32.089 41.897 1.00 109.13 168 GLY D C 1
ATOM 11270 O O . GLY D 1 168 ? 120.073 32.401 42.633 1.00 104.04 168 GLY D O 1
ATOM 11271 N N . ARG D 1 169 ? 121.259 32.698 40.741 1.00 113.77 169 ARG D N 1
ATOM 11272 C CA . ARG D 1 169 ? 120.432 33.799 40.257 1.00 115.19 169 ARG D CA 1
ATOM 11273 C C . ARG D 1 169 ? 120.617 34.034 38.760 1.00 113.93 169 ARG D C 1
ATOM 11274 O O . ARG D 1 169 ? 121.650 33.679 38.191 1.00 111.35 169 ARG D O 1
ATOM 11276 N N . ALA D 1 170 ? 119.603 34.632 38.137 1.00 111.07 170 ALA D N 1
ATOM 11277 C CA . ALA D 1 170 ? 119.640 35.006 36.722 1.00 110.80 170 ALA D CA 1
ATOM 11278 C C . ALA D 1 170 ? 119.967 33.836 35.794 1.00 110.33 170 ALA D C 1
ATOM 11279 O O . ALA D 1 170 ? 120.913 33.900 35.009 1.00 110.10 170 ALA D O 1
ATOM 11281 N N . VAL D 1 171 ? 119.171 32.776 35.886 1.00 105.04 171 VAL D N 1
ATOM 11282 C CA . VAL D 1 171 ? 119.382 31.578 35.080 1.00 97.30 171 VAL D CA 1
ATOM 11283 C C . VAL D 1 171 ? 118.940 31.784 33.634 1.00 94.78 171 VAL D C 1
ATOM 11284 O O . VAL D 1 171 ? 119.562 31.272 32.703 1.00 83.65 171 VAL D O 1
ATOM 11286 N N . VAL D 1 172 ? 117.863 32.542 33.458 1.00 92.38 172 VAL D N 1
ATOM 11287 C CA . VAL D 1 172 ? 117.296 32.790 32.136 1.00 87.42 172 VAL D CA 1
ATOM 11288 C C . VAL D 1 172 ? 118.224 33.599 31.220 1.00 84.52 172 VAL D C 1
ATOM 11289 O O . VAL D 1 172 ? 118.970 34.466 31.680 1.00 86.84 172 VAL D O 1
ATOM 11291 N N . LYS D 1 173 ? 118.172 33.287 29.925 1.00 76.82 173 LYS D N 1
ATOM 11292 C CA . LYS D 1 173 ? 118.933 33.986 28.882 1.00 68.87 173 LYS D CA 1
ATOM 11293 C C . LYS D 1 173 ? 120.457 33.969 29.056 1.00 64.61 173 LYS D C 1
ATOM 11294 O O . LYS D 1 173 ? 120.990 33.352 29.979 1.00 72.72 173 LYS D O 1
ATOM 11296 N N . GLY D 1 174 ? 121.146 34.644 28.139 1.00 60.57 174 GLY D N 1
ATOM 11297 C CA . GLY D 1 174 ? 122.594 34.767 28.167 1.00 59.32 174 GLY D CA 1
ATOM 11298 C C . GLY D 1 174 ? 123.380 33.479 27.985 1.00 52.29 174 GLY D C 1
ATOM 11299 O O . GLY D 1 174 ? 124.582 33.443 28.246 1.00 46.94 174 GLY D O 1
ATOM 11300 N N . HIS D 1 175 ? 122.714 32.421 27.532 1.00 55.98 175 HIS D N 1
ATOM 11301 C CA . HIS D 1 175 ? 123.374 31.127 27.373 1.00 46.54 175 HIS D CA 1
ATOM 11302 C C . HIS D 1 175 ? 122.912 30.353 26.144 1.00 40.86 175 HIS D C 1
ATOM 11303 O O . HIS D 1 175 ? 121.801 30.542 25.648 1.00 33.70 175 HIS D O 1
ATOM 11310 N N . VAL D 1 176 ? 123.788 29.478 25.662 1.00 43.08 176 VAL D N 1
ATOM 11311 C CA . VAL D 1 176 ? 123.431 28.479 24.665 1.00 37.62 176 VAL D CA 1
ATOM 11312 C C . VAL D 1 176 ? 123.999 27.141 25.125 1.00 31.64 176 VAL D C 1
ATOM 11313 O O . VAL D 1 176 ? 124.974 27.102 25.876 1.00 37.48 176 VAL D O 1
ATOM 11317 N N . GLU D 1 177 ? 123.387 26.046 24.692 1.00 27.27 177 GLU D N 1
ATOM 11318 C CA . GLU D 1 177 ? 123.805 24.725 25.145 1.00 29.56 177 GLU D CA 1
ATOM 11319 C C . GLU D 1 177 ? 124.077 23.776 23.986 1.00 25.65 177 GLU D C 1
ATOM 11320 O O . GLU D 1 177 ? 123.213 23.552 23.142 1.00 33.25 177 GLU D O 1
ATOM 11326 N N . PHE D 1 178 ? 125.282 23.216 23.956 1.00 25.93 178 PHE D N 1
ATOM 11327 C CA . PHE D 1 178 ? 125.671 22.282 22.907 1.00 25.41 178 PHE D CA 1
ATOM 11328 C C . PHE D 1 178 ? 124.855 20.996 22.987 1.00 30.30 178 PHE D C 1
ATOM 11329 O O . PHE D 1 178 ? 124.723 20.399 24.056 1.00 27.64 178 PHE D O 1
ATOM 11337 N N . CYS D 1 179 ? 124.310 20.572 21.850 1.00 29.00 179 CYS D N 1
ATOM 11338 C CA . CYS D 1 179 ? 123.440 19.401 21.813 1.00 27.66 179 CYS D CA 1
ATOM 11339 C C . CYS D 1 179 ? 123.957 18.307 20.880 1.00 27.66 179 CYS D C 1
ATOM 11340 O O . CYS D 1 179 ? 123.262 17.323 20.623 1.00 24.56 179 CYS D O 1
ATOM 11343 N N . GLY D 1 180 ? 125.173 18.483 20.374 1.00 27.16 180 GLY D N 1
ATOM 11344 C CA . GLY D 1 180 ? 125.816 17.457 19.572 1.00 19.74 180 GLY D CA 1
ATOM 11345 C C . GLY D 1 180 ? 125.858 17.739 18.082 1.00 18.53 180 GLY D C 1
ATOM 11346 O O . GLY D 1 180 ? 125.274 18.711 17.601 1.00 21.44 180 GLY D O 1
ATOM 11347 N N . ALA D 1 181 ? 126.565 16.879 17.354 1.00 23.47 181 ALA D N 1
ATOM 11348 C CA . ALA D 1 181 ? 126.633 16.958 15.900 1.00 22.15 181 ALA D CA 1
ATOM 11349 C C . ALA D 1 181 ? 125.627 15.985 15.293 1.00 22.56 181 ALA D C 1
ATOM 11350 O O . ALA D 1 181 ? 125.491 14.853 15.758 1.00 21.31 181 ALA D O 1
ATOM 11352 N N . ALA D 1 182 ? 124.924 16.425 14.255 1.00 20.09 182 ALA D N 1
ATOM 11353 C CA . ALA D 1 182 ? 123.828 15.638 13.705 1.00 15.65 182 ALA D CA 1
ATOM 11354 C C . ALA D 1 182 ? 123.886 15.453 12.192 1.00 18.44 182 ALA D C 1
ATOM 11355 O O . ALA D 1 182 ? 124.376 16.322 11.452 1.00 16.91 182 ALA D O 1
ATOM 11357 N N . ILE D 1 183 ? 123.376 14.301 11.759 1.00 18.46 183 ILE D N 1
ATOM 11358 C CA . ILE D 1 183 ? 123.207 13.968 10.351 1.00 18.96 183 ILE D CA 1
ATOM 11359 C C . ILE D 1 183 ? 121.735 14.112 9.981 1.00 17.34 183 ILE D C 1
ATOM 11360 O O . ILE D 1 183 ? 120.854 13.759 10.765 1.00 17.35 183 ILE D O 1
ATOM 11365 N N . ILE D 1 184 ? 121.469 14.637 8.790 1.00 18.89 184 ILE D N 1
ATOM 11366 C CA . ILE D 1 184 ? 120.109 14.710 8.278 1.00 16.61 184 ILE D CA 1
ATOM 11367 C C . ILE D 1 184 ? 119.713 13.358 7.698 1.00 17.13 184 ILE D C 1
ATOM 11368 O O . ILE D 1 184 ? 120.275 12.922 6.694 1.00 22.58 184 ILE D O 1
ATOM 11373 N N . GLU D 1 185 ? 118.752 12.690 8.328 1.00 20.42 185 GLU D N 1
ATOM 11374 C CA . GLU D 1 185 ? 118.317 11.384 7.842 1.00 22.04 185 GLU D CA 1
ATOM 11375 C C . GLU D 1 185 ? 116.991 11.452 7.086 1.00 18.81 185 GLU D C 1
ATOM 11376 O O . GLU D 1 185 ? 116.593 10.490 6.429 1.00 21.89 185 GLU D O 1
ATOM 11382 N N . ARG D 1 186 ? 116.320 12.596 7.175 1.00 21.25 186 ARG D N 1
ATOM 11383 C CA . ARG D 1 186 ? 115.049 12.793 6.486 1.00 20.49 186 ARG D CA 1
ATOM 11384 C C . ARG D 1 186 ? 114.663 14.267 6.425 1.00 18.47 186 ARG D C 1
ATOM 11385 O O . ARG D 1 186 ? 114.712 14.971 7.433 1.00 20.50 186 ARG D O 1
ATOM 11393 N N . LEU D 1 187 ? 114.287 14.730 5.236 1.00 15.91 187 LEU D N 1
ATOM 11394 C CA . LEU D 1 187 ? 113.764 16.081 5.072 1.00 16.02 187 LEU D CA 1
ATOM 11395 C C . LEU D 1 187 ? 112.335 16.014 4.552 1.00 17.57 187 LEU D C 1
ATOM 11396 O O . LEU D 1 187 ? 112.053 15.306 3.579 1.00 21.59 187 LEU D O 1
ATOM 11401 N N . GLU D 1 188 ? 111.437 16.750 5.199 1.00 15.23 188 GLU D N 1
ATOM 11402 C CA . GLU D 1 188 ? 110.036 16.757 4.795 1.00 15.79 188 GLU D CA 1
ATOM 11403 C C . GLU D 1 188 ? 109.505 18.176 4.639 1.00 15.40 188 GLU D C 1
ATOM 11404 O O . GLU D 1 188 ? 109.949 19.094 5.332 1.00 17.29 188 GLU D O 1
ATOM 11410 N N . HIS D 1 189 ? 108.560 18.347 3.720 1.00 19.72 189 HIS D N 1
ATOM 11411 C CA . HIS D 1 189 ? 107.829 19.600 3.597 1.00 13.83 189 HIS D CA 1
ATOM 11412 C C . HIS D 1 189 ? 106.590 19.521 4.477 1.00 15.86 189 HIS D C 1
ATOM 11413 O O . HIS D 1 189 ? 105.813 18.571 4.373 1.00 14.10 189 HIS D O 1
ATOM 11420 N N . VAL D 1 190 ? 106.410 20.507 5.350 1.00 17.52 190 VAL D N 1
ATOM 11421 C CA . VAL D 1 190 ? 105.255 20.523 6.240 1.00 19.26 190 VAL D CA 1
ATOM 11422 C C . VAL D 1 190 ? 104.420 21.783 6.063 1.00 19.20 190 VAL D C 1
ATOM 11423 O O . VAL D 1 190 ? 104.886 22.785 5.520 1.00 24.12 190 VAL D O 1
ATOM 11427 N N . VAL D 1 191 ? 103.179 21.721 6.529 1.00 16.06 191 VAL D N 1
ATOM 11428 C CA . VAL D 1 191 ? 102.298 22.876 6.527 1.00 20.05 191 VAL D CA 1
ATOM 11429 C C . VAL D 1 191 ? 101.919 23.218 7.960 1.00 17.72 191 VAL D C 1
ATOM 11430 O O . VAL D 1 191 ? 101.505 22.350 8.727 1.00 15.93 191 VAL D O 1
ATOM 11434 N N . GLN D 1 192 ? 102.076 24.486 8.319 1.00 20.63 192 GLN D N 1
ATOM 11435 C CA . GLN D 1 192 ? 101.773 24.940 9.666 1.00 17.53 192 GLN D CA 1
ATOM 11436 C C . GLN D 1 192 ? 100.756 26.070 9.622 1.00 21.08 192 GLN D C 1
ATOM 11437 O O . GLN D 1 192 ? 100.646 26.778 8.621 1.00 18.14 192 GLN D O 1
ATOM 11443 N N . ARG D 1 193 ? 100.006 26.234 10.706 1.00 20.28 193 ARG D N 1
ATOM 11444 C CA . ARG D 1 193 ? 99.089 27.359 10.822 1.00 23.05 193 ARG D CA 1
ATOM 11445 C C . ARG D 1 193 ? 99.510 28.298 11.945 1.00 25.27 193 ARG D C 1
ATOM 11446 O O . ARG D 1 193 ? 99.664 27.878 13.093 1.00 24.49 193 ARG D O 1
ATOM 11454 N N . ASP D 1 194 ? 99.704 29.567 11.602 1.00 24.19 194 ASP D N 1
ATOM 11455 C CA . ASP D 1 194 ? 100.014 30.590 12.590 1.00 28.95 194 ASP D CA 1
ATOM 11456 C C . ASP D 1 194 ? 98.809 30.796 13.501 1.00 30.54 194 ASP D C 1
ATOM 11457 O O . ASP D 1 194 ? 97.758 31.243 13.049 1.00 30.24 194 ASP D O 1
ATOM 11462 N N . PRO D 1 195 ? 98.959 30.465 14.793 1.00 31.65 195 PRO D N 1
ATOM 11463 C CA . PRO D 1 195 ? 97.846 30.541 15.747 1.00 36.72 195 PRO D CA 1
ATOM 11464 C C . PRO D 1 195 ? 97.372 31.972 15.985 1.00 40.91 195 PRO D C 1
ATOM 11465 O O . PRO D 1 195 ? 96.259 32.177 16.469 1.00 47.25 195 PRO D O 1
ATOM 11469 N N . GLU D 1 196 ? 98.210 32.946 15.642 1.00 39.88 196 GLU D N 1
ATOM 11470 C CA . GLU D 1 196 ? 97.873 34.351 15.838 1.00 36.41 196 GLU D CA 1
ATOM 11471 C C . GLU D 1 196 ? 96.954 34.882 14.740 1.00 37.77 196 GLU D C 1
ATOM 11472 O O . GLU D 1 196 ? 95.969 35.563 15.023 1.00 41.93 196 GLU D O 1
ATOM 11474 N N . THR D 1 197 ? 97.277 34.566 13.489 1.00 38.63 197 THR D N 1
ATOM 11475 C CA . THR D 1 197 ? 96.526 35.096 12.354 1.00 34.59 197 THR D CA 1
ATOM 11476 C C . THR D 1 197 ? 95.678 34.038 11.652 1.00 28.36 197 THR D C 1
ATOM 11477 O O . THR D 1 197 ? 94.862 34.361 10.790 1.00 35.65 197 THR D O 1
ATOM 11481 N N . GLY D 1 198 ? 95.873 32.776 12.021 1.00 33.39 198 GLY D N 1
ATOM 11482 C CA . GLY D 1 198 ? 95.134 31.685 11.410 1.00 30.89 198 GLY D CA 1
ATOM 11483 C C . GLY D 1 198 ? 95.576 31.417 9.984 1.00 30.40 198 GLY D C 1
ATOM 11484 O O . GLY D 1 198 ? 94.832 30.843 9.190 1.00 31.21 198 GLY D O 1
ATOM 11485 N N . ARG D 1 199 ? 96.796 31.832 9.660 1.00 32.23 199 ARG D N 1
ATOM 11486 C CA . ARG D 1 199 ? 97.324 31.678 8.310 1.00 32.94 199 ARG D CA 1
ATOM 11487 C C . ARG D 1 199 ? 98.091 30.370 8.146 1.00 27.69 199 ARG D C 1
ATOM 11488 O O . ARG D 1 199 ? 98.965 30.047 8.950 1.00 24.91 199 ARG D O 1
ATOM 11490 N N . SER D 1 200 ? 97.758 29.623 7.099 1.00 26.03 200 SER D N 1
ATOM 11491 C CA . SER D 1 200 ? 98.454 28.380 6.792 1.00 25.34 200 SER D CA 1
ATOM 11492 C C . SER D 1 200 ? 99.648 28.637 5.882 1.00 24.00 200 SER D C 1
ATOM 11493 O O . SER D 1 200 ? 99.494 29.123 4.761 1.00 23.14 200 SER D O 1
ATOM 11496 N N . PHE D 1 201 ? 100.839 28.309 6.372 1.00 19.57 201 PHE D N 1
ATOM 11497 C CA . PHE D 1 201 ? 102.062 28.497 5.602 1.00 20.90 201 PHE D CA 1
ATOM 11498 C C . PHE D 1 201 ? 102.888 27.214 5.569 1.00 22.26 201 PHE D C 1
ATOM 11499 O O . PHE D 1 201 ? 102.908 26.459 6.540 1.00 23.58 201 PHE D O 1
ATOM 11507 N N . PRO D 1 202 ? 103.569 26.962 4.440 1.00 21.43 202 PRO D N 1
ATOM 11508 C CA . PRO D 1 202 ? 104.410 25.771 4.288 1.00 21.06 202 PRO D CA 1
ATOM 11509 C C . PRO D 1 202 ? 105.774 25.938 4.950 1.00 19.58 202 PRO D C 1
ATOM 11510 O O . PRO D 1 202 ? 106.267 27.057 5.084 1.00 18.15 202 PRO D O 1
ATOM 11514 N N . ASN D 1 203 ? 106.376 24.825 5.354 1.00 18.52 203 ASN D N 1
ATOM 11515 C CA . ASN D 1 203 ? 107.671 24.856 6.016 1.00 19.92 203 ASN D CA 1
ATOM 11516 C C . ASN D 1 203 ? 108.431 23.546 5.818 1.00 18.64 203 ASN D C 1
ATOM 11517 O O . ASN D 1 203 ? 107.887 22.575 5.294 1.00 17.10 203 ASN D O 1
ATOM 11522 N N . LEU D 1 204 ? 109.696 23.536 6.222 1.00 20.01 204 LEU D N 1
ATOM 11523 C CA . LEU D 1 204 ? 110.524 22.344 6.138 1.00 20.33 204 LEU D CA 1
ATOM 11524 C C . LEU D 1 204 ? 110.686 21.737 7.519 1.00 20.93 204 LEU D C 1
ATOM 11525 O O . LEU D 1 204 ? 110.602 22.433 8.531 1.00 17.53 204 LEU D O 1
ATOM 11530 N N . SER D 1 205 ? 110.930 20.434 7.551 1.00 22.48 205 SER D N 1
ATOM 11531 C CA . SER D 1 205 ? 111.135 19.721 8.802 1.00 20.01 205 SER D CA 1
ATOM 11532 C C . SER D 1 205 ? 112.194 18.645 8.607 1.00 16.28 205 SER D C 1
ATOM 11533 O O . SER D 1 205 ? 112.290 18.036 7.541 1.00 19.75 205 SER D O 1
ATOM 11536 N N . LEU D 1 206 ? 112.973 18.406 9.653 1.00 15.33 206 LEU D N 1
ATOM 11537 C CA . LEU D 1 206 ? 114.148 17.557 9.561 1.00 19.70 206 LEU D CA 1
ATOM 11538 C C . LEU D 1 206 ? 114.199 16.501 10.656 1.00 19.23 206 LEU D C 1
ATOM 11539 O O . LEU D 1 206 ? 114.002 16.803 11.837 1.00 20.47 206 LEU D O 1
ATOM 11544 N N . ASP D 1 207 ? 114.469 15.264 10.250 1.00 17.61 207 ASP D N 1
ATOM 11545 C CA . ASP D 1 207 ? 114.824 14.206 11.187 1.00 18.64 207 ASP D CA 1
ATOM 11546 C C . ASP D 1 207 ? 116.341 14.163 11.342 1.00 20.50 207 ASP D C 1
ATOM 11547 O O . ASP D 1 207 ? 117.068 13.872 10.390 1.00 19.04 207 ASP D O 1
ATOM 11552 N N . LEU D 1 208 ? 116.815 14.457 12.547 1.00 17.39 208 LEU D N 1
ATOM 11553 C CA . LEU D 1 208 ? 118.244 14.551 12.805 1.00 16.74 208 LEU D CA 1
ATOM 11554 C C . LEU D 1 208 ? 118.729 13.423 13.705 1.00 17.87 208 LEU D C 1
ATOM 11555 O O . LEU D 1 208 ? 118.171 13.185 14.778 1.00 20.84 208 LEU D O 1
ATOM 11560 N N . ALA D 1 209 ? 119.772 12.732 13.257 1.00 16.19 209 ALA D N 1
ATOM 11561 C CA . ALA D 1 209 ? 120.410 11.697 14.056 1.00 15.85 209 ALA D CA 1
ATOM 11562 C C . ALA D 1 209 ? 121.715 12.221 14.645 1.00 20.27 209 ALA D C 1
ATOM 11563 O O . ALA D 1 209 ? 122.675 12.481 13.917 1.00 19.66 209 ALA D O 1
ATOM 11565 N N . VAL D 1 210 ? 121.740 12.382 15.964 1.00 21.28 210 VAL D N 1
ATOM 11566 C CA . VAL D 1 210 ? 122.936 12.850 16.652 1.00 17.39 210 VAL D CA 1
ATOM 11567 C C . VAL D 1 210 ? 123.922 11.704 16.831 1.00 18.13 210 VAL D C 1
ATOM 11568 O O . VAL D 1 210 ? 123.614 10.701 17.473 1.00 18.30 210 VAL D O 1
ATOM 11572 N N . VAL D 1 211 ? 125.108 11.857 16.252 1.00 21.51 211 VAL D N 1
ATOM 11573 C CA . VAL D 1 211 ? 126.126 10.816 16.308 1.00 22.53 211 VAL D CA 1
ATOM 11574 C C . VAL D 1 211 ? 126.717 10.680 17.707 1.00 19.66 211 VAL D C 1
ATOM 11575 O O . VAL D 1 211 ? 126.656 11.609 18.513 1.00 18.24 211 VAL D O 1
ATOM 11579 N N . SER D 1 212 ? 127.285 9.512 17.986 1.00 19.38 212 SER D N 1
ATOM 11580 C CA . SER D 1 212 ? 127.930 9.259 19.266 1.00 17.44 212 SER D CA 1
ATOM 11581 C C . SER D 1 212 ? 129.294 9.929 19.324 1.00 19.25 212 SER D C 1
ATOM 11582 O O . SER D 1 212 ? 129.954 10.103 18.300 1.00 20.33 212 SER D O 1
ATOM 11585 N N . GLY D 1 213 ? 129.713 10.305 20.527 1.00 23.43 213 GLY D N 1
ATOM 11586 C CA . GLY D 1 213 ? 131.029 10.881 20.724 1.00 22.91 213 GLY D CA 1
ATOM 11587 C C . GLY D 1 213 ? 132.087 9.799 20.804 1.00 24.51 213 GLY D C 1
ATOM 11588 O O . GLY D 1 213 ? 133.284 10.073 20.707 1.00 26.20 213 GLY D O 1
ATOM 11589 N N . GLY D 1 214 ? 131.638 8.560 20.982 1.00 28.56 214 GLY D N 1
ATOM 11590 C CA . GLY D 1 214 ? 132.532 7.421 21.060 1.00 25.18 214 GLY D CA 1
ATOM 11591 C C . GLY D 1 214 ? 133.107 7.224 22.448 1.00 32.23 214 GLY D C 1
ATOM 11592 O O . GLY D 1 214 ? 132.402 6.816 23.371 1.00 33.86 214 GLY D O 1
ATOM 11593 N N . GLU D 1 215 ? 134.396 7.515 22.589 1.00 39.93 215 GLU D N 1
ATOM 11594 C CA . GLU D 1 215 ? 135.091 7.370 23.862 1.00 35.37 215 GLU D CA 1
ATOM 11595 C C . GLU D 1 215 ? 134.534 8.339 24.901 1.00 36.11 215 GLU D C 1
ATOM 11596 O O . GLU D 1 215 ? 134.339 7.979 26.062 1.00 38.89 215 GLU D O 1
ATOM 11602 N N . ILE D 1 216 ? 134.278 9.571 24.471 1.00 32.65 216 ILE D N 1
ATOM 11603 C CA . ILE D 1 216 ? 133.688 10.582 25.339 1.00 32.43 216 ILE D CA 1
ATOM 11604 C C . ILE D 1 216 ? 132.319 10.990 24.807 1.00 28.38 216 ILE D C 1
ATOM 11605 O O . ILE D 1 216 ? 131.866 10.474 23.788 1.00 30.86 216 ILE D O 1
ATOM 11610 N N . ASP D 1 217 ? 131.660 11.911 25.504 1.00 25.01 217 ASP D N 1
ATOM 11611 C CA . ASP D 1 217 ? 130.335 12.372 25.104 1.00 25.33 217 ASP D CA 1
ATOM 11612 C C . ASP D 1 217 ? 130.436 13.732 24.415 1.00 26.29 217 ASP D C 1
ATOM 11613 O O . ASP D 1 217 ? 129.438 14.432 24.239 1.00 30.85 217 ASP D O 1
ATOM 11618 N N . GLY D 1 218 ? 131.649 14.097 24.016 1.00 27.85 218 GLY D N 1
ATOM 11619 C CA . GLY D 1 218 ? 131.883 15.396 23.414 1.00 28.22 218 GLY D CA 1
ATOM 11620 C C . GLY D 1 218 ? 132.365 15.357 21.978 1.00 23.01 218 GLY D C 1
ATOM 11621 O O . GLY D 1 218 ? 132.488 14.291 21.373 1.00 21.98 218 GLY D O 1
ATOM 11622 N N . VAL D 1 219 ? 132.630 16.540 21.433 1.00 22.61 219 VAL D N 1
ATOM 11623 C CA . VAL D 1 219 ? 133.140 16.688 20.075 1.00 24.41 219 VAL D CA 1
ATOM 11624 C C . VAL D 1 219 ? 134.301 17.677 20.077 1.00 22.33 219 VAL D C 1
ATOM 11625 O O . VAL D 1 219 ? 134.220 18.737 20.698 1.00 24.44 219 VAL D O 1
ATOM 11629 N N . ASP D 1 220 ? 135.387 17.322 19.397 1.00 22.84 220 ASP D N 1
ATOM 11630 C CA . ASP D 1 220 ? 136.516 18.230 19.238 1.00 22.61 220 ASP D CA 1
ATOM 11631 C C . ASP D 1 220 ? 136.208 19.243 18.140 1.00 23.00 220 ASP D C 1
ATOM 11632 O O . ASP D 1 220 ? 136.006 18.873 16.983 1.00 20.68 220 ASP D O 1
ATOM 11637 N N . PHE D 1 221 ? 136.171 20.520 18.508 1.00 24.43 221 PHE D N 1
ATOM 11638 C CA . PHE D 1 221 ? 135.830 21.576 17.559 1.00 20.16 221 PHE D CA 1
ATOM 11639 C C . PHE D 1 221 ? 136.972 21.931 16.610 1.00 23.64 221 PHE D C 1
ATOM 11640 O O . PHE D 1 221 ? 136.839 22.837 15.788 1.00 26.02 221 PHE D O 1
ATOM 11648 N N . ARG D 1 222 ? 138.089 21.217 16.723 1.00 22.24 222 ARG D N 1
ATOM 11649 C CA . ARG D 1 222 ? 139.174 21.356 15.757 1.00 19.08 222 ARG D CA 1
ATOM 11650 C C . ARG D 1 222 ? 138.724 20.817 14.405 1.00 18.00 222 ARG D C 1
ATOM 11651 O O . ARG D 1 222 ? 139.280 21.171 13.366 1.00 19.24 222 ARG D O 1
ATOM 11659 N N . TRP D 1 223 ? 137.713 19.952 14.439 1.00 17.68 223 TRP D N 1
ATOM 11660 C CA . TRP D 1 223 ? 137.082 19.420 13.238 1.00 17.93 223 TRP D CA 1
ATOM 11661 C C . TRP D 1 223 ? 136.542 20.561 12.381 1.00 18.23 223 TRP D C 1
ATOM 11662 O O . TRP D 1 223 ? 136.733 20.585 11.162 1.00 18.81 223 TRP D O 1
ATOM 11673 N N . ILE D 1 224 ? 135.871 21.508 13.032 1.00 19.66 224 ILE D N 1
ATOM 11674 C CA . ILE D 1 224 ? 135.346 22.688 12.358 1.00 18.49 224 ILE D CA 1
ATOM 11675 C C . ILE D 1 224 ? 136.479 23.498 11.738 1.00 18.21 224 ILE D C 1
ATOM 11676 O O . ILE D 1 224 ? 136.371 23.961 10.603 1.00 21.24 224 ILE D O 1
ATOM 11681 N N . ASP D 1 225 ? 137.567 23.655 12.488 1.00 24.32 225 ASP D N 1
ATOM 11682 C CA . ASP D 1 225 ? 138.745 24.368 12.004 1.00 21.25 225 ASP D CA 1
ATOM 11683 C C . ASP D 1 225 ? 139.286 23.718 10.737 1.00 19.93 225 ASP D C 1
ATOM 11684 O O . ASP D 1 225 ? 139.655 24.403 9.783 1.00 21.66 225 ASP D O 1
ATOM 11689 N N . ASP D 1 226 ? 139.325 22.390 10.737 1.00 18.40 226 ASP D N 1
ATOM 11690 C CA . ASP D 1 226 ? 139.785 21.633 9.580 1.00 21.13 226 ASP D CA 1
ATOM 11691 C C . ASP D 1 226 ? 138.849 21.808 8.388 1.00 21.51 226 ASP D C 1
ATOM 11692 O O . ASP D 1 226 ? 139.302 21.943 7.251 1.00 22.05 226 ASP D O 1
ATOM 11697 N N . ARG D 1 227 ? 137.545 21.809 8.647 1.00 20.97 227 ARG D N 1
ATOM 11698 C CA . ARG D 1 227 ? 136.569 21.996 7.577 1.00 18.12 227 ARG D CA 1
ATOM 11699 C C . ARG D 1 227 ? 136.553 23.431 7.051 1.00 20.13 227 ARG D C 1
ATOM 11700 O O . ARG D 1 227 ? 136.140 23.679 5.918 1.00 20.27 227 ARG D O 1
ATOM 11708 N N . ARG D 1 228 ? 137.006 24.372 7.873 1.00 23.55 228 ARG D N 1
ATOM 11709 C CA . ARG D 1 228 ? 137.080 25.770 7.461 1.00 22.74 228 ARG D CA 1
ATOM 11710 C C . ARG D 1 228 ? 138.422 26.093 6.811 1.00 21.69 228 ARG D C 1
ATOM 11711 O O . ARG D 1 228 ? 138.648 27.217 6.364 1.00 23.91 228 ARG D O 1
ATOM 11719 N N . ASN D 1 229 ? 139.309 25.104 6.764 1.00 21.06 229 ASN D N 1
ATOM 11720 C CA . ASN D 1 229 ? 140.641 25.294 6.200 1.00 20.79 229 ASN D CA 1
ATOM 11721 C C . ASN D 1 229 ? 140.645 25.112 4.685 1.00 17.34 229 ASN D C 1
ATOM 11722 O O . ASN D 1 229 ? 140.485 24.000 4.184 1.00 21.27 229 ASN D O 1
ATOM 11727 N N . ALA D 1 230 ? 140.840 26.212 3.964 1.00 21.85 230 ALA D N 1
ATOM 11728 C CA . ALA D 1 230 ? 140.777 26.206 2.505 1.00 24.74 230 ALA D CA 1
ATOM 11729 C C . ALA D 1 230 ? 141.947 25.467 1.865 1.00 19.03 230 ALA D C 1
ATOM 11730 O O . ALA D 1 230 ? 141.880 25.081 0.700 1.00 19.13 230 ALA D O 1
ATOM 11732 N N . ALA D 1 231 ? 143.018 25.276 2.627 1.00 24.17 231 ALA D N 1
ATOM 11733 C CA . ALA D 1 231 ? 144.189 24.565 2.127 1.00 23.52 231 ALA D CA 1
ATOM 11734 C C . ALA D 1 231 ? 143.966 23.057 2.168 1.00 22.29 231 ALA D C 1
ATOM 11735 O O . ALA D 1 231 ? 144.691 22.293 1.532 1.00 18.62 231 ALA D O 1
ATOM 11737 N N . LEU D 1 232 ? 142.952 22.638 2.918 1.00 30.85 232 LEU D N 1
ATOM 11738 C CA . LEU D 1 232 ? 142.649 21.222 3.093 1.00 27.61 232 LEU D CA 1
ATOM 11739 C C . LEU D 1 232 ? 141.487 20.773 2.214 1.00 24.13 232 LEU D C 1
ATOM 11740 O O . LEU D 1 232 ? 140.453 21.439 2.148 1.00 26.55 232 LEU D O 1
ATOM 11745 N N . ALA D 1 233 ? 141.661 19.640 1.543 1.00 28.12 233 ALA D N 1
ATOM 11746 C CA . ALA D 1 233 ? 140.562 19.015 0.820 1.00 26.67 233 ALA D CA 1
ATOM 11747 C C . ALA D 1 233 ? 139.658 18.322 1.830 1.00 20.19 233 ALA D C 1
ATOM 11748 O O . ALA D 1 233 ? 140.024 18.179 2.996 1.00 24.56 233 ALA D O 1
ATOM 11750 N N . ALA D 1 234 ? 138.482 17.892 1.383 1.00 24.48 234 ALA D N 1
ATOM 11751 C CA . ALA D 1 234 ? 137.495 17.285 2.272 1.00 26.96 234 ALA D CA 1
ATOM 11752 C C . ALA D 1 234 ? 138.013 16.018 2.949 1.00 20.14 234 ALA D C 1
ATOM 11753 O O . ALA D 1 234 ? 137.703 15.754 4.111 1.00 21.41 234 ALA D O 1
ATOM 11755 N N . GLY D 1 235 ? 138.807 15.242 2.218 1.00 20.24 235 GLY D N 1
ATOM 11756 C CA . GLY D 1 235 ? 139.326 13.984 2.724 1.00 23.29 235 GLY D CA 1
ATOM 11757 C C . GLY D 1 235 ? 140.294 14.132 3.882 1.00 20.02 235 GLY D C 1
ATOM 11758 O O . GLY D 1 235 ? 140.461 13.210 4.681 1.00 21.55 235 GLY D O 1
ATOM 11759 N N . GLU D 1 236 ? 140.934 15.294 3.976 1.00 18.17 236 GLU D N 1
ATOM 11760 C CA . GLU D 1 236 ? 141.915 15.543 5.028 1.00 19.33 236 GLU D CA 1
ATOM 11761 C C . GLU D 1 236 ? 141.337 16.357 6.184 1.00 21.78 236 GLU D C 1
ATOM 11762 O O . GLU D 1 236 ? 142.071 17.047 6.891 1.00 19.63 236 GLU D O 1
ATOM 11768 N N . THR D 1 237 ? 140.025 16.268 6.377 1.00 22.43 237 THR D N 1
ATOM 11769 C CA . THR D 1 237 ? 139.359 17.022 7.436 1.00 18.80 237 THR D CA 1
ATOM 11770 C C . THR D 1 237 ? 138.702 16.117 8.477 1.00 19.09 237 THR D C 1
ATOM 11771 O O . THR D 1 237 ? 137.886 16.575 9.275 1.00 21.68 237 THR D O 1
ATOM 11775 N N . LEU D 1 238 ? 139.067 14.838 8.474 1.00 18.93 238 LEU D N 1
ATOM 11776 C CA . LEU D 1 238 ? 138.446 13.867 9.372 1.00 18.46 238 LEU D CA 1
ATOM 11777 C C . LEU D 1 238 ? 139.379 13.368 10.477 1.00 20.87 238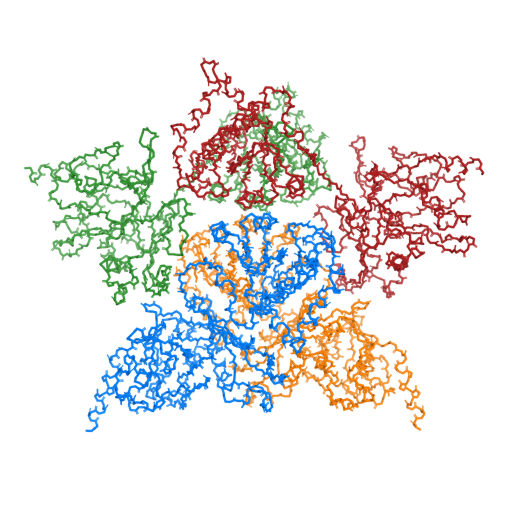 LEU D C 1
ATOM 11778 O O . LEU D 1 238 ? 139.124 12.329 11.084 1.00 24.19 238 LEU D O 1
ATOM 11783 N N . ARG D 1 239 ? 140.454 14.105 10.736 1.00 20.95 239 ARG D N 1
ATOM 11784 C CA . ARG D 1 239 ? 141.396 13.728 11.787 1.00 16.53 239 ARG D CA 1
ATOM 11785 C C . ARG D 1 239 ? 140.757 13.787 13.169 1.00 20.05 239 ARG D C 1
ATOM 11786 O O . ARG D 1 239 ? 140.882 12.853 13.962 1.00 22.12 239 ARG D O 1
ATOM 11794 N N . HIS D 1 240 ? 140.074 14.891 13.452 1.00 21.29 240 HIS D N 1
ATOM 11795 C CA . HIS D 1 240 ? 139.517 15.133 14.777 1.00 18.54 240 HIS D CA 1
ATOM 11796 C C . HIS D 1 240 ? 138.010 14.902 14.815 1.00 17.50 240 HIS D C 1
ATOM 11797 O O . HIS D 1 240 ? 137.358 15.157 15.828 1.00 17.82 240 HIS D O 1
ATOM 11804 N N . ALA D 1 241 ? 137.466 14.416 13.706 1.00 18.27 241 ALA D N 1
ATOM 11805 C CA . ALA D 1 241 ? 136.046 14.097 13.620 1.00 17.13 241 ALA D CA 1
ATOM 11806 C C . ALA D 1 241 ? 135.742 12.819 14.396 1.00 18.14 241 ALA D C 1
ATOM 11807 O O . ALA D 1 241 ? 136.607 11.953 14.528 1.00 18.48 241 ALA D O 1
ATOM 11809 N N . PRO D 1 242 ? 134.512 12.704 14.925 1.00 17.82 242 PRO D N 1
ATOM 11810 C CA . PRO D 1 242 ? 134.087 11.486 15.624 1.00 18.44 242 PRO D CA 1
ATOM 11811 C C . PRO D 1 242 ? 134.200 10.258 14.726 1.00 19.16 242 PRO D C 1
ATOM 11812 O O . PRO D 1 242 ? 133.923 10.349 13.530 1.00 19.44 242 PRO D O 1
ATOM 11816 N N . GLU D 1 243 ? 134.608 9.129 15.299 1.00 18.88 243 GLU D N 1
ATOM 11817 C CA . GLU D 1 243 ? 134.760 7.892 14.539 1.00 19.54 243 GLU D CA 1
ATOM 11818 C C . GLU D 1 243 ? 133.428 7.462 13.936 1.00 17.71 243 GLU D C 1
ATOM 11819 O O . GLU D 1 243 ? 133.382 6.868 12.858 1.00 21.06 243 GLU D O 1
ATOM 11821 N N . SER D 1 244 ? 132.348 7.774 14.644 1.00 20.01 244 SER D N 1
ATOM 11822 C CA . SER D 1 244 ? 131.001 7.497 14.165 1.00 22.25 244 SER D CA 1
ATOM 11823 C C . SER D 1 244 ? 130.727 8.243 12.863 1.00 25.91 244 SER D C 1
ATOM 11824 O O . SER D 1 244 ? 130.198 7.671 11.904 1.00 29.42 244 SER D O 1
ATOM 11827 N N . TRP D 1 245 ? 131.098 9.520 12.831 1.00 23.81 245 TRP D N 1
ATOM 11828 C CA . TRP D 1 245 ? 130.870 10.351 11.656 1.00 21.28 245 TRP D CA 1
ATOM 11829 C C . TRP D 1 245 ? 131.649 9.840 10.453 1.00 20.73 245 TRP D C 1
ATOM 11830 O O . TRP D 1 245 ? 131.124 9.788 9.343 1.00 21.92 245 TRP D O 1
ATOM 11841 N N . ILE D 1 246 ? 132.906 9.471 10.682 1.00 25.95 246 ILE D N 1
ATOM 11842 C CA . ILE D 1 246 ? 133.746 8.914 9.630 1.00 25.64 246 ILE D CA 1
ATOM 11843 C C . ILE D 1 246 ? 133.141 7.610 9.123 1.00 20.77 246 ILE D C 1
ATOM 11844 O O . ILE D 1 246 ? 133.132 7.338 7.917 1.00 25.24 246 ILE D O 1
ATOM 11849 N N . ARG D 1 247 ? 132.622 6.813 10.053 1.00 21.92 247 ARG D N 1
ATOM 11850 C CA . ARG D 1 247 ? 131.974 5.557 9.702 1.00 20.41 247 ARG D CA 1
ATOM 11851 C C . ARG D 1 247 ? 130.736 5.803 8.845 1.00 25.29 247 ARG D C 1
ATOM 11852 O O . ARG D 1 247 ? 130.415 5.001 7.970 1.00 26.89 247 ARG D O 1
ATOM 11860 N N . TRP D 1 248 ? 130.042 6.910 9.097 1.00 24.43 248 TRP D N 1
ATOM 11861 C CA . TRP D 1 248 ? 128.901 7.278 8.263 1.00 20.81 248 TRP D CA 1
ATOM 11862 C C . TRP D 1 248 ? 129.350 7.742 6.882 1.00 22.47 248 TRP D C 1
ATOM 11863 O O . TRP D 1 248 ? 128.703 7.448 5.877 1.00 24.69 248 TRP D O 1
ATOM 11874 N N . VAL D 1 249 ? 130.455 8.478 6.845 1.00 24.69 249 VAL D N 1
ATOM 11875 C CA . VAL D 1 249 ? 131.020 8.959 5.591 1.00 24.51 249 VAL D CA 1
ATOM 11876 C C . VAL D 1 249 ? 131.421 7.784 4.705 1.00 23.73 249 VAL D C 1
ATOM 11877 O O . VAL D 1 249 ? 131.251 7.821 3.486 1.00 22.48 249 VAL D O 1
ATOM 11881 N N . ARG D 1 250 ? 131.929 6.729 5.332 1.00 26.90 250 ARG D N 1
ATOM 11882 C CA . ARG D 1 250 ? 132.434 5.576 4.593 1.00 27.71 250 ARG D CA 1
ATOM 11883 C C . ARG D 1 250 ? 131.371 4.531 4.248 1.00 24.01 250 ARG D C 1
ATOM 11884 O O . ARG D 1 250 ? 131.403 3.943 3.168 1.00 25.96 250 ARG D O 1
ATOM 11892 N N . GLN D 1 251 ? 130.433 4.299 5.162 1.00 21.09 251 GLN D N 1
ATOM 11893 C CA . GLN D 1 251 ? 129.457 3.226 4.986 1.00 24.45 251 GLN D CA 1
ATOM 11894 C C . GLN D 1 251 ? 128.065 3.723 4.584 1.00 27.61 251 GLN D C 1
ATOM 11895 O O . GLN D 1 251 ? 127.337 3.031 3.872 1.00 26.18 251 GLN D O 1
ATOM 11901 N N . GLY D 1 252 ? 127.696 4.915 5.043 1.00 24.47 252 GLY D N 1
ATOM 11902 C CA . GLY D 1 252 ? 126.439 5.523 4.639 1.00 23.77 252 GLY D CA 1
ATOM 11903 C C . GLY D 1 252 ? 125.297 5.384 5.630 1.00 25.65 252 GLY D C 1
ATOM 11904 O O . GLY D 1 252 ? 125.515 5.283 6.838 1.00 29.18 252 GLY D O 1
ATOM 11905 N N . ARG D 1 253 ? 124.075 5.386 5.103 1.00 24.28 253 ARG D N 1
ATOM 11906 C CA . ARG D 1 253 ? 122.854 5.303 5.904 1.00 23.92 253 ARG D CA 1
ATOM 11907 C C . ARG D 1 253 ? 122.807 4.043 6.766 1.00 28.62 253 ARG D C 1
ATOM 11908 O O . ARG D 1 253 ? 122.363 4.079 7.916 1.00 27.18 253 ARG D O 1
ATOM 11916 N N . LEU D 1 254 ? 123.283 2.934 6.209 1.00 31.59 254 LEU D N 1
ATOM 11917 C CA . LEU D 1 254 ? 123.286 1.653 6.908 1.00 26.01 254 LEU D CA 1
ATOM 11918 C C . LEU D 1 254 ? 124.133 1.683 8.178 1.00 30.43 254 LEU D C 1
ATOM 11919 O O . LEU D 1 254 ? 123.946 0.863 9.078 1.00 30.63 254 LEU D O 1
ATOM 11924 N N . ALA D 1 255 ? 125.064 2.628 8.245 1.00 30.13 255 ALA D N 1
ATOM 11925 C CA . ALA D 1 255 ? 125.938 2.760 9.404 1.00 28.14 255 ALA D CA 1
ATOM 11926 C C . ALA D 1 255 ? 125.289 3.588 10.508 1.00 28.90 255 ALA D C 1
ATOM 11927 O O . ALA D 1 255 ? 125.782 3.624 11.634 1.00 29.13 255 ALA D O 1
ATOM 11929 N N . ILE D 1 256 ? 124.182 4.250 10.183 1.00 31.15 256 ILE D N 1
ATOM 11930 C CA . ILE D 1 256 ? 123.502 5.121 11.146 1.00 29.10 256 ILE D CA 1
ATOM 11931 C C . ILE D 1 256 ? 122.980 4.443 12.431 1.00 27.27 256 ILE D C 1
ATOM 11932 O O . ILE D 1 256 ? 123.211 4.963 13.525 1.00 24.91 256 ILE D O 1
ATOM 11937 N N . PRO D 1 257 ? 122.288 3.289 12.315 1.00 28.10 257 PRO D N 1
ATOM 11938 C CA . PRO D 1 257 ? 121.759 2.662 13.536 1.00 23.79 257 PRO D CA 1
ATOM 11939 C C . PRO D 1 257 ? 122.821 2.307 14.579 1.00 24.83 257 PRO D C 1
ATOM 11940 O O . PRO D 1 257 ? 122.500 2.217 15.765 1.00 26.34 257 PRO D O 1
ATOM 11944 N N . GLY D 1 258 ? 124.062 2.113 14.146 1.00 23.87 258 GLY D N 1
ATOM 11945 C CA . GLY D 1 258 ? 125.131 1.734 15.052 1.00 24.92 258 GLY D CA 1
ATOM 11946 C C . GLY D 1 258 ? 125.916 2.906 15.613 1.00 27.76 258 GLY D C 1
ATOM 11947 O O . GLY D 1 258 ? 126.534 2.796 16.673 1.00 25.65 258 GLY D O 1
ATOM 11948 N N . ILE D 1 259 ? 125.894 4.030 14.904 1.00 29.07 259 ILE D N 1
ATOM 11949 C CA . ILE D 1 259 ? 126.656 5.207 15.311 1.00 22.62 259 ILE D CA 1
ATOM 11950 C C . ILE D 1 259 ? 125.815 6.192 16.114 1.00 21.80 259 ILE D C 1
ATOM 11951 O O . ILE D 1 259 ? 126.324 7.200 16.603 1.00 21.46 259 ILE D O 1
ATOM 11956 N N . ARG D 1 260 ? 124.526 5.899 16.242 1.00 23.59 260 ARG D N 1
ATOM 11957 C CA . ARG D 1 260 ? 123.603 6.791 16.934 1.00 20.12 260 ARG D CA 1
ATOM 11958 C C . ARG D 1 260 ? 123.887 6.851 18.432 1.00 20.83 260 ARG D C 1
ATOM 11959 O O . ARG D 1 260 ? 124.160 5.830 19.064 1.00 21.79 260 ARG D O 1
ATOM 11967 N N . ARG D 1 261 ? 123.824 8.055 18.991 1.00 20.11 261 ARG D N 1
ATOM 11968 C CA . ARG D 1 261 ? 124.057 8.261 20.415 1.00 22.41 261 ARG D CA 1
ATOM 11969 C C . ARG D 1 261 ? 122.999 7.552 21.257 1.00 24.69 261 ARG D C 1
ATOM 11970 O O . ARG D 1 261 ? 121.819 7.543 20.907 1.00 21.31 261 ARG D O 1
ATOM 11978 N N . ARG D 1 262 ? 123.431 6.957 22.365 1.00 27.28 262 ARG D N 1
ATOM 11979 C CA . ARG D 1 262 ? 122.529 6.244 23.263 1.00 28.90 262 ARG D CA 1
ATOM 11980 C C . ARG D 1 262 ? 122.880 6.525 24.720 1.00 25.16 262 ARG D C 1
ATOM 11981 O O . ARG D 1 262 ? 123.979 6.208 25.175 1.00 30.64 262 ARG D O 1
ATOM 11989 N N . VAL D 1 263 ? 121.942 7.120 25.449 1.00 28.52 263 VAL D N 1
ATOM 11990 C CA . VAL D 1 263 ? 122.168 7.457 26.851 1.00 32.60 263 VAL D CA 1
ATOM 11991 C C . VAL D 1 263 ? 121.105 6.848 27.763 1.00 33.03 263 VAL D C 1
ATOM 11992 O O . VAL D 1 263 ? 119.909 7.069 27.574 1.00 32.76 263 VAL D O 1
ATOM 11996 N N . LEU D 1 264 ? 121.553 6.077 28.748 1.00 33.28 264 LEU D N 1
ATOM 11997 C CA . LEU D 1 264 ? 120.660 5.484 29.735 1.00 28.99 264 LEU D CA 1
ATOM 11998 C C . LEU D 1 264 ? 120.693 6.288 31.031 1.00 32.34 264 LEU D C 1
ATOM 11999 O O . LEU D 1 264 ? 121.738 6.803 31.425 1.00 38.56 264 LEU D O 1
ATOM 12004 N N . ALA D 1 265 ? 119.541 6.389 31.686 1.00 30.95 265 ALA D N 1
ATOM 12005 C CA . ALA D 1 265 ? 119.412 7.172 32.912 1.00 37.05 265 ALA D CA 1
ATOM 12006 C C . ALA D 1 265 ? 120.233 6.590 34.064 1.00 40.35 265 ALA D C 1
ATOM 12007 O O . ALA D 1 265 ? 120.965 7.312 34.740 1.00 42.29 265 ALA D O 1
ATOM 12009 N N . SER D 1 266 ? 120.100 5.287 34.288 1.00 36.86 266 SER D N 1
ATOM 12010 C CA . SER D 1 266 ? 120.853 4.615 35.341 1.00 30.06 266 SER D CA 1
ATOM 12011 C C . SER D 1 266 ? 121.805 3.576 34.760 1.00 30.49 266 SER D C 1
ATOM 12012 O O . SER D 1 266 ? 121.716 3.228 33.582 1.00 31.58 266 SER D O 1
ATOM 12015 N N . ALA D 1 267 ? 122.711 3.080 35.597 1.00 31.45 267 ALA D N 1
ATOM 12016 C CA . ALA D 1 267 ? 123.731 2.136 35.156 1.00 31.64 267 ALA D CA 1
ATOM 12017 C C . ALA D 1 267 ? 123.184 0.723 34.976 1.00 30.93 267 ALA D C 1
ATOM 12018 O O . ALA D 1 267 ? 122.247 0.312 35.660 1.00 29.23 267 ALA D O 1
ATOM 12020 N N . VAL D 1 268 ? 123.784 -0.014 34.046 1.00 35.69 268 VAL D N 1
ATOM 12021 C CA . VAL D 1 268 ? 123.410 -1.399 33.793 1.00 29.64 268 VAL D CA 1
ATOM 12022 C C . VAL D 1 268 ? 124.495 -2.339 34.309 1.00 30.24 268 VAL D C 1
ATOM 12023 O O . VAL D 1 268 ? 125.675 -2.167 34.004 1.00 32.70 268 VAL D O 1
ATOM 12027 N N . GLN D 1 269 ? 124.091 -3.328 35.099 1.00 37.55 269 GLN D N 1
ATOM 12028 C CA . GLN D 1 269 ? 125.028 -4.292 35.660 1.00 32.60 269 GLN D CA 1
ATOM 12029 C C . GLN D 1 269 ? 125.057 -5.566 34.824 1.00 33.61 269 GLN D C 1
ATOM 12030 O O . GLN D 1 269 ? 124.010 -6.104 34.465 1.00 37.95 269 GLN D O 1
ATOM 12036 N N . SER D 1 270 ? 126.257 -6.046 34.514 1.00 30.12 270 SER D N 1
ATOM 12037 C CA . SER D 1 270 ? 126.403 -7.277 33.746 1.00 32.85 270 SER D CA 1
ATOM 12038 C C . SER D 1 270 ? 126.233 -8.496 34.647 1.00 31.45 270 SER D C 1
ATOM 12039 O O . SER D 1 270 ? 125.859 -8.369 35.812 1.00 31.60 270 SER D O 1
ATOM 12042 N N . SER D 1 271 ? 126.512 -9.675 34.100 1.00 34.69 271 SER D N 1
ATOM 12043 C CA . SER D 1 271 ? 126.321 -10.927 34.824 1.00 33.58 271 SER D CA 1
ATOM 12044 C C . SER D 1 271 ? 127.190 -11.014 36.075 1.00 39.65 271 SER D C 1
ATOM 12045 O O . SER D 1 271 ? 126.725 -11.426 37.137 1.00 37.02 271 SER D O 1
ATOM 12048 N N . LYS D 1 272 ? 128.452 -10.619 35.940 1.00 45.08 272 LYS D N 1
ATOM 12049 C CA . LYS D 1 272 ? 129.410 -10.703 37.039 1.00 37.34 272 LYS D CA 1
ATOM 12050 C C . LYS D 1 272 ? 129.013 -9.847 38.241 1.00 36.67 272 LYS D C 1
ATOM 12051 O O . LYS D 1 272 ? 129.203 -10.253 39.388 1.00 37.53 272 LYS D O 1
ATOM 12057 N N . GLU D 1 273 ? 128.458 -8.668 37.977 1.00 32.57 273 GLU D N 1
ATOM 12058 C CA . GLU D 1 273 ? 128.051 -7.763 39.046 1.00 32.86 273 GLU D CA 1
ATOM 12059 C C . GLU D 1 273 ? 126.796 -8.259 39.760 1.00 36.83 273 GLU D C 1
ATOM 12060 O O . GLU D 1 273 ? 126.581 -7.958 40.932 1.00 36.69 273 GLU D O 1
ATOM 12071 N N . GLN D 1 274 ? 125.971 -9.020 39.047 1.00 37.90 274 GLN D N 1
ATOM 12072 C CA . GLN D 1 274 ? 124.728 -9.539 39.611 1.00 40.74 274 GLN D CA 1
ATOM 12073 C C . GLN D 1 274 ? 124.949 -10.845 40.366 1.00 35.16 274 GLN D C 1
ATOM 12074 O O . GLN D 1 274 ? 124.143 -11.227 41.216 1.00 30.72 274 GLN D O 1
ATOM 12080 N N . GLN D 1 275 ? 126.036 -11.534 40.040 1.00 38.40 275 GLN D N 1
ATOM 12081 C CA . GLN D 1 275 ? 126.375 -12.784 40.703 1.00 34.61 275 GLN D CA 1
ATOM 12082 C C . GLN D 1 275 ? 127.395 -12.537 41.807 1.00 33.74 275 GLN D C 1
ATOM 12083 O O . GLN D 1 275 ? 128.215 -11.626 41.705 1.00 40.02 275 GLN D O 1
ATOM 12089 N N . PRO D 1 276 ? 127.343 -13.345 42.877 1.00 36.56 276 PRO D N 1
ATOM 12090 C CA . PRO D 1 276 ? 128.342 -13.235 43.944 1.00 34.46 276 PRO D CA 1
ATOM 12091 C C . PRO D 1 276 ? 129.718 -13.664 43.444 1.00 36.31 276 PRO D C 1
ATOM 12092 O O . PRO D 1 276 ? 129.821 -14.215 42.347 1.00 32.50 276 PRO D O 1
ATOM 12096 N N . ALA D 1 277 ? 130.755 -13.413 44.237 1.00 37.84 277 ALA D N 1
ATOM 12097 C CA . ALA D 1 277 ? 132.122 -13.741 43.844 1.00 29.14 277 ALA D CA 1
ATOM 12098 C C . ALA D 1 277 ? 132.303 -15.234 43.573 1.00 34.06 277 ALA D C 1
ATOM 12099 O O . ALA D 1 277 ? 131.529 -16.061 44.054 1.00 36.10 277 ALA D O 1
ATOM 12101 N N . SER D 1 278 ? 133.336 -15.563 42.804 1.00 40.05 278 SER D N 1
ATOM 12102 C CA . SER D 1 278 ? 133.552 -16.924 42.315 1.00 35.75 278 SER D CA 1
ATOM 12103 C C . SER D 1 278 ? 133.732 -17.972 43.415 1.00 36.86 278 SER D C 1
ATOM 12104 O O . SER D 1 278 ? 132.981 -18.946 43.480 1.00 35.05 278 SER D O 1
ATOM 12107 N N . GLY D 1 279 ? 134.728 -17.774 44.272 1.00 37.63 279 GLY D N 1
ATOM 12108 C CA . GLY D 1 279 ? 135.048 -18.753 45.297 1.00 39.53 279 GLY D CA 1
ATOM 12109 C C . GLY D 1 279 ? 134.472 -18.433 46.663 1.00 36.30 279 GLY D C 1
ATOM 12110 O O . GLY D 1 279 ? 134.959 -18.925 47.680 1.00 35.19 279 GLY D O 1
ATOM 12111 N N . SER D 1 280 ? 133.427 -17.613 46.687 1.00 36.03 280 SER D N 1
ATOM 12112 C CA . SER D 1 280 ? 132.807 -17.206 47.942 1.00 36.60 280 SER D CA 1
ATOM 12113 C C . SER D 1 280 ? 131.871 -18.269 48.505 1.00 40.19 280 SER D C 1
ATOM 12114 O O . SER D 1 280 ? 131.474 -19.200 47.804 1.00 37.10 280 SER D O 1
ATOM 12117 N N . ALA D 1 281 ? 131.526 -18.119 49.780 1.00 39.60 281 ALA D N 1
ATOM 12118 C CA . ALA D 1 281 ? 130.566 -19.003 50.426 1.00 41.58 281 ALA D CA 1
ATOM 12119 C C . ALA D 1 281 ? 129.160 -18.679 49.938 1.00 36.14 281 ALA D C 1
ATOM 12120 O O . ALA D 1 281 ? 128.266 -19.523 49.982 1.00 35.88 281 ALA D O 1
ATOM 12122 N N . GLU D 1 282 ? 128.976 -17.447 49.475 1.00 36.43 282 GLU D N 1
ATOM 12123 C CA . GLU D 1 282 ? 127.702 -17.013 48.916 1.00 35.46 282 GLU D CA 1
ATOM 12124 C C . GLU D 1 282 ? 127.449 -17.691 47.574 1.00 35.57 282 GLU D C 1
ATOM 12125 O O . GLU D 1 282 ? 126.302 -17.908 47.183 1.00 36.90 282 GLU D O 1
ATOM 12131 N N . ALA D 1 283 ? 128.528 -18.021 46.871 1.00 35.07 283 ALA D N 1
ATOM 12132 C CA . ALA D 1 283 ? 128.427 -18.724 45.598 1.00 32.59 283 ALA D CA 1
ATOM 12133 C C . ALA D 1 283 ? 127.996 -20.168 45.823 1.00 35.33 283 ALA D C 1
ATOM 12134 O O . ALA D 1 283 ? 127.113 -20.680 45.131 1.00 40.40 283 ALA D O 1
ATOM 12136 N N . ALA D 1 284 ? 128.626 -20.819 46.796 1.00 33.18 284 ALA D N 1
ATOM 12137 C CA . ALA D 1 284 ? 128.276 -22.186 47.159 1.00 32.52 284 ALA D CA 1
ATOM 12138 C C . ALA D 1 284 ? 126.850 -22.243 47.693 1.00 31.39 284 ALA D C 1
ATOM 12139 O O . ALA D 1 284 ? 126.106 -23.181 47.407 1.00 34.43 284 ALA D O 1
ATOM 12141 N N . THR D 1 285 ? 126.478 -21.228 48.466 1.00 32.78 285 THR D N 1
ATOM 12142 C CA . THR D 1 285 ? 125.128 -21.126 49.007 1.00 37.71 285 THR D CA 1
ATOM 12143 C C . THR D 1 285 ? 124.114 -20.975 47.881 1.00 36.59 285 THR D C 1
ATOM 12144 O O . THR D 1 285 ? 123.069 -21.627 47.879 1.00 34.89 285 THR D O 1
ATOM 12148 N N . LEU D 1 286 ? 124.437 -20.113 46.921 1.00 33.78 286 LEU D N 1
ATOM 12149 C CA . LEU D 1 286 ? 123.583 -19.900 45.760 1.00 37.73 286 LEU D CA 1
ATOM 12150 C C . LEU D 1 286 ? 123.421 -21.188 44.962 1.00 36.63 286 LEU D C 1
ATOM 12151 O O . LEU D 1 286 ? 122.331 -21.499 44.482 1.00 40.46 286 LEU D O 1
ATOM 12156 N N . GLN D 1 287 ? 124.511 -21.937 44.828 1.00 37.50 287 GLN D N 1
ATOM 12157 C CA . GLN D 1 287 ? 124.469 -23.204 44.106 1.00 41.40 287 GLN D CA 1
ATOM 12158 C C . GLN D 1 287 ? 123.638 -24.253 44.841 1.00 40.17 287 GLN D C 1
ATOM 12159 O O . GLN D 1 287 ? 122.942 -25.047 44.210 1.00 35.80 287 GLN D O 1
ATOM 12165 N N . THR D 1 288 ? 123.707 -24.255 46.169 1.00 40.88 288 THR D N 1
ATOM 12166 C CA . THR D 1 288 ? 122.885 -25.166 46.962 1.00 38.95 288 THR D CA 1
ATOM 12167 C C . THR D 1 288 ? 121.409 -24.806 46.826 1.00 40.85 288 THR D C 1
ATOM 12168 O O . THR D 1 288 ? 120.551 -25.687 46.727 1.00 44.14 288 THR D O 1
ATOM 12172 N N . LEU D 1 289 ? 121.125 -23.507 46.821 1.00 40.63 289 LEU D N 1
ATOM 12173 C CA . LEU D 1 289 ? 119.766 -23.017 46.619 1.00 38.30 289 LEU D CA 1
ATOM 12174 C C . LEU D 1 289 ? 119.239 -23.444 45.255 1.00 39.26 289 LEU D C 1
ATOM 12175 O O . LEU D 1 289 ? 118.091 -23.871 45.127 1.00 40.38 289 LEU D O 1
ATOM 12180 N N . TYR D 1 290 ? 120.088 -23.326 44.239 1.00 35.26 290 TYR D N 1
ATOM 12181 C CA . TYR D 1 290 ? 119.722 -23.727 42.886 1.00 36.65 290 TYR D CA 1
ATOM 12182 C C . TYR D 1 290 ? 119.482 -25.231 42.793 1.00 37.02 290 TYR D C 1
ATOM 12183 O O . TYR D 1 290 ? 118.569 -25.679 42.102 1.00 35.27 290 TYR D O 1
ATOM 12192 N N . LYS D 1 291 ? 120.303 -26.006 43.494 1.00 39.29 291 LYS D N 1
ATOM 12193 C CA . LYS D 1 291 ? 120.166 -27.458 43.487 1.00 40.37 291 LYS D CA 1
ATOM 12194 C C . LYS D 1 291 ? 118.941 -27.910 44.274 1.00 38.92 291 LYS D C 1
ATOM 12195 O O . LYS D 1 291 ? 118.409 -28.995 44.040 1.00 38.37 291 LYS D O 1
ATOM 12201 N N . PHE D 1 292 ? 118.495 -27.073 45.205 1.00 41.70 292 PHE D N 1
ATOM 12202 C CA . PHE D 1 292 ? 117.336 -27.405 46.024 1.00 46.37 292 PHE D CA 1
ATOM 12203 C C . PHE D 1 292 ? 116.019 -27.027 45.348 1.00 44.67 292 PHE D C 1
ATOM 12204 O O . PHE D 1 292 ? 115.092 -27.834 45.281 1.00 42.84 292 PHE D O 1
ATOM 12212 N N . TYR D 1 293 ? 115.944 -25.800 44.843 1.00 39.41 293 TYR D N 1
ATOM 12213 C CA . TYR D 1 293 ? 114.693 -25.271 44.313 1.00 33.30 293 TYR D CA 1
ATOM 12214 C C . TYR D 1 293 ? 114.527 -25.461 42.809 1.00 43.96 293 TYR D C 1
ATOM 12215 O O . TYR D 1 293 ? 113.635 -24.869 42.201 1.00 46.39 293 TYR D O 1
ATOM 12224 N N . ASP D 1 294 ? 115.381 -26.283 42.209 1.00 45.61 294 ASP D N 1
ATOM 12225 C CA . ASP D 1 294 ? 115.282 -26.552 40.779 1.00 47.04 294 ASP D CA 1
ATOM 12226 C C . ASP D 1 294 ? 114.018 -27.349 40.480 1.00 49.60 294 ASP D C 1
ATOM 12227 O O . ASP D 1 294 ? 113.280 -27.036 39.545 1.00 51.93 294 ASP D O 1
ATOM 12232 N N . GLY D 1 295 ? 113.776 -28.379 41.283 1.00 50.83 295 GLY D N 1
ATOM 12233 C CA . GLY D 1 295 ? 112.581 -29.191 41.147 1.00 50.28 295 GLY D CA 1
ATOM 12234 C C . GLY D 1 295 ? 111.469 -28.696 42.050 1.00 45.69 295 GLY D C 1
ATOM 12235 O O . GLY D 1 295 ? 110.341 -29.183 41.988 1.00 44.82 295 GLY D O 1
ATOM 12236 N N . ARG D 1 296 ? 111.794 -27.722 42.894 1.00 47.55 296 ARG D N 1
ATOM 12237 C CA . ARG D 1 296 ? 110.821 -27.133 43.806 1.00 44.16 296 ARG D CA 1
ATOM 12238 C C . ARG D 1 296 ? 110.530 -25.687 43.421 1.00 44.04 296 ARG D C 1
ATOM 12239 O O . ARG D 1 296 ? 111.206 -24.764 43.877 1.00 47.00 296 ARG D O 1
ATOM 12247 N N . LYS D 1 297 ? 109.518 -25.497 42.581 1.00 41.57 297 LYS D N 1
ATOM 12248 C CA . LYS D 1 297 ? 109.186 -24.175 42.066 1.00 41.05 297 LYS D CA 1
ATOM 12249 C C . LYS D 1 297 ? 108.443 -23.314 43.083 1.00 38.70 297 LYS D C 1
ATOM 12250 O O . LYS D 1 297 ? 108.812 -22.165 43.320 1.00 37.73 297 LYS D O 1
ATOM 12252 N N . HIS D 1 298 ? 107.400 -23.876 43.685 1.00 37.20 298 HIS D N 1
ATOM 12253 C CA . HIS D 1 298 ? 106.513 -23.111 44.559 1.00 43.09 298 HIS D CA 1
ATOM 12254 C C . HIS D 1 298 ? 107.156 -22.732 45.893 1.00 43.68 298 HIS D C 1
ATOM 12255 O O . HIS D 1 298 ? 106.948 -21.626 46.402 1.00 47.56 298 HIS D O 1
ATOM 12262 N N . ALA D 1 299 ? 107.936 -23.649 46.457 1.00 46.19 299 ALA D N 1
ATOM 12263 C CA . ALA D 1 299 ? 108.675 -23.364 47.680 1.00 41.51 299 ALA D CA 1
ATOM 12264 C C . ALA D 1 299 ? 109.683 -22.251 47.416 1.00 38.91 299 ALA D C 1
ATOM 12265 O O . ALA D 1 299 ? 109.973 -21.433 48.292 1.00 41.78 299 ALA D O 1
ATOM 12267 N N . PHE D 1 300 ? 110.206 -22.224 46.194 1.00 40.24 300 PHE D N 1
ATOM 12268 C CA . PHE D 1 300 ? 111.112 -21.166 45.767 1.00 39.86 300 PHE D CA 1
ATOM 12269 C C . PHE D 1 300 ? 110.363 -19.851 45.613 1.00 35.46 300 PHE D C 1
ATOM 12270 O O . PHE D 1 300 ? 110.950 -18.780 45.736 1.00 37.32 300 PHE D O 1
ATOM 12278 N N . GLU D 1 301 ? 109.067 -19.938 45.333 1.00 35.60 301 GLU D N 1
ATOM 12279 C CA . GLU D 1 301 ? 108.229 -18.750 45.239 1.00 33.82 301 GLU D CA 1
ATOM 12280 C C . GLU D 1 301 ? 107.950 -18.203 46.636 1.00 36.39 301 GLU D C 1
ATOM 12281 O O . GLU D 1 301 ? 107.884 -16.989 46.836 1.00 33.54 301 GLU D O 1
ATOM 12287 N N . LEU D 1 302 ? 107.789 -19.106 47.599 1.00 37.19 302 LEU D N 1
ATOM 12288 C CA . LEU D 1 302 ? 107.630 -18.712 48.996 1.00 34.62 302 LEU D CA 1
ATOM 12289 C C . LEU D 1 302 ? 108.904 -18.035 49.494 1.00 37.11 302 LEU D C 1
ATOM 12290 O O . LEU D 1 302 ? 108.863 -16.953 50.099 1.00 39.94 302 LEU D O 1
ATOM 12295 N N . LEU D 1 303 ? 110.037 -18.679 49.225 1.00 38.41 303 LEU D N 1
ATOM 12296 C CA . LEU D 1 303 ? 111.338 -18.121 49.567 1.00 34.76 303 LEU D CA 1
ATOM 12297 C C . LEU D 1 303 ? 111.529 -16.769 48.893 1.00 33.24 303 LEU D C 1
ATOM 12298 O O . LEU D 1 303 ? 112.128 -15.864 49.465 1.00 34.12 303 LEU D O 1
ATOM 12303 N N . ALA D 1 304 ? 111.011 -16.638 47.676 1.00 35.20 304 ALA D N 1
ATOM 12304 C CA . ALA D 1 304 ? 111.100 -15.389 46.933 1.00 30.89 304 ALA D CA 1
ATOM 12305 C C . ALA D 1 304 ? 110.257 -14.310 47.595 1.00 30.43 304 ALA D C 1
ATOM 12306 O O . ALA D 1 304 ? 110.629 -13.138 47.601 1.00 31.32 304 ALA D O 1
ATOM 12308 N N . SER D 1 305 ? 109.116 -14.711 48.148 1.00 33.32 305 SER D N 1
ATOM 12309 C CA . SER D 1 305 ? 108.256 -13.783 48.871 1.00 31.50 305 SER D CA 1
ATOM 12310 C C . SER D 1 305 ? 108.968 -13.284 50.122 1.00 31.34 305 SER D C 1
ATOM 12311 O O . SER D 1 305 ? 108.966 -12.084 50.415 1.00 31.17 305 SER D O 1
ATOM 12314 N N . ARG D 1 306 ? 109.586 -14.211 50.851 1.00 35.19 306 ARG D N 1
ATOM 12315 C CA . ARG D 1 306 ? 110.345 -13.849 52.047 1.00 34.63 306 ARG D CA 1
ATOM 12316 C C . ARG D 1 306 ? 111.496 -12.899 51.713 1.00 29.17 306 ARG D C 1
ATOM 12317 O O . ARG D 1 306 ? 111.690 -11.877 52.378 1.00 30.89 306 ARG D O 1
ATOM 12325 N N . VAL D 1 307 ? 112.250 -13.246 50.675 1.00 32.52 307 VAL D N 1
ATOM 12326 C CA . VAL D 1 307 ? 113.392 -12.452 50.234 1.00 32.03 307 VAL D CA 1
ATOM 12327 C C . VAL D 1 307 ? 112.975 -11.047 49.813 1.00 30.41 307 VAL D C 1
ATOM 12328 O O . VAL D 1 307 ? 113.587 -10.067 50.229 1.00 31.73 307 VAL D O 1
ATOM 12332 N N . ALA D 1 308 ? 111.931 -10.956 48.994 1.00 31.17 308 ALA D N 1
ATOM 12333 C CA . ALA D 1 308 ? 111.415 -9.664 48.552 1.00 31.97 308 ALA D CA 1
ATOM 12334 C C . ALA D 1 308 ? 110.957 -8.832 49.744 1.00 31.94 308 ALA D C 1
ATOM 12335 O O . ALA D 1 308 ? 111.226 -7.626 49.818 1.00 33.72 308 ALA D O 1
ATOM 12337 N N . ALA D 1 309 ? 110.269 -9.487 50.676 1.00 31.75 309 ALA D N 1
ATOM 12338 C CA . ALA D 1 309 ? 109.834 -8.835 51.906 1.00 33.67 309 ALA D CA 1
ATOM 12339 C C . ALA D 1 309 ? 111.022 -8.227 52.646 1.00 35.23 309 ALA D C 1
ATOM 12340 O O . ALA D 1 309 ? 110.998 -7.052 53.014 1.00 38.33 309 ALA D O 1
ATOM 12342 N N . GLU D 1 310 ? 112.065 -9.029 52.846 1.00 32.59 310 GLU D N 1
ATOM 12343 C CA . GLU D 1 310 ? 113.270 -8.561 53.527 1.00 31.24 310 GLU D CA 1
ATOM 12344 C C . GLU D 1 310 ? 113.941 -7.404 52.791 1.00 32.04 310 GLU D C 1
ATOM 12345 O O . GLU D 1 310 ? 114.431 -6.464 53.415 1.00 31.54 310 GLU D O 1
ATOM 12351 N N . VAL D 1 311 ? 113.959 -7.481 51.464 1.00 34.12 311 VAL D N 1
ATOM 12352 C CA . VAL D 1 311 ? 114.565 -6.445 50.635 1.00 33.24 311 VAL D CA 1
ATOM 12353 C C . VAL D 1 311 ? 113.832 -5.117 50.785 1.00 32.55 311 VAL D C 1
ATOM 12354 O O . VAL D 1 311 ? 114.457 -4.072 50.978 1.00 33.38 311 VAL D O 1
ATOM 12358 N N . PHE D 1 312 ? 112.506 -5.157 50.705 1.00 33.94 312 PHE D N 1
ATOM 12359 C CA . PHE D 1 312 ? 111.718 -3.939 50.855 1.00 35.68 312 PHE D CA 1
ATOM 12360 C C . PHE D 1 312 ? 111.752 -3.397 52.283 1.00 40.40 312 PHE D C 1
ATOM 12361 O O . PHE D 1 312 ? 111.667 -2.188 52.496 1.00 44.53 312 PHE D O 1
ATOM 12369 N N . ARG D 1 313 ? 111.880 -4.292 53.257 1.00 36.30 313 ARG D N 1
ATOM 12370 C CA . ARG D 1 313 ? 111.959 -3.881 54.655 1.00 36.30 313 ARG D CA 1
ATOM 12371 C C . ARG D 1 313 ? 113.341 -3.336 55.001 1.00 40.97 313 ARG D C 1
ATOM 12372 O O . ARG D 1 313 ? 113.508 -2.627 55.995 1.00 40.95 313 ARG D O 1
ATOM 12380 N N . GLU D 1 314 ? 114.329 -3.668 54.176 1.00 40.93 314 GLU D N 1
ATOM 12381 C CA . GLU D 1 314 ? 115.692 -3.191 54.384 1.00 38.01 314 GLU D CA 1
ATOM 12382 C C . GLU D 1 314 ? 115.847 -1.761 53.883 1.00 41.34 314 GLU D C 1
ATOM 12383 O O . GLU D 1 314 ? 116.735 -1.031 54.324 1.00 43.84 314 GLU D O 1
ATOM 12385 N N . SER D 1 315 ? 114.977 -1.365 52.960 1.00 46.00 315 SER D N 1
ATOM 12386 C CA . SER D 1 315 ? 115.011 -0.020 52.401 1.00 46.51 315 SER D CA 1
ATOM 12387 C C . SER D 1 315 ? 114.263 0.966 53.291 1.00 52.46 315 SER D C 1
ATOM 12388 O O . SER D 1 315 ? 114.264 2.171 53.038 1.00 53.47 315 SER D O 1
ATOM 12391 N N . GLY D 1 316 ? 113.624 0.444 54.333 1.00 53.65 316 GLY D N 1
ATOM 12392 C CA . GLY D 1 316 ? 112.873 1.270 55.260 1.00 52.90 316 GLY D CA 1
ATOM 12393 C C . GLY D 1 316 ? 111.384 1.254 54.977 1.00 50.22 316 GLY D C 1
ATOM 12394 O O . GLY D 1 316 ? 110.587 1.746 55.775 1.00 58.31 316 GLY D O 1
ATOM 12395 N N . ALA D 1 317 ? 111.008 0.684 53.837 1.00 47.62 317 ALA D N 1
ATOM 12396 C CA . ALA D 1 317 ? 109.607 0.625 53.436 1.00 50.37 317 ALA D CA 1
ATOM 12397 C C . ALA D 1 317 ? 108.818 -0.356 54.297 1.00 46.57 317 ALA D C 1
ATOM 12398 O O . ALA D 1 317 ? 109.329 -1.406 54.686 1.00 43.76 317 ALA D O 1
ATOM 12400 N N . ARG D 1 318 ? 107.571 -0.004 54.594 1.00 46.12 318 ARG D N 1
ATOM 12401 C CA . ARG D 1 318 ? 106.691 -0.877 55.360 1.00 44.23 318 ARG D CA 1
ATOM 12402 C C . ARG D 1 318 ? 106.048 -1.909 54.441 1.00 41.57 318 ARG D C 1
ATOM 12403 O O . ARG D 1 318 ? 105.134 -1.591 53.680 1.00 40.02 318 ARG D O 1
ATOM 12405 N N . TYR D 1 319 ? 106.531 -3.144 54.515 1.00 39.78 319 TYR D N 1
ATOM 12406 C CA . TYR D 1 319 ? 106.072 -4.201 53.621 1.00 39.26 319 TYR D CA 1
ATOM 12407 C C . TYR D 1 319 ? 105.051 -5.115 54.293 1.00 38.57 319 TYR D C 1
ATOM 12408 O O . TYR D 1 319 ? 105.111 -5.357 55.498 1.00 40.75 319 TYR D O 1
ATOM 12417 N N . LYS D 1 320 ? 104.116 -5.625 53.498 1.00 35.46 320 LYS D N 1
ATOM 12418 C CA . LYS D 1 320 ? 103.091 -6.531 53.998 1.00 34.73 320 LYS D CA 1
ATOM 12419 C C . LYS D 1 320 ? 102.923 -7.726 53.065 1.00 32.53 320 LYS D C 1
ATOM 12420 O O . LYS D 1 320 ? 102.409 -7.586 51.957 1.00 34.86 320 LYS D O 1
ATOM 12426 N N . GLU D 1 321 ? 103.356 -8.898 53.517 1.00 31.25 321 GLU D N 1
ATOM 12427 C CA . GLU D 1 321 ? 103.207 -10.116 52.731 1.00 31.25 321 GLU D CA 1
ATOM 12428 C C . GLU D 1 321 ? 101.739 -10.516 52.653 1.00 37.18 321 GLU D C 1
ATOM 12429 O O . GLU D 1 321 ? 101.067 -10.654 53.675 1.00 34.59 321 GLU D O 1
ATOM 12435 N N . GLY D 1 322 ? 101.246 -10.698 51.433 1.00 29.44 322 GLY D N 1
ATOM 12436 C CA . GLY D 1 322 ? 99.851 -11.038 51.218 1.00 35.45 322 GLY D CA 1
ATOM 12437 C C . GLY D 1 322 ? 99.619 -12.533 51.115 1.00 40.91 322 GLY D C 1
ATOM 12438 O O . GLY D 1 322 ? 99.153 -13.166 52.063 1.00 43.40 322 GLY D O 1
ATOM 12439 N N . TRP D 1 323 ? 99.949 -13.098 49.958 1.00 38.90 323 TRP D N 1
ATOM 12440 C CA . TRP D 1 323 ? 99.729 -14.516 49.704 1.00 36.00 323 TRP D CA 1
ATOM 12441 C C . TRP D 1 323 ? 100.519 -14.992 48.491 1.00 37.17 323 TRP D C 1
ATOM 12442 O O . TRP D 1 323 ? 101.177 -14.201 47.817 1.00 34.23 323 TRP D O 1
ATOM 12453 N N . LEU D 1 324 ? 100.450 -16.292 48.220 1.00 38.50 324 LEU D N 1
ATOM 12454 C CA . LEU D 1 324 ? 101.018 -16.853 47.000 1.00 33.65 324 LEU D CA 1
ATOM 12455 C C . LEU D 1 324 ? 99.899 -17.281 46.058 1.00 38.19 324 LEU D C 1
ATOM 12456 O O . LEU D 1 324 ? 98.972 -17.986 46.455 1.00 41.54 324 LEU D O 1
ATOM 12461 N N . SER D 1 325 ? 100.001 -16.844 44.808 1.00 45.94 325 SER D N 1
ATOM 12462 C CA . SER D 1 325 ? 98.912 -16.965 43.844 1.00 39.46 325 SER D CA 1
ATOM 12463 C C . SER D 1 325 ? 98.533 -18.399 43.485 1.00 45.62 325 SER D C 1
ATOM 12464 O O . SER D 1 325 ? 97.348 -18.722 43.391 1.00 46.13 325 SER D O 1
ATOM 12466 N N . ARG D 1 326 ? 99.526 -19.258 43.278 1.00 51.51 326 ARG D N 1
ATOM 12467 C CA . ARG D 1 326 ? 99.231 -20.611 42.816 1.00 50.07 326 ARG D CA 1
ATOM 12468 C C . ARG D 1 326 ? 100.031 -21.724 43.476 1.00 56.15 326 ARG D C 1
ATOM 12469 O O . ARG D 1 326 ? 101.077 -21.499 44.083 1.00 54.48 326 ARG D O 1
ATOM 12477 N N . SER D 1 327 ? 99.512 -22.937 43.327 1.00 61.43 327 SER D N 1
ATOM 12478 C CA . SER D 1 327 ? 100.205 -24.140 43.748 1.00 56.85 327 SER D CA 1
ATOM 12479 C C . SER D 1 327 ? 100.498 -25.003 42.524 1.00 53.22 327 SER D C 1
ATOM 12480 O O . SER D 1 327 ? 101.047 -26.096 42.643 1.00 56.37 327 SER D O 1
ATOM 12482 N N . SER D 1 328 ? 100.123 -24.496 41.350 1.00 52.04 328 SER D N 1
ATOM 12483 C CA . SER D 1 328 ? 100.307 -25.211 40.090 1.00 51.76 328 SER D CA 1
ATOM 12484 C C . SER D 1 328 ? 100.117 -24.294 38.882 1.00 49.55 328 SER D C 1
ATOM 12485 O O . SER D 1 328 ? 99.616 -23.178 39.004 1.00 49.81 328 SER D O 1
ATOM 12488 N N . GLY D 1 329 ? 100.526 -24.786 37.717 1.00 52.81 329 GLY D N 1
ATOM 12489 C CA . GLY D 1 329 ? 100.228 -24.154 36.443 1.00 54.53 329 GLY D CA 1
ATOM 12490 C C . GLY D 1 329 ? 100.872 -22.816 36.129 1.00 51.96 329 GLY D C 1
ATOM 12491 O O . GLY D 1 329 ? 100.215 -21.939 35.568 1.00 55.30 329 GLY D O 1
ATOM 12492 N N . ASP D 1 330 ? 102.148 -22.662 36.480 1.00 53.67 330 ASP D N 1
ATOM 12493 C CA . ASP D 1 330 ? 102.941 -21.485 36.098 1.00 58.39 330 ASP D CA 1
ATOM 12494 C C . ASP D 1 330 ? 102.283 -20.155 36.513 1.00 59.14 330 ASP D C 1
ATOM 12495 O O . ASP D 1 330 ? 102.011 -19.937 37.690 1.00 61.77 330 ASP D O 1
ATOM 12500 N N . GLY D 1 331 ? 102.013 -19.283 35.545 1.00 51.64 331 GLY D N 1
ATOM 12501 C CA . GLY D 1 331 ? 101.452 -17.968 35.818 1.00 50.88 331 GLY D CA 1
ATOM 12502 C C . GLY D 1 331 ? 102.499 -16.866 35.772 1.00 41.81 331 GLY D C 1
ATOM 12503 O O . GLY D 1 331 ? 103.689 -17.125 35.946 1.00 44.70 331 GLY D O 1
ATOM 12504 N N . GLY D 1 332 ? 102.061 -15.635 35.527 1.00 39.09 332 GLY D N 1
ATOM 12505 C CA . GLY D 1 332 ? 102.973 -14.507 35.443 1.00 39.98 332 GLY D CA 1
ATOM 12506 C C . GLY D 1 332 ? 103.245 -13.865 36.790 1.00 44.41 332 GLY D C 1
ATOM 12507 O O . GLY D 1 332 ? 104.271 -13.211 36.984 1.00 40.62 332 GLY D O 1
ATOM 12508 N N . VAL D 1 333 ? 102.317 -14.051 37.723 1.00 43.87 333 VAL D N 1
ATOM 12509 C CA . VAL D 1 333 ? 102.461 -13.524 39.075 1.00 32.83 333 VAL D CA 1
ATOM 12510 C C . VAL D 1 333 ? 102.426 -14.650 40.103 1.00 32.42 333 VAL D C 1
ATOM 12511 O O . VAL D 1 333 ? 101.481 -15.438 40.143 1.00 35.20 333 VAL D O 1
ATOM 12513 N N . ASP D 1 334 ? 103.458 -14.719 40.937 1.00 33.33 334 ASP D N 1
ATOM 12514 C CA . ASP D 1 334 ? 103.585 -15.805 41.903 1.00 31.29 334 ASP D CA 1
ATOM 12515 C C . ASP D 1 334 ? 103.144 -15.409 43.310 1.00 29.06 334 ASP D C 1
ATOM 12516 O O . ASP D 1 334 ? 102.356 -16.113 43.938 1.00 35.07 334 ASP D O 1
ATOM 12521 N N . PHE D 1 335 ? 103.655 -14.288 43.806 1.00 27.34 335 PHE D N 1
ATOM 12522 C CA . PHE D 1 335 ? 103.295 -13.828 45.143 1.00 28.07 335 PHE D CA 1
ATOM 12523 C C . PHE D 1 335 ? 102.872 -12.363 45.160 1.00 29.95 335 PHE D C 1
ATOM 12524 O O . PHE D 1 335 ? 103.267 -11.580 44.297 1.00 29.87 335 PHE D O 1
ATOM 12532 N N . ILE D 1 336 ? 102.066 -12.005 46.154 1.00 32.60 336 ILE D N 1
ATOM 12533 C CA . ILE D 1 336 ? 101.548 -10.650 46.278 1.00 32.39 336 ILE D CA 1
ATOM 12534 C C . ILE D 1 336 ? 101.961 -10.024 47.604 1.00 30.57 336 ILE D C 1
ATOM 12535 O O . ILE D 1 336 ? 101.840 -10.644 48.661 1.00 32.32 336 ILE D O 1
ATOM 12540 N N . GLY D 1 337 ? 102.446 -8.789 47.542 1.00 29.73 337 GLY D N 1
ATOM 12541 C CA . GLY D 1 337 ? 102.785 -8.046 48.739 1.00 29.77 337 GLY D CA 1
ATOM 12542 C C . GLY D 1 337 ? 102.156 -6.669 48.724 1.00 28.39 337 GLY D C 1
ATOM 12543 O O . GLY D 1 337 ? 101.404 -6.330 47.810 1.00 32.40 337 GLY D O 1
ATOM 12544 N N . ARG D 1 338 ? 102.467 -5.870 49.738 1.00 28.63 338 ARG D N 1
ATOM 12545 C CA . ARG D 1 338 ? 101.941 -4.513 49.826 1.00 27.75 338 ARG D CA 1
ATOM 12546 C C . ARG D 1 338 ? 102.905 -3.584 50.557 1.00 30.68 338 ARG D C 1
ATOM 12547 O O . ARG D 1 338 ? 103.474 -3.945 51.586 1.00 33.49 338 ARG D O 1
ATOM 12555 N N . ILE D 1 339 ? 103.082 -2.384 50.017 1.00 33.10 339 ILE D N 1
ATOM 12556 C CA . ILE D 1 339 ? 103.963 -1.398 50.624 1.00 36.55 339 ILE D CA 1
ATOM 12557 C C . ILE D 1 339 ? 103.214 -0.111 50.927 1.00 36.20 339 ILE D C 1
ATOM 12558 O O . ILE D 1 339 ? 102.722 0.560 50.023 1.00 37.10 339 ILE D O 1
ATOM 12563 N N . ASP D 1 340 ? 103.129 0.230 52.207 1.00 43.02 340 ASP D N 1
ATOM 12564 C CA . ASP D 1 340 ? 102.470 1.461 52.618 1.00 41.07 340 ASP D CA 1
ATOM 12565 C C . ASP D 1 340 ? 103.465 2.615 52.615 1.00 39.38 340 ASP D C 1
ATOM 12566 O O . ASP D 1 340 ? 104.104 2.900 53.627 1.00 39.80 340 ASP D O 1
ATOM 12571 N N . MET D 1 341 ? 103.595 3.269 51.465 1.00 39.44 341 MET D N 1
ATOM 12572 C CA . MET D 1 341 ? 104.548 4.361 51.312 1.00 42.79 341 MET D CA 1
ATOM 12573 C C . MET D 1 341 ? 104.077 5.627 52.014 1.00 42.58 341 MET D C 1
ATOM 12574 O O . MET D 1 341 ? 103.006 6.156 51.718 1.00 43.25 341 MET D O 1
ATOM 12579 N N . GLY D 1 342 ? 104.892 6.107 52.948 1.00 44.82 342 GLY D N 1
ATOM 12580 C CA . GLY D 1 342 ? 104.578 7.308 53.698 1.00 48.77 342 GLY D CA 1
ATOM 12581 C C . GLY D 1 342 ? 104.803 7.125 55.185 1.00 54.27 342 GLY D C 1
ATOM 12582 O O . GLY D 1 342 ? 105.162 6.039 55.641 1.00 55.09 342 GLY D O 1
ATOM 12583 N N . SER D 1 343 ? 104.591 8.192 55.947 1.00 53.15 343 SER D N 1
ATOM 12584 C CA . SER D 1 343 ? 104.785 8.142 57.389 1.00 51.41 343 SER D CA 1
ATOM 12585 C C . SER D 1 343 ? 103.608 7.452 58.067 1.00 61.31 343 SER D C 1
ATOM 12586 O O . SER D 1 343 ? 102.604 7.144 57.424 1.00 58.30 343 SER D O 1
ATOM 12589 N N . LEU D 1 344 ? 103.741 7.209 59.368 1.00 65.58 344 LEU D N 1
ATOM 12590 C CA . LEU D 1 344 ? 102.665 6.620 60.156 1.00 57.64 344 LEU D CA 1
ATOM 12591 C C . LEU D 1 344 ? 101.422 7.512 60.129 1.00 58.21 344 LEU D C 1
ATOM 12592 O O . LEU D 1 344 ? 101.509 8.718 60.366 1.00 59.22 344 LEU D O 1
ATOM 12594 N N . LYS D 1 345 ? 100.277 6.903 59.824 1.00 57.66 345 LYS D N 1
ATOM 12595 C CA . LYS D 1 345 ? 99.004 7.610 59.639 1.00 62.60 345 LYS D CA 1
ATOM 12596 C C . LYS D 1 345 ? 99.046 8.634 58.502 1.00 66.83 345 LYS D C 1
ATOM 12597 O O . LYS D 1 345 ? 98.183 9.508 58.406 1.00 65.05 345 LYS D O 1
ATOM 12599 N N . ALA D 1 346 ? 100.052 8.511 57.642 1.00 60.75 346 ALA D N 1
ATOM 12600 C CA . ALA D 1 346 ? 100.196 9.379 56.482 1.00 57.90 346 ALA D CA 1
ATOM 12601 C C . ALA D 1 346 ? 100.843 8.586 55.355 1.00 56.64 346 ALA D C 1
ATOM 12602 O O . ALA D 1 346 ? 101.954 8.893 54.920 1.00 54.90 346 ALA D O 1
ATOM 12604 N N . SER D 1 347 ? 100.144 7.555 54.895 1.00 58.05 347 SER D N 1
ATOM 12605 C CA . SER D 1 347 ? 100.690 6.654 53.890 1.00 48.07 347 SER D CA 1
ATOM 12606 C C . SER D 1 347 ? 99.665 6.266 52.829 1.00 46.87 347 SER D C 1
ATOM 12607 O O . SER D 1 347 ? 98.472 6.541 52.964 1.00 38.47 347 SER D O 1
ATOM 12609 N N . THR D 1 348 ? 100.152 5.625 51.771 1.00 45.18 348 THR D N 1
ATOM 12610 C CA . THR D 1 348 ? 99.296 5.106 50.713 1.00 41.71 348 THR D CA 1
ATOM 12611 C C . THR D 1 348 ? 99.680 3.658 50.406 1.00 37.19 348 THR D C 1
ATOM 12612 O O . THR D 1 348 ? 100.856 3.295 50.479 1.00 42.10 348 THR D O 1
ATOM 12616 N N . PRO D 1 349 ? 98.684 2.817 50.093 1.00 32.81 349 PRO D N 1
ATOM 12617 C CA . PRO D 1 349 ? 98.945 1.409 49.774 1.00 33.62 349 PRO D CA 1
ATOM 12618 C C . PRO D 1 349 ? 99.479 1.215 48.357 1.00 35.56 349 PRO D C 1
ATOM 12619 O O . PRO D 1 349 ? 98.993 1.842 47.417 1.00 38.31 349 PRO D O 1
ATOM 12623 N N . VAL D 1 350 ? 100.476 0.348 48.217 1.00 38.14 350 VAL D N 1
ATOM 12624 C CA . VAL D 1 350 ? 101.050 0.030 46.916 1.00 37.54 350 VAL D CA 1
ATOM 12625 C C . VAL D 1 350 ? 101.089 -1.481 46.720 1.00 35.24 350 VAL D C 1
ATOM 12626 O O . VAL D 1 350 ? 101.822 -2.186 47.413 1.00 30.28 350 VAL D O 1
ATOM 12630 N N . VAL D 1 351 ? 100.292 -1.974 45.779 1.00 37.29 351 VAL D N 1
ATOM 12631 C CA . VAL D 1 351 ? 100.250 -3.403 45.498 1.00 32.51 351 VAL D CA 1
ATOM 12632 C C . VAL D 1 351 ? 101.542 -3.860 44.830 1.00 32.76 351 VAL D C 1
ATOM 12633 O O . VAL D 1 351 ? 101.977 -3.289 43.829 1.00 35.83 351 VAL D O 1
ATOM 12637 N N . VAL D 1 352 ? 102.152 -4.895 45.394 1.00 33.98 352 VAL D N 1
ATOM 12638 C CA . VAL D 1 352 ? 103.406 -5.417 44.874 1.00 31.15 352 VAL D CA 1
ATOM 12639 C C . VAL D 1 352 ? 103.204 -6.781 44.223 1.00 34.55 352 VAL D C 1
ATOM 12640 O O . VAL D 1 352 ? 102.719 -7.715 44.861 1.00 29.71 352 VAL D O 1
ATOM 12644 N N . LEU D 1 353 ? 103.573 -6.888 42.950 1.00 40.79 353 LEU D N 1
ATOM 12645 C CA . LEU D 1 353 ? 103.471 -8.150 42.223 1.00 34.15 353 LEU D CA 1
ATOM 12646 C C . LEU D 1 353 ? 104.848 -8.780 42.062 1.00 33.39 353 LEU D C 1
ATOM 12647 O O . LEU D 1 353 ? 105.763 -8.161 41.524 1.00 38.44 353 LEU D O 1
ATOM 12652 N N . GLY D 1 354 ? 104.991 -10.015 42.530 1.00 28.56 354 GLY D N 1
ATOM 12653 C CA . GLY D 1 354 ? 106.277 -10.684 42.504 1.00 26.03 354 GLY D CA 1
ATOM 12654 C C . GLY D 1 354 ? 106.337 -11.874 41.569 1.00 27.51 354 GLY D C 1
ATOM 12655 O O . GLY D 1 354 ? 105.316 -12.485 41.254 1.00 25.58 354 GLY D O 1
ATOM 12656 N N . GLN D 1 355 ? 107.545 -12.204 41.124 1.00 31.39 355 GLN D N 1
ATOM 12657 C CA . GLN D 1 355 ? 107.746 -13.363 40.261 1.00 29.78 355 GLN D CA 1
ATOM 12658 C C . GLN D 1 355 ? 109.038 -14.099 40.595 1.00 26.98 355 GLN D C 1
ATOM 12659 O O . GLN D 1 355 ? 110.107 -13.497 40.651 1.00 26.85 355 GLN D O 1
ATOM 12665 N N . ALA D 1 356 ? 108.930 -15.405 40.814 1.00 27.33 356 ALA D N 1
ATOM 12666 C CA . ALA D 1 356 ? 110.093 -16.229 41.111 1.00 28.91 356 ALA D CA 1
ATOM 12667 C C . ALA D 1 356 ? 110.503 -17.045 39.892 1.00 30.32 356 ALA D C 1
ATOM 12668 O O . ALA D 1 356 ? 109.660 -17.628 39.212 1.00 30.93 356 ALA D O 1
ATOM 12670 N N . LYS D 1 357 ? 111.803 -17.081 39.618 1.00 32.31 357 LYS D N 1
ATOM 12671 C CA . LYS D 1 357 ? 112.320 -17.849 38.492 1.00 34.87 357 LYS D CA 1
ATOM 12672 C C . LYS D 1 357 ? 113.629 -18.537 38.861 1.00 33.68 357 LYS D C 1
ATOM 12673 O O . LYS D 1 357 ? 114.689 -17.912 38.866 1.00 30.55 357 LYS D O 1
ATOM 12679 N N . CYS D 1 358 ? 113.549 -19.827 39.174 1.00 32.14 358 CYS D N 1
ATOM 12680 C CA . CYS D 1 358 ? 114.734 -20.596 39.534 1.00 33.19 358 CYS D CA 1
ATOM 12681 C C . CYS D 1 358 ? 115.416 -21.163 38.294 1.00 39.24 358 CYS D C 1
ATOM 12682 O O . CYS D 1 358 ? 114.900 -22.075 37.647 1.00 43.42 358 CYS D O 1
ATOM 12685 N N . ILE D 1 359 ? 116.580 -20.612 37.970 1.00 34.63 359 ILE D N 1
ATOM 12686 C CA . ILE D 1 359 ? 117.331 -21.028 36.794 1.00 33.64 359 ILE D CA 1
ATOM 12687 C C . ILE D 1 359 ? 118.812 -21.108 37.156 1.00 34.12 359 ILE D C 1
ATOM 12688 O O . ILE D 1 359 ? 119.234 -20.549 38.169 1.00 31.40 359 ILE D O 1
ATOM 12693 N N . GLN D 1 360 ? 119.586 -21.824 36.345 1.00 33.27 360 GLN D N 1
ATOM 12694 C CA . GLN D 1 360 ? 121.028 -21.938 36.540 1.00 31.15 360 GLN D CA 1
ATOM 12695 C C . GLN D 1 360 ? 121.668 -20.558 36.655 1.00 31.02 360 GLN D C 1
ATOM 12696 O O . GLN D 1 360 ? 121.435 -19.693 35.812 1.00 34.68 360 GLN D O 1
ATOM 12702 N N . PRO D 1 361 ? 122.467 -20.347 37.713 1.00 29.51 361 PRO D N 1
ATOM 12703 C CA . PRO D 1 361 ? 123.113 -19.063 38.017 1.00 29.08 361 PRO D CA 1
ATOM 12704 C C . PRO D 1 361 ? 123.906 -18.473 36.849 1.00 28.46 361 PRO D C 1
ATOM 12705 O O . PRO D 1 361 ? 124.140 -17.264 36.827 1.00 26.60 361 PRO D O 1
ATOM 12709 N N . THR D 1 362 ? 124.309 -19.309 35.897 1.00 29.66 362 THR D N 1
ATOM 12710 C CA . THR D 1 362 ? 125.031 -18.833 34.722 1.00 29.79 362 THR D CA 1
ATOM 12711 C C . THR D 1 362 ? 124.074 -18.430 33.602 1.00 32.44 362 THR D C 1
ATOM 12712 O O . THR D 1 362 ? 124.483 -17.815 32.618 1.00 32.73 362 THR D O 1
ATOM 12716 N N . SER D 1 363 ? 122.800 -18.781 33.756 1.00 33.75 363 SER D N 1
ATOM 12717 C CA . SER D 1 363 ? 121.783 -18.414 32.776 1.00 30.37 363 SER D CA 1
ATOM 12718 C C . SER D 1 363 ? 121.213 -17.033 33.083 1.00 26.07 363 SER D C 1
ATOM 12719 O O . SER D 1 363 ? 121.542 -16.432 34.105 1.00 24.34 363 SER D O 1
ATOM 12722 N N . SER D 1 364 ? 120.354 -16.534 32.200 1.00 32.55 364 SER D N 1
ATOM 12723 C CA . SER D 1 364 ? 119.853 -15.169 32.323 1.00 28.70 364 SER D CA 1
ATOM 12724 C C . SER D 1 364 ? 118.347 -15.054 32.078 1.00 27.12 364 SER D C 1
ATOM 12725 O O . SER D 1 364 ? 117.723 -15.958 31.523 1.00 28.49 364 SER D O 1
ATOM 12728 N N . VAL D 1 365 ? 117.777 -13.928 32.499 1.00 28.83 365 VAL D N 1
ATOM 12729 C CA . VAL D 1 365 ? 116.351 -13.667 32.336 1.00 22.66 365 VAL D CA 1
ATOM 12730 C C . VAL D 1 365 ? 116.098 -12.697 31.184 1.00 25.63 365 VAL D C 1
ATOM 12731 O O . VAL D 1 365 ? 116.661 -11.603 31.146 1.00 28.29 365 VAL D O 1
ATOM 12735 N N . SER D 1 366 ? 115.245 -13.107 30.251 1.00 23.32 366 SER D N 1
ATOM 12736 C CA . SER D 1 366 ? 114.955 -12.317 29.058 1.00 22.43 366 SER D CA 1
ATOM 12737 C C . SER D 1 366 ? 114.010 -11.156 29.369 1.00 25.54 366 SER D C 1
ATOM 12738 O O . SER D 1 366 ? 113.246 -11.220 30.333 1.00 25.21 366 SER D O 1
ATOM 12741 N N . PRO D 1 367 ? 114.062 -10.085 28.554 1.00 22.62 367 PRO D N 1
ATOM 12742 C CA . PRO D 1 367 ? 113.210 -8.906 28.760 1.00 21.50 367 PRO D CA 1
ATOM 12743 C C . PRO D 1 367 ? 111.715 -9.206 28.680 1.00 21.80 367 PRO D C 1
ATOM 12744 O O . PRO D 1 367 ? 110.924 -8.517 29.326 1.00 26.24 367 PRO D O 1
ATOM 12748 N N . GLU D 1 368 ? 111.331 -10.214 27.902 1.00 21.80 368 GLU D N 1
ATOM 12749 C CA . GLU D 1 368 ? 109.923 -10.581 27.797 1.00 22.52 368 GLU D CA 1
ATOM 12750 C C . GLU D 1 368 ? 109.425 -11.250 29.076 1.00 19.54 368 GLU D C 1
ATOM 12751 O O . GLU D 1 368 ? 108.255 -11.121 29.438 1.00 21.37 368 GLU D O 1
ATOM 12757 N N . GLN D 1 369 ? 110.320 -11.957 29.760 1.00 25.61 369 GLN D N 1
ATOM 12758 C CA . GLN D 1 369 ? 109.986 -12.595 31.030 1.00 23.39 369 GLN D CA 1
ATOM 12759 C C . GLN D 1 369 ? 109.725 -11.554 32.114 1.00 23.02 369 GLN D C 1
ATOM 12760 O O . GLN D 1 369 ? 108.855 -11.733 32.965 1.00 25.63 369 GLN D O 1
ATOM 12766 N N . VAL D 1 370 ? 110.487 -10.466 32.075 1.00 24.74 370 VAL D N 1
ATOM 12767 C CA . VAL D 1 370 ? 110.278 -9.347 32.986 1.00 24.61 370 VAL D CA 1
ATOM 12768 C C . VAL D 1 370 ? 108.995 -8.613 32.605 1.00 26.26 370 VAL D C 1
ATOM 12769 O O . VAL D 1 370 ? 108.201 -8.217 33.466 1.00 28.59 370 VAL D O 1
ATOM 12773 N N . ALA D 1 371 ? 108.795 -8.449 31.302 1.00 28.83 371 ALA D N 1
ATOM 12774 C CA . ALA D 1 371 ? 107.612 -7.773 30.785 1.00 26.77 371 ALA D CA 1
ATOM 12775 C C . ALA D 1 371 ? 106.333 -8.537 31.118 1.00 24.55 371 ALA D C 1
ATOM 12776 O O . ALA D 1 371 ? 105.253 -7.950 31.183 1.00 26.67 371 ALA D O 1
ATOM 12778 N N . ARG D 1 372 ? 106.457 -9.844 31.330 1.00 22.72 372 ARG D N 1
ATOM 12779 C CA . ARG D 1 372 ? 105.318 -10.656 31.748 1.00 22.15 372 ARG D CA 1
ATOM 12780 C C . ARG D 1 372 ? 104.852 -10.233 33.138 1.00 27.76 372 ARG D C 1
ATOM 12781 O O . ARG D 1 372 ? 103.695 -10.432 33.507 1.00 30.88 372 ARG D O 1
ATOM 12789 N N . VAL D 1 373 ? 105.766 -9.641 33.902 1.00 28.25 373 VAL D N 1
ATOM 12790 C CA . VAL D 1 373 ? 105.447 -9.112 35.221 1.00 27.59 373 VAL D CA 1
ATOM 12791 C C . VAL D 1 373 ? 105.028 -7.650 35.121 1.00 27.72 373 VAL D C 1
ATOM 12792 O O . VAL D 1 373 ? 104.091 -7.217 35.795 1.00 26.44 373 VAL D O 1
ATOM 12796 N N . VAL D 1 374 ? 105.724 -6.894 34.276 1.00 26.54 374 VAL D N 1
ATOM 12797 C CA . VAL D 1 374 ? 105.436 -5.469 34.106 1.00 27.60 374 VAL D CA 1
ATOM 12798 C C . VAL D 1 374 ? 104.028 -5.217 33.560 1.00 29.04 374 VAL D C 1
ATOM 12799 O O . VAL D 1 374 ? 103.353 -4.271 33.970 1.00 25.03 374 VAL D O 1
ATOM 12803 N N . ALA D 1 375 ? 103.590 -6.074 32.642 1.00 27.08 375 ALA D N 1
ATOM 12804 C CA . ALA D 1 375 ? 102.302 -5.906 31.971 1.00 25.70 375 ALA D CA 1
ATOM 12805 C C . ALA D 1 375 ? 101.112 -5.966 32.929 1.00 30.86 375 ALA D C 1
ATOM 12806 O O . ALA D 1 375 ? 100.043 -5.430 32.637 1.00 26.03 375 ALA D O 1
ATOM 12808 N N . ARG D 1 376 ? 101.305 -6.618 34.071 1.00 33.77 376 ARG D N 1
ATOM 12809 C CA . ARG D 1 376 ? 100.241 -6.782 35.052 1.00 27.05 376 ARG D CA 1
ATOM 12810 C C . ARG D 1 376 ? 100.047 -5.511 35.867 1.00 29.52 376 ARG D C 1
ATOM 12811 O O . ARG D 1 376 ? 98.967 -5.264 36.405 1.00 40.79 376 ARG D O 1
ATOM 12819 N N . LEU D 1 377 ? 101.102 -4.709 35.953 1.00 29.57 377 LEU D N 1
ATOM 12820 C CA . LEU D 1 377 ? 101.133 -3.558 36.851 1.00 28.22 377 LEU D CA 1
ATOM 12821 C C . LEU D 1 377 ? 100.102 -2.483 36.527 1.00 33.92 377 LEU D C 1
ATOM 12822 O O . LEU D 1 377 ? 100.187 -1.810 35.500 1.00 32.48 377 LEU D O 1
ATOM 12827 N N . ARG D 1 378 ? 99.128 -2.330 37.418 1.00 28.10 378 ARG D N 1
ATOM 12828 C CA . ARG D 1 378 ? 98.175 -1.232 37.342 1.00 30.62 378 ARG D CA 1
ATOM 12829 C C . ARG D 1 378 ? 98.826 0.026 37.898 1.00 29.67 378 ARG D C 1
ATOM 12830 O O . ARG D 1 378 ? 99.962 -0.014 38.368 1.00 34.47 378 ARG D O 1
ATOM 12838 N N . ARG D 1 379 ? 98.112 1.145 37.841 1.00 35.31 379 ARG D N 1
ATOM 12839 C CA . ARG D 1 379 ? 98.626 2.385 38.408 1.00 36.59 379 ARG D CA 1
ATOM 12840 C C . ARG D 1 379 ? 98.619 2.314 39.932 1.00 40.77 379 ARG D C 1
ATOM 12841 O O . ARG D 1 379 ? 97.590 2.031 40.546 1.00 41.25 379 ARG D O 1
ATOM 12849 N N . GLY D 1 380 ? 99.776 2.568 40.534 1.00 36.18 380 GLY D N 1
ATOM 12850 C CA . GLY D 1 380 ? 99.921 2.480 41.974 1.00 34.42 380 GLY D CA 1
ATOM 12851 C C . GLY D 1 380 ? 100.462 1.129 42.394 1.00 35.49 380 GLY D C 1
ATOM 12852 O O . GLY D 1 380 ? 100.490 0.798 43.579 1.00 36.36 380 GLY D O 1
ATOM 12853 N N . TRP D 1 381 ? 100.888 0.344 41.410 1.00 37.92 381 TRP D N 1
ATOM 12854 C CA . TRP D 1 381 ? 101.438 -0.980 41.663 1.00 31.38 381 TRP D CA 1
ATOM 12855 C C . TRP D 1 381 ? 102.908 -1.027 41.263 1.00 28.25 381 TRP D C 1
ATOM 12856 O O . TRP D 1 381 ? 103.323 -0.352 40.322 1.00 33.84 381 TRP D O 1
ATOM 12867 N N . ILE D 1 382 ? 103.695 -1.822 41.982 1.00 28.78 382 ILE D N 1
ATOM 12868 C CA . ILE D 1 382 ? 105.095 -2.035 41.621 1.00 26.91 382 ILE D CA 1
ATOM 12869 C C . ILE D 1 382 ? 105.405 -3.526 41.557 1.00 28.91 382 ILE D C 1
ATOM 12870 O O . ILE D 1 382 ? 104.694 -4.340 42.143 1.00 29.64 382 ILE D O 1
ATOM 12875 N N . GLY D 1 383 ? 106.465 -3.884 40.840 1.00 30.99 383 GLY D N 1
ATOM 12876 C CA . GLY D 1 383 ? 106.822 -5.280 40.670 1.00 30.83 383 GLY D CA 1
ATOM 12877 C C . GLY D 1 383 ? 108.146 -5.652 41.309 1.00 38.04 383 GLY D C 1
ATOM 12878 O O . GLY D 1 383 ? 108.928 -4.782 41.693 1.00 35.96 383 GLY D O 1
ATOM 12879 N N . VAL D 1 384 ? 108.392 -6.953 41.425 1.00 36.73 384 VAL D N 1
ATOM 12880 C CA . VAL D 1 384 ? 109.647 -7.460 41.969 1.00 31.74 384 VAL D CA 1
ATOM 12881 C C . VAL D 1 384 ? 109.970 -8.844 41.402 1.00 30.52 384 VAL D C 1
ATOM 12882 O O . VAL D 1 384 ? 109.126 -9.746 41.397 1.00 34.65 384 VAL D O 1
ATOM 12886 N N . TYR D 1 385 ? 111.194 -8.999 40.909 1.00 31.04 385 TYR D N 1
ATOM 12887 C CA . TYR D 1 385 ? 111.611 -10.250 40.289 1.00 33.86 385 TYR D CA 1
ATOM 12888 C C . TYR D 1 385 ? 112.727 -10.902 41.099 1.00 29.85 385 TYR D C 1
ATOM 12889 O O . TYR D 1 385 ? 113.731 -10.267 41.405 1.00 28.41 385 TYR D O 1
ATOM 12898 N N . VAL D 1 386 ? 112.543 -12.171 41.448 1.00 26.88 386 VAL D N 1
ATOM 12899 C CA . VAL D 1 386 ? 113.547 -12.914 42.199 1.00 27.89 386 VAL D CA 1
ATOM 12900 C C . VAL D 1 386 ? 114.065 -14.091 41.381 1.00 28.38 386 VAL D C 1
ATOM 12901 O O . VAL D 1 386 ? 113.287 -14.930 40.919 1.00 30.33 386 VAL D O 1
ATOM 12905 N N . THR D 1 387 ? 115.381 -14.152 41.199 1.00 29.13 387 THR D N 1
ATOM 12906 C CA . THR D 1 387 ? 115.980 -15.229 40.418 1.00 28.95 387 THR D CA 1
ATOM 12907 C C . THR D 1 387 ? 117.331 -15.674 40.970 1.00 26.74 387 THR D C 1
ATOM 12908 O O . THR D 1 387 ? 118.016 -14.916 41.656 1.00 29.82 387 THR D O 1
ATOM 12912 N N . THR D 1 388 ? 117.702 -16.914 40.668 1.00 26.98 388 THR D N 1
ATOM 12913 C CA . THR D 1 388 ? 118.998 -17.448 41.064 1.00 24.59 388 THR D CA 1
ATOM 12914 C C . THR D 1 388 ? 120.072 -17.018 40.071 1.00 30.70 388 THR D C 1
ATOM 12915 O O . THR D 1 388 ? 121.249 -16.916 40.417 1.00 29.88 388 THR D O 1
ATOM 12919 N N . GLY D 1 389 ? 119.657 -16.768 38.834 1.00 28.50 389 GLY D N 1
ATOM 12920 C CA . GLY D 1 389 ? 120.564 -16.298 37.805 1.00 24.77 389 GLY D CA 1
ATOM 12921 C C . GLY D 1 389 ? 120.644 -14.785 37.784 1.00 23.49 389 GLY D C 1
ATOM 12922 O O . GLY D 1 389 ? 120.480 -14.132 38.814 1.00 27.21 389 GLY D O 1
ATOM 12923 N N . SER D 1 390 ? 120.899 -14.225 36.607 1.00 26.27 390 SER D N 1
ATOM 12924 C CA . SER D 1 390 ? 120.978 -12.779 36.450 1.00 24.74 390 SER D CA 1
ATOM 12925 C C . SER D 1 390 ? 119.966 -12.310 35.413 1.00 29.40 390 SER D C 1
ATOM 12926 O O . SER D 1 390 ? 119.176 -13.103 34.900 1.00 31.82 390 SER D O 1
ATOM 12929 N N . PHE D 1 391 ? 119.996 -11.018 35.106 1.00 32.72 391 PHE D N 1
ATOM 12930 C CA . PHE D 1 391 ? 119.119 -10.456 34.088 1.00 27.55 391 PHE D CA 1
ATOM 12931 C C . PHE D 1 391 ? 119.922 -10.035 32.864 1.00 27.80 391 PHE D C 1
ATOM 12932 O O . PHE D 1 391 ? 121.033 -9.519 32.987 1.00 28.36 391 PHE D O 1
ATOM 12940 N N . SER D 1 392 ? 119.354 -10.262 31.684 1.00 28.01 392 SER D N 1
ATOM 12941 C CA . SER D 1 392 ? 120.009 -9.899 30.433 1.00 25.82 392 SER D CA 1
ATOM 12942 C C . SER D 1 392 ? 120.183 -8.391 30.332 1.00 24.70 392 SER D C 1
ATOM 12943 O O . SER D 1 392 ? 119.513 -7.632 31.032 1.00 25.48 392 SER D O 1
ATOM 12946 N N . ARG D 1 393 ? 121.090 -7.963 29.462 1.00 29.02 393 ARG D N 1
ATOM 12947 C CA . ARG D 1 393 ? 121.339 -6.543 29.261 1.00 26.98 393 ARG D CA 1
ATOM 12948 C C . ARG D 1 393 ? 120.099 -5.853 28.702 1.00 28.73 393 ARG D C 1
ATOM 12949 O O . ARG D 1 393 ? 119.752 -4.750 29.123 1.00 26.00 393 ARG D O 1
ATOM 12957 N N . GLN D 1 394 ? 119.426 -6.517 27.766 1.00 28.89 394 GLN D N 1
ATOM 12958 C CA . GLN D 1 394 ? 118.228 -5.959 27.145 1.00 27.91 394 GLN D CA 1
ATOM 12959 C C . GLN D 1 394 ? 117.065 -5.827 28.120 1.00 27.80 394 GLN D C 1
ATOM 12960 O O . GLN D 1 394 ? 116.214 -4.956 27.959 1.00 35.84 394 GLN D O 1
ATOM 12966 N N . ALA D 1 395 ? 117.025 -6.695 29.125 1.00 28.29 395 ALA D N 1
ATOM 12967 C CA . ALA D 1 395 ? 115.995 -6.609 30.152 1.00 21.81 395 ALA D CA 1
ATOM 12968 C C . ALA D 1 395 ? 116.181 -5.330 30.958 1.00 23.31 395 ALA D C 1
ATOM 12969 O O . ALA D 1 395 ? 115.240 -4.559 31.147 1.00 20.74 395 ALA D O 1
ATOM 12971 N N . GLN D 1 396 ? 117.409 -5.108 31.416 1.00 24.21 396 GLN D N 1
ATOM 12972 C CA . GLN D 1 396 ? 117.744 -3.921 32.195 1.00 24.94 396 GLN D CA 1
ATOM 12973 C C . GLN D 1 396 ? 117.553 -2.647 31.379 1.00 25.59 396 GLN D C 1
ATOM 12974 O O . GLN D 1 396 ? 117.034 -1.653 31.883 1.00 22.45 396 GLN D O 1
ATOM 12980 N N . VAL D 1 397 ? 117.979 -2.683 30.119 1.00 27.26 397 VAL D N 1
ATOM 12981 C CA . VAL D 1 397 ? 117.802 -1.549 29.215 1.00 27.23 397 VAL D CA 1
ATOM 12982 C C . VAL D 1 397 ? 116.321 -1.239 29.021 1.00 20.24 397 VAL D C 1
ATOM 12983 O O . VAL D 1 397 ? 115.911 -0.080 29.053 1.00 21.58 397 VAL D O 1
ATOM 12987 N N . GLU D 1 398 ? 115.522 -2.286 28.836 1.00 19.86 398 GLU D N 1
ATOM 12988 C CA . GLU D 1 398 ? 114.080 -2.137 28.663 1.00 24.20 398 GLU D CA 1
ATOM 12989 C C . GLU D 1 398 ? 113.429 -1.536 29.905 1.00 27.08 398 GLU D C 1
ATOM 12990 O O . GLU D 1 398 ? 112.572 -0.658 29.802 1.00 27.92 398 GLU D O 1
ATOM 12996 N N . ILE D 1 399 ? 113.840 -2.011 31.077 1.00 27.41 399 ILE D N 1
ATOM 12997 C CA . ILE D 1 399 ? 113.305 -1.509 32.339 1.00 26.00 399 ILE D CA 1
ATOM 12998 C C . ILE D 1 399 ? 113.661 -0.040 32.563 1.00 25.93 399 ILE D C 1
ATOM 12999 O O . ILE D 1 399 ? 112.795 0.778 32.876 1.00 25.47 399 ILE D O 1
ATOM 13004 N N . ILE D 1 400 ? 114.939 0.286 32.395 1.00 23.16 400 ILE D N 1
ATOM 13005 C CA . ILE D 1 400 ? 115.434 1.640 32.632 1.00 30.16 400 ILE D CA 1
ATOM 13006 C C . ILE D 1 400 ? 114.874 2.655 31.640 1.00 31.46 400 ILE D C 1
ATOM 13007 O O . ILE D 1 400 ? 114.357 3.702 32.031 1.00 32.69 400 ILE D O 1
ATOM 13012 N N . ASP D 1 401 ? 114.979 2.334 30.355 1.00 30.77 401 ASP D N 1
ATOM 13013 C CA . ASP D 1 401 ? 114.614 3.266 29.295 1.00 31.84 401 ASP D CA 1
ATOM 13014 C C . ASP D 1 401 ? 113.107 3.493 29.200 1.00 33.93 401 ASP D C 1
ATOM 13015 O O . ASP D 1 401 ? 112.659 4.542 28.736 1.00 38.63 401 ASP D O 1
ATOM 13020 N N . ASP D 1 402 ? 112.328 2.511 29.640 1.00 33.82 402 ASP D N 1
ATOM 13021 C CA . ASP D 1 402 ? 110.874 2.623 29.606 1.00 30.79 402 ASP D CA 1
ATOM 13022 C C . ASP D 1 402 ? 110.295 2.866 30.998 1.00 33.06 402 ASP D C 1
ATOM 13023 O O . ASP D 1 402 ? 109.076 2.919 31.170 1.00 36.44 402 ASP D O 1
ATOM 13028 N N . GLN D 1 403 ? 111.181 3.007 31.981 1.00 31.17 403 GLN D N 1
ATOM 13029 C CA . GLN D 1 403 ? 110.800 3.338 33.354 1.00 35.01 403 GLN D CA 1
ATOM 13030 C C . GLN D 1 403 ? 109.850 2.320 33.981 1.00 33.85 403 GLN D C 1
ATOM 13031 O O . GLN D 1 403 ? 108.819 2.689 34.543 1.00 35.58 403 GLN D O 1
ATOM 13037 N N . TYR D 1 404 ? 110.199 1.041 33.886 1.00 38.11 404 TYR D N 1
ATOM 13038 C CA . TYR D 1 404 ? 109.398 -0.011 34.502 1.00 31.21 404 TYR D CA 1
ATOM 13039 C C . TYR D 1 404 ? 109.636 -0.060 36.007 1.00 31.89 404 TYR D C 1
ATOM 13040 O O . TYR D 1 404 ? 110.770 -0.234 36.454 1.00 30.59 404 TYR D O 1
ATOM 13049 N N . PRO D 1 405 ? 108.563 0.096 36.797 1.00 33.02 405 PRO D N 1
ATOM 13050 C CA . PRO D 1 405 ? 108.651 0.023 38.260 1.00 33.42 405 PRO D CA 1
ATOM 13051 C C . PRO D 1 405 ? 108.858 -1.408 38.749 1.00 30.46 405 PRO D C 1
ATOM 13052 O O . PRO D 1 405 ? 107.960 -1.986 39.362 1.00 30.25 405 PRO D O 1
ATOM 13056 N N . VAL D 1 406 ? 110.031 -1.971 38.477 1.00 28.48 406 VAL D N 1
ATOM 13057 C CA . VAL D 1 406 ? 110.329 -3.345 38.866 1.00 29.51 406 VAL D CA 1
ATOM 13058 C C . VAL D 1 406 ? 111.642 -3.437 39.636 1.00 36.61 406 VAL D C 1
ATOM 13059 O O . VAL D 1 406 ? 112.685 -2.984 39.162 1.00 35.27 406 VAL D O 1
ATOM 13063 N N . VAL D 1 407 ? 111.583 -4.027 40.825 1.00 33.82 407 VAL D N 1
ATOM 13064 C CA . VAL D 1 407 ? 112.772 -4.224 41.644 1.00 32.79 407 VAL D CA 1
ATOM 13065 C C . VAL D 1 407 ? 113.445 -5.547 41.293 1.00 31.23 407 VAL D C 1
ATOM 13066 O O . VAL D 1 407 ? 112.795 -6.593 41.246 1.00 35.85 407 VAL D O 1
ATOM 13070 N N . LEU D 1 408 ? 114.749 -5.493 41.041 1.00 30.82 408 LEU D N 1
ATOM 13071 C CA . LEU D 1 408 ? 115.499 -6.670 40.616 1.00 27.63 408 LEU D CA 1
ATOM 13072 C C . LEU D 1 408 ? 116.233 -7.345 41.771 1.00 29.74 408 LEU D C 1
ATOM 13073 O O . LEU D 1 408 ? 116.922 -6.692 42.554 1.00 31.53 408 LEU D O 1
ATOM 13078 N N . ILE D 1 409 ? 116.075 -8.661 41.866 1.00 29.57 409 ILE D N 1
ATOM 13079 C CA . ILE D 1 409 ? 116.755 -9.463 42.878 1.00 28.31 409 ILE D CA 1
ATOM 13080 C C . ILE D 1 409 ? 117.407 -10.678 42.221 1.00 25.36 409 ILE D C 1
ATOM 13081 O O . ILE D 1 409 ? 116.769 -11.718 42.029 1.00 28.59 409 ILE D O 1
ATOM 13086 N N . ALA D 1 410 ? 118.680 -10.533 41.868 1.00 25.27 410 ALA D N 1
ATOM 13087 C CA . ALA D 1 410 ? 119.416 -11.589 41.183 1.00 26.68 410 ALA D CA 1
ATOM 13088 C C . ALA D 1 410 ? 120.082 -12.540 42.170 1.00 27.91 410 ALA D C 1
ATOM 13089 O O . ALA D 1 410 ? 119.779 -12.523 43.362 1.00 29.58 410 ALA D O 1
ATOM 13091 N N . GLY D 1 411 ? 120.997 -13.361 41.662 1.00 32.17 411 GLY D N 1
ATOM 13092 C CA . GLY D 1 411 ? 121.652 -14.384 42.458 1.00 32.89 411 GLY D CA 1
ATOM 13093 C C . GLY D 1 411 ? 122.410 -13.873 43.668 1.00 31.06 411 GLY D C 1
ATOM 13094 O O . GLY D 1 411 ? 122.408 -14.512 44.719 1.00 30.42 411 GLY D O 1
ATOM 13095 N N . GLY D 1 412 ? 123.060 -12.722 43.523 1.00 30.19 412 GLY D N 1
ATOM 13096 C CA . GLY D 1 412 ? 123.838 -12.144 44.604 1.00 29.70 412 GLY D CA 1
ATOM 13097 C C . GLY D 1 412 ? 122.990 -11.698 45.779 1.00 29.22 412 GLY D C 1
ATOM 13098 O O . GLY D 1 412 ? 123.217 -12.117 46.916 1.00 34.42 412 GLY D O 1
ATOM 13099 N N . THR D 1 413 ? 122.009 -10.844 45.501 1.00 29.33 413 THR D N 1
ATOM 13100 C CA . THR D 1 413 ? 121.108 -10.334 46.529 1.00 29.11 413 THR D CA 1
ATOM 13101 C C . THR D 1 413 ? 120.303 -11.468 47.159 1.00 30.93 413 THR D C 1
ATOM 13102 O O . THR D 1 413 ? 120.078 -11.486 48.371 1.00 31.60 413 THR D O 1
ATOM 13106 N N . LEU D 1 414 ? 119.878 -12.413 46.326 1.00 31.49 414 LEU D N 1
ATOM 13107 C CA . LEU D 1 414 ? 119.158 -13.590 46.795 1.00 32.21 414 LEU D CA 1
ATOM 13108 C C . LEU D 1 414 ? 120.014 -14.384 47.772 1.00 33.34 414 LEU D C 1
ATOM 13109 O O . LEU D 1 414 ? 119.557 -14.748 48.855 1.00 35.35 414 LEU D O 1
ATOM 13114 N N . ALA D 1 415 ? 121.258 -14.645 47.380 1.00 31.53 415 ALA D N 1
ATOM 13115 C CA . ALA D 1 415 ? 122.193 -15.381 48.223 1.00 33.06 415 ALA D CA 1
ATOM 13116 C C . ALA D 1 415 ? 122.412 -14.669 49.552 1.00 34.21 415 ALA D C 1
ATOM 13117 O O . ALA D 1 415 ? 122.310 -15.282 50.613 1.00 36.62 415 ALA D O 1
ATOM 13119 N N . ALA D 1 416 ? 122.700 -13.372 49.485 1.00 32.37 416 ALA D N 1
ATOM 13120 C CA . ALA D 1 416 ? 122.938 -12.569 50.682 1.00 32.66 416 ALA D CA 1
ATOM 13121 C C . ALA D 1 416 ? 121.748 -12.598 51.638 1.00 40.01 416 ALA D C 1
ATOM 13122 O O . ALA D 1 416 ? 121.909 -12.831 52.839 1.00 48.31 416 ALA D O 1
ATOM 13124 N N . THR D 1 417 ? 120.556 -12.365 51.098 1.00 37.27 417 THR D N 1
ATOM 13125 C CA . THR D 1 417 ? 119.337 -12.357 51.899 1.00 36.41 417 THR D CA 1
ATOM 13126 C C . THR D 1 417 ? 119.065 -13.726 52.518 1.00 38.05 417 THR D C 1
ATOM 13127 O O . THR D 1 417 ? 118.657 -13.821 53.675 1.00 38.68 417 THR D O 1
ATOM 13131 N N . VAL D 1 418 ? 119.300 -14.783 51.746 1.00 41.30 418 VAL D N 1
ATOM 13132 C CA . VAL D 1 418 ? 119.111 -16.145 52.240 1.00 41.60 418 VAL D CA 1
ATOM 13133 C C . VAL D 1 418 ? 120.070 -16.462 53.387 1.00 46.43 418 VAL D C 1
ATOM 13134 O O . VAL D 1 418 ? 119.661 -17.023 54.405 1.00 42.32 418 VAL D O 1
ATOM 13138 N N . ARG D 1 419 ? 121.337 -16.092 53.223 1.00 44.23 419 ARG D N 1
ATOM 13139 C CA . ARG D 1 419 ? 122.336 -16.283 54.271 1.00 46.25 419 ARG D CA 1
ATOM 13140 C C . ARG D 1 419 ? 121.950 -15.517 55.535 1.00 48.54 419 ARG D C 1
ATOM 13141 O O . ARG D 1 419 ? 121.949 -16.074 56.635 1.00 49.38 419 ARG D O 1
ATOM 13149 N N . ARG D 1 420 ? 121.613 -14.240 55.366 1.00 44.94 420 ARG D N 1
ATOM 13150 C CA . ARG D 1 420 ? 121.214 -13.393 56.488 1.00 43.51 420 ARG D CA 1
ATOM 13151 C C . ARG D 1 420 ? 120.005 -13.962 57.229 1.00 48.47 420 ARG D C 1
ATOM 13152 O O . ARG D 1 420 ? 119.956 -13.940 58.459 1.00 45.99 420 ARG D O 1
ATOM 13154 N N . MET D 1 421 ? 119.036 -14.475 56.476 1.00 51.35 421 MET D N 1
ATOM 13155 C CA . MET D 1 421 ? 117.852 -15.090 57.070 1.00 55.21 421 MET D CA 1
ATOM 13156 C C . MET D 1 421 ? 118.196 -16.404 57.764 1.00 52.03 421 MET D C 1
ATOM 13157 O O . MET D 1 421 ? 117.535 -16.800 58.724 1.00 54.25 421 MET D O 1
ATOM 13162 N N . VAL D 1 422 ? 119.229 -17.079 57.268 1.00 49.42 422 VAL D N 1
ATOM 13163 C CA . VAL D 1 422 ? 119.742 -18.276 57.920 1.00 49.56 422 VAL D CA 1
ATOM 13164 C C . VAL D 1 422 ? 120.331 -17.902 59.276 1.00 56.26 422 VAL D C 1
ATOM 13165 O O . VAL D 1 422 ? 120.111 -18.596 60.271 1.00 59.86 422 VAL D O 1
ATOM 13169 N N . GLN D 1 423 ? 121.064 -16.792 59.318 1.00 55.56 423 GLN D N 1
ATOM 13170 C CA . GLN D 1 423 ? 121.638 -16.322 60.576 1.00 48.94 423 GLN D CA 1
ATOM 13171 C C . GLN D 1 423 ? 120.549 -15.839 61.533 1.00 58.34 423 GLN D C 1
ATOM 13172 O O . GLN D 1 423 ? 120.689 -15.947 62.752 1.00 62.32 423 GLN D O 1
ATOM 13178 N N . ALA D 1 424 ? 119.467 -15.308 60.970 1.00 57.72 424 ALA D N 1
ATOM 13179 C CA . ALA D 1 424 ? 118.363 -14.766 61.761 1.00 59.25 424 ALA D CA 1
ATOM 13180 C C . ALA D 1 424 ? 117.715 -15.818 62.656 1.00 66.84 424 ALA D C 1
ATOM 13181 O O . ALA D 1 424 ? 117.814 -15.749 63.881 1.00 69.22 424 ALA D O 1
ATOM 13183 N N . ASN D 1 425 ? 117.049 -16.790 62.040 1.00 69.68 425 ASN D N 1
ATOM 13184 C CA . ASN D 1 425 ? 116.392 -17.854 62.791 1.00 73.79 425 ASN D CA 1
ATOM 13185 C C . ASN D 1 425 ? 116.842 -19.246 62.360 1.00 77.74 425 ASN D C 1
ATOM 13186 O O . ASN D 1 425 ? 116.475 -19.725 61.286 1.00 67.78 425 ASN D O 1
ATOM 13191 N N . TYR D 1 426 ? 117.637 -19.888 63.209 1.00 84.80 426 TYR D N 1
ATOM 13192 C CA . TYR D 1 426 ? 118.117 -21.240 62.953 1.00 80.12 426 TYR D CA 1
ATOM 13193 C C . TYR D 1 426 ? 118.601 -21.890 64.244 1.00 82.78 426 TYR D C 1
ATOM 13194 O O . TYR D 1 426 ? 118.456 -21.324 65.328 1.00 82.13 426 TYR D O 1
ATOM 13196 N N . GLY D 1 427 ? 119.176 -23.081 64.121 1.00 87.52 427 GLY D N 1
ATOM 13197 C CA . GLY D 1 427 ? 119.730 -23.784 65.263 1.00 85.77 427 GLY D CA 1
ATOM 13198 C C . GLY D 1 427 ? 121.217 -24.020 65.090 1.00 78.75 427 GLY D C 1
ATOM 13199 O O . GLY D 1 427 ? 121.805 -24.875 65.751 1.00 75.30 427 GLY D O 1
ATOM 13200 N N . GLY D 1 428 ? 121.826 -23.250 64.194 1.00 79.31 428 GLY D N 1
ATOM 13201 C CA . GLY D 1 428 ? 123.236 -23.399 63.888 1.00 82.10 428 GLY D CA 1
ATOM 13202 C C . GLY D 1 428 ? 123.441 -23.981 62.503 1.00 83.31 428 GLY D C 1
ATOM 13203 O O . GLY D 1 428 ? 124.573 -24.191 62.067 1.00 82.07 428 GLY D O 1
ATOM 13204 N N . ASP D 1 429 ? 122.336 -24.241 61.811 1.00 80.24 429 ASP D N 1
ATOM 13205 C CA . ASP D 1 429 ? 122.383 -24.806 60.468 1.00 79.35 429 ASP D CA 1
ATOM 13206 C C . ASP D 1 429 ? 121.882 -23.806 59.431 1.00 73.86 429 ASP D C 1
ATOM 13207 O O . ASP D 1 429 ? 121.506 -22.684 59.769 1.00 71.86 429 ASP D O 1
ATOM 13209 N N . LEU D 1 430 ? 121.876 -24.224 58.169 1.00 73.46 430 LEU D N 1
ATOM 13210 C CA . LEU D 1 430 ? 121.452 -23.355 57.077 1.00 68.59 430 LEU D CA 1
ATOM 13211 C C . LEU D 1 430 ? 120.203 -23.883 56.379 1.00 65.32 430 LEU D C 1
ATOM 13212 O O . LEU D 1 430 ? 119.590 -23.184 55.573 1.00 65.38 430 LEU D O 1
ATOM 13214 N N . ASP D 1 431 ? 119.828 -25.119 56.694 1.00 66.71 431 ASP D N 1
ATOM 13215 C CA . ASP D 1 431 ? 118.659 -25.741 56.081 1.00 55.71 431 ASP D CA 1
ATOM 13216 C C . ASP D 1 431 ? 117.363 -25.343 56.776 1.00 60.44 431 ASP D C 1
ATOM 13217 O O . ASP D 1 431 ? 116.293 -25.847 56.439 1.00 61.39 431 ASP D O 1
ATOM 13222 N N . ALA D 1 432 ? 117.464 -24.439 57.745 1.00 63.56 432 ALA D N 1
ATOM 13223 C CA . ALA D 1 432 ? 116.295 -23.967 58.478 1.00 63.82 432 ALA D CA 1
ATOM 13224 C C . ALA D 1 432 ? 115.318 -23.244 57.555 1.00 59.46 432 ALA D C 1
ATOM 13225 O O . ALA D 1 432 ? 114.122 -23.541 57.547 1.00 60.11 432 ALA D O 1
ATOM 13227 N N . LEU D 1 433 ? 115.837 -22.302 56.774 1.00 57.41 433 LEU D N 1
ATOM 13228 C CA . LEU D 1 433 ? 115.016 -21.531 55.847 1.00 56.58 433 LEU D CA 1
ATOM 13229 C C . LEU D 1 433 ? 114.468 -22.407 54.725 1.00 56.74 433 LEU D C 1
ATOM 13230 O O . LEU D 1 433 ? 113.299 -22.293 54.355 1.00 66.59 433 LEU D O 1
ATOM 13232 N N . LEU D 1 434 ? 115.318 -23.278 54.191 1.00 52.18 434 LEU D N 1
ATOM 13233 C CA . LEU D 1 434 ? 114.925 -24.176 53.111 1.00 56.62 434 LEU D CA 1
ATOM 13234 C C . LEU D 1 434 ? 113.803 -25.115 53.547 1.00 60.69 434 LEU D C 1
ATOM 13235 O O . LEU D 1 434 ? 112.823 -25.302 52.825 1.00 58.79 434 LEU D O 1
ATOM 13237 N N . ALA D 1 435 ? 113.953 -25.701 54.731 1.00 63.09 435 ALA D N 1
ATOM 13238 C CA . ALA D 1 435 ? 112.936 -26.591 55.277 1.00 60.69 435 ALA D CA 1
ATOM 13239 C C . ALA D 1 435 ? 111.673 -25.815 55.624 1.00 62.82 435 ALA D C 1
ATOM 13240 O O . ALA D 1 435 ? 110.564 -26.334 55.505 1.00 65.84 435 ALA D O 1
ATOM 13242 N N . SER D 1 436 ? 111.847 -24.568 56.054 1.00 62.38 436 SER D N 1
ATOM 13243 C CA . SER D 1 436 ? 110.712 -23.703 56.358 1.00 60.21 436 SER D CA 1
ATOM 13244 C C . SER D 1 436 ? 109.952 -23.342 55.086 1.00 64.93 436 SER D C 1
ATOM 13245 O O . SER D 1 436 ? 108.765 -23.020 55.130 1.00 67.18 436 SER D O 1
ATOM 13247 N N . THR D 1 437 ? 110.645 -23.400 53.954 1.00 66.01 437 THR D N 1
ATOM 13248 C CA . THR D 1 437 ? 110.045 -23.067 52.665 1.00 58.56 437 THR D CA 1
ATOM 13249 C C . THR D 1 437 ? 109.362 -24.272 52.020 1.00 59.84 437 THR D C 1
ATOM 13250 O O . THR D 1 437 ? 108.259 -24.160 51.486 1.00 54.17 437 THR D O 1
ATOM 13252 N N . VAL D 1 438 ? 110.026 -25.422 52.079 1.00 66.36 438 VAL D N 1
ATOM 13253 C CA . VAL D 1 438 ? 109.524 -26.643 51.454 1.00 63.67 438 VAL D CA 1
ATOM 13254 C C . VAL D 1 438 ? 108.318 -27.215 52.195 1.00 63.99 438 VAL D C 1
ATOM 13255 O O . VAL D 1 438 ? 107.243 -27.372 51.620 1.00 63.97 438 VAL D O 1
ATOM 13257 N N . ASP D 1 439 ? 108.504 -27.527 53.473 1.00 70.10 439 ASP D N 1
ATOM 13258 C CA . ASP D 1 439 ? 107.434 -28.097 54.280 1.00 73.01 439 ASP D CA 1
ATOM 13259 C C . ASP D 1 439 ? 106.607 -27.014 54.976 1.00 78.75 439 ASP D C 1
ATOM 13260 O O . ASP D 1 439 ? 107.054 -25.876 55.137 1.00 78.10 439 ASP D O 1
ATOM 13262 N N . GLU D 1 440 ? 105.401 -27.398 55.390 1.00 82.44 440 GLU D N 1
ATOM 13263 C CA . GLU D 1 440 ? 104.456 -26.505 56.068 1.00 87.46 440 GLU D CA 1
ATOM 13264 C C . GLU D 1 440 ? 103.906 -25.396 55.156 1.00 87.36 440 GLU D C 1
ATOM 13265 O O . GLU D 1 440 ? 103.332 -25.680 54.104 1.00 80.50 440 GLU D O 1
ATOM 13267 N N . TYR D 1 441 ? 104.100 -24.145 55.572 1.00 87.41 441 TYR D N 1
ATOM 13268 C CA . TYR D 1 441 ? 103.515 -22.953 54.932 1.00 83.15 441 TYR D CA 1
ATOM 13269 C C . TYR D 1 441 ? 103.319 -22.960 53.403 1.00 79.11 441 TYR D C 1
ATOM 13270 O O . TYR D 1 441 ? 102.268 -22.545 52.912 1.00 74.83 441 TYR D O 1
ATOM 13272 N N . GLY D 1 442 ? 104.319 -23.430 52.663 1.00 76.60 442 GLY D N 1
ATOM 13273 C CA . GLY D 1 442 ? 104.317 -23.358 51.208 1.00 71.75 442 GLY D CA 1
ATOM 13274 C C . GLY D 1 442 ? 103.111 -23.899 50.453 1.00 76.38 442 GLY D C 1
ATOM 13275 O O . GLY D 1 442 ? 102.914 -23.570 49.281 1.00 80.65 442 GLY D O 1
ATOM 13276 N N . ALA D 1 443 ? 102.303 -24.727 51.109 1.00 76.10 443 ALA D N 1
ATOM 13277 C CA . ALA D 1 443 ? 101.135 -25.324 50.463 1.00 73.96 443 ALA D CA 1
ATOM 13278 C C . ALA D 1 443 ? 99.949 -24.361 50.384 1.00 67.65 443 ALA D C 1
ATOM 13279 O O . ALA D 1 443 ? 99.143 -24.430 49.455 1.00 64.63 443 ALA D O 1
ATOM 13281 N N . ALA D 1 444 ? 99.851 -23.465 51.360 1.00 72.14 444 ALA D N 1
ATOM 13282 C CA . ALA D 1 444 ? 98.726 -22.536 51.442 1.00 70.67 444 ALA D CA 1
ATOM 13283 C C . ALA D 1 444 ? 98.723 -21.505 50.313 1.00 67.40 444 ALA D C 1
ATOM 13284 O O . ALA D 1 444 ? 99.747 -20.889 50.017 1.00 63.64 444 ALA D O 1
ATOM 13286 N N . VAL D 1 445 ? 97.562 -21.322 49.692 1.00 61.20 445 VAL D N 1
ATOM 13287 C CA . VAL D 1 445 ? 97.400 -20.331 48.633 1.00 57.40 445 VAL D CA 1
ATOM 13288 C C . VAL D 1 445 ? 96.082 -19.583 48.802 1.00 61.71 445 VAL D C 1
ATOM 13289 O O . VAL D 1 445 ? 95.155 -20.083 49.439 1.00 67.65 445 VAL D O 1
ATOM 13291 N N . THR D 1 446 ? 96.002 -18.384 48.235 1.00 56.31 446 THR D N 1
ATOM 13292 C CA . THR D 1 446 ? 94.785 -17.584 48.331 1.00 63.43 446 THR D CA 1
ATOM 13293 C C . THR D 1 446 ? 94.225 -17.221 46.959 1.00 63.79 446 THR D C 1
ATOM 13294 O O . THR D 1 446 ? 94.940 -16.711 46.095 1.00 59.74 446 THR D O 1
ATOM 13296 N N . HIS D 1 447 ? 92.937 -17.487 46.774 1.00 72.87 447 HIS D N 1
ATOM 13297 C CA . HIS D 1 447 ? 92.263 -17.204 45.515 1.00 80.18 447 HIS D CA 1
ATOM 13298 C C . HIS D 1 447 ? 91.621 -15.821 45.540 1.00 81.70 447 HIS D C 1
ATOM 13299 O O . HIS D 1 447 ? 90.399 -15.692 45.471 1.00 85.68 447 HIS D O 1
ATOM 13301 N N . ARG D 1 448 ? 92.453 -14.788 45.639 1.00 69.93 448 ARG D N 1
ATOM 13302 C CA . ARG D 1 448 ? 91.961 -13.417 45.705 1.00 56.33 448 ARG D CA 1
ATOM 13303 C C . ARG D 1 448 ? 92.721 -12.493 44.759 1.00 55.22 448 ARG D C 1
ATOM 13304 O O . ARG D 1 448 ? 93.879 -12.746 44.423 1.00 51.17 448 ARG D O 1
ATOM 13306 N N . ARG D 1 449 ? 92.056 -11.423 44.333 1.00 53.02 449 ARG D N 1
ATOM 13307 C CA . ARG D 1 449 ? 92.667 -10.423 43.465 1.00 43.31 449 ARG D CA 1
ATOM 13308 C C . ARG D 1 449 ? 93.789 -9.698 44.200 1.00 37.03 449 ARG D C 1
ATOM 13309 O O . ARG D 1 449 ? 93.677 -9.443 45.398 1.00 41.46 449 ARG D O 1
ATOM 13311 N N . PRO D 1 450 ? 94.876 -9.368 43.482 1.00 37.38 450 PRO D N 1
ATOM 13312 C CA . PRO D 1 450 ? 96.054 -8.710 44.060 1.00 37.76 450 PRO D CA 1
ATOM 13313 C C . PRO D 1 450 ? 95.718 -7.445 44.843 1.00 40.46 450 PRO D C 1
ATOM 13314 O O . PRO D 1 450 ? 96.179 -7.296 45.972 1.00 40.17 450 PRO D O 1
ATOM 13318 N N . GLU D 1 451 ? 94.923 -6.557 44.253 1.00 41.38 451 GLU D N 1
ATOM 13319 C CA . GLU D 1 451 ? 94.574 -5.283 44.880 1.00 39.17 451 GLU D CA 1
ATOM 13320 C C . GLU D 1 451 ? 93.949 -5.458 46.264 1.00 42.81 451 GLU D C 1
ATOM 13321 O O . GLU D 1 451 ? 94.128 -4.617 47.150 1.00 48.48 451 GLU D O 1
ATOM 13327 N N . GLU D 1 452 ? 93.243 -6.569 46.452 1.00 38.12 452 GLU D N 1
ATOM 13328 C CA . GLU D 1 452 ? 92.620 -6.888 47.734 1.00 42.18 452 GLU D CA 1
ATOM 13329 C C . GLU D 1 452 ? 93.625 -6.983 48.889 1.00 44.54 452 GLU D C 1
ATOM 13330 O O . GLU D 1 452 ? 93.235 -7.079 50.051 1.00 45.68 452 GLU D O 1
ATOM 13332 N N . VAL D 1 453 ? 94.916 -6.956 48.565 1.00 45.44 453 VAL D N 1
ATOM 13333 C CA . VAL D 1 453 ? 95.968 -6.953 49.578 1.00 40.73 453 VAL D CA 1
ATOM 13334 C C . VAL D 1 453 ? 95.921 -5.658 50.387 1.00 37.60 453 VAL D C 1
ATOM 13335 O O . VAL D 1 453 ? 96.456 -5.587 51.494 1.00 33.81 453 VAL D O 1
ATOM 13339 N N . ILE D 1 454 ? 95.273 -4.639 49.830 1.00 40.37 454 ILE D N 1
ATOM 13340 C CA . ILE D 1 454 ? 95.074 -3.381 50.538 1.00 41.49 454 ILE D CA 1
ATOM 13341 C C . ILE D 1 454 ? 94.150 -3.596 51.736 1.00 42.69 454 ILE D C 1
ATOM 13342 O O . ILE D 1 454 ? 94.329 -2.986 52.791 1.00 42.57 454 ILE D O 1
ATOM 13347 N N . SER D 1 455 ? 93.177 -4.488 51.571 1.00 41.89 455 SER D N 1
ATOM 13348 C CA . SER D 1 455 ? 92.154 -4.721 52.588 1.00 38.29 455 SER D CA 1
ATOM 13349 C C . SER D 1 455 ? 92.655 -5.495 53.808 1.00 44.36 455 SER D C 1
ATOM 13350 O O . SER D 1 455 ? 92.089 -5.376 54.896 1.00 54.58 455 SER D O 1
ATOM 13352 N N . LEU D 1 456 ? 93.705 -6.291 53.631 1.00 39.94 456 LEU D N 1
ATOM 13353 C CA . LEU D 1 456 ? 94.253 -7.068 54.741 1.00 41.63 456 LEU D CA 1
ATOM 13354 C C . LEU D 1 456 ? 95.403 -6.347 55.439 1.00 37.72 456 LEU D C 1
ATOM 13355 O O . LEU D 1 456 ? 95.602 -5.146 55.253 1.00 32.62 456 LEU D O 1
#

Secondary structure (DSSP, 8-state):
-HHHHHHHHHHHHTS--EEETT-EEE--TT--SS-SEETTEEEHHHHHS-GGGT-------SEEE-PPPEE-SS-EE---EEEEE---GGG----TT--EEETTTTEEEEE----TT--SSTT-SHHHHHHHHHHHHHT-SSHHHHTTPPPEEEEEE--EEETTEEE-SSEEEEEEEEEEEEEEEEEEE-TTT--EEEEEEEEEEEBP-SSSSEEETHHHHHHT-TTS-GGGS-TTS-HHHHHHHHH-TTTGGG-B--EE------HHHHS--SS-HHHHHHHHHHHHTTS-HHHHHHHHHHHHHHHHHHTT--EEEEEES-SSS--S--EEEEEEEE-SSSEEEEEEEEEEE---TTSEE-HHHHHHHHTT--TTEEEEEEESSEE-HHHHHHHHHTT--EEEE-HHHHHHHHHHHHHHHSTT-HHHHHHHHHHHSGGGB----GGGGGG-/-HHHHHHHHHHHHHS--EEETT-EEE--TT--SS-SEETTEEEHHHHHS-GGGTPPP----SEEE--PPEE-SS-EE---EEEEE----TT--S-SS--EEEGGGTEEEEE----TT--SSTT-SHHHHHHHHHHHHHT-SSHHHHHHPPPEEEEEE--EESSS-EE-SSEEEEEEEEEEEEEEEEEEE-TTT--EEEEEEEEEEEBP-TTSSEEETHHHHHHH-TTS-GGGS-SSS-HHHHHHHHH-TTTGGGTB--EE------HHHHSPPTT-HHHHHHHHHHHHHTS-HHHHHHHHHHHHHHHHTSS--EEEEEEES-SSS--S--EEEEEEES-SSSPEEEEEEEEEE---TT-EE-HHHHHHHHTT--TTEEEEEEESSEE-HHHHHHHHHTT--EEEE-HHHHHHHHHHHHHHHSTT-HHHHHHHHHHHTTTTB----GGGGGG-/-TTHHHHHHHTS--EEETT-EEE--TT--SS-SEETTEEEHHHHH--SSS-PPP----SEEE----EE-SS-EE---EEEEE---SSS----TT--EEEGGGTEEEEE----TT--SSTTSSHHHHHHHHHHHHHT-SSHHHHHHPPPEEEEEE--EEETTEEE-SSEEEEEEEEEEEEEEEEEEE-TTT--EEEEEEEEEEEBP-TTS-EEETHHHHHHT-TTS-GGG--SSS-HHHHHHHHH-GGGHHHHB----SS----HHHHSPPTT-HHHHHHHHHHHHHTS-HHHHHHHHHHHHHHHHHHTT-EEEEEEES-SSS--S--EEEEEEESSTTT-EEEEEEEEEE---TTSEE-HHHHHHHHTT--TT-EEEEEESSEE-HHHHHHHHHTT--EEEE-HHHHHHHHHHHHHHTS-S-HHHHHHHHHHTSS-------TGGGGG-/-HHHHHHTTS--EEETT-EEB--SS--SS-SEETTEEBHHHHH--SSS--------SEEE----EE-SS-EE---EEEEE----TTSS--TTS-EEEGGGTEEEEE----TT--SPTT-SHHHHHHHHHHHHHT-SSHHHHHHPPPEEEEE-----SSSS--SSS-EEEEEEEEEEEEEEEEEEETTTTEEEEEEEEEEEEBP-TTSSEEETHHHHHHT-TTS-GGGS-SSS-HHHHHHHHH-GGGHHHHB----SS----HHHHSPPTTSHHHHHHHHHHHHHSS-HHHHHHHHHHHHHHHHHHTT--EEEEEE--SSS--S--EEEEEEEEETTEEEEEEEEEEEE---TTSEE-HHHHHHHHTT--TTEEEEEEESSEE-HHHHHHHHHTT--EEEE-HHHHHHHHHHHHHHS-SS-SHHHHHHHHSSGGG----S-GGGGGT-

Organism: Mycobacterium sp. (strain JLS) (NCBI:txid164757)

Foldseek 3Di:
DVCQLVVLLVVLLPDWDWDFFFAKEFDDPPDDQDDQADPRGGHPQVQQPHVSNVDDGQDADAAKGFDDWFAAPVGIATLAIEGEFDDPPQQQDPFLQGKDDDLQFQKIKDWHDDDLPDPDDPPPDPGRVVVVVLLCQLQDPALLSVLRRHWYWYKYQAWDDDPRDIRRDRIIGTRATKGFLDKDKDKGADLVVLGIDIIIITIIFHFQQPPGRTFTSSLSVQSNDRHHDSVRSCPRPGPLSVVCSHPPSVSRVPGGHHHDDDPFDDQCRLAGDDPHPLNVLLVVVLVLCVVPPLLQLVLQQVLVCLVCVVVVWDKAAAFAAARDDDALFGGKIWTFPDDDVDTDIAIETEEEDEDPQADEDELVSVVSNQVPDDPSYAYEYAYLHYYDRVNVVCCVVVVRRYHYRYNSSSSSSLQRCCVRPVSRDSCVSSVCSVVCSRVRHDNDDSVCNRVD/DVVQLVVLLVVVLVDFQWDFFFFKEFADQPDDQDDQADPRGGHPQVSQPHCSNVDDGQDADAAKGFDDWFAAPVGIATLAIEHEQEDDQQQQDPFLQGKDDDLQFQKIKHWHDDDLPDDDDAPPDDRRVLVVVLLCQLQDPALLSVLRRHWYWYWYQDFDDDPHDTDRGRMIGTSATKRFLDKDKDKFADPPVLGIDITIMTIIFGFAQPVGNYFGSVLSVQSNDRHDDSVRSCPRPRPLSVVCSHPPNVSRVPGGHHDDDDPQDDQCRQAGDDNHPLNVLLVVVLVQCVPPPLLQLLLQLVLVQLVCPPVPWDKAAFFAQDPDDDALFGGWIWTFDDDVVPTDIEIETEDEDEDPQQDADELVSVVSRQVPDDPRYAYEYAYLHYHDSNNRVVCVVVVRRYHYRYNSNSSSSLQRCCVRPVSRDSVVSSVCSVVCSNVRHDNDDSVCNVVD/DLVVLVVVVLVDWQWDFFFFKEFDDDPDDLCDQADPNGGHPQVQLPVCSNVDDTFDADAAKGFDDWQAAPPHIATLAIEGEAHDDDPPVPDDPQHWDDDLQQQKIKHWHDDDPPDPDAPPPDPRRVVVVVQLVLLQDPALVSLLRHHWYWYKYQDWDADPRDTDRGRMIGTRATWGFPDKDKDWGADPVVRDIGIIMITIIFGFAQPPSRTFTSVLSVLSNDRHDDSVRSCPRPGPLSVQCSVPNPVSRSPGGHHHFPDDFADQCRQADDPPDPLNVVLVVVLVLCVVPPLLQLLLQQVLVQVVCCVVVWDKAFDAFAALDDDALFGGKIWTFADDPPPTDIAIETEDEDEDDQADEDELVSVVSNQVVDDPRYAYEYAYLHYHDRVNVRCCRPVVGRYHYRYNVSSSVSQVVCCVPVVVDDSVVVSVCSVPVDSHDNDDDDRVCNRVD/DVLVVVVLVDWQKDFFFFKEFDDDPDDLCDQADPNGGHPQVSQPVCSLVDDTFDADAAKGFDDWQAAPVHIATLAIEGEHEDDQPPPDDDPQHWDDDLQQQKIKHWHPDDLPDDDAPPPDPRRVVVVVLLVLLQDPALLSLLRRHKYWYKYFFFDDPVPDDRGDRIIGTRATWGFPDKDKAWDADPVPRGIDIIMMTIIGGFAQPPDRIAGSVLSVLSNDRHDDSVPSCPRGRPLSVQCSHPNPVSRVVGGHHHFPDDFDDQCRQADDDPDPLNVLLVVVLVQCVVPPLLQLVLQLVLVQVVCVVVVWDKAWDWAADPDDAALFGGKMWTFPDDVVGTDIEIETEDEDRDDQQDEDELVSVVSRQVVDDPRYAYEYAYLHYYDRVNVRCCRVVVRRYHYHYNNSSSVSLVVVQVVDDDPDSCPSVCVSRDDPSVDGDNDDRVCNVVD

InterPro domains:
  IPR007560 Restriction endonuclease type IV, Mrr [PF04471] (306-416)
  IPR011856 tRNA endonuclease-like domain superfamily [G3DSA:3.40.1350.10] (265-456)
  IPR041409 Restriction endonuclease AspBHI, N-terminal [PF18062] (75-254)

Radius of gyration: 37.22 Å; Cα contacts (8 Å, |Δi|>4): 4117; chains: 4; bounding box: 118×88×112 Å

CATH classification: 2.30.280.20 (+1 more: 3.40.1350.10)

Solvent-accessible surface area: 68299 Å² total; per-residue (Å²): 124,85,80,68,63,201,59,36,33,54,119,27,51,120,139,61,18,66,1,55,25,33,44,72,2,46,19,24,64,73,10,72,31,79,46,84,102,45,64,45,27,56,0,0,0,55,7,3,0,4,44,28,35,69,55,98,64,2,72,0,95,88,20,22,16,34,26,90,87,19,111,9,92,62,59,46,3,59,2,3,1,0,0,64,5,70,95,44,37,100,40,47,14,85,57,18,15,68,26,48,42,48,17,33,70,0,16,0,21,9,24,15,45,9,130,38,86,31,123,35,32,8,5,89,24,174,3,0,89,33,0,8,75,2,4,47,35,1,22,2,0,41,105,94,37,2,8,27,0,2,0,0,0,1,3,55,31,33,64,0,126,118,106,80,167,59,42,103,171,26,12,0,25,0,0,3,1,0,0,6,28,35,8,22,26,32,7,10,34,41,56,155,90,37,130,24,18,19,2,11,5,0,10,0,0,0,8,41,15,36,134,34,19,4,6,15,2,27,0,0,10,7,2,19,54,56,79,27,16,0,42,92,0,22,150,44,14,12,133,14,3,45,59,0,1,102,4,0,54,14,0,0,3,23,6,35,13,59,1,5,21,53,67,24,47,54,58,173,116,15,34,24,28,117,81,8,31,21,16,61,17,3,70,59,0,29,150,48,2,91,76,100,83,18,3,2,0,11,0,0,18,25,0,0,13,8,6,0,97,42,2,10,8,37,11,13,67,18,14,3,22,47,31,64,51,96,14,9,6,0,1,7,0,6,2,24,10,5,15,20,122,4,56,7,47,1,1,0,0,0,14,2,70,26,32,79,6,124,45,52,0,30,16,36,46,2,2,44,1,11,0,56,13,82,49,6,10,9,0,0,4,0,0,0,0,1,2,28,159,73,1,9,18,9,17,70,52,52,46,15,7,1,2,20,0,6,0,11,29,0,0,26,2,0,35,53,2,7,21,25,6,31,20,30,72,39,93,36,0,7,37,17,0,48,113,50,66,35,82,23,15,14,62,21,64,21,30,21,0,50,45,59,126,84,82,69,57,62,64,39,34,60,52,26,49,113,144,86,16,70,3,52,22,33,56,69,3,48,19,25,49,80,23,62,34,78,73,86,106,36,100,58,27,65,1,0,0,62,2,1,0,5,41,24,39,67,52,99,53,2,60,0,92,66,17,24,18,31,24,86,84,16,109,10,98,62,71,54,2,47,0,1,1,0,2,52,5,57,75,72,27,102,26,44,13,92,61,5,14,47,29,14,32,27,23,29,62,0,8,1,25,12,20,15,45,9,127,37,89,32,138,40,39,7,8,118,29,180,2,0,96,29,0,8,66,2,3,44,35,5,26,2,2,45,98,94,37,3,8,23,1,3,0,0,0,5,3,62,25,47,66,5,76,53,116,86,58,85,38,84,86,24,17,5,26,0,0,3,2,0,0,6,31,41,6,20,26,27,8,7,39,40,48,161,88,36,128,24,21,24,3,10,1,0,4,0,0,0,9,40,13,37,121,17,17,5,5,16,2,27,1,0,13,9,5,23,61,50,77,28,17,0,42,87,0,22,154,49,10,10,128,15,4,40,52,1,1,108,6,1,40,10,0,3,22,32,6,25,12,52,0,9,17,44,68,37,75,60,59,178,120,12,36,20,24,116,75,6,29,18,19,62,17,3,68,61,0,52,155,42,3,69,77,104,86,23,2,3,1,12,0,0,19,26,0,0,11,47,6,3,35,43,10,17,17,45,7,25,62,17,14,2,23,56,38,62,51,93,11,5,2,0,0,6,0,12,2,20,7,0,7,58,62,32,41,13,37,2,2,0,0,0,12,3,72,33,26,68,6,122,49,50,0,38,13,36,45,2,0,43,1,0,2,68,7,103,26,5,12,4,0,0,3,0,0,0,0,1,2,26,159,63,0,10,11,10,17,57,64,45,58,8,3,4,0,46,0,9,0,10,31,0,0,22,9,0,34,50,1,6,17,16,2,29,20,29,73,36,89,34,0,7,38,15,0,52,114,44,68,39,82,28,29,17,53,20,100,22,21,20,0,58,34,38,111,105,73,67,35,25,52,92,21,57,90,124,77,13,88,2,74,32,33,48,66,2,37,25,23,110,72,12,94,38,69,39,76,75,52,96,74,28,55,1,0,4,49,6,2,0,11,33,21,49,66,57,100,45,1,94,0,105,71,10,21,17,33,24,84,70,15,100,9,84,130,158,53,5,36,0,1,1,0,0,40,5,67,85,63,57,55,39,70,44,47,36,31,61,39,30,65,40,4,31,53,44,0,0,0,12,7,14,14,38,5,116,55,98,34,127,49,54,16,17,111,31,57,3,0,124,14,0,48,43,0,12,159,43,7,75,10,127,72,164,62,60,14,40,15,0,1,0,0,2,1,1,54,32,29,44,1,83,46,116,68,67,54,32,115,73,22,15,0,26,0,0,3,1,0,0,7,23,71,48,49,57,18,16,4,65,34,96,105,58,46,54,50,15,32,3,0,0,0,2,0,1,1,8,34,14,44,178,82,33,7,8,12,0,35,1,2,13,10,4,20,58,56,85,44,29,10,42,103,0,32,174,34,9,16,151,12,2,28,27,2,6,158,123,1,130,166,7,6,65,72,22,30,17,99,53,37,46,58,96,33,82,50,55,158,93,10,35,21,71,119,84,35,58,42,20,60,22,1,99,69,0,36,169,42,2,92,75,104,114,27,8,2,9,15,0,0,12,50,0,0,4,68,3,0,108,69,39,45,8,75,14,87,79,34,35,12,48,47,47,89,62,75,32,4,14,9,3,11,0,31,0,23,1,0,30,82,90,38,32,10,57,8,6,0,0,0,20,5,22,31,51,85,8,121,50,50,1,32,12,42,62,3,1,26,2,0,0,51,2,75,53,4,10,6,0,0,5,0,0,0,0,0,1,27,160,77,1,11,17,18,18,32,47,38,42,14,2,6,0,41,0,6,0,13,42,0,0,29,8,0,102,151,11,16,73,86,115,68,65,45,107,17,97,52,0,16,50,21,0,77,122,79,38,6,82,27,91,46,58,28,102,22,33,87,0,24,68,99,119,86,51,30,50,89,21,47,113,113,82,11,80,2,78,30,33,48,76,1,46,34,18,189,40,51,69,40,66,73,90,103,45,99,72,13,60,1,0,4,52,5,1,0,10,35,26,46,66,50,100,51,0,98,0,89,76,14,19,15,32,22,86,92,13,110,7,104,98,58,56,9,42,0,2,1,0,2,53,5,60,77,54,28,67,47,93,64,44,18,30,57,82,27,43,24,9,27,70,47,0,0,0,23,7,20,13,42,10,131,64,98,41,152,34,75,16,4,117,27,76,2,0,129,23,0,36,59,2,12,156,45,8,79,11,130,70,149,66,75,13,45,48,0,2,0,0,0,2,2,66,39,18,67,20,48,116,105,64,70,97,32,84,83,41,38,1,38,0,0,2,1,0,1,7,32,64,46,55,68,17,16,8,64,24,92,91,104,47,41,53,20,31,3,0,0,0,1,0,2,1,8,32,22,58,183,72,62,4,10,15,0,33,1,1,10,9,4,17,58,50,83,40,39,14,41,108,0,28,163,39,10,12,79,14,2,27,113,2,5,148,106,4,101,160,5,3,62,60,7,36,24,104,50,46,51,56,95,37,68,55,62,150,97,17,35,30,65,116,80,39,50,63,17,57,22,4,109,84,14,33,154,55,1,88,78,113,56,60,12,2,16,16,1,0,8,58,0,0,0,74,8,0,106,84,12,26,7,54,21,85,71,25,30,21,19,67,65,76,66,93,8,6,19,4,2,5,0,33,0,41,12,6,26,98,106,8,47,3,46,4,1,0,2,0,20,9,76,24,57,80,19,121,40,59,0,28,12,42,49,0,0,20,1,0,17,27,14,63,45,6,22,11,0,0,4,0,0,0,0,2,4,31,160,104,0,12,22,18,12,31,44,41,50,2,3,1,2,43,0,10,0,18,46,0,0,53,18,5,80,61,29,13,130,86,125,48,86,84,61,64,106,35,13,12,58,42,0,45,64,92,59,18,81,35,28,27,54,45,50,40,75,42,0,41,72,91

Nearest PDB structures (foldseek):
  4r28-assembly1_B  TM=9.800E-01  e=6.585E-80  Mycobacterium sp. JLS
  4oc8-assembly1_B  TM=7.570E-01  e=6.564E-22  Azoarcus olearius
  4rzl-assembly2_B  TM=6.726E-01  e=1.030E-09  Legionella pneumophila subsp. pneumophila str. Philadelphia 1
  1xmx-assembly1_A  TM=3.491E-01  e=3.179E-01  Vibrio cholerae
  7dl1-assembly2_D  TM=4.374E-01  e=1.508E+00  Candidatus Cloacimonas acidaminovorans str. Evry